Protein 6CD0 (pdb70)

B-factor: mean 33.57, std 11.11, range [17.82, 91.63]

InterPro domains:
  IPR001085 Serine hydroxymethyltransferase [MF_00051] (86-532)
  IPR001085 Serine hydroxymethyltransferase [PIRSF000412] (87-532)
  IPR001085 Serine hydroxymethyltransferase [cd00378] (89-483)
  IPR015421 Pyridoxal phosphate-dependent transferase, major domain [G3DSA:3.40.640.10] (116-381)
  IPR015422 Pyridoxal phosphate-dependent transferase, small domain [G3DSA:3.90.1150.10] (91-531)
  IPR015424 Pyridoxal phosphate-dependent transferase [SSF53383] (87-532)
  IPR019798 Serine hydroxymethyltransferase, pyridoxal phosphate binding site [PS00096] (310-326)
  IPR039429 Serine hydroxymethyltransferase-like domain [PF00464] (87-477)
  IPR049943 Serine hydroxymethyltransferase-like [PTHR11680] (85-532)

Secondary structure (DSSP, 8-state):
-----HHHH-HHHHHHHHHHHHHHHHSEE--TT-----HHHHHHHTSGGGG----EETTEESSS--HHHHHHHHHHHHHHHHHTT--TTTEEEE---SSHHHHHHHHHHHH--TT-EEE-B-GGGT--GGG--B-SS-B-SHHHHHSEE--B-EETTTTEE-HHHHHHHHHHH--SEEEE--SS--S---HHHHHHHHHHHT-EEEEE-TTTHHHHHTTSS--GGGT-SEEEEE-------S-EEEEEESS-BTTB-HHHHHHHIIIIII--S--HHHHHHHHHHHHHTTSHHHHHHHHHHHHHHHHHHHHHHHTTPEEGGGS-SSSEEEEE-GGGT--HHHHHHHHHHTTEE-EEE--TT-S-SSS--EEEEE-HHHHHTT--HHHHHHHHHHHHHHHHHHHHHHHH----SHHHHHHHHHSTT-TTHHHHHHHHHHHHHHHTTS-----/-----HHHH-HHHHHHHHHHHHHHHHSEE--TT-----HHHHHHHTSGGGG----EETTEESSS--HHHHHHHHHHHHHHHHHTT--TTTEEEE---SSHHHHHHHHHHHH--TT-EEEEE-GGGT--GGG--B-SS-B-SHHHHHSEEEEE-EETTTTEE-HHHHHHHHHHH--SEEEE--SS--S---HHHHHHHHHHHT-EEEEE-TTTHHHHHTTSS--GGGT-SEEEEE-------S-EEEEEESS-BTTB-HHHHHHHIIIIII--S--HHHHHHHHHHHHHTTSHHHHHHHHHHHHHHHHHHHHHHHTT-EEGGGS-SSSEEEEE-GGGT--HHHHHHHHHHTTEE-EEE--TT-S-TTS--EEEEE-HHHHHTT--HHHHHHHHHHHHHHHHHHHHHHHH-S--SHHHHHHHHHSTT-TTHHHHHHHHHHHHHHHTTS-----/-----HHHH-HHHHHHHHHHHHHHHHSEE--TT-----HHHHHHHTSGGGG----EETTEESSS--HHHHHHHHHHHHHHHHHTT--TTTEEEE---SSHHHHHHHHHHHH--TT-EEEEE-GGGT--GGG--B-SS-B-SHHHHHSEEEEE-EETTTTEE-HHHHHHHHHHH--SEEEE--SS--S---HHHHHHHHHHHT-EEEEE-TTTHHHHHTTSS--GGGT-SEEEEESSSSS---S-EEEEEESS-BTTB-HHHHHHHIIIIII--S--HHHHHHHHHHHHHTTSHHHHHHHHHHHHHHHHHHHHHHHTT-EEGGGS-SSSEEEEE-GGGT--HHHHHHHHHHTTEE-EEE--TT-S-TTS--EEEEE-HHHHHHT--HHHHHHHHHHHHHHHHHHHHHHHH-S-SSHHHHHHHHHSTT-TTHHHHHHHHHHHHHHHTTS-----/-----HHHH-HHHHHHHHHHHHHHHHSEE--TT-----HHHHHHHTSGGGG--S--TT-TTTTT-PPPP-HHHHHHHHHHHHHTT--TTTEEEE---SSHHHHHHHHHHHH--TT-EEEEE-GGGT--GGG--B-SS-B-SHHHHHSEEEEE-EETTTTEE-HHHHHHHHHHH--SEEEE--SS--S---HHHHHHHHHHHT-EEEEE-TTTHHHHHTTSS--GGGT-SEEEEE-------S-EEEEEESS-BTTB-HHHHHHHIIIIII--S--HHHHHHHHHHHHHHTSHHHHHHHHHHHHHHHHHHHHHHHTT-EEGGGS-SSSEEEEE-GGGT--HHHHHHHHHHTTEE-EEE--TT-S-TTS--EEEEE-HHHHHHT--HHHHHHHHHHHHHHHHHHHHHHHHSSSS-HHHHHHHHHSTT-TTHHHHHHHHHHHHHHHTTS-----

Structure (mmCIF, N/CA/C/O backbone):
data_6CD0
#
_entry.id   6CD0
#
_cell.length_a   151.657
_cell.length_b   201.563
_cell.length_c   64.782
_cell.angle_alpha   90.00
_cell.angle_beta   90.00
_cell.angle_gamma   90.00
#
_symmetry.space_group_name_H-M   'P 21 21 2'
#
loop_
_entity.id
_entity.type
_entity.pdbx_description
1 polymer 'Serine hydroxymethyltransferase'
2 polymer 'Serine hydroxymethyltransferase'
3 non-polymer 'ACETATE ION'
4 non-polymer 'FORMIC ACID'
5 water water
#
loop_
_atom_site.group_PDB
_atom_site.id
_atom_site.type_symbol
_atom_site.label_atom_id
_atom_site.label_alt_id
_atom_site.label_comp_id
_atom_site.label_asym_id
_atom_site.label_entity_id
_atom_site.label_seq_id
_atom_site.pdbx_PDB_ins_code
_atom_site.Cartn_x
_atom_site.Cartn_y
_atom_site.Cartn_z
_atom_site.occupancy
_atom_site.B_iso_or_equiv
_atom_site.auth_seq_id
_atom_site.auth_comp_id
_atom_site.auth_asym_id
_atom_site.auth_atom_id
_atom_site.pdbx_PDB_model_num
ATOM 1 N N . PHE A 1 4 ? 18.803 76.784 28.381 1.00 61.43 82 PHE A N 1
ATOM 2 C CA . PHE A 1 4 ? 19.731 75.978 27.515 1.00 60.62 82 PHE A CA 1
ATOM 3 C C . PHE A 1 4 ? 21.167 76.488 27.652 1.00 57.40 82 PHE A C 1
ATOM 4 O O . PHE A 1 4 ? 21.405 77.691 27.530 1.00 59.81 82 PHE A O 1
ATOM 12 N N . LEU A 1 5 ? 22.113 75.574 27.882 1.00 54.18 83 LEU A N 1
ATOM 13 C CA . LEU A 1 5 ? 23.516 75.931 28.123 1.00 49.38 83 LEU A CA 1
ATOM 14 C C . LEU A 1 5 ? 24.404 75.090 27.208 1.00 47.18 83 LEU A C 1
ATOM 15 O O . LEU A 1 5 ? 24.343 73.854 27.250 1.00 49.51 83 LEU A O 1
ATOM 20 N N . ASP A 1 6 ? 25.196 75.756 26.362 1.00 41.69 84 ASP A N 1
ATOM 21 C CA . ASP A 1 6 ? 26.148 75.072 25.490 1.00 38.11 84 ASP A CA 1
ATOM 22 C C . ASP A 1 6 ? 27.453 75.873 25.478 1.00 36.81 84 ASP A C 1
ATOM 23 O O . ASP A 1 6 ? 27.901 76.393 24.445 1.00 37.98 84 ASP A O 1
ATOM 28 N N . TYR A 1 7 ? 28.056 75.936 26.664 1.00 34.15 85 TYR A N 1
ATOM 29 C CA . TYR A 1 7 ? 29.383 76.512 26.859 1.00 31.98 85 TYR A CA 1
ATOM 30 C C . TYR A 1 7 ? 30.471 75.861 26.025 1.00 30.08 85 TYR A C 1
ATOM 31 O O . TYR A 1 7 ? 30.400 74.661 25.683 1.00 29.27 85 TYR A O 1
ATOM 40 N N . GLY A 1 8 ? 31.489 76.632 25.685 1.00 27.26 86 GLY A N 1
ATOM 41 C CA . GLY A 1 8 ? 32.656 76.051 25.042 1.00 26.31 86 GLY A CA 1
ATOM 42 C C . GLY A 1 8 ? 33.519 75.312 26.057 1.00 25.22 86 GLY A C 1
ATOM 43 O O . GLY A 1 8 ? 33.243 75.324 27.269 1.00 25.25 86 GLY A O 1
ATOM 44 N N . LEU A 1 9 ? 34.546 74.653 25.555 1.00 24.19 87 LEU A N 1
ATOM 45 C CA . LEU A 1 9 ? 35.435 73.851 26.401 1.00 24.06 87 LEU A CA 1
ATOM 46 C C . LEU A 1 9 ? 36.087 74.655 27.523 1.00 24.18 87 LEU A C 1
ATOM 47 O O . LEU A 1 9 ? 36.090 74.205 28.659 1.00 24.24 87 LEU A O 1
ATOM 52 N N . SER A 1 10 ? 36.610 75.856 27.233 1.00 24.01 88 SER A N 1
ATOM 53 C CA . SER A 1 10 ? 37.284 76.653 28.280 1.00 24.42 88 SER A CA 1
ATOM 54 C C . SER A 1 10 ? 36.315 76.980 29.428 1.00 24.92 88 SER A C 1
ATOM 55 O O . SER A 1 10 ? 36.705 77.040 30.588 1.00 25.63 88 SER A O 1
ATOM 58 N N . GLU A 1 11 ? 35.053 77.194 29.092 1.00 25.41 89 GLU A N 1
ATOM 59 C CA . GLU A 1 11 ? 34.002 77.484 30.053 1.00 26.55 89 GLU A CA 1
ATOM 60 C C . GLU A 1 11 ? 33.465 76.272 30.797 1.00 26.45 89 GLU A C 1
ATOM 61 O O . GLU A 1 11 ? 33.179 76.349 31.977 1.00 27.20 89 GLU A O 1
ATOM 67 N N . ALA A 1 12 ? 33.277 75.176 30.064 1.00 26.22 90 ALA A N 1
ATOM 68 C CA . ALA A 1 12 ? 32.643 73.960 30.573 1.00 26.42 90 ALA A CA 1
ATOM 69 C C . ALA A 1 12 ? 33.578 73.099 31.437 1.00 26.47 90 ALA A C 1
ATOM 70 O O . ALA A 1 12 ? 33.139 72.536 32.446 1.00 27.26 90 ALA A O 1
ATOM 72 N N . ASP A 1 13 ? 34.837 73.001 31.028 1.00 25.34 91 ASP A N 1
ATOM 73 C CA . ASP A 1 13 ? 35.788 72.049 31.613 1.00 25.16 91 ASP A CA 1
ATOM 74 C C . ASP A 1 13 ? 37.195 72.636 31.585 1.00 24.66 91 ASP A C 1
ATOM 75 O O . ASP A 1 13 ? 38.018 72.273 30.748 1.00 23.58 91 ASP A O 1
ATOM 80 N N . PRO A 1 14 ? 37.486 73.551 32.523 1.00 25.40 92 PRO A N 1
ATOM 81 C CA . PRO A 1 14 ? 38.836 74.121 32.569 1.00 25.69 92 PRO A CA 1
ATOM 82 C C . PRO A 1 14 ? 39.964 73.109 32.714 1.00 25.64 92 PRO A C 1
ATOM 83 O O . PRO A 1 14 ? 41.025 73.324 32.162 1.00 24.86 92 PRO A O 1
ATOM 87 N N . ASP A 1 15 ? 39.739 72.004 33.432 1.00 26.32 93 ASP A N 1
ATOM 88 C CA . ASP A 1 15 ? 40.803 71.000 33.564 1.00 26.58 93 ASP A CA 1
ATOM 89 C C . ASP A 1 15 ? 41.167 70.350 32.229 1.00 24.99 93 ASP A C 1
ATOM 90 O O . ASP A 1 15 ? 42.336 70.286 31.871 1.00 24.70 93 ASP A O 1
ATOM 95 N N . VAL A 1 16 ? 40.172 69.899 31.472 1.00 24.08 94 VAL A N 1
ATOM 96 C CA . VAL A 1 16 ? 40.436 69.307 30.161 1.00 23.09 94 VAL A CA 1
ATOM 97 C C . VAL A 1 16 ? 40.977 70.342 29.192 1.00 22.66 94 VAL A C 1
ATOM 98 O O . VAL A 1 16 ? 41.909 70.060 28.461 1.00 21.77 94 VAL A O 1
ATOM 102 N N . HIS A 1 17 ? 40.397 71.548 29.194 1.00 22.69 95 HIS A N 1
ATOM 103 C CA . HIS A 1 17 ? 40.918 72.644 28.358 1.00 22.69 95 HIS A CA 1
ATOM 104 C C . HIS A 1 17 ? 42.401 72.915 28.616 1.00 22.33 95 HIS A C 1
ATOM 105 O O . HIS A 1 17 ? 43.188 73.074 27.692 1.00 21.59 95 HIS A O 1
ATOM 112 N N . ALA A 1 18 ? 42.788 72.938 29.882 1.00 22.88 96 ALA A N 1
ATOM 113 C CA . ALA A 1 18 ? 44.199 73.211 30.240 1.00 23.07 96 ALA A CA 1
ATOM 114 C C . ALA A 1 18 ? 45.104 72.074 29.772 1.00 22.94 96 ALA A C 1
ATOM 115 O O . ALA A 1 18 ? 46.189 72.315 29.267 1.00 22.84 96 ALA A O 1
ATOM 117 N N . ILE A 1 19 ? 44.636 70.824 29.919 1.00 23.02 97 ILE A N 1
ATOM 118 C CA . ILE A 1 19 ? 45.398 69.658 29.442 1.00 23.14 97 ILE A CA 1
ATOM 119 C C . ILE A 1 19 ? 45.622 69.732 27.943 1.00 22.64 97 ILE A C 1
ATOM 120 O O . ILE A 1 19 ? 46.745 69.522 27.462 1.00 22.38 97 ILE A O 1
ATOM 125 N N . ILE A 1 20 ? 44.570 70.040 27.194 1.00 22.76 98 ILE A N 1
ATOM 126 C CA . ILE A 1 20 ? 44.711 70.162 25.749 1.00 22.85 98 ILE A CA 1
ATOM 127 C C . ILE A 1 20 ? 45.679 71.277 25.374 1.00 23.33 98 ILE A C 1
ATOM 128 O O . ILE A 1 20 ? 46.531 71.078 24.515 1.00 22.96 98 ILE A O 1
ATOM 133 N N . ASN A 1 21 ? 45.567 72.435 26.033 1.00 24.25 99 ASN A N 1
ATOM 134 C CA . ASN A 1 21 ? 46.553 73.522 25.816 1.00 25.51 99 ASN A CA 1
ATOM 135 C C . ASN A 1 21 ? 47.988 73.082 26.111 1.00 24.66 99 ASN A C 1
ATOM 136 O O . ASN A 1 21 ? 48.915 73.384 25.366 1.00 24.24 99 ASN A O 1
ATOM 141 N N . LYS A 1 22 ? 48.191 72.375 27.217 1.00 24.68 100 LYS A N 1
ATOM 142 C CA . LYS A 1 22 ? 49.530 71.856 27.531 1.00 25.01 100 LYS A CA 1
ATOM 143 C C . LYS A 1 22 ? 50.048 70.880 26.459 1.00 24.46 100 LYS A C 1
ATOM 144 O O . LYS A 1 22 ? 51.219 70.939 26.045 1.00 24.12 100 LYS A O 1
ATOM 150 N N . GLU A 1 23 ? 49.161 70.015 25.980 1.00 23.58 101 GLU A N 1
ATOM 151 C CA . GLU A 1 23 ? 49.537 69.052 24.955 1.00 23.78 101 GLU A CA 1
ATOM 152 C C . GLU A 1 23 ? 49.832 69.732 23.614 1.00 23.44 101 GLU A C 1
ATOM 153 O O . GLU A 1 23 ? 50.817 69.405 22.961 1.00 23.20 101 GLU A O 1
ATOM 159 N N . LYS A 1 24 ? 49.007 70.694 23.223 1.00 23.87 102 LYS A N 1
ATOM 160 C CA . LYS A 1 24 ? 49.292 71.514 22.018 1.00 24.64 102 LYS A CA 1
ATOM 161 C C . LYS A 1 24 ? 50.666 72.155 22.089 1.00 24.41 102 LYS A C 1
ATOM 162 O O . LYS A 1 24 ? 51.431 72.130 21.139 1.00 24.13 102 LYS A O 1
ATOM 168 N N . ASP A 1 25 ? 50.979 72.719 23.246 1.00 24.51 103 ASP A N 1
ATOM 169 C CA . ASP A 1 25 ? 52.254 73.407 23.452 1.00 25.06 103 ASP A CA 1
ATOM 170 C C . ASP A 1 25 ? 53.450 72.463 23.545 1.00 24.85 103 ASP A C 1
ATOM 171 O O . ASP A 1 25 ? 54.533 72.784 23.057 1.00 24.58 103 ASP A O 1
ATOM 176 N N . ARG A 1 26 ? 53.254 71.290 24.161 1.00 24.87 104 ARG A N 1
ATOM 177 C CA . ARG A 1 26 ? 54.283 70.238 24.178 1.00 24.98 104 ARG A CA 1
ATOM 178 C C . ARG A 1 26 ? 54.618 69.828 22.744 1.00 24.66 104 ARG A C 1
ATOM 179 O O . ARG A 1 26 ? 55.793 69.740 22.357 1.00 24.97 104 ARG A O 1
ATOM 187 N N . GLN A 1 27 ? 53.582 69.589 21.947 1.00 23.82 105 GLN A N 1
ATOM 188 C CA . GLN A 1 27 ? 53.786 69.250 20.529 1.00 23.76 105 GLN A CA 1
ATOM 189 C C . GLN A 1 27 ? 54.564 70.334 19.806 1.00 24.14 105 GLN A C 1
ATOM 190 O O . GLN A 1 27 ? 55.453 70.053 19.024 1.00 24.41 105 GLN A O 1
ATOM 196 N N . PHE A 1 28 ? 54.203 71.585 20.077 1.00 24.26 106 PHE A N 1
ATOM 197 C CA . PHE A 1 28 ? 54.875 72.733 19.472 1.00 24.94 106 PHE A CA 1
ATOM 198 C C . PHE A 1 28 ? 56.377 72.829 19.818 1.00 26.30 106 PHE A C 1
ATOM 199 O O . PHE A 1 28 ? 57.207 73.040 18.929 1.00 25.96 106 PHE A O 1
ATOM 207 N N . ARG A 1 29 ? 56.725 72.657 21.087 1.00 27.37 107 ARG A N 1
ATOM 208 C CA . ARG A 1 29 ? 58.128 72.828 21.481 1.00 29.38 107 ARG A CA 1
ATOM 209 C C . ARG A 1 29 ? 59.000 71.580 21.437 1.00 29.52 107 ARG A C 1
ATOM 210 O O . ARG A 1 29 ? 60.193 71.664 21.684 1.00 30.70 107 ARG A O 1
ATOM 218 N N . SER A 1 30 ? 58.441 70.441 21.033 1.00 28.74 108 SER A N 1
ATOM 219 C CA . SER A 1 30 ? 59.199 69.200 20.953 1.00 29.09 108 SER A CA 1
ATOM 220 C C . SER A 1 30 ? 59.642 68.850 19.527 1.00 28.77 108 SER A C 1
ATOM 221 O O . SER A 1 30 ? 59.069 69.319 18.560 1.00 28.38 108 SER A O 1
ATOM 224 N N . LEU A 1 31 ? 60.671 68.018 19.417 1.00 29.17 109 LEU A N 1
ATOM 225 C CA . LEU A 1 31 ? 61.003 67.360 18.150 1.00 29.61 109 LEU A CA 1
ATOM 226 C C . LEU A 1 31 ? 60.268 66.025 18.179 1.00 29.65 109 LEU A C 1
ATOM 227 O O . LEU A 1 31 ? 60.688 65.106 18.861 1.00 29.60 109 LEU A O 1
ATOM 232 N N . GLU A 1 32 ? 59.144 65.964 17.476 1.00 29.32 110 GLU A N 1
ATOM 233 C CA . GLU A 1 32 ? 58.336 64.755 17.367 1.00 30.12 110 GLU A CA 1
ATOM 234 C C . GLU A 1 32 ? 58.880 63.885 16.247 1.00 29.25 110 GLU A C 1
ATOM 235 O O . GLU A 1 32 ? 58.692 64.186 15.069 1.00 28.84 110 GLU A O 1
ATOM 241 N N . LEU A 1 33 ? 59.581 62.823 16.634 1.00 28.45 111 LEU A N 1
ATOM 242 C CA . LEU A 1 33 ? 60.245 61.933 15.691 1.00 28.34 111 LEU A CA 1
ATOM 243 C C . LEU A 1 33 ? 59.641 60.510 15.721 1.00 27.66 111 LEU A C 1
ATOM 244 O O . LEU A 1 33 ? 60.203 59.599 15.147 1.00 27.43 111 LEU A O 1
ATOM 249 N N . ILE A 1 34 ? 58.496 60.349 16.370 1.00 26.92 112 ILE A N 1
ATOM 250 C CA . ILE A 1 34 ? 57.762 59.063 16.341 1.00 27.15 112 ILE A CA 1
ATOM 251 C C . ILE A 1 34 ? 57.258 58.865 14.919 1.00 27.28 112 ILE A C 1
ATOM 252 O O . ILE A 1 34 ? 56.492 59.683 14.404 1.00 26.69 112 ILE A O 1
ATOM 257 N N . ALA A 1 35 ? 57.699 57.766 14.298 1.00 28.09 113 ALA A N 1
ATOM 258 C CA . ALA A 1 35 ? 57.485 57.547 12.873 1.00 28.50 113 ALA A CA 1
ATOM 259 C C . ALA A 1 35 ? 56.012 57.352 12.507 1.00 28.15 113 ALA A C 1
ATOM 260 O O . ALA A 1 35 ? 55.637 57.542 11.365 1.00 29.33 113 ALA A O 1
ATOM 262 N N . SER A 1 36 ? 55.189 56.987 13.472 1.00 28.24 114 SER A N 1
ATOM 263 C CA . SER A 1 36 ? 53.757 56.824 13.263 1.00 28.47 114 SER A CA 1
ATOM 264 C C . SER A 1 36 ? 52.950 58.078 13.602 1.00 28.32 114 SER A C 1
ATOM 265 O O . SER A 1 36 ? 51.710 58.018 13.607 1.00 28.50 114 SER A O 1
ATOM 268 N N . GLU A 1 37 ? 53.639 59.176 13.932 1.00 27.47 115 GLU A N 1
ATOM 269 C CA . GLU A 1 37 ? 52.969 60.417 14.332 1.00 27.37 115 GLU A CA 1
ATOM 270 C C . GLU A 1 37 ? 53.071 61.438 13.227 1.00 26.65 115 GLU A C 1
ATOM 271 O O . GLU A 1 37 ? 54.003 61.429 12.432 1.00 26.77 115 GLU A O 1
ATOM 277 N N . ASN A 1 38 ? 52.053 62.281 13.143 1.00 25.61 116 ASN A N 1
ATOM 278 C CA . ASN A 1 38 ? 52.068 63.429 12.253 1.00 25.63 116 ASN A CA 1
ATOM 279 C C . ASN A 1 38 ? 51.215 64.511 12.894 1.00 25.02 116 ASN A C 1
ATOM 280 O O . ASN A 1 38 ? 50.685 64.320 14.002 1.00 23.92 116 ASN A O 1
ATOM 285 N N . PHE A 1 39 ? 51.113 65.652 12.222 1.00 25.05 117 PHE A N 1
ATOM 286 C CA . PHE A 1 39 ? 50.288 66.768 12.674 1.00 25.08 117 PHE A CA 1
ATOM 287 C C . PHE A 1 39 ? 49.221 66.957 11.615 1.00 25.00 117 PHE A C 1
ATOM 288 O O . PHE A 1 39 ? 49.535 67.368 10.484 1.00 25.74 117 PHE A O 1
ATOM 296 N N . THR A 1 40 ? 47.970 66.648 11.956 1.00 24.17 118 THR A N 1
ATOM 297 C CA . THR A 1 40 ? 46.889 66.785 11.004 1.00 24.27 118 THR A CA 1
ATOM 298 C C . THR A 1 40 ? 46.465 68.256 10.868 1.00 24.02 118 THR A C 1
ATOM 299 O O . THR A 1 40 ? 46.800 69.125 11.687 1.00 23.34 118 THR A O 1
ATOM 303 N N . SER A 1 41 ? 45.763 68.515 9.781 1.00 23.87 119 SER A N 1
ATOM 304 C CA . SER A 1 41 ? 45.443 69.877 9.403 1.00 23.74 119 SER A CA 1
ATOM 305 C C . SER A 1 41 ? 44.287 70.454 10.185 1.00 23.27 119 SER A C 1
ATOM 306 O O . SER A 1 41 ? 43.456 69.738 10.758 1.00 22.22 119 SER A O 1
ATOM 309 N N . LYS A 1 42 ? 44.213 71.787 10.171 1.00 22.74 120 LYS A N 1
ATOM 310 C CA . LYS A 1 42 ? 43.083 72.502 10.712 1.00 23.00 120 LYS A CA 1
ATOM 311 C C . LYS A 1 42 ? 41.774 72.030 10.086 1.00 22.05 120 LYS A C 1
ATOM 312 O O . LYS A 1 42 ? 40.778 71.905 10.760 1.00 21.60 120 LYS A O 1
ATOM 318 N N . ALA A 1 43 ? 41.780 71.831 8.778 1.00 21.81 121 ALA A N 1
ATOM 319 C CA . ALA A 1 43 ? 40.564 71.470 8.056 1.00 21.58 121 ALA A CA 1
ATOM 320 C C . ALA A 1 43 ? 40.069 70.087 8.472 1.00 21.03 121 ALA A C 1
ATOM 321 O O . ALA A 1 43 ? 38.864 69.868 8.645 1.00 21.24 121 ALA A O 1
ATOM 323 N N . VAL A 1 44 ? 40.991 69.160 8.621 1.00 20.73 122 VAL A N 1
ATOM 324 C CA . VAL A 1 44 ? 40.638 67.801 9.104 1.00 20.58 122 VAL A CA 1
ATOM 325 C C . VAL A 1 44 ? 40.037 67.903 10.486 1.00 20.18 122 VAL A C 1
ATOM 326 O O . VAL A 1 44 ? 38.973 67.337 10.738 1.00 20.16 122 VAL A O 1
ATOM 330 N N . MET A 1 45 ? 40.694 68.637 11.392 1.00 20.23 123 MET A N 1
ATOM 331 C CA . MET A 1 45 ? 40.168 68.822 12.761 1.00 20.70 123 MET A CA 1
ATOM 332 C C . MET A 1 45 ? 38.791 69.454 12.787 1.00 20.86 123 MET A C 1
ATOM 333 O O . MET A 1 45 ? 37.943 69.065 13.585 1.00 20.66 123 MET A O 1
ATOM 338 N N . GLU A 1 46 ? 38.557 70.432 11.903 1.00 21.57 124 GLU A N 1
ATOM 339 C CA . GLU A 1 46 ? 37.231 71.043 11.803 1.00 22.18 124 GLU A CA 1
ATOM 340 C C . GLU A 1 46 ? 36.121 70.053 11.424 1.00 21.51 124 GLU A C 1
ATOM 341 O O . GLU A 1 46 ? 35.033 70.100 12.020 1.00 21.61 124 GLU A O 1
ATOM 347 N N . ALA A 1 47 ? 36.408 69.159 10.472 1.00 20.96 125 ALA A N 1
ATOM 348 C CA . ALA A 1 47 ? 35.472 68.112 10.078 1.00 21.01 125 ALA A CA 1
ATOM 349 C C . ALA A 1 47 ? 35.271 67.119 11.227 1.00 20.69 125 ALA A C 1
ATOM 350 O O . ALA A 1 47 ? 34.147 66.750 11.550 1.00 20.56 125 ALA A O 1
ATOM 352 N N . VAL A 1 48 ? 36.370 66.715 11.860 1.00 20.31 126 VAL A N 1
ATOM 353 C CA . VAL A 1 48 ? 36.273 65.707 12.942 1.00 20.37 126 VAL A CA 1
ATOM 354 C C . VAL A 1 48 ? 35.508 66.276 14.163 1.00 20.13 126 VAL A C 1
ATOM 355 O O . VAL A 1 48 ? 34.721 65.573 14.811 1.00 20.41 126 VAL A O 1
ATOM 359 N N . GLY A 1 49 ? 35.689 67.557 14.450 1.00 19.76 127 GLY A N 1
ATOM 360 C CA . GLY A 1 49 ? 34.998 68.231 15.526 1.00 19.99 127 GLY A CA 1
ATOM 361 C C . GLY A 1 49 ? 33.683 68.891 15.147 1.00 20.82 127 GLY A C 1
ATOM 362 O O . GLY A 1 49 ? 33.386 69.977 15.648 1.00 21.54 127 GLY A O 1
ATOM 363 N N . SER A 1 50 ? 32.886 68.232 14.312 1.00 20.93 128 SER A N 1
ATOM 364 C CA . SER A 1 50 ? 31.632 68.779 13.788 1.00 21.58 128 SER A CA 1
ATOM 365 C C . SER A 1 50 ? 30.428 67.942 14.189 1.00 22.15 128 SER A C 1
ATOM 366 O O . SER A 1 50 ? 30.559 66.851 14.757 1.00 22.09 128 SER A O 1
ATOM 369 N N . CYS A 1 51 ? 29.246 68.427 13.796 1.00 22.78 129 CYS A N 1
ATOM 370 C CA . CYS A 1 51 ? 27.980 67.748 14.039 1.00 23.51 129 CYS A CA 1
ATOM 371 C C . CYS A 1 51 ? 27.825 66.404 13.335 1.00 22.86 129 CYS A C 1
ATOM 372 O O . CYS A 1 51 ? 26.856 65.693 13.590 1.00 22.87 129 CYS A O 1
ATOM 375 N N . LEU A 1 52 ? 28.757 66.045 12.456 1.00 22.21 130 LEU A N 1
ATOM 376 C CA . LEU A 1 52 ? 28.761 64.737 11.821 1.00 22.23 130 LEU A CA 1
ATOM 377 C C . LEU A 1 52 ? 28.765 63.611 12.853 1.00 21.76 130 LEU A C 1
ATOM 378 O O . LEU A 1 52 ? 28.224 62.544 12.590 1.00 21.58 130 LEU A O 1
ATOM 383 N N . THR A 1 53 ? 29.355 63.864 14.017 1.00 21.71 131 THR A N 1
ATOM 384 C CA . THR A 1 53 ? 29.400 62.879 15.127 1.00 21.75 131 THR A CA 1
ATOM 385 C C . THR A 1 53 ? 27.991 62.464 15.606 1.00 22.85 131 THR A C 1
ATOM 386 O O . THR A 1 53 ? 27.801 61.361 16.121 1.00 22.81 131 THR A O 1
ATOM 390 N N . ASN A 1 54 ? 26.983 63.305 15.408 1.00 23.92 132 ASN A N 1
ATOM 391 C CA . ASN A 1 54 ? 25.639 62.981 15.913 1.00 25.03 132 ASN A CA 1
ATOM 392 C C . ASN A 1 54 ? 24.835 61.921 15.152 1.00 26.42 132 ASN A C 1
ATOM 393 O O . ASN A 1 54 ? 23.831 61.429 15.671 1.00 27.77 132 ASN A O 1
ATOM 398 N N . LYS A 1 55 ? 25.240 61.551 13.946 1.00 27.48 133 LYS A N 1
ATOM 399 C CA . LYS A 1 55 ? 24.387 60.700 13.085 1.00 28.65 133 LYS A CA 1
ATOM 400 C C . LYS A 1 55 ? 24.655 59.188 13.163 1.00 29.70 133 LYS A C 1
ATOM 401 O O . LYS A 1 55 ? 25.804 58.777 13.015 1.00 29.32 133 LYS A O 1
ATOM 407 N N . TYR A 1 56 ? 23.599 58.376 13.393 1.00 31.26 134 TYR A N 1
ATOM 408 C CA . TYR A 1 56 ? 23.652 56.896 13.199 1.00 32.17 134 TYR A CA 1
ATOM 409 C C . TYR A 1 56 ? 23.353 56.553 11.761 1.00 32.41 134 TYR A C 1
ATOM 410 O O . TYR A 1 56 ? 22.314 56.975 11.239 1.00 33.55 134 TYR A O 1
ATOM 419 N N . SER A 1 57 ? 24.237 55.775 11.129 1.00 32.46 135 SER A N 1
ATOM 420 C CA . SER A 1 57 ? 24.128 55.431 9.703 1.00 32.27 135 SER A CA 1
ATOM 421 C C . SER A 1 57 ? 24.616 54.009 9.390 1.00 32.65 135 SER A C 1
ATOM 422 O O . SER A 1 57 ? 25.372 53.786 8.427 1.00 31.55 135 SER A O 1
ATOM 425 N N . GLU A 1 58 ? 24.159 53.031 10.168 1.00 32.68 136 GLU A N 1
ATOM 426 C CA . GLU A 1 58 ? 24.571 51.646 9.899 1.00 32.26 136 GLU A CA 1
ATOM 427 C C . GLU A 1 58 ? 24.236 51.267 8.460 1.00 31.57 136 GLU A C 1
ATOM 428 O O . GLU A 1 58 ? 23.165 51.591 7.958 1.00 30.95 136 GLU A O 1
ATOM 434 N N . GLY A 1 59 ? 25.175 50.594 7.808 1.00 31.22 137 GLY A N 1
ATOM 435 C CA . GLY A 1 59 ? 25.003 50.094 6.447 1.00 32.20 137 GLY A CA 1
ATOM 436 C C . GLY A 1 59 ? 25.943 50.806 5.502 1.00 32.98 137 GLY A C 1
ATOM 437 O O . GLY A 1 59 ? 26.991 51.305 5.925 1.00 33.67 137 GLY A O 1
ATOM 438 N N . LEU A 1 60 ? 25.555 50.883 4.230 1.00 34.03 138 LEU A N 1
ATOM 439 C CA . LEU A 1 60 ? 26.365 51.505 3.191 1.00 35.05 138 LEU A CA 1
ATOM 440 C C . LEU A 1 60 ? 25.515 52.552 2.490 1.00 36.42 138 LEU A C 1
ATOM 441 O O . LEU A 1 60 ? 24.286 52.515 2.619 1.00 35.60 138 LEU A O 1
ATOM 446 N N . PRO A 1 61 ? 26.156 53.494 1.765 1.00 37.90 139 PRO A N 1
ATOM 447 C CA . PRO A 1 61 ? 25.408 54.549 1.053 1.00 39.81 139 PRO A CA 1
ATOM 448 C C . PRO A 1 61 ? 24.285 54.016 0.171 1.00 41.97 139 PRO A C 1
ATOM 449 O O . PRO A 1 61 ? 24.487 53.054 -0.568 1.00 42.16 139 PRO A O 1
ATOM 453 N N . GLY A 1 62 ? 23.099 54.605 0.303 1.00 44.25 140 GLY A N 1
ATOM 454 C CA . GLY A 1 62 ? 21.910 54.150 -0.412 1.00 46.64 140 GLY A CA 1
ATOM 455 C C . GLY A 1 62 ? 21.235 52.918 0.184 1.00 48.42 140 GLY A C 1
ATOM 456 O O . GLY A 1 62 ? 20.123 52.579 -0.240 1.00 51.28 140 GLY A O 1
ATOM 457 N N . LYS A 1 63 ? 21.887 52.253 1.154 1.00 47.74 141 LYS A N 1
ATOM 458 C CA . LYS A 1 63 ? 21.384 51.018 1.797 1.00 47.30 141 LYS A CA 1
ATOM 459 C C . LYS A 1 63 ? 21.572 51.076 3.323 1.00 44.28 141 LYS A C 1
ATOM 460 O O . LYS A 1 63 ? 22.281 50.253 3.895 1.00 42.13 141 LYS A O 1
ATOM 466 N N . ARG A 1 64 ? 20.918 52.041 3.972 1.00 43.05 142 ARG A N 1
ATOM 467 C CA . ARG A 1 64 ? 21.057 52.269 5.420 1.00 41.70 142 ARG A CA 1
ATOM 468 C C . ARG A 1 64 ? 19.924 51.699 6.259 1.00 43.20 142 ARG A C 1
ATOM 469 O O . ARG A 1 64 ? 18.832 51.461 5.748 1.00 45.32 142 ARG A O 1
ATOM 477 N N . TYR A 1 65 ? 20.173 51.562 7.558 1.00 42.67 143 TYR A N 1
ATOM 478 C CA . TYR A 1 65 ? 19.196 51.036 8.528 1.00 44.43 143 TYR A CA 1
ATOM 479 C C . TYR A 1 65 ? 18.520 52.095 9.428 1.00 45.04 143 TYR A C 1
ATOM 480 O O . TYR A 1 65 ? 17.944 51.759 10.485 1.00 46.87 143 TYR A O 1
ATOM 489 N N . TYR A 1 66 ? 18.583 53.356 8.996 1.00 42.18 144 TYR A N 1
ATOM 490 C CA . TYR A 1 66 ? 18.012 54.496 9.716 1.00 42.12 144 TYR A CA 1
ATOM 491 C C . TYR A 1 66 ? 17.628 55.538 8.678 1.00 40.37 144 TYR A C 1
ATOM 492 O O . TYR A 1 66 ? 18.169 55.542 7.575 1.00 39.89 144 TYR A O 1
ATOM 501 N N . GLY A 1 67 ? 16.703 56.423 9.016 1.00 39.03 145 GLY A N 1
ATOM 502 C CA . GLY A 1 67 ? 16.435 57.573 8.149 1.00 38.09 145 GLY A CA 1
ATOM 503 C C . GLY A 1 67 ? 17.458 58.688 8.333 1.00 36.20 145 GLY A C 1
ATOM 504 O O . GLY A 1 67 ? 18.356 58.584 9.170 1.00 34.38 145 GLY A O 1
ATOM 505 N N . GLY A 1 68 ? 17.304 59.750 7.540 1.00 35.51 146 GLY A N 1
ATOM 506 C CA . GLY A 1 68 ? 18.018 61.011 7.728 1.00 34.60 146 GLY A CA 1
ATOM 507 C C . GLY A 1 68 ? 19.440 61.021 7.193 1.00 33.46 146 GLY A C 1
ATOM 508 O O . GLY A 1 68 ? 20.226 61.898 7.547 1.00 32.58 146 GLY A O 1
ATOM 509 N N . ASN A 1 69 ? 19.759 60.078 6.312 1.00 33.12 147 ASN A N 1
ATOM 510 C CA . ASN A 1 69 ? 21.135 59.866 5.850 1.00 32.66 147 ASN A CA 1
ATOM 511 C C . ASN A 1 69 ? 21.484 60.447 4.472 1.00 32.48 147 ASN A C 1
ATOM 512 O O . ASN A 1 69 ? 22.540 60.142 3.939 1.00 31.20 147 ASN A O 1
ATOM 517 N N . GLU A 1 70 ? 20.660 61.350 3.920 1.00 33.63 148 GLU A N 1
ATOM 518 C CA . GLU A 1 70 ? 20.971 61.965 2.611 1.00 34.53 148 GLU A CA 1
ATOM 519 C C . GLU A 1 70 ? 22.402 62.547 2.542 1.00 32.44 148 GLU A C 1
ATOM 520 O O . GLU A 1 70 ? 23.157 62.275 1.604 1.00 31.74 148 GLU A O 1
ATOM 526 N N . HIS A 1 71 ? 22.790 63.307 3.554 1.00 30.74 149 HIS A N 1
ATOM 527 C CA . HIS A 1 71 ? 24.054 64.045 3.488 1.00 29.73 149 HIS A CA 1
ATOM 528 C C . HIS A 1 71 ? 25.233 63.170 3.905 1.00 28.52 149 HIS A C 1
ATOM 529 O O . HIS A 1 71 ? 26.297 63.267 3.322 1.00 27.75 149 HIS A O 1
ATOM 536 N N . ILE A 1 72 ? 25.027 62.327 4.911 1.00 28.27 150 ILE A N 1
ATOM 537 C CA . ILE A 1 72 ? 26.014 61.271 5.276 1.00 28.10 150 ILE A CA 1
ATOM 538 C C . ILE A 1 72 ? 26.346 60.382 4.085 1.00 28.28 150 ILE A C 1
ATOM 539 O O . ILE A 1 72 ? 27.506 60.061 3.849 1.00 27.79 150 ILE A O 1
ATOM 544 N N . ASP A 1 73 ? 25.334 60.000 3.315 1.00 29.16 151 ASP A N 1
ATOM 545 C CA . ASP A 1 73 ? 25.579 59.223 2.098 1.00 29.94 151 ASP A CA 1
ATOM 546 C C . ASP A 1 73 ? 26.408 59.991 1.067 1.00 29.77 151 ASP A C 1
ATOM 547 O O . ASP A 1 73 ? 27.342 59.433 0.470 1.00 29.18 151 ASP A O 1
ATOM 552 N N . GLU A 1 74 ? 26.093 61.269 0.858 1.00 30.06 152 GLU A N 1
ATOM 553 C CA . GLU A 1 74 ? 26.914 62.085 -0.036 1.00 30.55 152 GLU A CA 1
ATOM 554 C C . GLU A 1 74 ? 28.395 62.105 0.396 1.00 28.59 152 GLU A C 1
ATOM 555 O O . GLU A 1 74 ? 29.311 61.958 -0.420 1.00 27.51 152 GLU A O 1
ATOM 561 N N . LEU A 1 75 ? 28.603 62.254 1.697 1.00 27.13 153 LEU A N 1
ATOM 562 C CA . LEU A 1 75 ? 29.940 62.353 2.254 1.00 26.38 153 LEU A CA 1
ATOM 563 C C . LEU A 1 75 ? 30.701 61.041 2.105 1.00 26.31 153 LEU A C 1
ATOM 564 O O . LEU A 1 75 ? 31.862 61.038 1.740 1.00 25.71 153 LEU A O 1
ATOM 569 N N . GLU A 1 76 ? 30.044 59.926 2.404 1.00 26.61 154 GLU A N 1
ATOM 570 C CA . GLU A 1 76 ? 30.738 58.634 2.341 1.00 27.38 154 GLU A CA 1
ATOM 571 C C . GLU A 1 76 ? 31.083 58.256 0.902 1.00 28.03 154 GLU A C 1
ATOM 572 O O . GLU A 1 76 ? 32.174 57.786 0.646 1.00 27.86 154 GLU A O 1
ATOM 578 N N . ILE A 1 77 ? 30.174 58.513 -0.036 1.00 28.92 155 ILE A N 1
ATOM 579 C CA . ILE A 1 77 ? 30.458 58.313 -1.460 1.00 29.88 155 ILE A CA 1
ATOM 580 C C . ILE A 1 77 ? 31.639 59.178 -1.922 1.00 29.73 155 ILE A C 1
ATOM 581 O O . ILE A 1 77 ? 32.542 58.689 -2.589 1.00 29.68 155 ILE A O 1
ATOM 586 N N . LEU A 1 78 ? 31.621 60.454 -1.559 1.00 29.18 156 LEU A N 1
ATOM 587 C CA . LEU A 1 78 ? 32.722 61.367 -1.873 1.00 29.33 156 LEU A CA 1
ATOM 588 C C . LEU A 1 78 ? 34.044 60.828 -1.326 1.00 28.48 156 LEU A C 1
ATOM 589 O O . LEU A 1 78 ? 35.064 60.786 -2.022 1.00 28.03 156 LEU A O 1
ATOM 594 N N . CYS A 1 79 ? 34.010 60.412 -0.061 1.00 27.73 157 CYS A N 1
ATOM 595 C CA . CYS A 1 79 ? 35.191 59.855 0.586 1.00 27.18 157 CYS A CA 1
ATOM 596 C C . CYS A 1 79 ? 35.733 58.617 -0.159 1.00 27.25 157 CYS A C 1
ATOM 597 O O . CYS A 1 79 ? 36.924 58.510 -0.401 1.00 26.87 157 CYS A O 1
ATOM 600 N N . GLN A 1 80 ? 34.855 57.699 -0.526 1.00 27.83 158 GLN A N 1
ATOM 601 C CA . GLN A 1 80 ? 35.251 56.506 -1.285 1.00 28.93 158 GLN A CA 1
ATOM 602 C C . GLN A 1 80 ? 35.862 56.874 -2.632 1.00 29.88 158 GLN A C 1
ATOM 603 O O . GLN A 1 80 ? 36.872 56.299 -3.026 1.00 29.90 158 GLN A O 1
ATOM 609 N N A GLN A 1 81 ? 35.267 57.829 -3.340 0.50 30.54 159 GLN A N 1
ATOM 610 N N B GLN A 1 81 ? 35.237 57.824 -3.329 0.50 30.44 159 GLN A N 1
ATOM 611 C CA A GLN A 1 81 ? 35.797 58.223 -4.648 0.50 31.65 159 GLN A CA 1
ATOM 612 C CA B GLN A 1 81 ? 35.743 58.306 -4.617 0.50 31.46 159 GLN A CA 1
ATOM 613 C C A GLN A 1 81 ? 37.142 58.941 -4.522 0.50 31.27 159 GLN A C 1
ATOM 614 C C B GLN A 1 81 ? 37.142 58.870 -4.464 0.50 31.15 159 GLN A C 1
ATOM 615 O O A GLN A 1 81 ? 38.017 58.758 -5.356 0.50 32.04 159 GLN A O 1
ATOM 616 O O B GLN A 1 81 ? 38.045 58.489 -5.198 0.50 31.81 159 GLN A O 1
ATOM 627 N N . ARG A 1 82 ? 37.326 59.725 -3.465 1.00 30.33 160 ARG A N 1
ATOM 628 C CA . ARG A 1 82 ? 38.626 60.337 -3.192 1.00 30.07 160 ARG A CA 1
ATOM 629 C C . ARG A 1 82 ? 39.727 59.351 -2.786 1.00 30.13 160 ARG A C 1
ATOM 630 O O . ARG A 1 82 ? 40.896 59.551 -3.136 1.00 30.24 160 ARG A O 1
ATOM 638 N N . ALA A 1 83 ? 39.357 58.328 -2.022 1.00 29.65 161 ALA A N 1
ATOM 639 C CA . ALA A 1 83 ? 40.278 57.261 -1.635 1.00 29.63 161 ALA A CA 1
ATOM 640 C C . ALA A 1 83 ? 40.838 56.565 -2.890 1.00 30.73 161 ALA A C 1
ATOM 641 O O . ALA A 1 83 ? 42.051 56.401 -3.045 1.00 31.05 161 ALA A O 1
ATOM 643 N N . LEU A 1 84 ? 39.937 56.210 -3.796 1.00 31.58 162 LEU A N 1
ATOM 644 C CA . LEU A 1 84 ? 40.304 55.541 -5.048 1.00 33.14 162 LEU A CA 1
ATOM 645 C C . LEU A 1 84 ? 41.203 56.424 -5.909 1.00 33.62 162 LEU A C 1
ATOM 646 O O . LEU A 1 84 ? 42.207 55.955 -6.432 1.00 34.46 162 LEU A O 1
ATOM 651 N N . ALA A 1 85 ? 40.851 57.704 -6.016 1.00 33.46 163 ALA A N 1
ATOM 652 C CA . ALA A 1 85 ? 41.636 58.683 -6.777 1.00 34.16 163 ALA A CA 1
ATOM 653 C C . ALA A 1 85 ? 43.024 58.923 -6.183 1.00 34.35 163 ALA A C 1
ATOM 654 O O . ALA A 1 85 ? 44.009 59.025 -6.917 1.00 34.85 163 ALA A O 1
ATOM 656 N N . ALA A 1 86 ? 43.112 59.003 -4.852 1.00 33.01 164 ALA A N 1
ATOM 657 C CA . ALA A 1 86 ? 44.398 59.214 -4.190 1.00 32.43 164 ALA A CA 1
ATOM 658 C C . ALA A 1 86 ? 45.406 58.092 -4.494 1.00 32.90 164 ALA A C 1
ATOM 659 O O . ALA A 1 86 ? 46.614 58.349 -4.536 1.00 33.28 164 ALA A O 1
ATOM 661 N N . PHE A 1 87 ? 44.912 56.865 -4.701 1.00 32.56 165 PHE A N 1
ATOM 662 C CA . PHE A 1 87 ? 45.768 55.712 -5.005 1.00 33.50 165 PHE A CA 1
ATOM 663 C C . PHE A 1 87 ? 45.742 55.282 -6.477 1.00 35.24 165 PHE A C 1
ATOM 664 O O . PHE A 1 87 ? 46.324 54.255 -6.834 1.00 36.06 165 PHE A O 1
ATOM 672 N N . HIS A 1 88 ? 45.082 56.099 -7.304 1.00 36.66 166 HIS A N 1
ATOM 673 C CA . HIS A 1 88 ? 45.079 56.002 -8.769 1.00 38.65 166 HIS A CA 1
ATOM 674 C C . HIS A 1 88 ? 44.439 54.716 -9.251 1.00 39.10 166 HIS A C 1
ATOM 675 O O . HIS A 1 88 ? 44.947 54.039 -10.138 1.00 40.11 166 HIS A O 1
ATOM 682 N N . LEU A 1 89 ? 43.285 54.421 -8.670 1.00 38.47 167 LEU A N 1
ATOM 683 C CA . LEU A 1 89 ? 42.594 53.176 -8.860 1.00 39.23 167 LEU A CA 1
ATOM 684 C C . LEU A 1 89 ? 41.340 53.384 -9.679 1.00 40.70 167 LEU A C 1
ATOM 685 O O . LEU A 1 89 ? 40.603 54.334 -9.448 1.00 39.99 167 LEU A O 1
ATOM 690 N N . ASP A 1 90 ? 41.104 52.464 -10.611 1.00 43.43 168 ASP A N 1
ATOM 691 C CA . ASP A 1 90 ? 39.870 52.413 -11.393 1.00 45.87 168 ASP A CA 1
ATOM 692 C C . ASP A 1 90 ? 38.795 51.784 -10.520 1.00 44.36 168 ASP A C 1
ATOM 693 O O . ASP A 1 90 ? 38.968 50.671 -10.034 1.00 43.49 168 ASP A O 1
ATOM 698 N N . GLY A 1 91 ? 37.684 52.498 -10.356 1.00 44.55 169 GLY A N 1
ATOM 699 C CA . GLY A 1 91 ? 36.553 52.061 -9.543 1.00 45.06 169 GLY A CA 1
ATOM 700 C C . GLY A 1 91 ? 35.863 50.781 -9.997 1.00 45.93 169 GLY A C 1
ATOM 701 O O . GLY A 1 91 ? 35.208 50.115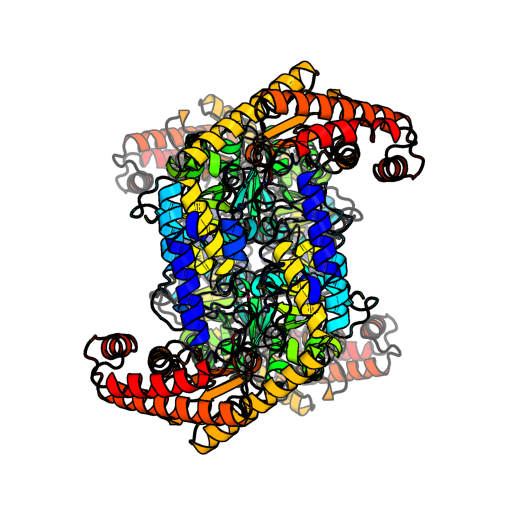 -9.192 1.00 46.58 169 GLY A O 1
ATOM 702 N N . ASP A 1 92 ? 35.973 50.430 -11.273 1.00 47.51 170 ASP A N 1
ATOM 703 C CA . ASP A 1 92 ? 35.466 49.121 -11.739 1.00 48.82 170 ASP A CA 1
ATOM 704 C C . ASP A 1 92 ? 36.318 47.939 -11.267 1.00 46.66 170 ASP A C 1
ATOM 705 O O . ASP A 1 92 ? 35.805 46.815 -11.167 1.00 46.22 170 ASP A O 1
ATOM 710 N N . LYS A 1 93 ? 37.605 48.176 -11.005 1.00 44.41 171 LYS A N 1
ATOM 711 C CA . LYS A 1 93 ? 38.502 47.114 -10.540 1.00 43.40 171 LYS A CA 1
ATOM 712 C C . LYS A 1 93 ? 38.773 47.106 -9.023 1.00 40.07 171 LYS A C 1
ATOM 713 O O . LYS A 1 93 ? 39.094 46.054 -8.485 1.00 37.96 171 LYS A O 1
ATOM 719 N N . TRP A 1 94 ? 38.646 48.265 -8.374 1.00 37.54 172 TRP A N 1
ATOM 720 C CA . TRP A 1 94 ? 38.909 48.433 -6.939 1.00 35.72 172 TRP A CA 1
ATOM 721 C C . TRP A 1 94 ? 37.727 49.072 -6.245 1.00 34.37 172 TRP A C 1
ATOM 722 O O . TRP A 1 94 ? 37.129 50.021 -6.755 1.00 35.59 172 TRP A O 1
ATOM 733 N N . GLY A 1 95 ? 37.416 48.546 -5.066 1.00 32.97 173 GLY A N 1
ATOM 734 C CA . GLY A 1 95 ? 36.467 49.157 -4.159 1.00 31.57 173 GLY A CA 1
ATOM 735 C C . GLY A 1 95 ? 37.173 49.487 -2.854 1.00 29.93 173 GLY A C 1
ATOM 736 O O . GLY A 1 95 ? 38.316 49.068 -2.625 1.00 28.45 173 GLY A O 1
ATOM 737 N N . VAL A 1 96 ? 36.459 50.226 -2.007 1.00 28.66 174 VAL A N 1
ATOM 738 C CA . VAL A 1 96 ? 36.982 50.713 -0.744 1.00 27.85 174 VAL A CA 1
ATOM 739 C C . VAL A 1 96 ? 35.879 50.862 0.318 1.00 26.93 174 VAL A C 1
ATOM 740 O O . VAL A 1 96 ? 34.752 51.306 0.027 1.00 27.50 174 VAL A O 1
ATOM 744 N N . ASN A 1 97 ? 36.208 50.416 1.532 1.00 25.36 175 ASN A N 1
ATOM 745 C CA . ASN A 1 97 ? 35.392 50.665 2.707 1.00 24.28 175 ASN A CA 1
ATOM 746 C C . ASN A 1 97 ? 36.159 51.640 3.606 1.00 23.48 175 ASN A C 1
ATOM 747 O O . ASN A 1 97 ? 37.282 51.365 4.019 1.00 22.81 175 ASN A O 1
ATOM 752 N N . VAL A 1 98 ? 35.520 52.782 3.889 1.00 23.19 176 VAL A N 1
ATOM 753 C CA . VAL A 1 98 ? 36.094 53.883 4.675 1.00 22.73 176 VAL A CA 1
ATOM 754 C C . VAL A 1 98 ? 35.546 53.924 6.104 1.00 22.09 176 VAL A C 1
ATOM 755 O O . VAL A 1 98 ? 35.786 54.902 6.839 1.00 21.52 176 VAL A O 1
ATOM 759 N N . GLN A 1 99 ? 34.804 52.881 6.496 1.00 22.10 177 GLN A N 1
ATOM 760 C CA . GLN A 1 99 ? 34.276 52.790 7.843 1.00 22.04 177 GLN A CA 1
ATOM 761 C C . GLN A 1 99 ? 35.156 52.217 8.947 1.00 21.58 177 GLN A C 1
ATOM 762 O O . GLN A 1 99 ? 34.800 52.407 10.109 1.00 21.28 177 GLN A O 1
ATOM 768 N N . PRO A 1 100 ? 36.262 51.487 8.628 1.00 21.56 178 PRO A N 1
ATOM 769 C CA . PRO A 1 100 ? 36.995 50.880 9.769 1.00 21.38 178 PRO A CA 1
ATOM 770 C C . PRO A 1 100 ? 37.442 51.907 10.785 1.00 21.39 178 PRO A C 1
ATOM 771 O O . PRO A 1 100 ? 37.953 52.983 10.413 1.00 21.17 178 PRO A O 1
ATOM 775 N N . LEU A 1 101 ? 37.285 51.576 12.060 1.00 21.42 179 LEU A N 1
ATOM 776 C CA . LEU A 1 101 ? 37.556 52.554 13.131 1.00 22.14 179 LEU A CA 1
ATOM 777 C C . LEU A 1 101 ? 39.041 52.892 13.324 1.00 22.32 179 LEU A C 1
ATOM 778 O O . LEU A 1 101 ? 39.374 53.935 13.881 1.00 22.09 179 LEU A O 1
ATOM 783 N N . SER A 1 102 ? 39.923 51.999 12.895 1.00 22.12 180 SER A N 1
ATOM 784 C CA . SER A 1 102 ? 41.360 52.206 13.008 1.00 22.38 180 SER A CA 1
ATOM 785 C C . SER A 1 102 ? 42.054 51.138 12.176 1.00 22.07 180 SER A C 1
ATOM 786 O O . SER A 1 102 ? 41.388 50.350 11.500 1.00 21.96 180 SER A O 1
ATOM 789 N N . GLY A 1 103 ? 43.382 51.100 12.217 1.00 22.10 181 GLY A N 1
ATOM 790 C CA . GLY A 1 103 ? 44.156 50.128 11.430 1.00 22.57 181 GLY A CA 1
ATOM 791 C C . GLY A 1 103 ? 43.917 48.692 11.891 1.00 22.34 181 GLY A C 1
ATOM 792 O O . GLY A 1 103 ? 43.776 47.791 11.074 1.00 22.02 181 GLY A O 1
ATOM 793 N N . SER A 1 104 ? 43.881 48.480 13.202 1.00 22.22 182 SER A N 1
ATOM 794 C CA . SER A 1 104 ? 43.717 47.127 13.767 1.00 22.33 182 SER A CA 1
ATOM 795 C C . SER A 1 104 ? 42.339 46.540 13.399 1.00 22.24 182 SER A C 1
ATOM 796 O O . SER A 1 104 ? 42.287 45.433 12.872 1.00 21.92 182 SER A O 1
ATOM 799 N N . PRO A 1 105 ? 41.240 47.308 13.573 1.00 22.17 183 PRO A N 1
ATOM 800 C CA . PRO A 1 105 ? 39.933 46.814 13.113 1.00 22.14 183 PRO A CA 1
ATOM 801 C C . PRO A 1 105 ? 39.823 46.601 11.604 1.00 21.83 183 PRO A C 1
ATOM 802 O O . PRO A 1 105 ? 39.074 45.697 11.172 1.00 21.74 183 PRO A O 1
ATOM 806 N N . ALA A 1 106 ? 40.530 47.413 10.824 1.00 21.41 184 ALA A N 1
ATOM 807 C CA . ALA A 1 106 ? 40.584 47.248 9.377 1.00 21.61 184 ALA A CA 1
ATOM 808 C C . ALA A 1 106 ? 41.119 45.857 9.029 1.00 21.77 184 ALA A C 1
ATOM 809 O O . ALA A 1 106 ? 40.538 45.126 8.196 1.00 21.85 184 ALA A O 1
ATOM 811 N N . ASN A 1 107 ? 42.228 45.513 9.667 1.00 21.30 185 ASN A N 1
ATOM 812 C CA . ASN A 1 107 ? 42.866 44.218 9.447 1.00 21.77 185 ASN A CA 1
ATOM 813 C C . ASN A 1 107 ? 41.991 43.085 9.923 1.00 21.39 185 ASN A C 1
ATOM 814 O O . ASN A 1 107 ? 41.831 42.092 9.217 1.00 22.13 185 ASN A O 1
ATOM 819 N N . PHE A 1 108 ? 41.388 43.230 11.090 1.00 21.04 186 PHE A N 1
ATOM 820 C CA . PHE A 1 108 ? 40.571 42.137 11.616 1.00 21.07 186 PHE A CA 1
ATOM 821 C C . PHE A 1 108 ? 39.331 41.921 10.754 1.00 21.12 186 PHE A C 1
ATOM 822 O O . PHE A 1 108 ? 38.870 40.766 10.585 1.00 20.89 186 PHE A O 1
ATOM 830 N N . ALA A 1 109 ? 38.786 43.000 10.200 1.00 21.17 187 ALA A N 1
ATOM 831 C CA . ALA A 1 109 ? 37.683 42.868 9.250 1.00 21.74 187 ALA A CA 1
ATOM 832 C C . ALA A 1 109 ? 38.078 42.079 7.995 1.00 21.99 187 ALA A C 1
ATOM 833 O O . ALA A 1 109 ? 37.306 41.266 7.512 1.00 22.14 187 ALA A O 1
ATOM 835 N N . VAL A 1 110 ? 39.279 42.299 7.492 1.00 22.12 188 VAL A N 1
ATOM 836 C CA . VAL A 1 110 ? 39.755 41.555 6.329 1.00 22.58 188 VAL A CA 1
ATOM 837 C C . VAL A 1 110 ? 39.822 40.065 6.670 1.00 22.31 188 VAL A C 1
ATOM 838 O O . VAL A 1 110 ? 39.336 39.219 5.904 1.00 22.52 188 VAL A O 1
ATOM 842 N N . TYR A 1 111 ? 40.401 39.742 7.822 1.00 21.86 189 TYR A N 1
ATOM 843 C CA . TYR A 1 111 ? 40.557 38.323 8.202 1.00 21.79 189 TYR A CA 1
ATOM 844 C C . TYR A 1 111 ? 39.179 37.698 8.363 1.00 21.89 189 TYR A C 1
ATOM 845 O O . TYR A 1 111 ? 38.936 36.582 7.913 1.00 22.55 189 TYR A O 1
ATOM 854 N N . THR A 1 112 ? 38.265 38.429 8.991 1.00 21.25 190 THR A N 1
ATOM 855 C CA . THR A 1 112 ? 36.891 37.955 9.146 1.00 21.57 190 THR A CA 1
ATOM 856 C C . THR A 1 112 ? 36.163 37.749 7.807 1.00 22.49 190 THR A C 1
ATOM 857 O O . THR A 1 112 ? 35.370 36.792 7.642 1.00 22.67 190 THR A O 1
ATOM 861 N N . ALA A 1 113 ? 36.439 38.618 6.860 1.00 22.79 191 ALA A N 1
ATOM 862 C CA . ALA A 1 113 ? 35.842 38.533 5.527 1.00 23.75 191 ALA A CA 1
ATOM 863 C C . ALA A 1 113 ? 36.263 37.287 4.725 1.00 24.89 191 ALA A C 1
ATOM 864 O O . ALA A 1 113 ? 35.417 36.635 4.112 1.00 25.56 191 ALA A O 1
ATOM 866 N N . ILE A 1 114 ? 37.567 37.010 4.692 1.00 25.11 192 ILE A N 1
ATOM 867 C CA . ILE A 1 114 ? 38.135 36.015 3.773 1.00 25.80 192 ILE A CA 1
ATOM 868 C C . ILE A 1 114 ? 38.604 34.716 4.415 1.00 25.83 192 ILE A C 1
ATOM 869 O O . ILE A 1 114 ? 38.832 33.733 3.698 1.00 26.16 192 ILE A O 1
ATOM 874 N N . LEU A 1 115 ? 38.762 34.696 5.733 1.00 25.46 193 LEU A N 1
ATOM 875 C CA . LEU A 1 115 ? 39.198 33.510 6.445 1.00 25.88 193 LEU A CA 1
ATOM 876 C C . LEU A 1 115 ? 38.132 32.997 7.382 1.00 25.82 193 LEU A C 1
ATOM 877 O O . LEU A 1 115 ? 37.279 33.742 7.839 1.00 25.70 193 LEU A O 1
ATOM 882 N N . LYS A 1 116 ? 38.222 31.709 7.699 1.00 25.67 194 LYS A N 1
ATOM 883 C CA . LYS A 1 116 ? 37.449 31.126 8.775 1.00 25.98 194 LYS A CA 1
ATOM 884 C C . LYS A 1 116 ? 38.298 31.102 10.025 1.00 24.04 194 LYS A C 1
ATOM 885 O O . LYS A 1 116 ? 39.523 31.134 9.929 1.00 23.25 194 LYS A O 1
ATOM 891 N N . PRO A 1 117 ? 37.669 31.037 11.199 1.00 23.24 195 PRO A N 1
ATOM 892 C CA . PRO A 1 117 ? 38.443 30.905 12.426 1.00 22.77 195 PRO A CA 1
ATOM 893 C C . PRO A 1 117 ? 39.482 29.759 12.328 1.00 23.37 195 PRO A C 1
ATOM 894 O O . PRO A 1 117 ? 39.197 28.688 11.741 1.00 22.30 195 PRO A O 1
ATOM 898 N N . HIS A 1 118 ? 40.680 30.056 12.816 1.00 23.09 196 HIS A N 1
ATOM 899 C CA . HIS A 1 118 ? 41.850 29.166 12.785 1.00 23.46 196 HIS A CA 1
ATOM 900 C C . HIS A 1 118 ? 42.501 28.954 11.450 1.00 23.58 196 HIS A C 1
ATOM 901 O O . HIS A 1 118 ? 43.456 28.162 11.379 1.00 23.84 196 HIS A O 1
ATOM 908 N N . ASP A 1 119 ? 42.057 29.653 10.404 1.00 23.53 197 ASP A N 1
ATOM 909 C CA . ASP A 1 119 ? 42.792 29.692 9.157 1.00 23.97 197 ASP A CA 1
ATOM 910 C C . ASP A 1 119 ? 44.167 30.335 9.348 1.00 23.66 197 ASP A C 1
ATOM 911 O O . ASP A 1 119 ? 44.404 31.094 10.316 1.00 23.17 197 ASP A O 1
ATOM 916 N N . ARG A 1 120 ? 45.059 29.982 8.432 1.00 23.57 198 ARG A N 1
ATOM 917 C CA . ARG A 1 120 ? 46.489 30.307 8.532 1.00 23.98 198 ARG A CA 1
ATOM 918 C C . ARG A 1 120 ? 46.885 31.619 7.906 1.00 24.11 198 ARG A C 1
ATOM 919 O O . ARG A 1 120 ? 46.512 31.930 6.762 1.00 24.25 198 ARG A O 1
ATOM 927 N N . ILE A 1 121 ? 47.662 32.388 8.680 1.00 24.14 199 ILE A N 1
ATOM 928 C CA . ILE A 1 121 ? 48.177 33.705 8.282 1.00 24.42 199 ILE A CA 1
ATOM 929 C C . ILE A 1 121 ? 49.696 33.763 8.491 1.00 25.13 199 ILE A C 1
ATOM 930 O O . ILE A 1 121 ? 50.202 33.210 9.460 1.00 25.43 199 ILE A O 1
ATOM 935 N N . MET A 1 122 ? 50.407 34.395 7.563 1.00 25.67 200 MET A N 1
ATOM 936 C CA . MET A 1 122 ? 51.815 34.779 7.775 1.00 26.49 200 MET A CA 1
ATOM 937 C C . MET A 1 122 ? 51.976 36.301 7.637 1.00 26.38 200 MET A C 1
ATOM 938 O O . MET A 1 122 ? 51.487 36.907 6.683 1.00 25.90 200 MET A O 1
ATOM 943 N N . GLY A 1 123 ? 52.655 36.884 8.621 1.00 26.64 201 GLY A N 1
ATOM 944 C CA . GLY A 1 123 ? 53.042 38.296 8.628 1.00 26.77 201 GLY A CA 1
ATOM 945 C C . GLY A 1 123 ? 54.473 38.423 9.118 1.00 27.34 201 GLY A C 1
ATOM 946 O O . GLY A 1 123 ? 55.036 37.474 9.646 1.00 27.92 201 GLY A O 1
ATOM 947 N N . LEU A 1 124 ? 55.045 39.603 8.971 1.00 27.54 202 LEU A N 1
ATOM 948 C CA . LEU A 1 124 ? 56.394 39.871 9.448 1.00 28.43 202 LEU A CA 1
ATOM 949 C C . LEU A 1 124 ? 56.413 39.782 10.971 1.00 28.79 202 LEU A C 1
ATOM 950 O O . LEU A 1 124 ? 55.488 40.278 11.635 1.00 27.92 202 LEU A O 1
ATOM 955 N N . ASP A 1 125 ? 57.434 39.126 11.522 1.00 29.84 203 ASP A N 1
ATOM 956 C CA . ASP A 1 125 ? 57.525 38.865 12.968 1.00 30.84 203 ASP A CA 1
ATOM 957 C C . ASP A 1 125 ? 57.568 40.208 13.718 1.00 30.86 203 ASP A C 1
ATOM 958 O O . ASP A 1 125 ? 58.217 41.167 13.254 1.00 30.42 203 ASP A O 1
ATOM 963 N N . LEU A 1 126 ? 56.895 40.261 14.865 1.00 31.44 204 LEU A N 1
ATOM 964 C CA . LEU A 1 126 ? 56.843 41.494 15.679 1.00 32.50 204 LEU A CA 1
ATOM 965 C C . LEU A 1 126 ? 58.240 42.017 16.073 1.00 33.89 204 LEU A C 1
ATOM 966 O O . LEU A 1 126 ? 58.530 43.213 15.849 1.00 33.99 204 LEU A O 1
ATOM 971 N N . PRO A 1 127 ? 59.123 41.139 16.613 1.00 35.08 205 PRO A N 1
ATOM 972 C CA . PRO A 1 127 ? 60.479 41.622 16.892 1.00 36.25 205 PRO A CA 1
ATOM 973 C C . PRO A 1 127 ? 61.302 42.049 15.670 1.00 36.55 205 PRO A C 1
ATOM 974 O O . PRO A 1 127 ? 62.388 42.600 15.855 1.00 38.96 205 PRO A O 1
ATOM 978 N N . HIS A 1 128 ? 60.809 41.804 14.455 1.00 35.87 206 HIS A N 1
ATOM 979 C CA . HIS A 1 128 ? 61.489 42.185 13.215 1.00 36.45 206 HIS A CA 1
ATOM 980 C C . HIS A 1 128 ? 60.757 43.283 12.426 1.00 35.91 206 HIS A C 1
ATOM 981 O O . HIS A 1 128 ? 60.967 43.452 11.223 1.00 36.89 206 HIS A O 1
ATOM 988 N N . GLY A 1 129 ? 59.933 44.060 13.114 1.00 34.91 207 GLY A N 1
ATOM 989 C CA . GLY A 1 129 ? 59.337 45.258 12.515 1.00 33.82 207 GLY A CA 1
ATOM 990 C C . GLY A 1 129 ? 57.880 45.083 12.145 1.00 32.36 207 GLY A C 1
ATOM 991 O O . GLY A 1 129 ? 57.280 45.989 11.552 1.00 31.62 207 GLY A O 1
ATOM 992 N N . GLY A 1 130 ? 57.301 43.933 12.484 1.00 31.54 208 GLY A N 1
ATOM 993 C CA . GLY A 1 130 ? 55.909 43.653 12.161 1.00 30.75 208 GLY A CA 1
ATOM 994 C C . GLY A 1 130 ? 54.960 44.394 13.088 1.00 30.49 208 GLY A C 1
ATOM 995 O O . GLY A 1 130 ? 55.392 45.099 13.996 1.00 31.61 208 GLY A O 1
ATOM 996 N N . HIS A 1 131 ? 53.661 44.256 12.835 1.00 29.45 209 HIS A N 1
ATOM 997 C CA . HIS A 1 131 ? 52.644 44.819 13.707 1.00 28.73 209 HIS A CA 1
ATOM 998 C C . HIS A 1 131 ? 51.918 43.711 14.430 1.00 28.27 209 HIS A C 1
ATOM 999 O O . HIS A 1 131 ? 51.702 42.636 13.866 1.00 27.65 209 HIS A O 1
ATOM 1006 N N . LEU A 1 132 ? 51.551 43.974 15.687 1.00 27.90 210 LEU A N 1
ATOM 1007 C CA . LEU A 1 132 ? 50.817 43.016 16.512 1.00 27.91 210 LEU A CA 1
ATOM 1008 C C . LEU A 1 132 ? 49.586 42.472 15.795 1.00 27.19 210 LEU A C 1
ATOM 1009 O O . LEU A 1 132 ? 49.269 41.308 15.933 1.00 27.57 210 LEU A O 1
ATOM 1014 N N . SER A 1 133 ? 48.871 43.311 15.054 1.00 25.99 211 SER A N 1
ATOM 1015 C CA . SER A 1 133 ? 47.669 42.846 14.336 1.00 25.80 211 SER A CA 1
ATOM 1016 C C . SER A 1 133 ? 47.912 41.826 13.205 1.00 26.15 211 SER A C 1
ATOM 1017 O O . SER A 1 133 ? 46.958 41.281 12.681 1.00 25.68 211 SER A O 1
ATOM 1020 N N . HIS A 1 134 ? 49.163 41.601 12.805 1.00 26.63 212 HIS A N 1
ATOM 1021 C CA . HIS A 1 134 ? 49.462 40.526 11.854 1.00 27.86 212 HIS A CA 1
ATOM 1022 C C . HIS A 1 134 ? 49.704 39.196 12.553 1.00 28.78 212 HIS A C 1
ATOM 1023 O O . HIS A 1 134 ? 49.942 38.205 11.871 1.00 30.66 212 HIS A O 1
ATOM 1030 N N . GLY A 1 135 ? 49.636 39.181 13.880 1.00 28.91 213 GLY A N 1
ATOM 1031 C CA . GLY A 1 135 ? 49.861 37.984 14.690 1.00 29.96 213 GLY A CA 1
ATOM 1032 C C . GLY A 1 135 ? 51.085 38.127 15.585 1.00 30.86 213 GLY A C 1
ATOM 1033 O O . GLY A 1 135 ? 52.130 38.664 15.181 1.00 30.96 213 GLY A O 1
ATOM 1034 N N . PHE A 1 136 ? 50.944 37.663 16.815 1.00 31.96 214 PHE A N 1
ATOM 1035 C CA . PHE A 1 136 ? 52.059 37.571 17.739 1.00 33.27 214 PHE A CA 1
ATOM 1036 C C . PHE A 1 136 ? 51.701 36.609 18.859 1.00 34.69 214 PHE A C 1
ATOM 1037 O O . PHE A 1 136 ? 50.647 36.740 19.484 1.00 33.35 214 PHE A O 1
ATOM 1045 N N . MET A 1 137 ? 52.570 35.618 19.065 1.00 37.50 215 MET A N 1
ATOM 1046 C CA . MET A 1 137 ? 52.478 34.672 20.181 1.00 39.93 215 MET A CA 1
ATOM 1047 C C . MET A 1 137 ? 53.845 34.588 20.849 1.00 42.23 215 MET A C 1
ATOM 1048 O O . MET A 1 137 ? 54.865 34.576 20.162 1.00 43.79 215 MET A O 1
ATOM 1053 N N . THR A 1 138 ? 53.855 34.540 22.176 1.00 44.80 216 THR A N 1
ATOM 1054 C CA . THR A 1 138 ? 55.059 34.199 22.927 1.00 46.45 216 THR A CA 1
ATOM 1055 C C . THR A 1 138 ? 55.031 32.711 23.197 1.00 48.37 216 THR A C 1
ATOM 1056 O O . THR A 1 138 ? 54.048 32.027 22.892 1.00 47.55 216 THR A O 1
ATOM 1060 N N . ALA A 1 139 ? 56.109 32.212 23.793 1.00 50.77 217 ALA A N 1
ATOM 1061 C CA . ALA A 1 139 ? 56.107 30.870 24.358 1.00 52.48 217 ALA A CA 1
ATOM 1062 C C . ALA A 1 139 ? 54.943 30.654 25.334 1.00 52.97 217 ALA A C 1
ATOM 1063 O O . ALA A 1 139 ? 54.414 29.554 25.412 1.00 54.41 217 ALA A O 1
ATOM 1065 N N . LYS A 1 140 ? 54.548 31.706 26.056 1.00 53.37 218 LYS A N 1
ATOM 1066 C CA . LYS A 1 140 ? 53.496 31.620 27.076 1.00 53.67 218 LYS A CA 1
ATOM 1067 C C . LYS A 1 140 ? 52.068 31.814 26.557 1.00 50.15 218 LYS A C 1
ATOM 1068 O O . LYS A 1 140 ? 51.162 31.155 27.053 1.00 49.63 218 LYS A O 1
ATOM 1074 N N . ARG A 1 141 ? 51.845 32.712 25.594 1.00 47.36 219 ARG A N 1
ATOM 1075 C CA . ARG A 1 141 ? 50.464 33.001 25.172 1.00 45.19 219 ARG A CA 1
ATOM 1076 C C . ARG A 1 141 ? 50.287 33.619 23.792 1.00 39.82 219 ARG A C 1
ATOM 1077 O O . ARG A 1 141 ? 51.242 34.063 23.146 1.00 39.68 219 ARG A O 1
ATOM 1085 N N . ARG A 1 142 ? 49.027 33.626 23.370 1.00 34.99 220 ARG A N 1
ATOM 1086 C CA . ARG A 1 142 ? 48.574 34.303 22.157 1.00 32.58 220 ARG A CA 1
ATOM 1087 C C . ARG A 1 142 ? 48.272 35.748 22.558 1.00 31.20 220 ARG A C 1
ATOM 1088 O O . ARG A 1 142 ? 47.297 36.012 23.232 1.00 30.76 220 ARG A O 1
ATOM 1096 N N . VAL A 1 143 ? 49.134 36.659 22.150 1.00 30.67 221 VAL A N 1
ATOM 1097 C CA . VAL A 1 143 ? 49.059 38.066 22.604 1.00 30.01 221 VAL A CA 1
ATOM 1098 C C . VAL A 1 143 ? 48.055 38.864 21.758 1.00 28.54 221 VAL A C 1
ATOM 1099 O O . VAL A 1 143 ? 47.140 39.516 22.279 1.00 28.09 221 VAL A O 1
ATOM 1103 N N . SER A 1 144 ? 48.232 38.780 20.451 1.00 27.45 222 SER A N 1
ATOM 1104 C CA . SER A 1 144 ? 47.356 39.424 19.492 1.00 26.53 222 SER A CA 1
ATOM 1105 C C . SER A 1 144 ? 46.057 38.650 19.355 1.00 25.62 222 SER A C 1
ATOM 1106 O O . SER A 1 144 ? 46.082 37.417 19.277 1.00 24.89 222 SER A O 1
ATOM 1109 N N . GLY A 1 145 ? 44.944 39.373 19.230 1.00 24.15 223 GLY A N 1
ATOM 1110 C CA . GLY A 1 145 ? 43.661 38.805 18.810 1.00 23.83 223 GLY A CA 1
ATOM 1111 C C . GLY A 1 145 ? 43.759 37.969 17.545 1.00 23.41 223 GLY A C 1
ATOM 1112 O O . GLY A 1 145 ? 43.130 36.914 17.444 1.00 23.22 223 GLY A O 1
ATOM 1113 N N . THR A 1 146 ? 44.594 38.414 16.622 1.00 23.28 224 THR A N 1
ATOM 1114 C CA . THR A 1 146 ? 44.844 37.722 15.378 1.00 23.77 224 THR A CA 1
ATOM 1115 C C . THR A 1 146 ? 45.354 36.292 15.613 1.00 23.76 224 THR A C 1
ATOM 1116 O O . THR A 1 146 ? 44.932 35.374 14.918 1.00 24.42 224 THR A O 1
ATOM 1120 N N . SER A 1 147 ? 46.238 36.133 16.591 1.00 23.45 225 SER A N 1
ATOM 1121 C CA . SER A 1 147 ? 46.789 34.816 16.956 1.00 23.55 225 SER A CA 1
ATOM 1122 C C . SER A 1 147 ? 45.873 33.971 17.835 1.00 23.03 225 SER A C 1
ATOM 1123 O O . SER A 1 147 ? 46.118 32.776 18.013 1.00 23.48 225 SER A O 1
ATOM 1126 N N . ILE A 1 148 ? 44.846 34.586 18.420 1.00 22.38 226 ILE A N 1
ATOM 1127 C CA . ILE A 1 148 ? 43.789 33.869 19.139 1.00 22.18 226 ILE A CA 1
ATOM 1128 C C . ILE A 1 148 ? 42.823 33.253 18.147 1.00 21.87 226 ILE A C 1
ATOM 1129 O O . ILE A 1 148 ? 42.550 32.052 18.212 1.00 21.88 226 ILE A O 1
ATOM 1134 N N . TYR A 1 149 ? 42.310 34.061 17.217 1.00 21.34 227 TYR A N 1
ATOM 1135 C CA . TYR A 1 149 ? 41.204 33.617 16.336 1.00 20.80 227 TYR A CA 1
ATOM 1136 C C . TYR A 1 149 ? 41.683 32.978 15.034 1.00 21.04 227 TYR A C 1
ATOM 1137 O O . TYR A 1 149 ? 40.898 32.318 14.357 1.00 21.24 227 TYR A O 1
ATOM 1146 N N . PHE A 1 150 ? 42.940 33.202 14.686 1.00 21.18 228 PHE A N 1
ATOM 1147 C CA . PHE A 1 150 ? 43.572 32.639 13.485 1.00 21.84 228 PHE A CA 1
ATOM 1148 C C . PHE A 1 150 ? 44.880 32.001 13.873 1.00 22.47 228 PHE A C 1
ATOM 1149 O O . PHE A 1 150 ? 45.328 32.126 15.024 1.00 22.93 228 PHE A O 1
ATOM 1157 N N . GLU A 1 151 ? 45.455 31.264 12.931 1.00 23.07 229 GLU A N 1
ATOM 1158 C CA . GLU A 1 151 ? 46.724 30.575 13.148 1.00 23.57 229 GLU A CA 1
ATOM 1159 C C . GLU A 1 151 ? 47.824 31.273 12.415 1.00 23.71 229 GLU A C 1
ATOM 1160 O O . GLU A 1 151 ? 47.958 31.115 11.212 1.00 23.81 229 GLU A O 1
ATOM 1166 N N . SER A 1 152 ? 48.616 32.071 13.147 1.00 23.90 230 SER A N 1
ATOM 1167 C CA . SER A 1 152 ? 49.644 32.918 12.545 1.00 24.86 230 SER A CA 1
ATOM 1168 C C . SER A 1 152 ? 50.993 32.265 12.725 1.00 25.45 230 SER A C 1
ATOM 1169 O O . SER A 1 152 ? 51.261 31.618 13.735 1.00 25.65 230 SER A O 1
ATOM 1172 N N . MET A 1 153 ? 51.821 32.387 11.718 1.00 26.08 231 MET A N 1
ATOM 1173 C CA . MET A 1 153 ? 53.211 32.032 11.831 1.00 27.45 231 MET A CA 1
ATOM 1174 C C . MET A 1 153 ? 53.981 33.129 11.152 1.00 27.94 231 MET A C 1
ATOM 1175 O O . MET A 1 153 ? 53.704 33.445 9.992 1.00 28.20 231 MET A O 1
ATOM 1180 N N . PRO A 1 154 ? 54.992 33.676 11.837 1.00 28.55 232 PRO A N 1
ATOM 1181 C CA . PRO A 1 154 ? 55.755 34.764 11.236 1.00 28.92 232 PRO A CA 1
ATOM 1182 C C . PRO A 1 154 ? 56.690 34.371 10.090 1.00 29.98 232 PRO A C 1
ATOM 1183 O O . PRO A 1 154 ? 57.083 33.211 9.947 1.00 30.46 232 PRO A O 1
ATOM 1187 N N . TYR A 1 155 ? 57.024 35.359 9.286 1.00 30.24 233 TYR A N 1
ATOM 1188 C CA . TYR A 1 155 ? 58.221 35.308 8.468 1.00 31.45 233 TYR A CA 1
ATOM 1189 C C . TYR A 1 155 ? 59.180 36.367 8.992 1.00 32.71 233 TYR A C 1
ATOM 1190 O O . TYR A 1 155 ? 58.766 37.336 9.608 1.00 32.53 233 TYR A O 1
ATOM 1199 N N . ARG A 1 156 ? 60.470 36.124 8.779 1.00 34.77 234 ARG A N 1
ATOM 1200 C CA . ARG A 1 156 ? 61.510 36.880 9.453 1.00 35.97 234 ARG A CA 1
ATOM 1201 C C . ARG A 1 156 ? 62.427 37.556 8.449 1.00 37.11 234 ARG A C 1
ATOM 1202 O O . ARG A 1 156 ? 62.466 37.229 7.276 1.00 36.06 234 ARG A O 1
ATOM 1210 N N . LEU A 1 157 ? 63.086 38.592 8.937 1.00 38.20 235 LEU A N 1
ATOM 1211 C CA . LEU A 1 157 ? 64.262 39.134 8.315 1.00 40.49 235 LEU A CA 1
ATOM 1212 C C . LEU A 1 157 ? 65.415 38.166 8.382 1.00 43.11 235 LEU A C 1
ATOM 1213 O O . LEU A 1 157 ? 65.502 37.317 9.275 1.00 43.39 235 LEU A O 1
ATOM 1218 N N . ASP A 1 158 ? 66.306 38.319 7.418 1.00 46.59 236 ASP A N 1
ATOM 1219 C CA . ASP A 1 158 ? 67.641 37.781 7.519 1.00 50.50 236 ASP A CA 1
ATOM 1220 C C . ASP A 1 158 ? 68.296 38.633 8.607 1.00 50.42 236 ASP A C 1
ATOM 1221 O O . ASP A 1 158 ? 68.434 39.846 8.444 1.00 50.55 236 ASP A O 1
ATOM 1226 N N . GLU A 1 159 ? 68.671 38.006 9.722 1.00 50.42 237 GLU A N 1
ATOM 1227 C CA . GLU A 1 159 ? 69.143 38.744 10.897 1.00 51.42 237 GLU A CA 1
ATOM 1228 C C . GLU A 1 159 ? 70.468 39.464 10.664 1.00 52.30 237 GLU A C 1
ATOM 1229 O O . GLU A 1 159 ? 70.752 40.447 11.336 1.00 53.10 237 GLU A O 1
ATOM 1235 N N . SER A 1 160 ? 71.258 38.973 9.709 1.00 53.37 238 SER A N 1
ATOM 1236 C CA . SER A 1 160 ? 72.546 39.571 9.365 1.00 54.66 238 SER A CA 1
ATOM 1237 C C . SER A 1 160 ? 72.421 40.752 8.395 1.00 54.15 238 SER A C 1
ATOM 1238 O O . SER A 1 160 ? 73.349 41.561 8.306 1.00 56.55 238 SER A O 1
ATOM 1241 N N . THR A 1 161 ? 71.292 40.864 7.683 1.00 52.20 239 THR A N 1
ATOM 1242 C CA . THR A 1 161 ? 71.053 41.963 6.731 1.00 51.16 239 THR A CA 1
ATOM 1243 C C . THR A 1 161 ? 69.937 42.938 7.118 1.00 48.92 239 THR A C 1
ATOM 1244 O O . THR A 1 161 ? 69.923 44.073 6.620 1.00 49.79 239 THR A O 1
ATOM 1248 N N . GLY A 1 162 ? 69.008 42.517 7.977 1.00 46.73 240 GLY A N 1
ATOM 1249 C CA . GLY A 1 162 ? 67.846 43.357 8.328 1.00 44.64 240 GLY A CA 1
ATOM 1250 C C . GLY A 1 162 ? 66.796 43.504 7.226 1.00 43.16 240 GLY A C 1
ATOM 1251 O O . GLY A 1 162 ? 65.905 44.348 7.337 1.00 42.16 240 GLY A O 1
ATOM 1252 N N . VAL A 1 163 ? 66.873 42.656 6.188 1.00 42.78 241 VAL A N 1
ATOM 1253 C CA . VAL A 1 163 ? 65.945 42.648 5.045 1.00 41.36 241 VAL A CA 1
ATOM 1254 C C . VAL A 1 163 ? 65.113 41.352 5.104 1.00 40.27 241 VAL A C 1
ATOM 1255 O O . VAL A 1 163 ? 65.606 40.326 5.596 1.00 40.84 241 VAL A O 1
ATOM 1259 N N . ILE A 1 164 ? 63.859 41.406 4.629 1.00 38.60 242 ILE A N 1
ATOM 1260 C CA . ILE A 1 164 ? 62.952 40.234 4.608 1.00 37.70 242 ILE A CA 1
ATOM 1261 C C . ILE A 1 164 ? 63.658 39.072 3.917 1.00 38.76 242 ILE A C 1
ATOM 1262 O O . ILE A 1 164 ? 64.214 39.246 2.822 1.00 40.24 242 ILE A O 1
ATOM 1267 N N . ASP A 1 165 ? 63.678 37.922 4.574 1.00 38.94 243 ASP A N 1
ATOM 1268 C CA . ASP A 1 165 ? 64.283 36.732 4.006 1.00 39.74 243 ASP A CA 1
ATOM 1269 C C . ASP A 1 165 ? 63.262 36.068 3.094 1.00 39.40 243 ASP A C 1
ATOM 1270 O O . ASP A 1 165 ? 62.561 35.117 3.485 1.00 38.47 243 ASP A O 1
ATOM 1275 N N . TYR A 1 166 ? 63.234 36.548 1.854 1.00 39.68 244 TYR A N 1
ATOM 1276 C CA . TYR A 1 166 ? 62.273 36.090 0.861 1.00 39.98 244 TYR A CA 1
ATOM 1277 C C . TYR A 1 166 ? 62.417 34.599 0.547 1.00 40.57 244 TYR A C 1
ATOM 1278 O O . TYR A 1 166 ? 61.418 33.901 0.401 1.00 39.19 244 TYR A O 1
ATOM 1287 N N . ASP A 1 167 ? 63.664 34.123 0.438 1.00 42.69 245 ASP A N 1
ATOM 1288 C CA . ASP A 1 167 ? 63.917 32.700 0.186 1.00 43.98 245 ASP A CA 1
ATOM 1289 C C . ASP A 1 167 ? 63.342 31.806 1.285 1.00 42.15 245 ASP A C 1
ATOM 1290 O O . ASP A 1 167 ? 62.744 30.747 1.018 1.00 41.10 245 ASP A O 1
ATOM 1295 N N . MET A 1 168 ? 63.485 32.237 2.535 1.00 41.21 246 MET A N 1
ATOM 1296 C CA . MET A 1 168 ? 62.936 31.456 3.643 1.00 40.28 246 MET A CA 1
ATOM 1297 C C . MET A 1 168 ? 61.406 31.522 3.722 1.00 39.15 246 MET A C 1
ATOM 1298 O O . MET A 1 168 ? 60.772 30.538 4.082 1.00 37.87 246 MET A O 1
ATOM 1303 N N . LEU A 1 169 ? 60.817 32.672 3.383 1.00 38.42 247 LEU A N 1
ATOM 1304 C CA . LEU A 1 169 ? 59.349 32.793 3.273 1.00 37.46 247 LEU A CA 1
ATOM 1305 C C . LEU A 1 169 ? 58.791 31.838 2.205 1.00 37.52 247 LEU A C 1
ATOM 1306 O O . LEU A 1 169 ? 57.790 31.168 2.422 1.00 35.85 247 LEU A O 1
ATOM 1311 N N . GLU A 1 170 ? 59.467 31.777 1.063 1.00 39.16 248 GLU A N 1
ATOM 1312 C CA . GLU A 1 170 ? 59.102 30.855 -0.024 1.00 40.60 248 GLU A CA 1
ATOM 1313 C C . GLU A 1 170 ? 59.021 29.419 0.487 1.00 39.52 248 GLU A C 1
ATOM 1314 O O . GLU A 1 170 ? 58.040 28.716 0.223 1.00 38.82 248 GLU A O 1
ATOM 1320 N N . LYS A 1 171 ? 60.040 29.003 1.234 1.00 39.29 249 LYS A N 1
ATOM 1321 C CA . LYS A 1 171 ? 60.127 27.638 1.744 1.00 39.31 249 LYS A CA 1
ATOM 1322 C C . LYS A 1 171 ? 59.071 27.372 2.816 1.00 36.70 249 LYS A C 1
ATOM 1323 O O . LYS A 1 171 ? 58.420 26.321 2.814 1.00 35.18 249 LYS A O 1
ATOM 1329 N N . THR A 1 172 ? 58.916 28.310 3.759 1.00 34.41 250 THR A N 1
ATOM 1330 C CA . THR A 1 172 ? 58.010 28.096 4.880 1.00 32.74 250 THR A CA 1
ATOM 1331 C C . THR A 1 172 ? 56.554 28.244 4.440 1.00 31.57 250 THR A C 1
ATOM 1332 O O . THR A 1 172 ? 55.696 27.573 4.985 1.00 30.82 250 THR A O 1
ATOM 1336 N N . ALA A 1 173 ? 56.263 29.101 3.454 1.00 31.36 251 ALA A N 1
ATOM 1337 C CA . ALA A 1 173 ? 54.893 29.179 2.921 1.00 31.02 251 ALA A CA 1
ATOM 1338 C C . ALA A 1 173 ? 54.456 27.858 2.261 1.00 31.41 251 ALA A C 1
ATOM 1339 O O . ALA A 1 173 ? 53.329 27.434 2.420 1.00 30.55 251 ALA A O 1
ATOM 1341 N N . ALA A 1 174 ? 55.361 27.235 1.513 1.00 32.76 252 ALA A N 1
ATOM 1342 C CA . ALA A 1 174 ? 55.100 25.921 0.904 1.00 33.43 252 ALA A CA 1
ATOM 1343 C C . ALA A 1 174 ? 54.766 24.843 1.947 1.00 32.86 252 ALA A C 1
ATOM 1344 O O . ALA A 1 174 ? 53.957 23.950 1.700 1.00 33.44 252 ALA A O 1
ATOM 1346 N N . LEU A 1 175 ? 55.341 24.941 3.144 1.00 32.45 253 LEU A N 1
ATOM 1347 C CA . LEU A 1 175 ? 55.065 23.997 4.228 1.00 31.67 253 LEU A CA 1
ATOM 1348 C C . LEU A 1 175 ? 53.825 24.332 5.046 1.00 30.06 253 LEU A C 1
ATOM 1349 O O . LEU A 1 175 ? 53.014 23.478 5.330 1.00 29.37 253 LEU A O 1
ATOM 1354 N N . PHE A 1 176 ? 53.704 25.592 5.437 1.00 29.42 254 PHE A N 1
ATOM 1355 C CA . PHE A 1 176 ? 52.607 26.064 6.304 1.00 28.11 254 PHE A CA 1
ATOM 1356 C C . PHE A 1 176 ? 51.286 26.259 5.553 1.00 28.26 254 PHE A C 1
ATOM 1357 O O . PHE A 1 176 ? 50.247 26.172 6.152 1.00 27.29 254 PHE A O 1
ATOM 1365 N N . ARG A 1 177 ? 51.340 26.542 4.252 1.00 30.36 255 ARG A N 1
ATOM 1366 C CA . ARG A 1 177 ? 50.148 26.706 3.420 1.00 31.58 255 ARG A CA 1
ATOM 1367 C C . ARG A 1 177 ? 49.216 27.799 3.971 1.00 29.74 255 ARG A C 1
ATOM 1368 O O . ARG A 1 177 ? 48.055 27.541 4.253 1.00 29.36 255 ARG A O 1
ATOM 1376 N N . PRO A 1 178 ? 49.740 29.017 4.146 1.00 28.78 256 PRO A N 1
ATOM 1377 C CA . PRO A 1 178 ? 48.877 30.109 4.650 1.00 28.10 256 PRO A CA 1
ATOM 1378 C C . PRO A 1 178 ? 47.715 30.382 3.692 1.00 28.22 256 PRO A C 1
ATOM 1379 O O . PRO A 1 178 ? 47.897 30.254 2.474 1.00 28.88 256 PRO A O 1
ATOM 1383 N N . LYS A 1 179 ? 46.530 30.659 4.234 1.00 27.63 257 LYS A N 1
ATOM 1384 C CA . LYS A 1 179 ? 45.416 31.166 3.427 1.00 28.47 257 LYS A CA 1
ATOM 1385 C C . LYS A 1 179 ? 45.579 32.656 3.064 1.00 27.45 257 LYS A C 1
ATOM 1386 O O . LYS A 1 179 ? 45.040 33.112 2.054 1.00 26.95 257 LYS A O 1
ATOM 1392 N N . LEU A 1 180 ? 46.337 33.389 3.887 1.00 26.31 258 LEU A N 1
ATOM 1393 C CA . LEU A 1 180 ? 46.569 34.816 3.708 1.00 26.08 258 LEU A CA 1
ATOM 1394 C C . LEU A 1 180 ? 48.022 35.085 4.043 1.00 26.06 258 LEU A C 1
ATOM 1395 O O . LEU A 1 180 ? 48.493 34.659 5.110 1.00 26.21 258 LEU A O 1
ATOM 1400 N N . ILE A 1 181 ? 48.717 35.738 3.130 1.00 26.38 259 ILE A N 1
ATOM 1401 C CA . ILE A 1 181 ? 50.019 36.331 3.406 1.00 26.68 259 ILE A CA 1
ATOM 1402 C C . ILE A 1 181 ? 49.876 37.864 3.481 1.00 26.37 259 ILE A C 1
ATOM 1403 O O . ILE A 1 181 ? 49.286 38.483 2.595 1.00 26.50 259 ILE A O 1
ATOM 1408 N N . ILE A 1 182 ? 50.475 38.444 4.524 1.00 25.96 260 ILE A N 1
ATOM 1409 C CA . ILE A 1 182 ? 50.456 39.890 4.774 1.00 25.75 260 ILE A CA 1
ATOM 1410 C C . ILE A 1 182 ? 51.849 40.446 4.558 1.00 26.48 260 ILE A C 1
ATOM 1411 O O . ILE A 1 182 ? 52.819 40.003 5.185 1.00 26.80 260 ILE A O 1
ATOM 1416 N N . ALA A 1 183 ? 51.927 41.394 3.640 1.00 27.10 261 ALA A N 1
ATOM 1417 C CA . ALA A 1 183 ? 53.062 42.307 3.527 1.00 27.73 261 ALA A CA 1
ATOM 1418 C C . ALA A 1 183 ? 52.756 43.617 4.263 1.00 27.89 261 ALA A C 1
ATOM 1419 O O . ALA A 1 183 ? 51.604 44.000 4.447 1.00 26.56 261 ALA A O 1
ATOM 1421 N N . GLY A 1 184 ? 53.810 44.299 4.682 1.00 28.97 262 GLY A N 1
ATOM 1422 C CA . GLY A 1 184 ? 53.687 45.587 5.349 1.00 29.09 262 GLY A CA 1
ATOM 1423 C C . GLY A 1 184 ? 54.169 45.488 6.769 1.00 29.55 262 GLY A C 1
ATOM 1424 O O . GLY A 1 184 ? 54.216 44.401 7.344 1.00 30.08 262 GLY A O 1
ATOM 1425 N N . ALA A 1 185 ? 54.535 46.636 7.342 1.00 30.16 263 ALA A N 1
ATOM 1426 C CA . ALA A 1 185 ? 55.263 46.633 8.601 1.00 30.70 263 ALA A CA 1
ATOM 1427 C C . ALA A 1 185 ? 55.144 47.942 9.333 1.00 31.13 263 ALA A C 1
ATOM 1428 O O . ALA A 1 185 ? 54.811 48.964 8.741 1.00 30.64 263 ALA A O 1
ATOM 1430 N N . SER A 1 186 ? 55.427 47.886 10.630 1.00 31.96 264 SER A N 1
ATOM 1431 C CA . SER A 1 186 ? 55.464 49.076 11.479 1.00 32.03 264 SER A CA 1
ATOM 1432 C C . SER A 1 186 ? 56.841 49.712 11.524 1.00 32.46 264 SER A C 1
ATOM 1433 O O . SER A 1 186 ? 56.949 50.935 11.655 1.00 31.66 264 SER A O 1
ATOM 1436 N N . ALA A 1 187 ? 57.887 48.893 11.418 1.00 32.46 265 ALA A N 1
ATOM 1437 C CA . ALA A 1 187 ? 59.254 49.381 11.500 1.00 33.26 265 ALA A CA 1
ATOM 1438 C C . ALA A 1 187 ? 60.164 48.667 10.496 1.00 34.48 265 ALA A C 1
ATOM 1439 O O . ALA A 1 187 ? 61.129 48.001 10.886 1.00 36.30 265 ALA A O 1
ATOM 1441 N N . TYR A 1 188 ? 59.846 48.804 9.208 1.00 34.33 266 TYR A N 1
ATOM 1442 C CA . TYR A 1 188 ? 60.659 48.232 8.128 1.00 34.75 266 TYR A CA 1
ATOM 1443 C C . TYR A 1 188 ? 61.157 49.376 7.279 1.00 35.27 266 TYR A C 1
ATOM 1444 O O . TYR A 1 188 ? 60.340 50.106 6.702 1.00 34.86 266 TYR A O 1
ATOM 1453 N N . PRO A 1 189 ? 62.495 49.556 7.203 1.00 36.31 267 PRO A N 1
ATOM 1454 C CA . PRO A 1 189 ? 63.045 50.736 6.521 1.00 37.12 267 PRO A CA 1
ATOM 1455 C C . PRO A 1 189 ? 63.227 50.615 5.001 1.00 37.97 267 PRO A C 1
ATOM 1456 O O . PRO A 1 189 ? 63.703 51.547 4.387 1.00 38.67 267 PRO A O 1
ATOM 1460 N N . ARG A 1 190 ? 62.845 49.493 4.390 1.00 38.30 268 ARG A N 1
ATOM 1461 C CA . ARG A 1 190 ? 63.068 49.315 2.958 1.00 39.39 268 ARG A CA 1
ATOM 1462 C C . ARG A 1 190 ? 61.779 49.094 2.204 1.00 39.22 268 ARG A C 1
ATOM 1463 O O . ARG A 1 190 ? 60.763 48.726 2.801 1.00 37.09 268 ARG A O 1
ATOM 1471 N N . ASP A 1 191 ? 61.826 49.294 0.886 1.00 39.89 269 ASP A N 1
ATOM 1472 C CA . ASP A 1 191 ? 60.672 48.989 0.053 1.00 41.00 269 ASP A CA 1
ATOM 1473 C C . ASP A 1 191 ? 60.497 47.456 -0.036 1.00 40.79 269 ASP A C 1
ATOM 1474 O O . ASP A 1 191 ? 61.444 46.702 0.141 1.00 42.19 269 ASP A O 1
ATOM 1479 N N . ILE A 1 192 ? 59.275 47.021 -0.301 1.00 39.67 270 ILE A N 1
ATOM 1480 C CA . ILE A 1 192 ? 58.909 45.599 -0.256 1.00 39.41 270 ILE A CA 1
ATOM 1481 C C . ILE A 1 192 ? 58.813 45.062 -1.675 1.00 39.52 270 ILE A C 1
ATOM 1482 O O . ILE A 1 192 ? 58.280 45.728 -2.552 1.00 39.21 270 ILE A O 1
ATOM 1487 N N . ASP A 1 193 ? 59.329 43.852 -1.886 1.00 39.73 271 ASP A N 1
ATOM 1488 C CA . ASP A 1 193 ? 59.285 43.216 -3.191 1.00 40.73 271 ASP A CA 1
ATOM 1489 C C . ASP A 1 193 ? 57.902 42.595 -3.395 1.00 39.37 271 ASP A C 1
ATOM 1490 O O . ASP A 1 193 ? 57.694 41.410 -3.140 1.00 37.86 271 ASP A O 1
ATOM 1495 N N . TYR A 1 194 ? 56.966 43.404 -3.882 1.00 38.66 272 TYR A N 1
ATOM 1496 C CA . TYR A 1 194 ? 55.576 42.948 -4.034 1.00 38.34 272 TYR A CA 1
ATOM 1497 C C . TYR A 1 194 ? 55.420 41.828 -5.060 1.00 38.67 272 TYR A C 1
ATOM 1498 O O . TYR A 1 194 ? 54.561 40.957 -4.906 1.00 37.82 272 TYR A O 1
ATOM 1507 N N . ALA A 1 195 ? 56.233 41.863 -6.109 1.00 39.90 273 ALA A N 1
ATOM 1508 C CA . ALA A 1 195 ? 56.201 40.830 -7.146 1.00 40.80 273 ALA A CA 1
ATOM 1509 C C . ALA A 1 195 ? 56.573 39.466 -6.563 1.00 40.91 273 ALA A C 1
ATOM 1510 O O . ALA A 1 195 ? 55.930 38.453 -6.855 1.00 41.03 273 ALA A O 1
ATOM 1512 N N . ARG A 1 196 ? 57.601 39.452 -5.715 1.00 40.93 274 ARG A N 1
ATOM 1513 C CA . ARG A 1 196 ? 58.019 38.232 -5.023 1.00 40.70 274 ARG A CA 1
ATOM 1514 C C . ARG A 1 196 ? 56.931 37.731 -4.073 1.00 38.88 274 ARG A C 1
ATOM 1515 O O . ARG A 1 196 ? 56.675 36.537 -4.015 1.00 38.11 274 ARG A O 1
ATOM 1523 N N . PHE A 1 197 ? 56.285 38.642 -3.333 1.00 37.51 275 PHE A N 1
ATOM 1524 C CA . PHE A 1 197 ? 55.124 38.254 -2.525 1.00 36.13 275 PHE A CA 1
ATOM 1525 C C . PHE A 1 197 ? 54.015 37.598 -3.363 1.00 36.17 275 PHE A C 1
ATOM 1526 O O . PHE A 1 197 ? 53.448 36.588 -2.943 1.00 35.51 275 PHE A O 1
ATOM 1534 N N . ARG A 1 198 ? 53.738 38.137 -4.550 1.00 36.99 276 ARG A N 1
ATOM 1535 C CA . ARG A 1 198 ? 52.711 37.562 -5.452 1.00 37.93 276 ARG A CA 1
ATOM 1536 C C . ARG A 1 198 ? 53.113 36.156 -5.932 1.00 38.78 276 ARG A C 1
ATOM 1537 O O . ARG A 1 198 ? 52.282 35.245 -5.980 1.00 37.60 276 ARG A O 1
ATOM 1545 N N . LYS A 1 199 ? 54.380 35.993 -6.291 1.00 40.25 277 LYS A N 1
ATOM 1546 C CA . LYS A 1 199 ? 54.914 34.664 -6.635 1.00 41.38 277 LYS A CA 1
ATOM 1547 C C . LYS A 1 199 ? 54.717 33.683 -5.482 1.00 39.88 277 LYS A C 1
ATOM 1548 O O . LYS A 1 199 ? 54.235 32.550 -5.680 1.00 39.23 277 LYS A O 1
ATOM 1554 N N . ILE A 1 200 ? 55.052 34.112 -4.266 1.00 38.21 278 ILE A N 1
ATOM 1555 C CA . ILE A 1 200 ? 54.969 33.216 -3.118 1.00 37.24 278 ILE A CA 1
ATOM 1556 C C . ILE A 1 200 ? 53.508 32.888 -2.769 1.00 36.17 278 ILE A C 1
ATOM 1557 O O . ILE A 1 200 ? 53.174 31.737 -2.509 1.00 35.33 278 ILE A O 1
ATOM 1562 N N . ALA A 1 201 ? 52.642 33.902 -2.786 1.00 35.99 279 ALA A N 1
ATOM 1563 C CA . ALA A 1 201 ? 51.215 33.683 -2.537 1.00 35.85 279 ALA A CA 1
ATOM 1564 C C . ALA A 1 201 ? 50.611 32.679 -3.534 1.00 36.51 279 ALA A C 1
ATOM 1565 O O . ALA A 1 201 ? 49.907 31.758 -3.137 1.00 36.46 279 ALA A O 1
ATOM 1567 N N . ASP A 1 202 ? 50.888 32.893 -4.820 1.00 38.25 280 ASP A N 1
ATOM 1568 C CA . ASP A 1 202 ? 50.360 32.026 -5.878 1.00 39.41 280 ASP A CA 1
ATOM 1569 C C . ASP A 1 202 ? 50.850 30.596 -5.759 1.00 39.88 280 ASP A C 1
ATOM 1570 O O . ASP A 1 202 ? 50.103 29.671 -6.082 1.00 40.18 280 ASP A O 1
ATOM 1575 N N . SER A 1 203 ? 52.081 30.419 -5.274 1.00 40.32 281 SER A N 1
ATOM 1576 C CA . SER A 1 203 ? 52.674 29.079 -5.077 1.00 41.02 281 SER A CA 1
ATOM 1577 C C . SER A 1 203 ? 51.815 28.190 -4.149 1.00 39.52 281 SER A C 1
ATOM 1578 O O . SER A 1 203 ? 51.802 26.959 -4.294 1.00 39.36 281 SER A O 1
ATOM 1581 N N . VAL A 1 204 ? 51.088 28.806 -3.201 1.00 37.48 282 VAL A N 1
ATOM 1582 C CA . VAL A 1 204 ? 50.197 28.099 -2.290 1.00 36.07 282 VAL A CA 1
ATOM 1583 C C . VAL A 1 204 ? 48.702 28.475 -2.386 1.00 34.87 282 VAL A C 1
ATOM 1584 O O . VAL A 1 204 ? 47.896 27.983 -1.595 1.00 34.10 282 VAL A O 1
ATOM 1588 N N . GLY A 1 205 ? 48.341 29.315 -3.355 1.00 34.95 283 GLY A N 1
ATOM 1589 C CA . GLY A 1 205 ? 46.961 29.751 -3.530 1.00 34.54 283 GLY A CA 1
ATOM 1590 C C . GLY A 1 205 ? 46.467 30.665 -2.415 1.00 33.20 283 GLY A C 1
ATOM 1591 O O . GLY A 1 205 ? 45.289 30.644 -2.081 1.00 33.19 283 GLY A O 1
ATOM 1592 N N . ALA A 1 206 ? 47.363 31.462 -1.847 1.00 32.63 284 ALA A N 1
ATOM 1593 C CA . ALA A 1 206 ? 47.010 32.342 -0.727 1.00 31.68 284 ALA A CA 1
ATOM 1594 C C . ALA A 1 206 ? 46.482 33.659 -1.263 1.00 31.58 284 ALA A C 1
ATOM 1595 O O . ALA A 1 206 ? 46.910 34.134 -2.350 1.00 32.12 284 ALA A O 1
ATOM 1597 N N . PHE A 1 207 ? 45.568 34.255 -0.499 1.00 30.77 285 PHE A N 1
ATOM 1598 C CA . PHE A 1 207 ? 45.259 35.679 -0.651 1.00 30.96 285 PHE A CA 1
ATOM 1599 C C . PHE A 1 207 ? 46.493 36.492 -0.263 1.00 30.30 285 PHE A C 1
ATOM 1600 O O . PHE A 1 207 ? 47.300 36.059 0.571 1.00 29.95 285 PHE A O 1
ATOM 1608 N N . LEU A 1 208 ? 46.617 37.672 -0.852 1.00 30.31 286 LEU A N 1
ATOM 1609 C CA . LEU A 1 208 ? 47.747 38.550 -0.600 1.00 30.04 286 LEU A CA 1
ATOM 1610 C C . LEU A 1 208 ? 47.269 39.956 -0.254 1.00 30.05 286 LEU A C 1
ATOM 1611 O O . LEU A 1 208 ? 46.568 40.584 -1.033 1.00 30.60 286 LEU A O 1
ATOM 1616 N N . MET A 1 209 ? 47.692 40.422 0.913 1.00 29.66 287 MET A N 1
ATOM 1617 C CA . MET A 1 209 ? 47.309 41.716 1.448 1.00 29.73 287 MET A CA 1
ATOM 1618 C C . MET A 1 209 ? 48.556 42.560 1.711 1.00 29.06 287 MET A C 1
ATOM 1619 O O . MET A 1 209 ? 49.596 42.030 2.088 1.00 29.40 287 MET A O 1
ATOM 1624 N N . MET A 1 210 ? 48.451 43.863 1.474 1.00 28.47 288 MET A N 1
ATOM 1625 C CA . MET A 1 210 ? 49.444 44.833 1.939 1.00 28.31 288 MET A CA 1
ATOM 1626 C C . MET A 1 210 ? 48.816 45.710 3.028 1.00 27.04 288 MET A C 1
ATOM 1627 O O . MET A 1 210 ? 47.715 46.242 2.848 1.00 26.71 288 MET A O 1
ATOM 1632 N N . ASP A 1 211 ? 49.516 45.862 4.145 1.00 26.36 289 ASP A N 1
ATOM 1633 C CA . ASP A 1 211 ? 49.141 46.816 5.170 1.00 25.69 289 ASP A CA 1
ATOM 1634 C C . ASP A 1 211 ? 50.081 48.006 5.024 1.00 26.25 289 ASP A C 1
ATOM 1635 O O . ASP A 1 211 ? 51.239 47.951 5.451 1.00 26.72 289 ASP A O 1
ATOM 1640 N N . MET A 1 212 ? 49.562 49.069 4.417 1.00 26.00 290 MET A N 1
ATOM 1641 C CA . MET A 1 212 ? 50.361 50.228 4.074 1.00 26.56 290 MET A CA 1
ATOM 1642 C C . MET A 1 212 ? 50.268 51.367 5.094 1.00 26.00 290 MET A C 1
ATOM 1643 O O . MET A 1 212 ? 50.641 52.510 4.771 1.00 25.73 290 MET A O 1
ATOM 1648 N N . ALA A 1 213 ? 49.799 51.075 6.312 1.00 25.86 291 ALA A N 1
ATOM 1649 C CA . ALA A 1 213 ? 49.704 52.089 7.376 1.00 26.09 291 ALA A CA 1
ATOM 1650 C C . ALA A 1 213 ? 50.885 53.072 7.443 1.00 26.98 291 ALA A C 1
ATOM 1651 O O . ALA A 1 213 ? 50.662 54.281 7.491 1.00 27.44 291 ALA A O 1
ATOM 1653 N N . HIS A 1 214 ? 52.122 52.573 7.442 1.00 28.28 292 HIS A N 1
ATOM 1654 C CA . HIS A 1 214 ? 53.291 53.463 7.582 1.00 29.70 292 HIS A CA 1
ATOM 1655 C C . HIS A 1 214 ? 53.737 54.143 6.304 1.00 30.94 292 HIS A C 1
ATOM 1656 O O . HIS A 1 214 ? 54.497 55.114 6.366 1.00 33.02 292 HIS A O 1
ATOM 1663 N N . VAL A 1 215 ? 53.284 53.662 5.156 1.00 30.47 293 VAL A N 1
ATOM 1664 C CA . VAL A 1 215 ? 53.803 54.148 3.873 1.00 30.87 293 VAL A CA 1
ATOM 1665 C C . VAL A 1 215 ? 52.753 54.651 2.895 1.00 30.44 293 VAL A C 1
ATOM 1666 O O . VAL A 1 215 ? 53.089 54.951 1.747 1.00 31.19 293 VAL A O 1
ATOM 1670 N N . SER A 1 216 ? 51.502 54.757 3.333 1.00 29.00 294 SER A N 1
ATOM 1671 C CA . SER A 1 216 ? 50.408 55.059 2.415 1.00 29.29 294 SER A CA 1
ATOM 1672 C C . SER A 1 216 ? 50.605 56.359 1.627 1.00 29.77 294 SER A C 1
ATOM 1673 O O . SER A 1 216 ? 50.300 56.428 0.442 1.00 30.39 294 SER A O 1
ATOM 1676 N N . GLY A 1 217 ? 51.079 57.396 2.307 1.00 29.83 295 GLY A N 1
ATOM 1677 C CA . GLY A 1 217 ? 51.316 58.681 1.661 1.00 30.96 295 GLY A CA 1
ATOM 1678 C C . GLY A 1 217 ? 52.414 58.616 0.625 1.00 32.55 295 GLY A C 1
ATOM 1679 O O . GLY A 1 217 ? 52.312 59.238 -0.427 1.00 34.61 295 GLY A O 1
ATOM 1680 N N . LEU A 1 218 ? 53.467 57.873 0.927 1.00 33.92 296 LEU A N 1
ATOM 1681 C CA . LEU A 1 218 ? 54.568 57.652 -0.003 1.00 35.49 296 LEU A CA 1
ATOM 1682 C C . LEU A 1 218 ? 54.154 56.883 -1.259 1.00 36.68 296 LEU A C 1
ATOM 1683 O O . LEU A 1 218 ? 54.691 57.123 -2.353 1.00 38.11 296 LEU A O 1
ATOM 1688 N N . ILE A 1 219 ? 53.232 55.940 -1.089 1.00 35.44 297 ILE A N 1
ATOM 1689 C CA . ILE A 1 219 ? 52.590 55.244 -2.195 1.00 35.99 297 ILE A CA 1
ATOM 1690 C C . ILE A 1 219 ? 51.692 56.193 -2.994 1.00 37.15 297 ILE A C 1
ATOM 1691 O O . ILE A 1 219 ? 51.740 56.176 -4.224 1.00 38.82 297 ILE A O 1
ATOM 1696 N N . ALA A 1 220 ? 50.884 57.002 -2.311 1.00 37.49 298 ALA A N 1
ATOM 1697 C CA . ALA A 1 220 ? 49.955 57.916 -2.995 1.00 38.47 298 ALA A CA 1
ATOM 1698 C C . ALA A 1 220 ? 50.728 58.927 -3.841 1.00 40.29 298 ALA A C 1
ATOM 1699 O O . ALA A 1 220 ? 50.294 59.275 -4.933 1.00 41.06 298 ALA A O 1
ATOM 1701 N N . ALA A 1 221 ? 51.902 59.319 -3.344 1.00 40.99 299 ALA A N 1
ATOM 1702 C CA . ALA A 1 221 ? 52.782 60.273 -4.031 1.00 42.43 299 ALA A CA 1
ATOM 1703 C C . ALA A 1 221 ? 53.726 59.636 -5.059 1.00 44.23 299 ALA A C 1
ATOM 1704 O O . ALA A 1 221 ? 54.530 60.345 -5.667 1.00 44.04 299 ALA A O 1
ATOM 1706 N N . SER A 1 222 ? 53.628 58.318 -5.256 1.00 45.58 300 SER A N 1
ATOM 1707 C CA . SER A 1 222 ? 54.509 57.532 -6.128 1.00 47.85 300 SER A CA 1
ATOM 1708 C C . SER A 1 222 ? 55.985 57.642 -5.777 1.00 48.01 300 SER A C 1
ATOM 1709 O O . SER A 1 222 ? 56.831 57.617 -6.670 1.00 48.28 300 SER A O 1
ATOM 1712 N N . VAL A 1 223 ? 56.295 57.779 -4.492 1.00 46.57 301 VAL A N 1
ATOM 1713 C CA . VAL A 1 223 ? 57.689 57.782 -4.037 1.00 47.34 301 VAL A CA 1
ATOM 1714 C C . VAL A 1 223 ? 58.156 56.347 -3.844 1.00 47.56 301 VAL A C 1
ATOM 1715 O O . VAL A 1 223 ? 59.288 55.988 -4.211 1.00 49.23 301 VAL A O 1
ATOM 1719 N N . LEU A 1 224 ? 57.277 55.515 -3.288 1.00 45.54 302 LEU A N 1
ATOM 1720 C CA . LEU A 1 224 ? 57.496 54.080 -3.229 1.00 45.55 302 LEU A CA 1
ATOM 1721 C C . LEU A 1 224 ? 56.662 53.345 -4.273 1.00 44.83 302 LEU A C 1
ATOM 1722 O O . LEU A 1 224 ? 55.734 53.907 -4.868 1.00 45.16 302 LEU A O 1
ATOM 1727 N N . ALA A 1 225 ? 57.012 52.080 -4.470 1.00 45.43 303 ALA A N 1
ATOM 1728 C CA . ALA A 1 225 ? 56.333 51.195 -5.423 1.00 44.73 303 ALA A CA 1
ATOM 1729 C C . ALA A 1 225 ? 54.872 51.003 -5.033 1.00 42.91 303 ALA A C 1
ATOM 1730 O O . ALA A 1 225 ? 54.504 51.104 -3.860 1.00 41.69 303 ALA A O 1
ATOM 1732 N N . ASP A 1 226 ? 54.047 50.751 -6.034 1.00 41.64 304 ASP A N 1
ATOM 1733 C CA . ASP A 1 226 ? 52.610 50.633 -5.857 1.00 40.20 304 ASP A CA 1
ATOM 1734 C C . ASP A 1 226 ? 52.236 49.179 -5.496 1.00 38.34 304 ASP A C 1
ATOM 1735 O O . ASP A 1 226 ? 52.318 48.304 -6.347 1.00 38.07 304 ASP A O 1
ATOM 1740 N N . PRO A 1 227 ? 51.793 48.907 -4.234 1.00 35.72 305 PRO A N 1
ATOM 1741 C CA . PRO A 1 227 ? 51.354 47.540 -3.918 1.00 34.75 305 PRO A CA 1
ATOM 1742 C C . PRO A 1 227 ? 50.110 47.104 -4.700 1.00 34.82 305 PRO A C 1
ATOM 1743 O O . PRO A 1 227 ? 49.920 45.895 -4.921 1.00 34.47 305 PRO A O 1
ATOM 1747 N N . PHE A 1 228 ? 49.301 48.069 -5.148 1.00 34.60 306 PHE A N 1
ATOM 1748 C CA . PHE A 1 228 ? 48.063 47.758 -5.862 1.00 35.63 306 PHE A CA 1
ATOM 1749 C C . PHE A 1 228 ? 48.302 47.061 -7.216 1.00 37.57 306 PHE A C 1
ATOM 1750 O O . PHE A 1 228 ? 47.398 46.423 -7.745 1.00 37.85 306 PHE A O 1
ATOM 1758 N N . GLU A 1 229 ? 49.512 47.166 -7.760 1.00 39.38 307 GLU A N 1
ATOM 1759 C CA . GLU A 1 229 ? 49.881 46.389 -8.950 1.00 42.08 307 GLU A CA 1
ATOM 1760 C C . GLU A 1 229 ? 49.899 44.873 -8.689 1.00 41.55 307 GLU A C 1
ATOM 1761 O O . GLU A 1 229 ? 49.707 44.090 -9.634 1.00 42.79 307 GLU A O 1
ATOM 1767 N N . PHE A 1 230 ? 50.098 44.452 -7.429 1.00 39.39 308 PHE A N 1
ATOM 1768 C CA . PHE A 1 230 ? 50.295 43.025 -7.103 1.00 39.26 308 PHE A CA 1
ATOM 1769 C C . PHE A 1 230 ? 49.363 42.359 -6.087 1.00 36.88 308 PHE A C 1
ATOM 1770 O O . PHE A 1 230 ? 49.159 41.146 -6.162 1.00 37.14 308 PHE A O 1
ATOM 1778 N N . VAL A 1 231 ? 48.827 43.103 -5.123 1.00 34.85 309 VAL A N 1
ATOM 1779 C CA . VAL A 1 231 ? 48.033 42.487 -4.040 1.00 33.17 309 VAL A CA 1
ATOM 1780 C C . VAL A 1 231 ? 46.523 42.460 -4.321 1.00 32.86 309 VAL A C 1
ATOM 1781 O O . VAL A 1 231 ? 46.043 43.111 -5.253 1.00 33.90 309 VAL A O 1
ATOM 1785 N N . ASP A 1 232 ? 45.797 41.683 -3.512 1.00 31.75 310 ASP A N 1
ATOM 1786 C CA . ASP A 1 232 ? 44.341 41.557 -3.616 1.00 31.54 310 ASP A CA 1
ATOM 1787 C C . ASP A 1 232 ? 43.620 42.633 -2.770 1.00 30.71 310 ASP A C 1
ATOM 1788 O O . ASP A 1 232 ? 42.514 43.061 -3.103 1.00 30.79 310 ASP A O 1
ATOM 1793 N N . ILE A 1 233 ? 44.237 42.993 -1.645 1.00 29.55 311 ILE A N 1
ATOM 1794 C CA . ILE A 1 233 ? 43.598 43.775 -0.580 1.00 28.42 311 ILE A CA 1
ATOM 1795 C C . ILE A 1 233 ? 44.681 44.670 0.011 1.00 27.79 311 ILE A C 1
ATOM 1796 O O . ILE A 1 233 ? 45.809 44.250 0.200 1.00 27.78 311 ILE A O 1
ATOM 1801 N N . VAL A 1 234 ? 44.330 45.910 0.297 1.00 27.05 312 VAL A N 1
ATOM 1802 C CA . VAL A 1 234 ? 45.229 46.847 0.968 1.00 26.68 312 VAL A CA 1
ATOM 1803 C C . VAL A 1 234 ? 44.490 47.456 2.148 1.00 25.34 312 VAL A C 1
ATOM 1804 O O . VAL A 1 234 ? 43.375 47.944 1.995 1.00 25.35 312 VAL A O 1
ATOM 1808 N N . THR A 1 235 ? 45.089 47.389 3.326 1.00 24.34 313 THR A N 1
ATOM 1809 C CA . THR A 1 235 ? 44.556 48.073 4.494 1.00 23.59 313 THR A CA 1
ATOM 1810 C C . THR A 1 235 ? 45.485 49.209 4.869 1.00 23.46 313 THR A C 1
ATOM 1811 O O . THR A 1 235 ? 46.678 49.214 4.503 1.00 23.47 313 THR A O 1
ATOM 1815 N N . THR A 1 236 ? 44.932 50.168 5.605 1.00 22.97 314 THR A N 1
ATOM 1816 C CA . THR A 1 236 ? 45.732 51.297 6.084 1.00 23.31 314 THR A CA 1
ATOM 1817 C C . THR A 1 236 ? 45.055 52.012 7.246 1.00 22.47 314 THR A C 1
ATOM 1818 O O . THR A 1 236 ? 43.855 51.980 7.390 1.00 21.96 314 THR A O 1
ATOM 1822 N N . THR A 1 237 ? 45.862 52.637 8.075 1.00 22.58 315 THR A N 1
ATOM 1823 C CA . THR A 1 237 ? 45.415 53.686 8.959 1.00 22.59 315 THR A CA 1
ATOM 1824 C C . THR A 1 237 ? 45.248 54.938 8.083 1.00 23.02 315 THR A C 1
ATOM 1825 O O . THR A 1 237 ? 45.866 55.058 7.027 1.00 23.54 315 THR A O 1
ATOM 1829 N N . THR A 1 238 ? 44.400 55.845 8.519 1.00 23.66 316 THR A N 1
ATOM 1830 C CA . THR A 1 238 ? 44.226 57.156 7.847 1.00 24.32 316 THR A CA 1
ATOM 1831 C C . THR A 1 238 ? 45.090 58.256 8.462 1.00 25.22 316 THR A C 1
ATOM 1832 O O . THR A 1 238 ? 45.277 59.326 7.906 1.00 25.13 316 THR A O 1
ATOM 1836 N N . HIS A 1 239 ? 45.576 57.974 9.660 1.00 25.78 317 HIS A N 1
ATOM 1837 C CA . HIS A 1 239 ? 46.544 58.762 10.356 1.00 26.40 317 HIS A CA 1
ATOM 1838 C C . HIS A 1 239 ? 47.855 58.069 9.972 1.00 28.48 317 HIS A C 1
ATOM 1839 O O . HIS A 1 239 ? 47.855 57.101 9.159 1.00 31.02 317 HIS A O 1
ATOM 1870 N N . SER A 1 241 ? 51.119 58.129 7.865 1.00 32.63 319 SER A N 1
ATOM 1871 C CA . SER A 1 241 ? 51.670 58.644 6.643 1.00 33.80 319 SER A CA 1
ATOM 1872 C C . SER A 1 241 ? 50.672 59.500 5.832 1.00 33.54 319 SER A C 1
ATOM 1873 O O . SER A 1 241 ? 51.038 60.507 5.239 1.00 34.60 319 SER A O 1
ATOM 1876 N N . LEU A 1 242 ? 49.400 59.124 5.859 1.00 33.32 320 LEU A N 1
ATOM 1877 C CA . LEU A 1 242 ? 48.380 59.856 5.095 1.00 32.39 320 LEU A CA 1
ATOM 1878 C C . LEU A 1 242 ? 48.007 61.207 5.704 1.00 31.00 320 LEU A C 1
ATOM 1879 O O . LEU A 1 242 ? 47.345 62.020 5.057 1.00 30.41 320 LEU A O 1
ATOM 1884 N N . ARG A 1 243 ? 48.405 61.430 6.957 1.00 29.45 321 ARG A N 1
ATOM 1885 C CA . ARG A 1 243 ? 48.205 62.688 7.655 1.00 28.76 321 ARG A CA 1
ATOM 1886 C C . ARG A 1 243 ? 46.713 63.086 7.839 1.00 27.14 321 ARG A C 1
ATOM 1887 O O . ARG A 1 243 ? 46.352 64.273 7.843 1.00 27.77 321 ARG A O 1
ATOM 1895 N N . GLY A 1 244 ? 45.847 62.090 7.998 1.00 25.24 322 GLY A N 1
ATOM 1896 C CA . GLY A 1 244 ? 44.422 62.304 8.212 1.00 23.94 322 GLY A CA 1
ATOM 1897 C C . GLY A 1 244 ? 43.982 62.066 9.641 1.00 22.72 322 GLY A C 1
ATOM 1898 O O . GLY A 1 244 ? 44.823 62.042 10.561 1.00 22.35 322 GLY A O 1
ATOM 1899 N N . PRO A 1 245 ? 42.656 61.899 9.861 1.00 21.76 323 PRO A N 1
ATOM 1900 C CA . PRO A 1 245 ? 42.153 61.656 11.172 1.00 21.35 323 PRO A CA 1
ATOM 1901 C C . PRO A 1 245 ? 42.508 60.211 11.584 1.00 21.05 323 PRO A C 1
ATOM 1902 O O . PRO A 1 245 ? 43.032 59.466 10.769 1.00 21.77 323 PRO A O 1
ATOM 1906 N N . ARG A 1 246 ? 42.247 59.857 12.829 1.00 20.96 324 ARG A N 1
ATOM 1907 C CA . ARG A 1 246 ? 42.471 58.485 13.294 1.00 21.55 324 ARG A CA 1
ATOM 1908 C C . ARG A 1 246 ? 41.306 57.623 12.792 1.00 21.08 324 ARG A C 1
ATOM 1909 O O . ARG A 1 246 ? 40.171 57.850 13.138 1.00 20.50 324 ARG A O 1
ATOM 1917 N N . GLY A 1 247 ? 41.625 56.659 11.940 1.00 21.42 325 GLY A N 1
ATOM 1918 C CA . GLY A 1 247 ? 40.647 55.793 11.295 1.00 21.48 325 GLY A CA 1
ATOM 1919 C C . GLY A 1 247 ? 41.392 54.769 10.475 1.00 21.70 325 GLY A C 1
ATOM 1920 O O . GLY A 1 247 ? 42.623 54.640 10.582 1.00 21.64 325 GLY A O 1
ATOM 1921 N N . GLY A 1 248 ? 40.649 54.089 9.613 1.00 22.04 326 GLY A N 1
ATOM 1922 C CA . GLY A 1 248 ? 41.179 53.040 8.776 1.00 22.31 326 GLY A CA 1
ATOM 1923 C C . GLY A 1 248 ? 40.437 52.940 7.459 1.00 22.56 326 GLY A C 1
ATOM 1924 O O . GLY A 1 248 ? 39.344 53.479 7.295 1.00 22.43 326 GLY A O 1
ATOM 1925 N N . MET A 1 249 ? 41.054 52.265 6.504 1.00 23.11 327 MET A N 1
ATOM 1926 C CA . MET A 1 249 ? 40.410 51.964 5.227 1.00 23.68 327 MET A CA 1
ATOM 1927 C C . MET A 1 249 ? 40.821 50.581 4.785 1.00 23.58 327 MET A C 1
ATOM 1928 O O . MET A 1 249 ? 41.911 50.125 5.115 1.00 23.52 327 MET A O 1
ATOM 1933 N N . ILE A 1 250 ? 39.942 49.941 4.015 1.00 23.29 328 ILE A N 1
ATOM 1934 C CA . ILE A 1 250 ? 40.245 48.684 3.354 1.00 23.17 328 ILE A CA 1
ATOM 1935 C C . ILE A 1 250 ? 39.912 48.829 1.858 1.00 24.12 328 ILE A C 1
ATOM 1936 O O . ILE A 1 250 ? 38.781 49.197 1.526 1.00 24.26 328 ILE A O 1
ATOM 1941 N N . PHE A 1 251 ? 40.896 48.568 1.002 1.00 24.72 329 PHE A N 1
ATOM 1942 C CA . PHE A 1 251 ? 40.714 48.504 -0.446 1.00 25.93 329 PHE A CA 1
ATOM 1943 C C . PHE A 1 251 ? 40.718 47.047 -0.899 1.00 27.00 329 PHE A C 1
ATOM 1944 O O . PHE A 1 251 ? 41.435 46.219 -0.323 1.00 26.42 329 PHE A O 1
ATOM 1952 N N . PHE A 1 252 ? 39.952 46.732 -1.945 1.00 28.24 330 PHE A N 1
ATOM 1953 C CA . PHE A 1 252 ? 39.829 45.350 -2.424 1.00 29.18 330 PHE A CA 1
ATOM 1954 C C . PHE A 1 252 ? 39.546 45.304 -3.937 1.00 30.45 330 PHE A C 1
ATOM 1955 O O . PHE A 1 252 ? 38.888 46.197 -4.475 1.00 30.26 330 PHE A O 1
ATOM 1963 N N . LYS A 1 253 ? 40.092 44.285 -4.594 1.00 31.79 331 LYS A N 1
ATOM 1964 C CA . LYS A 1 253 ? 39.727 43.928 -5.954 1.00 33.98 331 LYS A CA 1
ATOM 1965 C C . LYS A 1 253 ? 38.245 43.590 -6.041 1.00 34.66 331 LYS A C 1
ATOM 1966 O O . LYS A 1 253 ? 37.683 42.964 -5.143 1.00 33.44 331 LYS A O 1
ATOM 1972 N N . LYS A 1 254 ? 37.622 44.026 -7.132 1.00 36.82 332 LYS A N 1
ATOM 1973 C CA . LYS A 1 254 ? 36.209 43.743 -7.382 1.00 38.66 332 LYS A CA 1
ATOM 1974 C C . LYS A 1 254 ? 36.006 42.514 -8.289 1.00 40.08 332 LYS A C 1
ATOM 1975 O O . LYS A 1 254 ? 34.948 41.885 -8.226 1.00 39.86 332 LYS A O 1
ATOM 1981 N N . ASP A 1 255 ? 37.016 42.152 -9.082 1.00 41.52 333 ASP A N 1
ATOM 1982 C CA . ASP A 1 255 ? 37.047 40.816 -9.705 1.00 43.48 333 ASP A CA 1
ATOM 1983 C C . ASP A 1 255 ? 37.230 39.734 -8.629 1.00 42.68 333 ASP A C 1
ATOM 1984 O O . ASP A 1 255 ? 37.977 39.925 -7.663 1.00 41.20 333 ASP A O 1
ATOM 1989 N N . ALA A 1 256 ? 36.555 38.598 -8.813 1.00 42.65 334 ALA A N 1
ATOM 1990 C CA . ALA A 1 256 ? 36.614 37.510 -7.865 1.00 42.04 334 ALA A CA 1
ATOM 1991 C C . ALA A 1 256 ? 38.054 37.023 -7.716 1.00 41.29 334 ALA A C 1
ATOM 1992 O O . ALA A 1 256 ? 38.788 36.947 -8.696 1.00 41.67 334 ALA A O 1
ATOM 1994 N N . VAL A 1 257 ? 38.457 36.777 -6.475 1.00 39.83 335 VAL A N 1
ATOM 1995 C CA . VAL A 1 257 ? 39.795 36.287 -6.148 1.00 39.86 335 VAL A CA 1
ATOM 1996 C C . VAL A 1 257 ? 39.617 34.958 -5.445 1.00 39.82 335 VAL A C 1
ATOM 1997 O O . VAL A 1 257 ? 38.954 34.881 -4.402 1.00 37.74 335 VAL A O 1
ATOM 2001 N N . HIS A 1 258 ? 40.198 33.909 -6.020 1.00 41.53 336 HIS A N 1
ATOM 2002 C CA . HIS A 1 258 ? 40.020 32.551 -5.516 1.00 42.34 336 HIS A CA 1
ATOM 2003 C C . HIS A 1 258 ? 38.541 32.219 -5.276 1.00 41.97 336 HIS A C 1
ATOM 2004 O O . HIS A 1 258 ? 38.183 31.607 -4.280 1.00 41.08 336 HIS A O 1
ATOM 2011 N N . GLY A 1 259 ? 37.704 32.653 -6.222 1.00 43.42 337 GLY A N 1
ATOM 2012 C CA . GLY A 1 259 ? 36.273 32.397 -6.193 1.00 43.50 337 GLY A CA 1
ATOM 2013 C C . GLY A 1 259 ? 35.444 33.296 -5.295 1.00 43.01 337 GLY A C 1
ATOM 2014 O O . GLY A 1 259 ? 34.232 33.094 -5.197 1.00 43.88 337 GLY A O 1
ATOM 2015 N N . VAL A 1 260 ? 36.066 34.289 -4.651 1.00 41.27 338 VAL A N 1
ATOM 2016 C CA . VAL A 1 260 ? 35.415 35.033 -3.566 1.00 39.45 338 VAL A CA 1
ATOM 2017 C C . VAL A 1 260 ? 35.147 36.469 -4.029 1.00 38.41 338 VAL A C 1
ATOM 2018 O O . VAL A 1 260 ? 36.016 37.121 -4.616 1.00 37.83 338 VAL A O 1
ATOM 2022 N N . ASP A 1 261 ? 33.930 36.929 -3.744 1.00 37.47 339 ASP A N 1
ATOM 2023 C CA . ASP A 1 261 ? 33.475 38.300 -4.000 1.00 37.07 339 ASP A CA 1
ATOM 2024 C C . ASP A 1 261 ? 33.976 39.113 -2.800 1.00 34.85 339 ASP A C 1
ATOM 2025 O O . ASP A 1 261 ? 33.348 39.105 -1.739 1.00 33.35 339 ASP A O 1
ATOM 2030 N N . LEU A 1 262 ? 35.130 39.750 -2.965 1.00 33.70 340 LEU A N 1
ATOM 2031 C CA . LEU A 1 262 ? 35.780 40.450 -1.844 1.00 32.71 340 LEU A CA 1
ATOM 2032 C C . LEU A 1 262 ? 34.975 41.646 -1.351 1.00 32.26 340 LEU A C 1
ATOM 2033 O O . LEU A 1 262 ? 34.973 41.917 -0.141 1.00 31.79 340 LEU A O 1
ATOM 2038 N N . GLU A 1 263 ? 34.325 42.357 -2.270 1.00 32.98 341 GLU A N 1
ATOM 2039 C CA . GLU A 1 263 ? 33.500 43.521 -1.928 1.00 33.09 341 GLU A CA 1
ATOM 2040 C C . GLU A 1 263 ? 32.436 43.141 -0.918 1.00 32.33 341 GLU A C 1
ATOM 2041 O O . GLU A 1 263 ? 32.311 43.736 0.151 1.00 31.24 341 GLU A O 1
ATOM 2047 N N . SER A 1 264 ? 31.666 42.124 -1.275 1.00 32.37 342 SER A N 1
ATOM 2048 C CA . SER A 1 264 ? 30.590 41.664 -0.435 1.00 31.83 342 SER A CA 1
ATOM 2049 C C . SER A 1 264 ? 31.156 41.159 0.900 1.00 29.81 342 SER A C 1
ATOM 2050 O O . SER A 1 264 ? 30.649 41.483 1.984 1.00 28.98 342 SER A O 1
ATOM 2053 N N . ALA A 1 265 ? 32.234 40.392 0.824 1.00 28.77 343 ALA A N 1
ATOM 2054 C CA . ALA A 1 265 ? 32.806 39.782 2.020 1.00 27.65 343 ALA A CA 1
ATOM 2055 C C . ALA A 1 265 ? 33.330 40.827 2.988 1.00 26.42 343 ALA A C 1
ATOM 2056 O O . ALA A 1 265 ? 33.060 40.780 4.190 1.00 25.73 343 ALA A O 1
ATOM 2058 N N . ILE A 1 266 ? 34.090 41.767 2.459 1.00 26.33 344 ILE A N 1
ATOM 2059 C CA . ILE A 1 266 ? 34.704 42.808 3.291 1.00 25.55 344 ILE A CA 1
ATOM 2060 C C . ILE A 1 266 ? 33.661 43.765 3.858 1.00 25.15 344 ILE A C 1
ATOM 2061 O O . ILE A 1 266 ? 33.696 44.086 5.050 1.00 23.65 344 ILE A O 1
ATOM 2066 N N . ASN A 1 267 ? 32.728 44.201 3.019 1.00 25.77 345 ASN A N 1
ATOM 2067 C CA . ASN A 1 267 ? 31.662 45.096 3.496 1.00 26.08 345 ASN A CA 1
ATOM 2068 C C . ASN A 1 267 ? 30.844 44.449 4.613 1.00 25.91 345 ASN A C 1
ATOM 2069 O O . ASN A 1 267 ? 30.570 45.098 5.617 1.00 25.91 345 ASN A O 1
ATOM 2074 N N . ASN A 1 268 ? 30.484 43.169 4.455 1.00 26.15 346 ASN A N 1
ATOM 2075 C CA . ASN A 1 268 ? 29.728 42.445 5.465 1.00 26.78 346 ASN A CA 1
ATOM 2076 C C . ASN A 1 268 ? 30.492 42.222 6.749 1.00 25.03 346 ASN A C 1
ATOM 2077 O O . ASN A 1 268 ? 29.891 42.206 7.817 1.00 24.75 346 ASN A O 1
ATOM 2082 N N . ALA A 1 269 ? 31.806 42.044 6.638 1.00 24.23 347 ALA A N 1
ATOM 2083 C CA . ALA A 1 269 ? 32.669 41.872 7.812 1.00 23.76 347 ALA A CA 1
ATOM 2084 C C . ALA A 1 269 ? 32.714 43.143 8.640 1.00 23.28 347 ALA A C 1
ATOM 2085 O O . ALA A 1 269 ? 32.680 43.107 9.860 1.00 23.19 347 ALA A O 1
ATOM 2087 N N . VAL A 1 270 ? 32.816 44.273 7.962 1.00 23.71 348 VAL A N 1
ATOM 2088 C CA . VAL A 1 270 ? 32.842 45.577 8.654 1.00 23.57 348 VAL A CA 1
ATOM 2089 C C . VAL A 1 270 ? 31.500 45.810 9.341 1.00 24.15 348 VAL A C 1
ATOM 2090 O O . VAL A 1 270 ? 31.437 46.067 10.547 1.00 23.91 348 VAL A O 1
ATOM 2094 N N . PHE A 1 271 ? 30.432 45.691 8.574 1.00 25.20 349 PHE A N 1
ATOM 2095 C CA . PHE A 1 271 ? 29.061 45.775 9.098 1.00 26.40 349 PHE A CA 1
ATOM 2096 C C . PHE A 1 271 ? 28.154 44.821 8.304 1.00 26.89 349 PHE A C 1
ATOM 2097 O O . PHE A 1 271 ? 28.090 44.943 7.080 1.00 27.57 349 PHE A O 1
ATOM 2105 N N . PRO A 1 272 ? 27.421 43.906 8.947 1.00 28.58 350 PRO A N 1
ATOM 2106 C CA . PRO A 1 272 ? 27.165 43.857 10.389 1.00 28.55 350 PRO A CA 1
ATOM 2107 C C . PRO A 1 272 ? 28.179 43.082 11.228 1.00 28.06 350 PRO A C 1
ATOM 2108 O O . PRO A 1 272 ? 27.982 42.937 12.438 1.00 27.83 350 PRO A O 1
ATOM 2112 N N . GLY A 1 273 ? 29.271 42.623 10.630 1.00 27.08 351 GLY A N 1
ATOM 2113 C CA . GLY A 1 273 ? 30.119 41.659 11.307 1.00 26.34 351 GLY A CA 1
ATOM 2114 C C . GLY A 1 273 ? 30.720 42.177 12.585 1.00 25.94 351 GLY A C 1
ATOM 2115 O O . GLY A 1 273 ? 30.490 41.603 13.660 1.00 26.13 351 GLY A O 1
ATOM 2116 N N . LEU A 1 274 ? 31.490 43.254 12.475 1.00 24.99 352 LEU A N 1
ATOM 2117 C CA . LEU A 1 274 ? 32.362 43.683 13.553 1.00 25.09 352 LEU A CA 1
ATOM 2118 C C . LEU A 1 274 ? 32.050 45.047 14.151 1.00 24.68 352 LEU A C 1
ATOM 2119 O O . LEU A 1 274 ? 32.352 45.275 15.326 1.00 24.95 352 LEU A O 1
ATOM 2124 N N . GLN A 1 275 ? 31.496 45.953 13.353 1.00 23.75 353 GLN A N 1
ATOM 2125 C CA . GLN A 1 275 ? 31.268 47.324 13.799 1.00 22.87 353 GLN A CA 1
ATOM 2126 C C . GLN A 1 275 ? 29.795 47.611 13.757 1.00 23.11 353 GLN A C 1
ATOM 2127 O O . GLN A 1 275 ? 29.022 46.843 13.187 1.00 23.24 353 GLN A O 1
ATOM 2133 N N . GLY A 1 276 ? 29.415 48.725 14.362 1.00 22.87 354 GLY A N 1
ATOM 2134 C CA . GLY A 1 276 ? 28.067 49.245 14.255 1.00 23.34 354 GLY A CA 1
ATOM 2135 C C . GLY A 1 276 ? 28.055 50.476 13.386 1.00 23.34 354 GLY A C 1
ATOM 2136 O O . GLY A 1 276 ? 28.451 50.430 12.214 1.00 23.65 354 GLY A O 1
ATOM 2137 N N . GLY A 1 277 ? 27.619 51.585 13.974 1.00 23.37 355 GLY A N 1
ATOM 2138 C CA . GLY A 1 277 ? 27.464 52.815 13.233 1.00 23.34 355 GLY A CA 1
ATOM 2139 C C . GLY A 1 277 ? 28.837 53.346 12.852 1.00 22.62 355 GLY A C 1
ATOM 2140 O O . GLY A 1 277 ? 29.726 53.392 13.704 1.00 22.18 355 GLY A O 1
ATOM 2141 N N . PRO A 1 278 ? 29.018 53.751 11.591 1.00 22.66 356 PRO A N 1
ATOM 2142 C CA . PRO A 1 278 ? 30.240 54.469 11.161 1.00 22.42 356 PRO A CA 1
ATOM 2143 C C . PRO A 1 278 ? 30.425 55.785 11.913 1.00 21.76 356 PRO A C 1
ATOM 2144 O O . PRO A 1 278 ? 29.435 56.385 12.324 1.00 22.44 356 PRO A O 1
ATOM 2148 N N . HIS A 1 279 ? 31.676 56.205 12.083 1.00 20.81 357 HIS A N 1
ATOM 2149 C CA . HIS A 1 279 ? 31.997 57.492 12.675 1.00 20.24 357 HIS A CA 1
ATOM 2150 C C . HIS A 1 279 ? 32.107 58.535 11.568 1.00 20.27 357 HIS A C 1
ATOM 2151 O O . HIS A 1 279 ? 33.162 58.733 10.979 1.00 19.77 357 HIS A O 1
ATOM 2158 N N . ASN A 1 280 ? 30.984 59.188 11.278 1.00 20.56 358 ASN A N 1
ATOM 2159 C CA . ASN A 1 280 ? 30.909 60.098 10.130 1.00 21.04 358 ASN A CA 1
ATOM 2160 C C . ASN A 1 280 ? 31.753 61.335 10.262 1.00 20.41 358 ASN A C 1
ATOM 2161 O O . ASN A 1 280 ? 32.184 61.868 9.266 1.00 20.65 358 ASN A O 1
ATOM 2166 N N . HIS A 1 281 ? 31.994 61.779 11.483 1.00 19.94 359 HIS A N 1
ATOM 2167 C CA . HIS A 1 281 ? 32.974 62.846 11.730 1.00 19.68 359 HIS A CA 1
ATOM 2168 C C . HIS A 1 281 ? 34.384 62.469 11.274 1.00 19.37 359 HIS A C 1
ATOM 2169 O O . HIS A 1 281 ? 35.056 63.224 10.600 1.00 18.69 359 HIS A O 1
ATOM 2176 N N . THR A 1 282 ? 34.823 61.267 11.599 1.00 19.09 360 THR A N 1
ATOM 2177 C CA . THR A 1 282 ? 36.076 60.753 11.080 1.00 19.03 360 THR A CA 1
ATOM 2178 C C . THR A 1 282 ? 36.084 60.600 9.544 1.00 19.38 360 THR A C 1
ATOM 2179 O O . THR A 1 282 ? 37.060 60.958 8.874 1.00 19.29 360 THR A O 1
ATOM 2183 N N . ILE A 1 283 ? 34.993 60.079 8.990 1.00 19.72 361 ILE A N 1
ATOM 2184 C CA . ILE A 1 283 ? 34.859 59.935 7.547 1.00 20.28 361 ILE A CA 1
ATOM 2185 C C . ILE A 1 283 ? 34.976 61.339 6.892 1.00 20.53 361 ILE A C 1
ATOM 2186 O O . ILE A 1 283 ? 35.639 61.476 5.875 1.00 20.63 361 ILE A O 1
ATOM 2191 N N . GLY A 1 284 ? 34.379 62.364 7.495 1.00 20.63 362 GLY A N 1
ATOM 2192 C CA . GLY A 1 284 ? 34.527 63.748 6.987 1.00 20.97 362 GLY A CA 1
ATOM 2193 C C . GLY A 1 284 ? 35.971 64.209 6.923 1.00 21.01 362 GLY A C 1
ATOM 2194 O O . GLY A 1 284 ? 36.455 64.690 5.885 1.00 21.59 362 GLY A O 1
ATOM 2195 N N . GLY A 1 285 ? 36.685 64.020 8.037 1.00 20.75 363 GLY A N 1
ATOM 2196 C CA . GLY A 1 285 ? 38.109 64.305 8.077 1.00 20.59 363 GLY A CA 1
ATOM 2197 C C . GLY A 1 285 ? 38.920 63.531 7.081 1.00 20.88 363 GLY A C 1
ATOM 2198 O O . GLY A 1 285 ? 39.881 64.051 6.501 1.00 20.85 363 GLY A O 1
ATOM 2199 N N . LEU A 1 286 ? 38.540 62.273 6.869 1.00 21.23 364 LEU A N 1
ATOM 2200 C CA . LEU A 1 286 ? 39.205 61.429 5.918 1.00 21.93 364 LEU A CA 1
ATOM 2201 C C . LEU A 1 286 ? 39.037 61.977 4.507 1.00 22.70 364 LEU A C 1
ATOM 2202 O O . LEU A 1 286 ? 40.001 62.018 3.727 1.00 22.82 364 LEU A O 1
ATOM 2207 N N . ALA A 1 287 ? 37.828 62.427 4.184 1.00 22.98 365 ALA A N 1
ATOM 2208 C CA . ALA A 1 287 ? 37.584 62.979 2.838 1.00 23.95 365 ALA A CA 1
ATOM 2209 C C . ALA A 1 287 ? 38.471 64.199 2.582 1.00 24.00 365 ALA A C 1
ATOM 2210 O O . ALA A 1 287 ? 39.070 64.305 1.518 1.00 24.70 365 ALA A O 1
ATOM 2212 N N . VAL A 1 288 ? 38.602 65.052 3.589 1.00 24.17 366 VAL A N 1
ATOM 2213 C CA . VAL A 1 288 ? 39.472 66.246 3.557 1.00 24.76 366 VAL A CA 1
ATOM 2214 C C . VAL A 1 288 ? 40.925 65.855 3.278 1.00 25.79 366 VAL A C 1
ATOM 2215 O O . VAL A 1 288 ? 41.568 66.373 2.358 1.00 26.15 366 VAL A O 1
ATOM 2219 N N . CYS A 1 289 ? 41.439 64.905 4.050 1.00 26.11 367 CYS A N 1
ATOM 2220 C CA . CYS A 1 289 ? 42.830 64.479 3.845 1.00 27.05 367 CYS A CA 1
ATOM 2221 C C . CYS A 1 289 ? 43.072 63.806 2.496 1.00 26.92 367 CYS A C 1
ATOM 2222 O O . CYS A 1 289 ? 44.151 64.016 1.892 1.00 27.51 367 CYS A O 1
ATOM 2225 N N . LEU A 1 290 ? 42.087 63.055 1.995 1.00 26.78 368 LEU A N 1
ATOM 2226 C CA . LEU A 1 290 ? 42.203 62.393 0.703 1.00 27.57 368 LEU A CA 1
ATOM 2227 C C . LEU A 1 290 ? 42.187 63.346 -0.503 1.00 28.53 368 LEU A C 1
ATOM 2228 O O . LEU A 1 290 ? 42.807 63.037 -1.521 1.00 28.98 368 LEU A O 1
ATOM 2233 N N . LYS A 1 291 ? 41.478 64.455 -0.385 1.00 28.61 369 LYS A N 1
ATOM 2234 C CA . LYS A 1 291 ? 41.606 65.579 -1.326 1.00 29.99 369 LYS A CA 1
ATOM 2235 C C . LYS A 1 291 ? 43.040 66.108 -1.330 1.00 30.33 369 LYS A C 1
ATOM 2236 O O . LYS A 1 291 ? 43.657 66.176 -2.389 1.00 30.92 369 LYS A O 1
ATOM 2242 N N . TYR A 1 292 ? 43.582 66.437 -0.166 1.00 30.45 370 TYR A N 1
ATOM 2243 C CA . TYR A 1 292 ? 44.958 66.946 -0.071 1.00 31.62 370 TYR A CA 1
ATOM 2244 C C . TYR A 1 292 ? 45.995 65.982 -0.607 1.00 31.76 370 TYR A C 1
ATOM 2245 O O . TYR A 1 292 ? 46.981 66.406 -1.232 1.00 31.18 370 TYR A O 1
ATOM 2254 N N . ALA A 1 293 ? 45.778 64.690 -0.345 1.00 31.08 371 ALA A N 1
ATOM 2255 C CA . ALA A 1 293 ? 46.674 63.629 -0.747 1.00 32.39 371 ALA A CA 1
ATOM 2256 C C . ALA A 1 293 ? 46.902 63.567 -2.267 1.00 34.41 371 ALA A C 1
ATOM 2257 O O . ALA A 1 293 ? 47.867 62.960 -2.722 1.00 34.15 371 ALA A O 1
ATOM 2259 N N . GLN A 1 294 ? 45.972 64.141 -3.028 1.00 36.09 372 GLN A N 1
ATOM 2260 C CA . GLN A 1 294 ? 46.057 64.185 -4.490 1.00 37.95 372 GLN A CA 1
ATOM 2261 C C . GLN A 1 294 ? 46.780 65.418 -5.025 1.00 38.88 372 GLN A C 1
ATOM 2262 O O . GLN A 1 294 ? 46.976 65.524 -6.228 1.00 39.76 372 GLN A O 1
ATOM 2268 N N . SER A 1 295 ? 47.190 66.329 -4.152 1.00 38.52 373 SER A N 1
ATOM 2269 C CA . SER A 1 295 ? 47.682 67.640 -4.583 1.00 39.15 373 SER A CA 1
ATOM 2270 C C . SER A 1 295 ? 49.181 67.590 -4.897 1.00 40.13 373 SER A C 1
ATOM 2271 O O . SER A 1 295 ? 49.899 66.757 -4.360 1.00 38.67 373 SER A O 1
ATOM 2274 N N . PRO A 1 296 ? 49.666 68.504 -5.767 1.00 41.25 374 PRO A N 1
ATOM 2275 C CA . PRO A 1 296 ? 51.124 68.596 -5.965 1.00 41.50 374 PRO A CA 1
ATOM 2276 C C . PRO A 1 296 ? 51.913 68.865 -4.662 1.00 39.65 374 PRO A C 1
ATOM 2277 O O . PRO A 1 296 ? 52.994 68.319 -4.502 1.00 39.24 374 PRO A O 1
ATOM 2281 N N . ASP A 1 297 ? 51.376 69.668 -3.747 1.00 39.17 375 ASP A N 1
ATOM 2282 C CA . ASP A 1 297 ? 52.085 69.950 -2.480 1.00 39.28 375 ASP A CA 1
ATOM 2283 C C . ASP A 1 297 ? 52.310 68.690 -1.624 1.00 37.49 375 ASP A C 1
ATOM 2284 O O . ASP A 1 297 ? 53.348 68.545 -0.985 1.00 36.76 375 ASP A O 1
ATOM 2289 N N . PHE A 1 298 ? 51.333 67.793 -1.614 1.00 35.96 376 PHE A N 1
ATOM 2290 C CA . PHE A 1 298 ? 51.468 66.532 -0.870 1.00 34.69 376 PHE A CA 1
ATOM 2291 C C . PHE A 1 298 ? 52.580 65.665 -1.461 1.00 35.30 376 PHE A C 1
ATOM 2292 O O . PHE A 1 298 ? 53.385 65.089 -0.739 1.00 34.43 376 PHE A O 1
ATOM 2300 N N . LYS A 1 299 ? 52.645 65.623 -2.793 1.00 36.71 377 LYS A N 1
ATOM 2301 C CA . LYS A 1 299 ? 53.716 64.949 -3.494 1.00 38.38 377 LYS A CA 1
ATOM 2302 C C . LYS A 1 299 ? 55.084 65.531 -3.131 1.00 38.04 377 LYS A C 1
ATOM 2303 O O . LYS A 1 299 ? 56.019 64.779 -2.844 1.00 37.73 377 LYS A O 1
ATOM 2309 N N . ASN A 1 300 ? 55.199 66.858 -3.161 1.00 38.17 378 ASN A N 1
ATOM 2310 C CA . ASN A 1 300 ? 56.426 67.550 -2.707 1.00 38.31 378 ASN A CA 1
ATOM 2311 C C . ASN A 1 300 ? 56.781 67.212 -1.263 1.00 36.17 378 ASN A C 1
ATOM 2312 O O . ASN A 1 300 ? 57.924 66.872 -0.951 1.00 35.75 378 ASN A O 1
ATOM 2317 N N . TYR A 1 301 ? 55.776 67.269 -0.395 1.00 33.47 379 TYR A N 1
ATOM 2318 C CA . TYR A 1 301 ? 55.931 66.850 0.999 1.00 32.15 379 TYR A CA 1
ATOM 2319 C C . TYR A 1 301 ? 56.516 65.445 1.150 1.00 31.56 379 TYR A C 1
ATOM 2320 O O . TYR A 1 301 ? 57.466 65.243 1.894 1.00 30.68 379 TYR A O 1
ATOM 2329 N N . GLN A 1 302 ? 55.949 64.476 0.438 1.00 32.01 380 GLN A N 1
ATOM 2330 C CA . GLN A 1 302 ? 56.377 63.084 0.596 1.00 32.58 380 GLN A CA 1
ATOM 2331 C C . GLN A 1 302 ? 57.805 62.880 0.090 1.00 34.04 380 GLN A C 1
ATOM 2332 O O . GLN A 1 302 ? 58.565 62.115 0.676 1.00 34.33 380 GLN A O 1
ATOM 2338 N N . ASN A 1 303 ? 58.181 63.596 -0.969 1.00 35.95 381 ASN A N 1
ATOM 2339 C CA . ASN A 1 303 ? 59.585 63.590 -1.412 1.00 37.67 381 ASN A CA 1
ATOM 2340 C C . ASN A 1 303 ? 60.539 64.196 -0.373 1.00 36.82 381 ASN A C 1
ATOM 2341 O O . ASN A 1 303 ? 61.617 63.631 -0.113 1.00 36.74 381 ASN A O 1
ATOM 2346 N N . GLN A 1 304 ? 60.114 65.286 0.255 1.00 35.95 382 GLN A N 1
ATOM 2347 C CA . GLN A 1 304 ? 60.870 65.890 1.356 1.00 35.62 382 GLN A CA 1
ATOM 2348 C C . GLN A 1 304 ? 60.998 64.971 2.590 1.00 34.57 382 GLN A C 1
ATOM 2349 O O . GLN A 1 304 ? 62.052 64.915 3.211 1.00 34.23 382 GLN A O 1
ATOM 2355 N N . VAL A 1 305 ? 59.935 64.235 2.933 1.00 33.17 383 VAL A N 1
ATOM 2356 C CA . VAL A 1 305 ? 60.005 63.213 3.996 1.00 32.70 383 VAL A CA 1
ATOM 2357 C C . VAL A 1 305 ? 61.168 62.222 3.799 1.00 33.93 383 VAL A C 1
ATOM 2358 O O . VAL A 1 305 ? 61.931 61.928 4.731 1.00 34.10 383 VAL A O 1
ATOM 2362 N N . VAL A 1 306 ? 61.276 61.688 2.586 1.00 34.72 384 VAL A N 1
ATOM 2363 C CA . VAL A 1 306 ? 62.342 60.751 2.243 1.00 36.32 384 VAL A CA 1
ATOM 2364 C C . VAL A 1 306 ? 63.711 61.456 2.284 1.00 36.87 384 VAL A C 1
ATOM 2365 O O . VAL A 1 306 ? 64.666 60.923 2.841 1.00 37.43 384 VAL A O 1
ATOM 2369 N N . ALA A 1 307 ? 63.783 62.661 1.739 1.00 37.07 385 ALA A N 1
ATOM 2370 C CA . ALA A 1 307 ? 65.061 63.427 1.714 1.00 38.31 385 ALA A CA 1
ATOM 2371 C C . ALA A 1 307 ? 65.532 63.778 3.126 1.00 37.81 385 ALA A C 1
ATOM 2372 O O . ALA A 1 307 ? 66.725 63.659 3.451 1.00 38.53 385 ALA A O 1
ATOM 2374 N N . ASN A 1 308 ? 64.579 64.166 3.972 1.00 36.33 386 ASN A N 1
ATOM 2375 C CA . ASN A 1 308 ? 64.866 64.434 5.381 1.00 36.00 386 ASN A CA 1
ATOM 2376 C C . ASN A 1 308 ? 65.323 63.219 6.184 1.00 36.33 386 ASN A C 1
ATOM 2377 O O . ASN A 1 308 ? 66.224 63.321 7.023 1.00 36.36 386 ASN A O 1
ATOM 2382 N N . CYS A 1 309 ? 64.672 62.077 5.967 1.00 36.64 387 CYS A N 1
ATOM 2383 C CA . CYS A 1 309 ? 65.091 60.853 6.619 1.00 37.64 387 CYS A CA 1
ATOM 2384 C C . CYS A 1 309 ? 66.521 60.483 6.209 1.00 39.35 387 CYS A C 1
ATOM 2385 O O . CYS A 1 309 ? 67.332 60.129 7.054 1.00 39.21 387 CYS A O 1
ATOM 2388 N N . ARG A 1 310 ? 66.792 60.574 4.912 1.00 41.22 388 ARG A N 1
ATOM 2389 C CA . ARG A 1 310 ? 68.142 60.349 4.342 1.00 43.85 388 ARG A CA 1
ATOM 2390 C C . ARG A 1 310 ? 69.206 61.308 4.933 1.00 43.67 388 ARG A C 1
ATOM 2391 O O . ARG A 1 310 ? 70.325 60.874 5.246 1.00 45.37 388 ARG A O 1
ATOM 2399 N N . ALA A 1 311 ? 68.858 62.585 5.101 1.00 43.11 389 ALA A N 1
ATOM 2400 C CA . ALA A 1 311 ? 69.777 63.583 5.707 1.00 42.94 389 ALA A CA 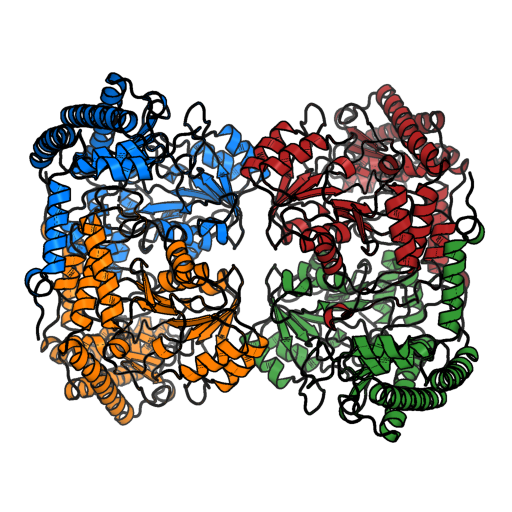1
ATOM 2401 C C . ALA A 1 311 ? 70.087 63.273 7.177 1.00 42.76 389 ALA A C 1
ATOM 2402 O O . ALA A 1 311 ? 71.248 63.360 7.627 1.00 42.56 389 ALA A O 1
ATOM 2404 N N . LEU A 1 312 ? 69.039 62.892 7.922 1.00 41.20 390 LEU A N 1
ATOM 2405 C CA . LEU A 1 312 ? 69.195 62.414 9.299 1.00 41.22 390 LEU A CA 1
ATOM 2406 C C . LEU A 1 312 ? 70.042 61.134 9.392 1.00 41.88 390 LEU A C 1
ATOM 2407 O O . LEU A 1 312 ? 70.936 61.026 10.252 1.00 41.91 390 LEU A O 1
ATOM 2412 N N . ALA A 1 313 ? 69.731 60.162 8.530 1.00 41.67 391 ALA A N 1
ATOM 2413 C CA . ALA A 1 313 ? 70.403 58.864 8.539 1.00 42.56 391 ALA A CA 1
ATOM 2414 C C . ALA A 1 313 ? 71.888 59.055 8.311 1.00 44.51 391 ALA A C 1
ATOM 2415 O O . ALA A 1 313 ? 72.697 58.591 9.111 1.00 44.91 391 ALA A O 1
ATOM 2417 N N . ASN A 1 314 ? 72.217 59.792 7.251 1.00 45.49 392 ASN A N 1
ATOM 2418 C CA . ASN A 1 314 ? 73.622 60.041 6.873 1.00 47.56 392 ASN A CA 1
ATOM 2419 C C . ASN A 1 314 ? 74.378 60.756 7.979 1.00 48.17 392 ASN A C 1
ATOM 2420 O O . ASN A 1 314 ? 75.496 60.376 8.286 1.00 49.50 392 ASN A O 1
ATOM 2425 N N . ARG A 1 315 ? 73.751 61.730 8.627 1.00 47.70 393 ARG A N 1
ATOM 2426 C CA . ARG A 1 315 ? 74.408 62.425 9.734 1.00 49.00 393 ARG A CA 1
ATOM 2427 C C . ARG A 1 315 ? 74.621 61.517 10.953 1.00 48.93 393 ARG A C 1
ATOM 2428 O O . ARG A 1 315 ? 75.677 61.580 11.602 1.00 49.51 393 ARG A O 1
ATOM 2436 N N . LEU A 1 316 ? 73.646 60.658 11.254 1.00 47.29 394 LEU A N 1
ATOM 2437 C CA . LEU A 1 316 ? 73.812 59.662 12.312 1.00 47.94 394 LEU A CA 1
ATOM 2438 C C . LEU A 1 316 ? 74.962 58.700 11.993 1.00 50.10 394 LEU A C 1
ATOM 2439 O O . LEU A 1 316 ? 75.702 58.323 12.888 1.00 50.83 394 LEU A O 1
ATOM 2444 N N . VAL A 1 317 ? 75.094 58.320 10.721 1.00 52.34 395 VAL A N 1
ATOM 2445 C CA . VAL A 1 317 ? 76.195 57.462 10.253 1.00 55.13 395 VAL A CA 1
ATOM 2446 C C . VAL A 1 317 ? 77.554 58.166 10.409 1.00 58.26 395 VAL A C 1
ATOM 2447 O O . VAL A 1 317 ? 78.560 57.507 10.742 1.00 59.15 395 VAL A O 1
ATOM 2451 N N . GLU A 1 318 ? 77.586 59.476 10.182 1.00 59.05 396 GLU A N 1
ATOM 2452 C CA . GLU A 1 318 ? 78.776 60.286 10.474 1.00 62.13 396 GLU A CA 1
ATOM 2453 C C . GLU A 1 318 ? 79.157 60.278 11.961 1.00 61.99 396 GLU A C 1
ATOM 2454 O O . GLU A 1 318 ? 80.341 60.344 12.295 1.00 63.52 396 GLU A O 1
ATOM 2460 N N . HIS A 1 319 ? 78.163 60.163 12.843 1.00 59.54 397 HIS A N 1
ATOM 2461 C CA . HIS A 1 319 ? 78.412 59.984 14.276 1.00 58.93 397 HIS A CA 1
ATOM 2462 C C . HIS A 1 319 ? 78.683 58.523 14.657 1.00 58.25 397 HIS A C 1
ATOM 2463 O O . HIS A 1 319 ? 78.804 58.198 15.874 1.00 58.36 397 HIS A O 1
ATOM 2470 N N . GLU A 1 320 ? 78.775 57.667 13.617 1.00 58.10 398 GLU A N 1
ATOM 2471 C CA . GLU A 1 320 ? 79.139 56.261 13.721 1.00 59.70 398 GLU A CA 1
ATOM 2472 C C . GLU A 1 320 ? 78.086 55.364 14.348 1.00 57.36 398 GLU A C 1
ATOM 2473 O O . GLU A 1 320 ? 78.414 54.357 14.999 1.00 57.46 398 GLU A O 1
ATOM 2479 N N . TYR A 1 321 ? 76.824 55.700 14.097 1.00 54.21 399 TYR A N 1
ATOM 2480 C CA . TYR A 1 321 ? 75.719 54.806 14.395 1.00 52.22 399 TYR A CA 1
ATOM 2481 C C . TYR A 1 321 ? 75.552 53.820 13.259 1.00 52.53 399 TYR A C 1
ATOM 2482 O O . TYR A 1 321 ? 75.801 54.162 12.063 1.00 53.55 399 TYR A O 1
ATOM 2491 N N . LYS A 1 322 ? 75.156 52.597 13.652 1.00 52.77 400 LYS A N 1
ATOM 2492 C CA . LYS A 1 322 ? 74.777 51.558 12.705 1.00 53.45 400 LYS A CA 1
ATOM 2493 C C . LYS A 1 322 ? 73.271 51.595 12.498 1.00 50.78 400 LYS A C 1
ATOM 2494 O O . LYS A 1 322 ? 72.505 51.624 13.463 1.00 49.46 400 LYS A O 1
ATOM 2500 N N . LEU A 1 323 ? 72.879 51.570 11.226 1.00 49.95 401 LEU A N 1
ATOM 2501 C CA . LEU A 1 323 ? 71.488 51.507 10.808 1.00 48.52 401 LEU A CA 1
ATOM 2502 C C . LEU A 1 323 ? 71.134 50.087 10.407 1.00 48.19 401 LEU A C 1
ATOM 2503 O O . LEU A 1 323 ? 71.910 49.411 9.732 1.00 48.13 401 LEU A O 1
ATOM 2508 N N . VAL A 1 324 ? 69.957 49.640 10.823 1.00 46.87 402 VAL A N 1
ATOM 2509 C CA . VAL A 1 324 ? 69.463 48.321 10.471 1.00 46.71 402 VAL A CA 1
ATOM 2510 C C . VAL A 1 324 ? 69.108 48.344 8.980 1.00 46.68 402 VAL A C 1
ATOM 2511 O O . VAL A 1 324 ? 68.429 49.253 8.512 1.00 45.00 402 VAL A O 1
ATOM 2515 N N . SER A 1 325 ? 69.600 47.343 8.244 1.00 45.97 403 SER A N 1
ATOM 2516 C CA . SER A 1 325 ? 69.522 47.284 6.772 1.00 46.52 403 SER A CA 1
ATOM 2517 C C . SER A 1 325 ? 70.475 48.225 6.047 1.00 48.21 403 SER A C 1
ATOM 2518 O O . SER A 1 325 ? 70.472 48.264 4.808 1.00 50.57 403 SER A O 1
ATOM 2521 N N . GLY A 1 326 ? 71.308 48.957 6.798 1.00 48.49 404 GLY A N 1
ATOM 2522 C CA . GLY A 1 326 ? 72.262 49.920 6.233 1.00 48.79 404 GLY A CA 1
ATOM 2523 C C . GLY A 1 326 ? 71.736 51.304 5.869 1.00 47.54 404 GLY A C 1
ATOM 2524 O O . GLY A 1 326 ? 72.484 52.120 5.348 1.00 47.77 404 GLY A O 1
ATOM 2525 N N . GLY A 1 327 ? 70.464 51.578 6.160 1.00 45.10 405 GLY A N 1
ATOM 2526 C CA . GLY A 1 327 ? 69.797 52.791 5.714 1.00 43.71 405 GLY A CA 1
ATOM 2527 C C . GLY A 1 327 ? 68.289 52.610 5.581 1.00 41.91 405 GLY A C 1
ATOM 2528 O O . GLY A 1 327 ? 67.717 51.719 6.199 1.00 42.22 405 GLY A O 1
ATOM 2529 N N . SER A 1 328 ? 67.678 53.431 4.733 1.00 41.55 406 SER A N 1
ATOM 2530 C CA . SER A 1 328 ? 66.234 53.440 4.514 1.00 40.33 406 SER A CA 1
ATOM 2531 C C . SER A 1 328 ? 65.900 53.908 3.108 1.00 39.98 406 SER A C 1
ATOM 2532 O O . SER A 1 328 ? 66.650 54.674 2.515 1.00 40.78 406 SER A O 1
ATOM 2535 N N . ASP A 1 329 ? 64.787 53.405 2.587 1.00 38.95 407 ASP A N 1
ATOM 2536 C CA . ASP A 1 329 ? 64.171 53.846 1.343 1.00 39.33 407 ASP A CA 1
ATOM 2537 C C . ASP A 1 329 ? 62.958 54.748 1.656 1.00 37.93 407 ASP A C 1
ATOM 2538 O O . ASP A 1 329 ? 62.267 55.223 0.751 1.00 38.63 407 ASP A O 1
ATOM 2543 N N . ASN A 1 330 ? 62.687 55.010 2.923 1.00 36.75 408 ASN A N 1
ATOM 2544 C CA . ASN A 1 330 ? 61.395 55.608 3.259 1.00 35.12 408 ASN A CA 1
ATOM 2545 C C . ASN A 1 330 ? 61.514 56.733 4.307 1.00 34.45 408 ASN A C 1
ATOM 2546 O O . ASN A 1 330 ? 62.487 57.496 4.299 1.00 34.80 408 ASN A O 1
ATOM 2551 N N . HIS A 1 331 ? 60.562 56.777 5.217 1.00 32.80 409 HIS A N 1
ATOM 2552 C CA . HIS A 1 331 ? 60.317 57.878 6.126 1.00 32.43 409 HIS A CA 1
ATOM 2553 C C . HIS A 1 331 ? 60.917 57.582 7.486 1.00 32.32 409 HIS A C 1
ATOM 2554 O O . HIS A 1 331 ? 60.883 58.442 8.362 1.00 31.50 409 HIS A O 1
ATOM 2561 N N . LEU A 1 332 ? 61.432 56.365 7.695 1.00 33.54 410 LEU A N 1
ATOM 2562 C CA . LEU A 1 332 ? 61.953 55.990 8.998 1.00 34.21 410 LEU A CA 1
ATOM 2563 C C . LEU A 1 332 ? 63.351 55.399 8.891 1.00 36.14 410 LEU A C 1
ATOM 2564 O O . LEU A 1 332 ? 63.773 54.973 7.834 1.00 36.89 410 LEU A O 1
ATOM 2569 N N . VAL A 1 333 ? 64.077 55.439 9.999 1.00 38.13 411 VAL A N 1
ATOM 2570 C CA . VAL A 1 333 ? 65.324 54.703 10.143 1.00 40.61 411 VAL A CA 1
ATOM 2571 C C . VAL A 1 333 ? 65.305 54.000 11.475 1.00 41.19 411 VAL A C 1
ATOM 2572 O O . VAL A 1 333 ? 64.685 54.465 12.436 1.00 40.46 411 VAL A O 1
ATOM 2576 N N . LEU A 1 334 ? 66.002 52.874 11.508 1.00 42.28 412 LEU A N 1
ATOM 2577 C CA . LEU A 1 334 ? 66.165 52.060 12.686 1.00 43.00 412 LEU A CA 1
ATOM 2578 C C . LEU A 1 334 ? 67.610 52.112 13.064 1.00 44.77 412 LEU A C 1
ATOM 2579 O O . LEU A 1 334 ? 68.457 51.658 12.282 1.00 45.73 412 LEU A O 1
ATOM 2584 N N . VAL A 1 335 ? 67.903 52.659 14.240 1.00 44.88 413 VAL A N 1
ATOM 2585 C CA . VAL A 1 335 ? 69.274 52.741 14.716 1.00 46.35 413 VAL A CA 1
ATOM 2586 C C . VAL A 1 335 ? 69.520 51.509 15.574 1.00 47.12 413 VAL A C 1
ATOM 2587 O O . VAL A 1 335 ? 68.835 51.307 16.556 1.00 45.06 413 VAL A O 1
ATOM 2591 N N . ASP A 1 336 ? 70.497 50.699 15.181 1.00 48.92 414 ASP A N 1
ATOM 2592 C CA . ASP A 1 336 ? 71.003 49.611 16.013 1.00 50.45 414 ASP A CA 1
ATOM 2593 C C . ASP A 1 336 ? 71.964 50.227 17.027 1.00 51.21 414 ASP A C 1
ATOM 2594 O O . ASP A 1 336 ? 73.099 50.563 16.677 1.00 52.42 414 ASP A O 1
ATOM 2599 N N . LEU A 1 337 ? 71.520 50.374 18.274 1.00 50.15 415 LEU A N 1
ATOM 2600 C CA . LEU A 1 337 ? 72.350 51.002 19.297 1.00 51.54 415 LEU A CA 1
ATOM 2601 C C . LEU A 1 337 ? 73.394 50.075 19.944 1.00 53.55 415 LEU A C 1
ATOM 2602 O O . LEU A 1 337 ? 74.282 50.559 20.646 1.00 53.70 415 LEU A O 1
ATOM 2607 N N . ARG A 1 338 ? 73.284 48.767 19.732 1.00 54.95 416 ARG A N 1
ATOM 2608 C CA . ARG A 1 338 ? 74.125 47.809 20.461 1.00 57.92 416 ARG A CA 1
ATOM 2609 C C . ARG A 1 338 ? 75.620 48.094 20.290 1.00 59.43 416 ARG A C 1
ATOM 2610 O O . ARG A 1 338 ? 76.319 48.191 21.297 1.00 59.70 416 ARG A O 1
ATOM 2618 N N . PRO A 1 339 ? 76.098 48.308 19.036 1.00 60.26 417 PRO A N 1
ATOM 2619 C CA . PRO A 1 339 ? 77.507 48.681 18.845 1.00 61.61 417 PRO A CA 1
ATOM 2620 C C . PRO A 1 339 ? 77.935 49.982 19.522 1.00 61.26 417 PRO A C 1
ATOM 2621 O O . PRO A 1 339 ? 79.104 50.131 19.848 1.00 62.43 417 PRO A O 1
ATOM 2625 N N . SER A 1 340 ? 77.003 50.919 19.710 1.00 59.15 418 SER A N 1
ATOM 2626 C CA . SER A 1 340 ? 77.253 52.109 20.523 1.00 58.75 418 SER A CA 1
ATOM 2627 C C . SER A 1 340 ? 77.271 51.823 22.036 1.00 57.35 418 SER A C 1
ATOM 2628 O O . SER A 1 340 ? 77.621 52.697 22.822 1.00 57.27 418 SER A O 1
ATOM 2631 N N . GLY A 1 341 ? 76.869 50.626 22.440 1.00 56.05 419 GLY A N 1
ATOM 2632 C CA . GLY A 1 341 ? 76.984 50.177 23.822 1.00 56.13 419 GLY A CA 1
ATOM 2633 C C . GLY A 1 341 ? 75.775 50.505 24.672 1.00 53.59 419 GLY A C 1
ATOM 2634 O O . GLY A 1 341 ? 75.885 50.644 25.893 1.00 53.50 419 GLY A O 1
ATOM 2635 N N . ILE A 1 342 ? 74.613 50.604 24.031 1.00 51.97 420 ILE A N 1
ATOM 2636 C CA . ILE A 1 342 ? 73.381 50.953 24.737 1.00 50.94 420 ILE A CA 1
ATOM 2637 C C . ILE A 1 342 ? 72.172 50.406 23.979 1.00 49.61 420 ILE A C 1
ATOM 2638 O O . ILE A 1 342 ? 72.301 49.924 22.858 1.00 51.55 420 ILE A O 1
ATOM 2643 N N . ASP A 1 343 ? 71.027 50.416 24.641 1.00 47.44 421 ASP A N 1
ATOM 2644 C CA . ASP A 1 343 ? 69.754 49.936 24.096 1.00 45.47 421 ASP A CA 1
ATOM 2645 C C . ASP A 1 343 ? 68.797 51.115 23.867 1.00 43.79 421 ASP A C 1
ATOM 2646 O O . ASP A 1 343 ? 69.048 52.234 24.330 1.00 44.01 421 ASP A O 1
ATOM 2651 N N . GLY A 1 344 ? 67.677 50.840 23.208 1.00 41.72 422 GLY A N 1
ATOM 2652 C CA . GLY A 1 344 ? 66.646 51.855 22.951 1.00 40.63 422 GLY A CA 1
ATOM 2653 C C . GLY A 1 344 ? 65.774 52.308 24.109 1.00 39.47 422 GLY A C 1
ATOM 2654 O O . GLY A 1 344 ? 65.266 53.437 24.094 1.00 39.32 422 GLY A O 1
ATOM 2655 N N . ALA A 1 345 ? 65.550 51.440 25.091 1.00 39.57 423 ALA A N 1
ATOM 2656 C CA . ALA A 1 345 ? 64.725 51.803 26.243 1.00 39.48 423 ALA A CA 1
ATOM 2657 C C . ALA A 1 345 ? 65.358 52.955 27.024 1.00 40.36 423 ALA A C 1
ATOM 2658 O O . ALA A 1 345 ? 64.675 53.919 27.400 1.00 40.39 423 ALA A O 1
ATOM 2660 N N . ARG A 1 346 ? 66.671 52.853 27.240 1.00 40.78 424 ARG A N 1
ATOM 2661 C CA . ARG A 1 346 ? 67.411 53.879 27.966 1.00 41.14 424 ARG A CA 1
ATOM 2662 C C . ARG A 1 346 ? 67.465 55.179 27.178 1.00 39.89 424 ARG A C 1
ATOM 2663 O O . ARG A 1 346 ? 67.163 56.230 27.720 1.00 39.67 424 ARG A O 1
ATOM 2671 N N . VAL A 1 347 ? 67.824 55.091 25.899 1.00 39.33 425 VAL A N 1
ATOM 2672 C CA . VAL A 1 347 ? 67.954 56.272 25.024 1.00 39.07 425 VAL A CA 1
ATOM 2673 C C . VAL A 1 347 ? 66.612 57.008 24.863 1.00 38.15 425 VAL A C 1
ATOM 2674 O O . VAL A 1 347 ? 66.541 58.242 24.987 1.00 37.70 425 VAL A O 1
ATOM 2678 N N . GLU A 1 348 ? 65.547 56.242 24.625 1.00 37.56 426 GLU A N 1
ATOM 2679 C CA . GLU A 1 348 ? 64.189 56.806 24.513 1.00 37.74 426 GLU A CA 1
ATOM 2680 C C . GLU A 1 348 ? 63.825 57.729 25.679 1.00 36.74 426 GLU A C 1
ATOM 2681 O O . GLU A 1 348 ? 63.273 58.810 25.476 1.00 36.02 426 GLU A O 1
ATOM 2687 N N . LYS A 1 349 ? 64.125 57.293 26.897 1.00 36.83 427 LYS A N 1
ATOM 2688 C CA . LYS A 1 349 ? 63.754 58.045 28.089 1.00 36.86 427 LYS A CA 1
ATOM 2689 C C . LYS A 1 349 ? 64.532 59.381 28.211 1.00 36.96 427 LYS A C 1
ATOM 2690 O O . LYS A 1 349 ? 63.948 60.427 28.507 1.00 35.27 427 LYS A O 1
ATOM 2696 N N . ILE A 1 350 ? 65.846 59.329 28.009 1.00 37.66 428 ILE A N 1
ATOM 2697 C CA . ILE A 1 350 ? 66.652 60.562 28.056 1.00 38.53 428 ILE A CA 1
ATOM 2698 C C . ILE A 1 350 ? 66.227 61.551 26.978 1.00 37.74 428 ILE A C 1
ATOM 2699 O O . ILE A 1 350 ? 66.076 62.750 27.255 1.00 36.57 428 ILE A O 1
ATOM 2704 N N . LEU A 1 351 ? 66.053 61.054 25.752 1.00 37.24 429 LEU A N 1
ATOM 2705 C CA . LEU A 1 351 ? 65.628 61.901 24.649 1.00 36.65 429 LEU A CA 1
ATOM 2706 C C . LEU A 1 351 ? 64.281 62.562 24.951 1.00 35.31 429 LEU A C 1
ATOM 2707 O O . LEU A 1 351 ? 64.150 63.765 24.766 1.00 33.54 429 LEU A O 1
ATOM 2712 N N . ASP A 1 352 ? 63.328 61.798 25.481 1.00 35.23 430 ASP A N 1
ATOM 2713 C CA . ASP A 1 352 ? 62.030 62.333 25.906 1.00 35.07 430 ASP A CA 1
ATOM 2714 C C . ASP A 1 352 ? 62.170 63.447 26.952 1.00 35.57 430 ASP A C 1
ATOM 2715 O O . ASP A 1 352 ? 61.492 64.484 26.873 1.00 34.18 430 ASP A O 1
ATOM 2720 N N . MET A 1 353 ? 63.071 63.263 27.915 1.00 35.90 431 MET A N 1
ATOM 2721 C CA . MET A 1 353 ? 63.338 64.305 28.913 1.00 36.44 431 MET A CA 1
ATOM 2722 C C . MET A 1 353 ? 63.910 65.582 28.292 1.00 35.67 431 MET A C 1
ATOM 2723 O O . MET A 1 353 ? 63.712 66.651 28.827 1.00 35.83 431 MET A O 1
ATOM 2728 N N . ALA A 1 354 ? 64.613 65.449 27.170 1.00 35.15 432 ALA A N 1
ATOM 2729 C CA . ALA A 1 354 ? 65.104 66.583 26.405 1.00 35.27 432 ALA A CA 1
ATOM 2730 C C . ALA A 1 354 ? 64.158 67.064 25.306 1.00 33.70 432 ALA A C 1
ATOM 2731 O O . ALA A 1 354 ? 64.591 67.853 24.467 1.00 33.91 432 ALA A O 1
ATOM 2733 N N . SER A 1 355 ? 62.888 66.621 25.328 1.00 32.46 433 SER A N 1
ATOM 2734 C CA . SER A 1 355 ? 61.857 67.024 24.347 1.00 31.17 433 SER A CA 1
ATOM 2735 C C . SER A 1 355 ? 62.099 66.477 22.929 1.00 31.17 433 SER A C 1
ATOM 2736 O O . SER A 1 355 ? 61.580 67.039 21.967 1.00 29.84 433 SER A O 1
ATOM 2739 N N . ILE A 1 356 ? 62.864 65.375 22.809 1.00 32.09 434 ILE A N 1
ATOM 2740 C CA . ILE A 1 356 ? 62.985 64.622 21.565 1.00 32.60 434 ILE A CA 1
ATOM 2741 C C . ILE A 1 356 ? 62.174 63.337 21.763 1.00 32.95 434 ILE A C 1
ATOM 2742 O O . ILE A 1 356 ? 62.531 62.497 22.591 1.00 32.69 434 ILE A O 1
ATOM 2747 N N . THR A 1 357 ? 61.100 63.180 21.005 1.00 32.78 435 THR A N 1
ATOM 2748 C CA . THR A 1 357 ? 60.223 62.016 21.168 1.00 33.51 435 THR A CA 1
ATOM 2749 C C . THR A 1 357 ? 60.435 61.043 20.012 1.00 33.82 435 THR A C 1
ATOM 2750 O O . THR A 1 357 ? 60.284 61.385 18.854 1.00 32.87 435 THR A O 1
ATOM 2754 N N . LEU A 1 358 ? 60.842 59.827 20.353 1.00 34.21 436 LEU A N 1
ATOM 2755 C CA . LEU A 1 358 ? 60.916 58.729 19.395 1.00 34.69 436 LEU A CA 1
ATOM 2756 C C . LEU A 1 358 ? 60.506 57.476 20.165 1.00 34.74 436 LEU A C 1
ATOM 2757 O O . LEU A 1 358 ? 59.831 57.591 21.204 1.00 34.66 436 LEU A O 1
ATOM 2762 N N . ASN A 1 359 ? 60.837 56.287 19.665 1.00 35.86 437 ASN A N 1
ATOM 2763 C CA . ASN A 1 359 ? 60.568 55.097 20.452 1.00 35.88 437 ASN A CA 1
ATOM 2764 C C . ASN A 1 359 ? 61.634 54.023 20.295 1.00 36.49 437 ASN A C 1
ATOM 2765 O O . ASN A 1 359 ? 62.274 53.897 19.254 1.00 36.04 437 ASN A O 1
ATOM 2770 N N . LYS A 1 360 ? 61.843 53.302 21.388 1.00 37.30 438 LYS A N 1
ATOM 2771 C CA . LYS A 1 360 ? 62.637 52.073 21.395 1.00 38.46 438 LYS A CA 1
ATOM 2772 C C . LYS A 1 360 ? 62.039 51.080 20.413 1.00 39.06 438 LYS A C 1
ATOM 2773 O O . LYS A 1 360 ? 60.854 51.132 20.116 1.00 37.48 438 LYS A O 1
ATOM 2779 N N . ASN A 1 361 ? 62.882 50.184 19.922 1.00 41.91 439 ASN A N 1
ATOM 2780 C CA . ASN A 1 361 ? 62.535 49.295 18.835 1.00 43.48 439 ASN A CA 1
ATOM 2781 C C . ASN A 1 361 ? 63.489 48.099 18.815 1.00 43.78 439 ASN A C 1
ATOM 2782 O O . ASN A 1 361 ? 64.703 48.268 18.951 1.00 43.74 439 ASN A O 1
ATOM 2787 N N . SER A 1 362 ? 62.941 46.898 18.650 1.00 44.73 440 SER A N 1
ATOM 2788 C CA . SER A 1 362 ? 63.768 45.694 18.602 1.00 46.06 440 SER A CA 1
ATOM 2789 C C . SER A 1 362 ? 64.593 45.649 17.325 1.00 47.46 440 SER A C 1
ATOM 2790 O O . SER A 1 362 ? 64.119 46.031 16.257 1.00 48.11 440 SER A O 1
ATOM 2793 N N . VAL A 1 363 ? 65.811 45.146 17.459 1.00 49.07 441 VAL A N 1
ATOM 2794 C CA . VAL A 1 363 ? 66.773 45.006 16.382 1.00 51.10 441 VAL A CA 1
ATOM 2795 C C . VAL A 1 363 ? 66.901 43.499 16.094 1.00 53.07 441 VAL A C 1
ATOM 2796 O O . VAL A 1 363 ? 66.871 42.714 17.036 1.00 51.63 441 VAL A O 1
ATOM 2800 N N . PRO A 1 364 ? 67.051 43.092 14.810 1.00 55.12 442 PRO A N 1
ATOM 2801 C CA . PRO A 1 364 ? 67.267 41.656 14.566 1.00 56.63 442 PRO A CA 1
ATOM 2802 C C . PRO A 1 364 ? 68.524 41.146 15.276 1.00 58.20 442 PRO A C 1
ATOM 2803 O O . PRO A 1 364 ? 69.584 41.742 15.136 1.00 58.34 442 PRO A O 1
ATOM 2807 N N . GLY A 1 365 ? 68.387 40.067 16.045 1.00 59.68 443 GLY A N 1
ATOM 2808 C CA . GLY A 1 365 ? 69.479 39.547 16.869 1.00 61.63 443 GLY A CA 1
ATOM 2809 C C . GLY A 1 365 ? 69.410 39.899 18.352 1.00 63.10 443 GLY A C 1
ATOM 2810 O O . GLY A 1 365 ? 70.216 39.389 19.126 1.00 64.41 443 GLY A O 1
ATOM 2811 N N . ASP A 1 366 ? 68.483 40.775 18.760 1.00 63.90 444 ASP A N 1
ATOM 2812 C CA . ASP A 1 366 ? 68.247 41.051 20.194 1.00 65.46 444 ASP A CA 1
ATOM 2813 C C . ASP A 1 366 ? 67.934 39.772 20.968 1.00 69.59 444 ASP A C 1
ATOM 2814 O O . ASP A 1 366 ? 66.989 39.062 20.624 1.00 69.26 444 ASP A O 1
ATOM 2819 N N . LYS A 1 367 ? 68.695 39.521 22.033 1.00 76.11 445 LYS A N 1
ATOM 2820 C CA . LYS A 1 367 ? 68.493 38.338 22.884 1.00 81.30 445 LYS A CA 1
ATOM 2821 C C . LYS A 1 367 ? 67.309 38.541 23.824 1.00 82.01 445 LYS A C 1
ATOM 2822 O O . LYS A 1 367 ? 66.431 37.679 23.912 1.00 81.42 445 LYS A O 1
ATOM 2828 N N . SER A 1 368 ? 67.297 39.679 24.518 1.00 83.06 446 SER A N 1
ATOM 2829 C CA . SER A 1 368 ? 66.197 40.044 25.414 1.00 83.07 446 SER A CA 1
ATOM 2830 C C . SER A 1 368 ? 65.086 40.742 24.628 1.00 81.84 446 SER A C 1
ATOM 2831 O O . SER A 1 368 ? 65.292 41.833 24.087 1.00 82.98 446 SER A O 1
ATOM 2834 N N . ALA A 1 369 ? 63.916 40.110 24.561 1.00 80.90 447 ALA A N 1
ATOM 2835 C CA . ALA A 1 369 ? 62.709 40.755 24.025 1.00 79.43 447 ALA A CA 1
ATOM 2836 C C . ALA A 1 369 ? 62.316 41.983 24.859 1.00 79.16 447 ALA A C 1
ATOM 2837 O O . ALA A 1 369 ? 61.829 42.981 24.320 1.00 79.02 447 ALA A O 1
ATOM 2839 N N . LEU A 1 370 ? 62.544 41.895 26.170 1.00 78.33 448 LEU A N 1
ATOM 2840 C CA . LEU A 1 370 ? 62.230 42.976 27.109 1.00 76.21 448 LEU A CA 1
ATOM 2841 C C . LEU A 1 370 ? 63.087 44.233 26.911 1.00 72.28 448 LEU A C 1
ATOM 2842 O O . LEU A 1 370 ? 62.606 45.333 27.172 1.00 73.52 448 LEU A O 1
ATOM 2847 N N . VAL A 1 371 ? 64.335 44.069 26.456 1.00 67.57 449 VAL A N 1
ATOM 2848 C CA . VAL A 1 371 ? 65.306 45.175 26.344 1.00 63.74 449 VAL A CA 1
ATOM 2849 C C . VAL A 1 371 ? 65.705 45.435 24.871 1.00 59.06 449 VAL A C 1
ATOM 2850 O O . VAL A 1 371 ? 66.708 44.887 24.391 1.00 58.26 449 VAL A O 1
ATOM 2854 N N . PRO A 1 372 ? 64.925 46.276 24.145 1.00 53.17 450 PRO A N 1
ATOM 2855 C CA . PRO A 1 372 ? 65.172 46.495 22.706 1.00 50.68 450 PRO A CA 1
ATOM 2856 C C . PRO A 1 372 ? 66.467 47.218 22.389 1.00 49.55 450 PRO A C 1
ATOM 2857 O O . PRO A 1 372 ? 66.780 48.222 23.019 1.00 49.47 450 PRO A O 1
ATOM 2861 N N . GLY A 1 373 ? 67.172 46.745 21.365 1.00 47.65 451 GLY A N 1
ATOM 2862 C CA . GLY A 1 373 ? 68.515 47.210 21.064 1.00 47.98 451 GLY A CA 1
ATOM 2863 C C . GLY A 1 373 ? 68.604 48.436 20.169 1.00 46.48 451 GLY A C 1
ATOM 2864 O O . GLY A 1 373 ? 69.706 48.860 19.817 1.00 47.75 451 GLY A O 1
ATOM 2865 N N . GLY A 1 374 ? 67.460 49.012 19.797 1.00 44.25 452 GLY A N 1
ATOM 2866 C CA . GLY A 1 374 ? 67.436 50.092 18.821 1.00 42.49 452 GLY A CA 1
ATOM 2867 C C . GLY A 1 374 ? 66.408 51.163 19.072 1.00 39.90 452 GLY A C 1
ATOM 2868 O O . GLY A 1 374 ? 65.643 51.101 20.035 1.00 38.81 452 GLY A O 1
ATOM 2869 N N . ILE A 1 375 ? 66.411 52.167 18.197 1.00 38.65 453 ILE A N 1
ATOM 2870 C CA . ILE A 1 375 ? 65.386 53.215 18.222 1.00 37.01 453 ILE A CA 1
ATOM 2871 C C . ILE A 1 375 ? 64.873 53.423 16.811 1.00 36.09 453 ILE A C 1
ATOM 2872 O O . ILE A 1 375 ? 65.611 53.283 15.836 1.00 36.79 453 ILE A O 1
ATOM 2877 N N . ARG A 1 376 ? 63.594 53.739 16.713 1.00 34.55 454 ARG A N 1
ATOM 2878 C CA . ARG A 1 376 ? 62.995 54.060 15.443 1.00 33.98 454 ARG A CA 1
ATOM 2879 C C . ARG A 1 376 ? 62.797 55.576 15.395 1.00 33.10 454 ARG A C 1
ATOM 2880 O O . ARG A 1 376 ? 62.293 56.171 16.355 1.00 32.19 454 ARG A O 1
ATOM 2888 N N . ILE A 1 377 ? 63.175 56.167 14.270 1.00 33.19 455 ILE A N 1
ATOM 2889 C CA . ILE A 1 377 ? 63.113 57.620 14.079 1.00 33.02 455 ILE A CA 1
ATOM 2890 C C . ILE A 1 377 ? 62.412 57.850 12.763 1.00 32.59 455 ILE A C 1
ATOM 2891 O O . ILE A 1 377 ? 62.794 57.276 11.753 1.00 33.00 455 ILE A O 1
ATOM 2896 N N . GLY A 1 378 ? 61.409 58.721 12.765 1.00 31.72 456 GLY A N 1
ATOM 2897 C CA . GLY A 1 378 ? 60.717 59.084 11.540 1.00 31.44 456 GLY A CA 1
ATOM 2898 C C . GLY A 1 378 ? 60.692 60.576 11.268 1.00 31.06 456 GLY A C 1
ATOM 2899 O O . GLY A 1 378 ? 60.577 61.394 12.189 1.00 31.35 456 GLY A O 1
ATOM 2900 N N . SER A 1 379 ? 60.746 60.916 9.985 1.00 30.75 457 SER A N 1
ATOM 2901 C CA . SER A 1 379 ? 60.674 62.303 9.521 1.00 30.40 457 SER A CA 1
ATOM 2902 C C . SER A 1 379 ? 59.301 62.948 9.232 1.00 29.07 457 SER A C 1
ATOM 2903 O O . SER A 1 379 ? 59.264 64.165 9.053 1.00 28.72 457 SER A O 1
ATOM 2906 N N . PRO A 1 380 ? 58.190 62.170 9.175 1.00 28.00 458 PRO A N 1
ATOM 2907 C CA . PRO A 1 380 ? 56.958 62.823 8.701 1.00 27.40 458 PRO A CA 1
ATOM 2908 C C . PRO A 1 380 ? 56.471 64.061 9.464 1.00 26.43 458 PRO A C 1
ATOM 2909 O O . PRO A 1 380 ? 56.118 65.076 8.835 1.00 26.75 458 PRO A O 1
ATOM 2913 N N . ALA A 1 381 ? 56.440 63.981 10.793 1.00 25.77 459 ALA A N 1
ATOM 2914 C CA . ALA A 1 381 ? 55.863 65.023 11.630 1.00 25.03 459 ALA A CA 1
ATOM 2915 C C . ALA A 1 381 ? 56.637 66.338 11.549 1.00 25.46 459 ALA A C 1
ATOM 2916 O O . ALA A 1 381 ? 56.043 67.379 11.305 1.00 24.40 459 ALA A O 1
ATOM 2918 N N . MET A 1 382 ? 57.954 66.288 11.714 1.00 26.37 460 MET A N 1
ATOM 2919 C CA . MET A 1 382 ? 58.735 67.547 11.600 1.00 27.32 460 MET A CA 1
ATOM 2920 C C . MET A 1 382 ? 58.866 68.058 10.159 1.00 27.43 460 MET A C 1
ATOM 2921 O O . MET A 1 382 ? 59.011 69.261 9.938 1.00 27.48 460 MET A O 1
ATOM 2926 N N . THR A 1 383 ? 58.793 67.165 9.178 1.00 27.41 461 THR A N 1
ATOM 2927 C CA . THR A 1 383 ? 58.706 67.588 7.784 1.00 27.48 461 THR A CA 1
ATOM 2928 C C . THR A 1 383 ? 57.428 68.386 7.545 1.00 26.73 461 THR A C 1
ATOM 2929 O O . THR A 1 383 ? 57.451 69.393 6.846 1.00 26.48 461 THR A O 1
ATOM 2933 N N . THR A 1 384 ? 56.317 67.973 8.163 1.00 26.12 462 THR A N 1
ATOM 2934 C CA . THR A 1 384 ? 55.051 68.685 8.038 1.00 25.83 462 THR A CA 1
ATOM 2935 C C . THR A 1 384 ? 55.174 70.125 8.538 1.00 26.13 462 THR A C 1
ATOM 2936 O O . THR A 1 384 ? 54.560 71.044 7.987 1.00 26.22 462 THR A O 1
ATOM 2940 N N . ARG A 1 385 ? 55.979 70.313 9.579 1.00 26.98 463 ARG A N 1
ATOM 2941 C CA . ARG A 1 385 ? 56.227 71.661 10.137 1.00 27.43 463 ARG A CA 1
ATOM 2942 C C . ARG A 1 385 ? 57.178 72.530 9.315 1.00 28.09 463 ARG A C 1
ATOM 2943 O O . ARG A 1 385 ? 57.331 73.713 9.603 1.00 28.25 463 ARG A O 1
ATOM 2951 N N . GLY A 1 386 ? 57.810 71.951 8.305 1.00 28.62 464 GLY A N 1
ATOM 2952 C CA . GLY A 1 386 ? 58.583 72.703 7.337 1.00 29.52 464 GLY A CA 1
ATOM 2953 C C . GLY A 1 386 ? 60.082 72.560 7.478 1.00 30.35 464 GLY A C 1
ATOM 2954 O O . GLY A 1 386 ? 60.810 73.270 6.790 1.00 30.87 464 GLY A O 1
ATOM 2955 N N . LEU A 1 387 ? 60.554 71.674 8.356 1.00 30.64 465 LEU A N 1
ATOM 2956 C CA . LEU A 1 387 ? 61.985 71.401 8.488 1.00 32.08 465 LEU A CA 1
ATOM 2957 C C . LEU A 1 387 ? 62.527 70.739 7.221 1.00 33.35 465 LEU A C 1
ATOM 2958 O O . LEU A 1 387 ? 61.834 69.947 6.576 1.00 32.91 465 LEU A O 1
ATOM 2963 N N . GLY A 1 388 ? 63.766 71.094 6.882 1.00 34.87 466 GLY A N 1
ATOM 2964 C CA . GLY A 1 388 ? 64.477 70.559 5.726 1.00 36.17 466 GLY A CA 1
ATOM 2965 C C . GLY A 1 388 ? 65.699 69.754 6.128 1.00 37.79 466 GLY A C 1
ATOM 2966 O O . GLY A 1 388 ? 65.900 69.427 7.297 1.00 37.29 466 GLY A O 1
ATOM 2967 N N . GLU A 1 389 ? 66.532 69.441 5.144 1.00 40.19 467 GLU A N 1
ATOM 2968 C CA . GLU A 1 389 ? 67.661 68.536 5.354 1.00 42.19 467 GLU A CA 1
ATOM 2969 C C . GLU A 1 389 ? 68.681 69.066 6.364 1.00 42.97 467 GLU A C 1
ATOM 2970 O O . GLU A 1 389 ? 69.129 68.307 7.221 1.00 42.18 467 GLU A O 1
ATOM 2976 N N . LYS A 1 390 ? 68.990 70.368 6.307 1.00 43.19 468 LYS A N 1
ATOM 2977 C CA . LYS A 1 390 ? 69.908 70.992 7.279 1.00 44.66 468 LYS A CA 1
ATOM 2978 C C . LYS A 1 390 ? 69.392 70.813 8.710 1.00 42.26 468 LYS A C 1
ATOM 2979 O O . LYS A 1 390 ? 70.158 70.541 9.633 1.00 42.49 468 LYS A O 1
ATOM 2985 N N . GLU A 1 391 ? 68.083 70.981 8.882 1.00 40.00 469 GLU A N 1
ATOM 2986 C CA . GLU A 1 391 ? 67.471 70.892 10.208 1.00 38.69 469 GLU A CA 1
ATOM 2987 C C . GLU A 1 391 ? 67.468 69.445 10.718 1.00 37.50 469 GLU A C 1
ATOM 2988 O O . GLU A 1 391 ? 67.641 69.207 11.911 1.00 36.79 469 GLU A O 1
ATOM 2994 N N . PHE A 1 392 ? 67.283 68.491 9.811 1.00 36.45 470 PHE A N 1
ATOM 2995 C CA . PHE A 1 392 ? 67.313 67.072 10.185 1.00 36.45 470 PHE A CA 1
ATOM 2996 C C . PHE A 1 392 ? 68.736 66.619 10.522 1.00 37.52 470 PHE A C 1
ATOM 2997 O O . PHE A 1 392 ? 68.935 65.778 11.389 1.00 37.38 470 PHE A O 1
ATOM 3005 N N . GLU A 1 393 ? 69.722 67.226 9.860 1.00 38.99 471 GLU A N 1
ATOM 3006 C CA . GLU A 1 393 ? 71.112 67.052 10.244 1.00 40.70 471 GLU A CA 1
ATOM 3007 C C . GLU A 1 393 ? 71.336 67.571 11.677 1.00 40.12 471 GLU A C 1
ATOM 3008 O O . GLU A 1 393 ? 72.000 66.914 12.457 1.00 41.31 471 GLU A O 1
ATOM 3014 N N . LEU A 1 394 ? 70.778 68.727 12.029 1.00 39.52 472 LEU A N 1
ATOM 3015 C CA . LEU A 1 394 ? 70.853 69.214 13.419 1.00 39.32 472 LEU A CA 1
ATOM 3016 C C . LEU A 1 394 ? 70.134 68.269 14.397 1.00 38.76 472 LEU A C 1
ATOM 3017 O O . LEU A 1 394 ? 70.620 68.021 15.517 1.00 38.38 472 LEU A O 1
ATOM 3022 N N . ILE A 1 395 ? 68.975 67.744 13.982 1.00 37.21 473 ILE A N 1
ATOM 3023 C CA . ILE A 1 395 ? 68.276 66.732 14.783 1.00 36.71 473 ILE A CA 1
ATOM 3024 C C . ILE A 1 395 ? 69.174 65.543 15.093 1.00 37.44 473 ILE A C 1
ATOM 3025 O O . ILE A 1 395 ? 69.243 65.124 16.242 1.00 37.40 473 ILE A O 1
ATOM 3030 N N . ALA A 1 396 ? 69.877 65.025 14.084 1.00 38.71 474 ALA A N 1
ATOM 3031 C CA . ALA A 1 396 ? 70.820 63.936 14.304 1.00 40.15 474 ALA A CA 1
ATOM 3032 C C . ALA A 1 396 ? 71.885 64.284 15.339 1.00 41.52 474 ALA A C 1
ATOM 3033 O O . ALA A 1 396 ? 72.204 63.446 16.197 1.00 41.77 474 ALA A O 1
ATOM 3035 N N . ASP A 1 397 ? 72.422 65.514 15.272 1.00 42.41 475 ASP A N 1
ATOM 3036 C CA . ASP A 1 397 ? 73.429 65.981 16.253 1.00 43.54 475 ASP A CA 1
ATOM 3037 C C . ASP A 1 397 ? 72.834 65.989 17.653 1.00 42.01 475 ASP A C 1
ATOM 3038 O O . ASP A 1 397 ? 73.487 65.604 18.627 1.00 42.18 475 ASP A O 1
ATOM 3043 N N . LEU A 1 398 ? 71.595 66.461 17.753 1.00 40.29 476 LEU A N 1
ATOM 3044 C CA . LEU A 1 398 ? 70.933 66.540 19.048 1.00 39.61 476 LEU A CA 1
ATOM 3045 C C . LEU A 1 398 ? 70.629 65.148 19.609 1.00 39.48 476 LEU A C 1
ATOM 3046 O O . LEU A 1 398 ? 70.708 64.944 20.823 1.00 39.63 476 LEU A O 1
ATOM 3051 N N . ILE A 1 399 ? 70.259 64.219 18.723 1.00 39.09 477 ILE A N 1
ATOM 3052 C CA . ILE A 1 399 ? 70.056 62.819 19.087 1.00 39.40 477 ILE A CA 1
ATOM 3053 C C . ILE A 1 399 ? 71.372 62.246 19.600 1.00 41.37 477 ILE A C 1
ATOM 3054 O O . ILE A 1 399 ? 71.400 61.661 20.681 1.00 41.59 477 ILE A O 1
ATOM 3059 N N . HIS A 1 400 ? 72.437 62.437 18.814 1.00 43.14 478 HIS A N 1
ATOM 3060 C CA . HIS A 1 400 ? 73.799 62.033 19.184 1.00 45.12 478 HIS A CA 1
ATOM 3061 C C . HIS A 1 400 ? 74.187 62.582 20.553 1.00 45.75 478 HIS A C 1
ATOM 3062 O O . HIS A 1 400 ? 74.666 61.833 21.402 1.00 46.57 478 HIS A O 1
ATOM 3069 N N . GLU A 1 401 ? 73.935 63.872 20.779 1.00 45.72 479 GLU A N 1
ATOM 3070 C CA . GLU A 1 401 ? 74.126 64.462 22.106 1.00 46.11 479 GLU A CA 1
ATOM 3071 C C . GLU A 1 401 ? 73.319 63.733 23.193 1.00 44.99 479 GLU A C 1
ATOM 3072 O O . GLU A 1 401 ? 73.837 63.459 24.265 1.00 46.19 479 GLU A O 1
ATOM 3078 N N . GLY A 1 402 ? 72.067 63.400 22.908 1.00 42.84 480 GLY A N 1
ATOM 3079 C CA . GLY A 1 402 ? 71.223 62.654 23.850 1.00 41.89 480 GLY A CA 1
ATOM 3080 C C . GLY A 1 402 ? 71.676 61.214 24.132 1.00 41.79 480 GLY A C 1
ATOM 3081 O O . GLY A 1 402 ? 71.523 60.709 25.268 1.00 40.92 480 GLY A O 1
ATOM 3082 N N . VAL A 1 403 ? 72.188 60.552 23.088 1.00 42.63 481 VAL A N 1
ATOM 3083 C CA . VAL A 1 403 ? 72.708 59.184 23.209 1.00 44.05 481 VAL A CA 1
ATOM 3084 C C . VAL A 1 403 ? 73.987 59.202 24.038 1.00 45.99 481 VAL A C 1
ATOM 3085 O O . VAL A 1 403 ? 74.181 58.330 24.865 1.00 46.33 481 VAL A O 1
ATOM 3089 N N . ARG A 1 404 ? 74.843 60.205 23.823 1.00 47.96 482 ARG A N 1
ATOM 3090 C CA . ARG A 1 404 ? 76.037 60.371 24.664 1.00 50.30 482 ARG A CA 1
ATOM 3091 C C . ARG A 1 404 ? 75.634 60.581 26.130 1.00 49.16 482 ARG A C 1
ATOM 3092 O O . ARG A 1 404 ? 76.200 59.951 27.015 1.00 49.60 482 ARG A O 1
ATOM 3100 N N . ILE A 1 405 ? 74.594 61.380 26.375 1.00 46.90 483 ILE A N 1
ATOM 3101 C CA . ILE A 1 405 ? 74.095 61.587 27.739 1.00 46.03 483 ILE A CA 1
ATOM 3102 C C . ILE A 1 405 ? 73.568 60.257 28.266 1.00 46.17 483 ILE A C 1
ATOM 3103 O O . ILE A 1 405 ? 73.840 59.904 29.416 1.00 47.41 483 ILE A O 1
ATOM 3108 N N . SER A 1 406 ? 72.850 59.517 27.417 1.00 44.97 484 SER A N 1
ATOM 3109 C CA . SER A 1 406 ? 72.291 58.212 27.794 1.00 44.63 484 SER A CA 1
ATOM 3110 C C . SER A 1 406 ? 73.381 57.206 28.133 1.00 46.03 484 SER A C 1
ATOM 3111 O O . SER A 1 406 ? 73.240 56.460 29.086 1.00 45.96 484 SER A O 1
ATOM 3114 N N . LEU A 1 407 ? 74.441 57.177 27.330 1.00 47.50 485 LEU A N 1
ATOM 3115 C CA . LEU A 1 407 ? 75.602 56.314 27.604 1.00 48.89 485 LEU A CA 1
ATOM 3116 C C . LEU A 1 407 ? 76.255 56.679 28.924 1.00 50.08 485 LEU A C 1
ATOM 3117 O O . LEU A 1 407 ? 76.636 55.802 29.708 1.00 51.12 485 LEU A O 1
ATOM 3122 N N . GLU A 1 408 ? 76.412 57.976 29.153 1.00 50.72 486 GLU A N 1
ATOM 3123 C CA . GLU A 1 408 ? 76.962 58.485 30.398 1.00 52.20 486 GLU A CA 1
ATOM 3124 C C . GLU A 1 408 ? 76.056 58.096 31.568 1.00 51.32 486 GLU A C 1
ATOM 3125 O O . GLU A 1 408 ? 76.525 57.566 32.564 1.00 52.59 486 GLU A O 1
ATOM 3131 N N . ALA A 1 409 ? 74.761 58.301 31.407 1.00 49.26 487 ALA A N 1
ATOM 3132 C CA . ALA A 1 409 ? 73.764 57.850 32.382 1.00 48.97 487 ALA A CA 1
ATOM 3133 C C . ALA A 1 409 ? 73.795 56.331 32.631 1.00 49.07 487 ALA A C 1
ATOM 3134 O O . ALA A 1 409 ? 73.633 55.900 33.768 1.00 49.68 487 ALA A O 1
ATOM 3136 N N . LYS A 1 410 ? 73.960 55.533 31.573 1.00 48.85 488 LYS A N 1
ATOM 3137 C CA . LYS A 1 410 ? 74.008 54.057 31.701 1.00 49.45 488 LYS A CA 1
ATOM 3138 C C . LYS A 1 410 ? 75.245 53.608 32.492 1.00 50.77 488 LYS A C 1
ATOM 3139 O O . LYS A 1 410 ? 75.172 52.687 33.298 1.00 50.49 488 LYS A O 1
ATOM 3145 N N . SER A 1 411 ? 76.373 54.241 32.212 1.00 51.39 489 SER A N 1
ATOM 3146 C CA . SER A 1 411 ? 77.595 54.008 32.973 1.00 53.79 489 SER A CA 1
ATOM 3147 C C . SER A 1 411 ? 77.432 54.338 34.466 1.00 54.08 489 SER A C 1
ATOM 3148 O O . SER A 1 411 ? 77.783 53.533 35.324 1.00 55.19 489 SER A O 1
ATOM 3151 N N . LEU A 1 412 ? 76.858 55.495 34.767 1.00 54.26 490 LEU A N 1
ATOM 3152 C CA . LEU A 1 412 ? 76.784 55.998 36.140 1.00 55.07 490 LEU A CA 1
ATOM 3153 C C . LEU A 1 412 ? 75.743 55.311 37.039 1.00 54.46 490 LEU A C 1
ATOM 3154 O O . LEU A 1 412 ? 75.941 55.268 38.254 1.00 54.15 490 LEU A O 1
ATOM 3159 N N . VAL A 1 413 ? 74.671 54.752 36.466 1.00 54.02 491 VAL A N 1
ATOM 3160 C CA . VAL A 1 413 ? 73.669 54.016 37.273 1.00 54.59 491 VAL A CA 1
ATOM 3161 C C . VAL A 1 413 ? 74.280 52.695 37.740 1.00 56.63 491 VAL A C 1
ATOM 3162 O O . VAL A 1 413 ? 74.882 51.988 36.947 1.00 58.00 491 VAL A O 1
ATOM 3166 N N . SER A 1 414 ? 74.080 52.360 39.009 1.00 57.88 492 SER A N 1
ATOM 3167 C CA . SER A 1 414 ? 74.596 51.113 39.570 1.00 58.95 492 SER A CA 1
ATOM 3168 C C . SER A 1 414 ? 73.682 49.978 39.158 1.00 58.91 492 SER A C 1
ATOM 3169 O O . SER A 1 414 ? 74.132 48.983 38.603 1.00 58.86 492 SER A O 1
ATOM 3172 N N . GLY A 1 415 ? 72.388 50.157 39.418 1.00 58.51 493 GLY A N 1
ATOM 3173 C CA . GLY A 1 415 ? 71.350 49.279 38.926 1.00 58.49 493 GLY A CA 1
ATOM 3174 C C . GLY A 1 415 ? 71.483 48.887 37.458 1.00 58.30 493 GLY A C 1
ATOM 3175 O O . GLY A 1 415 ? 71.860 49.699 36.606 1.00 57.36 493 GLY A O 1
ATOM 3176 N N . THR A 1 416 ? 71.145 47.630 37.198 1.00 58.61 494 THR A N 1
ATOM 3177 C CA . THR A 1 416 ? 71.397 46.930 35.927 1.00 59.01 494 THR A CA 1
ATOM 3178 C C . THR A 1 416 ? 70.147 46.831 35.012 1.00 57.07 494 THR A C 1
ATOM 3179 O O . THR A 1 416 ? 70.278 46.638 33.795 1.00 55.71 494 THR A O 1
ATOM 3183 N N . LYS A 1 417 ? 68.956 46.948 35.600 1.00 55.48 495 LYS A N 1
ATOM 3184 C CA . LYS A 1 417 ? 67.704 46.852 34.858 1.00 53.71 495 LYS A CA 1
ATOM 3185 C C . LYS A 1 417 ? 67.264 48.198 34.268 1.00 51.55 495 LYS A C 1
ATOM 3186 O O . LYS A 1 417 ? 67.757 49.262 34.661 1.00 49.70 495 LYS A O 1
ATOM 3192 N N . VAL A 1 418 ? 66.329 48.150 33.322 1.00 49.49 496 VAL A N 1
ATOM 3193 C CA . VAL A 1 418 ? 65.757 49.390 32.763 1.00 48.65 496 VAL A CA 1
ATOM 3194 C C . VAL A 1 418 ? 65.125 50.241 33.869 1.00 48.32 496 VAL A C 1
ATOM 3195 O O . VAL A 1 418 ? 65.379 51.447 33.929 1.00 47.98 496 VAL A O 1
ATOM 3199 N N . GLN A 1 419 ? 64.328 49.624 34.744 1.00 48.07 497 GLN A N 1
ATOM 3200 C CA . GLN A 1 419 ? 63.636 50.370 35.804 1.00 48.86 497 GLN A CA 1
ATOM 3201 C C . GLN A 1 419 ? 64.610 51.072 36.749 1.00 50.31 497 GLN A C 1
ATOM 3202 O O . GLN A 1 419 ? 64.304 52.155 37.257 1.00 50.36 497 GLN A O 1
ATOM 3208 N N . ASP A 1 420 ? 65.771 50.455 36.984 1.00 50.13 498 ASP A N 1
ATOM 3209 C CA . ASP A 1 420 ? 66.870 51.138 37.696 1.00 51.49 498 ASP A CA 1
ATOM 3210 C C . ASP A 1 420 ? 67.313 52.416 36.983 1.00 50.36 498 ASP A C 1
ATOM 3211 O O . ASP A 1 420 ? 67.467 53.474 37.614 1.00 51.28 498 ASP A O 1
ATOM 3216 N N . PHE A 1 421 ? 67.535 52.306 35.672 1.00 48.73 499 PHE A N 1
ATOM 3217 C CA . PHE A 1 421 ? 67.923 53.452 34.837 1.00 48.66 499 PHE A CA 1
ATOM 3218 C C . PHE A 1 421 ? 66.870 54.564 34.914 1.00 48.36 499 PHE A C 1
ATOM 3219 O O . PHE A 1 421 ? 67.226 55.739 35.010 1.00 48.38 499 PHE A O 1
ATOM 3227 N N . LEU A 1 422 ? 65.591 54.190 34.908 1.00 48.53 500 LEU A N 1
ATOM 3228 C CA . LEU A 1 422 ? 64.475 55.175 34.954 1.00 48.99 500 LEU A CA 1
ATOM 3229 C C . LEU A 1 422 ? 64.426 55.940 36.277 1.00 50.21 500 LEU A C 1
ATOM 3230 O O . LEU A 1 422 ? 64.305 57.177 36.297 1.00 50.67 500 LEU A O 1
ATOM 3235 N N . ASN A 1 423 ? 64.530 55.206 37.379 1.00 51.36 501 ASN A N 1
ATOM 3236 C CA . ASN A 1 423 ? 64.532 55.811 38.720 1.00 53.19 501 ASN A CA 1
ATOM 3237 C C . ASN A 1 423 ? 65.683 56.814 38.892 1.00 53.65 501 ASN A C 1
ATOM 3238 O O . ASN A 1 423 ? 65.502 57.918 39.428 1.00 54.80 501 ASN A O 1
ATOM 3243 N N . PHE A 1 424 ? 66.860 56.412 38.412 1.00 53.11 502 PHE A N 1
ATOM 3244 C CA . PHE A 1 424 ? 68.070 57.221 38.460 1.00 53.19 502 PHE A CA 1
ATOM 3245 C C . PHE A 1 424 ? 67.940 58.517 37.639 1.00 52.21 502 PHE A C 1
ATOM 3246 O O . PHE A 1 424 ? 68.285 59.591 38.138 1.00 51.60 502 PHE A O 1
ATOM 3254 N N . VAL A 1 425 ? 67.465 58.416 36.392 1.00 50.45 503 VAL A N 1
ATOM 3255 C CA . VAL A 1 425 ? 67.325 59.620 35.539 1.00 50.31 503 VAL A CA 1
ATOM 3256 C C . VAL A 1 425 ? 66.231 60.584 36.017 1.00 50.85 503 VAL A C 1
ATOM 3257 O O . VAL A 1 425 ? 66.324 61.790 35.775 1.00 50.90 503 VAL A O 1
ATOM 3261 N N . LEU A 1 426 ? 65.215 60.055 36.698 1.00 52.47 504 LEU A N 1
ATOM 3262 C CA . LEU A 1 426 ? 64.100 60.862 37.224 1.00 53.76 504 LEU A CA 1
ATOM 3263 C C . LEU A 1 426 ? 64.298 61.353 38.662 1.00 55.84 504 LEU A C 1
ATOM 3264 O O . LEU A 1 426 ? 63.449 62.069 39.186 1.00 55.49 504 LEU A O 1
ATOM 3269 N N . ALA A 1 427 ? 65.402 60.974 39.308 1.00 58.60 505 ALA A N 1
ATOM 3270 C CA . ALA A 1 427 ? 65.666 61.434 40.663 1.00 60.92 505 ALA A CA 1
ATOM 3271 C C . ALA A 1 427 ? 66.018 62.930 40.607 1.00 62.29 505 ALA A C 1
ATOM 3272 O O . ALA A 1 427 ? 66.745 63.347 39.703 1.00 62.08 505 ALA A O 1
ATOM 3274 N N . PRO A 1 428 ? 65.502 63.748 41.553 1.00 64.03 506 PRO A N 1
ATOM 3275 C CA . PRO A 1 428 ? 65.832 65.192 41.532 1.00 64.90 506 PRO A CA 1
ATOM 3276 C C . PRO A 1 428 ? 67.340 65.521 41.643 1.00 66.22 506 PRO A C 1
ATOM 3277 O O . PRO A 1 428 ? 67.774 66.573 41.169 1.00 66.84 506 PRO A O 1
ATOM 3281 N N . GLU A 1 429 ? 68.110 64.615 42.248 1.00 66.33 507 GLU A N 1
ATOM 3282 C CA . GLU A 1 429 ? 69.579 64.686 42.305 1.00 66.86 507 GLU A CA 1
ATOM 3283 C C . GLU A 1 429 ? 70.307 64.057 41.095 1.00 64.58 507 GLU A C 1
ATOM 3284 O O . GLU A 1 429 ? 71.525 63.878 41.141 1.00 64.58 507 GLU A O 1
ATOM 3290 N N . PHE A 1 430 ? 69.571 63.710 40.035 1.00 60.85 508 PHE A N 1
ATOM 3291 C CA . PHE A 1 430 ? 70.149 63.145 38.800 1.00 58.21 508 PHE A CA 1
ATOM 3292 C C . PHE A 1 430 ? 71.353 63.993 38.326 1.00 58.07 508 PHE A C 1
ATOM 3293 O O . PHE A 1 430 ? 71.187 65.152 37.953 1.00 57.13 508 PHE A O 1
ATOM 3301 N N . PRO A 1 431 ? 72.576 63.422 38.370 1.00 58.54 509 PRO A N 1
ATOM 3302 C CA . PRO A 1 431 ? 73.774 64.251 38.120 1.00 58.77 509 PRO A CA 1
ATOM 3303 C C . PRO A 1 431 ? 73.941 64.810 36.700 1.00 57.27 509 PRO A C 1
ATOM 3304 O O . PRO A 1 431 ? 74.762 65.714 36.518 1.00 56.85 509 PRO A O 1
ATOM 3308 N N . LEU A 1 432 ? 73.183 64.303 35.717 1.00 54.64 510 LEU A N 1
ATOM 3309 C CA . LEU A 1 432 ? 73.270 64.823 34.345 1.00 53.35 510 LEU A CA 1
ATOM 3310 C C . LEU A 1 432 ? 72.092 65.741 33.956 1.00 52.00 510 LEU A C 1
ATOM 3311 O O . LEU A 1 432 ? 71.932 66.057 32.780 1.00 50.12 510 LEU A O 1
ATOM 3316 N N . GLY A 1 433 ? 71.311 66.191 34.945 1.00 51.62 511 GLY A N 1
ATOM 3317 C CA . GLY A 1 433 ? 70.142 67.025 34.716 1.00 50.90 511 GLY A CA 1
ATOM 3318 C C . GLY A 1 433 ? 70.452 68.297 33.951 1.00 51.56 511 GLY A C 1
ATOM 3319 O O . GLY A 1 433 ? 69.689 68.693 33.065 1.00 50.43 511 GLY A O 1
ATOM 3320 N N . ASP A 1 434 ? 71.581 68.932 34.277 1.00 52.15 512 ASP A N 1
ATOM 3321 C CA . ASP A 1 434 ? 72.000 70.129 33.570 1.00 52.77 512 ASP A CA 1
ATOM 3322 C C . ASP A 1 434 ? 72.341 69.849 32.112 1.00 51.30 512 ASP A C 1
ATOM 3323 O O . ASP A 1 434 ? 72.040 70.672 31.248 1.00 50.72 512 ASP A O 1
ATOM 3328 N N . LYS A 1 435 ? 72.946 68.702 31.834 1.00 50.92 513 LYS A N 1
ATOM 3329 C CA . LYS A 1 435 ? 73.192 68.285 30.451 1.00 50.77 513 LYS A CA 1
ATOM 3330 C C . LYS A 1 435 ? 71.877 68.043 29.703 1.00 48.69 513 LYS A C 1
ATOM 3331 O O . LYS A 1 435 ? 71.766 68.395 28.531 1.00 47.74 513 LYS A O 1
ATOM 3337 N N . VAL A 1 436 ? 70.900 67.435 30.377 1.00 48.22 514 VAL A N 1
ATOM 3338 C CA . VAL A 1 436 ? 69.579 67.208 29.768 1.00 46.44 514 VAL A CA 1
ATOM 3339 C C . VAL A 1 436 ? 68.889 68.550 29.495 1.00 46.31 514 VAL A C 1
ATOM 3340 O O . VAL A 1 436 ? 68.377 68.742 28.398 1.00 45.25 514 VAL A O 1
ATOM 3344 N N . SER A 1 437 ? 68.888 69.464 30.472 1.00 47.37 515 SER A N 1
ATOM 3345 C CA . SER A 1 437 ? 68.278 70.810 30.310 1.00 47.33 515 SER A CA 1
ATOM 3346 C C . SER A 1 437 ? 68.912 71.623 29.188 1.00 46.79 515 SER A C 1
ATOM 3347 O O . SER A 1 437 ? 68.215 72.292 28.428 1.00 45.41 515 SER A O 1
ATOM 3350 N N . ASN A 1 438 ? 70.237 71.575 29.113 1.00 47.51 516 ASN A N 1
ATOM 3351 C CA . ASN A 1 438 ? 70.983 72.244 28.050 1.00 47.64 516 ASN A CA 1
ATOM 3352 C C . ASN A 1 438 ? 70.599 71.707 26.689 1.00 45.86 516 ASN A C 1
ATOM 3353 O O . ASN A 1 438 ? 70.383 72.483 25.747 1.00 45.59 516 ASN A O 1
ATOM 3358 N N . LEU A 1 439 ? 70.499 70.385 26.595 1.00 43.79 517 LEU A N 1
ATOM 3359 C CA . LEU A 1 439 ? 70.049 69.743 25.366 1.00 42.09 517 LEU A CA 1
ATOM 3360 C C . LEU A 1 439 ? 68.617 70.161 25.046 1.00 40.15 517 LEU A C 1
ATOM 3361 O O . LEU A 1 439 ? 68.325 70.470 23.901 1.00 38.83 517 LEU A O 1
ATOM 3366 N N . ARG A 1 440 ? 67.754 70.167 26.063 1.00 40.16 518 ARG A N 1
ATOM 3367 C CA . ARG A 1 440 ? 66.346 70.564 25.899 1.00 39.72 518 ARG A CA 1
ATOM 3368 C C . ARG A 1 440 ? 66.218 71.980 25.356 1.00 39.21 518 ARG A C 1
ATOM 3369 O O . ARG A 1 440 ? 65.394 72.233 24.481 1.00 36.73 518 ARG A O 1
ATOM 3377 N N . ARG A 1 441 ? 67.031 72.901 25.872 1.00 40.38 519 ARG A N 1
ATOM 3378 C CA . ARG A 1 441 ? 67.017 74.272 25.350 1.00 41.17 519 ARG A CA 1
ATOM 3379 C C . ARG A 1 441 ? 67.313 74.353 23.841 1.00 39.69 519 ARG A C 1
ATOM 3380 O O . ARG A 1 441 ? 66.616 75.067 23.114 1.00 38.45 519 ARG A O 1
ATOM 3388 N N . LYS A 1 442 ? 68.266 73.565 23.373 1.00 39.42 520 LYS A N 1
ATOM 3389 C CA . LYS A 1 442 ? 68.625 73.531 21.964 1.00 39.66 520 LYS A CA 1
ATOM 3390 C C . LYS A 1 442 ? 67.528 72.903 21.110 1.00 38.18 520 LYS A C 1
ATOM 3391 O O . LYS A 1 442 ? 67.163 73.417 20.058 1.00 37.63 520 LYS A O 1
ATOM 3397 N N . VAL A 1 443 ? 66.989 71.801 21.600 1.00 36.83 521 VAL A N 1
ATOM 3398 C CA . VAL A 1 443 ? 65.857 71.131 20.961 1.00 35.91 521 VAL A CA 1
ATOM 3399 C C . VAL A 1 443 ? 64.667 72.063 20.803 1.00 34.67 521 VAL A C 1
ATOM 3400 O O . VAL A 1 443 ? 64.146 72.203 19.708 1.00 34.39 521 VAL A O 1
ATOM 3404 N N . GLU A 1 444 ? 64.262 72.704 21.894 1.00 35.08 522 GLU A N 1
ATOM 3405 C CA . GLU A 1 444 ? 63.111 73.601 21.890 1.00 34.81 522 GLU A CA 1
ATOM 3406 C C . GLU A 1 444 ? 63.384 74.869 21.064 1.00 34.62 522 GLU A C 1
ATOM 3407 O O . GLU A 1 444 ? 62.485 75.344 20.354 1.00 33.84 522 GLU A O 1
ATOM 3413 N N . ALA A 1 445 ? 64.621 75.371 21.098 1.00 35.06 523 ALA A N 1
ATOM 3414 C CA . ALA A 1 445 ? 65.022 76.502 20.252 1.00 35.28 523 ALA A CA 1
ATOM 3415 C C . ALA A 1 445 ? 64.919 76.197 18.757 1.00 34.89 523 ALA A C 1
ATOM 3416 O O . ALA A 1 445 ? 64.621 77.088 17.971 1.00 35.31 523 ALA A O 1
ATOM 3418 N N . LEU A 1 446 ? 65.125 74.943 18.374 1.00 34.34 524 LEU A N 1
ATOM 3419 C CA . LEU A 1 446 ? 64.904 74.504 16.996 1.00 33.81 524 LEU A CA 1
ATOM 3420 C C . LEU A 1 446 ? 63.410 74.344 16.696 1.00 32.34 524 LEU A C 1
ATOM 3421 O O . LEU A 1 446 ? 62.905 74.983 15.785 1.00 32.22 524 LEU A O 1
ATOM 3426 N N . ALA A 1 447 ? 62.706 73.502 17.465 1.00 31.47 525 ALA A N 1
ATOM 3427 C CA . ALA A 1 447 ? 61.290 73.213 17.220 1.00 30.29 525 ALA A CA 1
ATOM 3428 C C . ALA A 1 447 ? 60.404 74.470 17.135 1.00 29.88 525 ALA A C 1
ATOM 3429 O O . ALA A 1 447 ? 59.566 74.575 16.237 1.00 29.35 525 ALA A O 1
ATOM 3431 N N . THR A 1 448 ? 60.600 75.416 18.053 1.00 29.79 526 THR A N 1
ATOM 3432 C CA . THR A 1 448 ? 59.715 76.579 18.142 1.00 29.75 526 THR A CA 1
ATOM 3433 C C . THR A 1 448 ? 59.909 77.619 17.021 1.00 30.56 526 THR A C 1
ATOM 3434 O O . THR A 1 448 ? 59.163 78.580 16.970 1.00 30.09 526 THR A O 1
ATOM 3438 N N . GLN A 1 449 ? 60.870 77.414 16.118 1.00 32.18 527 GLN A N 1
ATOM 3439 C CA . GLN A 1 449 ? 61.011 78.258 14.915 1.00 33.53 527 GLN A CA 1
ATOM 3440 C C . GLN A 1 449 ? 60.009 77.942 13.811 1.00 32.88 527 GLN A C 1
ATOM 3441 O O . GLN A 1 449 ? 59.893 78.696 12.852 1.00 32.41 527 GLN A O 1
ATOM 3447 N N . TYR A 1 450 ? 59.306 76.815 13.934 1.00 31.98 528 TYR A N 1
ATOM 3448 C CA . TYR A 1 450 ? 58.441 76.307 12.893 1.00 31.15 528 TYR A CA 1
ATOM 3449 C C . TYR A 1 450 ? 57.003 76.322 13.388 1.00 30.76 528 TYR A C 1
ATOM 3450 O O . TYR A 1 450 ? 56.737 75.919 14.520 1.00 31.87 528 TYR A O 1
ATOM 3459 N N . PRO A 1 451 ? 56.060 76.746 12.534 1.00 30.06 529 PRO A N 1
ATOM 3460 C CA . PRO A 1 451 ? 54.669 76.661 12.929 1.00 29.45 529 PRO A CA 1
ATOM 3461 C C . PRO A 1 451 ? 54.184 75.210 13.010 1.00 28.66 529 PRO A C 1
ATOM 3462 O O . PRO A 1 451 ? 54.894 74.287 12.611 1.00 27.83 529 PRO A O 1
ATOM 3466 N N . ILE A 1 452 ? 52.994 75.036 13.565 1.00 27.97 530 ILE A N 1
ATOM 3467 C CA . ILE A 1 452 ? 52.389 73.705 13.709 1.00 27.59 530 ILE A CA 1
ATOM 3468 C C . ILE A 1 452 ? 50.957 73.803 13.203 1.00 27.17 530 ILE A C 1
ATOM 3469 O O . ILE A 1 452 ? 50.303 74.793 13.475 1.00 26.71 530 ILE A O 1
ATOM 3474 N N . PRO A 1 453 ? 50.496 72.826 12.396 1.00 27.75 531 PRO A N 1
ATOM 3475 C CA . PRO A 1 453 ? 49.104 72.915 11.916 1.00 27.86 531 PRO A CA 1
ATOM 3476 C C . PRO A 1 453 ? 48.107 72.557 12.989 1.00 27.65 531 PRO A C 1
ATOM 3477 O O . PRO A 1 453 ? 48.474 72.090 14.067 1.00 27.13 531 PRO A O 1
ATOM 3481 N N . GLY A 1 454 ? 46.842 72.767 12.681 1.00 28.49 532 GLY A N 1
ATOM 3482 C CA . GLY A 1 454 ? 45.759 72.436 13.585 1.00 28.84 532 GLY A CA 1
ATOM 3483 C C . GLY A 1 454 ? 44.929 73.655 13.913 1.00 29.86 532 GLY A C 1
ATOM 3484 O O . GLY A 1 454 ? 45.285 74.795 13.576 1.00 29.81 532 GLY A O 1
ATOM 3485 N N . VAL A 1 455 ? 43.804 73.410 14.566 1.00 30.62 533 VAL A N 1
ATOM 3486 C CA . VAL A 1 455 ? 42.934 74.487 15.014 1.00 32.04 533 VAL A CA 1
ATOM 3487 C C . VAL A 1 455 ? 43.616 75.349 16.086 1.00 33.82 533 VAL A C 1
ATOM 3488 O O . VAL A 1 455 ? 43.244 76.514 16.277 1.00 34.53 533 VAL A O 1
ATOM 3493 N N . PHE B 1 4 ? 54.068 77.250 4.134 1.00 68.95 82 PHE B N 1
ATOM 3494 C CA . PHE B 1 4 ? 53.115 76.590 5.088 1.00 68.03 82 PHE B CA 1
ATOM 3495 C C . PHE B 1 4 ? 51.676 77.083 4.864 1.00 63.73 82 PHE B C 1
ATOM 3496 O O . PHE B 1 4 ? 51.403 78.284 5.003 1.00 63.73 82 PHE B O 1
ATOM 3504 N N . LEU B 1 5 ? 50.776 76.153 4.525 1.00 57.68 83 LEU B N 1
ATOM 3505 C CA . LEU B 1 5 ? 49.362 76.462 4.279 1.00 51.89 83 LEU B CA 1
ATOM 3506 C C . LEU B 1 5 ? 48.498 75.578 5.174 1.00 47.97 83 LEU B C 1
ATOM 3507 O O . LEU B 1 5 ? 48.642 74.344 5.152 1.00 48.27 83 LEU B O 1
ATOM 3512 N N . ASP B 1 6 ? 47.615 76.204 5.956 1.00 41.99 84 ASP B N 1
ATOM 3513 C CA . ASP B 1 6 ? 46.736 75.462 6.867 1.00 38.06 84 ASP B CA 1
ATOM 3514 C C . ASP B 1 6 ? 45.371 76.130 6.878 1.00 36.38 84 ASP B C 1
ATOM 3515 O O . ASP B 1 6 ? 44.897 76.630 7.892 1.00 36.07 84 ASP B O 1
ATOM 3520 N N . TYR B 1 7 ? 44.740 76.116 5.713 1.00 35.26 85 TYR B N 1
ATOM 3521 C CA . TYR B 1 7 ? 43.417 76.720 5.537 1.00 33.58 85 TYR B CA 1
ATOM 3522 C C . TYR B 1 7 ? 42.323 76.086 6.392 1.00 32.09 85 TYR B C 1
ATOM 3523 O O . TYR B 1 7 ? 42.399 74.908 6.778 1.00 32.40 85 TYR B O 1
ATOM 3532 N N . GLY B 1 8 ? 41.289 76.862 6.681 1.00 29.99 86 GLY B N 1
ATOM 3533 C CA . GLY B 1 8 ? 40.064 76.323 7.224 1.00 29.06 86 GLY B CA 1
ATOM 3534 C C . GLY B 1 8 ? 39.297 75.512 6.193 1.00 28.05 86 GLY B C 1
ATOM 3535 O O . GLY B 1 8 ? 39.583 75.567 5.006 1.00 27.87 86 GLY B O 1
ATOM 3536 N N . LEU B 1 9 ? 38.310 74.768 6.668 1.00 27.70 87 LEU B N 1
ATOM 3537 C CA . LEU B 1 9 ? 37.538 73.865 5.825 1.00 27.50 87 LEU B CA 1
ATOM 3538 C C . LEU B 1 9 ? 36.876 74.555 4.612 1.00 28.40 87 LEU B C 1
ATOM 3539 O O . LEU B 1 9 ? 36.974 74.048 3.493 1.00 28.77 87 LEU B O 1
ATOM 3544 N N . SER B 1 10 ? 36.260 75.735 4.803 1.00 28.76 88 SER B N 1
ATOM 3545 C CA . SER B 1 10 ? 35.624 76.462 3.673 1.00 29.35 88 SER B CA 1
ATOM 3546 C C . SER B 1 10 ? 36.611 76.805 2.557 1.00 29.94 88 SER B C 1
ATOM 3547 O O . SER B 1 10 ? 36.237 76.879 1.392 1.00 30.96 88 SER B O 1
ATOM 3550 N N . GLU B 1 11 ? 37.872 77.012 2.913 1.00 29.92 89 GLU B N 1
ATOM 3551 C CA . GLU B 1 11 ? 38.917 77.326 1.950 1.00 30.69 89 GLU B CA 1
ATOM 3552 C C . GLU B 1 11 ? 39.558 76.070 1.347 1.00 30.68 89 GLU B C 1
ATOM 3553 O O . GLU B 1 11 ? 39.824 76.027 0.150 1.00 31.04 89 GLU B O 1
ATOM 3559 N N . ALA B 1 12 ? 39.816 75.079 2.203 1.00 29.57 90 ALA B N 1
ATOM 3560 C CA . ALA B 1 12 ? 40.527 73.836 1.829 1.00 29.67 90 ALA B CA 1
ATOM 3561 C C . ALA B 1 12 ? 39.654 72.852 1.050 1.00 29.37 90 ALA B C 1
ATOM 3562 O O . ALA B 1 12 ? 40.132 72.189 0.137 1.00 30.62 90 ALA B O 1
ATOM 3564 N N . ASP B 1 13 ? 38.396 72.762 1.423 1.00 28.48 91 ASP B N 1
ATOM 3565 C CA . ASP B 1 13 ? 37.508 71.725 0.912 1.00 28.10 91 ASP B CA 1
ATOM 3566 C C . ASP B 1 13 ? 36.049 72.197 0.895 1.00 27.75 91 ASP B C 1
ATOM 3567 O O . ASP B 1 13 ? 35.225 71.823 1.736 1.00 26.81 91 ASP B O 1
ATOM 3572 N N . PRO B 1 14 ? 35.715 73.045 -0.087 1.00 28.51 92 PRO B N 1
ATOM 3573 C CA . PRO B 1 14 ? 34.347 73.527 -0.210 1.00 28.69 92 PRO B CA 1
ATOM 3574 C C . PRO B 1 14 ? 33.263 72.433 -0.216 1.00 28.38 92 PRO B C 1
ATOM 3575 O O . PRO B 1 14 ? 32.218 72.638 0.380 1.00 27.45 92 PRO B O 1
ATOM 3579 N N . ASP B 1 15 ? 33.516 71.301 -0.877 1.00 29.00 93 ASP B N 1
ATOM 3580 C CA . ASP B 1 15 ? 32.515 70.229 -0.954 1.00 29.77 93 ASP B CA 1
ATOM 3581 C C . ASP B 1 15 ? 32.215 69.631 0.412 1.00 27.97 93 ASP B C 1
ATOM 3582 O O . ASP B 1 15 ? 31.052 69.489 0.759 1.00 27.60 93 ASP B O 1
ATOM 3587 N N . VAL B 1 16 ? 33.250 69.320 1.202 1.00 26.36 94 VAL B N 1
ATOM 3588 C CA . VAL B 1 16 ? 33.023 68.802 2.562 1.00 25.30 94 VAL B CA 1
ATOM 3589 C C . VAL B 1 16 ? 32.388 69.844 3.487 1.00 24.75 94 VAL B C 1
ATOM 3590 O O . VAL B 1 16 ? 31.440 69.571 4.204 1.00 24.07 94 VAL B O 1
ATOM 3594 N N . HIS B 1 17 ? 32.895 71.061 3.411 1.00 25.17 95 HIS B N 1
ATOM 3595 C CA . HIS B 1 17 ? 32.288 72.193 4.098 1.00 25.70 95 HIS B CA 1
ATOM 3596 C C . HIS B 1 17 ? 30.805 72.305 3.812 1.00 25.20 95 HIS B C 1
ATOM 3597 O O . HIS B 1 17 ? 29.999 72.455 4.736 1.00 24.30 95 HIS B O 1
ATOM 3604 N N . ALA B 1 18 ? 30.442 72.251 2.525 1.00 25.79 96 ALA B N 1
ATOM 3605 C CA . ALA B 1 18 ? 29.038 72.330 2.130 1.00 25.88 96 ALA B CA 1
ATOM 3606 C C . ALA B 1 18 ? 28.211 71.161 2.666 1.00 25.55 96 ALA B C 1
ATOM 3607 O O . ALA B 1 18 ? 27.058 71.332 3.111 1.00 25.40 96 ALA B O 1
ATOM 3609 N N . ILE B 1 19 ? 28.792 69.961 2.650 1.00 25.30 97 ILE B N 1
ATOM 3610 C CA . ILE B 1 19 ? 28.054 68.793 3.116 1.00 25.36 97 ILE B CA 1
ATOM 3611 C C . ILE B 1 19 ? 27.799 68.889 4.599 1.00 24.70 97 ILE B C 1
ATOM 3612 O O . ILE B 1 19 ? 26.692 68.643 5.043 1.00 24.75 97 ILE B O 1
ATOM 3617 N N . ILE B 1 20 ? 28.816 69.272 5.365 1.00 24.67 98 ILE B N 1
ATOM 3618 C CA . ILE B 1 20 ? 28.637 69.454 6.818 1.00 24.47 98 ILE B CA 1
ATOM 3619 C C . ILE B 1 20 ? 27.541 70.469 7.125 1.00 24.73 98 ILE B C 1
ATOM 3620 O O . ILE B 1 20 ? 26.706 70.248 8.000 1.00 24.36 98 ILE B O 1
ATOM 3625 N N . ASN B 1 21 ? 27.550 71.574 6.385 1.00 25.68 99 ASN B N 1
ATOM 3626 C CA . ASN B 1 21 ? 26.523 72.609 6.547 1.00 26.65 99 ASN B CA 1
ATOM 3627 C C . ASN B 1 21 ? 25.121 72.087 6.256 1.00 26.67 99 ASN B C 1
ATOM 3628 O O . ASN B 1 21 ? 24.193 72.377 7.012 1.00 27.07 99 ASN B O 1
ATOM 3633 N N . LYS B 1 22 ? 24.975 71.261 5.220 1.00 27.02 100 LYS B N 1
ATOM 3634 C CA . LYS B 1 22 ? 23.683 70.605 4.928 1.00 27.55 100 LYS B CA 1
ATOM 3635 C C . LYS B 1 22 ? 23.202 69.691 6.046 1.00 26.82 100 LYS B C 1
ATOM 3636 O O . LYS B 1 22 ? 22.051 69.721 6.429 1.00 26.58 100 LYS B O 1
ATOM 3642 N N . GLU B 1 23 ? 24.111 68.905 6.599 1.00 26.35 101 GLU B N 1
ATOM 3643 C CA . GLU B 1 23 ? 23.778 68.053 7.711 1.00 26.07 101 GLU B CA 1
ATOM 3644 C C . GLU B 1 23 ? 23.408 68.862 8.956 1.00 26.06 101 GLU B C 1
ATOM 3645 O O . GLU B 1 23 ? 22.482 68.520 9.661 1.00 25.10 101 GLU B O 1
ATOM 3651 N N . LYS B 1 24 ? 24.129 69.951 9.199 1.00 26.63 102 LYS B N 1
ATOM 3652 C CA . LYS B 1 24 ? 23.809 70.830 10.317 1.00 27.61 102 LYS B CA 1
ATOM 3653 C C . LYS B 1 24 ? 22.425 71.433 10.135 1.00 27.76 102 LYS B C 1
ATOM 3654 O O . LYS B 1 24 ? 21.630 71.462 11.062 1.00 27.05 102 LYS B O 1
ATOM 3660 N N . ASP B 1 25 ? 22.155 71.906 8.921 1.00 28.28 103 ASP B N 1
ATOM 3661 C CA . ASP B 1 25 ? 20.826 72.414 8.540 1.00 29.34 103 ASP B CA 1
ATOM 3662 C C . ASP B 1 25 ? 19.759 71.332 8.797 1.00 28.20 103 ASP B C 1
ATOM 3663 O O . ASP B 1 25 ? 18.728 71.603 9.408 1.00 28.29 103 ASP B O 1
ATOM 3668 N N . ARG B 1 26 ? 20.020 70.110 8.337 1.00 27.11 104 ARG B N 1
ATOM 3669 C CA . ARG B 1 26 ? 19.063 69.012 8.518 1.00 26.94 104 ARG B CA 1
ATOM 3670 C C . ARG B 1 26 ? 18.797 68.702 10.014 1.00 26.51 104 ARG B C 1
ATOM 3671 O O . ARG B 1 26 ? 17.637 68.550 10.434 1.00 26.02 104 ARG B O 1
ATOM 3679 N N . GLN B 1 27 ? 19.863 68.625 10.818 1.00 25.58 105 GLN B N 1
ATOM 3680 C CA . GLN B 1 27 ? 19.697 68.384 12.259 1.00 25.78 105 GLN B CA 1
ATOM 3681 C C . GLN B 1 27 ? 18.847 69.459 12.943 1.00 26.62 105 GLN B C 1
ATOM 3682 O O . GLN B 1 27 ? 18.032 69.150 13.815 1.00 27.37 105 GLN B O 1
ATOM 3688 N N . PHE B 1 28 ? 19.065 70.709 12.568 1.00 26.86 106 PHE B N 1
ATOM 3689 C CA . PHE B 1 28 ? 18.339 71.822 13.192 1.00 27.87 106 PHE B CA 1
ATOM 3690 C C . PHE B 1 28 ? 16.819 71.777 12.920 1.00 28.43 106 PHE B C 1
ATOM 3691 O O . PHE B 1 28 ? 16.009 72.012 13.820 1.00 28.19 106 PHE B O 1
ATOM 3699 N N . ARG B 1 29 ? 16.441 71.417 11.704 1.00 29.02 107 ARG B N 1
ATOM 3700 C CA . ARG B 1 29 ? 15.019 71.481 11.302 1.00 30.82 107 ARG B CA 1
ATOM 3701 C C . ARG B 1 29 ? 14.258 70.155 11.376 1.00 31.08 107 ARG B C 1
ATOM 3702 O O . ARG B 1 29 ? 13.091 70.114 11.058 1.00 32.32 107 ARG B O 1
ATOM 3710 N N . SER B 1 30 ? 14.906 69.060 11.767 1.00 30.29 108 SER B N 1
ATOM 3711 C CA . SER B 1 30 ? 14.238 67.760 11.793 1.00 30.54 108 SER B CA 1
ATOM 3712 C C . SER B 1 30 ? 13.835 67.365 13.214 1.00 30.69 108 SER B C 1
ATOM 3713 O O . SER B 1 30 ? 14.381 67.872 14.182 1.00 30.79 108 SER B O 1
ATOM 3716 N N . LEU B 1 31 ? 12.858 66.471 13.331 1.00 31.24 109 LEU B N 1
ATOM 3717 C CA . LEU B 1 31 ? 12.556 65.829 14.600 1.00 31.40 109 LEU B CA 1
ATOM 3718 C C . LEU B 1 31 ? 13.388 64.565 14.573 1.00 31.05 109 LEU B C 1
ATOM 3719 O O . LEU B 1 31 ? 13.091 63.616 13.843 1.00 30.78 109 LEU B O 1
ATOM 3724 N N . GLU B 1 32 ? 14.480 64.598 15.323 1.00 30.58 110 GLU B N 1
ATOM 3725 C CA . GLU B 1 32 ? 15.405 63.491 15.370 1.00 30.15 110 GLU B CA 1
ATOM 3726 C C . GLU B 1 32 ? 14.980 62.543 16.473 1.00 30.05 110 GLU B C 1
ATOM 3727 O O . GLU B 1 32 ? 15.207 62.800 17.638 1.00 29.31 110 GLU B O 1
ATOM 3733 N N . LEU B 1 33 ? 14.348 61.432 16.077 1.00 30.15 111 LEU B N 1
ATOM 3734 C CA . LEU B 1 33 ? 13.718 60.512 17.009 1.00 30.64 111 LEU B CA 1
ATOM 3735 C C . LEU B 1 33 ? 14.390 59.138 17.018 1.00 30.20 111 LEU B C 1
ATOM 3736 O O . LEU B 1 33 ? 13.835 58.187 17.551 1.00 30.34 111 LEU B O 1
ATOM 3741 N N . ILE B 1 34 ? 15.581 59.041 16.435 1.00 29.30 112 ILE B N 1
ATOM 3742 C CA . ILE B 1 34 ? 16.355 57.805 16.501 1.00 29.28 112 ILE B CA 1
ATOM 3743 C C . ILE B 1 34 ? 16.816 57.639 17.945 1.00 29.17 112 ILE B C 1
ATOM 3744 O O . ILE B 1 34 ? 17.515 58.493 18.469 1.00 28.56 112 ILE B O 1
ATOM 3749 N N . ALA B 1 35 ? 16.442 56.525 18.569 1.00 29.95 113 ALA B N 1
ATOM 3750 C CA . ALA B 1 35 ? 16.686 56.311 19.999 1.00 30.36 113 ALA B CA 1
ATOM 3751 C C . ALA B 1 35 ? 18.164 56.207 20.367 1.00 29.91 113 ALA B C 1
ATOM 3752 O O . ALA B 1 35 ? 18.514 56.431 21.510 1.00 31.71 113 ALA B O 1
ATOM 3754 N N . SER B 1 36 ? 19.014 55.903 19.403 1.00 29.01 114 SER B N 1
ATOM 3755 C CA . SER B 1 36 ? 20.455 55.801 19.615 1.00 29.39 114 SER B CA 1
ATOM 3756 C C . SER B 1 36 ? 21.184 57.085 19.251 1.00 28.37 114 SER B C 1
ATOM 3757 O O . SER B 1 36 ? 22.408 57.105 19.262 1.00 29.01 114 SER B O 1
ATOM 3760 N N . GLU B 1 37 ? 20.454 58.136 18.907 1.00 27.94 115 GLU B N 1
ATOM 3761 C CA . GLU B 1 37 ? 21.092 59.415 18.580 1.00 27.94 115 GLU B CA 1
ATOM 3762 C C . GLU B 1 37 ? 20.925 60.428 19.690 1.00 26.85 115 GLU B C 1
ATOM 3763 O O . GLU B 1 37 ? 19.957 60.387 20.468 1.00 26.84 115 GLU B O 1
ATOM 3769 N N . ASN B 1 38 ? 21.895 61.335 19.758 1.00 25.81 116 ASN B N 1
ATOM 3770 C CA . ASN B 1 38 ? 21.795 62.505 20.614 1.00 25.75 116 ASN B CA 1
ATOM 3771 C C . ASN B 1 38 ? 22.548 63.649 19.949 1.00 25.05 116 ASN B C 1
ATOM 3772 O O . ASN B 1 38 ? 23.085 63.503 18.834 1.00 24.36 116 ASN B O 1
ATOM 3777 N N . PHE B 1 39 ? 22.521 64.804 20.595 1.00 25.17 117 PHE B N 1
ATOM 3778 C CA . PHE B 1 39 ? 23.266 65.971 20.163 1.00 25.20 117 PHE B CA 1
ATOM 3779 C C . PHE B 1 39 ? 24.298 66.272 21.234 1.00 25.27 117 PHE B C 1
ATOM 3780 O O . PHE B 1 39 ? 23.934 66.678 22.358 1.00 25.66 117 PHE B O 1
ATOM 3788 N N . THR B 1 40 ? 25.569 66.037 20.897 1.00 24.16 118 THR B N 1
ATOM 3789 C CA . THR B 1 40 ? 26.650 66.243 21.852 1.00 24.10 118 THR B CA 1
ATOM 3790 C C . THR B 1 40 ? 27.033 67.712 21.919 1.00 23.58 118 THR B C 1
ATOM 3791 O O . THR B 1 40 ? 26.638 68.507 21.074 1.00 23.84 118 THR B O 1
ATOM 3795 N N . SER B 1 41 ? 27.761 68.073 22.961 1.00 23.51 119 SER B N 1
ATOM 3796 C CA . SER B 1 41 ? 28.000 69.489 23.265 1.00 23.66 119 SER B CA 1
ATOM 3797 C C . SER B 1 41 ? 29.101 70.119 22.446 1.00 23.12 119 SER B C 1
ATOM 3798 O O . SER B 1 41 ? 29.980 69.439 21.902 1.00 21.99 119 SER B O 1
ATOM 3801 N N . LYS B 1 42 ? 29.075 71.451 22.378 1.00 22.60 120 LYS B N 1
ATOM 3802 C CA . LYS B 1 42 ? 30.171 72.190 21.813 1.00 22.80 120 LYS B CA 1
ATOM 3803 C C . LYS B 1 42 ? 31.494 71.833 22.496 1.00 21.69 120 LYS B C 1
ATOM 3804 O O . LYS B 1 42 ? 32.519 71.755 21.835 1.00 21.27 120 LYS B O 1
ATOM 3810 N N . ALA B 1 43 ? 31.474 71.662 23.813 1.00 21.32 121 ALA B N 1
ATOM 3811 C CA . ALA B 1 43 ? 32.706 71.344 24.557 1.00 21.14 121 ALA B CA 1
ATOM 3812 C C . ALA B 1 43 ? 33.272 69.986 24.148 1.00 20.47 121 ALA B C 1
ATOM 3813 O O . ALA B 1 43 ? 34.471 69.842 23.940 1.00 20.65 121 ALA B O 1
ATOM 3815 N N . VAL B 1 44 ? 32.397 69.022 23.965 1.00 20.29 122 VAL B N 1
ATOM 3816 C CA . VAL B 1 44 ? 32.833 67.682 23.547 1.00 20.15 122 VAL B CA 1
ATOM 3817 C C . VAL B 1 44 ? 33.437 67.790 22.159 1.00 20.15 122 VAL B C 1
ATOM 3818 O O . VAL B 1 44 ? 34.539 67.324 21.931 1.00 19.75 122 VAL B O 1
ATOM 3822 N N . MET B 1 45 ? 32.724 68.430 21.232 1.00 20.52 123 MET B N 1
ATOM 3823 C CA . MET B 1 45 ? 33.247 68.626 19.872 1.00 20.94 123 MET B CA 1
ATOM 3824 C C . MET B 1 45 ? 34.587 69.340 19.800 1.00 21.01 123 MET B C 1
ATOM 3825 O O . MET B 1 45 ? 35.426 68.991 18.971 1.00 20.22 123 MET B O 1
ATOM 3830 N N . GLU B 1 46 ? 34.784 70.354 20.649 1.00 21.12 124 GLU B N 1
ATOM 3831 C CA . GLU B 1 46 ? 36.066 71.036 20.697 1.00 21.62 124 GLU B CA 1
ATOM 3832 C C . GLU B 1 46 ? 37.205 70.138 21.159 1.00 20.80 124 GLU B C 1
ATOM 3833 O O . GLU B 1 46 ? 38.325 70.244 20.633 1.00 21.34 124 GLU B O 1
ATOM 3839 N N . ALA B 1 47 ? 36.944 69.244 22.102 1.00 20.28 125 ALA B N 1
ATOM 3840 C CA . ALA B 1 47 ? 37.988 68.307 22.552 1.00 20.11 125 ALA B CA 1
ATOM 3841 C C . ALA B 1 47 ? 38.306 67.262 21.457 1.00 20.07 125 ALA B C 1
ATOM 3842 O O . ALA B 1 47 ? 39.471 66.915 21.190 1.00 20.21 125 ALA B O 1
ATOM 3844 N N . VAL B 1 48 ? 37.257 66.795 20.788 1.00 19.79 126 VAL B N 1
ATOM 3845 C CA . VAL B 1 48 ? 37.405 65.769 19.747 1.00 19.84 126 VAL B CA 1
ATOM 3846 C C . VAL B 1 48 ? 38.109 66.342 18.505 1.00 19.89 126 VAL B C 1
ATOM 3847 O O . VAL B 1 48 ? 38.949 65.651 17.873 1.00 20.10 126 VAL B O 1
ATOM 3851 N N . GLY B 1 49 ? 37.832 67.607 18.163 1.00 19.87 127 GLY B N 1
ATOM 3852 C CA . GLY B 1 49 ? 38.472 68.275 17.034 1.00 20.32 127 GLY B CA 1
ATOM 3853 C C . GLY B 1 49 ? 39.732 69.041 17.408 1.00 20.68 127 GLY B C 1
ATOM 3854 O O . GLY B 1 49 ? 39.956 70.147 16.902 1.00 21.55 127 GLY B O 1
ATOM 3855 N N . SER B 1 50 ? 40.558 68.438 18.265 1.00 20.56 128 SER B N 1
ATOM 3856 C CA . SER B 1 50 ? 41.759 69.057 18.814 1.00 20.77 128 SER B CA 1
ATOM 3857 C C . SER B 1 50 ? 43.022 68.298 18.407 1.00 21.36 128 SER B C 1
ATOM 3858 O O . SER B 1 50 ? 42.972 67.184 17.850 1.00 21.71 128 SER B O 1
ATOM 3861 N N . CYS B 1 51 ? 44.158 68.849 18.825 1.00 21.79 129 CYS B N 1
ATOM 3862 C CA . CYS B 1 51 ? 45.480 68.248 18.634 1.00 22.17 129 CYS B CA 1
ATOM 3863 C C . CYS B 1 51 ? 45.715 66.905 19.363 1.00 21.43 129 CYS B C 1
ATOM 3864 O O . CYS B 1 51 ? 46.709 66.258 19.119 1.00 21.23 129 CYS B O 1
ATOM 3867 N N . LEU B 1 52 ? 44.788 66.479 20.226 1.00 21.12 130 LEU B N 1
ATOM 3868 C CA . LEU B 1 52 ? 44.876 65.187 20.915 1.00 20.93 130 LEU B CA 1
ATOM 3869 C C . LEU B 1 52 ? 44.935 64.032 19.915 1.00 20.73 130 LEU B C 1
ATOM 3870 O O . LEU B 1 52 ? 45.497 62.981 20.206 1.00 20.94 130 LEU B O 1
ATOM 3875 N N . THR B 1 53 ? 44.374 64.251 18.725 1.00 20.64 131 THR B N 1
ATOM 3876 C CA . THR B 1 53 ? 44.415 63.270 17.640 1.00 20.70 131 THR B CA 1
ATOM 3877 C C . THR B 1 53 ? 45.835 62.921 17.180 1.00 21.34 131 THR B C 1
ATOM 3878 O O . THR B 1 53 ? 46.057 61.830 16.681 1.00 21.16 131 THR B O 1
ATOM 3882 N N . ASN B 1 54 ? 46.805 63.812 17.383 1.00 22.10 132 ASN B N 1
ATOM 3883 C CA . ASN B 1 54 ? 48.137 63.584 16.868 1.00 22.99 132 ASN B CA 1
ATOM 3884 C C . ASN B 1 54 ? 48.999 62.592 17.652 1.00 24.46 132 ASN B C 1
ATOM 3885 O O . ASN B 1 54 ? 50.035 62.144 17.124 1.00 25.21 132 ASN B O 1
ATOM 3890 N N . LYS B 1 55 ? 48.620 62.254 18.880 1.00 24.95 133 LYS B N 1
ATOM 3891 C CA . LYS B 1 55 ? 49.493 61.446 19.757 1.00 26.05 133 LYS B CA 1
ATOM 3892 C C . LYS B 1 55 ? 49.261 59.927 19.721 1.00 26.88 133 LYS B C 1
ATOM 3893 O O . LYS B 1 55 ? 48.129 59.482 19.888 1.00 27.83 133 LYS B O 1
ATOM 3899 N N . TYR B 1 56 ? 50.345 59.149 19.559 1.00 27.22 134 TYR B N 1
ATOM 3900 C CA . TYR B 1 56 ? 50.366 57.679 19.847 1.00 28.11 134 TYR B CA 1
ATOM 3901 C C . TYR B 1 56 ? 50.627 57.366 21.321 1.00 28.48 134 TYR B C 1
ATOM 3902 O O . TYR B 1 56 ? 51.642 57.802 21.882 1.00 30.30 134 TYR B O 1
ATOM 3911 N N . SER B 1 57 ? 49.744 56.592 21.946 1.00 28.49 135 SER B N 1
ATOM 3912 C CA . SER B 1 57 ? 49.858 56.279 23.376 1.00 28.44 135 SER B CA 1
ATOM 3913 C C . SER B 1 57 ? 49.434 54.850 23.719 1.00 28.33 135 SER B C 1
ATOM 3914 O O . SER B 1 57 ? 48.719 54.607 24.713 1.00 27.80 135 SER B O 1
ATOM 3917 N N . GLU B 1 58 ? 49.895 53.895 22.918 1.00 28.19 136 GLU B N 1
ATOM 3918 C CA . GLU B 1 58 ? 49.631 52.484 23.226 1.00 27.95 136 GLU B CA 1
ATOM 3919 C C . GLU B 1 58 ? 50.028 52.152 24.670 1.00 27.51 136 GLU B C 1
ATOM 3920 O O . GLU B 1 58 ? 51.064 52.606 25.162 1.00 27.23 136 GLU B O 1
ATOM 3926 N N . GLY B 1 59 ? 49.195 51.364 25.338 1.00 27.32 137 GLY B N 1
ATOM 3927 C CA . GLY B 1 59 ? 49.416 50.950 26.718 1.00 28.46 137 GLY B CA 1
ATOM 3928 C C . GLY B 1 59 ? 48.432 51.653 27.632 1.00 28.74 137 GLY B C 1
ATOM 3929 O O . GLY B 1 59 ? 47.342 52.022 27.200 1.00 29.50 137 GLY B O 1
ATOM 3930 N N . LEU B 1 60 ? 48.822 51.856 28.885 1.00 29.71 138 LEU B N 1
ATOM 3931 C CA . LEU B 1 60 ? 47.966 52.477 29.901 1.00 31.47 138 LEU B CA 1
ATOM 3932 C C . LEU B 1 60 ? 48.735 53.639 30.546 1.00 32.03 138 LEU B C 1
ATOM 3933 O O . LEU B 1 60 ? 49.956 53.706 30.392 1.00 32.26 138 LEU B O 1
ATOM 3938 N N . PRO B 1 61 ? 48.039 54.546 31.265 1.00 32.80 139 PRO B N 1
ATOM 3939 C CA . PRO B 1 61 ? 48.760 55.660 31.910 1.00 33.79 139 PRO B CA 1
ATOM 3940 C C . PRO B 1 61 ? 49.896 55.192 32.827 1.00 36.00 139 PRO B C 1
ATOM 3941 O O . PRO B 1 61 ? 49.724 54.227 33.593 1.00 35.66 139 PRO B O 1
ATOM 3945 N N . GLY B 1 62 ? 51.056 55.845 32.698 1.00 37.83 140 GLY B N 1
ATOM 3946 C CA . GLY B 1 62 ? 52.268 55.463 33.437 1.00 40.32 140 GLY B CA 1
ATOM 3947 C C . GLY B 1 62 ? 52.883 54.143 32.994 1.00 41.13 140 GLY B C 1
ATOM 3948 O O . GLY B 1 62 ? 53.810 53.652 33.632 1.00 42.76 140 GLY B O 1
ATOM 3949 N N . LYS B 1 63 ? 52.359 53.573 31.904 1.00 40.93 141 LYS B N 1
ATOM 3950 C CA . LYS B 1 63 ? 52.711 52.247 31.412 1.00 41.61 141 LYS B CA 1
ATOM 3951 C C . LYS B 1 63 ? 52.626 52.233 29.872 1.00 39.05 141 LYS B C 1
ATOM 3952 O O . LYS B 1 63 ? 52.012 51.345 29.283 1.00 38.39 141 LYS B O 1
ATOM 3958 N N . ARG B 1 64 ? 53.234 53.231 29.238 1.00 38.63 142 ARG B N 1
ATOM 3959 C CA . ARG B 1 64 ? 53.124 53.479 27.790 1.00 37.65 142 ARG B CA 1
ATOM 3960 C C . ARG B 1 64 ? 54.297 52.944 27.009 1.00 39.91 142 ARG B C 1
ATOM 3961 O O . ARG B 1 64 ? 55.421 52.879 27.522 1.00 41.69 142 ARG B O 1
ATOM 3969 N N . TYR B 1 65 ? 54.052 52.618 25.749 1.00 40.15 143 TYR B N 1
ATOM 3970 C CA . TYR B 1 65 ? 55.115 52.190 24.844 1.00 43.01 143 TYR B CA 1
ATOM 3971 C C . TYR B 1 65 ? 56.044 53.334 24.441 1.00 44.29 143 TYR B C 1
ATOM 3972 O O . TYR B 1 65 ? 57.271 53.128 24.341 1.00 46.83 143 TYR B O 1
ATOM 3981 N N . TYR B 1 66 ? 55.464 54.521 24.194 1.00 41.23 144 TYR B N 1
ATOM 3982 C CA . TYR B 1 66 ? 56.205 55.661 23.648 1.00 41.56 144 TYR B CA 1
ATOM 3983 C C . TYR B 1 66 ? 56.349 56.789 24.658 1.00 39.77 144 TYR B C 1
ATOM 3984 O O . TYR B 1 66 ? 55.607 56.862 25.648 1.00 40.27 144 TYR B O 1
ATOM 3993 N N . GLY B 1 67 ? 57.289 57.685 24.378 1.00 38.54 145 GLY B N 1
ATOM 3994 C CA . GLY B 1 67 ? 57.440 58.922 25.150 1.00 37.10 145 GLY B CA 1
ATOM 3995 C C . GLY B 1 67 ? 56.481 60.047 24.777 1.00 35.04 145 GLY B C 1
ATOM 3996 O O . GLY B 1 67 ? 55.653 59.924 23.862 1.00 34.30 145 GLY B O 1
ATOM 3997 N N . GLY B 1 68 ? 56.581 61.140 25.533 1.00 33.74 146 GLY B N 1
ATOM 3998 C CA . GLY B 1 68 ? 55.805 62.346 25.296 1.00 32.66 146 GLY B CA 1
ATOM 3999 C C . GLY B 1 68 ? 54.365 62.265 25.784 1.00 31.20 146 GLY B C 1
ATOM 4000 O O . GLY B 1 68 ? 53.554 63.065 25.367 1.00 30.19 146 GLY B O 1
ATOM 4001 N N . ASN B 1 69 ? 54.050 61.303 26.655 1.00 30.67 147 ASN B N 1
ATOM 4002 C CA . ASN B 1 69 ? 52.656 61.069 27.083 1.00 30.13 147 ASN B CA 1
ATOM 4003 C C . ASN B 1 69 ? 52.237 61.645 28.451 1.00 29.77 147 ASN B C 1
ATOM 4004 O O . ASN B 1 69 ? 51.215 61.266 28.986 1.00 27.90 147 ASN B O 1
ATOM 4009 N N . GLU B 1 70 ? 53.007 62.585 28.994 1.00 30.33 148 GLU B N 1
ATOM 4010 C CA . GLU B 1 70 ? 52.660 63.218 30.279 1.00 31.03 148 GLU B CA 1
ATOM 4011 C C . GLU B 1 70 ? 51.226 63.798 30.345 1.00 29.10 148 GLU B C 1
ATOM 4012 O O . GLU B 1 70 ? 50.496 63.554 31.316 1.00 29.13 148 GLU B O 1
ATOM 4018 N N . HIS B 1 71 ? 50.796 64.495 29.300 1.00 27.25 149 HIS B N 1
ATOM 4019 C CA . HIS B 1 71 ? 49.475 65.159 29.304 1.00 26.33 149 HIS B CA 1
ATOM 4020 C C . HIS B 1 71 ? 48.362 64.192 28.907 1.00 25.51 149 HIS B C 1
ATOM 4021 O O . HIS B 1 71 ? 47.287 64.208 29.480 1.00 24.59 149 HIS B O 1
ATOM 4028 N N . ILE B 1 72 ? 48.647 63.331 27.934 1.00 25.71 150 ILE B N 1
ATOM 4029 C CA . ILE B 1 72 ? 47.742 62.212 27.609 1.00 25.64 150 ILE B CA 1
ATOM 4030 C C . ILE B 1 72 ? 47.465 61.327 28.835 1.00 25.72 150 ILE B C 1
ATOM 4031 O O . ILE B 1 72 ? 46.340 60.894 29.030 1.00 24.74 150 ILE B O 1
ATOM 4036 N N . ASP B 1 73 ? 48.490 61.032 29.642 1.00 26.77 151 ASP B N 1
ATOM 4037 C CA . ASP B 1 73 ? 48.290 60.253 30.853 1.00 27.55 151 ASP B CA 1
ATOM 4038 C C . ASP B 1 73 ? 47.418 60.975 31.854 1.00 27.74 151 ASP B C 1
ATOM 4039 O O . ASP B 1 73 ? 46.537 60.335 32.436 1.00 27.01 151 ASP B O 1
ATOM 4044 N N . GLU B 1 74 ? 47.632 62.283 32.039 1.00 28.06 152 GLU B N 1
ATOM 4045 C CA . GLU B 1 74 ? 46.770 63.058 32.937 1.00 29.33 152 GLU B CA 1
ATOM 4046 C C . GLU B 1 74 ? 45.314 62.985 32.476 1.00 27.84 152 GLU B C 1
ATOM 4047 O O . GLU B 1 74 ? 44.401 62.789 33.275 1.00 27.71 152 GLU B O 1
ATOM 4053 N N . LEU B 1 75 ? 45.112 63.096 31.173 1.00 26.42 153 LEU B N 1
ATOM 4054 C CA . LEU B 1 75 ? 43.776 63.061 30.597 1.00 25.40 153 LEU B CA 1
ATOM 4055 C C . LEU B 1 75 ? 43.093 61.701 30.757 1.00 25.28 153 LEU B C 1
ATOM 4056 O O . LEU B 1 75 ? 41.916 61.627 31.107 1.00 25.12 153 LEU B O 1
ATOM 4061 N N . GLU B 1 76 ? 43.808 60.623 30.473 1.00 25.17 154 GLU B N 1
ATOM 4062 C CA . GLU B 1 76 ? 43.199 59.303 30.561 1.00 25.31 154 GLU B CA 1
ATOM 4063 C C . GLU B 1 76 ? 42.858 58.950 32.012 1.00 25.84 154 GLU B C 1
ATOM 4064 O O . GLU B 1 76 ? 41.788 58.386 32.272 1.00 25.00 154 GLU B O 1
ATOM 4070 N N . ILE B 1 77 ? 43.745 59.311 32.947 1.00 26.58 155 ILE B N 1
ATOM 4071 C CA . ILE B 1 77 ? 43.491 59.098 34.373 1.00 27.75 155 ILE B CA 1
ATOM 4072 C C . ILE B 1 77 ? 42.259 59.896 34.809 1.00 27.67 155 ILE B C 1
ATOM 4073 O O . ILE B 1 77 ? 41.417 59.379 35.541 1.00 27.50 155 ILE B O 1
ATOM 4078 N N . LEU B 1 78 ? 42.174 61.150 34.368 1.00 27.58 156 LEU B N 1
ATOM 4079 C CA . LEU B 1 78 ? 41.023 62.007 34.666 1.00 28.03 156 LEU B CA 1
ATOM 4080 C C . LEU B 1 78 ? 39.728 61.401 34.126 1.00 27.45 156 LEU B C 1
ATOM 4081 O O . LEU B 1 78 ? 38.703 61.346 34.824 1.00 27.52 156 LEU B O 1
ATOM 4086 N N . CYS B 1 79 ? 39.790 60.942 32.878 1.00 26.54 157 CYS B N 1
ATOM 4087 C CA . CYS B 1 79 ? 38.648 60.314 32.234 1.00 25.92 157 CYS B CA 1
ATOM 4088 C C . CYS B 1 79 ? 38.150 59.069 32.988 1.00 26.10 157 CYS B C 1
ATOM 4089 O O . CYS B 1 79 ? 36.933 58.898 33.176 1.00 25.50 157 CYS B O 1
ATOM 4092 N N . GLN B 1 80 ? 39.091 58.231 33.444 1.00 26.50 158 GLN B N 1
ATOM 4093 C CA . GLN B 1 80 ? 38.790 57.027 34.211 1.00 27.25 158 GLN B CA 1
ATOM 4094 C C . GLN B 1 80 ? 38.117 57.378 35.535 1.00 28.04 158 GLN B C 1
ATOM 4095 O O . GLN B 1 80 ? 37.126 56.749 35.922 1.00 27.58 158 GLN B O 1
ATOM 4101 N N . GLN B 1 81 ? 38.671 58.376 36.217 1.00 28.66 159 GLN B N 1
ATOM 4102 C CA . GLN B 1 81 ? 38.126 58.824 37.510 1.00 30.28 159 GLN B CA 1
ATOM 4103 C C . GLN B 1 81 ? 36.723 59.351 37.338 1.00 29.10 159 GLN B C 1
ATOM 4104 O O . GLN B 1 81 ? 35.843 59.046 38.142 1.00 29.20 159 GLN B O 1
ATOM 4110 N N . ARG B 1 82 ? 36.489 60.092 36.261 1.00 27.83 160 ARG B N 1
ATOM 4111 C CA . ARG B 1 82 ? 35.166 60.656 36.012 1.00 27.73 160 ARG B CA 1
ATOM 4112 C C . ARG B 1 82 ? 34.150 59.582 35.609 1.00 27.48 160 ARG B C 1
ATOM 4113 O O . ARG B 1 82 ? 32.963 59.735 35.906 1.00 28.28 160 ARG B O 1
ATOM 4121 N N . ALA B 1 83 ? 34.594 58.541 34.914 1.00 27.45 161 ALA B N 1
ATOM 4122 C CA . ALA B 1 83 ? 33.727 57.403 34.558 1.00 27.47 161 ALA B CA 1
ATOM 4123 C C . ALA B 1 83 ? 33.206 56.685 35.806 1.00 28.55 161 ALA B C 1
ATOM 4124 O O . ALA B 1 83 ? 32.000 56.412 35.953 1.00 29.08 161 ALA B O 1
ATOM 4126 N N . LEU B 1 84 ? 34.117 56.395 36.722 1.00 29.40 162 LEU B N 1
ATOM 4127 C CA . LEU B 1 84 ? 33.756 55.760 37.988 1.00 30.80 162 LEU B CA 1
ATOM 4128 C C . LEU B 1 84 ? 32.826 56.645 38.820 1.00 31.24 162 LEU B C 1
ATOM 4129 O O . LEU B 1 84 ? 31.792 56.180 39.325 1.00 32.18 162 LEU B O 1
ATOM 4134 N N . ALA B 1 85 ? 33.179 57.920 38.952 1.00 31.33 163 ALA B N 1
ATOM 4135 C CA . ALA B 1 85 ? 32.322 58.889 39.655 1.00 32.01 163 ALA B CA 1
ATOM 4136 C C . ALA B 1 85 ? 30.924 59.029 39.034 1.00 31.97 163 ALA B C 1
ATOM 4137 O O . ALA B 1 85 ? 29.942 59.073 39.762 1.00 32.12 163 ALA B O 1
ATOM 4139 N N . ALA B 1 86 ? 30.818 59.049 37.701 1.00 30.64 164 ALA B N 1
ATOM 4140 C CA . ALA B 1 86 ? 29.511 59.225 37.057 1.00 30.63 164 ALA B CA 1
ATOM 4141 C C . ALA B 1 86 ? 28.538 58.078 37.330 1.00 30.76 164 ALA B C 1
ATOM 4142 O O . ALA B 1 86 ? 27.322 58.274 37.305 1.00 30.88 164 ALA B O 1
ATOM 4144 N N . PHE B 1 87 ? 29.086 56.887 37.542 1.00 31.02 165 PHE B N 1
ATOM 4145 C CA . PHE B 1 87 ? 28.296 55.686 37.859 1.00 31.84 165 PHE B CA 1
ATOM 4146 C C . PHE B 1 87 ? 28.365 55.278 39.331 1.00 34.00 165 PHE B C 1
ATOM 4147 O O . PHE B 1 87 ? 27.936 54.181 39.698 1.00 34.31 165 PHE B O 1
ATOM 4155 N N . HIS B 1 88 ? 28.846 56.207 40.162 1.00 35.91 166 HIS B N 1
ATOM 4156 C CA . HIS B 1 88 ? 28.869 56.065 41.619 1.00 38.47 166 HIS B CA 1
ATOM 4157 C C . HIS B 1 88 ? 29.590 54.820 42.092 1.00 38.98 166 HIS B C 1
ATOM 4158 O O . HIS B 1 88 ? 29.115 54.098 42.977 1.00 39.81 166 HIS B O 1
ATOM 4165 N N . LEU B 1 89 ? 30.765 54.596 41.506 1.00 37.40 167 LEU B N 1
ATOM 4166 C CA . LEU B 1 89 ? 31.567 53.424 41.771 1.00 37.40 167 LEU B CA 1
ATOM 4167 C C . LEU B 1 89 ? 32.795 53.705 42.636 1.00 39.22 167 LEU B C 1
ATOM 4168 O O . LEU B 1 89 ? 33.501 54.681 42.422 1.00 38.80 167 LEU B O 1
ATOM 4173 N N . ASP B 1 90 ? 33.048 52.821 43.600 1.00 41.12 168 ASP B N 1
ATOM 4174 C CA . ASP B 1 90 ? 34.287 52.831 44.375 1.00 43.18 168 ASP B CA 1
ATOM 4175 C C . ASP B 1 90 ? 35.410 52.251 43.520 1.00 42.00 168 ASP B C 1
ATOM 4176 O O . ASP B 1 90 ? 35.298 51.131 43.036 1.00 39.86 168 ASP B O 1
ATOM 4181 N N . GLY B 1 91 ? 36.490 53.018 43.371 1.00 42.09 169 GLY B N 1
ATOM 4182 C CA . GLY B 1 91 ? 37.641 52.641 42.554 1.00 42.40 169 GLY B CA 1
ATOM 4183 C C . GLY B 1 91 ? 38.458 51.450 43.026 1.00 43.70 169 GLY B C 1
ATOM 4184 O O . GLY B 1 91 ? 39.266 50.913 42.269 1.00 44.03 169 GLY B O 1
ATOM 4185 N N . ASP B 1 92 ? 38.282 51.038 44.275 1.00 45.08 170 ASP B N 1
ATOM 4186 C CA . ASP B 1 92 ? 38.853 49.768 44.744 1.00 46.54 170 ASP B CA 1
ATOM 4187 C C . ASP B 1 92 ? 37.994 48.550 44.388 1.00 44.47 170 ASP B C 1
ATOM 4188 O O . ASP B 1 92 ? 38.536 47.464 44.279 1.00 44.91 170 ASP B O 1
ATOM 4193 N N . LYS B 1 93 ? 36.684 48.730 44.189 1.00 42.79 171 LYS B N 1
ATOM 4194 C CA . LYS B 1 93 ? 35.803 47.646 43.719 1.00 42.05 171 LYS B CA 1
ATOM 4195 C C . LYS B 1 93 ? 35.680 47.553 42.191 1.00 38.30 171 LYS B C 1
ATOM 4196 O O . LYS B 1 93 ? 35.443 46.463 41.674 1.00 36.89 171 LYS B O 1
ATOM 4202 N N . TRP B 1 94 ? 35.780 48.694 41.503 1.00 35.72 172 TRP B N 1
ATOM 4203 C CA . TRP B 1 94 ? 35.538 48.782 40.059 1.00 33.37 172 TRP B CA 1
ATOM 4204 C C . TRP B 1 94 ? 36.689 49.458 39.351 1.00 32.11 172 TRP B C 1
ATOM 4205 O O . TRP B 1 94 ? 37.212 50.474 39.832 1.00 32.29 172 TRP B O 1
ATOM 4216 N N . GLY B 1 95 ? 37.080 48.885 38.212 1.00 30.54 173 GLY B N 1
ATOM 4217 C CA . GLY B 1 95 ? 37.971 49.533 37.259 1.00 29.78 173 GLY B CA 1
ATOM 4218 C C . GLY B 1 95 ? 37.247 49.849 35.952 1.00 28.45 173 GLY B C 1
ATOM 4219 O O . GLY B 1 95 ? 36.112 49.401 35.721 1.00 28.16 173 GLY B O 1
ATOM 4220 N N . VAL B 1 96 ? 37.898 50.640 35.115 1.00 27.37 174 VAL B N 1
ATOM 4221 C CA . VAL B 1 96 ? 37.326 51.057 33.818 1.00 26.01 174 VAL B CA 1
ATOM 4222 C C . VAL B 1 96 ? 38.423 51.193 32.765 1.00 25.11 174 VAL B C 1
ATOM 4223 O O . VAL B 1 96 ? 39.553 51.605 33.072 1.00 25.38 174 VAL B O 1
ATOM 4227 N N . ASN B 1 97 ? 38.108 50.777 31.534 1.00 23.79 175 ASN B N 1
ATOM 4228 C CA . ASN B 1 97 ? 38.965 51.004 30.398 1.00 22.89 175 ASN B CA 1
ATOM 4229 C C . ASN B 1 97 ? 38.191 51.931 29.457 1.00 22.05 175 ASN B C 1
ATOM 4230 O O . ASN B 1 97 ? 37.094 51.605 29.023 1.00 21.47 175 ASN B O 1
ATOM 4235 N N . VAL B 1 98 ? 38.783 53.082 29.181 1.00 21.58 176 VAL B N 1
ATOM 4236 C CA . VAL B 1 98 ? 38.138 54.133 28.382 1.00 21.34 176 VAL B CA 1
ATOM 4237 C C . VAL B 1 98 ? 38.644 54.175 26.940 1.00 20.79 176 VAL B C 1
ATOM 4238 O O . VAL B 1 98 ? 38.300 55.100 26.211 1.00 20.15 176 VAL B O 1
ATOM 4242 N N . GLN B 1 99 ? 39.459 53.190 26.532 1.00 20.67 177 GLN B N 1
ATOM 4243 C CA . GLN B 1 99 ? 40.004 53.142 25.176 1.00 20.83 177 GLN B CA 1
ATOM 4244 C C . GLN B 1 99 ? 39.160 52.470 24.067 1.00 20.74 177 GLN B C 1
ATOM 4245 O O . GLN B 1 99 ? 39.486 52.653 22.892 1.00 20.24 177 GLN B O 1
ATOM 4251 N N . PRO B 1 100 ? 38.105 51.678 24.409 1.00 20.92 178 PRO B N 1
ATOM 4252 C CA . PRO B 1 100 ? 37.409 51.023 23.282 1.00 20.98 178 PRO B CA 1
ATOM 4253 C C . PRO B 1 100 ? 36.848 51.977 22.245 1.00 20.86 178 PRO B C 1
ATOM 4254 O O . PRO B 1 100 ? 36.308 53.029 22.579 1.00 20.55 178 PRO B O 1
ATOM 4258 N N . LEU B 1 101 ? 37.016 51.611 20.983 1.00 21.53 179 LEU B N 1
ATOM 4259 C CA . LEU B 1 101 ? 36.736 52.535 19.892 1.00 22.20 179 LEU B CA 1
ATOM 4260 C C . LEU B 1 101 ? 35.248 52.778 19.691 1.00 22.49 179 LEU B C 1
ATOM 4261 O O . LEU B 1 101 ? 34.869 53.801 19.105 1.00 22.19 179 LEU B O 1
ATOM 4266 N N . SER B 1 102 ? 34.411 51.846 20.153 1.00 22.82 180 SER B N 1
ATOM 4267 C CA . SER B 1 102 ? 32.967 51.961 20.018 1.00 23.46 180 SER B CA 1
ATOM 4268 C C . SER B 1 102 ? 32.330 50.861 20.885 1.00 23.12 180 SER B C 1
ATOM 4269 O O . SER B 1 102 ? 33.039 50.139 21.569 1.00 23.09 180 SER B O 1
ATOM 4272 N N . GLY B 1 103 ? 31.003 50.757 20.870 1.00 23.01 181 GLY B N 1
ATOM 4273 C CA . GLY B 1 103 ? 30.276 49.762 21.662 1.00 23.46 181 GLY B CA 1
ATOM 4274 C C . GLY B 1 103 ? 30.604 48.339 21.239 1.00 23.72 181 GLY B C 1
ATOM 4275 O O . GLY B 1 103 ? 30.832 47.455 22.087 1.00 23.35 181 GLY B O 1
ATOM 4276 N N . SER B 1 104 ? 30.621 48.105 19.926 1.00 24.07 182 SER B N 1
ATOM 4277 C CA . SER B 1 104 ? 30.899 46.753 19.408 1.00 24.34 182 SER B CA 1
ATOM 4278 C C . SER B 1 104 ? 32.313 46.263 19.768 1.00 23.94 182 SER B C 1
ATOM 4279 O O . SER B 1 104 ? 32.448 45.146 20.292 1.00 23.88 182 SER B O 1
ATOM 4282 N N . PRO B 1 105 ? 33.352 47.094 19.547 1.00 23.32 183 PRO B N 1
ATOM 4283 C CA . PRO B 1 105 ? 34.694 46.694 19.994 1.00 23.44 183 PRO B CA 1
ATOM 4284 C C . PRO B 1 105 ? 34.833 46.505 21.516 1.00 23.05 183 PRO B C 1
ATOM 4285 O O . PRO B 1 105 ? 35.591 45.613 21.959 1.00 22.50 183 PRO B O 1
ATOM 4289 N N . ALA B 1 106 ? 34.103 47.300 22.300 1.00 22.35 184 ALA B N 1
ATOM 4290 C CA . ALA B 1 106 ? 34.091 47.128 23.738 1.00 22.29 184 ALA B CA 1
ATOM 4291 C C . ALA B 1 106 ? 33.553 45.737 24.087 1.00 22.32 184 ALA B C 1
ATOM 4292 O O . ALA B 1 106 ? 34.146 45.030 24.881 1.00 22.30 184 ALA B O 1
ATOM 4294 N N . ASN B 1 107 ? 32.437 45.352 23.485 1.00 22.16 185 ASN B N 1
ATOM 4295 C CA . ASN B 1 107 ? 31.900 44.000 23.727 1.00 22.25 185 ASN B CA 1
ATOM 4296 C C . ASN B 1 107 ? 32.869 42.894 23.308 1.00 22.02 185 ASN B C 1
ATOM 4297 O O . ASN B 1 107 ? 33.085 41.911 24.052 1.00 22.28 185 ASN B O 1
ATOM 4302 N N . PHE B 1 108 ? 33.415 43.019 22.107 1.00 21.48 186 PHE B N 1
ATOM 4303 C CA . PHE B 1 108 ? 34.325 42.005 21.589 1.00 21.75 186 PHE B CA 1
ATOM 4304 C C . PHE B 1 108 ? 35.564 41.893 22.454 1.00 21.44 186 PHE B C 1
ATOM 4305 O O . PHE B 1 108 ? 36.068 40.782 22.649 1.00 20.85 186 PHE B O 1
ATOM 4313 N N . ALA B 1 109 ? 36.038 43.006 23.013 1.00 21.09 187 ALA B N 1
ATOM 4314 C CA . ALA B 1 109 ? 37.183 42.946 23.937 1.00 21.33 187 ALA B CA 1
ATOM 4315 C C . ALA B 1 109 ? 36.833 42.165 25.223 1.00 21.60 187 ALA B C 1
ATOM 4316 O O . ALA B 1 109 ? 37.626 41.350 25.683 1.00 22.06 187 ALA B O 1
ATOM 4318 N N . VAL B 1 110 ? 35.636 42.366 25.747 1.00 21.74 188 VAL B N 1
ATOM 4319 C CA . VAL B 1 110 ? 35.177 41.591 26.899 1.00 22.53 188 VAL B CA 1
ATOM 4320 C C . VAL B 1 110 ? 35.178 40.114 26.546 1.00 22.39 188 VAL B C 1
ATOM 4321 O O . VAL B 1 110 ? 35.675 39.286 27.340 1.00 22.95 188 VAL B O 1
ATOM 4325 N N . TYR B 1 111 ? 34.652 39.752 25.370 1.00 22.04 189 TYR B N 1
ATOM 4326 C CA . TYR B 1 111 ? 34.561 38.309 25.039 1.00 22.15 189 TYR B CA 1
ATOM 4327 C C . TYR B 1 111 ? 35.954 37.709 24.955 1.00 22.00 189 TYR B C 1
ATOM 4328 O O . TYR B 1 111 ? 36.210 36.581 25.445 1.00 22.37 189 TYR B O 1
ATOM 4337 N N . THR B 1 112 ? 36.851 38.465 24.338 1.00 21.48 190 THR B N 1
ATOM 4338 C CA . THR B 1 112 ? 38.230 38.075 24.173 1.00 21.38 190 THR B CA 1
ATOM 4339 C C . THR B 1 112 ? 38.925 37.940 25.527 1.00 21.79 190 THR B C 1
ATOM 4340 O O . THR B 1 112 ? 39.723 37.002 25.722 1.00 21.39 190 THR B O 1
ATOM 4344 N N . ALA B 1 113 ? 38.610 38.828 26.464 1.00 22.09 191 ALA B N 1
ATOM 4345 C CA . ALA B 1 113 ? 39.197 38.820 27.799 1.00 22.89 191 ALA B CA 1
ATOM 4346 C C . ALA B 1 113 ? 38.854 37.559 28.601 1.00 23.82 191 ALA B C 1
ATOM 4347 O O . ALA B 1 113 ? 39.748 36.932 29.175 1.00 24.26 191 ALA B O 1
ATOM 4349 N N . ILE B 1 114 ? 37.579 37.168 28.603 1.00 24.06 192 ILE B N 1
ATOM 4350 C CA . ILE B 1 114 ? 37.080 36.160 29.547 1.00 25.12 192 ILE B CA 1
ATOM 4351 C C . ILE B 1 114 ? 36.700 34.807 28.915 1.00 24.99 192 ILE B C 1
ATOM 4352 O O . ILE B 1 114 ? 36.506 33.846 29.653 1.00 26.15 192 ILE B O 1
ATOM 4357 N N . LEU B 1 115 ? 36.569 34.739 27.586 1.00 24.46 193 LEU B N 1
ATOM 4358 C CA . LEU B 1 115 ? 36.169 33.532 26.877 1.00 24.95 193 LEU B CA 1
ATOM 4359 C C . LEU B 1 115 ? 37.268 33.063 25.961 1.00 24.80 193 LEU B C 1
ATOM 4360 O O . LEU B 1 115 ? 38.112 33.849 25.553 1.00 24.82 193 LEU B O 1
ATOM 4365 N N . LYS B 1 116 ? 37.233 31.780 25.624 1.00 25.09 194 LYS B N 1
ATOM 4366 C CA . LYS B 1 116 ? 38.043 31.198 24.571 1.00 25.12 194 LYS B CA 1
ATOM 4367 C C . LYS B 1 116 ? 37.200 31.102 23.316 1.00 23.59 194 LYS B C 1
ATOM 4368 O O . LYS B 1 116 ? 35.962 31.114 23.410 1.00 23.07 194 LYS B O 1
ATOM 4374 N N . PRO B 1 117 ? 37.844 31.000 22.151 1.00 22.08 195 PRO B N 1
ATOM 4375 C CA . PRO B 1 117 ? 37.060 30.858 20.946 1.00 21.79 195 PRO B CA 1
ATOM 4376 C C . PRO B 1 117 ? 36.078 29.699 21.060 1.00 22.19 195 PRO B C 1
ATOM 4377 O O . PRO B 1 117 ? 36.412 28.657 21.651 1.00 21.70 195 PRO B O 1
ATOM 4381 N N . HIS B 1 118 ? 34.876 29.927 20.560 1.00 21.94 196 HIS B N 1
ATOM 4382 C CA . HIS B 1 118 ? 33.783 28.938 20.598 1.00 22.53 196 HIS B CA 1
ATOM 4383 C C . HIS B 1 118 ? 33.167 28.719 21.958 1.00 22.47 196 HIS B C 1
ATOM 4384 O O . HIS B 1 118 ? 32.304 27.869 22.063 1.00 22.77 196 HIS B O 1
ATOM 4391 N N . ASP B 1 119 ? 33.545 29.479 22.987 1.00 22.28 197 ASP B N 1
ATOM 4392 C CA . ASP B 1 119 ? 32.824 29.450 24.257 1.00 22.96 197 ASP B CA 1
ATOM 4393 C C . ASP B 1 119 ? 31.420 29.999 24.085 1.00 23.01 197 ASP B C 1
ATOM 4394 O O . ASP B 1 119 ? 31.146 30.784 23.169 1.00 22.58 197 ASP B O 1
ATOM 4399 N N . ARG B 1 120 ? 30.541 29.578 24.990 1.00 23.09 198 ARG B N 1
ATOM 4400 C CA . ARG B 1 120 ? 29.111 29.865 24.877 1.00 23.26 198 ARG B CA 1
ATOM 4401 C C . ARG B 1 120 ? 28.648 31.166 25.487 1.00 23.68 198 ARG B C 1
ATOM 4402 O O . ARG B 1 120 ? 29.001 31.516 26.627 1.00 23.91 198 ARG B O 1
ATOM 4410 N N . ILE B 1 121 ? 27.807 31.876 24.724 1.00 23.68 199 ILE B N 1
ATOM 4411 C CA . ILE B 1 121 ? 27.254 33.169 25.098 1.00 24.33 199 ILE B CA 1
ATOM 4412 C C . ILE B 1 121 ? 25.754 33.142 24.894 1.00 24.82 199 ILE B C 1
ATOM 4413 O O . ILE B 1 121 ? 25.293 32.588 23.892 1.00 25.26 199 ILE B O 1
ATOM 4418 N N . MET B 1 122 ? 25.006 33.721 25.823 1.00 25.45 200 MET B N 1
ATOM 4419 C CA . MET B 1 122 ? 23.590 34.031 25.592 1.00 25.93 200 MET B CA 1
ATOM 4420 C C . MET B 1 122 ? 23.295 35.528 25.693 1.00 26.10 200 MET B C 1
ATOM 4421 O O . MET B 1 122 ? 23.693 36.198 26.661 1.00 26.12 200 MET B O 1
ATOM 4426 N N . GLY B 1 123 ? 22.551 36.032 24.704 1.00 26.15 201 GLY B N 1
ATOM 4427 C CA . GLY B 1 123 ? 22.091 37.409 24.691 1.00 26.39 201 GLY B CA 1
ATOM 4428 C C . GLY B 1 123 ? 20.653 37.506 24.191 1.00 27.38 201 GLY B C 1
ATOM 4429 O O . GLY B 1 123 ? 20.111 36.543 23.660 1.00 27.72 201 GLY B O 1
ATOM 4430 N N . LEU B 1 124 ? 20.046 38.674 24.344 1.00 28.39 202 LEU B N 1
ATOM 4431 C CA . LEU B 1 124 ? 18.681 38.884 23.850 1.00 29.57 202 LEU B CA 1
ATOM 4432 C C . LEU B 1 124 ? 18.649 38.775 22.323 1.00 29.88 202 LEU B C 1
ATOM 4433 O O . LEU B 1 124 ? 19.506 39.331 21.621 1.00 28.90 202 LEU B O 1
ATOM 4438 N N . ASP B 1 125 ? 17.665 38.043 21.818 1.00 31.95 203 ASP B N 1
ATOM 4439 C CA . ASP B 1 125 ? 17.538 37.731 20.384 1.00 34.00 203 ASP B CA 1
ATOM 4440 C C . ASP B 1 125 ? 17.351 39.061 19.630 1.00 35.28 203 ASP B C 1
ATOM 4441 O O . ASP B 1 125 ? 16.599 39.933 20.094 1.00 34.89 203 ASP B O 1
ATOM 4446 N N . LEU B 1 126 ? 18.032 39.187 18.495 1.00 36.93 204 LEU B N 1
ATOM 4447 C CA . LEU B 1 126 ? 18.007 40.416 17.679 1.00 38.66 204 LEU B CA 1
ATOM 4448 C C . LEU B 1 126 ? 16.584 40.885 17.344 1.00 40.67 204 LEU B C 1
ATOM 4449 O O . LEU B 1 126 ? 16.253 42.035 17.629 1.00 40.55 204 LEU B O 1
ATOM 4454 N N . PRO B 1 127 ? 15.708 39.982 16.820 1.00 42.27 205 PRO B N 1
ATOM 4455 C CA . PRO B 1 127 ? 14.326 40.403 16.548 1.00 42.86 205 PRO B CA 1
ATOM 4456 C C . PRO B 1 127 ? 13.474 40.712 17.774 1.00 42.86 205 PRO B C 1
ATOM 4457 O O . PRO B 1 127 ? 12.338 41.147 17.617 1.00 44.65 205 PRO B O 1
ATOM 4461 N N . HIS B 1 128 ? 13.991 40.461 18.977 1.00 41.88 206 HIS B N 1
ATOM 4462 C CA . HIS B 1 128 ? 13.284 40.750 20.222 1.00 42.07 206 HIS B CA 1
ATOM 4463 C C . HIS B 1 128 ? 13.891 41.937 20.997 1.00 40.77 206 HIS B C 1
ATOM 4464 O O . HIS B 1 128 ? 13.576 42.150 22.165 1.00 40.68 206 HIS B O 1
ATOM 4471 N N . GLY B 1 129 ? 14.727 42.723 20.325 1.00 39.63 207 GLY B N 1
ATOM 4472 C CA . GLY B 1 129 ? 15.296 43.958 20.892 1.00 38.65 207 GLY B CA 1
ATOM 4473 C C . GLY B 1 129 ? 16.790 43.886 21.184 1.00 37.24 207 GLY B C 1
ATOM 4474 O O . GLY B 1 129 ? 17.344 44.821 21.758 1.00 35.37 207 GLY B O 1
ATOM 4475 N N . GLY B 1 130 ? 17.429 42.777 20.800 1.00 36.50 208 GLY B N 1
ATOM 4476 C CA . GLY B 1 130 ? 18.846 42.569 21.055 1.00 36.17 208 GLY B CA 1
ATOM 4477 C C . GLY B 1 130 ? 19.747 43.340 20.115 1.00 35.63 208 GLY B C 1
ATOM 4478 O O . GLY B 1 130 ? 19.285 43.993 19.176 1.00 37.52 208 GLY B O 1
ATOM 4479 N N . HIS B 1 131 ? 21.040 43.308 20.393 1.00 34.44 209 HIS B N 1
ATOM 4480 C CA . HIS B 1 131 ? 22.022 43.942 19.522 1.00 33.68 209 HIS B CA 1
ATOM 4481 C C . HIS B 1 131 ? 22.835 42.859 18.813 1.00 33.60 209 HIS B C 1
ATOM 4482 O O . HIS B 1 131 ? 23.139 41.811 19.430 1.00 31.73 209 HIS B O 1
ATOM 4489 N N . LEU B 1 132 ? 23.178 43.108 17.536 1.00 33.58 210 LEU B N 1
ATOM 4490 C CA . LEU B 1 132 ? 24.005 42.186 16.723 1.00 33.81 210 LEU B CA 1
ATOM 4491 C C . LEU B 1 132 ? 25.244 41.703 17.447 1.00 32.64 210 LEU B C 1
ATOM 4492 O O . LEU B 1 132 ? 25.602 40.538 17.340 1.00 31.85 210 LEU B O 1
ATOM 4497 N N . SER B 1 133 ? 25.952 42.605 18.127 1.00 30.99 211 SER B N 1
ATOM 4498 C CA . SER B 1 133 ? 27.180 42.205 18.860 1.00 30.04 211 SER B CA 1
ATOM 4499 C C . SER B 1 133 ? 26.991 41.221 20.044 1.00 29.65 211 SER B C 1
ATOM 4500 O O . SER B 1 133 ? 27.985 40.741 20.579 1.00 29.06 211 SER B O 1
ATOM 4503 N N . HIS B 1 134 ? 25.760 40.974 20.479 1.00 30.08 212 HIS B N 1
ATOM 4504 C CA . HIS B 1 134 ? 25.500 39.914 21.471 1.00 30.95 212 HIS B CA 1
ATOM 4505 C C . HIS B 1 134 ? 25.328 38.551 20.801 1.00 31.54 212 HIS B C 1
ATOM 4506 O O . HIS B 1 134 ? 25.167 37.558 21.508 1.00 31.80 212 HIS B O 1
ATOM 4513 N N . GLY B 1 135 ? 25.356 38.510 19.467 1.00 31.44 213 GLY B N 1
ATOM 4514 C CA . GLY B 1 135 ? 25.228 37.262 18.714 1.00 32.70 213 GLY B CA 1
ATOM 4515 C C . GLY B 1 135 ? 24.059 37.340 17.770 1.00 33.30 213 GLY B C 1
ATOM 4516 O O . GLY B 1 135 ? 22.971 37.812 18.146 1.00 33.70 213 GLY B O 1
ATOM 4517 N N . PHE B 1 136 ? 24.276 36.890 16.540 1.00 34.32 214 PHE B N 1
ATOM 4518 C CA . PHE B 1 136 ? 23.181 36.737 15.589 1.00 36.25 214 PHE B CA 1
ATOM 4519 C C . PHE B 1 136 ? 23.556 35.791 14.467 1.00 37.33 214 PHE B C 1
ATOM 4520 O O . PHE B 1 136 ? 24.559 35.986 13.777 1.00 35.56 214 PHE B O 1
ATOM 4528 N N . MET B 1 137 ? 22.727 34.763 14.307 1.00 40.93 215 MET B N 1
ATOM 4529 C CA . MET B 1 137 ? 22.856 33.781 13.248 1.00 43.78 215 MET B CA 1
ATOM 4530 C C . MET B 1 137 ? 21.495 33.617 12.588 1.00 47.25 215 MET B C 1
ATOM 4531 O O . MET B 1 137 ? 20.468 33.601 13.274 1.00 47.54 215 MET B O 1
ATOM 4536 N N . THR B 1 138 ? 21.498 33.533 11.260 1.00 50.11 216 THR B N 1
ATOM 4537 C CA . THR B 1 138 ? 20.296 33.232 10.490 1.00 51.53 216 THR B CA 1
ATOM 4538 C C . THR B 1 138 ? 20.336 31.748 1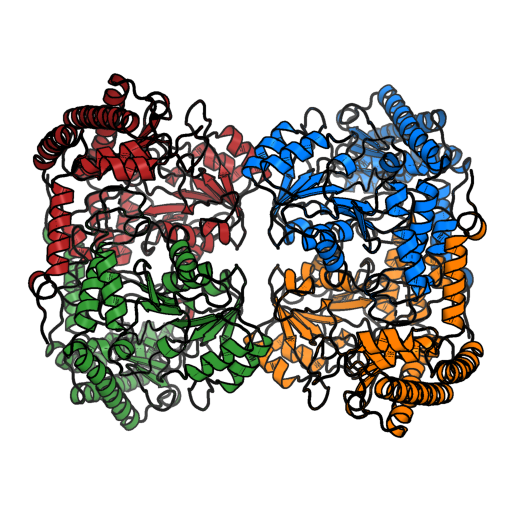0.191 1.00 53.57 216 THR B C 1
ATOM 4539 O O . THR B 1 138 ? 21.308 31.050 10.538 1.00 51.19 216 THR B O 1
ATOM 4543 N N . ALA B 1 139 ? 19.290 31.273 9.518 1.00 55.91 217 ALA B N 1
ATOM 4544 C CA . ALA B 1 139 ? 19.262 29.907 9.025 1.00 57.69 217 ALA B CA 1
ATOM 4545 C C . ALA B 1 139 ? 20.466 29.571 8.135 1.00 58.94 217 ALA B C 1
ATOM 4546 O O . ALA B 1 139 ? 20.947 28.444 8.182 1.00 60.54 217 ALA B O 1
ATOM 4548 N N . LYS B 1 140 ? 20.979 30.543 7.369 1.00 59.64 218 LYS B N 1
ATOM 4549 C CA . LYS B 1 140 ? 22.067 30.279 6.416 1.00 60.29 218 LYS B CA 1
ATOM 4550 C C . LYS B 1 140 ? 23.457 30.879 6.721 1.00 56.30 218 LYS B C 1
ATOM 4551 O O . LYS B 1 140 ? 24.427 30.466 6.087 1.00 55.85 218 LYS B O 1
ATOM 4557 N N . ARG B 1 141 ? 23.581 31.828 7.654 1.00 52.15 219 ARG B N 1
ATOM 4558 C CA . ARG B 1 141 ? 24.926 32.329 8.021 1.00 48.83 219 ARG B CA 1
ATOM 4559 C C . ARG B 1 141 ? 25.092 32.888 9.439 1.00 43.51 219 ARG B C 1
ATOM 4560 O O . ARG B 1 141 ? 24.123 33.239 10.109 1.00 42.22 219 ARG B O 1
ATOM 4568 N N . ARG B 1 142 ? 26.352 32.923 9.881 1.00 38.85 220 ARG B N 1
ATOM 4569 C CA . ARG B 1 142 ? 26.741 33.617 11.102 1.00 36.24 220 ARG B CA 1
ATOM 4570 C C . ARG B 1 142 ? 26.983 35.081 10.725 1.00 34.51 220 ARG B C 1
ATOM 4571 O O . ARG B 1 142 ? 27.937 35.404 10.028 1.00 34.61 220 ARG B O 1
ATOM 4579 N N . VAL B 1 143 ? 26.116 35.943 11.203 1.00 34.16 221 VAL B N 1
ATOM 4580 C CA . VAL B 1 143 ? 26.072 37.335 10.753 1.00 32.50 221 VAL B CA 1
ATOM 4581 C C . VAL B 1 143 ? 26.998 38.195 11.614 1.00 31.29 221 VAL B C 1
ATOM 4582 O O . VAL B 1 143 ? 27.849 38.913 11.094 1.00 30.50 221 VAL B O 1
ATOM 4586 N N . SER B 1 144 ? 26.816 38.126 12.930 1.00 29.99 222 SER B N 1
ATOM 4587 C CA . SER B 1 144 ? 27.686 38.832 13.876 1.00 29.20 222 SER B CA 1
ATOM 4588 C C . SER B 1 144 ? 29.048 38.139 14.005 1.00 28.15 222 SER B C 1
ATOM 4589 O O . SER B 1 144 ? 29.115 36.912 14.069 1.00 27.57 222 SER B O 1
ATOM 4592 N N . GLY B 1 145 ? 30.118 38.918 14.114 1.00 26.71 223 GLY B N 1
ATOM 4593 C CA . GLY B 1 145 ? 31.413 38.391 14.507 1.00 26.71 223 GLY B CA 1
ATOM 4594 C C . GLY B 1 145 ? 31.376 37.607 15.818 1.00 26.12 223 GLY B C 1
ATOM 4595 O O . GLY B 1 145 ? 32.091 36.615 15.964 1.00 26.72 223 GLY B O 1
ATOM 4596 N N . THR B 1 146 ? 30.509 38.016 16.730 1.00 26.02 224 THR B N 1
ATOM 4597 C CA . THR B 1 146 ? 30.261 37.319 17.992 1.00 26.13 224 THR B CA 1
ATOM 4598 C C . THR B 1 146 ? 29.842 35.864 17.749 1.00 26.28 224 THR B C 1
ATOM 4599 O O . THR B 1 146 ? 30.367 34.968 18.391 1.00 26.61 224 THR B O 1
ATOM 4603 N N . SER B 1 147 ? 28.963 35.649 16.779 1.00 25.46 225 SER B N 1
ATOM 4604 C CA . SER B 1 147 ? 28.509 34.303 16.422 1.00 25.30 225 SER B CA 1
ATOM 4605 C C . SER B 1 147 ? 29.473 33.520 15.545 1.00 24.81 225 SER B C 1
ATOM 4606 O O . SER B 1 147 ? 29.305 32.310 15.401 1.00 24.97 225 SER B O 1
ATOM 4609 N N . ILE B 1 148 ? 30.464 34.189 14.944 1.00 23.71 226 ILE B N 1
ATOM 4610 C CA . ILE B 1 148 ? 31.543 33.538 14.243 1.00 23.76 226 ILE B CA 1
ATOM 4611 C C . ILE B 1 148 ? 32.561 32.996 15.233 1.00 22.48 226 ILE B C 1
ATOM 4612 O O . ILE B 1 148 ? 32.893 31.819 15.186 1.00 22.54 226 ILE B O 1
ATOM 4617 N N . TYR B 1 149 ? 33.043 33.837 16.142 1.00 21.10 227 TYR B N 1
ATOM 4618 C CA . TYR B 1 149 ? 34.156 33.454 17.026 1.00 20.71 227 TYR B CA 1
ATOM 4619 C C . TYR B 1 149 ? 33.731 32.783 18.325 1.00 20.48 227 TYR B C 1
ATOM 4620 O O . TYR B 1 149 ? 34.564 32.179 18.976 1.00 20.07 227 TYR B O 1
ATOM 4629 N N . PHE B 1 150 ? 32.450 32.884 18.659 1.00 20.81 228 PHE B N 1
ATOM 4630 C CA . PHE B 1 150 ? 31.859 32.287 19.855 1.00 21.48 228 PHE B CA 1
ATOM 4631 C C . PHE B 1 150 ? 30.560 31.594 19.462 1.00 22.31 228 PHE B C 1
ATOM 4632 O O . PHE B 1 150 ? 30.107 31.693 18.321 1.00 22.82 228 PHE B O 1
ATOM 4640 N N . GLU B 1 151 ? 30.017 30.845 20.399 1.00 23.01 229 GLU B N 1
ATOM 4641 C CA . GLU B 1 151 ? 28.802 30.069 20.184 1.00 23.82 229 GLU B CA 1
ATOM 4642 C C . GLU B 1 151 ? 27.684 30.721 20.947 1.00 24.19 229 GLU B C 1
ATOM 4643 O O . GLU B 1 151 ? 27.578 30.599 22.175 1.00 24.31 229 GLU B O 1
ATOM 4649 N N . SER B 1 152 ? 26.871 31.500 20.223 1.00 24.41 230 SER B N 1
ATOM 4650 C CA . SER B 1 152 ? 25.812 32.287 20.817 1.00 25.31 230 SER B CA 1
ATOM 4651 C C . SER B 1 152 ? 24.489 31.543 20.658 1.00 26.04 230 SER B C 1
ATOM 4652 O O . SER B 1 152 ? 24.276 30.847 19.653 1.00 26.57 230 SER B O 1
ATOM 4655 N N . MET B 1 153 ? 23.677 31.607 21.690 1.00 26.82 231 MET B N 1
ATOM 4656 C CA . MET B 1 153 ? 22.293 31.161 21.629 1.00 28.13 231 MET B CA 1
ATOM 4657 C C . MET B 1 153 ? 21.422 32.221 22.279 1.00 28.67 231 MET B C 1
ATOM 4658 O O . MET B 1 153 ? 21.700 32.653 23.394 1.00 29.00 231 MET B O 1
ATOM 4663 N N . PRO B 1 154 ? 20.337 32.646 21.595 1.00 29.20 232 PRO B N 1
ATOM 4664 C CA . PRO B 1 154 ? 19.540 33.734 22.122 1.00 29.63 232 PRO B CA 1
ATOM 4665 C C . PRO B 1 154 ? 18.596 33.330 23.254 1.00 30.42 232 PRO B C 1
ATOM 4666 O O . PRO B 1 154 ? 18.245 32.132 23.415 1.00 30.41 232 PRO B O 1
ATOM 4670 N N . TYR B 1 155 ? 18.201 34.310 24.040 1.00 30.42 233 TYR B N 1
ATOM 4671 C CA . TYR B 1 155 ? 17.015 34.165 24.837 1.00 31.63 233 TYR B CA 1
ATOM 4672 C C . TYR B 1 155 ? 16.002 35.143 24.261 1.00 33.68 233 TYR B C 1
ATOM 4673 O O . TYR B 1 155 ? 16.361 36.081 23.559 1.00 32.17 233 TYR B O 1
ATOM 4682 N N . ARG B 1 156 ? 14.731 34.878 24.530 1.00 36.60 234 ARG B N 1
ATOM 4683 C CA . ARG B 1 156 ? 13.636 35.547 23.845 1.00 39.58 234 ARG B CA 1
ATOM 4684 C C . ARG B 1 156 ? 12.645 36.127 24.829 1.00 41.17 234 ARG B C 1
ATOM 4685 O O . ARG B 1 156 ? 12.549 35.718 25.980 1.00 41.34 234 ARG B O 1
ATOM 4693 N N . LEU B 1 157 ? 12.013 37.203 24.396 1.00 43.96 235 LEU B N 1
ATOM 4694 C CA . LEU B 1 157 ? 10.769 37.672 24.960 1.00 46.62 235 LEU B CA 1
ATOM 4695 C C . LEU B 1 157 ? 9.703 36.610 24.800 1.00 49.48 235 LEU B C 1
ATOM 4696 O O . LEU B 1 157 ? 9.704 35.833 23.833 1.00 51.38 235 LEU B O 1
ATOM 4701 N N . ASP B 1 158 ? 8.797 36.573 25.758 1.00 52.80 236 ASP B N 1
ATOM 4702 C CA . ASP B 1 158 ? 7.495 35.968 25.525 1.00 56.45 236 ASP B CA 1
ATOM 4703 C C . ASP B 1 158 ? 6.782 36.814 24.445 1.00 57.85 236 ASP B C 1
ATOM 4704 O O . ASP B 1 158 ? 6.343 37.937 24.731 1.00 56.47 236 ASP B O 1
ATOM 4709 N N . GLU B 1 159 ? 6.677 36.277 23.218 1.00 59.98 237 GLU B N 1
ATOM 4710 C CA . GLU B 1 159 ? 6.144 37.039 22.064 1.00 62.64 237 GLU B CA 1
ATOM 4711 C C . GLU B 1 159 ? 4.721 37.584 22.289 1.00 63.97 237 GLU B C 1
ATOM 4712 O O . GLU B 1 159 ? 4.368 38.631 21.739 1.00 65.11 237 GLU B O 1
ATOM 4718 N N . SER B 1 160 ? 3.924 36.872 23.092 1.00 63.62 238 SER B N 1
ATOM 4719 C CA . SER B 1 160 ? 2.591 37.330 23.476 1.00 64.48 238 SER B CA 1
ATOM 4720 C C . SER B 1 160 ? 2.603 38.533 24.437 1.00 63.30 238 SER B C 1
ATOM 4721 O O . SER B 1 160 ? 1.587 39.236 24.523 1.00 65.11 238 SER B O 1
ATOM 4724 N N . THR B 1 161 ? 3.712 38.760 25.160 1.00 59.52 239 THR B N 1
ATOM 4725 C CA . THR B 1 161 ? 3.835 39.897 26.111 1.00 58.50 239 THR B CA 1
ATOM 4726 C C . THR B 1 161 ? 4.835 40.979 25.696 1.00 56.70 239 THR B C 1
ATOM 4727 O O . THR B 1 161 ? 4.571 42.164 25.898 1.00 56.98 239 THR B O 1
ATOM 4731 N N . GLY B 1 162 ? 5.970 40.586 25.129 1.00 54.91 240 GLY B N 1
ATOM 4732 C CA . GLY B 1 162 ? 7.061 41.534 24.851 1.00 53.72 240 GLY B CA 1
ATOM 4733 C C . GLY B 1 162 ? 7.958 41.860 26.047 1.00 52.41 240 GLY B C 1
ATOM 4734 O O . GLY B 1 162 ? 8.662 42.872 26.015 1.00 53.25 240 GLY B O 1
ATOM 4735 N N . VAL B 1 163 ? 7.948 41.003 27.082 1.00 50.43 241 VAL B N 1
ATOM 4736 C CA . VAL B 1 163 ? 8.882 41.070 28.227 1.00 47.37 241 VAL B CA 1
ATOM 4737 C C . VAL B 1 163 ? 9.778 39.799 28.241 1.00 44.82 241 VAL B C 1
ATOM 4738 O O . VAL B 1 163 ? 9.325 38.725 27.832 1.00 44.85 241 VAL B O 1
ATOM 4742 N N . ILE B 1 164 ? 11.029 39.941 28.706 1.00 41.95 242 ILE B N 1
ATOM 4743 C CA . ILE B 1 164 ? 12.026 38.826 28.717 1.00 40.33 242 ILE B CA 1
ATOM 4744 C C . ILE B 1 164 ? 11.438 37.615 29.446 1.00 40.60 242 ILE B C 1
ATOM 4745 O O . ILE B 1 164 ? 10.902 37.749 30.556 1.00 41.07 242 ILE B O 1
ATOM 4750 N N . ASP B 1 165 ? 11.516 36.455 28.808 1.00 40.93 243 ASP B N 1
ATOM 4751 C CA . ASP B 1 165 ? 11.016 35.223 29.397 1.00 41.20 243 ASP B CA 1
ATOM 4752 C C . ASP B 1 165 ? 12.096 34.649 30.309 1.00 40.69 243 ASP B C 1
ATOM 4753 O O . ASP B 1 165 ? 12.845 33.749 29.926 1.00 40.50 243 ASP B O 1
ATOM 4758 N N . TYR B 1 166 ? 12.142 35.166 31.530 1.00 40.61 244 TYR B N 1
ATOM 4759 C CA . TYR B 1 166 ? 13.140 34.761 32.524 1.00 40.69 244 TYR B CA 1
ATOM 4760 C C . TYR B 1 166 ? 13.061 33.287 32.900 1.00 41.19 244 TYR B C 1
ATOM 4761 O O . TYR B 1 166 ? 14.090 32.630 33.093 1.00 39.78 244 TYR B O 1
ATOM 4770 N N . ASP B 1 167 ? 11.838 32.764 33.007 1.00 42.75 245 ASP B N 1
ATOM 4771 C CA . ASP B 1 167 ? 11.649 31.343 33.256 1.00 43.70 245 ASP B CA 1
ATOM 4772 C C . ASP B 1 167 ? 12.241 30.470 32.159 1.00 42.37 245 ASP B C 1
ATOM 4773 O O . ASP B 1 167 ? 12.851 29.438 32.458 1.00 42.48 245 ASP B O 1
ATOM 4778 N N . MET B 1 168 ? 12.066 30.856 30.898 1.00 41.06 246 MET B N 1
ATOM 4779 C CA . MET B 1 168 ? 12.628 30.073 29.799 1.00 40.71 246 MET B CA 1
ATOM 4780 C C . MET B 1 168 ? 14.160 30.229 29.707 1.00 39.19 246 MET B C 1
ATOM 4781 O O . MET B 1 168 ? 14.853 29.264 29.423 1.00 39.20 246 MET B O 1
ATOM 4786 N N . LEU B 1 169 ? 14.673 31.437 29.951 1.00 38.05 247 LEU B N 1
ATOM 4787 C CA . LEU B 1 169 ? 16.137 31.659 30.064 1.00 36.91 247 LEU B CA 1
ATOM 4788 C C . LEU B 1 169 ? 16.763 30.753 31.134 1.00 37.09 247 LEU B C 1
ATOM 4789 O O . LEU B 1 169 ? 17.791 30.125 30.887 1.00 35.70 247 LEU B O 1
ATOM 4794 N N . GLU B 1 170 ? 16.135 30.700 32.306 1.00 38.71 248 GLU B N 1
ATOM 4795 C CA . GLU B 1 170 ? 16.525 29.796 33.407 1.00 39.94 248 GLU B CA 1
ATOM 4796 C C . GLU B 1 170 ? 16.655 28.354 32.914 1.00 39.13 248 GLU B C 1
ATOM 4797 O O . GLU B 1 170 ? 17.674 27.710 33.167 1.00 38.04 248 GLU B O 1
ATOM 4803 N N . LYS B 1 171 ? 15.658 27.872 32.172 1.00 38.85 249 LYS B N 1
ATOM 4804 C CA . LYS B 1 171 ? 15.667 26.497 31.660 1.00 38.76 249 LYS B CA 1
ATOM 4805 C C . LYS B 1 171 ? 16.711 26.277 30.562 1.00 36.32 249 LYS B C 1
ATOM 4806 O O . LYS B 1 171 ? 17.412 25.277 30.570 1.00 34.79 249 LYS B O 1
ATOM 4812 N N . THR B 1 172 ? 16.819 27.223 29.622 1.00 34.41 250 THR B N 1
ATOM 4813 C CA . THR B 1 172 ? 17.730 27.036 28.501 1.00 32.81 250 THR B CA 1
ATOM 4814 C C . THR B 1 172 ? 19.179 27.264 28.905 1.00 31.71 250 THR B C 1
ATOM 4815 O O . THR B 1 172 ? 20.070 26.616 28.336 1.00 30.62 250 THR B O 1
ATOM 4819 N N . ALA B 1 173 ? 19.410 28.137 29.890 1.00 31.03 251 ALA B N 1
ATOM 4820 C CA . ALA B 1 173 ? 20.758 28.333 30.427 1.00 30.59 251 ALA B CA 1
ATOM 4821 C C . ALA B 1 173 ? 21.279 27.062 31.073 1.00 30.80 251 ALA B C 1
ATOM 4822 O O . ALA B 1 173 ? 22.429 26.687 30.886 1.00 30.25 251 ALA B O 1
ATOM 4824 N N . ALA B 1 174 ? 20.413 26.391 31.823 1.00 31.57 252 ALA B N 1
ATOM 4825 C CA . ALA B 1 174 ? 20.771 25.106 32.445 1.00 32.09 252 ALA B CA 1
ATOM 4826 C C . ALA B 1 174 ? 21.161 24.030 31.446 1.00 31.43 252 ALA B C 1
ATOM 4827 O O . ALA B 1 174 ? 22.033 23.203 31.742 1.00 31.60 252 ALA B O 1
ATOM 4829 N N . LEU B 1 175 ? 20.560 24.053 30.248 1.00 30.90 253 LEU B N 1
ATOM 4830 C CA . LEU B 1 175 ? 20.873 23.093 29.185 1.00 30.37 253 LEU B CA 1
ATOM 4831 C C . LEU B 1 175 ? 22.082 23.483 28.370 1.00 29.10 253 LEU B C 1
ATOM 4832 O O . LEU B 1 175 ? 22.941 22.653 28.093 1.00 28.42 253 LEU B O 1
ATOM 4837 N N . PHE B 1 176 ? 22.129 24.756 27.974 1.00 28.33 254 PHE B N 1
ATOM 4838 C CA . PHE B 1 176 ? 23.177 25.253 27.071 1.00 27.56 254 PHE B CA 1
ATOM 4839 C C . PHE B 1 176 ? 24.491 25.568 27.813 1.00 27.38 254 PHE B C 1
ATOM 4840 O O . PHE B 1 176 ? 25.561 25.504 27.233 1.00 27.17 254 PHE B O 1
ATOM 4848 N N . ARG B 1 177 ? 24.384 25.954 29.076 1.00 28.68 255 ARG B N 1
ATOM 4849 C CA . ARG B 1 177 ? 25.527 26.214 29.952 1.00 29.46 255 ARG B CA 1
ATOM 4850 C C . ARG B 1 177 ? 26.451 27.295 29.397 1.00 27.93 255 ARG B C 1
ATOM 4851 O O . ARG B 1 177 ? 27.627 27.076 29.155 1.00 26.90 255 ARG B O 1
ATOM 4859 N N . PRO B 1 178 ? 25.895 28.484 29.205 1.00 27.60 256 PRO B N 1
ATOM 4860 C CA . PRO B 1 178 ? 26.759 29.557 28.739 1.00 26.91 256 PRO B CA 1
ATOM 4861 C C . PRO B 1 178 ? 27.856 29.913 29.740 1.00 26.97 256 PRO B C 1
ATOM 4862 O O . PRO B 1 178 ? 27.643 29.821 30.953 1.00 27.04 256 PRO B O 1
ATOM 4866 N N . LYS B 1 179 ? 29.019 30.293 29.207 1.00 26.65 257 LYS B N 1
ATOM 4867 C CA . LYS B 1 179 ? 30.088 30.918 29.985 1.00 27.25 257 LYS B CA 1
ATOM 4868 C C . LYS B 1 179 ? 29.813 32.378 30.327 1.00 26.70 257 LYS B C 1
ATOM 4869 O O . LYS B 1 179 ? 30.339 32.897 31.326 1.00 26.60 257 LYS B O 1
ATOM 4875 N N . LEU B 1 180 ? 29.021 33.044 29.476 1.00 25.56 258 LEU B N 1
ATOM 4876 C CA . LEU B 1 180 ? 28.692 34.442 29.610 1.00 25.27 258 LEU B CA 1
ATOM 4877 C C . LEU B 1 180 ? 27.232 34.652 29.263 1.00 25.33 258 LEU B C 1
ATOM 4878 O O . LEU B 1 180 ? 26.789 34.204 28.205 1.00 25.13 258 LEU B O 1
ATOM 4883 N N . ILE B 1 181 ? 26.511 35.318 30.152 1.00 25.62 259 ILE B N 1
ATOM 4884 C CA . ILE B 1 181 ? 25.152 35.811 29.874 1.00 26.14 259 ILE B CA 1
ATOM 4885 C C . ILE B 1 181 ? 25.225 37.335 29.779 1.00 25.70 259 ILE B C 1
ATOM 4886 O O . ILE B 1 181 ? 25.746 37.993 30.667 1.00 25.01 259 ILE B O 1
ATOM 4891 N N . ILE B 1 182 ? 24.669 37.864 28.693 1.00 25.69 260 ILE B N 1
ATOM 4892 C CA . ILE B 1 182 ? 24.588 39.288 28.428 1.00 25.47 260 ILE B CA 1
ATOM 4893 C C . ILE B 1 182 ? 23.169 39.792 28.656 1.00 26.43 260 ILE B C 1
ATOM 4894 O O . ILE B 1 182 ? 22.216 39.255 28.106 1.00 27.47 260 ILE B O 1
ATOM 4899 N N . ALA B 1 183 ? 23.045 40.782 29.522 1.00 26.97 261 ALA B N 1
ATOM 4900 C CA . ALA B 1 183 ? 21.829 41.578 29.666 1.00 27.94 261 ALA B CA 1
ATOM 4901 C C . ALA B 1 183 ? 22.045 42.877 28.906 1.00 28.12 261 ALA B C 1
ATOM 4902 O O . ALA B 1 183 ? 23.173 43.302 28.696 1.00 27.27 261 ALA B O 1
ATOM 4904 N N . GLY B 1 184 ? 20.954 43.513 28.501 1.00 29.33 262 GLY B N 1
ATOM 4905 C CA . GLY B 1 184 ? 21.027 44.810 27.848 1.00 29.98 262 GLY B CA 1
ATOM 4906 C C . GLY B 1 184 ? 20.580 44.649 26.423 1.00 31.01 262 GLY B C 1
ATOM 4907 O O . GLY B 1 184 ? 20.540 43.545 25.906 1.00 30.68 262 GLY B O 1
ATOM 4908 N N . ALA B 1 185 ? 20.176 45.762 25.802 1.00 31.31 263 ALA B N 1
ATOM 4909 C CA . ALA B 1 185 ? 19.455 45.682 24.544 1.00 32.59 263 ALA B CA 1
ATOM 4910 C C . ALA B 1 185 ? 19.453 47.001 23.769 1.00 33.24 263 ALA B C 1
ATOM 4911 O O . ALA B 1 185 ? 19.731 48.054 24.312 1.00 33.22 263 ALA B O 1
ATOM 4913 N N . SER B 1 186 ? 19.127 46.888 22.490 1.00 34.40 264 SER B N 1
ATOM 4914 C CA . SER B 1 186 ? 19.012 48.028 21.588 1.00 34.84 264 SER B CA 1
ATOM 4915 C C . SER B 1 186 ? 17.590 48.558 21.518 1.00 35.12 264 SER B C 1
ATOM 4916 O O . SER B 1 186 ? 17.399 49.724 21.251 1.00 35.12 264 SER B O 1
ATOM 4919 N N . ALA B 1 187 ? 16.603 47.690 21.688 1.00 35.24 265 ALA B N 1
ATOM 4920 C CA . ALA B 1 187 ? 15.192 48.114 21.563 1.00 36.00 265 ALA B CA 1
ATOM 4921 C C . ALA B 1 187 ? 14.327 47.418 22.576 1.00 37.08 265 ALA B C 1
ATOM 4922 O O . ALA B 1 187 ? 13.304 46.816 22.222 1.00 38.95 265 ALA B O 1
ATOM 4924 N N . TYR B 1 188 ? 14.730 47.485 23.842 1.00 36.62 266 TYR B N 1
ATOM 4925 C CA . TYR B 1 188 ? 13.941 46.876 24.904 1.00 36.48 266 TYR B CA 1
ATOM 4926 C C . TYR B 1 188 ? 13.389 47.986 25.743 1.00 37.29 266 TYR B C 1
ATOM 4927 O O . TYR B 1 188 ? 14.154 48.714 26.380 1.00 36.35 266 TYR B O 1
ATOM 4936 N N . PRO B 1 189 ? 12.036 48.151 25.736 1.00 38.57 267 PRO B N 1
ATOM 4937 C CA . PRO B 1 189 ? 11.451 49.298 26.398 1.00 39.05 267 PRO B CA 1
ATOM 4938 C C . PRO B 1 189 ? 11.261 49.189 27.914 1.00 39.95 267 PRO B C 1
ATOM 4939 O O . PRO B 1 189 ? 10.799 50.131 28.508 1.00 39.55 267 PRO B O 1
ATOM 4943 N N . ARG B 1 190 ? 11.609 48.069 28.547 1.00 40.68 268 ARG B N 1
ATOM 4944 C CA . ARG B 1 190 ? 11.379 47.930 29.988 1.00 41.80 268 ARG B CA 1
ATOM 4945 C C . ARG B 1 190 ? 12.688 47.827 30.724 1.00 41.67 268 ARG B C 1
ATOM 4946 O O . ARG B 1 190 ? 13.720 47.541 30.118 1.00 40.50 268 ARG B O 1
ATOM 4954 N N . ASP B 1 191 ? 12.652 48.054 32.034 1.00 42.65 269 ASP B N 1
ATOM 4955 C CA . ASP B 1 191 ? 13.839 47.837 32.868 1.00 43.46 269 ASP B CA 1
ATOM 4956 C C . ASP B 1 191 ? 14.083 46.312 33.041 1.00 43.09 269 ASP B C 1
ATOM 4957 O O . ASP B 1 191 ? 13.172 45.487 32.896 1.00 43.33 269 ASP B O 1
ATOM 4962 N N . ILE B 1 192 ? 15.325 45.964 33.332 1.00 41.73 270 ILE B N 1
ATOM 4963 C CA . ILE B 1 192 ? 15.796 44.570 33.319 1.00 41.42 270 ILE B CA 1
ATOM 4964 C C . ILE B 1 192 ? 15.864 44.063 34.751 1.00 41.41 270 ILE B C 1
ATOM 4965 O O . ILE B 1 192 ? 16.330 44.779 35.635 1.00 40.20 270 ILE B O 1
ATOM 4970 N N . ASP B 1 193 ? 15.399 42.824 34.978 1.00 41.37 271 ASP B N 1
ATOM 4971 C CA . ASP B 1 193 ? 15.460 42.231 36.313 1.00 42.00 271 ASP B CA 1
ATOM 4972 C C . ASP B 1 193 ? 16.882 41.716 36.552 1.00 40.42 271 ASP B C 1
ATOM 4973 O O . ASP B 1 193 ? 17.183 40.552 36.289 1.00 39.55 271 ASP B O 1
ATOM 4978 N N . TYR B 1 194 ? 17.749 42.593 37.056 1.00 39.76 272 TYR B N 1
ATOM 4979 C CA . TYR B 1 194 ? 19.166 42.251 37.205 1.00 39.29 272 TYR B CA 1
ATOM 4980 C C . TYR B 1 194 ? 19.383 41.164 38.269 1.00 39.64 272 TYR B C 1
ATOM 4981 O O . TYR B 1 194 ? 20.277 40.331 38.121 1.00 38.67 272 TYR B O 1
ATOM 4990 N N . ALA B 1 195 ? 18.594 41.190 39.348 1.00 40.39 273 ALA B N 1
ATOM 4991 C CA . ALA B 1 195 ? 18.680 40.120 40.370 1.00 41.05 273 ALA B CA 1
ATOM 4992 C C . ALA B 1 195 ? 18.404 38.739 39.772 1.00 40.65 273 ALA B C 1
ATOM 4993 O O . ALA B 1 195 ? 19.136 37.760 40.030 1.00 40.67 273 ALA B O 1
ATOM 4995 N N . ARG B 1 196 ? 17.393 38.652 38.914 1.00 40.30 274 ARG B N 1
ATOM 4996 C CA . ARG B 1 196 ? 17.068 37.384 38.270 1.00 39.93 274 ARG B CA 1
ATOM 4997 C C . ARG B 1 196 ? 18.178 36.935 37.306 1.00 37.76 274 ARG B C 1
ATOM 4998 O O . ARG B 1 196 ? 18.487 35.740 37.221 1.00 37.48 274 ARG B O 1
ATOM 5006 N N . PHE B 1 197 ? 18.805 37.887 36.604 1.00 35.83 275 PHE B N 1
ATOM 5007 C CA . PHE B 1 197 ? 19.951 37.549 35.742 1.00 34.38 275 PHE B CA 1
ATOM 5008 C C . PHE B 1 197 ? 21.101 36.965 36.559 1.00 34.37 275 PHE B C 1
ATOM 5009 O O . PHE B 1 197 ? 21.754 35.993 36.127 1.00 33.94 275 PHE B O 1
ATOM 5017 N N . ARG B 1 198 ? 21.347 37.560 37.729 1.00 34.82 276 ARG B N 1
ATOM 5018 C CA . ARG B 1 198 ? 22.385 37.057 38.626 1.00 35.32 276 ARG B CA 1
ATOM 5019 C C . ARG B 1 198 ? 22.068 35.625 39.105 1.00 36.28 276 ARG B C 1
ATOM 5020 O O . ARG B 1 198 ? 22.935 34.755 39.080 1.00 35.25 276 ARG B O 1
ATOM 5028 N N . LYS B 1 199 ? 20.828 35.387 39.522 1.00 38.24 277 LYS B N 1
ATOM 5029 C CA . LYS B 1 199 ? 20.411 34.042 39.954 1.00 39.65 277 LYS B CA 1
ATOM 5030 C C . LYS B 1 199 ? 20.661 33.021 38.844 1.00 37.89 277 LYS B C 1
ATOM 5031 O O . LYS B 1 199 ? 21.202 31.920 39.094 1.00 37.23 277 LYS B O 1
ATOM 5037 N N . ILE B 1 200 ? 20.320 33.398 37.606 1.00 36.17 278 ILE B N 1
ATOM 5038 C CA . ILE B 1 200 ? 20.458 32.490 36.464 1.00 34.88 278 ILE B CA 1
ATOM 5039 C C . ILE B 1 200 ? 21.936 32.276 36.133 1.00 33.67 278 ILE B C 1
ATOM 5040 O O . ILE B 1 200 ? 22.356 31.136 35.928 1.00 33.27 278 ILE B O 1
ATOM 5045 N N . ALA B 1 201 ? 22.728 33.354 36.102 1.00 33.36 279 ALA B N 1
ATOM 5046 C CA . ALA B 1 201 ? 24.168 33.199 35.859 1.00 32.60 279 ALA B CA 1
ATOM 5047 C C . ALA B 1 201 ? 24.828 32.264 36.897 1.00 33.19 279 ALA B C 1
ATOM 5048 O O . ALA B 1 201 ? 25.614 31.399 36.536 1.00 32.75 279 ALA B O 1
ATOM 5050 N N . ASP B 1 202 ? 24.504 32.465 38.175 1.00 34.82 280 ASP B N 1
ATOM 5051 C CA . ASP B 1 202 ? 25.068 31.637 39.256 1.00 36.38 280 ASP B CA 1
ATOM 5052 C C . ASP B 1 202 ? 24.655 30.170 39.165 1.00 36.67 280 ASP B C 1
ATOM 5053 O O . ASP B 1 202 ? 25.467 29.267 39.453 1.00 36.37 280 ASP B O 1
ATOM 5058 N N . SER B 1 203 ? 23.420 29.931 38.725 1.00 36.81 281 SER B N 1
ATOM 5059 C CA . SER B 1 203 ? 22.935 28.563 38.458 1.00 37.31 281 SER B CA 1
ATOM 5060 C C . SER B 1 203 ? 23.876 27.734 37.543 1.00 35.88 281 SER B C 1
ATOM 5061 O O . SER B 1 203 ? 23.964 26.507 37.671 1.00 35.69 281 SER B O 1
ATOM 5064 N N . VAL B 1 204 ? 24.589 28.395 36.621 1.00 34.16 282 VAL B N 1
ATOM 5065 C CA . VAL B 1 204 ? 25.516 27.702 35.735 1.00 33.48 282 VAL B CA 1
ATOM 5066 C C . VAL B 1 204 ? 26.976 28.181 35.791 1.00 32.63 282 VAL B C 1
ATOM 5067 O O . VAL B 1 204 ? 27.783 27.746 34.970 1.00 32.33 282 VAL B O 1
ATOM 5071 N N . GLY B 1 205 ? 27.318 29.019 36.763 1.00 32.73 283 GLY B N 1
ATOM 5072 C CA . GLY B 1 205 ? 28.674 29.521 36.910 1.00 32.07 283 GLY B CA 1
ATOM 5073 C C . GLY B 1 205 ? 29.084 30.476 35.786 1.00 30.79 283 GLY B C 1
ATOM 5074 O O . GLY B 1 205 ? 30.267 30.572 35.454 1.00 29.96 283 GLY B O 1
ATOM 5075 N N . ALA B 1 206 ? 28.111 31.178 35.202 1.00 30.13 284 ALA B N 1
ATOM 5076 C CA . ALA B 1 206 ? 28.406 32.070 34.077 1.00 29.57 284 ALA B CA 1
ATOM 5077 C C . ALA B 1 206 ? 28.856 33.424 34.592 1.00 29.34 284 ALA B C 1
ATOM 5078 O O . ALA B 1 206 ? 28.447 33.876 35.680 1.00 30.21 284 ALA B O 1
ATOM 5080 N N . PHE B 1 207 ? 29.723 34.065 33.808 1.00 28.67 285 PHE B N 1
ATOM 5081 C CA . PHE B 1 207 ? 29.958 35.497 33.930 1.00 28.61 285 PHE B CA 1
ATOM 5082 C C . PHE B 1 207 ? 28.670 36.222 33.554 1.00 28.58 285 PHE B C 1
ATOM 5083 O O . PHE B 1 207 ? 27.895 35.734 32.739 1.00 28.46 285 PHE B O 1
ATOM 5091 N N . LEU B 1 208 ? 28.452 37.380 34.149 1.00 28.92 286 LEU B N 1
ATOM 5092 C CA . LEU B 1 208 ? 27.274 38.199 33.845 1.00 29.11 286 LEU B CA 1
ATOM 5093 C C . LEU B 1 208 ? 27.716 39.596 33.469 1.00 28.80 286 LEU B C 1
ATOM 5094 O O . LEU B 1 208 ? 28.404 40.258 34.233 1.00 28.90 286 LEU B O 1
ATOM 5099 N N . MET B 1 209 ? 27.277 40.045 32.298 1.00 28.59 287 MET B N 1
ATOM 5100 C CA . MET B 1 209 ? 27.593 41.366 31.787 1.00 28.52 287 MET B CA 1
ATOM 5101 C C . MET B 1 209 ? 26.306 42.126 31.481 1.00 28.21 287 MET B C 1
ATOM 5102 O O . MET B 1 209 ? 25.323 41.535 31.057 1.00 28.07 287 MET B O 1
ATOM 5107 N N . MET B 1 210 ? 26.350 43.440 31.685 1.00 27.37 288 MET B N 1
ATOM 5108 C CA . MET B 1 210 ? 25.311 44.375 31.191 1.00 27.68 288 MET B CA 1
ATOM 5109 C C . MET B 1 210 ? 25.906 45.260 30.105 1.00 26.56 288 MET B C 1
ATOM 5110 O O . MET B 1 210 ? 26.944 45.877 30.327 1.00 25.99 288 MET B O 1
ATOM 5115 N N . ASP B 1 211 ? 25.251 45.296 28.942 1.00 26.31 289 ASP B N 1
ATOM 5116 C CA . ASP B 1 211 ? 25.540 46.263 27.877 1.00 25.69 289 ASP B CA 1
ATOM 5117 C C . ASP B 1 211 ? 24.543 47.393 28.040 1.00 26.27 289 ASP B C 1
ATOM 5118 O O . ASP B 1 211 ? 23.361 47.267 27.655 1.00 26.93 289 ASP B O 1
ATOM 5123 N N . MET B 1 212 ? 24.995 48.485 28.657 1.00 26.11 290 MET B N 1
ATOM 5124 C CA . MET B 1 212 ? 24.125 49.608 28.968 1.00 26.51 290 MET B CA 1
ATOM 5125 C C . MET B 1 212 ? 24.154 50.741 27.919 1.00 26.40 290 MET B C 1
ATOM 5126 O O . MET B 1 212 ? 23.734 51.859 28.217 1.00 26.41 290 MET B O 1
ATOM 5131 N N . ALA B 1 213 ? 24.601 50.443 26.693 1.00 26.23 291 ALA B N 1
ATOM 5132 C CA . ALA B 1 213 ? 24.678 51.459 25.634 1.00 26.69 291 ALA B CA 1
ATOM 5133 C C . ALA B 1 213 ? 23.459 52.382 25.567 1.00 27.69 291 ALA B C 1
ATOM 5134 O O . ALA B 1 213 ? 23.587 53.600 25.537 1.00 27.92 291 ALA B O 1
ATOM 5136 N N . HIS B 1 214 ? 22.275 51.791 25.521 1.00 29.35 292 HIS B N 1
ATOM 5137 C CA . HIS B 1 214 ? 21.051 52.585 25.351 1.00 30.83 292 HIS B CA 1
ATOM 5138 C C . HIS B 1 214 ? 20.570 53.289 26.613 1.00 31.39 292 HIS B C 1
ATOM 5139 O O . HIS B 1 214 ? 19.801 54.252 26.519 1.00 33.16 292 HIS B O 1
ATOM 5146 N N . VAL B 1 215 ? 21.014 52.852 27.790 1.00 31.15 293 VAL B N 1
ATOM 5147 C CA . VAL B 1 215 ? 20.459 53.366 29.035 1.00 31.22 293 VAL B CA 1
ATOM 5148 C C . VAL B 1 215 ? 21.463 53.947 30.027 1.00 30.94 293 VAL B C 1
ATOM 5149 O O . VAL B 1 215 ? 21.089 54.240 31.166 1.00 32.04 293 VAL B O 1
ATOM 5153 N N . SER B 1 216 ? 22.705 54.146 29.597 1.00 29.96 294 SER B N 1
ATOM 5154 C CA . SER B 1 216 ? 23.809 54.510 30.501 1.00 30.34 294 SER B CA 1
ATOM 5155 C C . SER B 1 216 ? 23.538 55.806 31.285 1.00 30.96 294 SER B C 1
ATOM 5156 O O . SER B 1 216 ? 23.798 55.900 32.471 1.00 31.79 294 SER B O 1
ATOM 5159 N N . GLY B 1 217 ? 22.987 56.799 30.620 1.00 31.27 295 GLY B N 1
ATOM 5160 C CA . GLY B 1 217 ? 22.727 58.081 31.269 1.00 32.04 295 GLY B CA 1
ATOM 5161 C C . GLY B 1 217 ? 21.596 57.997 32.262 1.00 33.24 295 GLY B C 1
ATOM 5162 O O . GLY B 1 217 ? 21.631 58.651 33.319 1.00 34.23 295 GLY B O 1
ATOM 5163 N N . LEU B 1 218 ? 20.590 57.175 31.952 1.00 34.23 296 LEU B N 1
ATOM 5164 C CA . LEU B 1 218 ? 19.496 56.912 32.871 1.00 34.91 296 LEU B CA 1
ATOM 5165 C C . LEU B 1 218 ? 19.969 56.190 34.127 1.00 35.90 296 LEU B C 1
ATOM 5166 O O . LEU B 1 218 ? 19.431 56.403 35.216 1.00 36.99 296 LEU B O 1
ATOM 5171 N N . ILE B 1 219 ? 20.936 55.284 33.962 1.00 34.89 297 ILE B N 1
ATOM 5172 C CA . ILE B 1 219 ? 21.590 54.624 35.087 1.00 35.27 297 ILE B CA 1
ATOM 5173 C C . ILE B 1 219 ? 22.431 55.609 35.914 1.00 35.85 297 ILE B C 1
ATOM 5174 O O . ILE B 1 219 ? 22.321 55.622 37.159 1.00 37.32 297 ILE B O 1
ATOM 5179 N N . ALA B 1 220 ? 23.252 56.404 35.230 1.00 36.22 298 ALA B N 1
ATOM 5180 C CA . ALA B 1 220 ? 24.074 57.456 35.865 1.00 36.97 298 ALA B CA 1
ATOM 5181 C C . ALA B 1 220 ? 23.218 58.411 36.704 1.00 39.17 298 ALA B C 1
ATOM 5182 O O . ALA B 1 220 ? 23.578 58.767 37.829 1.00 40.41 298 ALA B O 1
ATOM 5184 N N . ALA B 1 221 ? 22.061 58.781 36.168 1.00 40.02 299 ALA B N 1
ATOM 5185 C CA . ALA B 1 221 ? 21.117 59.684 36.873 1.00 41.13 299 ALA B CA 1
ATOM 5186 C C . ALA B 1 221 ? 20.185 58.982 37.877 1.00 42.75 299 ALA B C 1
ATOM 5187 O O . ALA B 1 221 ? 19.268 59.606 38.404 1.00 42.77 299 ALA B O 1
ATOM 5189 N N . SER B 1 222 ? 20.411 57.688 38.131 1.00 43.41 300 SER B N 1
ATOM 5190 C CA . SER B 1 222 ? 19.563 56.834 38.973 1.00 45.21 300 SER B CA 1
ATOM 5191 C C . SER B 1 222 ? 18.078 56.836 38.607 1.00 45.16 300 SER B C 1
ATOM 5192 O O . SER B 1 222 ? 17.230 56.658 39.475 1.00 45.31 300 SER B O 1
ATOM 5195 N N . VAL B 1 223 ? 17.771 57.046 37.327 1.00 43.74 301 VAL B N 1
ATOM 5196 C CA . VAL B 1 223 ? 16.399 56.962 36.842 1.00 44.28 301 VAL B CA 1
ATOM 5197 C C . VAL B 1 223 ? 15.966 55.502 36.701 1.00 44.85 301 VAL B C 1
ATOM 5198 O O . VAL B 1 223 ? 14.832 55.156 37.044 1.00 45.87 301 VAL B O 1
ATOM 5202 N N . LEU B 1 224 ? 16.870 54.650 36.208 1.00 43.37 302 LEU B N 1
ATOM 5203 C CA . LEU B 1 224 ? 16.646 53.206 36.111 1.00 43.96 302 LEU B CA 1
ATOM 5204 C C . LEU B 1 224 ? 17.506 52.505 37.156 1.00 43.42 302 LEU B C 1
ATOM 5205 O O . LEU B 1 224 ? 18.412 53.122 37.738 1.00 43.94 302 LEU B O 1
ATOM 5210 N N . ALA B 1 225 ? 17.231 51.215 37.364 1.00 43.03 303 ALA B N 1
ATOM 5211 C CA . ALA B 1 225 ? 17.967 50.405 38.325 1.00 42.55 303 ALA B CA 1
ATOM 5212 C C . ALA B 1 225 ? 19.434 50.289 37.917 1.00 40.92 303 ALA B C 1
ATOM 5213 O O . ALA B 1 225 ? 19.783 50.396 36.730 1.00 40.16 303 ALA B O 1
ATOM 5215 N N . ASP B 1 226 ? 20.277 50.067 38.919 1.00 40.08 304 ASP B N 1
ATOM 5216 C CA . ASP B 1 226 ? 21.727 50.065 38.759 1.00 38.52 304 ASP B CA 1
ATOM 5217 C C . ASP B 1 226 ? 22.230 48.642 38.491 1.00 37.05 304 ASP B C 1
ATOM 5218 O O . ASP B 1 226 ? 22.223 47.803 39.389 1.00 37.10 304 ASP B O 1
ATOM 5223 N N . PRO B 1 227 ? 22.693 48.355 37.262 1.00 35.08 305 PRO B N 1
ATOM 5224 C CA . PRO B 1 227 ? 23.229 47.008 36.994 1.00 34.05 305 PRO B CA 1
ATOM 5225 C C . PRO B 1 227 ? 24.505 46.686 37.769 1.00 33.21 305 PRO B C 1
ATOM 5226 O O . PRO B 1 227 ? 24.812 45.510 37.979 1.00 32.68 305 PRO B O 1
ATOM 5230 N N . PHE B 1 228 ? 25.227 47.711 38.207 1.00 32.81 306 PHE B N 1
ATOM 5231 C CA . PHE B 1 228 ? 26.482 47.530 38.942 1.00 33.44 306 PHE B CA 1
ATOM 5232 C C . PHE B 1 228 ? 26.290 46.856 40.306 1.00 35.27 306 PHE B C 1
ATOM 5233 O O . PHE B 1 228 ? 27.243 46.341 40.864 1.00 35.76 306 PHE B O 1
ATOM 5241 N N . GLU B 1 229 ? 25.061 46.864 40.821 1.00 37.20 307 GLU B N 1
ATOM 5242 C CA . GLU B 1 229 ? 24.700 46.094 42.009 1.00 38.99 307 GLU B CA 1
ATOM 5243 C C . GLU B 1 229 ? 24.811 44.584 41.812 1.00 38.49 307 GLU B C 1
ATOM 5244 O O . GLU B 1 229 ? 24.994 43.869 42.796 1.00 38.85 307 GLU B O 1
ATOM 5250 N N . PHE B 1 230 ? 24.651 44.103 40.575 1.00 37.05 308 PHE B N 1
ATOM 5251 C CA . PHE B 1 230 ? 24.537 42.670 40.287 1.00 37.34 308 PHE B CA 1
ATOM 5252 C C . PHE B 1 230 ? 25.553 42.046 39.308 1.00 35.40 308 PHE B C 1
ATOM 5253 O O . PHE B 1 230 ? 25.902 40.891 39.473 1.00 34.76 308 PHE B O 1
ATOM 5261 N N . VAL B 1 231 ? 26.020 42.792 38.306 1.00 33.46 309 VAL B N 1
ATOM 5262 C CA . VAL B 1 231 ? 26.839 42.214 37.237 1.00 32.09 309 VAL B CA 1
ATOM 5263 C C . VAL B 1 231 ? 28.341 42.299 37.505 1.00 31.64 309 VAL B C 1
ATOM 5264 O O . VAL B 1 231 ? 28.786 43.013 38.399 1.00 32.46 309 VAL B O 1
ATOM 5268 N N . ASP B 1 232 ? 29.101 41.566 36.702 1.00 30.64 310 ASP B N 1
ATOM 5269 C CA . ASP B 1 232 ? 30.560 41.520 36.795 1.00 30.20 310 ASP B CA 1
ATOM 5270 C C . ASP B 1 232 ? 31.218 42.594 35.955 1.00 28.98 310 ASP B C 1
ATOM 5271 O O . ASP B 1 232 ? 32.262 43.129 36.327 1.00 28.91 310 ASP B O 1
ATOM 5276 N N . ILE B 1 233 ? 30.632 42.823 34.781 1.00 27.76 311 ILE B N 1
ATOM 5277 C CA . ILE B 1 233 ? 31.211 43.658 33.719 1.00 26.47 311 ILE B CA 1
ATOM 5278 C C . ILE B 1 233 ? 30.086 44.485 33.132 1.00 26.05 311 ILE B C 1
ATOM 5279 O O . ILE B 1 233 ? 28.979 43.979 32.959 1.00 25.95 311 ILE B O 1
ATOM 5284 N N . VAL B 1 234 ? 30.378 45.744 32.808 1.00 25.66 312 VAL B N 1
ATOM 5285 C CA . VAL B 1 234 ? 29.434 46.618 32.121 1.00 25.43 312 VAL B CA 1
ATOM 5286 C C . VAL B 1 234 ? 30.111 47.261 30.930 1.00 24.62 312 VAL B C 1
ATOM 5287 O O . VAL B 1 234 ? 31.201 47.836 31.064 1.00 24.35 312 VAL B O 1
ATOM 5291 N N . THR B 1 235 ? 29.473 47.168 29.763 1.00 24.10 313 THR B N 1
ATOM 5292 C CA . THR B 1 235 ? 29.958 47.865 28.593 1.00 23.57 313 THR B CA 1
ATOM 5293 C C . THR B 1 235 ? 28.975 48.953 28.197 1.00 23.43 313 THR B C 1
ATOM 5294 O O . THR B 1 235 ? 27.775 48.913 28.532 1.00 23.38 313 THR B O 1
ATOM 5298 N N . THR B 1 236 ? 29.487 49.913 27.443 1.00 23.12 314 THR B N 1
ATOM 5299 C CA . THR B 1 236 ? 28.627 50.970 26.951 1.00 23.33 314 THR B CA 1
ATOM 5300 C C . THR B 1 236 ? 29.287 51.670 25.783 1.00 22.99 314 THR B C 1
ATOM 5301 O O . THR B 1 236 ? 30.521 51.665 25.642 1.00 21.96 314 THR B O 1
ATOM 5305 N N . THR B 1 237 ? 28.435 52.261 24.948 1.00 23.35 315 THR B N 1
ATOM 5306 C CA . THR B 1 237 ? 28.825 53.321 24.056 1.00 23.22 315 THR B CA 1
ATOM 5307 C C . THR B 1 237 ? 28.889 54.621 24.871 1.00 23.64 315 THR B C 1
ATOM 5308 O O . THR B 1 237 ? 28.357 54.742 25.987 1.00 23.19 315 THR B O 1
ATOM 5312 N N . THR B 1 238 ? 29.568 55.601 24.317 1.00 24.19 316 THR B N 1
ATOM 5313 C CA . THR B 1 238 ? 29.651 56.912 24.959 1.00 25.12 316 THR B CA 1
ATOM 5314 C C . THR B 1 238 ? 28.779 57.971 24.279 1.00 26.44 316 THR B C 1
ATOM 5315 O O . THR B 1 238 ? 28.606 59.061 24.818 1.00 26.52 316 THR B O 1
ATOM 5319 N N A HIS B 1 239 ? 28.388 57.692 23.040 0.50 26.91 317 HIS B N 1
ATOM 5320 N N B HIS B 1 239 ? 28.086 57.627 23.182 0.50 27.23 317 HIS B N 1
ATOM 5321 C CA A HIS B 1 239 ? 27.347 58.435 22.382 0.50 27.90 317 HIS B CA 1
ATOM 5322 C CA B HIS B 1 239 ? 27.348 58.625 22.363 0.50 28.28 317 HIS B CA 1
ATOM 5323 C C A HIS B 1 239 ? 26.042 57.901 22.992 0.50 29.41 317 HIS B C 1
ATOM 5324 C C B HIS B 1 239 ? 25.809 58.809 22.576 0.50 29.51 317 HIS B C 1
ATOM 5325 O O A HIS B 1 239 ? 26.060 57.413 24.108 0.50 30.92 317 HIS B O 1
ATOM 5326 O O B HIS B 1 239 ? 25.393 59.919 22.838 0.50 31.01 317 HIS B O 1
ATOM 5363 N N . SER B 1 241 ? 22.701 57.666 25.077 1.00 32.30 319 SER B N 1
ATOM 5364 C CA . SER B 1 241 ? 22.257 58.127 26.384 1.00 32.94 319 SER B CA 1
ATOM 5365 C C . SER B 1 241 ? 23.233 59.066 27.134 1.00 31.78 319 SER B C 1
ATOM 5366 O O . SER B 1 241 ? 22.832 60.041 27.725 1.00 31.31 319 SER B O 1
ATOM 5369 N N . LEU B 1 242 ? 24.515 58.731 27.110 1.00 31.62 320 LEU B N 1
ATOM 5370 C CA . LEU B 1 242 ? 25.551 59.508 27.804 1.00 31.26 320 LEU B CA 1
ATOM 5371 C C . LEU B 1 242 ? 25.863 60.844 27.134 1.00 29.48 320 LEU B C 1
ATOM 5372 O O . LEU B 1 242 ? 26.458 61.737 27.745 1.00 28.90 320 LEU B O 1
ATOM 5377 N N . ARG B 1 243 ? 25.459 60.990 25.879 1.00 28.29 321 ARG B N 1
ATOM 5378 C CA . ARG B 1 243 ? 25.541 62.255 25.165 1.00 27.72 321 ARG B CA 1
ATOM 5379 C C . ARG B 1 243 ? 26.983 62.732 24.968 1.00 26.22 321 ARG B C 1
ATOM 5380 O O . ARG B 1 243 ? 27.255 63.925 24.871 1.00 25.60 321 ARG B O 1
ATOM 5388 N N . GLY B 1 244 ? 27.891 61.770 24.802 1.00 24.66 322 GLY B N 1
ATOM 5389 C CA . GLY B 1 244 ? 29.298 62.042 24.605 1.00 23.33 322 GLY B CA 1
ATOM 5390 C C . GLY B 1 244 ? 29.756 61.846 23.170 1.00 22.45 322 GLY B C 1
ATOM 5391 O O . GLY B 1 244 ? 28.936 61.789 22.252 1.00 22.74 322 GLY B O 1
ATOM 5392 N N . PRO B 1 245 ? 31.076 61.730 22.963 1.00 21.40 323 PRO B N 1
ATOM 5393 C CA . PRO B 1 245 ? 31.633 61.421 21.643 1.00 20.99 323 PRO B CA 1
ATOM 5394 C C . PRO B 1 245 ? 31.381 59.968 21.243 1.00 21.09 323 PRO B C 1
ATOM 5395 O O . PRO B 1 245 ? 30.918 59.188 22.051 1.00 21.44 323 PRO B O 1
ATOM 5399 N N . ARG B 1 246 ? 31.690 59.618 19.998 1.00 21.52 324 ARG B N 1
ATOM 5400 C CA . ARG B 1 246 ? 31.554 58.214 19.551 1.00 22.40 324 ARG B CA 1
ATOM 5401 C C . ARG B 1 246 ? 32.737 57.437 20.091 1.00 21.61 324 ARG B C 1
ATOM 5402 O O . ARG B 1 246 ? 33.876 57.681 19.704 1.00 21.17 324 ARG B O 1
ATOM 5410 N N . GLY B 1 247 ? 32.449 56.531 21.013 1.00 21.38 325 GLY B N 1
ATOM 5411 C CA . GLY B 1 247 ? 33.473 55.730 21.684 1.00 21.30 325 GLY B CA 1
ATOM 5412 C C . GLY B 1 247 ? 32.809 54.667 22.536 1.00 21.40 325 GLY B C 1
ATOM 5413 O O . GLY B 1 247 ? 31.620 54.390 22.385 1.00 21.19 325 GLY B O 1
ATOM 5414 N N . GLY B 1 248 ? 33.585 54.076 23.430 1.00 21.69 326 GLY B N 1
ATOM 5415 C CA . GLY B 1 248 ? 33.114 52.983 24.262 1.00 22.12 326 GLY B CA 1
ATOM 5416 C C . GLY B 1 248 ? 33.898 52.919 25.557 1.00 22.49 326 GLY B C 1
ATOM 5417 O O . GLY B 1 248 ? 34.966 53.493 25.671 1.00 22.56 326 GLY B O 1
ATOM 5418 N N . MET B 1 249 ? 33.335 52.224 26.531 1.00 22.69 327 MET B N 1
ATOM 5419 C CA . MET B 1 249 ? 33.993 51.968 27.805 1.00 23.24 327 MET B CA 1
ATOM 5420 C C . MET B 1 249 ? 33.624 50.583 28.285 1.00 23.02 327 MET B C 1
ATOM 5421 O O . MET B 1 249 ? 32.532 50.075 27.976 1.00 22.90 327 MET B O 1
ATOM 5426 N N . ILE B 1 250 ? 34.518 50.004 29.091 1.00 23.09 328 ILE B N 1
ATOM 5427 C CA . ILE B 1 250 ? 34.265 48.731 29.766 1.00 22.88 328 ILE B CA 1
ATOM 5428 C C . ILE B 1 250 ? 34.548 48.919 31.259 1.00 23.47 328 ILE B C 1
ATOM 5429 O O . ILE B 1 250 ? 35.636 49.362 31.630 1.00 23.38 328 ILE B O 1
ATOM 5434 N N . PHE B 1 251 ? 33.569 48.597 32.087 1.00 24.15 329 PHE B N 1
ATOM 5435 C CA . PHE B 1 251 ? 33.722 48.608 33.540 1.00 25.19 329 PHE B CA 1
ATOM 5436 C C . PHE B 1 251 ? 33.794 47.167 34.001 1.00 25.75 329 PHE B C 1
ATOM 5437 O O . PHE B 1 251 ? 33.152 46.270 33.402 1.00 25.59 329 PHE B O 1
ATOM 5445 N N . PHE B 1 252 ? 34.563 46.925 35.061 1.00 26.68 330 PHE B N 1
ATOM 5446 C CA . PHE B 1 252 ? 34.787 45.557 35.565 1.00 27.66 330 PHE B CA 1
ATOM 5447 C C . PHE B 1 252 ? 35.070 45.558 37.060 1.00 29.13 330 PHE B C 1
ATOM 5448 O O . PHE B 1 252 ? 35.668 46.504 37.597 1.00 28.73 330 PHE B O 1
ATOM 5456 N N . LYS B 1 253 ? 34.614 44.495 37.715 1.00 30.65 331 LYS B N 1
ATOM 5457 C CA . LYS B 1 253 ? 34.971 44.222 39.100 1.00 33.13 331 LYS B CA 1
ATOM 5458 C C . LYS B 1 253 ? 36.471 43.985 39.201 1.00 33.66 331 LYS B C 1
ATOM 5459 O O . LYS B 1 253 ? 37.071 43.344 38.340 1.00 33.15 331 LYS B O 1
ATOM 5465 N N . LYS B 1 254 ? 37.071 44.519 40.255 1.00 35.29 332 LYS B N 1
ATOM 5466 C CA . LYS B 1 254 ? 38.488 44.294 40.536 1.00 36.51 332 LYS B CA 1
ATOM 5467 C C . LYS B 1 254 ? 38.760 43.073 41.423 1.00 38.29 332 LYS B C 1
ATOM 5468 O O . LYS B 1 254 ? 39.863 42.539 41.384 1.00 37.81 332 LYS B O 1
ATOM 5474 N N . ASP B 1 255 ? 37.764 42.647 42.198 1.00 40.08 333 ASP B N 1
ATOM 5475 C CA . ASP B 1 255 ? 37.807 41.349 42.892 1.00 42.05 333 ASP B CA 1
ATOM 5476 C C . ASP B 1 255 ? 37.707 40.215 41.872 1.00 40.62 333 ASP B C 1
ATOM 5477 O O . ASP B 1 255 ? 36.940 40.317 40.913 1.00 39.51 333 ASP B O 1
ATOM 5482 N N . ALA B 1 256 ? 38.458 39.132 42.086 1.00 39.99 334 ALA B N 1
ATOM 5483 C CA . ALA B 1 256 ? 38.448 38.001 41.174 1.00 39.21 334 ALA B CA 1
ATOM 5484 C C . ALA B 1 256 ? 37.021 37.471 40.991 1.00 38.87 334 ALA B C 1
ATOM 5485 O O . ALA B 1 256 ? 36.237 37.423 41.939 1.00 39.60 334 ALA B O 1
ATOM 5487 N N . VAL B 1 257 ? 36.678 37.126 39.760 1.00 37.48 335 VAL B N 1
ATOM 5488 C CA . VAL B 1 257 ? 35.367 36.587 39.437 1.00 37.76 335 VAL B CA 1
ATOM 5489 C C . VAL B 1 257 ? 35.612 35.238 38.800 1.00 37.54 335 VAL B C 1
ATOM 5490 O O . VAL B 1 257 ? 36.293 35.147 37.785 1.00 35.79 335 VAL B O 1
ATOM 5494 N N . HIS B 1 258 ? 35.090 34.179 39.411 1.00 39.30 336 HIS B N 1
ATOM 5495 C CA . HIS B 1 258 ? 35.354 32.824 38.928 1.00 39.72 336 HIS B CA 1
ATOM 5496 C C . HIS B 1 258 ? 36.855 32.588 38.725 1.00 39.12 336 HIS B C 1
ATOM 5497 O O . HIS B 1 258 ? 37.288 32.014 37.732 1.00 38.36 336 HIS B O 1
ATOM 5504 N N . GLY B 1 259 ? 37.639 33.086 39.680 1.00 40.15 337 GLY B N 1
ATOM 5505 C CA . GLY B 1 259 ? 39.090 32.949 39.653 1.00 40.19 337 GLY B CA 1
ATOM 5506 C C . GLY B 1 259 ? 39.828 33.758 38.603 1.00 38.95 337 GLY B C 1
ATOM 5507 O O . GLY B 1 259 ? 40.994 33.466 38.327 1.00 39.58 337 GLY B O 1
ATOM 5508 N N . VAL B 1 260 ? 39.169 34.759 38.014 1.00 37.25 338 VAL B N 1
ATOM 5509 C CA . VAL B 1 260 ? 39.759 35.561 36.941 1.00 35.96 338 VAL B CA 1
ATOM 5510 C C . VAL B 1 260 ? 39.930 37.007 37.417 1.00 35.49 338 VAL B C 1
ATOM 5511 O O . VAL B 1 260 ? 39.020 37.610 37.997 1.00 35.07 338 VAL B O 1
ATOM 5515 N N . ASP B 1 261 ? 41.121 37.533 37.150 1.00 34.94 339 ASP B N 1
ATOM 5516 C CA . ASP B 1 261 ? 41.479 38.929 37.358 1.00 34.86 339 ASP B CA 1
ATOM 5517 C C . ASP B 1 261 ? 40.947 39.667 36.134 1.00 32.70 339 ASP B C 1
ATOM 5518 O O . ASP B 1 261 ? 41.603 39.689 35.106 1.00 31.20 339 ASP B O 1
ATOM 5523 N N . LEU B 1 262 ? 39.750 40.238 36.251 1.00 31.92 340 LEU B N 1
ATOM 5524 C CA . LEU B 1 262 ? 39.093 40.885 35.105 1.00 30.57 340 LEU B CA 1
ATOM 5525 C C . LEU B 1 262 ? 39.832 42.125 34.632 1.00 30.27 340 LEU B C 1
ATOM 5526 O O . LEU B 1 262 ? 39.840 42.397 33.429 1.00 29.67 340 LEU B O 1
ATOM 5531 N N . GLU B 1 263 ? 40.450 42.860 35.553 1.00 30.72 341 GLU B N 1
ATOM 5532 C CA . GLU B 1 263 ? 41.203 44.056 35.181 1.00 31.22 341 GLU B CA 1
ATOM 5533 C C . GLU B 1 263 ? 42.298 43.709 34.192 1.00 30.38 341 GLU B C 1
ATOM 5534 O O . GLU B 1 263 ? 42.380 44.278 33.115 1.00 29.67 341 GLU B O 1
ATOM 5540 N N . SER B 1 264 ? 43.136 42.762 34.580 1.00 30.50 342 SER B N 1
ATOM 5541 C CA . SER B 1 264 ? 44.235 42.342 33.747 1.00 30.45 342 SER B CA 1
ATOM 5542 C C . SER B 1 264 ? 43.741 41.746 32.409 1.00 28.22 342 SER B C 1
ATOM 5543 O O . SER B 1 264 ? 44.271 42.071 31.333 1.00 27.29 342 SER B O 1
ATOM 5546 N N . ALA B 1 265 ? 42.691 40.927 32.461 1.00 27.33 343 ALA B N 1
ATOM 5547 C CA . ALA B 1 265 ? 42.185 40.257 31.238 1.00 26.10 343 ALA B CA 1
ATOM 5548 C C . ALA B 1 265 ? 41.605 41.263 30.245 1.00 24.95 343 ALA B C 1
ATOM 5549 O O . ALA B 1 265 ? 41.915 41.217 29.055 1.00 23.43 343 ALA B O 1
ATOM 5551 N N . ILE B 1 266 ? 40.769 42.163 30.751 1.00 24.77 344 ILE B N 1
ATOM 5552 C CA . ILE B 1 266 ? 40.086 43.159 29.896 1.00 24.49 344 ILE B CA 1
ATOM 5553 C C . ILE B 1 266 ? 41.073 44.177 29.343 1.00 24.33 344 ILE B C 1
ATOM 5554 O O . ILE B 1 266 ? 41.076 44.451 28.147 1.00 24.02 344 ILE B O 1
ATOM 5559 N N . ASN B 1 267 ? 41.939 44.717 30.189 1.00 24.81 345 ASN B N 1
ATOM 5560 C CA . ASN B 1 267 ? 42.942 45.657 29.707 1.00 24.71 345 ASN B CA 1
ATOM 5561 C C . ASN B 1 267 ? 43.829 45.028 28.617 1.00 24.85 345 ASN B C 1
ATOM 5562 O O . ASN B 1 267 ? 44.066 45.645 27.590 1.00 24.25 345 ASN B O 1
ATOM 5567 N N . ASN B 1 268 ? 44.299 43.801 28.835 1.00 25.42 346 ASN B N 1
ATOM 5568 C CA . ASN B 1 268 ? 45.137 43.100 27.841 1.00 26.17 346 ASN B CA 1
ATOM 5569 C C . ASN B 1 268 ? 44.400 42.791 26.543 1.00 24.75 346 ASN B C 1
ATOM 5570 O O . ASN B 1 268 ? 45.005 42.775 25.468 1.00 24.50 346 ASN B O 1
ATOM 5575 N N . ALA B 1 269 ? 43.100 42.528 26.648 1.00 23.67 347 ALA B N 1
ATOM 5576 C CA . ALA B 1 269 ? 42.279 42.259 25.467 1.00 22.70 347 ALA B CA 1
ATOM 5577 C C . ALA B 1 269 ? 42.157 43.533 24.598 1.00 22.04 347 ALA B C 1
ATOM 5578 O O . ALA B 1 269 ? 42.235 43.472 23.364 1.00 21.73 347 ALA B O 1
ATOM 5580 N N . VAL B 1 270 ? 41.984 44.675 25.240 1.00 21.71 348 VAL B N 1
ATOM 5581 C CA . VAL B 1 270 ? 41.866 45.960 24.520 1.00 21.80 348 VAL B CA 1
ATOM 5582 C C . VAL B 1 270 ? 43.181 46.275 23.837 1.00 22.13 348 VAL B C 1
ATOM 5583 O O . VAL B 1 270 ? 43.223 46.502 22.620 1.00 22.40 348 VAL B O 1
ATOM 5587 N N . PHE B 1 271 ? 44.256 46.241 24.618 1.00 23.08 349 PHE B N 1
ATOM 5588 C CA . PHE B 1 271 ? 45.617 46.389 24.113 1.00 23.83 349 PHE B CA 1
ATOM 5589 C C . PHE B 1 271 ? 46.584 45.524 24.951 1.00 24.22 349 PHE B C 1
ATOM 5590 O O . PHE B 1 271 ? 46.612 45.652 26.165 1.00 24.12 349 PHE B O 1
ATOM 5598 N N . PRO B 1 272 ? 47.388 44.646 24.351 1.00 25.78 350 PRO B N 1
ATOM 5599 C CA . PRO B 1 272 ? 47.648 44.553 22.915 1.00 25.87 350 PRO B CA 1
ATOM 5600 C C . PRO B 1 272 ? 46.724 43.679 22.088 1.00 25.79 350 PRO B C 1
ATOM 5601 O O . PRO B 1 272 ? 46.978 43.513 20.886 1.00 26.04 350 PRO B O 1
ATOM 5605 N N . GLY B 1 273 ? 45.659 43.141 22.689 1.00 25.21 351 GLY B N 1
ATOM 5606 C CA . GLY B 1 273 ? 44.823 42.159 22.024 1.00 24.33 351 GLY B CA 1
ATOM 5607 C C . GLY B 1 273 ? 44.183 42.609 20.733 1.00 23.88 351 GLY B C 1
ATOM 5608 O O . GLY B 1 273 ? 44.455 42.036 19.655 1.00 24.08 351 GLY B O 1
ATOM 5609 N N . LEU B 1 274 ? 43.333 43.626 20.814 1.00 23.02 352 LEU B N 1
ATOM 5610 C CA . LEU B 1 274 ? 42.498 43.995 19.683 1.00 22.76 352 LEU B CA 1
ATOM 5611 C C . LEU B 1 274 ? 42.725 45.351 19.049 1.00 22.60 352 LEU B C 1
ATOM 5612 O O . LEU B 1 274 ? 42.443 45.515 17.873 1.00 22.29 352 LEU B O 1
ATOM 5617 N N . GLN B 1 275 ? 43.190 46.328 19.830 1.00 22.14 353 GLN B N 1
ATOM 5618 C CA . GLN B 1 275 ? 43.367 47.689 19.331 1.00 21.78 353 GLN B CA 1
ATOM 5619 C C . GLN B 1 275 ? 44.825 48.065 19.392 1.00 22.12 353 GLN B C 1
ATOM 5620 O O . GLN B 1 275 ? 45.631 47.378 20.041 1.00 21.71 353 GLN B O 1
ATOM 5626 N N . GLY B 1 276 ? 45.148 49.159 18.708 1.00 22.16 354 GLY B N 1
ATOM 5627 C CA . GLY B 1 276 ? 46.439 49.779 18.821 1.00 22.65 354 GLY B CA 1
ATOM 5628 C C . GLY B 1 276 ? 46.345 51.040 19.647 1.00 22.76 354 GLY B C 1
ATOM 5629 O O . GLY B 1 276 ? 45.964 51.005 20.829 1.00 23.33 354 GLY B O 1
ATOM 5630 N N . GLY B 1 277 ? 46.730 52.150 19.043 1.00 22.77 355 GLY B N 1
ATOM 5631 C CA . GLY B 1 277 ? 46.822 53.424 19.765 1.00 22.69 355 GLY B CA 1
ATOM 5632 C C . GLY B 1 277 ? 45.431 53.931 20.153 1.00 21.92 355 GLY B C 1
ATOM 5633 O O . GLY B 1 277 ? 44.504 53.894 19.349 1.00 22.49 355 GLY B O 1
ATOM 5634 N N . PRO B 1 278 ? 45.260 54.362 21.395 1.00 21.50 356 PRO B N 1
ATOM 5635 C CA . PRO B 1 278 ? 43.987 54.985 21.801 1.00 20.97 356 PRO B CA 1
ATOM 5636 C C . PRO B 1 278 ? 43.695 56.250 21.008 1.00 20.31 356 PRO B C 1
ATOM 5637 O O . PRO B 1 278 ? 44.626 56.907 20.559 1.00 20.38 356 PRO B O 1
ATOM 5641 N N . HIS B 1 279 ? 42.421 56.559 20.830 1.00 19.41 357 HIS B N 1
ATOM 5642 C CA . HIS B 1 279 ? 42.018 57.794 20.203 1.00 19.43 357 HIS B CA 1
ATOM 5643 C C . HIS B 1 279 ? 41.862 58.836 21.287 1.00 19.15 357 HIS B C 1
ATOM 5644 O O . HIS B 1 279 ? 40.802 59.022 21.865 1.00 18.94 357 HIS B O 1
ATOM 5651 N N . ASN B 1 280 ? 42.953 59.532 21.558 1.00 19.62 358 ASN B N 1
ATOM 5652 C CA . ASN B 1 280 ? 42.964 60.498 22.669 1.00 20.13 358 ASN B CA 1
ATOM 5653 C C . ASN B 1 280 ? 42.039 61.676 22.520 1.00 19.83 358 ASN B C 1
ATOM 5654 O O . ASN B 1 280 ? 41.578 62.217 23.512 1.00 20.27 358 ASN B O 1
ATOM 5659 N N . HIS B 1 281 ? 41.803 62.111 21.293 1.00 19.45 359 HIS B N 1
ATOM 5660 C CA . HIS B 1 281 ? 40.774 63.137 21.026 1.00 19.44 359 HIS B CA 1
ATOM 5661 C C . HIS B 1 281 ? 39.391 62.709 21.511 1.00 19.05 359 HIS B C 1
ATOM 5662 O O . HIS B 1 281 ? 38.683 63.457 22.202 1.00 18.78 359 HIS B O 1
ATOM 5669 N N . THR B 1 282 ? 39.046 61.448 21.255 1.00 18.87 360 THR B N 1
ATOM 5670 C CA . THR B 1 282 ? 37.797 60.891 21.773 1.00 18.94 360 THR B CA 1
ATOM 5671 C C . THR B 1 282 ? 37.793 60.770 23.283 1.00 18.99 360 THR B C 1
ATOM 5672 O O . THR B 1 282 ? 36.789 61.093 23.912 1.00 19.16 360 THR B O 1
ATOM 5676 N N . ILE B 1 283 ? 38.904 60.320 23.863 1.00 19.17 361 ILE B N 1
ATOM 5677 C CA . ILE B 1 283 ? 39.054 60.225 25.323 1.00 20.00 361 ILE B CA 1
ATOM 5678 C C . ILE B 1 283 ? 38.861 61.606 25.989 1.00 20.20 361 ILE B C 1
ATOM 5679 O O . ILE B 1 283 ? 38.219 61.696 27.055 1.00 20.78 361 ILE B O 1
ATOM 5684 N N . GLY B 1 284 ? 39.401 62.653 25.358 1.00 20.04 362 GLY B N 1
ATOM 5685 C CA . GLY B 1 284 ? 39.165 64.058 25.751 1.00 20.42 362 GLY B CA 1
ATOM 5686 C C . GLY B 1 284 ? 37.690 64.434 25.819 1.00 20.32 362 GLY B C 1
ATOM 5687 O O . GLY B 1 284 ? 37.188 64.940 26.838 1.00 20.35 362 GLY B O 1
ATOM 5688 N N . GLY B 1 285 ? 36.985 64.148 24.722 1.00 20.01 363 GLY B N 1
ATOM 5689 C CA . GLY B 1 285 ? 35.545 64.387 24.629 1.00 19.81 363 GLY B CA 1
ATOM 5690 C C . GLY B 1 285 ? 34.792 63.603 25.670 1.00 20.30 363 GLY B C 1
ATOM 5691 O O . GLY B 1 285 ? 33.816 64.086 26.235 1.00 20.26 363 GLY B O 1
ATOM 5692 N N . LEU B 1 286 ? 35.227 62.374 25.916 1.00 20.37 364 LEU B N 1
ATOM 5693 C CA . LEU B 1 286 ? 34.587 61.522 26.891 1.00 21.21 364 LEU B CA 1
ATOM 5694 C C . LEU B 1 286 ? 34.742 62.091 28.302 1.00 21.53 364 LEU B C 1
ATOM 5695 O O . LEU B 1 286 ? 33.787 62.118 29.058 1.00 21.37 364 LEU B O 1
ATOM 5700 N N . ALA B 1 287 ? 35.933 62.573 28.629 1.00 21.68 365 ALA B N 1
ATOM 5701 C CA . ALA B 1 287 ? 36.153 63.165 29.940 1.00 22.50 365 ALA B CA 1
ATOM 5702 C C . ALA B 1 287 ? 35.196 64.359 30.152 1.00 22.72 365 ALA B C 1
ATOM 5703 O O . ALA B 1 287 ? 34.610 64.490 31.212 1.00 23.33 365 ALA B O 1
ATOM 5705 N N . VAL B 1 288 ? 35.016 65.177 29.123 1.00 22.58 366 VAL B N 1
ATOM 5706 C CA . VAL B 1 288 ? 34.115 66.320 29.151 1.00 23.30 366 VAL B CA 1
ATOM 5707 C C . VAL B 1 288 ? 32.697 65.868 29.451 1.00 24.56 366 VAL B C 1
ATOM 5708 O O . VAL B 1 288 ? 32.038 66.393 30.371 1.00 25.48 366 VAL B O 1
ATOM 5712 N N . CYS B 1 289 ? 32.231 64.902 28.680 1.00 24.61 367 CYS B N 1
ATOM 5713 C CA . CYS B 1 289 ? 30.878 64.392 28.849 1.00 26.38 367 CYS B CA 1
ATOM 5714 C C . CYS B 1 289 ? 30.651 63.718 30.208 1.00 25.95 367 CYS B C 1
ATOM 5715 O O . CYS B 1 289 ? 29.565 63.873 30.788 1.00 26.80 367 CYS B O 1
ATOM 5718 N N . LEU B 1 290 ? 31.674 63.062 30.751 1.00 25.23 368 LEU B N 1
ATOM 5719 C CA . LEU B 1 290 ? 31.570 62.419 32.070 1.00 26.16 368 LEU B CA 1
ATOM 5720 C C . LEU B 1 290 ? 31.517 63.416 33.254 1.00 27.09 368 LEU B C 1
ATOM 5721 O O . LEU B 1 290 ? 30.901 63.112 34.290 1.00 28.15 368 LEU B O 1
ATOM 5726 N N . LYS B 1 291 ? 32.164 64.568 33.104 1.00 27.65 369 LYS B N 1
ATOM 5727 C CA . LYS B 1 291 ? 32.027 65.664 34.063 1.00 28.90 369 LYS B CA 1
ATOM 5728 C C . LYS B 1 291 ? 30.571 66.116 34.061 1.00 29.40 369 LYS B C 1
ATOM 5729 O O . LYS B 1 291 ? 29.957 66.241 35.129 1.00 29.34 369 LYS B O 1
ATOM 5735 N N . TYR B 1 292 ? 30.024 66.349 32.865 1.00 28.98 370 TYR B N 1
ATOM 5736 C CA . TYR B 1 292 ? 28.640 66.807 32.749 1.00 30.36 370 TYR B CA 1
ATOM 5737 C C . TYR B 1 292 ? 27.653 65.787 33.315 1.00 29.90 370 TYR B C 1
ATOM 5738 O O . TYR B 1 292 ? 26.671 66.176 33.986 1.00 29.57 370 TYR B O 1
ATOM 5747 N N . ALA B 1 293 ? 27.961 64.506 33.123 1.00 29.62 371 ALA B N 1
ATOM 5748 C CA . ALA B 1 293 ? 27.127 63.416 33.620 1.00 31.01 371 ALA B CA 1
ATOM 5749 C C . ALA B 1 293 ? 26.878 63.438 35.124 1.00 32.83 371 ALA B C 1
ATOM 5750 O O . ALA B 1 293 ? 25.908 62.829 35.573 1.00 33.94 371 ALA B O 1
ATOM 5752 N N . GLN B 1 294 ? 27.756 64.094 35.876 1.00 33.97 372 GLN B N 1
ATOM 5753 C CA . GLN B 1 294 ? 27.649 64.195 37.336 1.00 36.33 372 GLN B CA 1
ATOM 5754 C C . GLN B 1 294 ? 26.798 65.369 37.816 1.00 36.78 372 GLN B C 1
ATOM 5755 O O . GLN B 1 294 ? 26.522 65.473 39.018 1.00 38.40 372 GLN B O 1
ATOM 5761 N N . SER B 1 295 ? 26.366 66.231 36.898 1.00 35.27 373 SER B N 1
ATOM 5762 C CA . SER B 1 295 ? 25.741 67.505 37.245 1.00 35.43 373 SER B CA 1
ATOM 5763 C C . SER B 1 295 ? 24.249 67.331 37.513 1.00 35.44 373 SER B C 1
ATOM 5764 O O . SER B 1 295 ? 23.634 66.404 36.999 1.00 33.86 373 SER B O 1
ATOM 5767 N N . PRO B 1 296 ? 23.660 68.230 38.325 1.00 36.40 374 PRO B N 1
ATOM 5768 C CA . PRO B 1 296 ? 22.203 68.183 38.549 1.00 36.82 374 PRO B CA 1
ATOM 5769 C C . PRO B 1 296 ? 21.381 68.361 37.269 1.00 36.13 374 PRO B C 1
ATOM 5770 O O . PRO B 1 296 ? 20.333 67.721 37.137 1.00 36.23 374 PRO B O 1
ATOM 5774 N N . ASP B 1 297 ? 21.879 69.178 36.337 1.00 35.30 375 ASP B N 1
ATOM 5775 C CA . ASP B 1 297 ? 21.217 69.418 35.037 1.00 35.77 375 ASP B CA 1
ATOM 5776 C C . ASP B 1 297 ? 21.102 68.135 34.205 1.00 33.82 375 ASP B C 1
ATOM 5777 O O . ASP B 1 297 ? 20.069 67.891 33.587 1.00 32.96 375 ASP B O 1
ATOM 5782 N N . PHE B 1 298 ? 22.153 67.315 34.223 1.00 32.23 376 PHE B N 1
ATOM 5783 C CA . PHE B 1 298 ? 22.115 66.008 33.585 1.00 31.63 376 PHE B CA 1
ATOM 5784 C C . PHE B 1 298 ? 21.069 65.090 34.231 1.00 32.32 376 PHE B C 1
ATOM 5785 O O . PHE B 1 298 ? 20.327 64.416 33.530 1.00 31.27 376 PHE B O 1
ATOM 5793 N N . LYS B 1 299 ? 20.997 65.093 35.564 1.00 33.98 377 LYS B N 1
ATOM 5794 C CA . LYS B 1 299 ? 19.968 64.326 36.271 1.00 36.40 377 LYS B CA 1
ATOM 5795 C C . LYS B 1 299 ? 18.554 64.802 35.884 1.00 36.45 377 LYS B C 1
ATOM 5796 O O . LYS B 1 299 ? 17.688 63.987 35.595 1.00 35.60 377 LYS B O 1
ATOM 5802 N N . ASN B 1 300 ? 18.336 66.113 35.851 1.00 36.88 378 ASN B N 1
ATOM 5803 C CA . ASN B 1 300 ? 17.052 66.667 35.378 1.00 37.38 378 ASN B CA 1
ATOM 5804 C C . ASN B 1 300 ? 16.735 66.287 33.942 1.00 35.97 378 ASN B C 1
ATOM 5805 O O . ASN B 1 300 ? 15.611 65.878 33.633 1.00 36.44 378 ASN B O 1
ATOM 5810 N N . TYR B 1 301 ? 17.738 66.402 33.076 1.00 34.22 379 TYR B N 1
ATOM 5811 C CA . TYR B 1 301 ? 17.629 65.962 31.685 1.00 32.59 379 TYR B CA 1
ATOM 5812 C C . TYR B 1 301 ? 17.143 64.508 31.552 1.00 32.71 379 TYR B C 1
ATOM 5813 O O . TYR B 1 301 ? 16.192 64.233 30.814 1.00 32.63 379 TYR B O 1
ATOM 5822 N N . GLN B 1 302 ? 17.762 63.587 32.278 1.00 32.94 380 GLN B N 1
ATOM 5823 C CA . GLN B 1 302 ? 17.400 62.164 32.172 1.00 33.42 380 GLN B CA 1
ATOM 5824 C C . GLN B 1 302 ? 15.989 61.872 32.694 1.00 34.40 380 GLN B C 1
ATOM 5825 O O . GLN B 1 302 ? 15.272 61.033 32.143 1.00 34.14 380 GLN B O 1
ATOM 5831 N N . ASN B 1 303 ? 15.573 62.566 33.751 1.00 35.68 381 ASN B N 1
ATOM 5832 C CA . ASN B 1 303 ? 14.177 62.460 34.187 1.00 37.47 381 ASN B CA 1
ATOM 5833 C C . ASN B 1 303 ? 13.221 62.991 33.126 1.00 37.50 381 ASN B C 1
ATOM 5834 O O . ASN B 1 303 ? 12.187 62.373 32.864 1.00 38.58 381 ASN B O 1
ATOM 5839 N N . GLN B 1 304 ? 13.591 64.085 32.471 1.00 36.97 382 GLN B N 1
ATOM 5840 C CA . GLN B 1 304 ? 12.788 64.641 31.375 1.00 37.08 382 GLN B CA 1
ATOM 5841 C C . GLN B 1 304 ? 12.717 63.689 30.178 1.00 35.81 382 GLN B C 1
ATOM 5842 O O . GLN B 1 304 ? 11.679 63.595 29.535 1.00 35.73 382 GLN B O 1
ATOM 5848 N N . VAL B 1 305 ? 13.817 62.982 29.890 1.00 34.39 383 VAL B N 1
ATOM 5849 C CA . VAL B 1 305 ? 13.842 61.966 28.836 1.00 33.89 383 VAL B CA 1
ATOM 5850 C C . VAL B 1 305 ? 12.722 60.937 29.020 1.00 34.70 383 VAL B C 1
ATOM 5851 O O . VAL B 1 305 ? 11.976 60.644 28.077 1.00 34.44 383 VAL B O 1
ATOM 5855 N N . VAL B 1 306 ? 12.620 60.405 30.236 1.00 35.54 384 VAL B N 1
ATOM 5856 C CA . VAL B 1 306 ? 11.637 59.392 30.542 1.00 37.20 384 VAL B CA 1
ATOM 5857 C C . VAL B 1 306 ? 10.231 60.017 30.554 1.00 38.11 384 VAL B C 1
ATOM 5858 O O . VAL B 1 306 ? 9.299 59.400 30.057 1.00 39.54 384 VAL B O 1
ATOM 5862 N N . ALA B 1 307 ? 10.078 61.225 31.090 1.00 38.83 385 ALA B N 1
ATOM 5863 C CA . ALA B 1 307 ? 8.760 61.895 31.073 1.00 39.58 385 ALA B CA 1
ATOM 5864 C C . ALA B 1 307 ? 8.299 62.194 29.640 1.00 39.10 385 ALA B C 1
ATOM 5865 O O . ALA B 1 307 ? 7.123 62.012 29.319 1.00 40.16 385 ALA B O 1
ATOM 5867 N N . ASN B 1 308 ? 9.229 62.563 28.764 1.00 37.01 386 ASN B N 1
ATOM 5868 C CA . ASN B 1 308 ? 8.881 62.845 27.377 1.00 36.52 386 ASN B CA 1
ATOM 5869 C C . ASN B 1 308 ? 8.509 61.601 26.592 1.00 36.64 386 ASN B C 1
ATOM 5870 O O . ASN B 1 308 ? 7.567 61.622 25.795 1.00 36.48 386 ASN B O 1
ATOM 5875 N N . CYS B 1 309 ? 9.248 60.516 26.798 1.00 36.82 387 CYS B N 1
ATOM 5876 C CA . CYS B 1 309 ? 8.897 59.243 26.167 1.00 37.86 387 CYS B CA 1
ATOM 5877 C C . CYS B 1 309 ? 7.490 58.776 26.611 1.00 39.96 387 CYS B C 1
ATOM 5878 O O . CYS B 1 309 ? 6.704 58.296 25.793 1.00 39.39 387 CYS B O 1
ATOM 5881 N N . ARG B 1 310 ? 7.195 58.955 27.897 1.00 42.18 388 ARG B N 1
ATOM 5882 C CA . ARG B 1 310 ? 5.870 58.632 28.474 1.00 45.66 388 ARG B CA 1
ATOM 5883 C C . ARG B 1 310 ? 4.737 59.455 27.826 1.00 45.41 388 ARG B C 1
ATOM 5884 O O . ARG B 1 310 ? 3.707 58.887 27.437 1.00 45.92 388 ARG B O 1
ATOM 5892 N N . ALA B 1 311 ? 4.947 60.761 27.689 1.00 44.79 389 ALA B N 1
ATOM 5893 C CA . ALA B 1 311 ? 3.990 61.679 27.036 1.00 45.09 389 ALA B CA 1
ATOM 5894 C C . ALA B 1 311 ? 3.713 61.258 25.595 1.00 45.13 389 ALA B C 1
ATOM 5895 O O . ALA B 1 311 ? 2.547 61.193 25.161 1.00 45.49 389 ALA B O 1
ATOM 5897 N N . LEU B 1 312 ? 4.783 60.942 24.869 1.00 42.72 390 LEU B N 1
ATOM 5898 C CA . LEU B 1 312 ? 4.684 60.477 23.483 1.00 43.10 390 LEU B CA 1
ATOM 5899 C C . LEU B 1 312 ? 3.948 59.132 23.367 1.00 43.52 390 LEU B C 1
ATOM 5900 O O . LEU B 1 312 ? 3.110 58.951 22.474 1.00 44.36 390 LEU B O 1
ATOM 5905 N N . ALA B 1 313 ? 4.273 58.204 24.264 1.00 42.46 391 ALA B N 1
ATOM 5906 C CA . ALA B 1 313 ? 3.707 56.869 24.243 1.00 43.56 391 ALA B CA 1
ATOM 5907 C C . ALA B 1 313 ? 2.198 56.986 24.466 1.00 45.73 391 ALA B C 1
ATOM 5908 O O . ALA B 1 313 ? 1.405 56.410 23.716 1.00 46.33 391 ALA B O 1
ATOM 5910 N N . ASN B 1 314 ? 1.825 57.772 25.477 1.00 46.62 392 ASN B N 1
ATOM 5911 C CA . ASN B 1 314 ? 0.411 57.940 25.844 1.00 48.45 392 ASN B CA 1
ATOM 5912 C C . ASN B 1 314 ? -0.431 58.489 24.704 1.00 49.23 392 ASN B C 1
ATOM 5913 O O . ASN B 1 314 ? -1.526 57.993 24.448 1.00 50.64 392 ASN B O 1
ATOM 5918 N N . ARG B 1 315 ? 0.110 59.465 23.995 1.00 48.35 393 ARG B N 1
ATOM 5919 C CA . ARG B 1 315 ? -0.568 60.057 22.857 1.00 49.54 393 ARG B CA 1
ATOM 5920 C C . ARG B 1 315 ? -0.665 59.096 21.652 1.00 48.67 393 ARG B C 1
ATOM 5921 O O . ARG B 1 315 ? -1.701 59.049 20.978 1.00 48.47 393 ARG B O 1
ATOM 5929 N N . LEU B 1 316 ? 0.387 58.314 21.387 1.00 47.18 394 LEU B N 1
ATOM 5930 C CA . LEU B 1 316 ? 0.309 57.295 20.330 1.00 47.23 394 LEU B CA 1
ATOM 5931 C C . LEU B 1 316 ? -0.815 56.293 20.586 1.00 49.59 394 LEU B C 1
ATOM 5932 O O . LEU B 1 316 ? -1.593 55.990 19.683 1.00 50.07 394 LEU B O 1
ATOM 5937 N N . VAL B 1 317 ? -0.859 55.782 21.817 1.00 51.28 395 VAL B N 1
ATOM 5938 C CA . VAL B 1 317 ? -1.922 54.893 22.314 1.00 54.32 395 VAL B CA 1
ATOM 5939 C C . VAL B 1 317 ? -3.322 55.492 22.164 1.00 56.31 395 VAL B C 1
ATOM 5940 O O . VAL B 1 317 ? -4.276 54.769 21.821 1.00 56.19 395 VAL B O 1
ATOM 5944 N N . GLU B 1 318 ? -3.444 56.794 22.427 1.00 57.25 396 GLU B N 1
ATOM 5945 C CA . GLU B 1 318 ? -4.681 57.535 22.176 1.00 59.72 396 GLU B CA 1
ATOM 5946 C C . GLU B 1 318 ? -5.058 57.566 20.690 1.00 59.19 396 GLU B C 1
ATOM 5947 O O . GLU B 1 318 ? -6.249 57.530 20.360 1.00 59.58 396 GLU B O 1
ATOM 5953 N N . HIS B 1 319 ? -4.051 57.596 19.808 1.00 55.84 397 HIS B N 1
ATOM 5954 C CA . HIS B 1 319 ? -4.276 57.399 18.367 1.00 55.20 397 HIS B CA 1
ATOM 5955 C C . HIS B 1 319 ? -4.495 55.917 17.977 1.00 55.09 397 HIS B C 1
ATOM 5956 O O . HIS B 1 319 ? -4.667 55.606 16.778 1.00 55.60 397 HIS B O 1
ATOM 5963 N N . GLU B 1 320 ? -4.477 55.035 18.992 1.00 55.38 398 GLU B N 1
ATOM 5964 C CA . GLU B 1 320 ? -4.795 53.593 18.896 1.00 56.75 398 GLU B CA 1
ATOM 5965 C C . GLU B 1 320 ? -3.677 52.716 18.350 1.00 54.28 398 GLU B C 1
ATOM 5966 O O . GLU B 1 320 ? -3.935 51.607 17.883 1.00 53.40 398 GLU B O 1
ATOM 5972 N N . TYR B 1 321 ? -2.434 53.202 18.436 1.00 51.68 399 TYR B N 1
ATOM 5973 C CA . TYR B 1 321 ? -1.270 52.373 18.150 1.00 49.96 399 TYR B CA 1
ATOM 5974 C C . TYR B 1 321 ? -1.042 51.379 19.289 1.00 50.03 399 TYR B C 1
ATOM 5975 O O . TYR B 1 321 ? -1.326 51.689 20.496 1.00 51.19 399 TYR B O 1
ATOM 5984 N N . LYS B 1 322 ? -0.538 50.182 18.894 1.00 49.81 400 LYS B N 1
ATOM 5985 C CA . LYS B 1 322 ? -0.055 49.186 19.863 1.00 49.94 400 LYS B CA 1
ATOM 5986 C C . LYS B 1 322 ? 1.437 49.384 20.067 1.00 47.60 400 LYS B C 1
ATOM 5987 O O . LYS B 1 322 ? 2.175 49.568 19.097 1.00 47.06 400 LYS B O 1
ATOM 5993 N N . LEU B 1 323 ? 1.860 49.325 21.330 1.00 46.67 401 LEU B N 1
ATOM 5994 C CA . LEU B 1 323 ? 3.249 49.425 21.727 1.00 45.10 401 LEU B CA 1
ATOM 5995 C C . LEU B 1 323 ? 3.726 48.061 22.144 1.00 44.95 401 LEU B C 1
ATOM 5996 O O . LEU B 1 323 ? 2.987 47.317 22.798 1.00 45.28 401 LEU B O 1
ATOM 6001 N N . VAL B 1 324 ? 4.957 47.722 21.770 1.00 43.73 402 VAL B N 1
ATOM 6002 C CA . VAL B 1 324 ? 5.530 46.446 22.178 1.00 43.61 402 VAL B CA 1
ATOM 6003 C C . VAL B 1 324 ? 5.723 46.498 23.693 1.00 43.30 402 VAL B C 1
ATOM 6004 O O . VAL B 1 324 ? 6.175 47.496 24.232 1.00 41.40 402 VAL B O 1
ATOM 6008 N N . SER B 1 325 ? 5.307 45.434 24.374 1.00 43.56 403 SER B N 1
ATOM 6009 C CA . SER B 1 325 ? 5.281 45.389 25.851 1.00 44.23 403 SER B CA 1
ATOM 6010 C C . SER B 1 325 ? 4.247 46.269 26.502 1.00 45.37 403 SER B C 1
ATOM 6011 O O . SER B 1 325 ? 4.171 46.281 27.737 1.00 46.96 403 SER B O 1
ATOM 6014 N N . GLY B 1 326 ? 3.484 47.033 25.711 1.00 45.78 404 GLY B N 1
ATOM 6015 C CA . GLY B 1 326 ? 2.396 47.865 26.219 1.00 46.07 404 GLY B CA 1
ATOM 6016 C C . GLY B 1 326 ? 2.798 49.231 26.743 1.00 45.65 404 GLY B C 1
ATOM 6017 O O . GLY B 1 326 ? 2.017 49.891 27.390 1.00 45.71 404 GLY B O 1
ATOM 6018 N N . GLY B 1 327 ? 4.003 49.690 26.419 1.00 44.03 405 GLY B N 1
ATOM 6019 C CA . GLY B 1 327 ? 4.539 50.887 27.032 1.00 43.62 405 GLY B CA 1
ATOM 6020 C C . GLY B 1 327 ? 6.052 50.867 27.125 1.00 42.68 405 GLY B C 1
ATOM 6021 O O . GLY B 1 327 ? 6.720 50.108 26.417 1.00 41.83 405 GLY B O 1
ATOM 6022 N N . SER B 1 328 ? 6.578 51.691 28.023 1.00 42.77 406 SER B N 1
ATOM 6023 C CA . SER B 1 328 ? 8.014 51.792 28.217 1.00 42.30 406 SER B CA 1
ATOM 6024 C C . SER B 1 328 ? 8.321 52.314 29.608 1.00 42.04 406 SER B C 1
ATOM 6025 O O . SER B 1 328 ? 7.531 53.058 30.159 1.00 42.28 406 SER B O 1
ATOM 6028 N N . ASP B 1 329 ? 9.463 51.907 30.161 1.00 41.62 407 ASP B N 1
ATOM 6029 C CA . ASP B 1 329 ? 10.015 52.452 31.419 1.00 41.99 407 ASP B CA 1
ATOM 6030 C C . ASP B 1 329 ? 11.223 53.356 31.131 1.00 40.04 407 ASP B C 1
ATOM 6031 O O . ASP B 1 329 ? 11.848 53.909 32.058 1.00 39.55 407 ASP B O 1
ATOM 6036 N N . ASN B 1 330 ? 11.575 53.524 29.857 1.00 38.28 408 ASN B N 1
ATOM 6037 C CA . ASN B 1 330 ? 12.798 54.225 29.543 1.00 36.58 408 ASN B CA 1
ATOM 6038 C C . ASN B 1 330 ? 12.619 55.333 28.486 1.00 36.21 408 ASN B C 1
ATOM 6039 O O . ASN B 1 330 ? 11.562 55.989 28.391 1.00 36.91 408 ASN B O 1
ATOM 6044 N N . HIS B 1 331 ? 13.707 55.625 27.809 1.00 34.92 409 HIS B N 1
ATOM 6045 C CA . HIS B 1 331 ? 13.786 56.597 26.734 1.00 34.29 409 HIS B CA 1
ATOM 6046 C C . HIS B 1 331 ? 13.182 56.217 25.379 1.00 34.10 409 HIS B C 1
ATOM 6047 O O . HIS B 1 331 ? 13.138 57.071 24.481 1.00 33.48 409 HIS B O 1
ATOM 6054 N N . LEU B 1 332 ? 12.778 54.962 25.180 1.00 34.17 410 LEU B N 1
ATOM 6055 C CA . LEU B 1 332 ? 12.291 54.523 23.871 1.00 34.65 410 LEU B CA 1
ATOM 6056 C C . LEU B 1 332 ? 10.938 53.806 23.945 1.00 36.23 410 LEU B C 1
ATOM 6057 O O . LEU B 1 332 ? 10.570 53.260 24.988 1.00 36.52 410 LEU B O 1
ATOM 6062 N N . VAL B 1 333 ? 10.221 53.824 22.822 1.00 37.20 411 VAL B N 1
ATOM 6063 C CA . VAL B 1 333 ? 9.027 53.002 22.611 1.00 39.38 411 VAL B CA 1
ATOM 6064 C C . VAL B 1 333 ? 9.123 52.293 21.268 1.00 39.97 411 VAL B C 1
ATOM 6065 O O . VAL B 1 333 ? 9.738 52.805 20.333 1.00 39.13 411 VAL B O 1
ATOM 6069 N N . LEU B 1 334 ? 8.523 51.105 21.191 1.00 41.33 412 LEU B N 1
ATOM 6070 C CA . LEU B 1 334 ? 8.443 50.332 19.945 1.00 42.39 412 LEU B CA 1
ATOM 6071 C C . LEU B 1 334 ? 7.002 50.227 19.573 1.00 43.31 412 LEU B C 1
ATOM 6072 O O . LEU B 1 334 ? 6.230 49.637 20.320 1.00 44.52 412 LEU B O 1
ATOM 6077 N N . VAL B 1 335 ? 6.643 50.769 18.421 1.00 43.34 413 VAL B N 1
ATOM 6078 C CA . VAL B 1 335 ? 5.279 50.732 17.960 1.00 44.40 413 VAL B CA 1
ATOM 6079 C C . VAL B 1 335 ? 5.145 49.512 17.080 1.00 45.10 413 VAL B C 1
ATOM 6080 O O . VAL B 1 335 ? 5.881 49.362 16.119 1.00 43.17 413 VAL B O 1
ATOM 6084 N N . ASP B 1 336 ? 4.209 48.642 17.443 1.00 47.02 414 ASP B N 1
ATOM 6085 C CA . ASP B 1 336 ? 3.831 47.493 16.629 1.00 48.04 414 ASP B CA 1
ATOM 6086 C C . ASP B 1 336 ? 2.805 48.018 15.637 1.00 48.58 414 ASP B C 1
ATOM 6087 O O . ASP B 1 336 ? 1.655 48.271 16.010 1.00 50.56 414 ASP B O 1
ATOM 6092 N N . LEU B 1 337 ? 3.223 48.208 14.385 1.00 47.90 415 LEU B N 1
ATOM 6093 C CA . LEU B 1 337 ? 2.345 48.789 13.352 1.00 48.74 415 LEU B CA 1
ATOM 6094 C C . LEU B 1 337 ? 1.414 47.785 12.664 1.00 50.87 415 LEU B C 1
ATOM 6095 O O . LEU B 1 337 ? 0.548 48.196 11.886 1.00 51.35 415 LEU B O 1
ATOM 6100 N N . ARG B 1 338 ? 1.588 46.496 12.936 1.00 52.74 416 ARG B N 1
ATOM 6101 C CA . ARG B 1 338 ? 0.810 45.464 12.243 1.00 55.84 416 ARG B CA 1
ATOM 6102 C C . ARG B 1 338 ? -0.682 45.645 12.460 1.00 57.34 416 ARG B C 1
ATOM 6103 O O . ARG B 1 338 ? -1.414 45.720 11.476 1.00 59.36 416 ARG B O 1
ATOM 6111 N N . PRO B 1 339 ? -1.143 45.788 13.727 1.00 58.65 417 PRO B N 1
ATOM 6112 C CA . PRO B 1 339 ? -2.568 46.108 13.927 1.00 59.69 417 PRO B CA 1
ATOM 6113 C C . PRO B 1 339 ? -3.070 47.348 13.186 1.00 59.35 417 PRO B C 1
ATOM 6114 O O . PRO B 1 339 ? -4.235 47.426 12.889 1.00 59.21 417 PRO B O 1
ATOM 6118 N N . SER B 1 340 ? -2.196 48.314 12.913 1.00 58.53 418 SER B N 1
ATOM 6119 C CA . SER B 1 340 ? -2.560 49.499 12.121 1.00 58.48 418 SER B CA 1
ATOM 6120 C C . SER B 1 340 ? -2.576 49.242 10.609 1.00 57.84 418 SER B C 1
ATOM 6121 O O . SER B 1 340 ? -3.008 50.103 9.857 1.00 59.37 418 SER B O 1
ATOM 6124 N N . GLY B 1 341 ? -2.079 48.091 10.168 1.00 56.73 419 GLY B N 1
ATOM 6125 C CA . GLY B 1 341 ? -2.164 47.677 8.766 1.00 56.77 419 GLY B CA 1
ATOM 6126 C C . GLY B 1 341 ? -1.006 48.120 7.895 1.00 54.48 419 GLY B C 1
ATOM 6127 O O . GLY B 1 341 ? -1.166 48.316 6.695 1.00 54.96 419 GLY B O 1
ATOM 6128 N N . ILE B 1 342 ? 0.167 48.267 8.495 1.00 53.18 420 ILE B N 1
ATOM 6129 C CA . ILE B 1 342 ? 1.370 48.680 7.768 1.00 51.30 420 ILE B CA 1
ATOM 6130 C C . ILE B 1 342 ? 2.609 48.261 8.554 1.00 49.81 420 ILE B C 1
ATOM 6131 O O . ILE B 1 342 ? 2.522 47.889 9.717 1.00 50.95 420 ILE B O 1
ATOM 6136 N N . ASP B 1 343 ? 3.749 48.286 7.885 1.00 47.55 421 ASP B N 1
ATOM 6137 C CA . ASP B 1 343 ? 5.030 47.910 8.455 1.00 46.10 421 ASP B CA 1
ATOM 6138 C C . ASP B 1 343 ? 5.918 49.138 8.678 1.00 44.05 421 ASP B C 1
ATOM 6139 O O . ASP B 1 343 ? 5.627 50.244 8.196 1.00 43.10 421 ASP B O 1
ATOM 6144 N N . GLY B 1 344 ? 7.031 48.904 9.363 1.00 42.55 422 GLY B N 1
ATOM 6145 C CA . GLY B 1 344 ? 7.995 49.951 9.664 1.00 41.06 422 GLY B CA 1
ATOM 6146 C C . GLY B 1 344 ? 8.856 50.443 8.518 1.00 40.27 422 GLY B C 1
ATOM 6147 O O . GLY B 1 344 ? 9.321 51.572 8.561 1.00 39.65 422 GLY B O 1
ATOM 6148 N N . ALA B 1 345 ? 9.131 49.603 7.524 1.00 40.21 423 ALA B N 1
ATOM 6149 C CA . ALA B 1 345 ? 9.941 50.035 6.382 1.00 39.85 423 ALA B CA 1
ATOM 6150 C C . ALA B 1 345 ? 9.231 51.130 5.598 1.00 40.44 423 ALA B C 1
ATOM 6151 O O . ALA B 1 345 ? 9.836 52.145 5.252 1.00 39.67 423 ALA B O 1
ATOM 6153 N N . ARG B 1 346 ? 7.946 50.906 5.322 1.00 41.46 424 ARG B N 1
ATOM 6154 C CA . ARG B 1 346 ? 7.133 51.887 4.619 1.00 42.21 424 ARG B CA 1
ATOM 6155 C C . ARG B 1 346 ? 7.014 53.191 5.432 1.00 40.88 424 ARG B C 1
ATOM 6156 O O . ARG B 1 346 ? 7.271 54.283 4.909 1.00 40.45 424 ARG B O 1
ATOM 6164 N N . VAL B 1 347 ? 6.662 53.061 6.709 1.00 40.06 425 VAL B N 1
ATOM 6165 C CA . VAL B 1 347 ? 6.441 54.217 7.591 1.00 39.67 425 VAL B CA 1
ATOM 6166 C C . VAL B 1 347 ? 7.741 55.012 7.788 1.00 38.50 425 VAL B C 1
ATOM 6167 O O . VAL B 1 347 ? 7.717 56.241 7.784 1.00 37.68 425 VAL B O 1
ATOM 6171 N N . GLU B 1 348 ? 8.865 54.315 7.975 1.00 37.26 426 GLU B N 1
ATOM 6172 C CA . GLU B 1 348 ? 10.167 55.008 8.133 1.00 37.12 426 GLU B CA 1
ATOM 6173 C C . GLU B 1 348 ? 10.457 55.959 6.970 1.00 36.51 426 GLU B C 1
ATOM 6174 O O . GLU B 1 348 ? 10.944 57.062 7.187 1.00 35.82 426 GLU B O 1
ATOM 6180 N N . LYS B 1 349 ? 10.182 55.525 5.740 1.00 36.85 427 LYS B N 1
ATOM 6181 C CA . LYS B 1 349 ? 10.552 56.312 4.558 1.00 37.40 427 LYS B CA 1
ATOM 6182 C C . LYS B 1 349 ? 9.707 57.573 4.442 1.00 37.26 427 LYS B C 1
ATOM 6183 O O . LYS B 1 349 ? 10.237 58.667 4.212 1.00 36.20 427 LYS B O 1
ATOM 6189 N N . ILE B 1 350 ? 8.392 57.423 4.590 1.00 37.68 428 ILE B N 1
ATOM 6190 C CA . ILE B 1 350 ? 7.480 58.585 4.542 1.00 38.33 428 ILE B CA 1
ATOM 6191 C C . ILE B 1 350 ? 7.795 59.605 5.633 1.00 37.85 428 ILE B C 1
ATOM 6192 O O . ILE B 1 350 ? 7.878 60.806 5.367 1.00 37.41 428 ILE B O 1
ATOM 6197 N N . LEU B 1 351 ? 7.964 59.126 6.861 1.00 37.88 429 LEU B N 1
ATOM 6198 C CA . LEU B 1 351 ? 8.323 59.992 7.985 1.00 37.60 429 LEU B CA 1
ATOM 6199 C C . LEU B 1 351 ? 9.629 60.755 7.744 1.00 36.90 429 LEU B C 1
ATOM 6200 O O . LEU B 1 351 ? 9.701 61.949 8.030 1.00 35.53 429 LEU B O 1
ATOM 6205 N N . ASP B 1 352 ? 10.635 60.062 7.217 1.00 36.82 430 ASP B N 1
ATOM 6206 C CA . ASP B 1 352 ? 11.914 60.688 6.850 1.00 37.02 430 ASP B CA 1
ATOM 6207 C C . ASP B 1 352 ? 11.728 61.790 5.796 1.00 37.06 430 ASP B C 1
ATOM 6208 O O . ASP B 1 352 ? 12.309 62.886 5.894 1.00 35.48 430 ASP B O 1
ATOM 6213 N N . MET B 1 353 ? 10.874 61.522 4.808 1.00 37.59 431 MET B N 1
ATOM 6214 C CA . MET B 1 353 ? 10.567 62.531 3.790 1.00 38.04 431 MET B CA 1
ATOM 6215 C C . MET B 1 353 ? 9.940 63.795 4.391 1.00 37.42 431 MET B C 1
ATOM 6216 O O . MET B 1 353 ? 10.095 64.878 3.830 1.00 37.00 431 MET B O 1
ATOM 6221 N N . ALA B 1 354 ? 9.251 63.648 5.529 1.00 37.20 432 ALA B N 1
ATOM 6222 C CA . ALA B 1 354 ? 8.700 64.766 6.305 1.00 37.17 432 ALA B CA 1
ATOM 6223 C C . ALA B 1 354 ? 9.585 65.259 7.467 1.00 36.39 432 ALA B C 1
ATOM 6224 O O . ALA B 1 354 ? 9.085 65.936 8.374 1.00 36.36 432 ALA B O 1
ATOM 6226 N N . SER B 1 355 ? 10.873 64.915 7.447 1.00 36.10 433 SER B N 1
ATOM 6227 C CA . SER B 1 355 ? 11.849 65.371 8.466 1.00 35.22 433 SER B CA 1
ATOM 6228 C C . SER B 1 355 ? 11.613 64.801 9.883 1.00 34.74 433 SER B C 1
ATOM 6229 O O . SER B 1 355 ? 12.034 65.392 10.885 1.00 34.16 433 SER B O 1
ATOM 6232 N N . ILE B 1 356 ? 10.965 63.642 9.946 1.00 35.12 434 ILE B N 1
ATOM 6233 C CA . ILE B 1 356 ? 10.780 62.885 11.184 1.00 34.95 434 ILE B CA 1
ATOM 6234 C C . ILE B 1 356 ? 11.655 61.650 11.024 1.00 34.39 434 ILE B C 1
ATOM 6235 O O . ILE B 1 356 ? 11.358 60.756 10.234 1.00 35.01 434 ILE B O 1
ATOM 6240 N N . THR B 1 357 ? 12.751 61.616 11.776 1.00 33.57 435 THR B N 1
ATOM 6241 C CA . THR B 1 357 ? 13.795 60.622 11.587 1.00 32.99 435 THR B CA 1
ATOM 6242 C C . THR B 1 357 ? 13.722 59.623 12.722 1.00 32.55 435 THR B C 1
ATOM 6243 O O . THR B 1 357 ? 13.770 59.974 13.878 1.00 32.08 435 THR B O 1
ATOM 6247 N N . LEU B 1 358 ? 13.535 58.366 12.368 1.00 33.18 436 LEU B N 1
ATOM 6248 C CA . LEU B 1 358 ? 13.499 57.263 13.337 1.00 33.10 436 LEU B CA 1
ATOM 6249 C C . LEU B 1 358 ? 13.926 56.026 12.545 1.00 33.99 436 LEU B C 1
ATOM 6250 O O . LEU B 1 358 ? 14.513 56.174 11.462 1.00 34.50 436 LEU B O 1
ATOM 6255 N N . ASN B 1 359 ? 13.704 54.829 13.075 1.00 34.74 437 ASN B N 1
ATOM 6256 C CA . ASN B 1 359 ? 14.000 53.625 12.317 1.00 35.61 437 ASN B CA 1
ATOM 6257 C C . ASN B 1 359 ? 12.956 52.545 12.465 1.00 36.24 437 ASN B C 1
ATOM 6258 O O . ASN B 1 359 ? 12.298 52.428 13.498 1.00 35.67 437 ASN B O 1
ATOM 6263 N N . LYS B 1 360 ? 12.804 51.775 11.393 1.00 37.42 438 LYS B N 1
ATOM 6264 C CA . LYS B 1 360 ? 12.048 50.535 11.421 1.00 39.68 438 LYS B CA 1
ATOM 6265 C C . LYS B 1 360 ? 12.760 49.590 12.384 1.00 39.61 438 LYS B C 1
ATOM 6266 O O . LYS B 1 360 ? 13.973 49.689 12.594 1.00 38.15 438 LYS B O 1
ATOM 6272 N N . ASN B 1 361 ? 11.987 48.713 12.991 1.00 41.32 439 ASN B N 1
ATOM 6273 C CA . ASN B 1 361 ? 12.487 47.805 14.004 1.00 42.15 439 ASN B CA 1
ATOM 6274 C C . ASN B 1 361 ? 11.615 46.580 13.935 1.00 42.52 439 ASN B C 1
ATOM 6275 O O . ASN B 1 361 ? 10.407 46.709 13.760 1.00 42.05 439 ASN B O 1
ATOM 6280 N N . SER B 1 362 ? 12.220 45.396 14.043 1.00 43.07 440 SER B N 1
ATOM 6281 C CA . SER B 1 362 ? 11.446 44.165 14.119 1.00 44.48 440 SER B CA 1
ATOM 6282 C C . SER B 1 362 ? 10.638 44.137 15.400 1.00 45.52 440 SER B C 1
ATOM 6283 O O . SER B 1 362 ? 11.034 44.708 16.406 1.00 44.71 440 SER B O 1
ATOM 6286 N N . VAL B 1 363 ? 9.533 43.410 15.338 1.00 47.13 441 VAL B N 1
ATOM 6287 C CA . VAL B 1 363 ? 8.562 43.287 16.404 1.00 49.75 441 VAL B CA 1
ATOM 6288 C C . VAL B 1 363 ? 8.388 41.781 16.685 1.00 51.05 441 VAL B C 1
ATOM 6289 O O . VAL B 1 363 ? 8.438 40.994 15.749 1.00 51.12 441 VAL B O 1
ATOM 6293 N N . PRO B 1 364 ? 8.167 41.390 17.961 1.00 53.17 442 PRO B N 1
ATOM 6294 C CA . PRO B 1 364 ? 7.860 39.979 18.284 1.00 54.79 442 PRO B CA 1
ATOM 6295 C C . PRO B 1 364 ? 6.649 39.413 17.518 1.00 56.97 442 PRO B C 1
ATOM 6296 O O . PRO B 1 364 ? 5.560 39.987 17.558 1.00 57.52 442 PRO B O 1
ATOM 6300 N N . GLY B 1 365 ? 6.858 38.296 16.821 1.00 59.20 443 GLY B N 1
ATOM 6301 C CA . GLY B 1 365 ? 5.826 37.690 15.974 1.00 62.18 443 GLY B CA 1
ATOM 6302 C C . GLY B 1 365 ? 5.991 37.921 14.474 1.00 64.27 443 GLY B C 1
ATOM 6303 O O . GLY B 1 365 ? 5.387 37.197 13.687 1.00 65.88 443 GLY B O 1
ATOM 6304 N N . ASP B 1 366 ? 6.783 38.923 14.070 1.00 64.09 444 ASP B N 1
ATOM 6305 C CA . ASP B 1 366 ? 7.083 39.176 12.644 1.00 65.22 444 ASP B CA 1
ATOM 6306 C C . ASP B 1 366 ? 7.413 37.903 11.856 1.00 68.33 444 ASP B C 1
ATOM 6307 O O . ASP B 1 366 ? 8.347 37.185 12.207 1.00 68.28 444 ASP B O 1
ATOM 6312 N N . LYS B 1 367 ? 6.654 37.659 10.786 1.00 74.57 445 LYS B N 1
ATOM 6313 C CA . LYS B 1 367 ? 6.854 36.504 9.886 1.00 78.27 445 LYS B CA 1
ATOM 6314 C C . LYS B 1 367 ? 8.164 36.627 9.116 1.00 78.36 445 LYS B C 1
ATOM 6315 O O . LYS B 1 367 ? 8.910 35.652 8.981 1.00 75.98 445 LYS B O 1
ATOM 6321 N N . SER B 1 368 ? 8.420 37.843 8.629 1.00 79.10 446 SER B N 1
ATOM 6322 C CA . SER B 1 368 ? 9.511 38.157 7.718 1.00 79.65 446 SER B CA 1
ATOM 6323 C C . SER B 1 368 ? 10.509 39.114 8.378 1.00 79.06 446 SER B C 1
ATOM 6324 O O . SER B 1 368 ? 10.133 40.214 8.792 1.00 78.78 446 SER B O 1
ATOM 6327 N N . ALA B 1 369 ? 11.773 38.698 8.470 1.00 78.90 447 ALA B N 1
ATOM 6328 C CA . ALA B 1 369 ? 12.870 39.598 8.876 1.00 79.61 447 ALA B CA 1
ATOM 6329 C C . ALA B 1 369 ? 13.090 40.735 7.856 1.00 80.53 447 ALA B C 1
ATOM 6330 O O . ALA B 1 369 ? 13.487 41.848 8.222 1.00 80.73 447 ALA B O 1
ATOM 6332 N N . LEU B 1 370 ? 12.814 40.446 6.583 1.00 80.38 448 LEU B N 1
ATOM 6333 C CA . LEU B 1 370 ? 12.896 41.438 5.499 1.00 79.08 448 LEU B CA 1
ATOM 6334 C C . LEU B 1 370 ? 11.750 42.478 5.474 1.00 74.68 448 LEU B C 1
ATOM 6335 O O . LEU B 1 370 ? 11.814 43.426 4.685 1.00 74.66 448 LEU B O 1
ATOM 6340 N N . VAL B 1 371 ? 10.708 42.297 6.296 1.00 70.21 449 VAL B N 1
ATOM 6341 C CA . VAL B 1 371 ? 9.659 43.319 6.491 1.00 66.93 449 VAL B CA 1
ATOM 6342 C C . VAL B 1 371 ? 9.462 43.597 7.998 1.00 62.51 449 VAL B C 1
ATOM 6343 O O . VAL B 1 371 ? 8.700 42.895 8.664 1.00 63.55 449 VAL B O 1
ATOM 6347 N N . PRO B 1 372 ? 10.173 44.610 8.548 1.00 56.94 450 PRO B N 1
ATOM 6348 C CA . PRO B 1 372 ? 10.042 44.963 9.969 1.00 53.49 450 PRO B CA 1
ATOM 6349 C C . PRO B 1 372 ? 8.643 45.458 10.328 1.00 50.80 450 PRO B C 1
ATOM 6350 O O . PRO B 1 372 ? 8.095 46.314 9.635 1.00 50.81 450 PRO B O 1
ATOM 6354 N N . GLY B 1 373 ? 8.077 44.917 11.403 1.00 47.61 451 GLY B N 1
ATOM 6355 C CA . GLY B 1 373 ? 6.691 45.179 11.759 1.00 46.40 451 GLY B CA 1
ATOM 6356 C C . GLY B 1 373 ? 6.452 46.478 12.522 1.00 44.97 451 GLY B C 1
ATOM 6357 O O . GLY B 1 373 ? 5.304 46.910 12.669 1.00 45.08 451 GLY B O 1
ATOM 6358 N N . GLY B 1 374 ? 7.525 47.088 13.019 1.00 41.86 452 GLY B N 1
ATOM 6359 C CA . GLY B 1 374 ? 7.389 48.241 13.898 1.00 41.09 452 GLY B CA 1
ATOM 6360 C C . GLY B 1 374 ? 8.329 49.376 13.595 1.00 38.60 452 GLY B C 1
ATOM 6361 O O . GLY B 1 374 ? 9.086 49.340 12.624 1.00 37.63 452 GLY B O 1
ATOM 6362 N N . ILE B 1 375 ? 8.243 50.397 14.438 1.00 37.91 453 ILE B N 1
ATOM 6363 C CA . ILE B 1 375 ? 9.191 51.515 14.444 1.00 36.70 453 ILE B CA 1
ATOM 6364 C C . ILE B 1 375 ? 9.657 51.761 15.879 1.00 35.61 453 ILE B C 1
ATOM 6365 O O . ILE B 1 375 ? 8.889 51.598 16.826 1.00 35.37 453 ILE B O 1
ATOM 6370 N N . ARG B 1 376 ? 10.920 52.166 16.022 1.00 34.02 454 ARG B N 1
ATOM 6371 C CA . ARG B 1 376 ? 11.479 52.511 17.316 1.00 33.21 454 ARG B CA 1
ATOM 6372 C C . ARG B 1 376 ? 11.563 54.031 17.394 1.00 32.44 454 ARG B C 1
ATOM 6373 O O . ARG B 1 376 ? 12.053 54.676 16.454 1.00 31.98 454 ARG B O 1
ATOM 6381 N N . ILE B 1 377 ? 11.119 54.593 18.516 1.00 32.71 455 ILE B N 1
ATOM 6382 C CA . ILE B 1 377 ? 11.118 56.051 18.722 1.00 32.67 455 ILE B CA 1
ATOM 6383 C C . ILE B 1 377 ? 11.808 56.344 20.048 1.00 32.34 455 ILE B C 1
ATOM 6384 O O . ILE B 1 377 ? 11.517 55.695 21.048 1.00 32.92 455 ILE B O 1
ATOM 6389 N N . GLY B 1 378 ? 12.742 57.292 20.053 1.00 31.40 456 GLY B N 1
ATOM 6390 C CA . GLY B 1 378 ? 13.391 57.735 21.292 1.00 31.14 456 GLY B CA 1
ATOM 6391 C C . GLY B 1 378 ? 13.310 59.233 21.537 1.00 31.00 456 GLY B C 1
ATOM 6392 O O . GLY B 1 378 ? 13.344 60.030 20.588 1.00 31.30 456 GLY B O 1
ATOM 6393 N N . SER B 1 379 ? 13.246 59.605 22.817 1.00 30.61 457 SER B N 1
ATOM 6394 C CA . SER B 1 379 ? 13.235 60.987 23.267 1.00 30.24 457 SER B CA 1
ATOM 6395 C C . SER B 1 379 ? 14.575 61.699 23.552 1.00 29.11 457 SER B C 1
ATOM 6396 O O . SER B 1 379 ? 14.569 62.924 23.628 1.00 29.08 457 SER B O 1
ATOM 6399 N N . PRO B 1 380 ? 15.721 60.982 23.680 1.00 27.89 458 PRO B N 1
ATOM 6400 C CA . PRO B 1 380 ? 16.915 61.740 24.118 1.00 27.22 458 PRO B CA 1
ATOM 6401 C C . PRO B 1 380 ? 17.324 62.974 23.305 1.00 26.68 458 PRO B C 1
ATOM 6402 O O . PRO B 1 380 ? 17.659 63.998 23.897 1.00 27.04 458 PRO B O 1
ATOM 6406 N N . ALA B 1 381 ? 17.314 62.880 21.976 1.00 26.35 459 ALA B N 1
ATOM 6407 C CA . ALA B 1 381 ? 17.860 63.932 21.141 1.00 26.14 459 ALA B CA 1
ATOM 6408 C C . ALA B 1 381 ? 17.017 65.197 21.213 1.00 26.61 459 ALA B C 1
ATOM 6409 O O . ALA B 1 381 ? 17.555 66.275 21.416 1.00 25.65 459 ALA B O 1
ATOM 6411 N N . MET B 1 382 ? 15.694 65.073 21.103 1.00 27.18 460 MET B N 1
ATOM 6412 C CA . MET B 1 382 ? 14.869 66.277 21.173 1.00 27.94 460 MET B CA 1
ATOM 6413 C C . MET B 1 382 ? 14.708 66.791 22.599 1.00 28.30 460 MET B C 1
ATOM 6414 O O . MET B 1 382 ? 14.459 67.983 22.786 1.00 28.69 460 MET B O 1
ATOM 6419 N N . THR B 1 383 ? 14.875 65.921 23.593 1.00 28.28 461 THR B N 1
ATOM 6420 C CA . THR B 1 383 ? 14.896 66.361 24.986 1.00 28.91 461 THR B CA 1
ATOM 6421 C C . THR B 1 383 ? 16.117 67.249 25.238 1.00 28.29 461 THR B C 1
ATOM 6422 O O . THR B 1 383 ? 16.025 68.262 25.944 1.00 28.41 461 THR B O 1
ATOM 6426 N N . THR B 1 384 ? 17.256 66.898 24.635 1.00 27.83 462 THR B N 1
ATOM 6427 C CA . THR B 1 384 ? 18.464 67.718 24.702 1.00 27.65 462 THR B CA 1
ATOM 6428 C C . THR B 1 384 ? 18.217 69.120 24.176 1.00 27.86 462 THR B C 1
ATOM 6429 O O . THR B 1 384 ? 18.734 70.090 24.712 1.00 28.07 462 THR B O 1
ATOM 6433 N N . ARG B 1 385 ? 17.393 69.219 23.144 1.00 28.59 463 ARG B N 1
ATOM 6434 C CA . ARG B 1 385 ? 17.041 70.529 22.576 1.00 29.26 463 ARG B CA 1
ATOM 6435 C C . ARG B 1 385 ? 16.054 71.368 23.408 1.00 30.33 463 ARG B C 1
ATOM 6436 O O . ARG B 1 385 ? 15.831 72.527 23.100 1.00 31.33 463 ARG B O 1
ATOM 6444 N N . GLY B 1 386 ? 15.471 70.775 24.448 1.00 31.77 464 GLY B N 1
ATOM 6445 C CA . GLY B 1 386 ? 14.606 71.469 25.391 1.00 32.63 464 GLY B CA 1
ATOM 6446 C C . GLY B 1 386 ? 13.131 71.219 25.184 1.00 33.48 464 GLY B C 1
ATOM 6447 O O . GLY B 1 386 ? 12.317 71.891 25.806 1.00 33.89 464 GLY B O 1
ATOM 6448 N N . LEU B 1 387 ? 12.757 70.262 24.336 1.00 33.44 465 LEU B N 1
ATOM 6449 C CA . LEU B 1 387 ? 11.332 69.888 24.226 1.00 34.54 465 LEU B CA 1
ATOM 6450 C C . LEU B 1 387 ? 10.825 69.215 25.506 1.00 35.86 465 LEU B C 1
ATOM 6451 O O . LEU B 1 387 ? 11.546 68.449 26.148 1.00 35.40 465 LEU B O 1
ATOM 6456 N N . GLY B 1 388 ? 9.581 69.531 25.873 1.00 37.58 466 GLY B N 1
ATOM 6457 C CA . GLY B 1 388 ? 8.934 68.961 27.037 1.00 38.88 466 GLY B CA 1
ATOM 6458 C C . GLY B 1 388 ? 7.779 68.063 26.657 1.00 40.46 466 GLY B C 1
ATOM 6459 O O . GLY B 1 388 ? 7.623 67.681 25.502 1.00 40.47 466 GLY B O 1
ATOM 6460 N N . GLU B 1 389 ? 6.967 67.722 27.645 1.00 42.36 467 GLU B N 1
ATOM 6461 C CA . GLU B 1 389 ? 5.887 66.747 27.447 1.00 44.29 467 GLU B CA 1
ATOM 6462 C C . GLU B 1 389 ? 4.848 67.184 26.393 1.00 45.17 467 GLU B C 1
ATOM 6463 O O . GLU B 1 389 ? 4.441 66.381 25.559 1.00 45.21 467 GLU B O 1
ATOM 6469 N N . LYS B 1 390 ? 4.445 68.454 26.413 1.00 45.60 468 LYS B N 1
ATOM 6470 C CA . LYS B 1 390 ? 3.492 68.979 25.417 1.00 46.46 468 LYS B CA 1
ATOM 6471 C C . LYS B 1 390 ? 3.991 68.864 23.982 1.00 44.25 468 LYS B C 1
ATOM 6472 O O . LYS B 1 390 ? 3.240 68.502 23.073 1.00 43.82 468 LYS B O 1
ATOM 6478 N N . GLU B 1 391 ? 5.280 69.110 23.784 1.00 41.78 469 GLU B N 1
ATOM 6479 C CA . GLU B 1 391 ? 5.849 69.071 22.447 1.00 40.15 469 GLU B CA 1
ATOM 6480 C C . GLU B 1 391 ? 5.965 67.612 21.972 1.00 38.99 469 GLU B C 1
ATOM 6481 O O . GLU B 1 391 ? 5.828 67.343 20.783 1.00 38.20 469 GLU B O 1
ATOM 6487 N N . PHE B 1 392 ? 6.193 66.688 22.905 1.00 38.24 470 PHE B N 1
ATOM 6488 C CA . PHE B 1 392 ? 6.255 65.260 22.566 1.00 38.08 470 PHE B CA 1
ATOM 6489 C C . PHE B 1 392 ? 4.881 64.675 22.269 1.00 39.39 470 PHE B C 1
ATOM 6490 O O . PHE B 1 392 ? 4.777 63.698 21.546 1.00 39.35 470 PHE B O 1
ATOM 6498 N N . GLU B 1 393 ? 3.819 65.286 22.812 1.00 40.93 471 GLU B N 1
ATOM 6499 C CA . GLU B 1 393 ? 2.478 64.935 22.400 1.00 42.18 471 GLU B CA 1
ATOM 6500 C C . GLU B 1 393 ? 2.222 65.405 20.971 1.00 42.05 471 GLU B C 1
ATOM 6501 O O . GLU B 1 393 ? 1.617 64.690 20.181 1.00 42.23 471 GLU B O 1
ATOM 6507 N N . LEU B 1 394 ? 2.704 66.591 20.638 1.00 42.18 472 LEU B N 1
ATOM 6508 C CA . LEU B 1 394 ? 2.637 67.093 19.263 1.00 42.42 472 LEU B CA 1
ATOM 6509 C C . LEU B 1 394 ? 3.441 66.185 18.332 1.00 41.07 472 LEU B C 1
ATOM 6510 O O . LEU B 1 394 ? 2.976 65.851 17.254 1.00 41.34 472 LEU B O 1
ATOM 6515 N N . ILE B 1 395 ? 4.631 65.762 18.756 1.00 39.74 473 ILE B N 1
ATOM 6516 C CA . ILE B 1 395 ? 5.416 64.801 17.972 1.00 38.36 473 ILE B CA 1
ATOM 6517 C C . ILE B 1 395 ? 4.576 63.551 17.643 1.00 38.86 473 ILE B C 1
ATOM 6518 O O . ILE B 1 395 ? 4.536 63.120 16.490 1.00 39.13 473 ILE B O 1
ATOM 6523 N N . ALA B 1 396 ? 3.922 62.988 18.654 1.00 38.69 474 ALA B N 1
ATOM 6524 C CA . ALA B 1 396 ? 3.004 61.861 18.466 1.00 39.95 474 ALA B CA 1
ATOM 6525 C C . ALA B 1 396 ? 1.945 62.116 17.397 1.00 40.81 474 ALA B C 1
ATOM 6526 O O . ALA B 1 396 ? 1.693 61.248 16.556 1.00 40.75 474 ALA B O 1
ATOM 6528 N N . ASP B 1 397 ? 1.325 63.301 17.423 1.00 41.73 475 ASP B N 1
ATOM 6529 C CA . ASP B 1 397 ? 0.300 63.658 16.431 1.00 42.88 475 ASP B CA 1
ATOM 6530 C C . ASP B 1 397 ? 0.909 63.736 15.027 1.00 41.70 475 ASP B C 1
ATOM 6531 O O . ASP B 1 397 ? 0.306 63.289 14.028 1.00 42.51 475 ASP B O 1
ATOM 6536 N N . LEU B 1 398 ? 2.133 64.288 14.956 1.00 40.10 476 LEU B N 1
ATOM 6537 C CA . LEU B 1 398 ? 2.820 64.412 13.668 1.00 39.58 476 LEU B CA 1
ATOM 6538 C C . LEU B 1 398 ? 3.214 63.039 13.100 1.00 39.10 476 LEU B C 1
ATOM 6539 O O . LEU B 1 398 ? 3.142 62.813 11.882 1.00 39.16 476 LEU B O 1
ATOM 6544 N N . ILE B 1 399 ? 3.656 62.149 13.981 1.00 38.32 477 ILE B N 1
ATOM 6545 C CA . ILE B 1 399 ? 3.918 60.751 13.609 1.00 38.30 477 ILE B CA 1
ATOM 6546 C C . ILE B 1 399 ? 2.626 60.115 13.090 1.00 39.83 477 ILE B C 1
ATOM 6547 O O . ILE B 1 399 ? 2.634 59.501 12.024 1.00 39.79 477 ILE B O 1
ATOM 6552 N N . HIS B 1 400 ? 1.530 60.305 13.830 1.00 41.32 478 HIS B N 1
ATOM 6553 C CA . HIS B 1 400 ? 0.219 59.731 13.462 1.00 43.27 478 HIS B CA 1
ATOM 6554 C C . HIS B 1 400 ? -0.194 60.205 12.064 1.00 44.05 478 HIS B C 1
ATOM 6555 O O . HIS B 1 400 ? -0.592 59.405 11.227 1.00 44.41 478 HIS B O 1
ATOM 6562 N N . GLU B 1 401 ? -0.077 61.511 11.828 1.00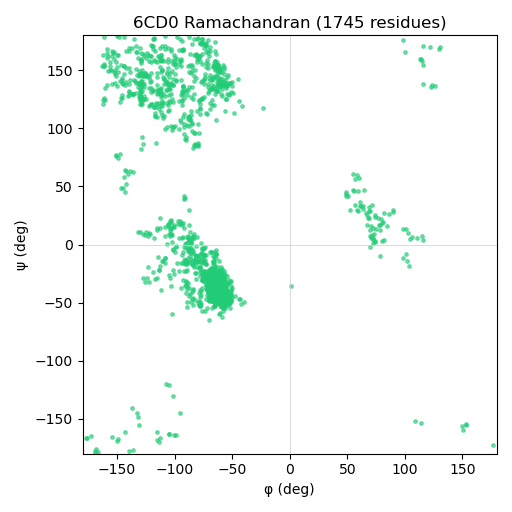 44.44 479 GLU B N 1
ATOM 6563 C CA . GLU B 1 401 ? -0.278 62.084 10.498 1.00 45.63 479 GLU B CA 1
ATOM 6564 C C . GLU B 1 401 ? 0.599 61.428 9.419 1.00 44.59 479 GLU B C 1
ATOM 6565 O O . GLU B 1 401 ? 0.112 61.120 8.322 1.00 44.99 479 GLU B O 1
ATOM 6571 N N . GLY B 1 402 ? 1.880 61.211 9.737 1.00 42.54 480 GLY B N 1
ATOM 6572 C CA . GLY B 1 402 ? 2.806 60.502 8.855 1.00 41.72 480 GLY B CA 1
ATOM 6573 C C . GLY B 1 402 ? 2.404 59.069 8.524 1.00 42.10 480 GLY B C 1
ATOM 6574 O O . GLY B 1 402 ? 2.468 58.655 7.355 1.00 41.76 480 GLY B O 1
ATOM 6575 N N . VAL B 1 403 ? 1.973 58.333 9.551 1.00 42.49 481 VAL B N 1
ATOM 6576 C CA . VAL B 1 403 ? 1.504 56.946 9.394 1.00 44.08 481 VAL B CA 1
ATOM 6577 C C . VAL B 1 403 ? 0.236 56.894 8.539 1.00 45.90 481 VAL B C 1
ATOM 6578 O O . VAL B 1 403 ? 0.121 56.028 7.669 1.00 46.17 481 VAL B O 1
ATOM 6582 N N . ARG B 1 404 ? -0.698 57.822 8.781 1.00 47.93 482 ARG B N 1
ATOM 6583 C CA . ARG B 1 404 ? -1.870 57.996 7.914 1.00 50.32 482 ARG B CA 1
ATOM 6584 C C . ARG B 1 404 ? -1.458 58.207 6.449 1.00 48.87 482 ARG B C 1
ATOM 6585 O O . ARG B 1 404 ? -1.997 57.560 5.556 1.00 48.88 482 ARG B O 1
ATOM 6593 N N . ILE B 1 405 ? -0.463 59.058 6.208 1.00 46.30 483 ILE B N 1
ATOM 6594 C CA . ILE B 1 405 ? 0.024 59.282 4.847 1.00 45.74 483 ILE B CA 1
ATOM 6595 C C . ILE B 1 405 ? 0.645 57.999 4.283 1.00 45.19 483 ILE B C 1
ATOM 6596 O O . ILE B 1 405 ? 0.472 57.690 3.100 1.00 45.26 483 ILE B O 1
ATOM 6601 N N . SER B 1 406 ? 1.391 57.278 5.126 1.00 44.13 484 SER B N 1
ATOM 6602 C CA . SER B 1 406 ? 2.022 56.029 4.737 1.00 43.82 484 SER B CA 1
ATOM 6603 C C . SER B 1 406 ? 0.986 54.988 4.365 1.00 45.08 484 SER B C 1
ATOM 6604 O O . SER B 1 406 ? 1.175 54.269 3.390 1.00 45.33 484 SER B O 1
ATOM 6607 N N . LEU B 1 407 ? -0.081 54.907 5.165 1.00 45.71 485 LEU B N 1
ATOM 6608 C CA . LEU B 1 407 ? -1.187 53.963 4.916 1.00 47.16 485 LEU B CA 1
ATOM 6609 C C . LEU B 1 407 ? -1.868 54.279 3.604 1.00 48.37 485 LEU B C 1
ATOM 6610 O O . LEU B 1 407 ? -2.179 53.385 2.823 1.00 49.05 485 LEU B O 1
ATOM 6615 N N . GLU B 1 408 ? -2.077 55.565 3.366 1.00 48.76 486 GLU B N 1
ATOM 6616 C CA . GLU B 1 408 ? -2.652 56.033 2.124 1.00 50.18 486 GLU B CA 1
ATOM 6617 C C . GLU B 1 408 ? -1.734 55.721 0.941 1.00 49.41 486 GLU B C 1
ATOM 6618 O O . GLU B 1 408 ? -2.193 55.210 -0.077 1.00 49.88 486 GLU B O 1
ATOM 6624 N N . ALA B 1 409 ? -0.442 55.987 1.086 1.00 47.76 487 ALA B N 1
ATOM 6625 C CA . ALA B 1 409 ? 0.531 55.626 0.054 1.00 47.67 487 ALA B CA 1
ATOM 6626 C C . ALA B 1 409 ? 0.560 54.120 -0.222 1.00 48.09 487 ALA B C 1
ATOM 6627 O O . ALA B 1 409 ? 0.675 53.702 -1.365 1.00 48.24 487 ALA B O 1
ATOM 6629 N N . LYS B 1 410 ? 0.462 53.312 0.826 1.00 48.49 488 LYS B N 1
ATOM 6630 C CA . LYS B 1 410 ? 0.492 51.860 0.676 1.00 49.42 488 LYS B CA 1
ATOM 6631 C C . LYS B 1 410 ? -0.683 51.375 -0.177 1.00 51.48 488 LYS B C 1
ATOM 6632 O O . LYS B 1 410 ? -0.494 50.559 -1.085 1.00 51.54 488 LYS B O 1
ATOM 6638 N N . SER B 1 411 ? -1.879 51.865 0.123 1.00 53.19 489 SER B N 1
ATOM 6639 C CA . SER B 1 411 ? -3.069 51.493 -0.652 1.00 55.73 489 SER B CA 1
ATOM 6640 C C . SER B 1 411 ? -2.935 51.914 -2.116 1.00 55.78 489 SER B C 1
ATOM 6641 O O . SER B 1 411 ? -3.330 51.164 -3.003 1.00 55.96 489 SER B O 1
ATOM 6644 N N . LEU B 1 412 ? -2.343 53.089 -2.361 1.00 54.79 490 LEU B N 1
ATOM 6645 C CA . LEU B 1 412 ? -2.200 53.630 -3.723 1.00 55.52 490 LEU B CA 1
ATOM 6646 C C . LEU B 1 412 ? -1.138 52.946 -4.587 1.00 54.65 490 LEU B C 1
ATOM 6647 O O . LEU B 1 412 ? -1.260 52.966 -5.813 1.00 55.14 490 LEU B O 1
ATOM 6652 N N . VAL B 1 413 ? -0.119 52.346 -3.971 1.00 53.64 491 VAL B N 1
ATOM 6653 C CA . VAL B 1 413 ? 0.926 51.626 -4.723 1.00 53.76 491 VAL B CA 1
ATOM 6654 C C . VAL B 1 413 ? 0.368 50.275 -5.189 1.00 54.95 491 VAL B C 1
ATOM 6655 O O . VAL B 1 413 ? -0.066 49.488 -4.360 1.00 55.08 491 VAL B O 1
ATOM 6659 N N . SER B 1 414 ? 0.453 49.991 -6.486 1.00 56.47 492 SER B N 1
ATOM 6660 C CA . SER B 1 414 ? -0.065 48.723 -7.045 1.00 58.36 492 SER B CA 1
ATOM 6661 C C . SER B 1 414 ? 0.787 47.542 -6.614 1.00 59.63 492 SER B C 1
ATOM 6662 O O . SER B 1 414 ? 0.257 46.535 -6.146 1.00 60.31 492 SER B O 1
ATOM 6665 N N . GLY B 1 415 ? 2.109 47.683 -6.756 1.00 60.58 493 GLY B N 1
ATOM 6666 C CA . GLY B 1 415 ? 3.066 46.696 -6.280 1.00 61.15 493 GLY B CA 1
ATOM 6667 C C . GLY B 1 415 ? 2.891 46.369 -4.804 1.00 62.29 493 GLY B C 1
ATOM 6668 O O . GLY B 1 415 ? 2.567 47.243 -3.991 1.00 62.54 493 GLY B O 1
ATOM 6669 N N . THR B 1 416 ? 3.119 45.104 -4.473 1.00 63.71 494 THR B N 1
ATOM 6670 C CA . THR B 1 416 ? 2.923 44.570 -3.124 1.00 64.85 494 THR B CA 1
ATOM 6671 C C . THR B 1 416 ? 4.218 44.607 -2.284 1.00 63.13 494 THR B C 1
ATOM 6672 O O . THR B 1 416 ? 4.185 44.381 -1.074 1.00 62.39 494 THR B O 1
ATOM 6676 N N . LYS B 1 417 ? 5.335 44.924 -2.936 1.00 62.67 495 LYS B N 1
ATOM 6677 C CA . LYS B 1 417 ? 6.678 44.775 -2.388 1.00 62.58 495 LYS B CA 1
ATOM 6678 C C . LYS B 1 417 ? 7.152 46.084 -1.750 1.00 60.60 495 LYS B C 1
ATOM 6679 O O . LYS B 1 417 ? 6.719 47.160 -2.161 1.00 59.98 495 LYS B O 1
ATOM 6685 N N . VAL B 1 418 ? 8.062 45.999 -0.775 1.00 57.93 496 VAL B N 1
ATOM 6686 C CA . VAL B 1 418 ? 8.629 47.205 -0.158 1.00 56.02 496 VAL B CA 1
ATOM 6687 C C . VAL B 1 418 ? 9.328 48.077 -1.205 1.00 55.06 496 VAL B C 1
ATOM 6688 O O . VAL B 1 418 ? 9.182 49.303 -1.187 1.00 53.28 496 VAL B O 1
ATOM 6692 N N . GLN B 1 419 ? 10.072 47.455 -2.115 1.00 53.84 497 GLN B N 1
ATOM 6693 C CA . GLN B 1 419 ? 10.774 48.201 -3.158 1.00 54.10 497 GLN B CA 1
ATOM 6694 C C . GLN B 1 419 ? 9.816 48.957 -4.082 1.00 54.12 497 GLN B C 1
ATOM 6695 O O . GLN B 1 419 ? 10.155 50.036 -4.549 1.00 54.17 497 GLN B O 1
ATOM 6701 N N . ASP B 1 420 ? 8.640 48.382 -4.345 1.00 53.93 498 ASP B N 1
ATOM 6702 C CA . ASP B 1 420 ? 7.597 49.066 -5.136 1.00 54.42 498 ASP B CA 1
ATOM 6703 C C . ASP B 1 420 ? 7.056 50.303 -4.412 1.00 53.18 498 ASP B C 1
ATOM 6704 O O . ASP B 1 420 ? 6.776 51.338 -5.040 1.00 52.60 498 ASP B O 1
ATOM 6709 N N . PHE B 1 421 ? 6.908 50.192 -3.093 1.00 51.19 499 PHE B N 1
ATOM 6710 C CA . PHE B 1 421 ? 6.558 51.341 -2.265 1.00 50.37 499 PHE B CA 1
ATOM 6711 C C . PHE B 1 421 ? 7.613 52.432 -2.369 1.00 49.86 499 PHE B C 1
ATOM 6712 O O . PHE B 1 421 ? 7.273 53.595 -2.520 1.00 49.78 499 PHE B O 1
ATOM 6720 N N . LEU B 1 422 ? 8.891 52.052 -2.302 1.00 50.38 500 LEU B N 1
ATOM 6721 C CA . LEU B 1 422 ? 9.992 53.029 -2.344 1.00 50.57 500 LEU B CA 1
ATOM 6722 C C . LEU B 1 422 ? 10.080 53.770 -3.676 1.00 52.04 500 LEU B C 1
ATOM 6723 O O . LEU B 1 422 ? 10.233 54.989 -3.694 1.00 52.59 500 LEU B O 1
ATOM 6728 N N . ASN B 1 423 ? 9.947 53.038 -4.780 1.00 54.32 501 ASN B N 1
ATOM 6729 C CA . ASN B 1 423 ? 9.965 53.647 -6.121 1.00 55.99 501 ASN B CA 1
ATOM 6730 C C . ASN B 1 423 ? 8.808 54.634 -6.316 1.00 56.82 501 ASN B C 1
ATOM 6731 O O . ASN B 1 423 ? 8.962 55.683 -6.946 1.00 57.12 501 ASN B O 1
ATOM 6736 N N . PHE B 1 424 ? 7.653 54.284 -5.754 1.00 57.20 502 PHE B N 1
ATOM 6737 C CA . PHE B 1 424 ? 6.439 55.094 -5.846 1.00 57.13 502 PHE B CA 1
ATOM 6738 C C . PHE B 1 424 ? 6.562 56.400 -5.059 1.00 56.76 502 PHE B C 1
ATOM 6739 O O . PHE B 1 424 ? 6.248 57.472 -5.586 1.00 56.26 502 PHE B O 1
ATOM 6747 N N . VAL B 1 425 ? 7.012 56.315 -3.808 1.00 55.59 503 VAL B N 1
ATOM 6748 C CA . VAL B 1 425 ? 7.149 57.523 -2.975 1.00 55.90 503 VAL B CA 1
ATOM 6749 C C . VAL B 1 425 ? 8.286 58.463 -3.420 1.00 56.47 503 VAL B C 1
ATOM 6750 O O . VAL B 1 425 ? 8.219 59.664 -3.177 1.00 55.01 503 VAL B O 1
ATOM 6754 N N . LEU B 1 426 ? 9.304 57.912 -4.075 1.00 59.18 504 LEU B N 1
ATOM 6755 C CA . LEU B 1 426 ? 10.479 58.676 -4.518 1.00 61.35 504 LEU B CA 1
ATOM 6756 C C . LEU B 1 426 ? 10.347 59.218 -5.934 1.00 64.07 504 LEU B C 1
ATOM 6757 O O . LEU B 1 426 ? 11.156 60.053 -6.343 1.00 64.58 504 LEU B O 1
ATOM 6762 N N . ALA B 1 427 ? 9.354 58.737 -6.683 1.00 66.64 505 ALA B N 1
ATOM 6763 C CA . ALA B 1 427 ? 9.108 59.229 -8.036 1.00 69.41 505 ALA B CA 1
ATOM 6764 C C . ALA B 1 427 ? 8.668 60.698 -7.996 1.00 71.25 505 ALA B C 1
ATOM 6765 O O . ALA B 1 427 ? 7.939 61.098 -7.082 1.00 70.39 505 ALA B O 1
ATOM 6767 N N . PRO B 1 428 ? 9.109 61.508 -8.982 1.00 73.77 506 PRO B N 1
ATOM 6768 C CA . PRO B 1 428 ? 8.721 62.928 -9.007 1.00 74.48 506 PRO B CA 1
ATOM 6769 C C . PRO B 1 428 ? 7.213 63.166 -9.221 1.00 75.33 506 PRO B C 1
ATOM 6770 O O . PRO B 1 428 ? 6.712 64.230 -8.860 1.00 76.86 506 PRO B O 1
ATOM 6774 N N . GLU B 1 429 ? 6.509 62.181 -9.788 1.00 75.02 507 GLU B N 1
ATOM 6775 C CA . GLU B 1 429 ? 5.042 62.199 -9.871 1.00 74.54 507 GLU B CA 1
ATOM 6776 C C . GLU B 1 429 ? 4.331 61.600 -8.634 1.00 70.74 507 GLU B C 1
ATOM 6777 O O . GLU B 1 429 ? 3.144 61.283 -8.714 1.00 72.33 507 GLU B O 1
ATOM 6783 N N . PHE B 1 430 ? 5.036 61.448 -7.505 1.00 64.93 508 PHE B N 1
ATOM 6784 C CA . PHE B 1 430 ? 4.433 60.933 -6.261 1.00 60.63 508 PHE B CA 1
ATOM 6785 C C . PHE B 1 430 ? 3.220 61.807 -5.859 1.00 59.19 508 PHE B C 1
ATOM 6786 O O . PHE B 1 430 ? 3.377 62.997 -5.565 1.00 57.47 508 PHE B O 1
ATOM 6794 N N . PRO B 1 431 ? 2.001 61.220 -5.880 1.00 57.69 509 PRO B N 1
ATOM 6795 C CA . PRO B 1 431 ? 0.785 62.033 -5.729 1.00 57.56 509 PRO B CA 1
ATOM 6796 C C . PRO B 1 431 ? 0.489 62.564 -4.322 1.00 55.68 509 PRO B C 1
ATOM 6797 O O . PRO B 1 431 ? -0.348 63.430 -4.201 1.00 55.47 509 PRO B O 1
ATOM 6801 N N . LEU B 1 432 ? 1.159 62.074 -3.274 1.00 53.11 510 LEU B N 1
ATOM 6802 C CA . LEU B 1 432 ? 0.934 62.614 -1.924 1.00 51.87 510 LEU B CA 1
ATOM 6803 C C . LEU B 1 432 ? 2.051 63.559 -1.469 1.00 50.68 510 LEU B C 1
ATOM 6804 O O . LEU B 1 432 ? 2.183 63.809 -0.272 1.00 49.17 510 LEU B O 1
ATOM 6809 N N . GLY B 1 433 ? 2.829 64.080 -2.425 1.00 50.61 511 GLY B N 1
ATOM 6810 C CA . GLY B 1 433 ? 3.913 65.031 -2.152 1.00 49.70 511 GLY B CA 1
ATOM 6811 C C . GLY B 1 433 ? 3.478 66.213 -1.307 1.00 49.63 511 GLY B C 1
ATOM 6812 O O . GLY B 1 433 ? 4.191 66.596 -0.383 1.00 48.58 511 GLY B O 1
ATOM 6813 N N . ASP B 1 434 ? 2.305 66.778 -1.616 1.00 50.53 512 ASP B N 1
ATOM 6814 C CA . ASP B 1 434 ? 1.768 67.933 -0.883 1.00 50.88 512 ASP B CA 1
ATOM 6815 C C . ASP B 1 434 ? 1.339 67.630 0.558 1.00 49.69 512 ASP B C 1
ATOM 6816 O O . ASP B 1 434 ? 1.463 68.491 1.425 1.00 49.20 512 ASP B O 1
ATOM 6821 N N . LYS B 1 435 ? 0.837 66.429 0.820 1.00 48.93 513 LYS B N 1
ATOM 6822 C CA . LYS B 1 435 ? 0.560 66.000 2.199 1.00 48.40 513 LYS B CA 1
ATOM 6823 C C . LYS B 1 435 ? 1.860 65.859 2.994 1.00 47.02 513 LYS B C 1
ATOM 6824 O O . LYS B 1 435 ? 1.920 66.196 4.179 1.00 46.48 513 LYS B O 1
ATOM 6830 N N . VAL B 1 436 ? 2.889 65.351 2.330 1.00 46.14 514 VAL B N 1
ATOM 6831 C CA . VAL B 1 436 ? 4.214 65.199 2.946 1.00 44.89 514 VAL B CA 1
ATOM 6832 C C . VAL B 1 436 ? 4.803 66.603 3.219 1.00 44.25 514 VAL B C 1
ATOM 6833 O O . VAL B 1 436 ? 5.360 66.832 4.290 1.00 43.46 514 VAL B O 1
ATOM 6837 N N . SER B 1 437 ? 4.669 67.526 2.267 1.00 45.15 515 SER B N 1
ATOM 6838 C CA . SER B 1 437 ? 5.159 68.900 2.462 1.00 45.05 515 SER B CA 1
ATOM 6839 C C . SER B 1 437 ? 4.437 69.622 3.584 1.00 45.10 515 SER B C 1
ATOM 6840 O O . SER B 1 437 ? 5.063 70.319 4.379 1.00 43.89 515 SER B O 1
ATOM 6843 N N . ASN B 1 438 ? 3.122 69.469 3.642 1.00 46.40 516 ASN B N 1
ATOM 6844 C CA . ASN B 1 438 ? 2.333 70.053 4.731 1.00 46.93 516 ASN B CA 1
ATOM 6845 C C . ASN B 1 438 ? 2.768 69.539 6.093 1.00 45.35 516 ASN B C 1
ATOM 6846 O O . ASN B 1 438 ? 2.877 70.316 7.051 1.00 44.65 516 ASN B O 1
ATOM 6851 N N . LEU B 1 439 ? 3.048 68.236 6.168 1.00 43.74 517 LEU B N 1
ATOM 6852 C CA . LEU B 1 439 ? 3.517 67.627 7.412 1.00 42.52 517 LEU B CA 1
ATOM 6853 C C . LEU B 1 439 ? 4.899 68.149 7.755 1.00 40.90 517 LEU B C 1
ATOM 6854 O O . LEU B 1 439 ? 5.146 68.512 8.898 1.00 40.18 517 LEU B O 1
ATOM 6859 N N . ARG B 1 440 ? 5.778 68.170 6.756 1.00 40.79 518 ARG B N 1
ATOM 6860 C CA . ARG B 1 440 ? 7.157 68.654 6.920 1.00 41.07 518 ARG B CA 1
ATOM 6861 C C . ARG B 1 440 ? 7.184 70.095 7.428 1.00 40.84 518 ARG B C 1
ATOM 6862 O O . ARG B 1 440 ? 7.996 70.436 8.281 1.00 39.12 518 ARG B O 1
ATOM 6870 N N . ARG B 1 441 ? 6.274 70.925 6.912 1.00 42.14 519 ARG B N 1
ATOM 6871 C CA . ARG B 1 441 ? 6.151 72.320 7.351 1.00 43.20 519 ARG B CA 1
ATOM 6872 C C . ARG B 1 441 ? 5.916 72.382 8.862 1.00 41.62 519 ARG B C 1
ATOM 6873 O O . ARG B 1 441 ? 6.577 73.136 9.548 1.00 40.28 519 ARG B O 1
ATOM 6881 N N . LYS B 1 442 ? 5.003 71.561 9.365 1.00 41.51 520 LYS B N 1
ATOM 6882 C CA . LYS B 1 442 ? 4.663 71.523 10.801 1.00 41.51 520 LYS B CA 1
ATOM 6883 C C . LYS B 1 442 ? 5.787 70.947 11.675 1.00 39.72 520 LYS B C 1
ATOM 6884 O O . LYS B 1 442 ? 6.064 71.430 12.779 1.00 38.86 520 LYS B O 1
ATOM 6890 N N . VAL B 1 443 ? 6.397 69.884 11.174 1.00 38.59 521 VAL B N 1
ATOM 6891 C CA . VAL B 1 443 ? 7.547 69.265 11.814 1.00 37.15 521 VAL B CA 1
ATOM 6892 C C . VAL B 1 443 ? 8.675 70.293 11.993 1.00 35.86 521 VAL B C 1
ATOM 6893 O O . VAL B 1 443 ? 9.143 70.509 13.103 1.00 35.51 521 VAL B O 1
ATOM 6897 N N . GLU B 1 444 ? 9.064 70.936 10.901 1.00 35.38 522 GLU B N 1
ATOM 6898 C CA . GLU B 1 444 ? 10.144 71.939 10.926 1.00 35.31 522 GLU B CA 1
ATOM 6899 C C . GLU B 1 444 ? 9.758 73.181 11.743 1.00 35.29 522 GLU B C 1
ATOM 6900 O O . GLU B 1 444 ? 10.605 73.755 12.451 1.00 34.57 522 GLU B O 1
ATOM 6906 N N . ALA B 1 445 ? 8.483 73.564 11.694 1.00 36.23 523 ALA B N 1
ATOM 6907 C CA . ALA B 1 445 ? 7.984 74.667 12.522 1.00 36.96 523 ALA B CA 1
ATOM 6908 C C . ALA B 1 445 ? 8.131 74.383 14.012 1.00 36.75 523 ALA B C 1
ATOM 6909 O O . ALA B 1 445 ? 8.401 75.297 14.764 1.00 37.09 523 ALA B O 1
ATOM 6911 N N . LEU B 1 446 ? 8.000 73.123 14.426 1.00 36.41 524 LEU B N 1
ATOM 6912 C CA . LEU B 1 446 ? 8.271 72.722 15.814 1.00 35.91 524 LEU B CA 1
ATOM 6913 C C . LEU B 1 446 ? 9.783 72.699 16.106 1.00 34.72 524 LEU B C 1
ATOM 6914 O O . LEU B 1 446 ? 10.258 73.373 17.031 1.00 33.79 524 LEU B O 1
ATOM 6919 N N . ALA B 1 447 ? 10.524 71.916 15.317 1.00 33.78 525 ALA B N 1
ATOM 6920 C CA . ALA B 1 447 ? 11.962 71.706 15.549 1.00 32.92 525 ALA B CA 1
ATOM 6921 C C . ALA B 1 447 ? 12.734 73.023 15.622 1.00 32.59 525 ALA B C 1
ATOM 6922 O O . ALA B 1 447 ? 13.564 73.208 16.520 1.00 32.50 525 ALA B O 1
ATOM 6924 N N . THR B 1 448 ? 12.438 73.943 14.705 1.00 32.70 526 THR B N 1
ATOM 6925 C CA . THR B 1 448 ? 13.218 75.179 14.588 1.00 32.32 526 THR B CA 1
ATOM 6926 C C . THR B 1 448 ? 12.927 76.225 15.668 1.00 33.37 526 THR B C 1
ATOM 6927 O O . THR B 1 448 ? 13.597 77.263 15.699 1.00 32.15 526 THR B O 1
ATOM 6931 N N . GLN B 1 449 ? 11.982 75.954 16.561 1.00 34.90 527 GLN B N 1
ATOM 6932 C CA . GLN B 1 449 ? 11.791 76.788 17.750 1.00 36.92 527 GLN B CA 1
ATOM 6933 C C . GLN B 1 449 ? 12.830 76.562 18.845 1.00 36.30 527 GLN B C 1
ATOM 6934 O O . GLN B 1 449 ? 12.821 77.296 19.832 1.00 36.52 527 GLN B O 1
ATOM 6940 N N . TYR B 1 450 ? 13.696 75.551 18.689 1.00 35.03 528 TYR B N 1
ATOM 6941 C CA . TYR B 1 450 ? 14.576 75.104 19.761 1.00 34.27 528 TYR B CA 1
ATOM 6942 C C . TYR B 1 450 ? 16.041 75.206 19.395 1.00 33.43 528 TYR B C 1
ATOM 6943 O O . TYR B 1 450 ? 16.427 75.073 18.212 1.00 32.61 528 TYR B O 1
ATOM 6952 N N . PRO B 1 451 ? 16.880 75.486 20.411 1.00 33.21 529 PRO B N 1
ATOM 6953 C CA . PRO B 1 451 ? 18.313 75.548 20.168 1.00 31.76 529 PRO B CA 1
ATOM 6954 C C . PRO B 1 451 ? 18.854 74.143 19.952 1.00 30.70 529 PRO B C 1
ATOM 6955 O O . PRO B 1 451 ? 18.119 73.141 20.125 1.00 30.74 529 PRO B O 1
ATOM 6959 N N . ILE B 1 452 ? 20.109 74.076 19.537 1.00 29.43 530 ILE B N 1
ATOM 6960 C CA . ILE B 1 452 ? 20.762 72.786 19.359 1.00 28.72 530 ILE B CA 1
ATOM 6961 C C . ILE B 1 452 ? 22.215 72.951 19.789 1.00 28.61 530 ILE B C 1
ATOM 6962 O O . ILE B 1 452 ? 22.806 73.985 19.505 1.00 27.99 530 ILE B O 1
ATOM 6967 N N . PRO B 1 453 ? 22.778 71.961 20.535 1.00 28.78 531 PRO B N 1
ATOM 6968 C CA . PRO B 1 453 ? 24.178 72.141 20.941 1.00 28.74 531 PRO B CA 1
ATOM 6969 C C . PRO B 1 453 ? 25.132 71.875 19.805 1.00 29.05 531 PRO B C 1
ATOM 6970 O O . PRO B 1 453 ? 24.751 71.258 18.806 1.00 29.05 531 PRO B O 1
ATOM 6974 N N . GLY B 1 454 ? 26.367 72.320 19.984 1.00 29.43 532 GLY B N 1
ATOM 6975 C CA . GLY B 1 454 ? 27.453 72.022 19.070 1.00 30.02 532 GLY B CA 1
ATOM 6976 C C . GLY B 1 454 ? 28.202 73.261 18.683 1.00 31.07 532 GLY B C 1
ATOM 6977 O O . GLY B 1 454 ? 27.766 74.383 18.960 1.00 31.36 532 GLY B O 1
ATOM 6978 N N . VAL B 1 455 ? 29.338 73.060 18.024 1.00 31.96 533 VAL B N 1
ATOM 6979 C CA . VAL B 1 455 ? 30.172 74.173 17.563 1.00 33.35 533 VAL B CA 1
ATOM 6980 C C . VAL B 1 455 ? 29.481 74.964 16.463 1.00 34.61 533 VAL B C 1
ATOM 6981 O O . VAL B 1 455 ? 29.834 76.124 16.190 1.00 35.05 533 VAL B O 1
ATOM 6986 N N . PHE C 2 4 ? 60.706 -23.759 12.463 1.00 68.46 82 PHE C N 1
ATOM 6987 C CA . PHE C 2 4 ? 59.298 -23.231 12.522 1.00 67.94 82 PHE C CA 1
ATOM 6988 C C . PHE C 2 4 ? 58.480 -23.936 13.611 1.00 65.42 82 PHE C C 1
ATOM 6989 O O . PHE C 2 4 ? 58.316 -25.158 13.561 1.00 68.02 82 PHE C O 1
ATOM 6997 N N . LEU C 2 5 ? 57.972 -23.172 14.582 1.00 61.50 83 LEU C N 1
ATOM 6998 C CA . LEU C 2 5 ? 57.067 -23.709 15.612 1.00 57.24 83 LEU C CA 1
ATOM 6999 C C . LEU C 2 5 ? 55.805 -22.834 15.707 1.00 51.38 83 LEU C C 1
ATOM 7000 O O . LEU C 2 5 ? 55.900 -21.610 15.709 1.00 52.15 83 LEU C O 1
ATOM 7005 N N . ASP C 2 6 ? 54.634 -23.467 15.776 1.00 44.59 84 ASP C N 1
ATOM 7006 C CA . ASP C 2 6 ? 53.351 -22.732 15.788 1.00 40.41 84 ASP C CA 1
ATOM 7007 C C . ASP C 2 6 ? 52.402 -23.470 16.731 1.00 38.31 84 ASP C C 1
ATOM 7008 O O . ASP C 2 6 ? 51.387 -24.005 16.316 1.00 37.33 84 ASP C O 1
ATOM 7013 N N . TYR C 2 7 ? 52.784 -23.489 18.014 1.00 36.16 85 TYR C N 1
ATOM 7014 C CA . TYR C 2 7 ? 52.048 -24.202 19.067 1.00 35.04 85 TYR C CA 1
ATOM 7015 C C . TYR C 2 7 ? 50.649 -23.665 19.269 1.00 32.58 85 TYR C C 1
ATOM 7016 O O . TYR C 2 7 ? 50.407 -22.475 19.083 1.00 31.04 85 TYR C O 1
ATOM 7025 N N . GLY C 2 8 ? 49.737 -24.524 19.706 1.00 29.69 86 GLY C N 1
ATOM 7026 C CA . GLY C 2 8 ? 48.447 -24.039 20.182 1.00 28.25 86 GLY C CA 1
ATOM 7027 C C . GLY C 2 8 ? 48.596 -23.176 21.440 1.00 27.05 86 GLY C C 1
ATOM 7028 O O . GLY C 2 8 ? 49.650 -23.160 22.100 1.00 26.86 86 GLY C O 1
ATOM 7029 N N . LEU C 2 9 ? 47.531 -22.476 21.776 1.00 25.90 87 LEU C N 1
ATOM 7030 C CA . LEU C 2 9 ? 47.530 -21.546 22.912 1.00 25.43 87 LEU C CA 1
ATOM 7031 C C . LEU C 2 9 ? 47.885 -22.222 24.231 1.00 25.60 87 LEU C C 1
ATOM 7032 O O . LEU C 2 9 ? 48.648 -21.686 25.003 1.00 25.27 87 LEU C O 1
ATOM 7037 N N . SER C 2 10 ? 47.363 -23.422 24.488 1.00 25.99 88 SER C N 1
ATOM 7038 C CA . SER C 2 10 ? 47.682 -24.123 25.737 1.00 26.78 88 SER C CA 1
ATOM 7039 C C . SER C 2 10 ? 49.182 -24.375 25.909 1.00 27.12 88 SER C C 1
ATOM 7040 O O . SER C 2 10 ? 49.659 -24.386 27.034 1.00 27.62 88 SER C O 1
ATOM 7043 N N . GLU C 2 11 ? 49.932 -24.553 24.817 1.00 27.87 89 GLU C N 1
ATOM 7044 C CA . GLU C 2 11 ? 51.389 -24.730 24.922 1.00 29.66 89 GLU C CA 1
ATOM 7045 C C . GLU C 2 11 ? 52.144 -23.405 24.858 1.00 28.28 89 GLU C C 1
ATOM 7046 O O . GLU C 2 11 ? 53.100 -23.194 25.605 1.00 28.08 89 GLU C O 1
ATOM 7052 N N . ALA C 2 12 ? 51.707 -22.525 23.963 1.00 26.59 90 ALA C N 1
ATOM 7053 C CA . ALA C 2 12 ? 52.351 -21.231 23.741 1.00 26.20 90 ALA C CA 1
ATOM 7054 C C . ALA C 2 12 ? 52.242 -20.301 24.938 1.00 25.68 90 ALA C C 1
ATOM 7055 O O . ALA C 2 12 ? 53.203 -19.619 25.313 1.00 26.10 90 ALA C O 1
ATOM 7057 N N . ASP C 2 13 ? 51.069 -20.288 25.562 1.00 24.92 91 ASP C N 1
ATOM 7058 C CA . ASP C 2 13 ? 50.802 -19.313 26.621 1.00 24.60 91 ASP C CA 1
ATOM 7059 C C . ASP C 2 13 ? 49.817 -19.896 27.616 1.00 24.20 91 ASP C C 1
ATOM 7060 O O . ASP C 2 13 ? 48.627 -19.556 27.585 1.00 23.40 91 ASP C O 1
ATOM 7065 N N . PRO C 2 14 ? 50.318 -20.792 28.490 1.00 24.79 92 PRO C N 1
ATOM 7066 C CA . PRO C 2 14 ? 49.500 -21.422 29.503 1.00 25.35 92 PRO C CA 1
ATOM 7067 C C . PRO C 2 14 ? 48.722 -20.429 30.368 1.00 25.46 92 PRO C C 1
ATOM 7068 O O . PRO C 2 14 ? 47.569 -20.688 30.679 1.00 25.33 92 PRO C O 1
ATOM 7072 N N . ASP C 2 15 ? 49.340 -19.316 30.761 1.00 26.33 93 ASP C N 1
ATOM 7073 C CA . ASP C 2 15 ? 48.631 -18.315 31.577 1.00 27.01 93 ASP C CA 1
ATOM 7074 C C . ASP C 2 15 ? 47.413 -17.682 30.901 1.00 25.40 93 ASP C C 1
ATOM 7075 O O . ASP C 2 15 ? 46.368 -17.527 31.534 1.00 24.76 93 ASP C O 1
ATOM 7080 N N . VAL C 2 16 ? 47.522 -17.337 29.611 1.00 24.00 94 VAL C N 1
ATOM 7081 C CA . VAL C 2 16 ? 46.395 -16.783 28.876 1.00 22.90 94 VAL C CA 1
ATOM 7082 C C . VAL C 2 16 ? 45.341 -17.871 28.645 1.00 22.58 94 VAL C C 1
ATOM 7083 O O . VAL C 2 16 ? 44.144 -17.610 28.774 1.00 22.05 94 VAL C O 1
ATOM 7087 N N . HIS C 2 17 ? 45.787 -19.084 28.357 1.00 22.73 95 HIS C N 1
ATOM 7088 C CA . HIS C 2 17 ? 44.870 -20.203 28.194 1.00 23.31 95 HIS C CA 1
ATOM 7089 C C . HIS C 2 17 ? 44.044 -20.407 29.487 1.00 22.85 95 HIS C C 1
ATOM 7090 O O . HIS C 2 17 ? 42.835 -20.540 29.440 1.00 22.59 95 HIS C O 1
ATOM 7097 N N . ALA C 2 18 ? 44.717 -20.363 30.632 1.00 22.84 96 ALA C N 1
ATOM 7098 C CA . ALA C 2 18 ? 44.059 -20.480 31.947 1.00 22.88 96 ALA C CA 1
ATOM 7099 C C . ALA C 2 18 ? 43.032 -19.373 32.172 1.00 22.60 96 ALA C C 1
ATOM 7100 O O . ALA C 2 18 ? 41.920 -19.629 32.643 1.00 21.91 96 ALA C O 1
ATOM 7102 N N . ILE C 2 19 ? 43.392 -18.132 31.815 1.00 22.32 97 ILE C N 1
ATOM 7103 C CA . ILE C 2 19 ? 42.484 -17.009 31.937 1.00 22.66 97 ILE C CA 1
ATOM 7104 C C . ILE C 2 19 ? 41.229 -17.213 31.103 1.00 21.93 97 ILE C C 1
ATOM 7105 O O . ILE C 2 19 ? 40.114 -16.969 31.566 1.00 21.66 97 ILE C O 1
ATOM 7110 N N . ILE C 2 20 ? 41.393 -17.655 29.866 1.00 21.98 98 ILE C N 1
ATOM 7111 C CA . ILE C 2 20 ? 40.233 -17.889 29.032 1.00 21.75 98 ILE C CA 1
ATOM 7112 C C . ILE C 2 20 ? 39.351 -18.997 29.642 1.00 22.04 98 ILE C C 1
ATOM 7113 O O . ILE C 2 20 ? 38.116 -18.878 29.625 1.00 21.50 98 ILE C O 1
ATOM 7118 N N . ASN C 2 21 ? 39.971 -20.049 30.177 1.00 22.52 99 ASN C N 1
ATOM 7119 C CA . ASN C 2 21 ? 39.190 -21.134 30.839 1.00 23.23 99 ASN C CA 1
ATOM 7120 C C . ASN C 2 21 ? 38.398 -20.617 32.020 1.00 23.46 99 ASN C C 1
ATOM 7121 O O . ASN C 2 21 ? 37.209 -20.963 32.182 1.00 23.47 99 ASN C O 1
ATOM 7126 N N . LYS C 2 22 ? 39.012 -19.742 32.810 1.00 23.84 100 LYS C N 1
ATOM 7127 C CA . LYS C 2 22 ? 38.287 -19.096 33.907 1.00 25.21 100 LYS C CA 1
ATOM 7128 C C . LYS C 2 22 ? 37.103 -18.279 33.429 1.00 24.83 100 LYS C C 1
ATOM 7129 O O . LYS C 2 22 ? 36.019 -18.292 34.042 1.00 24.36 100 LYS C O 1
ATOM 7135 N N . GLU C 2 23 ? 37.299 -17.561 32.323 1.00 25.05 101 GLU C N 1
ATOM 7136 C CA . GLU C 2 23 ? 36.222 -16.785 31.726 1.00 25.83 101 GLU C CA 1
ATOM 7137 C C . GLU C 2 23 ? 35.109 -17.693 31.216 1.00 25.18 101 GLU C C 1
ATOM 7138 O O . GLU C 2 23 ? 33.959 -17.343 31.408 1.00 24.93 101 GLU C O 1
ATOM 7144 N N . LYS C 2 24 ? 35.437 -18.843 30.627 1.00 25.53 102 LYS C N 1
ATOM 7145 C CA . LYS C 2 24 ? 34.390 -19.830 30.250 1.00 26.17 102 LYS C CA 1
ATOM 7146 C C . LYS C 2 24 ? 33.541 -20.226 31.465 1.00 25.36 102 LYS C C 1
ATOM 7147 O O . LYS C 2 24 ? 32.308 -20.260 31.400 1.00 25.00 102 LYS C O 1
ATOM 7153 N N . ASP C 2 25 ? 34.220 -20.514 32.563 1.00 24.55 103 ASP C N 1
ATOM 7154 C CA . ASP C 2 25 ? 33.568 -20.823 33.842 1.00 24.88 103 ASP C CA 1
ATOM 7155 C C . ASP C 2 25 ? 32.638 -19.691 34.290 1.00 24.55 103 ASP C C 1
ATOM 7156 O O . ASP C 2 25 ? 31.485 -19.922 34.585 1.00 24.15 103 ASP C O 1
ATOM 7161 N N . ARG C 2 26 ? 33.150 -18.459 34.327 1.00 24.41 104 ARG C N 1
ATOM 7162 C CA . ARG C 2 26 ? 32.383 -17.314 34.778 1.00 25.17 104 ARG C CA 1
ATOM 7163 C C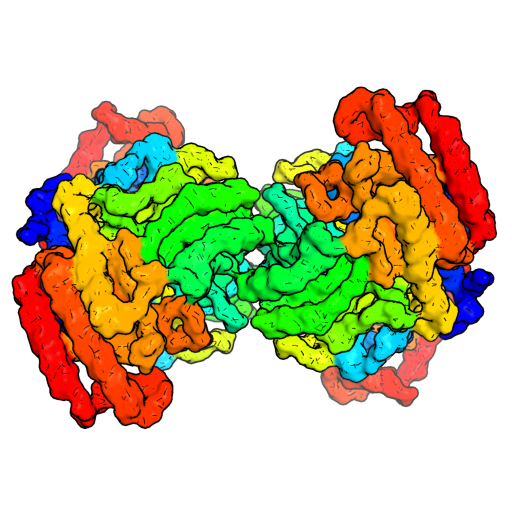 . ARG C 2 26 ? 31.132 -17.096 33.944 1.00 24.01 104 ARG C C 1
ATOM 7164 O O . ARG C 2 26 ? 30.057 -16.861 34.485 1.00 23.83 104 ARG C O 1
ATOM 7172 N N . GLN C 2 27 ? 31.275 -17.188 32.621 1.00 23.12 105 GLN C N 1
ATOM 7173 C CA . GLN C 2 27 ? 30.163 -17.023 31.696 1.00 22.88 105 GLN C CA 1
ATOM 7174 C C . GLN C 2 27 ? 29.111 -18.113 31.920 1.00 22.54 105 GLN C C 1
ATOM 7175 O O . GLN C 2 27 ? 27.925 -17.816 31.990 1.00 22.62 105 GLN C O 1
ATOM 7181 N N . PHE C 2 28 ? 29.564 -19.342 32.092 1.00 22.14 106 PHE C N 1
ATOM 7182 C CA . PHE C 2 28 ? 28.662 -20.465 32.322 1.00 22.54 106 PHE C CA 1
ATOM 7183 C C . PHE C 2 28 ? 27.844 -20.321 33.622 1.00 22.92 106 PHE C C 1
ATOM 7184 O O . PHE C 2 28 ? 26.640 -20.557 33.636 1.00 22.52 106 PHE C O 1
ATOM 7192 N N . ARG C 2 29 ? 28.507 -19.938 34.700 1.00 23.78 107 ARG C N 1
ATOM 7193 C CA . ARG C 2 29 ? 27.889 -19.846 36.033 1.00 25.62 107 ARG C CA 1
ATOM 7194 C C . ARG C 2 29 ? 27.027 -18.621 36.306 1.00 25.76 107 ARG C C 1
ATOM 7195 O O . ARG C 2 29 ? 26.202 -18.638 37.227 1.00 27.34 107 ARG C O 1
ATOM 7203 N N . SER C 2 30 ? 27.190 -17.556 35.537 1.00 24.98 108 SER C N 1
ATOM 7204 C CA . SER C 2 30 ? 26.616 -16.266 35.918 1.00 25.03 108 SER C CA 1
ATOM 7205 C C . SER C 2 30 ? 25.330 -15.970 35.198 1.00 24.39 108 SER C C 1
ATOM 7206 O O . SER C 2 30 ? 25.114 -16.464 34.094 1.00 23.67 108 SER C O 1
ATOM 7209 N N . LEU C 2 31 ? 24.502 -15.124 35.807 1.00 23.45 109 LEU C N 1
ATOM 7210 C CA . LEU C 2 31 ? 23.359 -14.561 35.105 1.00 23.49 109 LEU C CA 1
ATOM 7211 C C . LEU C 2 31 ? 23.814 -13.214 34.578 1.00 23.31 109 LEU C C 1
ATOM 7212 O O . LEU C 2 31 ? 24.006 -12.283 35.368 1.00 23.13 109 LEU C O 1
ATOM 7217 N N . GLU C 2 32 ? 24.018 -13.155 33.260 1.00 23.07 110 GLU C N 1
ATOM 7218 C CA . GLU C 2 32 ? 24.479 -11.959 32.552 1.00 23.98 110 GLU C CA 1
ATOM 7219 C C . GLU C 2 32 ? 23.260 -11.140 32.197 1.00 22.79 110 GLU C C 1
ATOM 7220 O O . GLU C 2 32 ? 22.552 -11.451 31.229 1.00 21.79 110 GLU C O 1
ATOM 7226 N N . LEU C 2 33 ? 23.026 -10.095 32.977 1.00 22.08 111 LEU C N 1
ATOM 7227 C CA . LEU C 2 33 ? 21.908 -9.190 32.755 1.00 22.25 111 LEU C CA 1
ATOM 7228 C C . LEU C 2 33 ? 22.360 -7.780 32.336 1.00 22.11 111 LEU C C 1
ATOM 7229 O O . LEU C 2 33 ? 21.561 -6.845 32.357 1.00 22.05 111 LEU C O 1
ATOM 7234 N N . ILE C 2 34 ? 23.626 -7.637 31.949 1.00 22.18 112 ILE C N 1
ATOM 7235 C CA . ILE C 2 34 ? 24.101 -6.376 31.370 1.00 22.28 112 ILE C CA 1
ATOM 7236 C C . ILE C 2 34 ? 23.367 -6.203 30.045 1.00 22.22 112 ILE C C 1
ATOM 7237 O O . ILE C 2 34 ? 23.447 -7.064 29.169 1.00 22.00 112 ILE C O 1
ATOM 7242 N N . ALA C 2 35 ? 22.607 -5.120 29.923 1.00 22.23 113 ALA C N 1
ATOM 7243 C CA . ALA C 2 35 ? 21.690 -4.969 28.781 1.00 22.83 113 ALA C CA 1
ATOM 7244 C C . ALA C 2 35 ? 22.392 -4.853 27.411 1.00 23.80 113 ALA C C 1
ATOM 7245 O O . ALA C 2 35 ? 21.787 -5.176 26.368 1.00 24.38 113 ALA C O 1
ATOM 7247 N N . SER C 2 36 ? 23.660 -4.414 27.421 1.00 24.16 114 SER C N 1
ATOM 7248 C CA . SER C 2 36 ? 24.479 -4.330 26.220 1.00 25.14 114 SER C CA 1
ATOM 7249 C C . SER C 2 36 ? 25.273 -5.599 25.922 1.00 26.06 114 SER C C 1
ATOM 7250 O O . SER C 2 36 ? 25.999 -5.635 24.938 1.00 28.13 114 SER C O 1
ATOM 7253 N N . GLU C 2 37 ? 25.143 -6.650 26.723 1.00 25.47 115 GLU C N 1
ATOM 7254 C CA . GLU C 2 37 ? 25.930 -7.837 26.477 1.00 25.61 115 GLU C CA 1
ATOM 7255 C C . GLU C 2 37 ? 25.124 -8.908 25.751 1.00 24.12 115 GLU C C 1
ATOM 7256 O O . GLU C 2 37 ? 23.884 -8.908 25.735 1.00 23.96 115 GLU C O 1
ATOM 7262 N N . ASN C 2 38 ? 25.854 -9.830 25.157 1.00 23.10 116 ASN C N 1
ATOM 7263 C CA . ASN C 2 38 ? 25.243 -10.980 24.491 1.00 22.50 116 ASN C CA 1
ATOM 7264 C C . ASN C 2 38 ? 26.288 -12.061 24.310 1.00 22.95 116 ASN C C 1
ATOM 7265 O O . ASN C 2 38 ? 27.460 -11.884 24.745 1.00 23.12 116 ASN C O 1
ATOM 7270 N N . PHE C 2 39 ? 25.874 -13.191 23.748 1.00 22.27 117 PHE C N 1
ATOM 7271 C CA . PHE C 2 39 ? 26.779 -14.284 23.475 1.00 22.97 117 PHE C CA 1
ATOM 7272 C C . PHE C 2 39 ? 26.808 -14.519 21.968 1.00 23.49 117 PHE C C 1
ATOM 7273 O O . PHE C 2 39 ? 25.769 -14.814 21.374 1.00 23.79 117 PHE C O 1
ATOM 7281 N N . THR C 2 40 ? 27.979 -14.350 21.355 1.00 23.40 118 THR C N 1
ATOM 7282 C CA . THR C 2 40 ? 28.114 -14.627 19.936 1.00 23.94 118 THR C CA 1
ATOM 7283 C C . THR C 2 40 ? 28.314 -16.117 19.689 1.00 23.54 118 THR C C 1
ATOM 7284 O O . THR C 2 40 ? 28.682 -16.892 20.588 1.00 23.63 118 THR C O 1
ATOM 7288 N N . SER C 2 41 ? 28.101 -16.505 18.439 1.00 23.61 119 SER C N 1
ATOM 7289 C CA . SER C 2 41 ? 28.127 -17.896 18.059 1.00 23.85 119 SER C CA 1
ATOM 7290 C C . SER C 2 41 ? 29.532 -18.425 17.804 1.00 23.54 119 SER C C 1
ATOM 7291 O O . SER C 2 41 ? 30.475 -17.687 17.572 1.00 21.92 119 SER C O 1
ATOM 7294 N N . LYS C 2 42 ? 29.628 -19.753 17.810 1.00 23.90 120 LYS C N 1
ATOM 7295 C CA . LYS C 2 42 ? 30.827 -20.452 17.419 1.00 24.82 120 LYS C CA 1
ATOM 7296 C C . LYS C 2 42 ? 31.274 -20.039 16.020 1.00 23.64 120 LYS C C 1
ATOM 7297 O O . LYS C 2 42 ? 32.459 -19.859 15.777 1.00 23.70 120 LYS C O 1
ATOM 7303 N N . ALA C 2 43 ? 30.329 -19.901 15.104 1.00 22.76 121 ALA C N 1
ATOM 7304 C CA . ALA C 2 43 ? 30.629 -19.570 13.717 1.00 22.63 121 ALA C CA 1
ATOM 7305 C C . ALA C 2 43 ? 31.266 -18.179 13.596 1.00 22.09 121 ALA C C 1
ATOM 7306 O O . ALA C 2 43 ? 32.248 -17.984 12.882 1.00 21.36 121 ALA C O 1
ATOM 7308 N N . VAL C 2 44 ? 30.709 -17.214 14.324 1.00 21.65 122 VAL C N 1
ATOM 7309 C CA . VAL C 2 44 ? 31.306 -15.869 14.365 1.00 21.54 122 VAL C CA 1
ATOM 7310 C C . VAL C 2 44 ? 32.740 -15.959 14.885 1.00 21.72 122 VAL C C 1
ATOM 7311 O O . VAL C 2 44 ? 33.669 -15.413 14.270 1.00 21.44 122 VAL C O 1
ATOM 7315 N N . MET C 2 45 ? 32.921 -16.651 15.996 1.00 22.14 123 MET C N 1
ATOM 7316 C CA . MET C 2 45 ? 34.232 -16.742 16.620 1.00 22.84 123 MET C CA 1
ATOM 7317 C C . MET C 2 45 ? 35.267 -17.380 15.704 1.00 22.51 123 MET C C 1
ATOM 7318 O O . MET C 2 45 ? 36.405 -16.963 15.683 1.00 21.49 123 MET C O 1
ATOM 7323 N N A GLU C 2 46 ? 34.857 -18.390 14.943 0.50 22.26 124 GLU C N 1
ATOM 7324 N N B GLU C 2 46 ? 34.858 -18.405 14.956 0.50 22.84 124 GLU C N 1
ATOM 7325 C CA A GLU C 2 46 ? 35.766 -19.038 14.003 0.50 22.48 124 GLU C CA 1
ATOM 7326 C CA B GLU C 2 46 ? 35.738 -19.009 13.955 0.50 23.43 124 GLU C CA 1
ATOM 7327 C C A GLU C 2 46 ? 36.165 -18.125 12.831 0.50 22.39 124 GLU C C 1
ATOM 7328 C C B GLU C 2 46 ? 36.214 -18.017 12.933 0.50 22.89 124 GLU C C 1
ATOM 7329 O O A GLU C 2 46 ? 37.270 -18.256 12.304 0.50 22.52 124 GLU C O 1
ATOM 7330 O O B GLU C 2 46 ? 37.399 -17.989 12.612 0.50 22.88 124 GLU C O 1
ATOM 7341 N N . ALA C 2 47 ? 35.300 -17.189 12.426 1.00 22.35 125 ALA C N 1
ATOM 7342 C CA . ALA C 2 47 ? 35.679 -16.204 11.393 1.00 22.01 125 ALA C CA 1
ATOM 7343 C C . ALA C 2 47 ? 36.612 -15.146 12.002 1.00 21.69 125 ALA C C 1
ATOM 7344 O O . ALA C 2 47 ? 37.594 -14.759 11.385 1.00 21.72 125 ALA C O 1
ATOM 7346 N N . VAL C 2 48 ? 36.303 -14.709 13.229 1.00 21.22 126 VAL C N 1
ATOM 7347 C CA . VAL C 2 48 ? 37.101 -13.694 13.898 1.00 21.03 126 VAL C CA 1
ATOM 7348 C C . VAL C 2 48 ? 38.513 -14.234 14.204 1.00 21.19 126 VAL C C 1
ATOM 7349 O O . VAL C 2 48 ? 39.484 -13.510 14.074 1.00 21.13 126 VAL C O 1
ATOM 7353 N N . GLY C 2 49 ? 38.612 -15.511 14.552 1.00 21.44 127 GLY C N 1
ATOM 7354 C CA . GLY C 2 49 ? 39.877 -16.156 14.856 1.00 22.04 127 GLY C CA 1
ATOM 7355 C C . GLY C 2 49 ? 40.544 -16.825 13.678 1.00 22.96 127 GLY C C 1
ATOM 7356 O O . GLY C 2 49 ? 41.146 -17.883 13.845 1.00 23.30 127 GLY C O 1
ATOM 7357 N N . SER C 2 50 ? 40.484 -16.194 12.500 1.00 23.54 128 SER C N 1
ATOM 7358 C CA . SER C 2 50 ? 41.015 -16.769 11.258 1.00 23.92 128 SER C CA 1
ATOM 7359 C C . SER C 2 50 ? 42.136 -15.928 10.672 1.00 24.48 128 SER C C 1
ATOM 7360 O O . SER C 2 50 ? 42.438 -14.820 11.147 1.00 24.48 128 SER C O 1
ATOM 7363 N N . CYS C 2 51 ? 42.700 -16.423 9.560 1.00 25.11 129 CYS C N 1
ATOM 7364 C CA . CYS C 2 51 ? 43.728 -15.710 8.804 1.00 25.49 129 CYS C CA 1
ATOM 7365 C C . CYS C 2 51 ? 43.277 -14.394 8.174 1.00 24.12 129 CYS C C 1
ATOM 7366 O O . CYS C 2 51 ? 44.079 -13.686 7.593 1.00 23.70 129 CYS C O 1
ATOM 7369 N N . LEU C 2 52 ? 41.991 -14.060 8.271 1.00 23.40 130 LEU C N 1
ATOM 7370 C CA . LEU C 2 52 ? 41.515 -12.784 7.790 1.00 23.42 130 LEU C CA 1
ATOM 7371 C C . LEU C 2 52 ? 42.217 -11.615 8.498 1.00 22.94 130 LEU C C 1
ATOM 7372 O O . LEU C 2 52 ? 42.345 -10.553 7.938 1.00 23.13 130 LEU C O 1
ATOM 7377 N N . THR C 2 53 ? 42.674 -11.843 9.724 1.00 23.34 131 THR C N 1
ATOM 7378 C CA . THR C 2 53 ? 43.446 -10.825 10.445 1.00 23.37 131 THR C CA 1
ATOM 7379 C C . THR C 2 53 ? 44.778 -10.409 9.771 1.00 23.65 131 THR C C 1
ATOM 7380 O O . THR C 2 53 ? 45.265 -9.328 10.040 1.00 23.52 131 THR C O 1
ATOM 7384 N N A ASN C 2 54 ? 45.321 -11.156 8.821 0.50 22.74 132 ASN C N 1
ATOM 7385 N N B ASN C 2 54 ? 45.358 -11.363 9.022 0.50 25.45 132 ASN C N 1
ATOM 7386 C CA A ASN C 2 54 ? 46.630 -10.788 8.255 0.50 22.22 132 ASN C CA 1
ATOM 7387 C CA B ASN C 2 54 ? 46.487 -11.130 8.124 0.50 26.80 132 ASN C CA 1
ATOM 7388 C C A ASN C 2 54 ? 46.689 -9.673 7.172 0.50 21.68 132 ASN C C 1
ATOM 7389 C C B ASN C 2 54 ? 46.019 -10.827 6.716 0.50 28.36 132 ASN C C 1
ATOM 7390 O O A ASN C 2 54 ? 47.772 -9.178 6.843 0.50 21.78 132 ASN C O 1
ATOM 7391 O O B ASN C 2 54 ? 46.845 -10.598 5.843 0.50 29.15 132 ASN C O 1
ATOM 7400 N N A LYS C 2 55 ? 45.554 -9.290 6.611 0.50 21.38 133 LYS C N 1
ATOM 7401 N N B LYS C 2 55 ? 44.720 -10.912 6.456 0.50 29.21 133 LYS C N 1
ATOM 7402 C CA A LYS C 2 55 ? 45.538 -8.506 5.369 0.50 21.50 133 LYS C CA 1
ATOM 7403 C CA B LYS C 2 55 ? 44.225 -10.505 5.151 0.50 30.31 133 LYS C CA 1
ATOM 7404 C C A LYS C 2 55 ? 45.347 -7.000 5.590 0.50 21.43 133 LYS C C 1
ATOM 7405 C C B LYS C 2 55 ? 44.335 -8.999 5.025 0.50 30.97 133 LYS C C 1
ATOM 7406 O O A LYS C 2 55 ? 44.416 -6.591 6.268 0.50 21.04 133 LYS C O 1
ATOM 7407 O O B LYS C 2 55 ? 43.754 -8.252 5.803 0.50 30.65 133 LYS C O 1
ATOM 7418 N N A TYR C 2 56 ? 46.230 -6.186 5.011 0.50 21.89 134 TYR C N 1
ATOM 7419 N N B TYR C 2 56 ? 45.107 -8.561 4.045 0.50 32.60 134 TYR C N 1
ATOM 7420 C CA A TYR C 2 56 ? 46.013 -4.737 4.922 0.50 22.06 134 TYR C CA 1
ATOM 7421 C CA B TYR C 2 56 ? 45.235 -7.153 3.736 0.50 33.78 134 TYR C CA 1
ATOM 7422 C C A TYR C 2 56 ? 45.166 -4.394 3.704 0.50 22.39 134 TYR C C 1
ATOM 7423 C C B TYR C 2 56 ? 44.310 -6.855 2.566 0.50 34.60 134 TYR C C 1
ATOM 7424 O O A TYR C 2 56 ? 45.498 -4.780 2.573 0.50 22.31 134 TYR C O 1
ATOM 7425 O O B TYR C 2 56 ? 44.464 -7.433 1.491 0.50 34.47 134 TYR C O 1
ATOM 7442 N N A SER C 2 57 ? 44.083 -3.663 3.925 0.50 22.39 135 SER C N 1
ATOM 7443 N N B SER C 2 57 ? 43.340 -5.972 2.766 0.50 35.32 135 SER C N 1
ATOM 7444 C CA A SER C 2 57 ? 43.139 -3.378 2.843 0.50 22.97 135 SER C CA 1
ATOM 7445 C CA B SER C 2 57 ? 42.433 -5.626 1.676 0.50 36.85 135 SER C CA 1
ATOM 7446 C C A SER C 2 57 ? 42.558 -1.964 2.894 0.50 23.18 135 SER C C 1
ATOM 7447 C C B SER C 2 57 ? 42.773 -4.235 1.169 0.50 37.90 135 SER C C 1
ATOM 7448 O O A SER C 2 57 ? 41.363 -1.766 2.655 0.50 23.38 135 SER C O 1
ATOM 7449 O O B SER C 2 57 ? 43.114 -4.043 -0.000 0.50 37.80 135 SER C O 1
ATOM 7454 N N A GLU C 2 58 ? 43.401 -0.979 3.162 0.50 23.35 136 GLU C N 1
ATOM 7455 N N B GLU C 2 58 ? 42.681 -3.278 2.083 0.50 39.22 136 GLU C N 1
ATOM 7456 C CA A GLU C 2 58 ? 42.949 0.394 3.178 0.50 23.66 136 GLU C CA 1
ATOM 7457 C CA B GLU C 2 58 ? 42.973 -1.884 1.807 0.50 41.24 136 GLU C CA 1
ATOM 7458 C C A GLU C 2 58 ? 42.227 0.732 1.873 0.50 23.97 136 GLU C C 1
ATOM 7459 C C B GLU C 2 58 ? 43.991 -1.388 2.827 0.50 41.05 136 GLU C C 1
ATOM 7460 O O A GLU C 2 58 ? 42.643 0.310 0.785 0.50 24.02 136 GLU C O 1
ATOM 7461 O O B GLU C 2 58 ? 43.888 -1.670 4.023 0.50 40.26 136 GLU C O 1
ATOM 7472 N N A GLY C 2 59 ? 41.146 1.487 1.993 0.50 24.06 137 GLY C N 1
ATOM 7473 N N B GLY C 2 59 ? 44.918 -0.536 2.410 0.50 41.58 137 GLY C N 1
ATOM 7474 C CA A GLY C 2 59 ? 40.338 1.827 0.848 0.50 24.62 137 GLY C CA 1
ATOM 7475 C CA B GLY C 2 59 ? 45.904 0.029 3.316 0.50 41.90 137 GLY C CA 1
ATOM 7476 C C A GLY C 2 59 ? 38.987 1.131 0.881 0.50 25.04 137 GLY C C 1
ATOM 7477 C C B GLY C 2 59 ? 46.069 1.542 3.215 0.50 42.84 137 GLY C C 1
ATOM 7478 O O A GLY C 2 59 ? 38.474 0.764 1.925 0.50 24.80 137 GLY C O 1
ATOM 7479 O O B GLY C 2 59 ? 45.830 2.113 2.171 0.50 43.08 137 GLY C O 1
ATOM 7480 N N A LEU C 2 60 ? 38.389 1.015 -0.290 0.50 25.77 138 LEU C N 1
ATOM 7481 N N B LEU C 2 60 ? 46.486 2.192 4.290 0.50 43.96 138 LEU C N 1
ATOM 7482 C CA A LEU C 2 60 ? 37.102 0.360 -0.464 0.50 26.16 138 LEU C CA 1
ATOM 7483 C CA B LEU C 2 60 ? 46.843 3.596 4.216 0.50 44.27 138 LEU C CA 1
ATOM 7484 C C A LEU C 2 60 ? 37.272 -0.747 -1.503 0.50 26.75 138 LEU C C 1
ATOM 7485 C C B LEU C 2 60 ? 48.078 3.811 3.330 0.50 45.70 138 LEU C C 1
ATOM 7486 O O A LEU C 2 60 ? 38.259 -0.754 -2.233 0.50 26.91 138 LEU C O 1
ATOM 7487 O O B LEU C 2 60 ? 48.960 2.956 3.279 0.50 47.53 138 LEU C O 1
ATOM 7496 N N A PRO C 2 61 ? 36.317 -1.690 -1.553 0.50 27.05 139 PRO C N 1
ATOM 7497 N N B PRO C 2 61 ? 48.177 4.972 2.661 0.50 45.74 139 PRO C N 1
ATOM 7498 C CA A PRO C 2 61 ? 36.470 -2.799 -2.491 0.50 27.81 139 PRO C CA 1
ATOM 7499 C CA B PRO C 2 61 ? 47.309 6.147 2.591 0.50 45.60 139 PRO C CA 1
ATOM 7500 C C A PRO C 2 61 ? 36.612 -2.315 -3.911 0.50 28.68 139 PRO C C 1
ATOM 7501 C C B PRO C 2 61 ? 45.961 5.985 1.896 0.50 45.40 139 PRO C C 1
ATOM 7502 O O A PRO C 2 61 ? 35.885 -1.449 -4.348 0.50 28.78 139 PRO C O 1
ATOM 7503 O O B PRO C 2 61 ? 45.005 6.594 2.338 0.50 45.29 139 PRO C O 1
ATOM 7510 N N A GLY C 2 62 ? 37.589 -2.874 -4.599 0.50 29.30 140 GLY C N 1
ATOM 7511 N N B GLY C 2 62 ? 45.878 5.243 0.801 0.50 45.04 140 GLY C N 1
ATOM 7512 C CA A GLY C 2 62 ? 37.870 -2.521 -5.976 0.50 30.22 140 GLY C CA 1
ATOM 7513 C CA B GLY C 2 62 ? 44.569 5.098 0.173 0.50 44.89 140 GLY C CA 1
ATOM 7514 C C A GLY C 2 62 ? 38.625 -1.203 -6.095 0.50 30.60 140 GLY C C 1
ATOM 7515 C C B GLY C 2 62 ? 44.612 5.254 -1.326 0.50 45.20 140 GLY C C 1
ATOM 7516 O O A GLY C 2 62 ? 38.987 -0.770 -7.182 0.50 30.77 140 GLY C O 1
ATOM 7517 O O B GLY C 2 62 ? 45.451 5.988 -1.843 0.50 46.05 140 GLY C O 1
ATOM 7518 N N A LYS C 2 63 ? 38.913 -0.602 -4.950 0.50 30.56 141 LYS C N 1
ATOM 7519 N N B LYS C 2 63 ? 43.708 4.563 -2.026 0.50 45.50 141 LYS C N 1
ATOM 7520 C CA A LYS C 2 63 ? 39.615 0.678 -4.896 0.50 30.92 141 LYS C CA 1
ATOM 7521 C CA B LYS C 2 63 ? 43.622 4.653 -3.492 0.50 45.86 141 LYS C CA 1
ATOM 7522 C C A LYS C 2 63 ? 40.490 0.741 -3.649 0.50 30.20 141 LYS C C 1
ATOM 7523 C C B LYS C 2 63 ? 43.170 6.041 -3.940 0.50 45.55 141 LYS C C 1
ATOM 7524 O O A LYS C 2 63 ? 40.263 1.581 -2.772 0.50 29.31 141 LYS C O 1
ATOM 7525 O O B LYS C 2 63 ? 43.640 6.568 -4.952 0.50 46.09 141 LYS C O 1
ATOM 7536 N N A ARG C 2 64 ? 41.489 -0.147 -3.596 0.50 29.76 142 ARG C N 1
ATOM 7537 N N B ARG C 2 64 ? 42.243 6.618 -3.182 0.50 45.39 142 ARG C N 1
ATOM 7538 C CA A ARG C 2 64 ? 42.377 -0.306 -2.437 0.50 29.39 142 ARG C CA 1
ATOM 7539 C CA B ARG C 2 64 ? 41.829 8.010 -3.356 0.50 44.91 142 ARG C CA 1
ATOM 7540 C C A ARG C 2 64 ? 43.769 0.272 -2.670 0.50 30.24 142 ARG C C 1
ATOM 7541 C C B ARG C 2 64 ? 43.019 8.964 -3.300 0.50 43.95 142 ARG C C 1
ATOM 7542 O O A ARG C 2 64 ? 44.193 0.431 -3.808 0.50 30.47 142 ARG C O 1
ATOM 7543 O O B ARG C 2 64 ? 43.088 9.933 -4.061 0.50 43.42 142 ARG C O 1
ATOM 7558 N N A TYR C 2 65 ? 44.499 0.548 -1.591 0.50 31.16 143 TYR C N 1
ATOM 7559 N N B TYR C 2 65 ? 43.946 8.698 -2.383 0.50 42.50 143 TYR C N 1
ATOM 7560 C CA A TYR C 2 65 ? 45.881 1.052 -1.710 0.50 32.49 143 TYR C CA 1
ATOM 7561 C CA B TYR C 2 65 ? 45.150 9.506 -2.269 0.50 41.69 143 TYR C CA 1
ATOM 7562 C C A TYR C 2 65 ? 46.881 -0.032 -1.368 0.50 32.58 143 TYR C C 1
ATOM 7563 C C B TYR C 2 65 ? 45.967 9.381 -3.551 0.50 41.43 143 TYR C C 1
ATOM 7564 O O A TYR C 2 65 ? 48.014 0.247 -0.955 0.50 33.52 143 TYR C O 1
ATOM 7565 O O B TYR C 2 65 ? 46.725 10.286 -3.906 0.50 41.04 143 TYR C O 1
ATOM 7582 N N A TYR C 2 66 ? 46.450 -1.273 -1.528 0.50 31.48 144 TYR C N 1
ATOM 7583 N N B TYR C 2 66 ? 45.779 8.268 -4.256 0.50 40.89 144 TYR C N 1
ATOM 7584 C CA A TYR C 2 66 ? 47.318 -2.425 -1.320 0.50 31.26 144 TYR C CA 1
ATOM 7585 C CA B TYR C 2 66 ? 46.431 8.054 -5.549 0.50 41.22 144 TYR C CA 1
ATOM 7586 C C A TYR C 2 66 ? 46.904 -3.501 -2.324 0.50 30.33 144 TYR C C 1
ATOM 7587 C C B TYR C 2 66 ? 45.490 8.329 -6.724 0.50 42.07 144 TYR C C 1
ATOM 7588 O O A TYR C 2 66 ? 45.716 -3.649 -2.632 0.50 30.06 144 TYR C O 1
ATOM 7589 O O B TYR C 2 66 ? 45.892 8.230 -7.882 0.50 42.43 144 TYR C O 1
ATOM 7606 N N A GLY C 2 67 ? 47.870 -4.258 -2.833 0.50 28.95 145 GLY C N 1
ATOM 7607 N N B GLY C 2 67 ? 44.241 8.672 -6.425 0.50 42.87 145 GLY C N 1
ATOM 7608 C CA A GLY C 2 67 ? 47.539 -5.359 -3.734 0.50 28.04 145 GLY C CA 1
ATOM 7609 C CA B GLY C 2 67 ? 43.243 8.921 -7.463 0.50 44.04 145 GLY C CA 1
ATOM 7610 C C A GLY C 2 67 ? 47.063 -6.556 -2.933 0.50 26.75 145 GLY C C 1
ATOM 7611 C C B GLY C 2 67 ? 42.721 7.618 -8.040 0.50 45.15 145 GLY C C 1
ATOM 7612 O O A GLY C 2 67 ? 47.046 -6.510 -1.713 0.50 25.54 145 GLY C O 1
ATOM 7613 O O B GLY C 2 67 ? 42.199 7.577 -9.158 0.50 45.05 145 GLY C O 1
ATOM 7614 N N A GLY C 2 68 ? 46.629 -7.601 -3.632 0.50 25.99 146 GLY C N 1
ATOM 7615 N N B GLY C 2 68 ? 42.871 6.544 -7.273 0.50 45.70 146 GLY C N 1
ATOM 7616 C CA A GLY C 2 68 ? 46.341 -8.876 -3.013 0.50 25.62 146 GLY C CA 1
ATOM 7617 C CA B GLY C 2 68 ? 42.509 5.216 -7.745 0.50 46.23 146 GLY C CA 1
ATOM 7618 C C A GLY C 2 68 ? 44.974 -8.947 -2.363 0.50 24.84 146 GLY C C 1
ATOM 7619 C C B GLY C 2 68 ? 41.023 4.931 -7.654 0.50 46.90 146 GLY C C 1
ATOM 7620 O O A GLY C 2 68 ? 44.721 -9.842 -1.588 0.50 24.52 146 GLY C O 1
ATOM 7621 O O B GLY C 2 68 ? 40.265 5.657 -7.003 0.50 46.05 146 GLY C O 1
ATOM 7622 N N A ASN C 2 69 ? 44.081 -8.021 -2.698 0.50 24.41 147 ASN C N 1
ATOM 7623 N N B ASN C 2 69 ? 40.613 3.856 -8.315 0.50 48.01 147 ASN C N 1
ATOM 7624 C CA A ASN C 2 69 ? 42.836 -7.890 -1.944 0.50 24.04 147 ASN C CA 1
ATOM 7625 C CA B ASN C 2 69 ? 39.231 3.404 -8.285 0.50 48.84 147 ASN C CA 1
ATOM 7626 C C A ASN C 2 69 ? 41.581 -8.476 -2.607 0.50 24.06 147 ASN C C 1
ATOM 7627 C C B ASN C 2 69 ? 38.879 2.817 -6.931 0.50 48.55 147 ASN C C 1
ATOM 7628 O O A ASN C 2 69 ? 40.471 -8.136 -2.210 0.50 23.56 147 ASN C O 1
ATOM 7629 O O B ASN C 2 69 ? 39.764 2.457 -6.148 0.50 49.34 147 ASN C O 1
ATOM 7638 N N A GLU C 2 70 ? 41.752 -9.380 -3.578 0.50 24.32 148 GLU C N 1
ATOM 7639 N N B GLU C 2 70 ? 37.582 2.721 -6.657 0.50 48.66 148 GLU C N 1
ATOM 7640 C CA A GLU C 2 70 ? 40.601 -9.962 -4.285 0.50 24.92 148 GLU C CA 1
ATOM 7641 C CA B GLU C 2 70 ? 37.109 2.171 -5.392 0.50 47.71 148 GLU C CA 1
ATOM 7642 C C A GLU C 2 70 ? 39.555 -10.562 -3.328 0.50 23.93 148 GLU C C 1
ATOM 7643 C C B GLU C 2 70 ? 37.535 0.721 -5.264 0.50 46.62 148 GLU C C 1
ATOM 7644 O O A GLU C 2 70 ? 38.359 -10.315 -3.482 0.50 23.58 148 GLU C O 1
ATOM 7645 O O B GLU C 2 70 ? 37.719 0.029 -6.269 0.50 46.77 148 GLU C O 1
ATOM 7656 N N A HIS C 2 71 ? 40.005 -11.336 -2.338 0.50 23.14 149 HIS C N 1
ATOM 7657 N N B HIS C 2 71 ? 37.687 0.269 -4.023 0.50 45.17 149 HIS C N 1
ATOM 7658 C CA A HIS C 2 71 ? 39.079 -12.075 -1.466 0.50 22.64 149 HIS C CA 1
ATOM 7659 C CA B HIS C 2 71 ? 38.186 -1.073 -3.748 0.50 44.28 149 HIS C CA 1
ATOM 7660 C C A HIS C 2 71 ? 38.536 -11.194 -0.338 0.50 22.14 149 HIS C C 1
ATOM 7661 C C B HIS C 2 71 ? 37.086 -2.142 -3.780 0.50 43.23 149 HIS C C 1
ATOM 7662 O O A HIS C 2 71 ? 37.364 -11.258 0.027 0.50 21.46 149 HIS C O 1
ATOM 7663 O O B HIS C 2 71 ? 35.990 -1.952 -3.236 0.50 43.26 149 HIS C O 1
ATOM 7676 N N A ILE C 2 72 ? 39.392 -10.332 0.197 0.50 22.04 150 ILE C N 1
ATOM 7677 N N B ILE C 2 72 ? 37.400 -3.262 -4.428 0.50 41.56 150 ILE C N 1
ATOM 7678 C CA A ILE C 2 72 ? 38.933 -9.322 1.133 0.50 22.04 150 ILE C CA 1
ATOM 7679 C CA B ILE C 2 72 ? 36.488 -4.397 -4.548 0.50 40.35 150 ILE C CA 1
ATOM 7680 C C A ILE C 2 72 ? 37.854 -8.419 0.497 0.50 22.42 150 ILE C C 1
ATOM 7681 C C B ILE C 2 72 ? 36.965 -5.552 -3.673 0.50 38.55 150 ILE C C 1
ATOM 7682 O O A ILE C 2 72 ? 36.903 -8.013 1.167 0.50 22.23 150 ILE C O 1
ATOM 7683 O O B ILE C 2 72 ? 38.040 -6.113 -3.901 0.50 39.48 150 ILE C O 1
ATOM 7692 N N A ASP C 2 73 ? 37.993 -8.122 -0.798 0.50 23.13 151 ASP C N 1
ATOM 7693 N N B ASP C 2 73 ? 36.173 -5.918 -2.672 0.50 35.80 151 ASP C N 1
ATOM 7694 C CA A ASP C 2 73 ? 36.979 -7.362 -1.526 0.50 23.73 151 ASP C CA 1
ATOM 7695 C CA B ASP C 2 73 ? 36.495 -7.087 -1.864 0.50 33.46 151 ASP C CA 1
ATOM 7696 C C A ASP C 2 73 ? 35.644 -8.128 -1.576 0.50 24.25 151 ASP C C 1
ATOM 7697 C C B ASP C 2 73 ? 35.274 -7.985 -1.696 0.50 31.59 151 ASP C C 1
ATOM 7698 O O A ASP C 2 73 ? 34.578 -7.561 -1.325 0.50 23.89 151 ASP C O 1
ATOM 7699 O O B ASP C 2 73 ? 34.220 -7.504 -1.285 0.50 30.82 151 ASP C O 1
ATOM 7708 N N A GLU C 2 74 ? 35.734 -9.412 -1.926 0.50 25.22 152 GLU C N 1
ATOM 7709 N N B GLU C 2 74 ? 35.420 -9.279 -2.002 0.50 30.14 152 GLU C N 1
ATOM 7710 C CA A GLU C 2 74 ? 34.606 -10.339 -1.914 0.50 26.14 152 GLU C CA 1
ATOM 7711 C CA B GLU C 2 74 ? 34.286 -10.200 -1.917 0.50 29.12 152 GLU C CA 1
ATOM 7712 C C A GLU C 2 74 ? 33.787 -10.252 -0.609 0.50 25.97 152 GLU C C 1
ATOM 7713 C C B GLU C 2 74 ? 33.672 -10.200 -0.533 0.50 27.61 152 GLU C C 1
ATOM 7714 O O A GLU C 2 74 ? 32.561 -10.116 -0.608 0.50 25.75 152 GLU C O 1
ATOM 7715 O O B GLU C 2 74 ? 32.447 -10.117 -0.397 0.50 27.02 152 GLU C O 1
ATOM 7726 N N . LEU C 2 75 ? 34.503 -10.327 0.503 1.00 25.92 153 LEU C N 1
ATOM 7727 C CA . LEU C 2 75 ? 33.945 -10.394 1.828 1.00 25.27 153 LEU C CA 1
ATOM 7728 C C . LEU C 2 75 ? 33.236 -9.101 2.258 1.00 24.35 153 LEU C C 1
ATOM 7729 O O . LEU C 2 75 ? 32.155 -9.142 2.813 1.00 23.35 153 LEU C O 1
ATOM 7734 N N . GLU C 2 76 ? 33.866 -7.956 2.010 1.00 24.47 154 GLU C N 1
ATOM 7735 C CA . GLU C 2 76 ? 33.271 -6.683 2.355 1.00 24.59 154 GLU C CA 1
ATOM 7736 C C . GLU C 2 76 ? 31.977 -6.425 1.585 1.00 24.52 154 GLU C C 1
ATOM 7737 O O . GLU C 2 76 ? 30.984 -5.968 2.146 1.00 23.89 154 GLU C O 1
ATOM 7743 N N . ILE C 2 77 ? 31.969 -6.760 0.302 1.00 24.79 155 ILE C N 1
ATOM 7744 C CA . ILE C 2 77 ? 30.746 -6.614 -0.505 1.00 25.27 155 ILE C CA 1
ATOM 7745 C C . ILE C 2 77 ? 29.633 -7.511 0.035 1.00 24.75 155 ILE C C 1
ATOM 7746 O O . ILE C 2 77 ? 28.487 -7.096 0.153 1.00 24.28 155 ILE C O 1
ATOM 7751 N N . LEU C 2 78 ? 29.979 -8.740 0.393 1.00 24.75 156 LEU C N 1
ATOM 7752 C CA . LEU C 2 78 ? 28.999 -9.673 0.923 1.00 24.68 156 LEU C CA 1
ATOM 7753 C C . LEU C 2 78 ? 28.437 -9.153 2.241 1.00 24.21 156 LEU C C 1
ATOM 7754 O O . LEU C 2 78 ? 27.235 -9.162 2.474 1.00 23.30 156 LEU C O 1
ATOM 7759 N N . CYS C 2 79 ? 29.328 -8.671 3.091 1.00 23.81 157 CYS C N 1
ATOM 7760 C CA . CYS C 2 79 ? 28.931 -8.075 4.340 1.00 24.14 157 CYS C CA 1
ATOM 7761 C C . CYS C 2 79 ? 27.981 -6.882 4.134 1.00 24.63 157 CYS C C 1
ATOM 7762 O O . CYS C 2 79 ? 26.964 -6.759 4.812 1.00 24.54 157 CYS C O 1
ATOM 7765 N N . GLN C 2 80 ? 28.283 -6.028 3.159 1.00 25.47 158 GLN C N 1
ATOM 7766 C CA . GLN C 2 80 ? 27.419 -4.886 2.877 1.00 26.31 158 GLN C CA 1
ATOM 7767 C C . GLN C 2 80 ? 26.049 -5.336 2.398 1.00 26.74 158 GLN C C 1
ATOM 7768 O O . GLN C 2 80 ? 25.030 -4.830 2.892 1.00 25.98 158 GLN C O 1
ATOM 7774 N N . GLN C 2 81 ? 26.030 -6.279 1.447 1.00 27.82 159 GLN C N 1
ATOM 7775 C CA . GLN C 2 81 ? 24.770 -6.869 0.947 1.00 28.91 159 GLN C CA 1
ATOM 7776 C C . GLN C 2 81 ? 23.909 -7.423 2.091 1.00 27.62 159 GLN C C 1
ATOM 7777 O O . GLN C 2 81 ? 22.696 -7.201 2.134 1.00 27.73 159 GLN C O 1
ATOM 7783 N N . ARG C 2 82 ? 24.526 -8.183 2.983 1.00 25.90 160 ARG C N 1
ATOM 7784 C CA . ARG C 2 82 ? 23.793 -8.786 4.099 1.00 25.27 160 ARG C CA 1
ATOM 7785 C C . ARG C 2 82 ? 23.273 -7.759 5.127 1.00 24.96 160 ARG C C 1
ATOM 7786 O O . ARG C 2 82 ? 22.227 -7.976 5.719 1.00 25.07 160 ARG C O 1
ATOM 7794 N N . ALA C 2 83 ? 24.030 -6.692 5.360 1.00 25.19 161 ALA C N 1
ATOM 7795 C CA . ALA C 2 83 ? 23.616 -5.618 6.281 1.00 25.03 161 ALA C CA 1
ATOM 7796 C C . ALA C 2 83 ? 22.382 -4.936 5.741 1.00 25.83 161 ALA C C 1
ATOM 7797 O O . ALA C 2 83 ? 21.404 -4.729 6.468 1.00 26.12 161 ALA C O 1
ATOM 7799 N N . LEU C 2 84 ? 22.392 -4.634 4.444 1.00 26.16 162 LEU C N 1
ATOM 7800 C CA . LEU C 2 84 ? 21.221 -4.064 3.813 1.00 26.80 162 LEU C CA 1
ATOM 7801 C C . LEU C 2 84 ? 20.016 -4.990 3.861 1.00 27.04 162 LEU C C 1
ATOM 7802 O O . LEU C 2 84 ? 18.926 -4.547 4.195 1.00 27.06 162 LEU C O 1
ATOM 7807 N N . ALA C 2 85 ? 20.203 -6.267 3.531 1.00 26.85 163 ALA C N 1
ATOM 7808 C CA . ALA C 2 85 ? 19.101 -7.231 3.574 1.00 27.01 163 ALA C CA 1
ATOM 7809 C C . ALA C 2 85 ? 18.564 -7.445 4.998 1.00 26.57 163 ALA C C 1
ATOM 7810 O O . ALA C 2 85 ? 17.363 -7.566 5.182 1.00 26.88 163 ALA C O 1
ATOM 7812 N N . ALA C 2 86 ? 19.441 -7.468 5.999 1.00 26.00 164 ALA C N 1
ATOM 7813 C CA . ALA C 2 86 ? 19.012 -7.660 7.396 1.00 25.65 164 ALA C CA 1
ATOM 7814 C C . ALA C 2 86 ? 18.068 -6.560 7.899 1.00 25.64 164 ALA C C 1
ATOM 7815 O O . ALA C 2 86 ? 17.205 -6.810 8.736 1.00 25.96 164 ALA C O 1
ATOM 7817 N N . PHE C 2 87 ? 18.253 -5.343 7.393 1.00 25.68 165 PHE C N 1
ATOM 7818 C CA . PHE C 2 87 ? 17.396 -4.205 7.737 1.00 25.79 165 PHE C CA 1
ATOM 7819 C C . PHE C 2 87 ? 16.396 -3.849 6.648 1.00 27.38 165 PHE C C 1
ATOM 7820 O O . PHE C 2 87 ? 15.753 -2.794 6.704 1.00 27.41 165 PHE C O 1
ATOM 7828 N N . HIS C 2 88 ? 16.239 -4.756 5.681 1.00 28.50 166 HIS C N 1
ATOM 7829 C CA . HIS C 2 88 ? 15.200 -4.662 4.661 1.00 30.41 166 HIS C CA 1
ATOM 7830 C C . HIS C 2 88 ? 15.295 -3.382 3.840 1.00 30.34 166 HIS C C 1
ATOM 7831 O O . HIS C 2 88 ? 14.284 -2.720 3.578 1.00 31.02 166 HIS C O 1
ATOM 7838 N N . LEU C 2 89 ? 16.515 -3.067 3.412 1.00 29.23 167 LEU C N 1
ATOM 7839 C CA . LEU C 2 89 ? 16.805 -1.804 2.748 1.00 29.40 167 LEU C CA 1
ATOM 7840 C C . LEU C 2 89 ? 17.064 -1.969 1.265 1.00 29.96 167 LEU C C 1
ATOM 7841 O O . LEU C 2 89 ? 17.735 -2.911 0.823 1.00 30.10 167 LEU C O 1
ATOM 7846 N N . ASP C 2 90 ? 16.543 -1.014 0.510 1.00 30.82 168 ASP C N 1
ATOM 7847 C CA . ASP C 2 90 ? 16.771 -0.910 -0.911 1.00 31.84 168 ASP C CA 1
ATOM 7848 C C . ASP C 2 90 ? 18.153 -0.320 -1.125 1.00 31.07 168 ASP C C 1
ATOM 7849 O O . ASP C 2 90 ? 18.407 0.831 -0.762 1.00 30.59 168 ASP C O 1
ATOM 7854 N N . GLY C 2 91 ? 19.031 -1.090 -1.762 1.00 31.03 169 GLY C N 1
ATOM 7855 C CA . GLY C 2 91 ? 20.374 -0.636 -2.086 1.00 30.83 169 GLY C CA 1
ATOM 7856 C C . GLY C 2 91 ? 20.479 0.552 -3.035 1.00 31.19 169 GLY C C 1
ATOM 7857 O O . GLY C 2 91 ? 21.510 1.178 -3.104 1.00 30.36 169 GLY C O 1
ATOM 7858 N N . ASP C 2 92 ? 19.427 0.853 -3.795 1.00 32.42 170 ASP C N 1
ATOM 7859 C CA . ASP C 2 92 ? 19.385 2.103 -4.560 1.00 34.18 170 ASP C CA 1
ATOM 7860 C C . ASP C 2 92 ? 19.226 3.320 -3.648 1.00 33.16 170 ASP C C 1
ATOM 7861 O O . ASP C 2 92 ? 19.631 4.419 -4.029 1.00 33.14 170 ASP C O 1
ATOM 7866 N N . LYS C 2 93 ? 18.646 3.115 -2.461 1.00 32.50 171 LYS C N 1
ATOM 7867 C CA . LYS C 2 93 ? 18.316 4.188 -1.512 1.00 31.99 171 LYS C CA 1
ATOM 7868 C C . LYS C 2 93 ? 19.280 4.293 -0.303 1.00 29.83 171 LYS C C 1
ATOM 7869 O O . LYS C 2 93 ? 19.455 5.388 0.228 1.00 29.03 171 LYS C O 1
ATOM 7875 N N . TRP C 2 94 ? 19.885 3.171 0.104 1.00 28.09 172 TRP C N 1
ATOM 7876 C CA . TRP C 2 94 ? 20.740 3.087 1.289 1.00 27.15 172 TRP C CA 1
ATOM 7877 C C . TRP C 2 94 ? 22.058 2.428 0.954 1.00 26.32 172 TRP C C 1
ATOM 7878 O O . TRP C 2 94 ? 22.079 1.445 0.197 1.00 26.69 172 TRP C O 1
ATOM 7889 N N . GLY C 2 95 ? 23.132 2.963 1.531 1.00 24.98 173 GLY C N 1
ATOM 7890 C CA . GLY C 2 95 ? 24.453 2.325 1.528 1.00 24.56 173 GLY C CA 1
ATOM 7891 C C . GLY C 2 95 ? 24.869 2.042 2.953 1.00 23.82 173 GLY C C 1
ATOM 7892 O O . GLY C 2 95 ? 24.211 2.480 3.911 1.00 23.25 173 GLY C O 1
ATOM 7893 N N . VAL C 2 96 ? 25.957 1.296 3.096 1.00 23.50 174 VAL C N 1
ATOM 7894 C CA . VAL C 2 96 ? 26.479 0.963 4.420 1.00 23.13 174 VAL C CA 1
ATOM 7895 C C . VAL C 2 96 ? 27.988 0.886 4.392 1.00 23.03 174 VAL C C 1
ATOM 7896 O O . VAL C 2 96 ? 28.588 0.467 3.387 1.00 23.59 174 VAL C O 1
ATOM 7900 N N . ASN C 2 97 ? 28.612 1.340 5.474 1.00 22.19 175 ASN C N 1
ATOM 7901 C CA . ASN C 2 97 ? 30.032 1.175 5.649 1.00 21.78 175 ASN C CA 1
ATOM 7902 C C . ASN C 2 97 ? 30.192 0.244 6.828 1.00 21.40 175 ASN C C 1
ATOM 7903 O O . ASN C 2 97 ? 29.692 0.538 7.905 1.00 21.29 175 ASN C O 1
ATOM 7908 N N . VAL C 2 98 ? 30.870 -0.886 6.600 1.00 21.55 176 VAL C N 1
ATOM 7909 C CA . VAL C 2 98 ? 31.023 -1.937 7.611 1.00 21.45 176 VAL C CA 1
ATOM 7910 C C . VAL C 2 98 ? 32.423 -1.936 8.256 1.00 21.46 176 VAL C C 1
ATOM 7911 O O . VAL C 2 98 ? 32.746 -2.877 9.007 1.00 21.03 176 VAL C O 1
ATOM 7915 N N . GLN C 2 99 ? 33.236 -0.906 7.974 1.00 21.39 177 GLN C N 1
ATOM 7916 C CA . GLN C 2 99 ? 34.584 -0.814 8.531 1.00 21.50 177 GLN C CA 1
ATOM 7917 C C . GLN C 2 99 ? 34.740 -0.208 9.946 1.00 21.24 177 GLN C C 1
ATOM 7918 O O . GLN C 2 99 ? 35.815 -0.376 10.525 1.00 20.60 177 GLN C O 1
ATOM 7924 N N . PRO C 2 100 ? 33.735 0.535 10.482 1.00 21.16 178 PRO C N 1
ATOM 7925 C CA . PRO C 2 100 ? 34.005 1.129 11.827 1.00 21.23 178 PRO C CA 1
ATOM 7926 C C . PRO C 2 100 ? 34.389 0.122 12.892 1.00 21.31 178 PRO C C 1
ATOM 7927 O O . PRO C 2 100 ? 33.839 -0.955 12.949 1.00 20.87 178 PRO C O 1
ATOM 7931 N N . LEU C 2 101 ? 35.332 0.492 13.762 1.00 21.56 179 LEU C N 1
ATOM 7932 C CA . LEU C 2 101 ? 35.885 -0.475 14.707 1.00 22.03 179 LEU C CA 1
ATOM 7933 C C . LEU C 2 101 ? 35.017 -0.716 15.930 1.00 22.00 179 LEU C C 1
ATOM 7934 O O . LEU C 2 101 ? 35.170 -1.726 16.613 1.00 22.22 179 LEU C O 1
ATOM 7939 N N . SER C 2 102 ? 34.114 0.218 16.199 1.00 22.08 180 SER C N 1
ATOM 7940 C CA . SER C 2 102 ? 33.208 0.151 17.327 1.00 22.84 180 SER C CA 1
ATOM 7941 C C . SER C 2 102 ? 32.145 1.245 17.184 1.00 22.30 180 SER C C 1
ATOM 7942 O O . SER C 2 102 ? 32.162 2.011 16.203 1.00 21.69 180 SER C O 1
ATOM 7945 N N . GLY C 2 103 ? 31.227 1.335 18.144 1.00 22.17 181 GLY C N 1
ATOM 7946 C CA . GLY C 2 103 ? 30.116 2.298 18.021 1.00 22.17 181 GLY C CA 1
ATOM 7947 C C . GLY C 2 103 ? 30.559 3.752 18.166 1.00 22.25 181 GLY C C 1
ATOM 7948 O O . GLY C 2 103 ? 30.111 4.619 17.408 1.00 22.22 181 GLY C O 1
ATOM 7949 N N . SER C 2 104 ? 31.396 4.048 19.155 1.00 22.31 182 SER C N 1
ATOM 7950 C CA . SER C 2 104 ? 31.863 5.428 19.331 1.00 22.88 182 SER C CA 1
ATOM 7951 C C . SER C 2 104 ? 32.626 5.954 18.109 1.00 22.22 182 SER C C 1
ATOM 7952 O O . SER C 2 104 ? 32.336 7.063 17.651 1.00 22.37 182 SER C O 1
ATOM 7955 N N . PRO C 2 105 ? 33.583 5.177 17.558 1.00 21.81 183 PRO C N 1
ATOM 7956 C CA . PRO C 2 105 ? 34.227 5.657 16.310 1.00 21.66 183 PRO C CA 1
ATOM 7957 C C . PRO C 2 105 ? 33.320 5.738 15.108 1.00 21.07 183 PRO C C 1
ATOM 7958 O O . PRO C 2 105 ? 33.562 6.572 14.235 1.00 20.33 183 PRO C O 1
ATOM 7962 N N . ALA C 2 106 ? 32.281 4.894 15.053 1.00 20.44 184 ALA C N 1
ATOM 7963 C CA . ALA C 2 106 ? 31.276 4.979 13.992 1.00 20.40 184 ALA C CA 1
ATOM 7964 C C . ALA C 2 106 ? 30.564 6.326 14.084 1.00 20.02 184 ALA C C 1
ATOM 7965 O O . ALA C 2 106 ? 30.442 7.051 13.112 1.00 19.79 184 ALA C O 1
ATOM 7967 N N . ASN C 2 107 ? 30.135 6.674 15.289 1.00 19.95 185 ASN C N 1
ATOM 7968 C CA . ASN C 2 107 ? 29.486 7.965 15.509 1.00 20.03 185 ASN C CA 1
ATOM 7969 C C . ASN C 2 107 ? 30.406 9.131 15.193 1.00 20.05 185 ASN C C 1
ATOM 7970 O O . ASN C 2 107 ? 30.000 10.078 14.510 1.00 20.13 185 ASN C O 1
ATOM 7975 N N . PHE C 2 108 ? 31.664 9.025 15.611 1.00 19.81 186 PHE C N 1
ATOM 7976 C CA . PHE C 2 108 ? 32.612 10.126 15.374 1.00 19.92 186 PHE C CA 1
ATOM 7977 C C . PHE C 2 108 ? 32.917 10.305 13.877 1.00 19.69 186 PHE C C 1
ATOM 7978 O O . PHE C 2 108 ? 33.132 11.430 13.392 1.00 19.80 186 PHE C O 1
ATOM 7986 N N . ALA C 2 109 ? 32.902 9.202 13.130 1.00 19.32 187 ALA C N 1
ATOM 7987 C CA . ALA C 2 109 ? 33.066 9.261 11.680 1.00 19.43 187 ALA C CA 1
ATOM 7988 C C . ALA C 2 109 ? 31.905 9.978 11.008 1.00 19.40 187 ALA C C 1
ATOM 7989 O O . ALA C 2 109 ? 32.119 10.768 10.074 1.00 19.55 187 ALA C O 1
ATOM 7991 N N . VAL C 2 110 ? 30.693 9.731 11.481 1.00 19.30 188 VAL C N 1
ATOM 7992 C CA . VAL C 2 110 ? 29.509 10.441 10.970 1.00 19.61 188 VAL C CA 1
ATOM 7993 C C . VAL C 2 110 ? 29.657 11.948 11.224 1.00 19.57 188 VAL C C 1
ATOM 7994 O O . VAL C 2 110 ? 29.465 12.759 10.317 1.00 19.37 188 VAL C O 1
ATOM 7998 N N . TYR C 2 111 ? 30.028 12.312 12.443 1.00 19.72 189 TYR C N 1
ATOM 7999 C CA . TYR C 2 111 ? 30.185 13.739 12.785 1.00 20.26 189 TYR C CA 1
ATOM 8000 C C . TYR C 2 111 ? 31.250 14.387 11.891 1.00 20.51 189 TYR C C 1
ATOM 8001 O O . TYR C 2 111 ? 31.050 15.490 11.361 1.00 20.73 189 TYR C O 1
ATOM 8010 N N . THR C 2 112 ? 32.361 13.691 11.705 1.00 20.73 190 THR C N 1
ATOM 8011 C CA . THR C 2 112 ? 33.449 14.155 10.852 1.00 21.27 190 THR C CA 1
ATOM 8012 C C . THR C 2 112 ? 33.000 14.301 9.380 1.00 21.93 190 THR C C 1
ATOM 8013 O O . THR C 2 112 ? 33.417 15.214 8.669 1.00 22.41 190 THR C O 1
ATOM 8017 N N . ALA C 2 113 ? 32.151 13.406 8.926 1.00 21.99 191 ALA C N 1
ATOM 8018 C CA . ALA C 2 113 ? 31.664 13.445 7.554 1.00 22.45 191 ALA C CA 1
ATOM 8019 C C . ALA C 2 113 ? 30.753 14.634 7.286 1.00 23.13 191 ALA C C 1
ATOM 8020 O O . ALA C 2 113 ? 30.876 15.255 6.237 1.00 23.51 191 ALA C O 1
ATOM 8022 N N . ILE C 2 114 ? 29.801 14.897 8.181 1.00 22.81 192 ILE C N 1
ATOM 8023 C CA . ILE C 2 114 ? 28.744 15.859 7.870 1.00 23.65 192 ILE C CA 1
ATOM 8024 C C . ILE C 2 114 ? 28.837 17.193 8.616 1.00 23.61 192 ILE C C 1
ATOM 8025 O O . ILE C 2 114 ? 28.090 18.122 8.283 1.00 23.87 192 ILE C O 1
ATOM 8030 N N . LEU C 2 115 ? 29.702 17.277 9.629 1.00 23.02 193 LEU C N 1
ATOM 8031 C CA . LEU C 2 115 ? 29.851 18.504 10.403 1.00 23.41 193 LEU C CA 1
ATOM 8032 C C . LEU C 2 115 ? 31.240 19.051 10.283 1.00 23.85 193 LEU C C 1
ATOM 8033 O O . LEU C 2 115 ? 32.194 18.322 9.998 1.00 24.18 193 LEU C O 1
ATOM 8038 N N . LYS C 2 116 ? 31.367 20.333 10.567 1.00 24.39 194 LYS C N 1
ATOM 8039 C CA . LYS C 2 116 ? 32.665 20.961 10.803 1.00 24.92 194 LYS C CA 1
ATOM 8040 C C . LYS C 2 116 ? 32.972 20.992 12.286 1.00 22.99 194 LYS C C 1
ATOM 8041 O O . LYS C 2 116 ? 32.058 20.938 13.102 1.00 22.27 194 LYS C O 1
ATOM 8047 N N . PRO C 2 117 ? 34.265 21.100 12.657 1.00 21.98 195 PRO C N 1
ATOM 8048 C CA . PRO C 2 117 ? 34.550 21.251 14.085 1.00 21.74 195 PRO C CA 1
ATOM 8049 C C . PRO C 2 117 ? 33.685 22.378 14.733 1.00 21.62 195 PRO C C 1
ATOM 8050 O O . PRO C 2 117 ? 33.458 23.424 14.097 1.00 21.47 195 PRO C O 1
ATOM 8054 N N . HIS C 2 118 ? 33.208 22.126 15.956 1.00 21.48 196 HIS C N 1
ATOM 8055 C CA . HIS C 2 118 ? 32.354 23.020 16.743 1.00 22.04 196 HIS C CA 1
ATOM 8056 C C . HIS C 2 118 ? 30.928 23.194 16.266 1.00 21.99 196 HIS C C 1
ATOM 8057 O O . HIS C 2 118 ? 30.196 24.011 16.841 1.00 22.03 196 HIS C O 1
ATOM 8064 N N . ASP C 2 119 ? 30.519 22.453 15.245 1.00 21.72 197 ASP C N 1
ATOM 8065 C CA . ASP C 2 119 ? 29.112 22.409 14.867 1.00 21.85 197 ASP C CA 1
ATOM 8066 C C . ASP C 2 119 ? 28.294 21.770 15.993 1.00 21.33 197 ASP C C 1
ATOM 8067 O O . ASP C 2 119 ? 28.800 20.991 16.852 1.00 20.55 197 ASP C O 1
ATOM 8072 N N . ARG C 2 120 ? 27.004 22.088 15.960 1.00 21.09 198 ARG C N 1
ATOM 8073 C CA . ARG C 2 120 ? 26.098 21.783 17.026 1.00 21.00 198 ARG C CA 1
ATOM 8074 C C . ARG C 2 120 ? 25.362 20.454 16.861 1.00 20.95 198 ARG C C 1
ATOM 8075 O O . ARG C 2 120 ? 24.822 20.124 15.790 1.00 20.90 198 ARG C O 1
ATOM 8083 N N . ILE C 2 121 ? 25.290 19.733 17.975 1.00 20.97 199 ILE C N 1
ATOM 8084 C CA . ILE C 2 121 ? 24.700 18.404 18.031 1.00 20.87 199 ILE C CA 1
ATOM 8085 C C . ILE C 2 121 ? 23.773 18.331 19.232 1.00 21.19 199 ILE C C 1
ATOM 8086 O O . ILE C 2 121 ? 24.145 18.771 20.293 1.00 21.33 199 ILE C O 1
ATOM 8091 N N . MET C 2 122 ? 22.612 17.696 19.077 1.00 21.55 200 MET C N 1
ATOM 8092 C CA . MET C 2 122 ? 21.762 17.336 20.212 1.00 21.89 200 MET C CA 1
ATOM 8093 C C . MET C 2 122 ? 21.566 15.827 20.302 1.00 21.82 200 MET C C 1
ATOM 8094 O O . MET C 2 122 ? 21.235 15.183 19.316 1.00 22.56 200 MET C O 1
ATOM 8099 N N . GLY C 2 123 ? 21.743 15.302 21.501 1.00 21.94 201 GLY C N 1
ATOM 8100 C CA . GLY C 2 123 ? 21.471 13.901 21.814 1.00 21.80 201 GLY C CA 1
ATOM 8101 C C . GLY C 2 123 ? 20.862 13.768 23.199 1.00 22.02 201 GLY C C 1
ATOM 8102 O O . GLY C 2 123 ? 20.845 14.720 23.961 1.00 21.87 201 GLY C O 1
ATOM 8103 N N . LEU C 2 124 ? 20.312 12.589 23.506 1.00 22.49 202 LEU C N 1
ATOM 8104 C CA . LEU C 2 124 ? 19.678 12.377 24.809 1.00 23.06 202 LEU C CA 1
ATOM 8105 C C . LEU C 2 124 ? 20.736 12.511 25.904 1.00 23.62 202 LEU C C 1
ATOM 8106 O O . LEU C 2 124 ? 21.828 11.981 25.750 1.00 23.23 202 LEU C O 1
ATOM 8111 N N . ASP C 2 125 ? 20.406 13.216 26.988 1.00 24.42 203 ASP C N 1
ATOM 8112 C CA . ASP C 2 125 ? 21.345 13.486 28.093 1.00 25.62 203 ASP C CA 1
ATOM 8113 C C . ASP C 2 125 ? 21.820 12.158 28.700 1.00 25.77 203 ASP C C 1
ATOM 8114 O O . ASP C 2 125 ? 20.997 11.258 28.935 1.00 24.43 203 ASP C O 1
ATOM 8119 N N . LEU C 2 126 ? 23.120 12.058 28.963 1.00 26.24 204 LEU C N 1
ATOM 8120 C CA . LEU C 2 126 ? 23.703 10.831 29.528 1.00 27.23 204 LEU C CA 1
ATOM 8121 C C . LEU C 2 126 ? 23.029 10.417 30.847 1.00 27.49 204 LEU C C 1
ATOM 8122 O O . LEU C 2 126 ? 22.631 9.252 30.987 1.00 27.39 204 LEU C O 1
ATOM 8127 N N . PRO C 2 127 ? 22.823 11.367 31.793 1.00 28.45 205 PRO C N 1
ATOM 8128 C CA . PRO C 2 127 ? 22.135 10.954 33.010 1.00 28.90 205 PRO C CA 1
ATOM 8129 C C . PRO C 2 127 ? 20.663 10.585 32.827 1.00 28.73 205 PRO C C 1
ATOM 8130 O O . PRO C 2 127 ? 20.050 10.141 33.786 1.00 29.45 205 PRO C O 1
ATOM 8134 N N . HIS C 2 128 ? 20.103 10.791 31.629 1.00 28.00 206 HIS C N 1
ATOM 8135 C CA . HIS C 2 128 ? 18.749 10.335 31.283 1.00 28.43 206 HIS C CA 1
ATOM 8136 C C . HIS C 2 128 ? 18.755 9.109 30.338 1.00 28.13 206 HIS C C 1
ATOM 8137 O O . HIS C 2 128 ? 17.733 8.780 29.731 1.00 28.62 206 HIS C O 1
ATOM 8144 N N . GLY C 2 129 ? 19.907 8.440 30.254 1.00 27.30 207 GLY C N 1
ATOM 8145 C CA . GLY C 2 129 ? 20.044 7.174 29.550 1.00 27.05 207 GLY C CA 1
ATOM 8146 C C . GLY C 2 129 ? 20.605 7.304 28.158 1.00 26.56 207 GLY C C 1
ATOM 8147 O O . GLY C 2 129 ? 20.524 6.356 27.384 1.00 26.57 207 GLY C O 1
ATOM 8148 N N . GLY C 2 130 ? 21.159 8.473 27.837 1.00 25.79 208 GLY C N 1
ATOM 8149 C CA . GLY C 2 130 ? 21.796 8.688 26.575 1.00 25.90 208 GLY C CA 1
ATOM 8150 C C . GLY C 2 130 ? 23.127 7.940 26.446 1.00 26.35 208 GLY C C 1
ATOM 8151 O O . GLY C 2 130 ? 23.585 7.284 27.395 1.00 25.87 208 GLY C O 1
ATOM 8152 N N . HIS C 2 131 ? 23.711 8.039 25.251 1.00 26.74 209 HIS C N 1
ATOM 8153 C CA . HIS C 2 131 ? 25.046 7.495 24.944 1.00 27.40 209 HIS C CA 1
ATOM 8154 C C . HIS C 2 131 ? 26.076 8.605 25.174 1.00 26.40 209 HIS C C 1
ATOM 8155 O O . HIS C 2 131 ? 25.923 9.734 24.676 1.00 25.53 209 HIS C O 1
ATOM 8162 N N . LEU C 2 132 ? 27.150 8.286 25.878 1.00 25.44 210 LEU C N 1
ATOM 8163 C CA . LEU C 2 132 ? 28.222 9.254 26.088 1.00 25.07 210 LEU C CA 1
ATOM 8164 C C . LEU C 2 132 ? 28.763 9.818 24.774 1.00 23.91 210 LEU C C 1
ATOM 8165 O O . LEU C 2 132 ? 29.053 11.013 24.690 1.00 23.61 210 LEU C O 1
ATOM 8170 N N . SER C 2 133 ? 28.864 8.995 23.726 1.00 22.96 211 SER C N 1
ATOM 8171 C CA . SER C 2 133 ? 29.373 9.487 22.442 1.00 22.88 211 SER C CA 1
ATOM 8172 C C . SER C 2 133 ? 28.461 10.473 21.695 1.00 22.78 211 SER C C 1
ATOM 8173 O O . SER C 2 133 ? 28.859 10.987 20.640 1.00 23.11 211 SER C O 1
ATOM 8176 N N . HIS C 2 134 ? 27.245 10.699 22.190 1.00 23.10 212 HIS C N 1
ATOM 8177 C CA . HIS C 2 134 ? 26.374 11.740 21.624 1.00 23.74 212 HIS C CA 1
ATOM 8178 C C . HIS C 2 134 ? 26.683 13.125 22.207 1.00 24.45 212 HIS C C 1
ATOM 8179 O O . HIS C 2 134 ? 26.091 14.135 21.748 1.00 24.33 212 HIS C O 1
ATOM 8186 N N . GLY C 2 135 ? 27.580 13.159 23.200 1.00 24.35 213 GLY C N 1
ATOM 8187 C CA . GLY C 2 135 ? 28.009 14.384 23.854 1.00 25.23 213 GLY C CA 1
ATOM 8188 C C . GLY C 2 135 ? 27.814 14.227 25.345 1.00 25.90 213 GLY C C 1
ATOM 8189 O O . GLY C 2 135 ? 26.770 13.716 25.809 1.00 27.42 213 GLY C O 1
ATOM 8190 N N . PHE C 2 136 ? 28.807 14.662 26.100 1.00 26.64 214 PHE C N 1
ATOM 8191 C CA . PHE C 2 136 ? 28.706 14.717 27.541 1.00 27.53 214 PHE C CA 1
ATOM 8192 C C . PHE C 2 136 ? 29.774 15.639 28.103 1.00 28.85 214 PHE C C 1
ATOM 8193 O O . PHE C 2 136 ? 30.994 15.432 27.874 1.00 28.03 214 PHE C O 1
ATOM 8201 N N . MET C 2 137 ? 29.308 16.665 28.812 1.00 30.55 215 MET C N 1
ATOM 8202 C CA . MET C 2 137 ? 30.165 17.589 29.549 1.00 33.25 215 MET C CA 1
ATOM 8203 C C . MET C 2 137 ? 29.703 17.682 30.990 1.00 35.01 215 MET C C 1
ATOM 8204 O O . MET C 2 137 ? 28.500 17.726 31.241 1.00 35.10 215 MET C O 1
ATOM 8209 N N . THR C 2 138 ? 30.651 17.689 31.928 1.00 37.02 216 THR C N 1
ATOM 8210 C CA . THR C 2 138 ? 30.346 17.973 33.329 1.00 39.07 216 THR C CA 1
ATOM 8211 C C . THR C 2 138 ? 30.417 19.482 33.546 1.00 41.41 216 THR C C 1
ATOM 8212 O O . THR C 2 138 ? 30.767 20.250 32.635 1.00 40.77 216 THR C O 1
ATOM 8216 N N . ALA C 2 139 ? 30.127 19.897 34.776 1.00 43.38 217 ALA C N 1
ATOM 8217 C CA . ALA C 2 139 ? 30.262 21.286 35.154 1.00 45.46 217 ALA C CA 1
ATOM 8218 C C . ALA C 2 139 ? 31.649 21.842 34.837 1.00 46.72 217 ALA C C 1
ATOM 8219 O O . ALA C 2 139 ? 31.748 23.021 34.547 1.00 48.61 217 ALA C O 1
ATOM 8221 N N . LYS C 2 140 ? 32.713 21.024 34.863 1.00 47.74 218 LYS C N 1
ATOM 8222 C CA . LYS C 2 140 ? 34.045 21.549 34.505 1.00 48.99 218 LYS C CA 1
ATOM 8223 C C . LYS C 2 140 ? 34.919 20.772 33.507 1.00 45.81 218 LYS C C 1
ATOM 8224 O O . LYS C 2 140 ? 36.091 21.129 33.322 1.00 43.18 218 LYS C O 1
ATOM 8230 N N . ARG C 2 141 ? 34.383 19.760 32.821 1.00 41.49 219 ARG C N 1
ATOM 8231 C CA . ARG C 2 141 ? 35.144 19.199 31.693 1.00 40.40 219 ARG C CA 1
ATOM 8232 C C . ARG C 2 141 ? 34.298 18.622 30.584 1.00 36.37 219 ARG C C 1
ATOM 8233 O O . ARG C 2 141 ? 33.164 18.175 30.798 1.00 34.47 219 ARG C O 1
ATOM 8241 N N . ARG C 2 142 ? 34.880 18.655 29.389 1.00 32.82 220 ARG C N 1
ATOM 8242 C CA . ARG C 2 142 ? 34.301 18.013 28.221 1.00 31.05 220 ARG C CA 1
ATOM 8243 C C . ARG C 2 142 ? 34.821 16.571 28.265 1.00 30.31 220 ARG C C 1
ATOM 8244 O O . ARG C 2 142 ? 35.994 16.307 28.038 1.00 29.86 220 ARG C O 1
ATOM 8252 N N . VAL C 2 143 ? 33.942 15.641 28.557 1.00 29.35 221 VAL C N 1
ATOM 8253 C CA . VAL C 2 143 ? 34.361 14.252 28.838 1.00 28.37 221 VAL C CA 1
ATOM 8254 C C . VAL C 2 143 ? 34.408 13.423 27.552 1.00 27.42 221 VAL C C 1
ATOM 8255 O O . VAL C 2 143 ? 35.398 12.715 27.250 1.00 27.04 221 VAL C O 1
ATOM 8259 N N . SER C 2 144 ? 33.327 13.503 26.800 1.00 25.57 222 SER C N 1
ATOM 8260 C CA . SER C 2 144 ? 33.249 12.836 25.521 1.00 24.76 222 SER C CA 1
ATOM 8261 C C . SER C 2 144 ? 34.098 13.613 24.530 1.00 24.11 222 SER C C 1
ATOM 8262 O O . SER C 2 144 ? 34.050 14.841 24.529 1.00 23.32 222 SER C O 1
ATOM 8265 N N . GLY C 2 145 ? 34.851 12.897 23.690 1.00 23.52 223 GLY C N 1
ATOM 8266 C CA . GLY C 2 145 ? 35.485 13.485 22.501 1.00 23.01 223 GLY C CA 1
ATOM 8267 C C . GLY C 2 145 ? 34.500 14.267 21.639 1.00 22.59 223 GLY C C 1
ATOM 8268 O O . GLY C 2 145 ? 34.834 15.318 21.050 1.00 22.45 223 GLY C O 1
ATOM 8269 N N . THR C 2 146 ? 33.272 13.777 21.571 1.00 22.04 224 THR C N 1
ATOM 8270 C CA . THR C 2 146 ? 32.197 14.476 20.850 1.00 22.02 224 THR C CA 1
ATOM 8271 C C . THR C 2 146 ? 32.031 15.903 21.359 1.00 22.13 224 THR C C 1
ATOM 8272 O O . THR C 2 146 ? 31.878 16.814 20.558 1.00 22.40 224 THR C O 1
ATOM 8276 N N . SER C 2 147 ? 32.077 16.089 22.676 1.00 21.74 225 SER C N 1
ATOM 8277 C CA . SER C 2 147 ? 31.916 17.429 23.266 1.00 21.93 225 SER C CA 1
ATOM 8278 C C . SER C 2 147 ? 33.162 18.292 23.209 1.00 21.59 225 SER C C 1
ATOM 8279 O O . SER C 2 147 ? 33.091 19.518 23.435 1.00 21.99 225 SER C O 1
ATOM 8282 N N . ILE C 2 148 ? 34.311 17.669 22.941 1.00 21.04 226 ILE C N 1
ATOM 8283 C CA . ILE C 2 148 ? 35.539 18.405 22.722 1.00 21.00 226 ILE C CA 1
ATOM 8284 C C . ILE C 2 148 ? 35.528 19.009 21.335 1.00 20.65 226 ILE C C 1
ATOM 8285 O O . ILE C 2 148 ? 35.768 20.222 21.190 1.00 21.31 226 ILE C O 1
ATOM 8290 N N . TYR C 2 149 ? 35.244 18.189 20.327 1.00 19.87 227 TYR C N 1
ATOM 8291 C CA . TYR C 2 149 ? 35.369 18.598 18.928 1.00 19.69 227 TYR C CA 1
ATOM 8292 C C . TYR C 2 149 ? 34.130 19.229 18.325 1.00 19.79 227 TYR C C 1
ATOM 8293 O O . TYR C 2 149 ? 34.229 19.882 17.279 1.00 20.11 227 TYR C O 1
ATOM 8302 N N . PHE C 2 150 ? 32.994 19.031 18.985 1.00 19.72 228 PHE C N 1
ATOM 8303 C CA . PHE C 2 150 ? 31.701 19.569 18.570 1.00 19.87 228 PHE C CA 1
ATOM 8304 C C . PHE C 2 150 ? 31.021 20.189 19.770 1.00 20.36 228 PHE C C 1
ATOM 8305 O O . PHE C 2 150 ? 31.439 19.980 20.907 1.00 20.28 228 PHE C O 1
ATOM 8313 N N . GLU C 2 151 ? 29.987 20.977 19.490 1.00 20.68 229 GLU C N 1
ATOM 8314 C CA . GLU C 2 151 ? 29.215 21.658 20.518 1.00 21.42 229 GLU C CA 1
ATOM 8315 C C . GLU C 2 151 ? 27.926 20.926 20.771 1.00 21.35 229 GLU C C 1
ATOM 8316 O O . GLU C 2 151 ? 26.993 21.035 20.006 1.00 21.28 229 GLU C O 1
ATOM 8322 N N . SER C 2 152 ? 27.893 20.147 21.852 1.00 21.54 230 SER C N 1
ATOM 8323 C CA . SER C 2 152 ? 26.729 19.326 22.185 1.00 22.33 230 SER C CA 1
ATOM 8324 C C . SER C 2 152 ? 25.848 19.994 23.225 1.00 22.75 230 SER C C 1
ATOM 8325 O O . SER C 2 152 ? 26.338 20.666 24.136 1.00 23.10 230 SER C O 1
ATOM 8328 N N . MET C 2 153 ? 24.544 19.851 23.047 1.00 23.08 231 MET C N 1
ATOM 8329 C CA . MET C 2 153 ? 23.580 20.211 24.055 1.00 23.95 231 MET C CA 1
ATOM 8330 C C . MET C 2 153 ? 22.548 19.098 24.137 1.00 23.84 231 MET C C 1
ATOM 8331 O O . MET C 2 153 ? 22.023 18.683 23.117 1.00 24.07 231 MET C O 1
ATOM 8336 N N . PRO C 2 154 ? 22.263 18.604 25.349 1.00 24.12 232 PRO C N 1
ATOM 8337 C CA . PRO C 2 154 ? 21.350 17.488 25.470 1.00 24.22 232 PRO C CA 1
ATOM 8338 C C . PRO C 2 154 ? 19.882 17.872 25.374 1.00 24.69 232 PRO C C 1
ATOM 8339 O O . PRO C 2 154 ? 19.514 19.036 25.557 1.00 24.77 232 PRO C O 1
ATOM 8343 N N . TYR C 2 155 ? 19.062 16.873 25.079 1.00 24.45 233 TYR C N 1
ATOM 8344 C CA . TYR C 2 155 ? 17.655 16.940 25.386 1.00 25.21 233 TYR C CA 1
ATOM 8345 C C . TYR C 2 155 ? 17.362 15.926 26.483 1.00 25.89 233 TYR C C 1
ATOM 8346 O O . TYR C 2 155 ? 18.140 15.009 26.747 1.00 25.28 233 TYR C O 1
ATOM 8355 N N . ARG C 2 156 ? 16.210 16.099 27.121 1.00 27.31 234 ARG C N 1
ATOM 8356 C CA . ARG C 2 156 ? 15.928 15.390 28.348 1.00 28.52 234 ARG C CA 1
ATOM 8357 C C . ARG C 2 156 ? 14.568 14.686 28.313 1.00 28.93 234 ARG C C 1
ATOM 8358 O O . ARG C 2 156 ? 13.731 14.946 27.447 1.00 28.53 234 ARG C O 1
ATOM 8366 N N . LEU C 2 157 ? 14.425 13.708 29.190 1.00 29.30 235 LEU C N 1
ATOM 8367 C CA . LEU C 2 157 ? 13.125 13.119 29.530 1.00 31.27 235 LEU C CA 1
ATOM 8368 C C . LEU C 2 157 ? 12.263 14.084 30.339 1.00 32.95 235 LEU C C 1
ATOM 8369 O O . LEU C 2 157 ? 12.774 14.970 31.043 1.00 32.97 235 LEU C O 1
ATOM 8374 N N . ASP C 2 158 ? 10.951 13.911 30.201 1.00 34.78 236 ASP C N 1
ATOM 8375 C CA . ASP C 2 158 ? 9.994 14.433 31.164 1.00 36.91 236 ASP C CA 1
ATOM 8376 C C . ASP C 2 158 ? 10.130 13.543 32.401 1.00 37.72 236 ASP C C 1
ATOM 8377 O O . ASP C 2 158 ? 9.831 12.354 32.333 1.00 36.47 236 ASP C O 1
ATOM 8382 N N . GLU C 2 159 ? 10.615 14.105 33.510 1.00 39.27 237 GLU C N 1
ATOM 8383 C CA . GLU C 2 159 ? 10.875 13.310 34.722 1.00 41.65 237 GLU C CA 1
ATOM 8384 C C . GLU C 2 159 ? 9.613 12.696 35.315 1.00 41.57 237 GLU C C 1
ATOM 8385 O O . GLU C 2 159 ? 9.687 11.625 35.909 1.00 42.51 237 GLU C O 1
ATOM 8391 N N . SER C 2 160 ? 8.458 13.325 35.112 1.00 41.05 238 SER C N 1
ATOM 8392 C CA . SER C 2 160 ? 7.194 12.756 35.598 1.00 41.58 238 SER C CA 1
ATOM 8393 C C . SER C 2 160 ? 6.711 11.532 34.793 1.00 40.02 238 SER C C 1
ATOM 8394 O O . SER C 2 160 ? 5.965 10.719 35.328 1.00 40.69 238 SER C O 1
ATOM 8397 N N . THR C 2 161 ? 7.119 11.394 33.530 1.00 36.69 239 THR C N 1
ATOM 8398 C CA . THR C 2 161 ? 6.701 10.264 32.704 1.00 35.14 239 THR C CA 1
ATOM 8399 C C . THR C 2 161 ? 7.825 9.277 32.331 1.00 32.86 239 THR C C 1
ATOM 8400 O O . THR C 2 161 ? 7.526 8.184 31.906 1.00 31.70 239 THR C O 1
ATOM 8404 N N . GLY C 2 162 ? 9.088 9.695 32.438 1.00 31.81 240 GLY C N 1
ATOM 8405 C CA . GLY C 2 162 ? 10.225 8.923 31.932 1.00 31.66 240 GLY C CA 1
ATOM 8406 C C . GLY C 2 162 ? 10.307 8.780 30.416 1.00 30.95 240 GLY C C 1
ATOM 8407 O O . GLY C 2 162 ? 11.025 7.903 29.914 1.00 30.91 240 GLY C O 1
ATOM 8408 N N . VAL C 2 163 ? 9.582 9.621 29.680 1.00 30.14 241 VAL C N 1
ATOM 8409 C CA . VAL C 2 163 ? 9.569 9.590 28.212 1.00 29.85 241 VAL C CA 1
ATOM 8410 C C . VAL C 2 163 ? 10.280 10.853 27.741 1.00 29.07 241 VAL C C 1
ATOM 8411 O O . VAL C 2 163 ? 10.248 11.877 28.431 1.00 29.11 241 VAL C O 1
ATOM 8415 N N . ILE C 2 164 ? 10.919 10.776 26.566 1.00 28.43 242 ILE C N 1
ATOM 8416 C CA . ILE C 2 164 ? 11.571 11.931 25.955 1.00 28.06 242 ILE C CA 1
ATOM 8417 C C . ILE C 2 164 ? 10.596 13.117 25.956 1.00 28.79 242 ILE C C 1
ATOM 8418 O O . ILE C 2 164 ? 9.428 12.974 25.557 1.00 28.82 242 ILE C O 1
ATOM 8423 N N . ASP C 2 165 ? 11.058 14.273 26.428 1.00 28.80 243 ASP C N 1
ATOM 8424 C CA . ASP C 2 165 ? 10.208 15.482 26.427 1.00 29.37 243 ASP C CA 1
ATOM 8425 C C . ASP C 2 165 ? 10.287 16.108 25.044 1.00 28.99 243 ASP C C 1
ATOM 8426 O O . ASP C 2 165 ? 11.080 17.016 24.796 1.00 28.85 243 ASP C O 1
ATOM 8431 N N . TYR C 2 166 ? 9.456 15.612 24.137 1.00 29.18 244 TYR C N 1
ATOM 8432 C CA . TYR C 2 166 ? 9.491 16.045 22.733 1.00 29.45 244 TYR C CA 1
ATOM 8433 C C . TYR C 2 166 ? 9.121 17.516 22.572 1.00 30.50 244 TYR C C 1
ATOM 8434 O O . TYR C 2 166 ? 9.695 18.211 21.733 1.00 30.19 244 TYR C O 1
ATOM 8443 N N . ASP C 2 167 ? 8.154 17.975 23.371 1.00 31.92 245 ASP C N 1
ATOM 8444 C CA . ASP C 2 167 ? 7.755 19.386 23.370 1.00 33.31 245 ASP C CA 1
ATOM 8445 C C . ASP C 2 167 ? 8.927 20.316 23.711 1.00 33.14 245 ASP C C 1
ATOM 8446 O O . ASP C 2 167 ? 9.118 21.345 23.039 1.00 32.54 245 ASP C O 1
ATOM 8451 N N . MET C 2 168 ? 9.709 19.958 24.731 1.00 32.10 246 MET C N 1
ATOM 8452 C CA . MET C 2 168 ? 10.867 20.766 25.107 1.00 31.86 246 MET C CA 1
ATOM 8453 C C . MET C 2 168 ? 11.985 20.657 24.064 1.00 30.55 246 MET C C 1
ATOM 8454 O O . MET C 2 168 ? 12.664 21.652 23.782 1.00 30.72 246 MET C O 1
ATOM 8459 N N . LEU C 2 169 ? 12.188 19.468 23.500 1.00 29.11 247 LEU C N 1
ATOM 8460 C CA . LEU C 2 169 ? 13.139 19.309 22.392 1.00 28.47 247 LEU C CA 1
ATOM 8461 C C . LEU C 2 169 ? 12.795 20.207 21.191 1.00 28.85 247 LEU C C 1
ATOM 8462 O O . LEU C 2 169 ? 13.680 20.833 20.611 1.00 28.03 247 LEU C O 1
ATOM 8467 N N . GLU C 2 170 ? 11.508 20.264 20.842 1.00 29.82 248 GLU C N 1
ATOM 8468 C CA . GLU C 2 170 ? 11.022 21.143 19.770 1.00 31.11 248 GLU C CA 1
ATOM 8469 C C . GLU C 2 170 ? 11.445 22.603 20.026 1.00 30.97 248 GLU C C 1
ATOM 8470 O O . GLU C 2 170 ? 11.978 23.260 19.141 1.00 30.84 248 GLU C O 1
ATOM 8476 N N . LYS C 2 171 ? 11.252 23.071 21.252 1.00 31.01 249 LYS C N 1
ATOM 8477 C CA . LYS C 2 171 ? 11.611 24.447 21.625 1.00 31.40 249 LYS C CA 1
ATOM 8478 C C . LYS C 2 171 ? 13.122 24.711 21.677 1.00 29.84 249 LYS C C 1
ATOM 8479 O O . LYS C 2 171 ? 13.615 25.721 21.149 1.00 29.23 249 LYS C O 1
ATOM 8485 N N . THR C 2 172 ? 13.863 23.802 22.308 1.00 28.61 250 THR C N 1
ATOM 8486 C CA . THR C 2 172 ? 15.321 23.998 22.465 1.00 27.60 250 THR C CA 1
ATOM 8487 C C . THR C 2 172 ? 16.073 23.847 21.151 1.00 26.98 250 THR C C 1
ATOM 8488 O O . THR C 2 172 ? 17.022 24.583 20.911 1.00 26.67 250 THR C O 1
ATOM 8492 N N . ALA C 2 173 ? 15.625 22.940 20.281 1.00 26.77 251 ALA C N 1
ATOM 8493 C CA . ALA C 2 173 ? 16.179 22.830 18.927 1.00 26.50 251 ALA C CA 1
ATOM 8494 C C . ALA C 2 173 ? 16.023 24.128 18.141 1.00 26.71 251 ALA C C 1
ATOM 8495 O O . ALA C 2 173 ? 16.945 24.569 17.481 1.00 26.03 251 ALA C O 1
ATOM 8497 N N . ALA C 2 174 ? 14.831 24.723 18.203 1.00 27.45 252 ALA C N 1
ATOM 8498 C CA . ALA C 2 174 ? 14.585 26.010 17.555 1.00 28.15 252 ALA C CA 1
ATOM 8499 C C . ALA C 2 174 ? 15.565 27.106 18.034 1.00 27.87 252 ALA C C 1
ATOM 8500 O O . ALA C 2 174 ? 16.010 27.915 17.244 1.00 28.45 252 ALA C O 1
ATOM 8502 N N . LEU C 2 175 ? 15.926 27.094 19.318 1.00 27.69 253 LEU C N 1
ATOM 8503 C CA . LEU C 2 175 ? 16.880 28.070 19.880 1.00 27.52 253 LEU C CA 1
ATOM 8504 C C . LEU C 2 175 ? 18.346 27.743 19.573 1.00 26.85 253 LEU C C 1
ATOM 8505 O O . LEU C 2 175 ? 19.102 28.597 19.137 1.00 26.58 253 LEU C O 1
ATOM 8510 N N . PHE C 2 176 ? 18.727 26.493 19.810 1.00 25.94 254 PHE C N 1
ATOM 8511 C CA . PHE C 2 176 ? 20.120 26.026 19.653 1.00 25.29 254 PHE C CA 1
ATOM 8512 C C . PHE C 2 176 ? 20.531 25.808 18.210 1.00 25.41 254 PHE C C 1
ATOM 8513 O O . PHE C 2 176 ? 21.700 25.958 17.883 1.00 24.75 254 PHE C O 1
ATOM 8521 N N . ARG C 2 177 ? 19.589 25.436 17.347 1.00 26.37 255 ARG C N 1
ATOM 8522 C CA . ARG C 2 177 ? 19.858 25.262 15.919 1.00 27.23 255 ARG C CA 1
ATOM 8523 C C . ARG C 2 177 ? 20.943 24.188 15.671 1.00 25.82 255 ARG C C 1
ATOM 8524 O O . ARG C 2 177 ? 21.975 24.457 15.078 1.00 25.15 255 ARG C O 1
ATOM 8532 N N . PRO C 2 178 ? 20.703 22.973 16.157 1.00 24.61 256 PRO C N 1
ATOM 8533 C CA . PRO C 2 178 ? 21.672 21.902 15.904 1.00 24.12 256 PRO C CA 1
ATOM 8534 C C . PRO C 2 178 ? 21.830 21.647 14.404 1.00 24.14 256 PRO C C 1
ATOM 8535 O O . PRO C 2 178 ? 20.848 21.767 13.657 1.00 24.21 256 PRO C O 1
ATOM 8539 N N . LYS C 2 179 ? 23.045 21.335 13.972 1.00 23.86 257 LYS C N 1
ATOM 8540 C CA . LYS C 2 179 ? 23.274 20.808 12.622 1.00 24.50 257 LYS C CA 1
ATOM 8541 C C . LYS C 2 179 ? 22.915 19.316 12.526 1.00 23.46 257 LYS C C 1
ATOM 8542 O O . LYS C 2 179 ? 22.624 18.811 11.438 1.00 23.15 257 LYS C O 1
ATOM 8548 N N . LEU C 2 180 ? 22.952 18.641 13.676 1.00 22.66 258 LEU C N 1
ATOM 8549 C CA . LEU C 2 180 ? 22.628 17.213 13.790 1.00 22.10 258 LEU C CA 1
ATOM 8550 C C . LEU C 2 180 ? 21.829 16.939 15.044 1.00 22.11 258 LEU C C 1
ATOM 8551 O O . LEU C 2 180 ? 22.219 17.378 16.138 1.00 22.32 258 LEU C O 1
ATOM 8556 N N . ILE C 2 181 ? 20.739 16.180 14.901 1.00 21.86 259 ILE C N 1
ATOM 8557 C CA . ILE C 2 181 ? 19.994 15.667 16.026 1.00 21.67 259 ILE C CA 1
ATOM 8558 C C . ILE C 2 181 ? 20.125 14.141 16.014 1.00 21.34 259 ILE C C 1
ATOM 8559 O O . ILE C 2 181 ? 19.900 13.525 14.998 1.00 21.35 259 ILE C O 1
ATOM 8564 N N . ILE C 2 182 ? 20.419 13.582 17.170 1.00 21.11 260 ILE C N 1
ATOM 8565 C CA . ILE C 2 182 ? 20.646 12.135 17.343 1.00 20.98 260 ILE C CA 1
ATOM 8566 C C . ILE C 2 182 ? 19.554 11.569 18.197 1.00 21.35 260 ILE C C 1
ATOM 8567 O O . ILE C 2 182 ? 19.265 12.103 19.267 1.00 21.57 260 ILE C O 1
ATOM 8572 N N . ALA C 2 183 ? 18.962 10.487 17.717 1.00 21.54 261 ALA C N 1
ATOM 8573 C CA . ALA C 2 183 ? 18.079 9.658 18.486 1.00 21.95 261 ALA C CA 1
ATOM 8574 C C . ALA C 2 183 ? 18.810 8.366 18.840 1.00 22.20 261 ALA C C 1
ATOM 8575 O O . ALA C 2 183 ? 19.757 7.990 18.171 1.00 21.87 261 ALA C O 1
ATOM 8577 N N . GLY C 2 184 ? 18.335 7.680 19.867 1.00 22.73 262 GLY C N 1
ATOM 8578 C CA . GLY C 2 184 ? 18.958 6.439 20.308 1.00 23.29 262 GLY C CA 1
ATOM 8579 C C . GLY C 2 184 ? 19.515 6.621 21.695 1.00 23.96 262 GLY C C 1
ATOM 8580 O O . GLY C 2 184 ? 19.821 7.743 22.105 1.00 24.45 262 GLY C O 1
ATOM 8581 N N . ALA C 2 185 ? 19.632 5.518 22.427 1.00 23.74 263 ALA C N 1
ATOM 8582 C CA . ALA C 2 185 ? 19.962 5.589 23.844 1.00 24.48 263 ALA C CA 1
ATOM 8583 C C . ALA C 2 185 ? 20.579 4.292 24.342 1.00 24.46 263 ALA C C 1
ATOM 8584 O O . ALA C 2 185 ? 20.391 3.228 23.714 1.00 24.96 263 ALA C O 1
ATOM 8586 N N A SER C 2 186 ? 21.318 4.389 25.443 0.50 24.56 264 SER C N 1
ATOM 8587 N N B SER C 2 186 ? 21.312 4.375 25.450 0.50 24.16 264 SER C N 1
ATOM 8588 C CA A SER C 2 186 ? 21.871 3.221 26.147 0.50 24.57 264 SER C CA 1
ATOM 8589 C CA B SER C 2 186 ? 21.858 3.186 26.139 0.50 23.90 264 SER C CA 1
ATOM 8590 C C A SER C 2 186 ? 20.903 2.648 27.185 0.50 24.51 264 SER C C 1
ATOM 8591 C C B SER C 2 186 ? 20.957 2.666 27.259 0.50 24.10 264 SER C C 1
ATOM 8592 O O A SER C 2 186 ? 20.948 1.445 27.481 0.50 24.11 264 SER C O 1
ATOM 8593 O O B SER C 2 186 ? 21.121 1.523 27.714 0.50 23.77 264 SER C O 1
ATOM 8598 N N . ALA C 2 187 ? 20.019 3.487 27.724 1.00 24.33 265 ALA C N 1
ATOM 8599 C CA . ALA C 2 187 ? 19.163 3.088 28.825 1.00 24.77 265 ALA C CA 1
ATOM 8600 C C . ALA C 2 187 ? 17.797 3.739 28.771 1.00 25.90 265 ALA C C 1
ATOM 8601 O O . ALA C 2 187 ? 17.283 4.168 29.794 1.00 27.86 265 ALA C O 1
ATOM 8603 N N . TYR C 2 188 ? 17.189 3.713 27.594 1.00 25.59 266 TYR C N 1
ATOM 8604 C CA . TYR C 2 188 ? 15.844 4.215 27.383 1.00 26.17 266 TYR C CA 1
ATOM 8605 C C . TYR C 2 188 ? 14.908 3.047 27.101 1.00 26.12 266 TYR C C 1
ATOM 8606 O O . TYR C 2 188 ? 15.084 2.296 26.123 1.00 25.95 266 TYR C O 1
ATOM 8615 N N . PRO C 2 189 ? 13.894 2.870 27.961 1.00 27.08 267 PRO C N 1
ATOM 8616 C CA . PRO C 2 189 ? 13.088 1.655 27.854 1.00 27.41 267 PRO C CA 1
ATOM 8617 C C . PRO C 2 189 ? 11.934 1.713 26.845 1.00 28.31 267 PRO C C 1
ATOM 8618 O O . PRO C 2 189 ? 11.174 0.769 26.773 1.00 28.88 267 PRO C O 1
ATOM 8622 N N . ARG C 2 190 ? 11.814 2.775 26.054 1.00 28.34 268 ARG C N 1
ATOM 8623 C CA . ARG C 2 190 ? 10.683 2.910 25.139 1.00 28.79 268 ARG C CA 1
ATOM 8624 C C . ARG C 2 190 ? 11.170 3.080 23.743 1.00 28.90 268 ARG C C 1
ATOM 8625 O O . ARG C 2 190 ? 12.345 3.374 23.537 1.00 28.54 268 ARG C O 1
ATOM 8633 N N . ASP C 2 191 ? 10.266 2.869 22.791 1.00 29.70 269 ASP C N 1
ATOM 8634 C CA . ASP C 2 191 ? 10.542 3.117 21.383 1.00 30.42 269 ASP C CA 1
ATOM 8635 C C . ASP C 2 191 ? 10.574 4.637 21.166 1.00 30.80 269 ASP C C 1
ATOM 8636 O O . ASP C 2 191 ? 10.177 5.410 22.026 1.00 30.92 269 ASP C O 1
ATOM 8641 N N . ILE C 2 192 ? 11.094 5.050 20.026 1.00 30.85 270 ILE C N 1
ATOM 8642 C CA . ILE C 2 192 ? 11.316 6.459 19.738 1.00 31.38 270 ILE C CA 1
ATOM 8643 C C . ILE C 2 192 ? 10.287 6.916 18.714 1.00 31.37 270 ILE C C 1
ATOM 8644 O O . ILE C 2 192 ? 9.987 6.191 17.764 1.00 32.32 270 ILE C O 1
ATOM 8649 N N . ASP C 2 193 ? 9.756 8.113 18.915 1.00 31.28 271 ASP C N 1
ATOM 8650 C CA . ASP C 2 193 ? 8.841 8.736 17.950 1.00 31.09 271 ASP C CA 1
ATOM 8651 C C . ASP C 2 193 ? 9.645 9.349 16.801 1.00 30.16 271 ASP C C 1
ATOM 8652 O O . ASP C 2 193 ? 9.960 10.550 16.808 1.00 29.62 271 ASP C O 1
ATOM 8657 N N . TYR C 2 194 ? 9.965 8.522 15.807 1.00 29.64 272 TYR C N 1
ATOM 8658 C CA . TYR C 2 194 ? 10.820 8.965 14.684 1.00 29.47 272 TYR C CA 1
ATOM 8659 C C . TYR C 2 194 ? 10.180 10.060 13.842 1.00 29.28 272 TYR C C 1
ATOM 8660 O O . TYR C 2 194 ? 10.862 10.969 13.379 1.00 28.93 272 TYR C O 1
ATOM 8669 N N . ALA C 2 195 ? 8.865 9.968 13.635 1.00 29.70 273 ALA C N 1
ATOM 8670 C CA . ALA C 2 195 ? 8.148 11.016 12.907 1.00 30.13 273 ALA C CA 1
ATOM 8671 C C . ALA C 2 195 ? 8.332 12.385 13.572 1.00 29.95 273 ALA C C 1
ATOM 8672 O O . ALA C 2 195 ? 8.573 13.386 12.880 1.00 30.15 273 ALA C O 1
ATOM 8674 N N . ARG C 2 196 ? 8.253 12.424 14.907 1.00 29.65 274 ARG C N 1
ATOM 8675 C CA . ARG C 2 196 ? 8.431 13.674 15.660 1.00 29.36 274 ARG C CA 1
ATOM 8676 C C . ARG C 2 196 ? 9.871 14.188 15.584 1.00 28.52 274 ARG C C 1
ATOM 8677 O O . ARG C 2 196 ? 10.093 15.387 15.410 1.00 27.97 274 ARG C O 1
ATOM 8685 N N . PHE C 2 197 ? 10.844 13.280 15.671 1.00 27.49 275 PHE C N 1
ATOM 8686 C CA . PHE C 2 197 ? 12.255 13.662 15.460 1.00 26.84 275 PHE C CA 1
ATOM 8687 C C . PHE C 2 197 ? 12.468 14.266 14.063 1.00 26.81 275 PHE C C 1
ATOM 8688 O O . PHE C 2 197 ? 13.175 15.251 13.919 1.00 26.09 275 PHE C O 1
ATOM 8696 N N . ARG C 2 198 ? 11.815 13.698 13.044 1.00 27.36 276 ARG C N 1
ATOM 8697 C CA . ARG C 2 198 ? 11.898 14.221 11.684 1.00 27.85 276 ARG C CA 1
ATOM 8698 C C . ARG C 2 198 ? 11.307 15.632 11.601 1.00 28.90 276 ARG C C 1
ATOM 8699 O O . ARG C 2 198 ? 11.905 16.534 11.018 1.00 27.97 276 ARG C O 1
ATOM 8707 N N . LYS C 2 199 ? 10.152 15.809 12.222 1.00 30.04 277 LYS C N 1
ATOM 8708 C CA . LYS C 2 199 ? 9.489 17.115 12.260 1.00 31.75 277 LYS C CA 1
ATOM 8709 C C . LYS C 2 199 ? 10.410 18.166 12.867 1.00 30.98 277 LYS C C 1
ATOM 8710 O O . LYS C 2 199 ? 10.596 19.238 12.286 1.00 30.50 277 LYS C O 1
ATOM 8716 N N . ILE C 2 200 ? 11.005 17.828 14.017 1.00 30.29 278 ILE C N 1
ATOM 8717 C CA . ILE C 2 200 ? 11.897 18.737 14.762 1.00 29.39 278 ILE C CA 1
ATOM 8718 C C . ILE C 2 200 ? 13.171 19.008 13.951 1.00 28.84 278 ILE C C 1
ATOM 8719 O O . ILE C 2 200 ? 13.585 20.171 13.814 1.00 28.42 278 ILE C O 1
ATOM 8724 N N . ALA C 2 201 ? 13.786 17.955 13.403 1.00 28.28 279 ALA C N 1
ATOM 8725 C CA . ALA C 2 201 ? 14.971 18.124 12.555 1.00 28.08 279 ALA C CA 1
ATOM 8726 C C . ALA C 2 201 ? 14.695 19.062 11.368 1.00 28.53 279 ALA C C 1
ATOM 8727 O O . ALA C 2 201 ? 15.466 19.984 11.108 1.00 28.32 279 ALA C O 1
ATOM 8729 N N . ASP C 2 202 ? 13.589 18.814 10.667 1.00 29.16 280 ASP C N 1
ATOM 8730 C CA . ASP C 2 202 ? 13.193 19.654 9.533 1.00 30.53 280 ASP C CA 1
ATOM 8731 C C . ASP C 2 202 ? 12.954 21.130 9.941 1.00 30.42 280 ASP C C 1
ATOM 8732 O O . ASP C 2 202 ? 13.194 22.018 9.141 1.00 30.72 280 ASP C O 1
ATOM 8737 N N . SER C 2 203 ? 12.500 21.377 11.172 1.00 30.67 281 SER C N 1
ATOM 8738 C CA . SER C 2 203 ? 12.241 22.755 11.663 1.00 30.86 281 SER C CA 1
ATOM 8739 C C . SER C 2 203 ? 13.490 23.624 11.730 1.00 30.54 281 SER C C 1
ATOM 8740 O O . SER C 2 203 ? 13.374 24.844 11.713 1.00 30.41 281 SER C O 1
ATOM 8743 N N . VAL C 2 204 ? 14.672 23.014 11.839 1.00 29.46 282 VAL C N 1
ATOM 8744 C CA . VAL C 2 204 ? 15.936 23.750 11.865 1.00 28.82 282 VAL C CA 1
ATOM 8745 C C . VAL C 2 204 ? 16.905 23.353 10.750 1.00 28.17 282 VAL C C 1
ATOM 8746 O O . VAL C 2 204 ? 18.057 23.786 10.766 1.00 28.19 282 VAL C O 1
ATOM 8750 N N . GLY C 2 205 ? 16.441 22.546 9.788 1.00 27.45 283 GLY C N 1
ATOM 8751 C CA . GLY C 2 205 ? 17.288 22.010 8.717 1.00 27.02 283 GLY C CA 1
ATOM 8752 C C . GLY C 2 205 ? 18.407 21.085 9.191 1.00 26.36 283 GLY C C 1
ATOM 8753 O O . GLY C 2 205 ? 19.463 21.030 8.575 1.00 26.48 283 GLY C O 1
ATOM 8754 N N . ALA C 2 206 ? 18.193 20.369 10.281 1.00 25.80 284 ALA C N 1
ATOM 8755 C CA . ALA C 2 206 ? 19.223 19.469 10.806 1.00 25.23 284 ALA C CA 1
ATOM 8756 C C . ALA C 2 206 ? 19.245 18.120 10.092 1.00 24.90 284 ALA C C 1
ATOM 8757 O O . ALA C 2 206 ? 18.198 17.609 9.636 1.00 25.24 284 ALA C O 1
ATOM 8759 N N . PHE C 2 207 ? 20.428 17.532 10.046 1.00 24.32 285 PHE C N 1
ATOM 8760 C CA . PHE C 2 207 ? 20.555 16.102 9.769 1.00 24.34 285 PHE C CA 1
ATOM 8761 C C . PHE C 2 207 ? 19.942 15.349 10.951 1.00 23.83 285 PHE C C 1
ATOM 8762 O O . PHE C 2 207 ? 19.929 15.848 12.090 1.00 23.20 285 PHE C O 1
ATOM 8770 N N . LEU C 2 208 ? 19.450 14.140 10.680 1.00 23.77 286 LEU C N 1
ATOM 8771 C CA . LEU C 2 208 ? 18.807 13.316 11.696 1.00 23.53 286 LEU C CA 1
ATOM 8772 C C . LEU C 2 208 ? 19.429 11.939 11.649 1.00 23.53 286 LEU C C 1
ATOM 8773 O O . LEU C 2 208 ? 19.439 11.306 10.604 1.00 23.28 286 LEU C O 1
ATOM 8778 N N . MET C 2 209 ? 19.935 11.494 12.791 1.00 23.23 287 MET C N 1
ATOM 8779 C CA . MET C 2 209 ? 20.609 10.208 12.905 1.00 23.08 287 MET C CA 1
ATOM 8780 C C . MET C 2 209 ? 19.941 9.393 13.999 1.00 22.40 287 MET C C 1
ATOM 8781 O O . MET C 2 209 ? 19.496 9.934 15.005 1.00 21.68 287 MET C O 1
ATOM 8786 N N . MET C 2 210 ? 19.883 8.072 13.795 1.00 22.19 288 MET C N 1
ATOM 8787 C CA . MET C 2 210 ? 19.532 7.126 14.834 1.00 22.00 288 MET C CA 1
ATOM 8788 C C . MET C 2 210 ? 20.777 6.305 15.168 1.00 21.47 288 MET C C 1
ATOM 8789 O O . MET C 2 210 ? 21.405 5.776 14.257 1.00 21.35 288 MET C O 1
ATOM 8794 N N . ASP C 2 211 ? 21.125 6.219 16.456 1.00 20.96 289 ASP C N 1
ATOM 8795 C CA . ASP C 2 211 ? 22.147 5.286 16.924 1.00 20.75 289 ASP C CA 1
ATOM 8796 C C . ASP C 2 211 ? 21.361 4.109 17.497 1.00 20.94 289 ASP C C 1
ATOM 8797 O O . ASP C 2 211 ? 20.796 4.209 18.604 1.00 20.79 289 ASP C O 1
ATOM 8802 N N . MET C 2 212 ? 21.289 3.025 16.728 1.00 21.07 290 MET C N 1
ATOM 8803 C CA . MET C 2 212 ? 20.510 1.836 17.138 1.00 21.85 290 MET C CA 1
ATOM 8804 C C . MET C 2 212 ? 21.325 0.763 17.837 1.00 22.14 290 MET C C 1
ATOM 8805 O O . MET C 2 212 ? 20.866 -0.397 17.924 1.00 22.29 290 MET C O 1
ATOM 8810 N N . ALA C 2 213 ? 22.513 1.115 18.345 1.00 22.43 291 ALA C N 1
ATOM 8811 C CA . ALA C 2 213 ? 23.406 0.120 18.958 1.00 23.45 291 ALA C CA 1
ATOM 8812 C C . ALA C 2 213 ? 22.705 -0.890 19.887 1.00 24.79 291 ALA C C 1
ATOM 8813 O O . ALA C 2 213 ? 22.928 -2.105 19.793 1.00 25.49 291 ALA C O 1
ATOM 8815 N N . HIS C 2 214 ? 21.852 -0.391 20.763 1.00 26.14 292 HIS C N 1
ATOM 8816 C CA . HIS C 2 214 ? 21.206 -1.245 21.770 1.00 27.57 292 HIS C CA 1
ATOM 8817 C C . HIS C 2 214 ? 19.991 -2.015 21.308 1.00 26.42 292 HIS C C 1
ATOM 8818 O O . HIS C 2 214 ? 19.574 -2.932 21.996 1.00 26.40 292 HIS C O 1
ATOM 8825 N N . VAL C 2 215 ? 19.446 -1.646 20.158 1.00 25.10 293 VAL C N 1
ATOM 8826 C CA . VAL C 2 215 ? 18.173 -2.160 19.693 1.00 25.09 293 VAL C CA 1
ATOM 8827 C C . VAL C 2 215 ? 18.219 -2.668 18.256 1.00 24.56 293 VAL C C 1
ATOM 8828 O O . VAL C 2 215 ? 17.183 -2.961 17.689 1.00 25.19 293 VAL C O 1
ATOM 8832 N N . SER C 2 216 ? 19.407 -2.802 17.679 1.00 24.08 294 SER C N 1
ATOM 8833 C CA . SER C 2 216 ? 19.516 -3.110 16.242 1.00 24.24 294 SER C CA 1
ATOM 8834 C C . SER C 2 216 ? 18.782 -4.409 15.850 1.00 24.36 294 SER C C 1
ATOM 8835 O O . SER C 2 216 ? 18.067 -4.453 14.844 1.00 24.19 294 SER C O 1
ATOM 8838 N N . GLY C 2 217 ? 18.939 -5.449 16.663 1.00 24.48 295 GLY C N 1
ATOM 8839 C CA . GLY C 2 217 ? 18.277 -6.737 16.390 1.00 24.55 295 GLY C CA 1
ATOM 8840 C C . GLY C 2 217 ? 16.770 -6.663 16.475 1.00 25.25 295 GLY C C 1
ATOM 8841 O O . GLY C 2 217 ? 16.043 -7.296 15.679 1.00 25.81 295 GLY C O 1
ATOM 8842 N N . LEU C 2 218 ? 16.273 -5.879 17.428 1.00 25.37 296 LEU C N 1
ATOM 8843 C CA . LEU C 2 218 ? 14.826 -5.626 17.545 1.00 26.08 296 LEU C CA 1
ATOM 8844 C C . LEU C 2 218 ? 14.245 -4.900 16.331 1.00 26.59 296 LEU C C 1
ATOM 8845 O O . LEU C 2 218 ? 13.096 -5.166 15.927 1.00 26.48 296 LEU C O 1
ATOM 8850 N N . ILE C 2 219 ? 15.040 -3.990 15.757 1.00 26.25 297 ILE C N 1
ATOM 8851 C CA . ILE C 2 219 ? 14.699 -3.306 14.530 1.00 26.37 297 ILE C CA 1
ATOM 8852 C C . ILE C 2 219 ? 14.741 -4.245 13.334 1.00 27.02 297 ILE C C 1
ATOM 8853 O O . ILE C 2 219 ? 13.810 -4.261 12.531 1.00 28.33 297 ILE C O 1
ATOM 8858 N N . ALA C 2 220 ? 15.805 -5.017 13.218 1.00 27.01 298 ALA C N 1
ATOM 8859 C CA . ALA C 2 220 ? 15.949 -6.010 12.146 1.00 27.72 298 ALA C CA 1
ATOM 8860 C C . ALA C 2 220 ? 14.781 -7.012 12.141 1.00 28.73 298 ALA C C 1
ATOM 8861 O O . ALA C 2 220 ? 14.263 -7.384 11.079 1.00 29.08 298 ALA C O 1
ATOM 8863 N N . ALA C 2 221 ? 14.329 -7.387 13.334 1.00 28.88 299 ALA C N 1
ATOM 8864 C CA . ALA C 2 221 ? 13.244 -8.372 13.484 1.00 29.52 299 ALA C CA 1
ATOM 8865 C C . ALA C 2 221 ? 11.842 -7.761 13.455 1.00 30.46 299 ALA C C 1
ATOM 8866 O O . ALA C 2 221 ? 10.858 -8.472 13.679 1.00 29.86 299 ALA C O 1
ATOM 8868 N N . SER C 2 222 ? 11.756 -6.448 13.196 1.00 31.28 300 SER C N 1
ATOM 8869 C CA . SER C 2 222 ? 10.506 -5.683 13.184 1.00 32.48 300 SER C CA 1
ATOM 8870 C C . SER C 2 222 ? 9.735 -5.706 14.499 1.00 32.37 300 SER C C 1
ATOM 8871 O O . SER C 2 222 ? 8.516 -5.551 14.490 1.00 33.35 300 SER C O 1
ATOM 8874 N N . VAL C 2 223 ? 10.433 -5.859 15.622 1.00 31.50 301 VAL C N 1
ATOM 8875 C CA . VAL C 2 223 ? 9.802 -5.794 16.935 1.00 31.74 301 VAL C CA 1
ATOM 8876 C C . VAL C 2 223 ? 9.529 -4.332 17.319 1.00 32.39 301 VAL C C 1
ATOM 8877 O O . VAL C 2 223 ? 8.444 -3.997 17.821 1.00 33.65 301 VAL C O 1
ATOM 8881 N N . LEU C 2 224 ? 10.513 -3.477 17.064 1.00 31.05 302 LEU C N 1
ATOM 8882 C CA . LEU C 2 224 ? 10.406 -2.043 17.260 1.00 31.19 302 LEU C CA 1
ATOM 8883 C C . LEU C 2 224 ? 10.217 -1.349 15.917 1.00 30.95 302 LEU C C 1
ATOM 8884 O O . LEU C 2 224 ? 10.407 -1.958 14.863 1.00 31.48 302 LEU C O 1
ATOM 8889 N N . ALA C 2 225 ? 9.868 -0.068 15.972 1.00 30.02 303 ALA C N 1
ATOM 8890 C CA . ALA C 2 225 ? 9.690 0.736 14.788 1.00 29.78 303 ALA C CA 1
ATOM 8891 C C . ALA C 2 225 ? 10.982 0.874 13.986 1.00 28.93 303 ALA C C 1
ATOM 8892 O O . ALA C 2 225 ? 12.085 0.808 14.537 1.00 28.40 303 ALA C O 1
ATOM 8894 N N . ASP C 2 226 ? 10.815 1.090 12.686 1.00 28.53 304 ASP C N 1
ATOM 8895 C CA . ASP C 2 226 ? 11.917 1.192 11.751 1.00 28.07 304 ASP C CA 1
ATOM 8896 C C . ASP C 2 226 ? 12.452 2.642 11.623 1.00 27.19 304 ASP C C 1
ATOM 8897 O O . ASP C 2 226 ? 11.798 3.489 11.027 1.00 27.02 304 ASP C O 1
ATOM 8902 N N . PRO C 2 227 ? 13.673 2.913 12.138 1.00 25.97 305 PRO C N 1
ATOM 8903 C CA . PRO C 2 227 ? 14.216 4.270 11.993 1.00 25.84 305 PRO C CA 1
ATOM 8904 C C . PRO C 2 227 ? 14.489 4.652 10.553 1.00 25.80 305 PRO C C 1
ATOM 8905 O O . PRO C 2 227 ? 14.460 5.822 10.220 1.00 25.73 305 PRO C O 1
ATOM 8909 N N . PHE C 2 228 ? 14.753 3.654 9.707 1.00 26.08 306 PHE C N 1
ATOM 8910 C CA . PHE C 2 228 ? 15.096 3.909 8.311 1.00 26.33 306 PHE C CA 1
ATOM 8911 C C . PHE C 2 228 ? 13.943 4.511 7.518 1.00 27.62 306 PHE C C 1
ATOM 8912 O O . PHE C 2 228 ? 14.162 5.053 6.446 1.00 27.60 306 PHE C O 1
ATOM 8920 N N . GLU C 2 229 ? 12.728 4.458 8.057 1.00 28.77 307 GLU C N 1
ATOM 8921 C CA . GLU C 2 229 ? 11.627 5.197 7.467 1.00 30.53 307 GLU C CA 1
ATOM 8922 C C . GLU C 2 229 ? 11.783 6.739 7.571 1.00 30.09 307 GLU C C 1
ATOM 8923 O O . GLU C 2 229 ? 11.201 7.454 6.775 1.00 30.76 307 GLU C O 1
ATOM 8929 N N . PHE C 2 230 ? 12.534 7.241 8.546 1.00 29.06 308 PHE C N 1
ATOM 8930 C CA . PHE C 2 230 ? 12.574 8.688 8.841 1.00 28.49 308 PHE C CA 1
ATOM 8931 C C . PHE C 2 230 ? 13.923 9.363 8.903 1.00 27.21 308 PHE C C 1
ATOM 8932 O O . PHE C 2 230 ? 13.998 10.568 8.666 1.00 26.76 308 PHE C O 1
ATOM 8940 N N . VAL C 2 231 ? 14.978 8.631 9.278 1.00 25.85 309 VAL C N 1
ATOM 8941 C CA . VAL C 2 231 ? 16.275 9.246 9.514 1.00 24.96 309 VAL C CA 1
ATOM 8942 C C . VAL C 2 231 ? 17.167 9.229 8.268 1.00 24.76 309 VAL C C 1
ATOM 8943 O O . VAL C 2 231 ? 16.889 8.529 7.301 1.00 25.03 309 VAL C O 1
ATOM 8947 N N . ASP C 2 232 ? 18.251 9.999 8.333 1.00 24.26 310 ASP C N 1
ATOM 8948 C CA . ASP C 2 232 ? 19.227 10.129 7.245 1.00 24.15 310 ASP C CA 1
ATOM 8949 C C . ASP C 2 232 ? 20.336 9.097 7.349 1.00 23.23 310 ASP C C 1
ATOM 8950 O O . ASP C 2 232 ? 20.857 8.645 6.339 1.00 23.21 310 ASP C O 1
ATOM 8955 N N . ILE C 2 233 ? 20.710 8.776 8.582 1.00 22.69 311 ILE C N 1
ATOM 8956 C CA . ILE C 2 233 ? 21.938 8.054 8.907 1.00 22.08 311 ILE C CA 1
ATOM 8957 C C . ILE C 2 233 ? 21.577 7.169 10.102 1.00 21.67 311 ILE C C 1
ATOM 8958 O O . ILE C 2 233 ? 20.881 7.599 11.017 1.00 21.26 311 ILE C O 1
ATOM 8963 N N . VAL C 2 234 ? 22.042 5.932 10.086 1.00 21.19 312 VAL C N 1
ATOM 8964 C CA . VAL C 2 234 ? 21.859 5.024 11.218 1.00 21.06 312 VAL C CA 1
ATOM 8965 C C . VAL C 2 234 ? 23.226 4.423 11.551 1.00 20.61 312 VAL C C 1
ATOM 8966 O O . VAL C 2 234 ? 23.926 3.925 10.673 1.00 20.70 312 VAL C O 1
ATOM 8970 N N . THR C 2 235 ? 23.611 4.514 12.815 1.00 20.15 313 THR C N 1
ATOM 8971 C CA . THR C 2 235 ? 24.814 3.867 13.294 1.00 20.22 313 THR C CA 1
ATOM 8972 C C . THR C 2 235 ? 24.473 2.748 14.240 1.00 20.15 313 THR C C 1
ATOM 8973 O O . THR C 2 235 ? 23.385 2.681 14.814 1.00 19.83 313 THR C O 1
ATOM 8977 N N . THR C 2 236 ? 25.417 1.837 14.396 1.00 20.64 314 THR C N 1
ATOM 8978 C CA . THR C 2 236 ? 25.186 0.709 15.284 1.00 21.25 314 THR C CA 1
ATOM 8979 C C . THR C 2 236 ? 26.484 0.034 15.626 1.00 21.39 314 THR C C 1
ATOM 8980 O O . THR C 2 236 ? 27.469 0.105 14.861 1.00 21.16 314 THR C O 1
ATOM 8984 N N . THR C 2 237 ? 26.486 -0.612 16.783 1.00 21.70 315 THR C N 1
ATOM 8985 C CA . THR C 2 237 ? 27.503 -1.603 17.108 1.00 22.01 315 THR C CA 1
ATOM 8986 C C . THR C 2 237 ? 27.054 -2.929 16.517 1.00 22.80 315 THR C C 1
ATOM 8987 O O . THR C 2 237 ? 25.951 -3.052 16.007 1.00 23.59 315 THR C O 1
ATOM 8991 N N . THR C 2 238 ? 27.907 -3.931 16.577 1.00 23.40 316 THR C N 1
ATOM 8992 C CA . THR C 2 238 ? 27.583 -5.234 15.976 1.00 24.17 316 THR C CA 1
ATOM 8993 C C . THR C 2 238 ? 27.444 -6.375 16.996 1.00 25.50 316 THR C C 1
ATOM 8994 O O . THR C 2 238 ? 26.887 -7.420 16.680 1.00 25.46 316 THR C O 1
ATOM 8998 N N . HIS C 2 239 ? 27.838 -6.124 18.237 1.00 26.48 317 HIS C N 1
ATOM 8999 C CA . HIS C 2 239 ? 27.988 -7.149 19.260 1.00 28.46 317 HIS C CA 1
ATOM 9000 C C . HIS C 2 239 ? 26.736 -7.330 20.169 1.00 29.33 317 HIS C C 1
ATOM 9001 O O . HIS C 2 239 ? 26.349 -8.451 20.512 1.00 31.83 317 HIS C O 1
ATOM 9008 N N . LYS C 2 240 ? 26.072 -6.243 20.494 1.00 29.04 318 LYS C N 1
ATOM 9009 C CA . LYS C 2 240 ? 25.054 -6.244 21.535 1.00 29.73 318 LYS C CA 1
ATOM 9010 C C . LYS C 2 240 ? 23.784 -6.998 21.143 1.00 30.73 318 LYS C C 1
ATOM 9011 O O . LYS C 2 240 ? 23.410 -7.967 21.757 1.00 34.53 318 LYS C O 1
ATOM 9017 N N . SER C 2 241 ? 23.088 -6.495 20.160 1.00 30.67 319 SER C N 1
ATOM 9018 C CA . SER C 2 241 ? 21.745 -6.930 19.855 1.00 29.83 319 SER C CA 1
ATOM 9019 C C . SER C 2 241 ? 21.775 -7.861 18.629 1.00 28.71 319 SER C C 1
ATOM 9020 O O . SER C 2 241 ? 21.032 -8.864 18.566 1.00 28.21 319 SER C O 1
ATOM 9023 N N . LEU C 2 242 ? 22.671 -7.553 17.682 1.00 27.18 320 LEU C N 1
ATOM 9024 C CA . LEU C 2 242 ? 22.943 -8.400 16.526 1.00 26.88 320 LEU C CA 1
ATOM 9025 C C . LEU C 2 242 ? 23.727 -9.673 16.829 1.00 25.88 320 LEU C C 1
ATOM 9026 O O . LEU C 2 242 ? 23.749 -10.577 16.000 1.00 25.95 320 LEU C O 1
ATOM 9031 N N . ARG C 2 243 ? 24.385 -9.739 17.997 1.00 24.13 321 ARG C N 1
ATOM 9032 C CA . ARG C 2 243 ? 25.162 -10.912 18.417 1.00 23.60 321 ARG C CA 1
ATOM 9033 C C . ARG C 2 243 ? 26.297 -11.249 17.498 1.00 22.99 321 ARG C C 1
ATOM 9034 O O . ARG C 2 243 ? 26.632 -12.427 17.304 1.00 23.81 321 ARG C O 1
ATOM 9042 N N . GLY C 2 244 ? 26.919 -10.216 16.966 1.00 21.97 322 GLY C N 1
ATOM 9043 C CA . GLY C 2 244 ? 28.063 -10.362 16.127 1.00 21.65 322 GLY C CA 1
ATOM 9044 C C . GLY C 2 244 ? 29.356 -10.132 16.891 1.00 20.95 322 GLY C C 1
ATOM 9045 O O . GLY C 2 244 ? 29.389 -10.144 18.140 1.00 20.36 322 GLY C O 1
ATOM 9046 N N . PRO C 2 245 ? 30.446 -9.915 16.153 1.00 20.76 323 PRO C N 1
ATOM 9047 C CA . PRO C 2 245 ? 31.711 -9.605 16.763 1.00 20.92 323 PRO C CA 1
ATOM 9048 C C . PRO C 2 245 ? 31.672 -8.180 17.233 1.00 21.05 323 PRO C C 1
ATOM 9049 O O . PRO C 2 245 ? 30.729 -7.465 16.916 1.00 20.58 323 PRO C O 1
ATOM 9053 N N . ARG C 2 246 ? 32.694 -7.750 17.967 1.00 21.43 324 ARG C N 1
ATOM 9054 C CA A ARG C 2 246 ? 32.774 -6.353 18.415 0.50 21.92 324 ARG C CA 1
ATOM 9055 C CA B ARG C 2 246 ? 32.722 -6.357 18.407 0.50 21.39 324 ARG C CA 1
ATOM 9056 C C . ARG C 2 246 ? 33.148 -5.464 17.224 1.00 21.42 324 ARG C C 1
ATOM 9057 O O . ARG C 2 246 ? 34.205 -5.631 16.641 1.00 21.26 324 ARG C O 1
ATOM 9072 N N . GLY C 2 247 ? 32.286 -4.537 16.850 1.00 20.78 325 GLY C N 1
ATOM 9073 C CA . GLY C 2 247 ? 32.496 -3.716 15.656 1.00 20.60 325 GLY C CA 1
ATOM 9074 C C . GLY C 2 247 ? 31.401 -2.701 15.516 1.00 20.03 325 GLY C C 1
ATOM 9075 O O . GLY C 2 247 ? 30.631 -2.483 16.442 1.00 20.34 325 GLY C O 1
ATOM 9076 N N . GLY C 2 248 ? 31.315 -2.091 14.349 1.00 20.01 326 GLY C N 1
ATOM 9077 C CA . GLY C 2 248 ? 30.315 -1.045 14.086 1.00 19.76 326 GLY C CA 1
ATOM 9078 C C . GLY C 2 248 ? 29.962 -0.983 12.611 1.00 19.88 326 GLY C C 1
ATOM 9079 O O . GLY C 2 248 ? 30.673 -1.551 11.780 1.00 20.23 326 GLY C O 1
ATOM 9080 N N . MET C 2 249 ? 28.872 -0.290 12.287 1.00 19.70 327 MET C N 1
ATOM 9081 C CA . MET C 2 249 ? 28.453 -0.038 10.909 1.00 20.15 327 MET C CA 1
ATOM 9082 C C . MET C 2 249 ? 27.796 1.329 10.864 1.00 19.81 327 MET C C 1
ATOM 9083 O O . MET C 2 249 ? 27.234 1.770 11.864 1.00 19.36 327 MET C O 1
ATOM 9088 N N . ILE C 2 250 ? 27.829 1.948 9.690 1.00 19.97 328 ILE C N 1
ATOM 9089 C CA . ILE C 2 250 ? 27.109 3.196 9.432 1.00 20.41 328 ILE C CA 1
ATOM 9090 C C . ILE C 2 250 ? 26.284 3.027 8.168 1.00 20.93 328 ILE C C 1
ATOM 9091 O O . ILE C 2 250 ? 26.854 2.742 7.116 1.00 20.88 328 ILE C O 1
ATOM 9096 N N . PHE C 2 251 ? 24.967 3.196 8.278 1.00 21.10 329 PHE C N 1
ATOM 9097 C CA . PHE C 2 251 ? 24.070 3.209 7.109 1.00 22.05 329 PHE C CA 1
ATOM 9098 C C . PHE C 2 251 ? 23.749 4.658 6.734 1.00 22.33 329 PHE C C 1
ATOM 9099 O O . PHE C 2 251 ? 23.629 5.493 7.615 1.00 21.89 329 PHE C O 1
ATOM 9107 N N . PHE C 2 252 ? 23.561 4.940 5.448 1.00 23.00 330 PHE C N 1
ATOM 9108 C CA . PHE C 2 252 ? 23.306 6.318 4.984 1.00 24.07 330 PHE C CA 1
ATOM 9109 C C . PHE C 2 252 ? 22.429 6.321 3.744 1.00 25.42 330 PHE C C 1
ATOM 9110 O O . PHE C 2 252 ? 22.488 5.398 2.917 1.00 24.76 330 PHE C O 1
ATOM 9118 N N . LYS C 2 253 ? 21.614 7.369 3.611 1.00 26.53 331 LYS C N 1
ATOM 9119 C CA . LYS C 2 253 ? 20.905 7.598 2.365 1.00 27.79 331 LYS C CA 1
ATOM 9120 C C . LYS C 2 253 ? 21.887 7.850 1.227 1.00 28.38 331 LYS C C 1
ATOM 9121 O O . LYS C 2 253 ? 22.931 8.481 1.426 1.00 27.46 331 LYS C O 1
ATOM 9127 N N . LYS C 2 254 ? 21.539 7.368 0.036 1.00 29.75 332 LYS C N 1
ATOM 9128 C CA . LYS C 2 254 ? 22.334 7.592 -1.175 1.00 31.17 332 LYS C CA 1
ATOM 9129 C C . LYS C 2 254 ? 21.891 8.835 -1.968 1.00 32.84 332 LYS C C 1
ATOM 9130 O O . LYS C 2 254 ? 22.670 9.393 -2.728 1.00 33.58 332 LYS C O 1
ATOM 9136 N N . ASP C 2 255 ? 20.653 9.264 -1.778 1.00 34.70 333 ASP C N 1
ATOM 9137 C CA . ASP C 2 255 ? 20.193 10.550 -2.305 1.00 36.09 333 ASP C CA 1
ATOM 9138 C C . ASP C 2 255 ? 20.776 11.682 -1.474 1.00 35.03 333 ASP C C 1
ATOM 9139 O O . ASP C 2 255 ? 20.868 11.575 -0.258 1.00 33.49 333 ASP C O 1
ATOM 9144 N N . ALA C 2 256 ? 21.132 12.788 -2.130 1.00 34.69 334 ALA C N 1
ATOM 9145 C CA . ALA C 2 256 ? 21.704 13.937 -1.427 1.00 34.01 334 ALA C CA 1
ATOM 9146 C C . ALA C 2 256 ? 20.790 14.383 -0.279 1.00 33.32 334 ALA C C 1
ATOM 9147 O O . ALA C 2 256 ? 19.568 14.419 -0.431 1.00 33.33 334 ALA C O 1
ATOM 9149 N N . VAL C 2 257 ? 21.382 14.694 0.873 1.00 32.55 335 VAL C N 1
ATOM 9150 C CA . VAL C 2 257 ? 20.633 15.204 2.019 1.00 32.10 335 VAL C CA 1
ATOM 9151 C C . VAL C 2 257 ? 21.180 16.579 2.353 1.00 32.53 335 VAL C C 1
ATOM 9152 O O . VAL C 2 257 ? 22.360 16.719 2.603 1.00 31.16 335 VAL C O 1
ATOM 9156 N N . HIS C 2 258 ? 20.329 17.607 2.317 1.00 34.22 336 HIS C N 1
ATOM 9157 C CA . HIS C 2 258 ? 20.796 18.995 2.484 1.00 35.26 336 HIS C CA 1
ATOM 9158 C C . HIS C 2 258 ? 22.001 19.293 1.574 1.00 35.20 336 HIS C C 1
ATOM 9159 O O . HIS C 2 258 ? 22.995 19.866 2.006 1.00 34.63 336 HIS C O 1
ATOM 9166 N N . GLY C 2 259 ? 21.910 18.841 0.325 1.00 35.57 337 GLY C N 1
ATOM 9167 C CA . GLY C 2 259 ? 22.973 19.032 -0.662 1.00 35.74 337 GLY C CA 1
ATOM 9168 C C . GLY C 2 259 ? 24.257 18.219 -0.535 1.00 34.92 337 GLY C C 1
ATOM 9169 O O . GLY C 2 259 ? 25.208 18.470 -1.283 1.00 35.05 337 GLY C O 1
ATOM 9170 N N . VAL C 2 260 ? 24.280 17.228 0.363 1.00 34.01 338 VAL C N 1
ATOM 9171 C CA . VAL C 2 260 ? 25.494 16.490 0.728 1.00 33.12 338 VAL C CA 1
ATOM 9172 C C . VAL C 2 260 ? 25.399 15.037 0.266 1.00 32.23 338 VAL C C 1
ATOM 9173 O O . VAL C 2 260 ? 24.381 14.374 0.478 1.00 31.77 338 VAL C O 1
ATOM 9177 N N . ASP C 2 261 ? 26.477 14.566 -0.357 1.00 31.26 339 ASP C N 1
ATOM 9178 C CA . ASP C 2 261 ? 26.595 13.175 -0.795 1.00 31.41 339 ASP C CA 1
ATOM 9179 C C . ASP C 2 261 ? 27.098 12.421 0.433 1.00 29.24 339 ASP C C 1
ATOM 9180 O O . ASP C 2 261 ? 28.279 12.446 0.736 1.00 28.14 339 ASP C O 1
ATOM 9185 N N . LEU C 2 262 ? 26.182 11.797 1.165 1.00 28.02 340 LEU C N 1
ATOM 9186 C CA . LEU C 2 262 ? 26.540 11.129 2.431 1.00 27.40 340 LEU C CA 1
ATOM 9187 C C . LEU C 2 262 ? 27.461 9.937 2.230 1.00 27.13 340 LEU C C 1
ATOM 9188 O O . LEU C 2 262 ? 28.328 9.682 3.047 1.00 26.10 340 LEU C O 1
ATOM 9193 N N . GLU C 2 263 ? 27.277 9.218 1.129 1.00 27.78 341 GLU C N 1
ATOM 9194 C CA . GLU C 2 263 ? 28.111 8.061 0.821 1.00 28.54 341 GLU C CA 1
ATOM 9195 C C . GLU C 2 263 ? 29.583 8.443 0.741 1.00 28.08 341 GLU C C 1
ATOM 9196 O O . GLU C 2 263 ? 30.409 7.896 1.478 1.00 27.01 341 GLU C O 1
ATOM 9202 N N . SER C 2 264 ? 29.925 9.388 -0.131 1.00 28.67 342 SER C N 1
ATOM 9203 C CA . SER C 2 264 ? 31.329 9.807 -0.243 1.00 29.02 342 SER C CA 1
ATOM 9204 C C . SER C 2 264 ? 31.822 10.457 1.050 1.00 27.41 342 SER C C 1
ATOM 9205 O O . SER C 2 264 ? 32.953 10.206 1.469 1.00 26.26 342 SER C O 1
ATOM 9208 N N . ALA C 2 265 ? 30.987 11.289 1.679 1.00 26.58 343 ALA C N 1
ATOM 9209 C CA . ALA C 2 265 ? 31.404 11.969 2.915 1.00 25.67 343 ALA C CA 1
ATOM 9210 C C . ALA C 2 265 ? 31.725 10.971 4.040 1.00 25.01 343 ALA C C 1
ATOM 9211 O O . ALA C 2 265 ? 32.783 11.050 4.670 1.00 24.86 343 ALA C O 1
ATOM 9213 N N . ILE C 2 266 ? 30.810 10.031 4.274 1.00 24.35 344 ILE C N 1
ATOM 9214 C CA . ILE C 2 266 ? 30.986 9.013 5.311 1.00 23.95 344 ILE C CA 1
ATOM 9215 C C . ILE C 2 266 ? 32.149 8.097 5.005 1.00 23.72 344 ILE C C 1
ATOM 9216 O O . ILE C 2 266 ? 32.953 7.815 5.891 1.00 23.12 344 ILE C O 1
ATOM 9221 N N . ASN C 2 267 ? 32.226 7.598 3.772 1.00 24.22 345 ASN C N 1
ATOM 9222 C CA . ASN C 2 267 ? 33.310 6.667 3.417 1.00 24.73 345 ASN C CA 1
ATOM 9223 C C . ASN C 2 267 ? 34.677 7.330 3.602 1.00 25.11 345 ASN C C 1
ATOM 9224 O O . ASN C 2 267 ? 35.582 6.728 4.166 1.00 24.90 345 ASN C O 1
ATOM 9229 N N . ASN C 2 268 ? 34.819 8.569 3.136 1.00 25.77 346 ASN C N 1
ATOM 9230 C CA . ASN C 2 268 ? 36.074 9.319 3.305 1.00 26.40 346 ASN C CA 1
ATOM 9231 C C . ASN C 2 268 ? 36.428 9.631 4.759 1.00 25.42 346 ASN C C 1
ATOM 9232 O O . ASN C 2 268 ? 37.617 9.639 5.115 1.00 25.74 346 ASN C O 1
ATOM 9237 N N . ALA C 2 269 ? 35.428 9.868 5.603 1.00 24.11 347 ALA C N 1
ATOM 9238 C CA . ALA C 2 269 ? 35.680 10.083 7.026 1.00 23.44 347 ALA C CA 1
ATOM 9239 C C . ALA C 2 269 ? 36.198 8.817 7.698 1.00 23.36 347 ALA C C 1
ATOM 9240 O O . ALA C 2 269 ? 37.096 8.886 8.521 1.00 22.86 347 ALA C O 1
ATOM 9242 N N . VAL C 2 270 ? 35.632 7.659 7.348 1.00 23.34 348 VAL C N 1
ATOM 9243 C CA . VAL C 2 270 ? 36.095 6.398 7.923 1.00 23.93 348 VAL C CA 1
ATOM 9244 C C . VAL C 2 270 ? 37.537 6.134 7.479 1.00 25.25 348 VAL C C 1
ATOM 9245 O O . VAL C 2 270 ? 38.416 5.922 8.322 1.00 25.40 348 VAL C O 1
ATOM 9249 N N . PHE C 2 271 ? 37.770 6.194 6.170 1.00 27.00 349 PHE C N 1
ATOM 9250 C CA . PHE C 2 271 ? 39.105 6.062 5.588 1.00 29.34 349 PHE C CA 1
ATOM 9251 C C . PHE C 2 271 ? 39.201 6.946 4.353 1.00 30.43 349 PHE C C 1
ATOM 9252 O O . PHE C 2 271 ? 38.382 6.814 3.455 1.00 29.66 349 PHE C O 1
ATOM 9260 N N . PRO C 2 272 ? 40.216 7.807 4.231 1.00 31.50 350 PRO C N 1
ATOM 9261 C CA . PRO C 2 272 ? 41.401 7.882 5.090 1.00 32.00 350 PRO C CA 1
ATOM 9262 C C . PRO C 2 272 ? 41.269 8.771 6.339 1.00 31.13 350 PRO C C 1
ATOM 9263 O O . PRO C 2 272 ? 42.265 8.984 7.040 1.00 31.63 350 PRO C O 1
ATOM 9267 N N . GLY C 2 273 ? 40.074 9.273 6.634 1.00 29.08 351 GLY C N 1
ATOM 9268 C CA . GLY C 2 273 ? 39.930 10.286 7.674 1.00 27.18 351 GLY C CA 1
ATOM 9269 C C . GLY C 2 273 ? 40.382 9.823 9.039 1.00 26.47 351 GLY C C 1
ATOM 9270 O O . GLY C 2 273 ? 41.273 10.418 9.637 1.00 26.50 351 GLY C O 1
ATOM 9271 N N . LEU C 2 274 ? 39.775 8.762 9.547 1.00 25.20 352 LEU C N 1
ATOM 9272 C CA . LEU C 2 274 ? 39.943 8.410 10.951 1.00 24.88 352 LEU C CA 1
ATOM 9273 C C . LEU C 2 274 ? 40.563 7.078 11.237 1.00 24.44 352 LEU C C 1
ATOM 9274 O O . LEU C 2 274 ? 41.059 6.876 12.336 1.00 24.49 352 LEU C O 1
ATOM 9279 N N . GLN C 2 275 ? 40.476 6.143 10.290 1.00 24.11 353 GLN C N 1
ATOM 9280 C CA . GLN C 2 275 ? 40.963 4.785 10.502 1.00 23.88 353 GLN C CA 1
ATOM 9281 C C . GLN C 2 275 ? 41.958 4.436 9.438 1.00 23.54 353 GLN C C 1
ATOM 9282 O O . GLN C 2 275 ? 42.070 5.136 8.431 1.00 23.85 353 GLN C O 1
ATOM 9288 N N . GLY C 2 276 ? 42.696 3.365 9.682 1.00 23.16 354 GLY C N 1
ATOM 9289 C CA . GLY C 2 276 ? 43.555 2.808 8.691 1.00 23.62 354 GLY C CA 1
ATOM 9290 C C . GLY C 2 276 ? 42.920 1.584 8.063 1.00 23.84 354 GLY C C 1
ATOM 9291 O O . GLY C 2 276 ? 41.761 1.587 7.652 1.00 24.23 354 GLY C O 1
ATOM 9292 N N . GLY C 2 277 ? 43.698 0.521 8.020 1.00 23.91 355 GLY C N 1
ATOM 9293 C CA . GLY C 2 277 ? 43.273 -0.712 7.425 1.00 24.18 355 GLY C CA 1
ATOM 9294 C C . GLY C 2 277 ? 42.079 -1.332 8.140 1.00 23.69 355 GLY C C 1
ATOM 9295 O O . GLY C 2 277 ? 42.091 -1.422 9.344 1.00 23.93 355 GLY C O 1
ATOM 9296 N N . PRO C 2 278 ? 41.049 -1.746 7.402 1.00 24.08 356 PRO C N 1
ATOM 9297 C CA . PRO C 2 278 ? 39.902 -2.494 7.980 1.00 24.02 356 PRO C CA 1
ATOM 9298 C C . PRO C 2 278 ? 40.314 -3.800 8.649 1.00 23.50 356 PRO C C 1
ATOM 9299 O O . PRO C 2 278 ? 41.298 -4.435 8.236 1.00 23.87 356 PRO C O 1
ATOM 9303 N N . HIS C 2 279 ? 39.571 -4.175 9.682 1.00 22.49 357 HIS C N 1
ATOM 9304 C CA . HIS C 2 279 ? 39.787 -5.423 10.399 1.00 21.95 357 HIS C CA 1
ATOM 9305 C C . HIS C 2 279 ? 38.934 -6.509 9.737 1.00 22.05 357 HIS C C 1
ATOM 9306 O O . HIS C 2 279 ? 37.769 -6.690 10.061 1.00 21.39 357 HIS C O 1
ATOM 9313 N N . ASN C 2 280 ? 39.540 -7.217 8.793 1.00 22.34 358 ASN C N 1
ATOM 9314 C CA . ASN C 2 280 ? 38.771 -8.129 7.941 1.00 22.69 358 ASN C CA 1
ATOM 9315 C C . ASN C 2 280 ? 38.277 -9.374 8.667 1.00 21.97 358 ASN C C 1
ATOM 9316 O O . ASN C 2 280 ? 37.314 -9.985 8.247 1.00 21.66 358 ASN C O 1
ATOM 9321 N N . HIS C 2 281 ? 38.976 -9.778 9.732 1.00 21.09 359 HIS C N 1
ATOM 9322 C CA . HIS C 2 281 ? 38.485 -10.835 10.625 1.00 20.80 359 HIS C CA 1
ATOM 9323 C C . HIS C 2 281 ? 37.159 -10.464 11.310 1.00 20.37 359 HIS C C 1
ATOM 9324 O O . HIS C 2 281 ? 36.208 -11.265 11.348 1.00 20.40 359 HIS C O 1
ATOM 9331 N N . THR C 2 282 ? 37.080 -9.225 11.804 1.00 19.76 360 THR C N 1
ATOM 9332 C CA . THR C 2 282 ? 35.834 -8.687 12.329 1.00 19.61 360 THR C CA 1
ATOM 9333 C C . THR C 2 282 ? 34.742 -8.623 11.250 1.00 19.95 360 THR C C 1
ATOM 9334 O O . THR C 2 282 ? 33.624 -9.071 11.470 1.00 19.94 360 THR C O 1
ATOM 9338 N N . ILE C 2 283 ? 35.085 -8.116 10.075 1.00 19.90 361 ILE C N 1
ATOM 9339 C CA . ILE C 2 283 ? 34.119 -8.023 8.974 1.00 20.31 361 ILE C CA 1
ATOM 9340 C C . ILE C 2 283 ? 33.598 -9.421 8.598 1.00 19.95 361 ILE C C 1
ATOM 9341 O O . ILE C 2 283 ? 32.397 -9.605 8.310 1.00 20.10 361 ILE C O 1
ATOM 9346 N N . GLY C 2 284 ? 34.489 -10.412 8.599 1.00 19.63 362 GLY C N 1
ATOM 9347 C CA . GLY C 2 284 ? 34.074 -11.786 8.378 1.00 19.71 362 GLY C CA 1
ATOM 9348 C C . GLY C 2 284 ? 33.053 -12.283 9.380 1.00 19.61 362 GLY C C 1
ATOM 9349 O O . GLY C 2 284 ? 32.049 -12.894 9.011 1.00 19.85 362 GLY C O 1
ATOM 9350 N N . GLY C 2 285 ? 33.324 -12.041 10.659 1.00 19.23 363 GLY C N 1
ATOM 9351 C CA . GLY C 2 285 ? 32.398 -12.384 11.733 1.00 19.34 363 GLY C CA 1
ATOM 9352 C C . GLY C 2 285 ? 31.075 -11.652 11.601 1.00 19.49 363 GLY C C 1
ATOM 9353 O O . GLY C 2 285 ? 29.991 -12.224 11.847 1.00 19.39 363 GLY C O 1
ATOM 9354 N N . LEU C 2 286 ? 31.154 -10.376 11.231 1.00 19.65 364 LEU C N 1
ATOM 9355 C CA . LEU C 2 286 ? 29.952 -9.569 11.018 1.00 19.84 364 LEU C CA 1
ATOM 9356 C C . LEU C 2 286 ? 29.090 -10.159 9.900 1.00 20.02 364 LEU C C 1
ATOM 9357 O O . LEU C 2 286 ? 27.857 -10.300 10.044 1.00 19.83 364 LEU C O 1
ATOM 9362 N N . ALA C 2 287 ? 29.729 -10.540 8.789 1.00 20.39 365 ALA C N 1
ATOM 9363 C CA . ALA C 2 287 ? 29.009 -11.163 7.686 1.00 20.99 365 ALA C CA 1
ATOM 9364 C C . ALA C 2 287 ? 28.229 -12.407 8.158 1.00 21.15 365 ALA C C 1
ATOM 9365 O O . ALA C 2 287 ? 27.064 -12.594 7.807 1.00 21.65 365 ALA C O 1
ATOM 9367 N N . VAL C 2 288 ? 28.847 -13.206 9.014 1.00 20.96 366 VAL C N 1
ATOM 9368 C CA . VAL C 2 288 ? 28.227 -14.413 9.565 1.00 21.34 366 VAL C CA 1
ATOM 9369 C C . VAL C 2 288 ? 26.971 -14.024 10.367 1.00 21.68 366 VAL C C 1
ATOM 9370 O O . VAL C 2 288 ? 25.879 -14.592 10.177 1.00 21.76 366 VAL C O 1
ATOM 9374 N N . CYS C 2 289 ? 27.107 -13.037 11.241 1.00 21.91 367 CYS C N 1
ATOM 9375 C CA . CYS C 2 289 ? 25.961 -12.681 12.090 1.00 22.85 367 CYS C CA 1
ATOM 9376 C C . CYS C 2 289 ? 24.812 -12.036 11.285 1.00 22.71 367 CYS C C 1
ATOM 9377 O O . CYS C 2 289 ? 23.639 -12.245 11.600 1.00 23.26 367 CYS C O 1
ATOM 9380 N N . LEU C 2 290 ? 25.139 -11.354 10.205 1.00 22.38 368 LEU C N 1
ATOM 9381 C CA . LEU C 2 290 ? 24.127 -10.711 9.377 1.00 22.85 368 LEU C CA 1
ATOM 9382 C C . LEU C 2 290 ? 23.332 -11.736 8.540 1.00 23.73 368 LEU C C 1
ATOM 9383 O O . LEU C 2 290 ? 22.164 -11.476 8.221 1.00 24.00 368 LEU C O 1
ATOM 9388 N N . LYS C 2 291 ? 23.958 -12.853 8.171 1.00 24.06 369 LYS C N 1
ATOM 9389 C CA . LYS C 2 291 ? 23.229 -13.983 7.585 1.00 25.42 369 LYS C CA 1
ATOM 9390 C C . LYS C 2 291 ? 22.182 -14.473 8.564 1.00 25.83 369 LYS C C 1
ATOM 9391 O O . LYS C 2 291 ? 21.000 -14.571 8.217 1.00 26.45 369 LYS C O 1
ATOM 9397 N N . TYR C 2 292 ? 22.606 -14.767 9.780 1.00 25.77 370 TYR C N 1
ATOM 9398 C CA . TYR C 2 292 ? 21.689 -15.280 10.803 1.00 27.19 370 TYR C CA 1
ATOM 9399 C C . TYR C 2 292 ? 20.584 -14.284 11.133 1.00 26.42 370 TYR C C 1
ATOM 9400 O O . TYR C 2 292 ? 19.454 -14.684 11.398 1.00 26.13 370 TYR C O 1
ATOM 9409 N N . ALA C 2 293 ? 20.917 -12.992 11.095 1.00 25.79 371 ALA C N 1
ATOM 9410 C CA . ALA C 2 293 ? 19.970 -11.927 11.418 1.00 26.16 371 ALA C CA 1
ATOM 9411 C C . ALA C 2 293 ? 18.741 -11.925 10.492 1.00 27.63 371 ALA C C 1
ATOM 9412 O O . ALA C 2 293 ? 17.732 -11.333 10.821 1.00 28.02 371 ALA C O 1
ATOM 9414 N N . GLN C 2 294 ? 18.853 -12.563 9.331 1.00 28.79 372 GLN C N 1
ATOM 9415 C CA . GLN C 2 294 ? 17.744 -12.663 8.389 1.00 30.49 372 GLN C CA 1
ATOM 9416 C C . GLN C 2 294 ? 16.836 -13.850 8.609 1.00 31.29 372 GLN C C 1
ATOM 9417 O O . GLN C 2 294 ? 15.800 -13.948 7.939 1.00 32.48 372 GLN C O 1
ATOM 9423 N N . SER C 2 295 ? 17.187 -14.726 9.542 1.00 30.72 373 SER C N 1
ATOM 9424 C CA . SER C 2 295 ? 16.517 -16.007 9.696 1.00 31.04 373 SER C CA 1
ATOM 9425 C C . SER C 2 295 ? 15.273 -15.905 10.559 1.00 31.44 373 SER C C 1
ATOM 9426 O O . SER C 2 295 ? 15.179 -15.039 11.428 1.00 31.05 373 SER C O 1
ATOM 9429 N N . PRO C 2 296 ? 14.297 -16.805 10.332 1.00 32.16 374 PRO C N 1
ATOM 9430 C CA . PRO C 2 296 ? 13.140 -16.806 11.221 1.00 32.38 374 PRO C CA 1
ATOM 9431 C C . PRO C 2 296 ? 13.488 -17.056 12.706 1.00 31.46 374 PRO C C 1
ATOM 9432 O O . PRO C 2 296 ? 12.834 -16.495 13.581 1.00 31.04 374 PRO C O 1
ATOM 9436 N N . ASP C 2 297 ? 14.497 -17.874 12.989 1.00 31.47 375 ASP C N 1
ATOM 9437 C CA . ASP C 2 297 ? 14.920 -18.100 14.378 1.00 31.89 375 ASP C CA 1
ATOM 9438 C C . ASP C 2 297 ? 15.444 -16.841 15.061 1.00 29.75 375 ASP C C 1
ATOM 9439 O O . ASP C 2 297 ? 15.225 -16.666 16.250 1.00 29.11 375 ASP C O 1
ATOM 9444 N N . PHE C 2 298 ? 16.120 -15.972 14.314 1.00 28.25 376 PHE C N 1
ATOM 9445 C CA . PHE C 2 298 ? 16.528 -14.661 14.851 1.00 27.36 376 PHE C CA 1
ATOM 9446 C C . PHE C 2 298 ? 15.321 -13.802 15.212 1.00 27.48 376 PHE C C 1
ATOM 9447 O O . PHE C 2 298 ? 15.270 -13.199 16.286 1.00 26.44 376 PHE C O 1
ATOM 9455 N N . LYS C 2 299 ? 14.319 -13.800 14.341 1.00 28.49 377 LYS C N 1
ATOM 9456 C CA . LYS C 2 299 ? 13.080 -13.078 14.624 1.00 29.37 377 LYS C CA 1
ATOM 9457 C C . LYS C 2 299 ? 12.385 -13.619 15.889 1.00 28.61 377 LYS C C 1
ATOM 9458 O O . LYS C 2 299 ? 11.968 -12.842 16.746 1.00 27.27 377 LYS C O 1
ATOM 9464 N N . ASN C 2 300 ? 12.347 -14.943 16.033 1.00 28.49 378 ASN C N 1
ATOM 9465 C CA . ASN C 2 300 ? 11.744 -15.578 17.212 1.00 28.77 378 ASN C CA 1
ATOM 9466 C C . ASN C 2 300 ? 12.519 -15.212 18.478 1.00 26.80 378 ASN C C 1
ATOM 9467 O O . ASN C 2 300 ? 11.930 -14.888 19.494 1.00 26.35 378 ASN C O 1
ATOM 9472 N N . TYR C 2 301 ? 13.843 -15.221 18.382 1.00 25.43 379 TYR C N 1
ATOM 9473 C CA . TYR C 2 301 ? 14.722 -14.821 19.475 1.00 24.13 379 TYR C CA 1
ATOM 9474 C C . TYR C 2 301 ? 14.409 -13.380 19.929 1.00 23.98 379 TYR C C 1
ATOM 9475 O O . TYR C 2 301 ? 14.254 -13.119 21.114 1.00 23.63 379 TYR C O 1
ATOM 9484 N N . GLN C 2 302 ? 14.286 -12.452 18.991 1.00 24.25 380 GLN C N 1
ATOM 9485 C CA . GLN C 2 302 ? 14.062 -11.052 19.341 1.00 24.68 380 GLN C CA 1
ATOM 9486 C C . GLN C 2 302 ? 12.702 -10.819 19.986 1.00 25.25 380 GLN C C 1
ATOM 9487 O O . GLN C 2 302 ? 12.565 -9.964 20.881 1.00 25.46 380 GLN C O 1
ATOM 9493 N N . ASN C 2 303 ? 11.692 -11.551 19.537 1.00 26.05 381 ASN C N 1
ATOM 9494 C CA . ASN C 2 303 ? 10.403 -11.505 20.217 1.00 26.90 381 ASN C CA 1
ATOM 9495 C C . ASN C 2 303 ? 10.477 -12.095 21.635 1.00 26.50 381 ASN C C 1
ATOM 9496 O O . ASN C 2 303 ? 9.848 -11.558 22.544 1.00 26.51 381 ASN C O 1
ATOM 9501 N N . GLN C 2 304 ? 11.288 -13.134 21.833 1.00 25.98 382 GLN C N 1
ATOM 9502 C CA . GLN C 2 304 ? 11.503 -13.686 23.173 1.00 26.14 382 GLN C CA 1
ATOM 9503 C C . GLN C 2 304 ? 12.235 -12.713 24.089 1.00 24.94 382 GLN C C 1
ATOM 9504 O O . GLN C 2 304 ? 11.954 -12.638 25.290 1.00 24.32 382 GLN C O 1
ATOM 9510 N N . VAL C 2 305 ? 13.162 -11.952 23.522 1.00 24.38 383 VAL C N 1
ATOM 9511 C CA . VAL C 2 305 ? 13.876 -10.933 24.265 1.00 23.93 383 VAL C CA 1
ATOM 9512 C C . VAL C 2 305 ? 12.891 -9.964 24.960 1.00 24.25 383 VAL C C 1
ATOM 9513 O O . VAL C 2 305 ? 12.984 -9.712 26.170 1.00 23.96 383 VAL C O 1
ATOM 9517 N N . VAL C 2 306 ? 11.940 -9.447 24.190 1.00 25.14 384 VAL C N 1
ATOM 9518 C CA . VAL C 2 306 ? 10.951 -8.499 24.684 1.00 25.86 384 VAL C CA 1
ATOM 9519 C C . VAL C 2 306 ? 9.977 -9.165 25.676 1.00 26.15 384 VAL C C 1
ATOM 9520 O O . VAL C 2 306 ? 9.676 -8.594 26.736 1.00 26.29 384 VAL C O 1
ATOM 9524 N N . ALA C 2 307 ? 9.517 -10.371 25.342 1.00 26.11 385 ALA C N 1
ATOM 9525 C CA . ALA C 2 307 ? 8.647 -11.160 26.236 1.00 26.36 385 ALA C CA 1
ATOM 9526 C C . ALA C 2 307 ? 9.299 -11.426 27.592 1.00 25.83 385 ALA C C 1
ATOM 9527 O O . ALA C 2 307 ? 8.671 -11.281 28.638 1.00 25.87 385 ALA C O 1
ATOM 9529 N N . ASN C 2 308 ? 10.582 -11.761 27.554 1.00 25.13 386 ASN C N 1
ATOM 9530 C CA . ASN C 2 308 ? 11.359 -12.009 28.759 1.00 25.05 386 ASN C CA 1
ATOM 9531 C C . ASN C 2 308 ? 11.561 -10.775 29.607 1.00 24.92 386 ASN C C 1
ATOM 9532 O O . ASN C 2 308 ? 11.502 -10.847 30.831 1.00 24.71 386 ASN C O 1
ATOM 9537 N N . CYS C 2 309 ? 11.808 -9.650 28.943 1.00 25.04 387 CYS C N 1
ATOM 9538 C CA . CYS C 2 309 ? 11.947 -8.391 29.632 1.00 25.65 387 CYS C CA 1
ATOM 9539 C C . CYS C 2 309 ? 10.619 -8.014 30.278 1.00 26.70 387 CYS C C 1
ATOM 9540 O O . CYS C 2 309 ? 10.609 -7.556 31.412 1.00 26.55 387 CYS C O 1
ATOM 9543 N N . ARG C 2 310 ? 9.517 -8.224 29.553 1.00 28.25 388 ARG C N 1
ATOM 9544 C CA . ARG C 2 310 ? 8.156 -8.002 30.089 1.00 30.44 388 ARG C CA 1
ATOM 9545 C C . ARG C 2 310 ? 7.871 -8.866 31.330 1.00 29.35 388 ARG C C 1
ATOM 9546 O O . ARG C 2 310 ? 7.345 -8.366 32.325 1.00 29.75 388 ARG C O 1
ATOM 9554 N N . ALA C 2 311 ? 8.254 -10.138 31.286 1.00 28.76 389 ALA C N 1
ATOM 9555 C CA . ALA C 2 311 ? 8.086 -11.042 32.416 1.00 28.90 389 ALA C CA 1
ATOM 9556 C C . ALA C 2 311 ? 8.863 -10.583 33.648 1.00 28.72 389 ALA C C 1
ATOM 9557 O O . ALA C 2 311 ? 8.330 -10.569 34.747 1.00 28.76 389 ALA C O 1
ATOM 9559 N N . LEU C 2 312 ? 10.118 -10.212 33.444 1.00 28.10 390 LEU C N 1
ATOM 9560 C CA . LEU C 2 312 ? 10.963 -9.629 34.499 1.00 27.95 390 LEU C CA 1
ATOM 9561 C C . LEU C 2 312 ? 10.370 -8.337 35.058 1.00 27.85 390 LEU C C 1
ATOM 9562 O O . LEU C 2 312 ? 10.271 -8.165 36.278 1.00 27.47 390 LEU C O 1
ATOM 9567 N N . ALA C 2 313 ? 9.996 -7.432 34.156 1.00 27.79 391 ALA C N 1
ATOM 9568 C CA . ALA C 2 313 ? 9.416 -6.136 34.536 1.00 28.11 391 ALA C CA 1
ATOM 9569 C C . ALA C 2 313 ? 8.189 -6.328 35.420 1.00 29.43 391 ALA C C 1
ATOM 9570 O O . ALA C 2 313 ? 8.073 -5.691 36.458 1.00 29.45 391 ALA C O 1
ATOM 9572 N N . ASN C 2 314 ? 7.279 -7.203 34.998 1.00 30.47 392 ASN C N 1
ATOM 9573 C CA . ASN C 2 314 ? 6.028 -7.415 35.739 1.00 32.05 392 ASN C CA 1
ATOM 9574 C C . ASN C 2 314 ? 6.274 -7.983 37.135 1.00 32.20 392 ASN C C 1
ATOM 9575 O O . ASN C 2 314 ? 5.656 -7.543 38.089 1.00 32.95 392 ASN C O 1
ATOM 9580 N N . ARG C 2 315 ? 7.218 -8.908 37.264 1.00 31.75 393 ARG C N 1
ATOM 9581 C CA . ARG C 2 315 ? 7.534 -9.500 38.562 1.00 31.92 393 ARG C CA 1
ATOM 9582 C C . ARG C 2 315 ? 8.212 -8.512 39.507 1.00 31.75 393 ARG C C 1
ATOM 9583 O O . ARG C 2 315 ? 7.947 -8.522 40.715 1.00 31.78 393 ARG C O 1
ATOM 9591 N N . LEU C 2 316 ? 9.080 -7.652 38.961 1.00 30.84 394 LEU C N 1
ATOM 9592 C CA . LEU C 2 316 ? 9.687 -6.585 39.749 1.00 30.92 394 LEU C CA 1
ATOM 9593 C C . LEU C 2 316 ? 8.635 -5.623 40.283 1.00 32.01 394 LEU C C 1
ATOM 9594 O O . LEU C 2 316 ? 8.734 -5.192 41.429 1.00 31.94 394 LEU C O 1
ATOM 9599 N N . VAL C 2 317 ? 7.647 -5.290 39.457 1.00 32.97 395 VAL C N 1
ATOM 9600 C CA . VAL C 2 317 ? 6.526 -4.442 39.908 1.00 34.76 395 VAL C CA 1
ATOM 9601 C C . VAL C 2 317 ? 5.719 -5.143 41.022 1.00 36.23 395 VAL C C 1
ATOM 9602 O O . VAL C 2 317 ? 5.306 -4.489 41.980 1.00 36.95 395 VAL C O 1
ATOM 9606 N N . GLU C 2 318 ? 5.544 -6.460 40.929 1.00 37.34 396 GLU C N 1
ATOM 9607 C CA . GLU C 2 318 ? 4.918 -7.236 42.011 1.00 38.55 396 GLU C CA 1
ATOM 9608 C C . GLU C 2 318 ? 5.728 -7.171 43.315 1.00 38.15 396 GLU C C 1
ATOM 9609 O O . GLU C 2 318 ? 5.145 -7.138 44.388 1.00 38.22 396 GLU C O 1
ATOM 9615 N N . HIS C 2 319 ? 7.057 -7.101 43.211 1.00 36.82 397 HIS C N 1
ATOM 9616 C CA . HIS C 2 319 ? 7.941 -6.888 44.367 1.00 36.42 397 HIS C CA 1
ATOM 9617 C C . HIS C 2 319 ? 8.042 -5.420 44.805 1.00 36.83 397 HIS C C 1
ATOM 9618 O O . HIS C 2 319 ? 8.856 -5.097 45.677 1.00 36.21 397 HIS C O 1
ATOM 9625 N N . GLU C 2 320 ? 7.232 -4.553 44.191 1.00 37.80 398 GLU C N 1
ATOM 9626 C CA . GLU C 2 320 ? 7.066 -3.138 44.553 1.00 38.58 398 GLU C CA 1
ATOM 9627 C C . GLU C 2 320 ? 8.215 -2.222 44.104 1.00 36.84 398 GLU C C 1
ATOM 9628 O O . GLU C 2 320 ? 8.389 -1.136 44.667 1.00 36.46 398 GLU C O 1
ATOM 9634 N N . TYR C 2 321 ? 8.974 -2.633 43.076 1.00 34.45 399 TYR C N 1
ATOM 9635 C CA . TYR C 2 321 ? 9.973 -1.755 42.478 1.00 33.27 399 TYR C CA 1
ATOM 9636 C C . TYR C 2 321 ? 9.327 -0.800 41.497 1.00 33.27 399 TYR C C 1
ATOM 9637 O O . TYR C 2 321 ? 8.383 -1.162 40.802 1.00 33.35 399 TYR C O 1
ATOM 9646 N N . LYS C 2 322 ? 9.854 0.414 41.476 1.00 33.55 400 LYS C N 1
ATOM 9647 C CA . LYS C 2 322 ? 9.492 1.445 40.502 1.00 34.21 400 LYS C CA 1
ATOM 9648 C C . LYS C 2 322 ? 10.380 1.330 39.271 1.00 32.59 400 LYS C C 1
ATOM 9649 O O . LYS C 2 322 ? 11.615 1.266 39.386 1.00 32.80 400 LYS C O 1
ATOM 9655 N N . LEU C 2 323 ? 9.752 1.289 38.105 1.00 31.70 401 LEU C N 1
ATOM 9656 C CA . LEU C 2 323 ? 10.452 1.230 36.828 1.00 31.20 401 LEU C CA 1
ATOM 9657 C C . LEU C 2 323 ? 10.377 2.582 36.165 1.00 30.87 401 LEU C C 1
ATOM 9658 O O . LEU C 2 323 ? 9.294 3.183 36.110 1.00 31.53 401 LEU C O 1
ATOM 9663 N N . VAL C 2 324 ? 11.484 3.059 35.617 1.00 29.65 402 VAL C N 1
ATOM 9664 C CA . VAL C 2 324 ? 11.455 4.344 34.904 1.00 30.11 402 VAL C CA 1
ATOM 9665 C C . VAL C 2 324 ? 10.557 4.200 33.660 1.00 29.79 402 VAL C C 1
ATOM 9666 O O . VAL C 2 324 ? 10.687 3.264 32.903 1.00 29.30 402 VAL C O 1
ATOM 9670 N N . SER C 2 325 ? 9.623 5.133 33.504 1.00 30.68 403 SER C N 1
ATOM 9671 C CA . SER C 2 325 ? 8.588 5.092 32.470 1.00 31.30 403 SER C CA 1
ATOM 9672 C C . SER C 2 325 ? 7.471 4.063 32.722 1.00 32.17 403 SER C C 1
ATOM 9673 O O . SER C 2 325 ? 6.585 3.920 31.890 1.00 33.80 403 SER C O 1
ATOM 9676 N N . GLY C 2 326 ? 7.494 3.362 33.855 1.00 31.92 404 GLY C N 1
ATOM 9677 C CA . GLY C 2 326 ? 6.436 2.416 34.193 1.00 32.78 404 GLY C CA 1
ATOM 9678 C C . GLY C 2 326 ? 6.489 1.083 33.474 1.00 32.81 404 GLY C C 1
ATOM 9679 O O . GLY C 2 326 ? 5.503 0.367 33.487 1.00 33.75 404 GLY C O 1
ATOM 9680 N N . GLY C 2 327 ? 7.632 0.730 32.869 1.00 31.71 405 GLY C N 1
ATOM 9681 C CA . GLY C 2 327 ? 7.744 -0.497 32.069 1.00 30.93 405 GLY C CA 1
ATOM 9682 C C . GLY C 2 327 ? 8.760 -0.330 30.951 1.00 30.37 405 GLY C C 1
ATOM 9683 O O . GLY C 2 327 ? 9.648 0.524 31.023 1.00 30.27 405 GLY C O 1
ATOM 9684 N N . SER C 2 328 ? 8.601 -1.124 29.906 1.00 29.70 406 SER C N 1
ATOM 9685 C CA . SER C 2 328 ? 9.520 -1.113 28.783 1.00 28.88 406 SER C CA 1
ATOM 9686 C C . SER C 2 328 ? 8.864 -1.671 27.528 1.00 29.16 406 SER C C 1
ATOM 9687 O O . SER C 2 328 ? 7.990 -2.541 27.626 1.00 28.56 406 SER C O 1
ATOM 9690 N N . ASP C 2 329 ? 9.302 -1.168 26.371 1.00 28.64 407 ASP C N 1
ATOM 9691 C CA . ASP C 2 329 ? 8.910 -1.667 25.069 1.00 29.20 407 ASP C CA 1
ATOM 9692 C C . ASP C 2 329 ? 10.009 -2.564 24.484 1.00 27.83 407 ASP C C 1
ATOM 9693 O O . ASP C 2 329 ? 9.847 -3.091 23.400 1.00 27.62 407 ASP C O 1
ATOM 9698 N N . ASN C 2 330 ? 11.145 -2.705 25.164 1.00 26.54 408 ASN C N 1
ATOM 9699 C CA . ASN C 2 330 ? 12.311 -3.288 24.525 1.00 25.54 408 ASN C CA 1
ATOM 9700 C C . ASN C 2 330 ? 12.967 -4.386 25.393 1.00 24.91 408 ASN C C 1
ATOM 9701 O O . ASN C 2 330 ? 12.286 -5.146 26.089 1.00 25.27 408 ASN C O 1
ATOM 9706 N N . HIS C 2 331 ? 14.268 -4.505 25.256 1.00 24.22 409 HIS C N 1
ATOM 9707 C CA . HIS C 2 331 ? 15.114 -5.472 25.923 1.00 23.79 409 HIS C CA 1
ATOM 9708 C C . HIS C 2 331 ? 15.538 -5.141 27.357 1.00 23.77 409 HIS C C 1
ATOM 9709 O O . HIS C 2 331 ? 16.153 -6.004 28.021 1.00 23.29 409 HIS C O 1
ATOM 9716 N N . LEU C 2 332 ? 15.277 -3.919 27.832 1.00 23.89 410 LEU C N 1
ATOM 9717 C CA . LEU C 2 332 ? 15.764 -3.514 29.138 1.00 24.93 410 LEU C CA 1
ATOM 9718 C C . LEU C 2 332 ? 14.709 -2.917 30.052 1.00 25.23 410 LEU C C 1
ATOM 9719 O O . LEU C 2 332 ? 13.699 -2.379 29.593 1.00 25.54 410 LEU C O 1
ATOM 9724 N N . VAL C 2 333 ? 14.991 -2.963 31.347 1.00 25.86 411 VAL C N 1
ATOM 9725 C CA . VAL C 2 333 ? 14.267 -2.149 32.335 1.00 26.97 411 VAL C CA 1
ATOM 9726 C C . VAL C 2 333 ? 15.272 -1.293 33.076 1.00 27.19 411 VAL C C 1
ATOM 9727 O O . VAL C 2 333 ? 16.422 -1.696 33.283 1.00 26.49 411 VAL C O 1
ATOM 9731 N N . LEU C 2 334 ? 14.843 -0.085 33.423 1.00 27.90 412 LEU C N 1
ATOM 9732 C CA . LEU C 2 334 ? 15.580 0.779 34.296 1.00 28.67 412 LEU C CA 1
ATOM 9733 C C . LEU C 2 334 ? 14.791 0.885 35.611 1.00 29.14 412 LEU C C 1
ATOM 9734 O O . LEU C 2 334 ? 13.678 1.431 35.638 1.00 29.31 412 LEU C O 1
ATOM 9739 N N . VAL C 2 335 ? 15.346 0.321 36.685 1.00 29.30 413 VAL C N 1
ATOM 9740 C CA . VAL C 2 335 ? 14.683 0.285 38.000 1.00 29.91 413 VAL C CA 1
ATOM 9741 C C . VAL C 2 335 ? 15.138 1.482 38.820 1.00 30.72 413 VAL C C 1
ATOM 9742 O O . VAL C 2 335 ? 16.319 1.667 39.021 1.00 31.24 413 VAL C O 1
ATOM 9746 N N . ASP C 2 336 ? 14.192 2.283 39.294 1.00 31.97 414 ASP C N 1
ATOM 9747 C CA . ASP C 2 336 ? 14.480 3.396 40.211 1.00 32.47 414 ASP C CA 1
ATOM 9748 C C . ASP C 2 336 ? 14.469 2.809 41.617 1.00 31.95 414 ASP C C 1
ATOM 9749 O O . ASP C 2 336 ? 13.425 2.474 42.115 1.00 31.98 414 ASP C O 1
ATOM 9754 N N . LEU C 2 337 ? 15.634 2.686 42.241 1.00 31.86 415 LEU C N 1
ATOM 9755 C CA . LEU C 2 337 ? 15.745 2.089 43.571 1.00 32.31 415 LEU C CA 1
ATOM 9756 C C . LEU C 2 337 ? 15.550 3.096 44.714 1.00 33.88 415 LEU C C 1
ATOM 9757 O O . LEU C 2 337 ? 15.559 2.699 45.880 1.00 33.64 415 LEU C O 1
ATOM 9762 N N . ARG C 2 338 ? 15.385 4.379 44.385 1.00 35.20 416 ARG C N 1
ATOM 9763 C CA . ARG C 2 338 ? 15.260 5.426 45.407 1.00 36.89 416 ARG C CA 1
ATOM 9764 C C . ARG C 2 338 ? 14.139 5.141 46.407 1.00 37.72 416 ARG C C 1
ATOM 9765 O O . ARG C 2 338 ? 14.400 5.151 47.609 1.00 38.53 416 ARG C O 1
ATOM 9773 N N . PRO C 2 339 ? 12.924 4.792 45.935 1.00 38.30 417 PRO C N 1
ATOM 9774 C CA . PRO C 2 339 ? 11.859 4.446 46.892 1.00 39.31 417 PRO C CA 1
ATOM 9775 C C . PRO C 2 339 ? 12.157 3.240 47.798 1.00 39.70 417 PRO C C 1
ATOM 9776 O O . PRO C 2 339 ? 11.594 3.147 48.893 1.00 38.81 417 PRO C O 1
ATOM 9780 N N . SER C 2 340 ? 13.018 2.324 47.336 1.00 39.22 418 SER C N 1
ATOM 9781 C CA . SER C 2 340 ? 13.450 1.176 48.133 1.00 39.45 418 SER C CA 1
ATOM 9782 C C . SER C 2 340 ? 14.532 1.517 49.170 1.00 39.52 418 SER C C 1
ATOM 9783 O O . SER C 2 340 ? 14.889 0.668 49.992 1.00 40.57 418 SER C O 1
ATOM 9786 N N . GLY C 2 341 ? 15.075 2.728 49.112 1.00 39.02 419 GLY C N 1
ATOM 9787 C CA . GLY C 2 341 ? 16.011 3.222 50.132 1.00 38.70 419 GLY C CA 1
ATOM 9788 C C . GLY C 2 341 ? 17.469 2.867 49.915 1.00 36.87 419 GLY C C 1
ATOM 9789 O O . GLY C 2 341 ? 18.259 2.820 50.867 1.00 36.89 419 GLY C O 1
ATOM 9790 N N . ILE C 2 342 ? 17.847 2.645 48.660 1.00 35.21 420 ILE C N 1
ATOM 9791 C CA . ILE C 2 342 ? 19.230 2.314 48.336 1.00 33.98 420 ILE C CA 1
ATOM 9792 C C . ILE C 2 342 ? 19.540 2.691 46.886 1.00 33.10 420 ILE C C 1
ATOM 9793 O O . ILE C 2 342 ? 18.640 2.844 46.086 1.00 33.44 420 ILE C O 1
ATOM 9798 N N . ASP C 2 343 ? 20.818 2.884 46.604 1.00 32.79 421 ASP C N 1
ATOM 9799 C CA . ASP C 2 343 ? 21.332 3.274 45.290 1.00 32.15 421 ASP C CA 1
ATOM 9800 C C . ASP C 2 343 ? 21.801 2.047 44.502 1.00 30.95 421 ASP C C 1
ATOM 9801 O O . ASP C 2 343 ? 21.994 0.963 45.064 1.00 30.50 421 ASP C O 1
ATOM 9806 N N . GLY C 2 344 ? 22.030 2.263 43.213 1.00 29.82 422 GLY C N 1
ATOM 9807 C CA . GLY C 2 344 ? 22.474 1.234 42.304 1.00 29.10 422 GLY C CA 1
ATOM 9808 C C . GLY C 2 344 ? 23.890 0.752 42.490 1.00 28.74 422 GLY C C 1
ATOM 9809 O O . GLY C 2 344 ? 24.174 -0.380 42.157 1.00 27.60 422 GLY C O 1
ATOM 9810 N N . ALA C 2 345 ? 24.802 1.595 42.984 1.00 28.87 423 ALA C N 1
ATOM 9811 C CA . ALA C 2 345 ? 26.189 1.154 43.199 1.00 29.25 423 ALA C CA 1
ATOM 9812 C C . ALA C 2 345 ? 26.290 0.059 44.258 1.00 29.42 423 ALA C C 1
ATOM 9813 O O . ALA C 2 345 ? 27.003 -0.917 44.071 1.00 29.43 423 ALA C O 1
ATOM 9815 N N . ARG C 2 346 ? 25.582 0.227 45.371 1.00 29.67 424 ARG C N 1
ATOM 9816 C CA . ARG C 2 346 ? 25.610 -0.770 46.436 1.00 30.30 424 ARG C CA 1
ATOM 9817 C C . ARG C 2 346 ? 24.963 -2.071 45.935 1.00 29.13 424 ARG C C 1
ATOM 9818 O O . ARG C 2 346 ? 25.515 -3.164 46.132 1.00 28.88 424 ARG C O 1
ATOM 9826 N N . VAL C 2 347 ? 23.816 -1.938 45.269 1.00 28.50 425 VAL C N 1
ATOM 9827 C CA . VAL C 2 347 ? 23.064 -3.096 44.762 1.00 27.98 425 VAL C CA 1
ATOM 9828 C C . VAL C 2 347 ? 23.850 -3.817 43.667 1.00 27.57 425 VAL C C 1
ATOM 9829 O O . VAL C 2 347 ? 23.928 -5.042 43.674 1.00 26.91 425 VAL C O 1
ATOM 9833 N N . GLU C 2 348 ? 24.456 -3.064 42.744 1.00 27.52 426 GLU C N 1
ATOM 9834 C CA . GLU C 2 348 ? 25.286 -3.691 41.717 1.00 27.66 426 GLU C CA 1
ATOM 9835 C C . GLU C 2 348 ? 26.358 -4.610 42.328 1.00 26.99 426 GLU C C 1
ATOM 9836 O O . GLU C 2 348 ? 26.586 -5.720 41.854 1.00 25.87 426 GLU C O 1
ATOM 9842 N N . LYS C 2 349 ? 27.022 -4.133 43.372 1.00 26.98 427 LYS C N 1
ATOM 9843 C CA . LYS C 2 349 ? 28.119 -4.878 43.976 1.00 27.56 427 LYS C CA 1
ATOM 9844 C C . LYS C 2 349 ? 27.667 -6.174 44.638 1.00 26.16 427 LYS C C 1
ATOM 9845 O O . LYS C 2 349 ? 28.299 -7.260 44.477 1.00 25.61 427 LYS C O 1
ATOM 9851 N N . ILE C 2 350 ? 26.612 -6.068 45.436 1.00 25.66 428 ILE C N 1
ATOM 9852 C CA . ILE C 2 350 ? 26.064 -7.248 46.101 1.00 25.66 428 ILE C CA 1
ATOM 9853 C C . ILE C 2 350 ? 25.588 -8.273 45.060 1.00 24.82 428 ILE C C 1
ATOM 9854 O O . ILE C 2 350 ? 25.883 -9.457 45.192 1.00 24.52 428 ILE C O 1
ATOM 9859 N N . LEU C 2 351 ? 24.853 -7.817 44.050 1.00 24.60 429 LEU C N 1
ATOM 9860 C CA . LEU C 2 351 ? 24.414 -8.728 42.969 1.00 24.73 429 LEU C CA 1
ATOM 9861 C C . LEU C 2 351 ? 25.601 -9.382 42.229 1.00 24.61 429 LEU C C 1
ATOM 9862 O O . LEU C 2 351 ? 25.586 -10.572 41.956 1.00 23.71 429 LEU C O 1
ATOM 9867 N N . ASP C 2 352 ? 26.667 -8.620 42.019 1.00 25.33 430 ASP C N 1
ATOM 9868 C CA . ASP C 2 352 ? 27.866 -9.149 41.377 1.00 26.15 430 ASP C CA 1
ATOM 9869 C C . ASP C 2 352 ? 28.529 -10.272 42.205 1.00 25.68 430 ASP C C 1
ATOM 9870 O O . ASP C 2 352 ? 28.934 -11.325 41.676 1.00 23.91 430 ASP C O 1
ATOM 9875 N N . MET C 2 353 ? 28.612 -10.056 43.521 1.00 26.23 431 MET C N 1
ATOM 9876 C CA . MET C 2 353 ? 29.103 -11.089 44.436 1.00 27.16 431 MET C CA 1
ATOM 9877 C C . MET C 2 353 ? 28.263 -12.365 44.381 1.00 26.18 431 MET C C 1
ATOM 9878 O O . MET C 2 353 ? 28.776 -13.444 44.640 1.00 26.52 431 MET C O 1
ATOM 9883 N N . ALA C 2 354 ? 26.976 -12.232 44.051 1.00 25.19 432 ALA C N 1
ATOM 9884 C CA . ALA C 2 354 ? 26.071 -13.389 43.887 1.00 24.63 432 ALA C CA 1
ATOM 9885 C C . ALA C 2 354 ? 25.959 -13.919 42.425 1.00 24.48 432 ALA C C 1
ATOM 9886 O O . ALA C 2 354 ? 25.021 -14.675 42.107 1.00 24.28 432 ALA C O 1
ATOM 9888 N N . SER C 2 355 ? 26.907 -13.536 41.568 1.00 23.82 433 SER C N 1
ATOM 9889 C CA . SER C 2 355 ? 26.982 -13.970 40.160 1.00 23.37 433 SER C CA 1
ATOM 9890 C C . SER C 2 355 ? 25.830 -13.424 39.269 1.00 23.30 433 SER C C 1
ATOM 9891 O O . SER C 2 355 ? 25.587 -13.982 38.197 1.00 22.84 433 SER C O 1
ATOM 9894 N N . ILE C 2 356 ? 25.195 -12.320 39.670 1.00 23.44 434 ILE C N 1
ATOM 9895 C CA . ILE C 2 356 ? 24.284 -11.571 38.802 1.00 24.04 434 ILE C CA 1
ATOM 9896 C C . ILE C 2 356 ? 25.008 -10.320 38.349 1.00 24.26 434 ILE C C 1
ATOM 9897 O O . ILE C 2 356 ? 25.325 -9.459 39.181 1.00 24.43 434 ILE C O 1
ATOM 9902 N N . THR C 2 357 ? 25.264 -10.200 37.055 1.00 24.14 435 THR C N 1
ATOM 9903 C CA . THR C 2 357 ? 25.932 -9.009 36.517 1.00 24.53 435 THR C CA 1
ATOM 9904 C C . THR C 2 357 ? 24.906 -8.102 35.868 1.00 23.66 435 THR C C 1
ATOM 9905 O O . THR C 2 357 ? 24.115 -8.507 35.014 1.00 22.38 435 THR C O 1
ATOM 9909 N N . LEU C 2 358 ? 24.895 -6.851 36.315 1.00 23.63 436 LEU C N 1
ATOM 9910 C CA . LEU C 2 358 ? 24.101 -5.822 35.672 1.00 23.85 436 LEU C CA 1
ATOM 9911 C C . LEU C 2 358 ? 24.833 -4.483 35.892 1.00 24.32 436 LEU C C 1
ATOM 9912 O O . LEU C 2 358 ? 25.971 -4.498 36.336 1.00 23.95 436 LEU C O 1
ATOM 9917 N N . ASN C 2 359 ? 24.197 -3.362 35.584 1.00 24.92 437 ASN C N 1
ATOM 9918 C CA . ASN C 2 359 ? 24.813 -2.051 35.768 1.00 25.74 437 ASN C CA 1
ATOM 9919 C C . ASN C 2 359 ? 24.010 -1.158 36.655 1.00 25.88 437 ASN C C 1
ATOM 9920 O O . ASN C 2 359 ? 22.825 -1.010 36.439 1.00 25.51 437 ASN C O 1
ATOM 9925 N N . LYS C 2 360 ? 24.677 -0.489 37.599 1.00 27.00 438 LYS C N 1
ATOM 9926 C CA . LYS C 2 360 ? 24.139 0.742 38.165 1.00 28.37 438 LYS C CA 1
ATOM 9927 C C . LYS C 2 360 ? 23.912 1.725 37.015 1.00 28.47 438 LYS C C 1
ATOM 9928 O O . LYS C 2 360 ? 24.601 1.671 35.985 1.00 27.68 438 LYS C O 1
ATOM 9934 N N . ASN C 2 361 ? 22.957 2.625 37.196 1.00 29.06 439 ASN C N 1
ATOM 9935 C CA . ASN C 2 361 ? 22.581 3.556 36.136 1.00 30.06 439 ASN C CA 1
ATOM 9936 C C . ASN C 2 361 ? 21.873 4.761 36.764 1.00 30.27 439 ASN C C 1
ATOM 9937 O O . ASN C 2 361 ? 21.029 4.605 37.656 1.00 28.67 439 ASN C O 1
ATOM 9942 N N . SER C 2 362 ? 22.220 5.957 36.292 1.00 30.60 440 SER C N 1
ATOM 9943 C CA . SER C 2 362 ? 21.513 7.156 36.711 1.00 31.13 440 SER C CA 1
ATOM 9944 C C . SER C 2 362 ? 20.056 7.057 36.329 1.00 31.90 440 SER C C 1
ATOM 9945 O O . SER C 2 362 ? 19.698 6.442 35.320 1.00 31.54 440 SER C O 1
ATOM 9948 N N . VAL C 2 363 ? 19.237 7.731 37.121 1.00 32.47 441 VAL C N 1
ATOM 9949 C CA . VAL C 2 363 ? 17.806 7.762 36.993 1.00 33.63 441 VAL C CA 1
ATOM 9950 C C . VAL C 2 363 ? 17.360 9.247 36.973 1.00 34.37 441 VAL C C 1
ATOM 9951 O O . VAL C 2 363 ? 17.978 10.065 37.671 1.00 34.21 441 VAL C O 1
ATOM 9955 N N . PRO C 2 364 ? 16.306 9.600 36.190 1.00 34.59 442 PRO C N 1
ATOM 9956 C CA . PRO C 2 364 ? 15.868 11.015 36.160 1.00 35.65 442 PRO C CA 1
ATOM 9957 C C . PRO C 2 364 ? 15.454 11.503 37.538 1.00 37.16 442 PRO C C 1
ATOM 9958 O O . PRO C 2 364 ? 14.675 10.829 38.220 1.00 38.16 442 PRO C O 1
ATOM 9962 N N . GLY C 2 365 ? 15.996 12.643 37.963 1.00 37.96 443 GLY C N 1
ATOM 9963 C CA . GLY C 2 365 ? 15.769 13.132 39.317 1.00 39.49 443 GLY C CA 1
ATOM 9964 C C . GLY C 2 365 ? 16.915 12.902 40.288 1.00 40.73 443 GLY C C 1
ATOM 9965 O O . GLY C 2 365 ? 16.922 13.499 41.359 1.00 40.95 443 GLY C O 1
ATOM 9966 N N . ASP C 2 366 ? 17.887 12.051 39.939 1.00 39.78 444 ASP C N 1
ATOM 9967 C CA . ASP C 2 366 ? 19.101 11.927 40.755 1.00 40.37 444 ASP C CA 1
ATOM 9968 C C . ASP C 2 366 ? 19.794 13.286 40.923 1.00 42.25 444 ASP C C 1
ATOM 9969 O O . ASP C 2 366 ? 19.926 14.038 39.952 1.00 41.90 444 ASP C O 1
ATOM 9974 N N . LYS C 2 367 ? 20.289 13.553 42.128 1.00 44.81 445 LYS C N 1
ATOM 9975 C CA . LYS C 2 367 ? 21.058 14.776 42.406 1.00 47.57 445 LYS C CA 1
ATOM 9976 C C . LYS C 2 367 ? 22.457 14.737 41.773 1.00 47.64 445 LYS C C 1
ATOM 9977 O O . LYS C 2 367 ? 22.920 15.733 41.207 1.00 46.30 445 LYS C O 1
ATOM 9983 N N . SER C 2 368 ? 23.125 13.587 41.884 1.00 46.25 446 SER C N 1
ATOM 9984 C CA . SER C 2 368 ? 24.505 13.442 41.438 1.00 45.83 446 SER C CA 1
ATOM 9985 C C . SER C 2 368 ? 24.723 12.152 40.649 1.00 44.87 446 SER C C 1
ATOM 9986 O O . SER C 2 368 ? 24.183 11.095 41.010 1.00 42.43 446 SER C O 1
ATOM 9989 N N . ALA C 2 369 ? 25.551 12.249 39.606 1.00 43.55 447 ALA C N 1
ATOM 9990 C CA . ALA C 2 369 ? 26.080 11.076 38.904 1.00 43.30 447 ALA C CA 1
ATOM 9991 C C . ALA C 2 369 ? 26.928 10.175 39.822 1.00 43.59 447 ALA C C 1
ATOM 9992 O O . ALA C 2 369 ? 27.103 8.984 39.532 1.00 43.82 447 ALA C O 1
ATOM 9994 N N . LEU C 2 370 ? 27.444 10.736 40.920 1.00 43.23 448 LEU C N 1
ATOM 9995 C CA . LEU C 2 370 ? 28.244 9.975 41.886 1.00 43.84 448 LEU C CA 1
ATOM 9996 C C . LEU C 2 370 ? 27.427 8.952 42.672 1.00 42.11 448 LEU C C 1
ATOM 9997 O O . LEU C 2 370 ? 27.999 8.007 43.220 1.00 42.13 448 LEU C O 1
ATOM 10002 N N . VAL C 2 371 ? 26.108 9.149 42.741 1.00 39.66 449 VAL C N 1
ATOM 10003 C CA . VAL C 2 371 ? 25.212 8.228 43.450 1.00 39.12 449 VAL C CA 1
ATOM 10004 C C . VAL C 2 371 ? 24.073 7.876 42.497 1.00 36.65 449 VAL C C 1
ATOM 10005 O O . VAL C 2 371 ? 23.006 8.487 42.546 1.00 36.05 449 VAL C O 1
ATOM 10009 N N . PRO C 2 372 ? 24.307 6.908 41.592 1.00 34.77 450 PRO C N 1
ATOM 10010 C CA . PRO C 2 372 ? 23.236 6.533 40.670 1.00 33.33 450 PRO C CA 1
ATOM 10011 C C . PRO C 2 372 ? 22.097 5.873 41.397 1.00 31.94 450 PRO C C 1
ATOM 10012 O O . PRO C 2 372 ? 22.315 4.977 42.217 1.00 31.98 450 PRO C O 1
ATOM 10016 N N . GLY C 2 373 ? 20.885 6.291 41.074 1.00 30.89 451 GLY C N 1
ATOM 10017 C CA . GLY C 2 373 ? 19.703 5.876 41.811 1.00 30.99 451 GLY C CA 1
ATOM 10018 C C . GLY C 2 373 ? 19.110 4.560 41.337 1.00 29.99 451 GLY C C 1
ATOM 10019 O O . GLY C 2 373 ? 18.191 4.049 41.953 1.00 30.22 451 GLY C O 1
ATOM 10020 N N . GLY C 2 374 ? 19.624 4.021 40.236 1.00 28.97 452 GLY C N 1
ATOM 10021 C CA . GLY C 2 374 ? 18.985 2.865 39.610 1.00 27.99 452 GLY C CA 1
ATOM 10022 C C . GLY C 2 374 ? 19.904 1.754 39.168 1.00 26.77 452 GLY C C 1
ATOM 10023 O O . GLY C 2 374 ? 21.123 1.826 39.317 1.00 26.62 452 GLY C O 1
ATOM 10024 N N . ILE C 2 375 ? 19.275 0.704 38.660 1.00 26.13 453 ILE C N 1
ATOM 10025 C CA . ILE C 2 375 ? 19.969 -0.357 37.935 1.00 25.15 453 ILE C CA 1
ATOM 10026 C C . ILE C 2 375 ? 19.316 -0.604 36.569 1.00 24.53 453 ILE C C 1
ATOM 10027 O O . ILE C 2 375 ? 18.084 -0.552 36.420 1.00 24.83 453 ILE C O 1
ATOM 10032 N N . ARG C 2 376 ? 20.162 -0.932 35.597 1.00 23.99 454 ARG C N 1
ATOM 10033 C CA . ARG C 2 376 ? 19.726 -1.266 34.258 1.00 23.72 454 ARG C CA 1
ATOM 10034 C C . ARG C 2 376 ? 19.852 -2.778 34.122 1.00 23.35 454 ARG C C 1
ATOM 10035 O O . ARG C 2 376 ? 20.924 -3.330 34.389 1.00 23.08 454 ARG C O 1
ATOM 10043 N N . ILE C 2 377 ? 18.774 -3.425 33.671 1.00 23.37 455 ILE C N 1
ATOM 10044 C CA . ILE C 2 377 ? 18.693 -4.893 33.541 1.00 23.53 455 ILE C CA 1
ATOM 10045 C C . ILE C 2 377 ? 18.191 -5.220 32.128 1.00 23.46 455 ILE C C 1
ATOM 10046 O O . ILE C 2 377 ? 17.213 -4.632 31.658 1.00 23.96 455 ILE C O 1
ATOM 10051 N N . GLY C 2 378 ? 18.860 -6.145 31.455 1.00 22.77 456 GLY C N 1
ATOM 10052 C CA . GLY C 2 378 ? 18.508 -6.530 30.110 1.00 22.30 456 GLY C CA 1
ATOM 10053 C C . GLY C 2 378 ? 18.396 -8.028 29.942 1.00 22.24 456 GLY C C 1
ATOM 10054 O O . GLY C 2 378 ? 19.096 -8.793 30.611 1.00 22.12 456 GLY C O 1
ATOM 10055 N N . SER C 2 379 ? 17.476 -8.433 29.069 1.00 21.98 457 SER C N 1
ATOM 10056 C CA . SER C 2 379 ? 17.236 -9.824 28.726 1.00 21.97 457 SER C CA 1
ATOM 10057 C C . SER C 2 379 ? 18.004 -10.461 27.541 1.00 21.55 457 SER C C 1
ATOM 10058 O O . SER C 2 379 ? 17.949 -11.676 27.423 1.00 21.55 457 SER C O 1
ATOM 10061 N N . PRO C 2 380 ? 18.690 -9.683 26.654 1.00 21.10 458 PRO C N 1
ATOM 10062 C CA . PRO C 2 380 ? 19.242 -10.394 25.479 1.00 20.92 458 PRO C CA 1
ATOM 10063 C C . PRO C 2 380 ? 20.205 -11.571 25.747 1.00 20.41 458 PRO C C 1
ATOM 10064 O O . PRO C 2 380 ? 20.065 -12.625 25.138 1.00 20.47 458 PRO C O 1
ATOM 10068 N N . ALA C 2 381 ? 21.165 -11.408 26.652 1.00 19.85 459 ALA C N 1
ATOM 10069 C CA . ALA C 2 381 ? 22.190 -12.432 26.845 1.00 19.63 459 ALA C CA 1
ATOM 10070 C C . ALA C 2 381 ? 21.604 -13.767 27.346 1.00 19.79 459 ALA C C 1
ATOM 10071 O O . ALA C 2 381 ? 21.880 -14.834 26.779 1.00 19.40 459 ALA C O 1
ATOM 10073 N N . MET C 2 382 ? 20.793 -13.703 28.403 1.00 19.98 460 MET C N 1
ATOM 10074 C CA . MET C 2 382 ? 20.196 -14.913 28.950 1.00 20.42 460 MET C CA 1
ATOM 10075 C C . MET C 2 382 ? 19.097 -15.485 28.040 1.00 20.44 460 MET C C 1
ATOM 10076 O O . MET C 2 382 ? 18.887 -16.675 28.043 1.00 20.30 460 MET C O 1
ATOM 10081 N N . THR C 2 383 ? 18.456 -14.658 27.232 1.00 20.41 461 THR C N 1
ATOM 10082 C CA . THR C 2 383 ? 17.543 -15.177 26.202 1.00 21.07 461 THR C CA 1
ATOM 10083 C C . THR C 2 383 ? 18.286 -16.021 25.142 1.00 21.03 461 THR C C 1
ATOM 10084 O O . THR C 2 383 ? 17.809 -17.092 24.733 1.00 21.25 461 THR C O 1
ATOM 10088 N N . THR C 2 384 ? 19.463 -15.560 24.721 1.00 21.22 462 THR C N 1
ATOM 10089 C CA . THR C 2 384 ? 20.342 -16.339 23.837 1.00 21.67 462 THR C CA 1
ATOM 10090 C C . THR C 2 384 ? 20.661 -17.730 24.396 1.00 22.24 462 THR C C 1
ATOM 10091 O O . THR C 2 384 ? 20.701 -18.724 23.653 1.00 22.71 462 THR C O 1
ATOM 10095 N N . ARG C 2 385 ? 20.875 -17.820 25.708 1.00 22.78 463 ARG C N 1
ATOM 10096 C CA . ARG C 2 385 ? 21.164 -19.101 26.336 1.00 23.32 463 ARG C CA 1
ATOM 10097 C C . ARG C 2 385 ? 19.951 -20.008 26.438 1.00 23.82 463 ARG C C 1
ATOM 10098 O O . ARG C 2 385 ? 20.108 -21.198 26.680 1.00 24.80 463 ARG C O 1
ATOM 10106 N N . GLY C 2 386 ? 18.762 -19.448 26.270 1.00 23.91 464 GLY C N 1
ATOM 10107 C CA . GLY C 2 386 ? 17.536 -20.235 26.183 1.00 24.40 464 GLY C CA 1
ATOM 10108 C C . GLY C 2 386 ? 16.524 -20.017 27.287 1.00 24.52 464 GLY C C 1
ATOM 10109 O O . GLY C 2 386 ? 15.504 -20.702 27.290 1.00 24.51 464 GLY C O 1
ATOM 10110 N N . LEU C 2 387 ? 16.768 -19.071 28.212 1.00 24.33 465 LEU C N 1
ATOM 10111 C CA . LEU C 2 387 ? 15.810 -18.790 29.292 1.00 24.88 465 LEU C CA 1
ATOM 10112 C C . LEU C 2 387 ? 14.501 -18.230 28.721 1.00 25.68 465 LEU C C 1
ATOM 10113 O O . LEU C 2 387 ? 14.507 -17.518 27.721 1.00 25.59 465 LEU C O 1
ATOM 10118 N N . GLY C 2 388 ? 13.394 -18.595 29.358 1.00 26.72 466 GLY C N 1
ATOM 10119 C CA . GLY C 2 388 ? 12.072 -18.142 28.989 1.00 27.28 466 GLY C CA 1
ATOM 10120 C C . GLY C 2 388 ? 11.451 -17.260 30.035 1.00 28.04 466 GLY C C 1
ATOM 10121 O O . GLY C 2 388 ? 12.105 -16.799 30.970 1.00 27.37 466 GLY C O 1
ATOM 10122 N N . GLU C 2 389 ? 10.163 -16.979 29.851 1.00 29.40 467 GLU C N 1
ATOM 10123 C CA . GLU C 2 389 ? 9.435 -16.045 30.725 1.00 30.66 467 GLU C CA 1
ATOM 10124 C C . GLU C 2 389 ? 9.408 -16.450 32.197 1.00 30.01 467 GLU C C 1
ATOM 10125 O O . GLU C 2 389 ? 9.611 -15.607 33.055 1.00 29.00 467 GLU C O 1
ATOM 10131 N N . LYS C 2 390 ? 9.198 -17.738 32.483 1.00 30.07 468 LYS C N 1
ATOM 10132 C CA . LYS C 2 390 ? 9.209 -18.220 33.874 1.00 30.69 468 LYS C CA 1
ATOM 10133 C C . LYS C 2 390 ? 10.577 -18.074 34.542 1.00 29.13 468 LYS C C 1
ATOM 10134 O O . LYS C 2 390 ? 10.668 -17.730 35.727 1.00 29.12 468 LYS C O 1
ATOM 10140 N N . GLU C 2 391 ? 11.635 -18.274 33.767 1.00 27.85 469 GLU C N 1
ATOM 10141 C CA . GLU C 2 391 ? 12.980 -18.115 34.284 1.00 27.51 469 GLU C CA 1
ATOM 10142 C C . GLU C 2 391 ? 13.293 -16.637 34.524 1.00 26.73 469 GLU C C 1
ATOM 10143 O O . GLU C 2 391 ? 13.998 -16.313 35.466 1.00 26.31 469 GLU C O 1
ATOM 10149 N N . PHE C 2 392 ? 12.753 -15.740 33.696 1.00 26.23 470 PHE C N 1
ATOM 10150 C CA . PHE C 2 392 ? 12.935 -14.310 33.968 1.00 25.93 470 PHE C CA 1
ATOM 10151 C C . PHE C 2 392 ? 12.169 -13.823 35.199 1.00 26.35 470 PHE C C 1
ATOM 10152 O O . PHE C 2 392 ? 12.615 -12.902 35.868 1.00 25.47 470 PHE C O 1
ATOM 10160 N N . GLU C 2 393 ? 11.043 -14.465 35.526 1.00 26.95 471 GLU C N 1
ATOM 10161 C CA . GLU C 2 393 ? 10.346 -14.155 36.780 1.00 27.65 471 GLU C CA 1
ATOM 10162 C C . GLU C 2 393 ? 11.195 -14.600 37.966 1.00 27.45 471 GLU C C 1
ATOM 10163 O O . GLU C 2 393 ? 11.291 -13.882 38.968 1.00 27.67 471 GLU C O 1
ATOM 10169 N N . LEU C 2 394 ? 11.828 -15.771 37.838 1.00 27.41 472 LEU C N 1
ATOM 10170 C CA . LEU C 2 394 ? 12.760 -16.237 38.840 1.00 27.53 472 LEU C CA 1
ATOM 10171 C C . LEU C 2 394 ? 13.935 -15.263 38.986 1.00 26.29 472 LEU C C 1
ATOM 10172 O O . LEU C 2 394 ? 14.327 -14.942 40.102 1.00 26.00 472 LEU C O 1
ATOM 10177 N N . ILE C 2 395 ? 14.468 -14.769 37.878 1.00 24.97 473 ILE C N 1
ATOM 10178 C CA . ILE C 2 395 ? 15.511 -13.721 37.944 1.00 24.55 473 ILE C CA 1
ATOM 10179 C C . ILE C 2 395 ? 15.062 -12.483 38.740 1.00 24.81 473 ILE C C 1
ATOM 10180 O O . ILE C 2 395 ? 15.825 -11.967 39.543 1.00 24.89 473 ILE C O 1
ATOM 10185 N N . ALA C 2 396 ? 13.838 -12.008 38.533 1.00 25.02 474 ALA C N 1
ATOM 10186 C CA . ALA C 2 396 ? 13.318 -10.880 39.294 1.00 25.36 474 ALA C CA 1
ATOM 10187 C C . ALA C 2 396 ? 13.314 -11.163 40.804 1.00 25.81 474 ALA C C 1
ATOM 10188 O O . ALA C 2 396 ? 13.695 -10.307 41.600 1.00 25.44 474 ALA C O 1
ATOM 10190 N N . ASP C 2 397 ? 12.915 -12.388 41.172 1.00 26.36 475 ASP C N 1
ATOM 10191 C CA . ASP C 2 397 ? 12.925 -12.839 42.557 1.00 27.05 475 ASP C CA 1
ATOM 10192 C C . ASP C 2 397 ? 14.320 -12.830 43.153 1.00 26.44 475 ASP C C 1
ATOM 10193 O O . ASP C 2 397 ? 14.501 -12.443 44.307 1.00 26.55 475 ASP C O 1
ATOM 10198 N N . LEU C 2 398 ? 15.291 -13.254 42.351 1.00 25.82 476 LEU C N 1
ATOM 10199 C CA . LEU C 2 398 ? 16.695 -13.298 42.760 1.00 25.73 476 LEU C CA 1
ATOM 10200 C C . LEU C 2 398 ? 17.251 -11.884 42.933 1.00 25.55 476 LEU C C 1
ATOM 10201 O O . LEU C 2 398 ? 17.963 -11.603 43.906 1.00 25.20 476 LEU C O 1
ATOM 10206 N N . ILE C 2 399 ? 16.899 -10.992 42.012 1.00 25.09 477 ILE C N 1
ATOM 10207 C CA . ILE C 2 399 ? 17.296 -9.585 42.135 1.00 25.47 477 ILE C CA 1
ATOM 10208 C C . ILE C 2 399 ? 16.724 -8.993 43.425 1.00 26.10 477 ILE C C 1
ATOM 10209 O O . ILE C 2 399 ? 17.428 -8.325 44.170 1.00 26.45 477 ILE C O 1
ATOM 10214 N N . HIS C 2 400 ? 15.458 -9.269 43.692 1.00 27.19 478 HIS C N 1
ATOM 10215 C CA . HIS C 2 400 ? 14.800 -8.798 44.911 1.00 28.21 478 HIS C CA 1
ATOM 10216 C C . HIS C 2 400 ? 15.506 -9.288 46.178 1.00 28.35 478 HIS C C 1
ATOM 10217 O O . HIS C 2 400 ? 15.733 -8.507 47.090 1.00 28.53 478 HIS C O 1
ATOM 10224 N N . GLU C 2 401 ? 15.907 -10.560 46.202 1.00 28.28 479 GLU C N 1
ATOM 10225 C CA . GLU C 2 401 ? 16.678 -11.118 47.317 1.00 29.19 479 GLU C CA 1
ATOM 10226 C C . GLU C 2 401 ? 17.998 -10.353 47.501 1.00 28.05 479 GLU C C 1
ATOM 10227 O O . GLU C 2 401 ? 18.379 -10.000 48.620 1.00 27.82 479 GLU C O 1
ATOM 10233 N N . GLY C 2 402 ? 18.661 -10.081 46.384 1.00 26.98 480 GLY C N 1
ATOM 10234 C CA . GLY C 2 402 ? 19.892 -9.321 46.371 1.00 26.54 480 GLY C CA 1
ATOM 10235 C C . GLY C 2 402 ? 19.726 -7.894 46.853 1.00 26.44 480 GLY C C 1
ATOM 10236 O O . GLY C 2 402 ? 20.581 -7.402 47.580 1.00 26.44 480 GLY C O 1
ATOM 10237 N N . VAL C 2 403 ? 18.627 -7.241 46.490 1.00 26.42 481 VAL C N 1
ATOM 10238 C CA . VAL C 2 403 ? 18.362 -5.884 46.991 1.00 27.68 481 VAL C CA 1
ATOM 10239 C C . VAL C 2 403 ? 18.161 -5.927 48.516 1.00 28.62 481 VAL C C 1
ATOM 10240 O O . VAL C 2 403 ? 18.697 -5.087 49.227 1.00 28.64 481 VAL C O 1
ATOM 10244 N N . ARG C 2 404 ? 17.425 -6.920 49.011 1.00 29.76 482 ARG C N 1
ATOM 10245 C CA . ARG C 2 404 ? 17.207 -7.053 50.462 1.00 31.29 482 ARG C CA 1
ATOM 10246 C C . ARG C 2 404 ? 18.529 -7.245 51.233 1.00 30.80 482 ARG C C 1
ATOM 10247 O O . ARG C 2 404 ? 18.748 -6.623 52.282 1.00 30.67 482 ARG C O 1
ATOM 10255 N N . ILE C 2 405 ? 19.435 -8.056 50.687 1.00 29.62 483 ILE C N 1
ATOM 10256 C CA . ILE C 2 405 ? 20.762 -8.232 51.294 1.00 29.36 483 ILE C CA 1
ATOM 10257 C C . ILE C 2 405 ? 21.543 -6.910 51.298 1.00 29.52 483 ILE C C 1
ATOM 10258 O O . ILE C 2 405 ? 22.207 -6.584 52.288 1.00 30.04 483 ILE C O 1
ATOM 10263 N N . SER C 2 406 ? 21.458 -6.159 50.202 1.00 28.91 484 SER C N 1
ATOM 10264 C CA . SER C 2 406 ? 22.144 -4.871 50.081 1.00 29.45 484 SER C CA 1
ATOM 10265 C C . SER C 2 406 ? 21.663 -3.892 51.135 1.00 30.03 484 SER C C 1
ATOM 10266 O O . SER C 2 406 ? 22.476 -3.162 51.715 1.00 29.94 484 SER C O 1
ATOM 10269 N N . LEU C 2 407 ? 20.350 -3.871 51.363 1.00 30.69 485 LEU C N 1
ATOM 10270 C CA . LEU C 2 407 ? 19.763 -3.014 52.403 1.00 31.70 485 LEU C CA 1
ATOM 10271 C C . LEU C 2 407 ? 20.247 -3.416 53.793 1.00 32.66 485 LEU C C 1
ATOM 10272 O O . LEU C 2 407 ? 20.612 -2.583 54.607 1.00 32.62 485 LEU C O 1
ATOM 10277 N N . GLU C 2 408 ? 20.271 -4.709 54.064 1.00 33.61 486 GLU C N 1
ATOM 10278 C CA . GLU C 2 408 ? 20.797 -5.194 55.325 1.00 35.32 486 GLU C CA 1
ATOM 10279 C C . GLU C 2 408 ? 22.282 -4.823 55.472 1.00 34.94 486 GLU C C 1
ATOM 10280 O O . GLU C 2 408 ? 22.710 -4.386 56.541 1.00 35.01 486 GLU C O 1
ATOM 10286 N N . ALA C 2 409 ? 23.056 -4.946 54.392 1.00 34.38 487 ALA C N 1
ATOM 10287 C CA . ALA C 2 409 ? 24.481 -4.589 54.411 1.00 34.72 487 ALA C CA 1
ATOM 10288 C C . ALA C 2 409 ? 24.692 -3.100 54.698 1.00 35.73 487 ALA C C 1
ATOM 10289 O O . ALA C 2 409 ? 25.583 -2.721 55.478 1.00 35.83 487 ALA C O 1
ATOM 10291 N N . LYS C 2 410 ? 23.848 -2.278 54.080 1.00 35.97 488 LYS C N 1
ATOM 10292 C CA . LYS C 2 410 ? 23.913 -0.831 54.202 1.00 37.35 488 LYS C CA 1
ATOM 10293 C C . LYS C 2 410 ? 23.786 -0.408 55.673 1.00 38.64 488 LYS C C 1
ATOM 10294 O O . LYS C 2 410 ? 24.579 0.411 56.164 1.00 38.63 488 LYS C O 1
ATOM 10300 N N . SER C 2 411 ? 22.807 -0.995 56.358 1.00 39.06 489 SER C N 1
ATOM 10301 C CA . SER C 2 411 ? 22.576 -0.747 57.784 1.00 41.14 489 SER C CA 1
ATOM 10302 C C . SER C 2 411 ? 23.766 -1.111 58.703 1.00 42.28 489 SER C C 1
ATOM 10303 O O . SER C 2 411 ? 23.899 -0.537 59.778 1.00 42.59 489 SER C O 1
ATOM 10306 N N . LEU C 2 412 ? 24.619 -2.048 58.277 1.00 42.55 490 LEU C N 1
ATOM 10307 C CA . LEU C 2 412 ? 25.819 -2.429 59.034 1.00 43.66 490 LEU C CA 1
ATOM 10308 C C . LEU C 2 412 ? 27.046 -1.557 58.775 1.00 44.42 490 LEU C C 1
ATOM 10309 O O . LEU C 2 412 ? 28.021 -1.667 59.508 1.00 44.47 490 LEU C O 1
ATOM 10314 N N . VAL C 2 413 ? 27.028 -0.722 57.735 1.00 44.86 491 VAL C N 1
ATOM 10315 C CA . VAL C 2 413 ? 28.202 0.082 57.378 1.00 46.26 491 VAL C CA 1
ATOM 10316 C C . VAL C 2 413 ? 28.096 1.429 58.074 1.00 48.43 491 VAL C C 1
ATOM 10317 O O . VAL C 2 413 ? 27.074 2.116 57.968 1.00 48.83 491 VAL C O 1
ATOM 10321 N N . SER C 2 414 ? 29.169 1.815 58.755 1.00 51.52 492 SER C N 1
ATOM 10322 C CA . SER C 2 414 ? 29.197 3.074 59.506 1.00 54.67 492 SER C CA 1
ATOM 10323 C C . SER C 2 414 ? 29.154 4.307 58.587 1.00 56.08 492 SER C C 1
ATOM 10324 O O . SER C 2 414 ? 28.285 5.175 58.728 1.00 57.11 492 SER C O 1
ATOM 10327 N N . GLY C 2 415 ? 30.076 4.373 57.634 1.00 56.45 493 GLY C N 1
ATOM 10328 C CA . GLY C 2 415 ? 30.133 5.505 56.719 1.00 58.29 493 GLY C CA 1
ATOM 10329 C C . GLY C 2 415 ? 28.910 5.637 55.820 1.00 58.68 493 GLY C C 1
ATOM 10330 O O . GLY C 2 415 ? 28.106 4.712 55.698 1.00 56.63 493 GLY C O 1
ATOM 10331 N N . THR C 2 416 ? 28.772 6.813 55.216 1.00 59.63 494 THR C N 1
ATOM 10332 C CA . THR C 2 416 ? 27.810 7.053 54.133 1.00 60.31 494 THR C CA 1
ATOM 10333 C C . THR C 2 416 ? 28.485 6.987 52.745 1.00 58.80 494 THR C C 1
ATOM 10334 O O . THR C 2 416 ? 27.821 7.132 51.720 1.00 58.29 494 THR C O 1
ATOM 10338 N N . LYS C 2 417 ? 29.800 6.776 52.719 1.00 57.78 495 LYS C N 1
ATOM 10339 C CA . LYS C 2 417 ? 30.561 6.815 51.481 1.00 58.09 495 LYS C CA 1
ATOM 10340 C C . LYS C 2 417 ? 30.474 5.450 50.811 1.00 55.45 495 LYS C C 1
ATOM 10341 O O . LYS C 2 417 ? 30.653 4.423 51.472 1.00 53.96 495 LYS C O 1
ATOM 10347 N N . VAL C 2 418 ? 30.251 5.447 49.499 1.00 53.38 496 VAL C N 1
ATOM 10348 C CA . VAL C 2 418 ? 30.190 4.200 48.726 1.00 52.48 496 VAL C CA 1
ATOM 10349 C C . VAL C 2 418 ? 31.456 3.353 48.935 1.00 51.51 496 VAL C C 1
ATOM 10350 O O . VAL C 2 418 ? 31.366 2.134 48.977 1.00 49.44 496 VAL C O 1
ATOM 10354 N N . GLN C 2 419 ? 32.620 3.989 49.099 1.00 50.90 497 GLN C N 1
ATOM 10355 C CA . GLN C 2 419 ? 33.864 3.245 49.333 1.00 51.18 497 GLN C CA 1
ATOM 10356 C C . GLN C 2 419 ? 33.834 2.389 50.594 1.00 50.80 497 GLN C C 1
ATOM 10357 O O . GLN C 2 419 ? 34.379 1.281 50.598 1.00 50.72 497 GLN C O 1
ATOM 10363 N N . ASP C 2 420 ? 33.219 2.911 51.659 1.00 50.25 498 ASP C N 1
ATOM 10364 C CA . ASP C 2 420 ? 33.160 2.200 52.943 1.00 49.76 498 ASP C CA 1
ATOM 10365 C C . ASP C 2 420 ? 32.288 0.953 52.822 1.00 46.73 498 ASP C C 1
ATOM 10366 O O . ASP C 2 420 ? 32.608 -0.087 53.396 1.00 47.27 498 ASP C O 1
ATOM 10371 N N . PHE C 2 421 ? 31.195 1.071 52.076 1.00 44.11 499 PHE C N 1
ATOM 10372 C CA . PHE C 2 421 ? 30.355 -0.091 51.729 1.00 42.71 499 PHE C CA 1
ATOM 10373 C C . PHE C 2 421 ? 31.155 -1.171 50.986 1.00 42.61 499 PHE C C 1
ATOM 10374 O O . PHE C 2 421 ? 31.145 -2.330 51.394 1.00 41.77 499 PHE C O 1
ATOM 10382 N N . LEU C 2 422 ? 31.860 -0.777 49.919 1.00 43.90 500 LEU C N 1
ATOM 10383 C CA . LEU C 2 422 ? 32.696 -1.710 49.135 1.00 44.77 500 LEU C CA 1
ATOM 10384 C C . LEU C 2 422 ? 33.706 -2.439 50.001 1.00 46.60 500 LEU C C 1
ATOM 10385 O O . LEU C 2 422 ? 33.900 -3.642 49.840 1.00 46.26 500 LEU C O 1
ATOM 10390 N N . ASN C 2 423 ? 34.335 -1.718 50.932 1.00 48.12 501 ASN C N 1
ATOM 10391 C CA . ASN C 2 423 ? 35.310 -2.328 51.843 1.00 49.30 501 ASN C CA 1
ATOM 10392 C C . ASN C 2 423 ? 34.669 -3.313 52.813 1.00 48.23 501 ASN C C 1
ATOM 10393 O O . ASN C 2 423 ? 35.216 -4.394 53.056 1.00 49.21 501 ASN C O 1
ATOM 10398 N N . PHE C 2 424 ? 33.512 -2.944 53.358 1.00 46.22 502 PHE C N 1
ATOM 10399 C CA . PHE C 2 424 ? 32.757 -3.822 54.248 1.00 45.07 502 PHE C CA 1
ATOM 10400 C C . PHE C 2 424 ? 32.351 -5.132 53.567 1.00 44.29 502 PHE C C 1
ATOM 10401 O O . PHE C 2 424 ? 32.549 -6.214 54.120 1.00 43.20 502 PHE C O 1
ATOM 10409 N N . VAL C 2 425 ? 31.759 -5.030 52.380 1.00 43.38 503 VAL C N 1
ATOM 10410 C CA . VAL C 2 425 ? 31.149 -6.206 51.742 1.00 43.37 503 VAL C CA 1
ATOM 10411 C C . VAL C 2 425 ? 32.187 -7.164 51.164 1.00 43.62 503 VAL C C 1
ATOM 10412 O O . VAL C 2 425 ? 31.900 -8.336 50.989 1.00 43.13 503 VAL C O 1
ATOM 10416 N N . LEU C 2 426 ? 33.381 -6.646 50.883 1.00 45.87 504 LEU C N 1
ATOM 10417 C CA . LEU C 2 426 ? 34.509 -7.427 50.377 1.00 48.22 504 LEU C CA 1
ATOM 10418 C C . LEU C 2 426 ? 35.439 -7.954 51.466 1.00 51.50 504 LEU C C 1
ATOM 10419 O O . LEU C 2 426 ? 36.252 -8.849 51.197 1.00 51.96 504 LEU C O 1
ATOM 10424 N N . ALA C 2 427 ? 35.336 -7.405 52.679 1.00 53.73 505 ALA C N 1
ATOM 10425 C CA . ALA C 2 427 ? 36.117 -7.904 53.804 1.00 56.53 505 ALA C CA 1
ATOM 10426 C C . ALA C 2 427 ? 35.861 -9.408 53.996 1.00 58.84 505 ALA C C 1
ATOM 10427 O O . ALA C 2 427 ? 34.707 -9.851 53.942 1.00 56.84 505 ALA C O 1
ATOM 10429 N N . PRO C 2 428 ? 36.933 -10.195 54.235 1.00 62.96 506 PRO C N 1
ATOM 10430 C CA . PRO C 2 428 ? 36.878 -11.676 54.186 1.00 63.26 506 PRO C CA 1
ATOM 10431 C C . PRO C 2 428 ? 35.846 -12.340 55.121 1.00 62.95 506 PRO C C 1
ATOM 10432 O O . PRO C 2 428 ? 35.400 -13.464 54.851 1.00 60.80 506 PRO C O 1
ATOM 10436 N N . GLU C 2 429 ? 35.490 -11.641 56.199 1.00 62.39 507 GLU C N 1
ATOM 10437 C CA . GLU C 2 429 ? 34.506 -12.109 57.186 1.00 63.31 507 GLU C CA 1
ATOM 10438 C C . GLU C 2 429 ? 33.142 -11.367 57.161 1.00 59.60 507 GLU C C 1
ATOM 10439 O O . GLU C 2 429 ? 32.329 -11.566 58.074 1.00 59.90 507 GLU C O 1
ATOM 10445 N N . PHE C 2 430 ? 32.928 -10.494 56.160 1.00 53.58 508 PHE C N 1
ATOM 10446 C CA . PHE C 2 430 ? 31.629 -9.857 55.863 1.00 48.79 508 PHE C CA 1
ATOM 10447 C C . PHE C 2 430 ? 30.474 -10.692 56.424 1.00 47.20 508 PHE C C 1
ATOM 10448 O O . PHE C 2 430 ? 30.301 -11.847 56.015 1.00 47.99 508 PHE C O 1
ATOM 10456 N N . PRO C 2 431 ? 29.694 -10.131 57.370 1.00 45.17 509 PRO C N 1
ATOM 10457 C CA . PRO C 2 431 ? 28.766 -11.003 58.097 1.00 44.11 509 PRO C CA 1
ATOM 10458 C C . PRO C 2 431 ? 27.507 -11.419 57.328 1.00 42.32 509 PRO C C 1
ATOM 10459 O O . PRO C 2 431 ? 26.741 -12.222 57.830 1.00 42.06 509 PRO C O 1
ATOM 10463 N N . LEU C 2 432 ? 27.295 -10.918 56.108 1.00 40.95 510 LEU C N 1
ATOM 10464 C CA . LEU C 2 432 ? 26.212 -11.451 55.270 1.00 39.04 510 LEU C CA 1
ATOM 10465 C C . LEU C 2 432 ? 26.729 -12.370 54.159 1.00 37.94 510 LEU C C 1
ATOM 10466 O O . LEU C 2 432 ? 26.016 -12.611 53.189 1.00 35.88 510 LEU C O 1
ATOM 10471 N N . GLY C 2 433 ? 27.943 -12.898 54.326 1.00 37.95 511 GLY C N 1
ATOM 10472 C CA . GLY C 2 433 ? 28.563 -13.819 53.360 1.00 37.67 511 GLY C CA 1
ATOM 10473 C C . GLY C 2 433 ? 27.730 -15.047 53.054 1.00 37.89 511 GLY C C 1
ATOM 10474 O O . GLY C 2 433 ? 27.617 -15.455 51.888 1.00 36.67 511 GLY C O 1
ATOM 10475 N N . ASP C 2 434 ? 27.135 -15.627 54.097 1.00 38.17 512 ASP C N 1
ATOM 10476 C CA . ASP C 2 434 ? 26.282 -16.809 53.955 1.00 38.47 512 ASP C CA 1
ATOM 10477 C C . ASP C 2 434 ? 25.026 -16.495 53.148 1.00 35.72 512 ASP C C 1
ATOM 10478 O O . ASP C 2 434 ? 24.606 -17.304 52.326 1.00 32.94 512 ASP C O 1
ATOM 10483 N N . LYS C 2 435 ? 24.451 -15.311 53.357 1.00 33.55 513 LYS C N 1
ATOM 10484 C CA . LYS C 2 435 ? 23.278 -14.904 52.583 1.00 32.75 513 LYS C CA 1
ATOM 10485 C C . LYS C 2 435 ? 23.604 -14.724 51.109 1.00 30.66 513 LYS C C 1
ATOM 10486 O O . LYS C 2 435 ? 22.826 -15.140 50.250 1.00 29.15 513 LYS C O 1
ATOM 10492 N N . VAL C 2 436 ? 24.738 -14.078 50.840 1.00 30.01 514 VAL C N 1
ATOM 10493 C CA . VAL C 2 436 ? 25.212 -13.877 49.464 1.00 29.41 514 VAL C CA 1
ATOM 10494 C C . VAL C 2 436 ? 25.518 -15.237 48.841 1.00 29.46 514 VAL C C 1
ATOM 10495 O O . VAL C 2 436 ? 25.144 -15.481 47.695 1.00 28.63 514 VAL C O 1
ATOM 10499 N N . SER C 2 437 ? 26.203 -16.111 49.587 1.00 30.40 515 SER C N 1
ATOM 10500 C CA . SER C 2 437 ? 26.501 -17.470 49.112 1.00 31.22 515 SER C CA 1
ATOM 10501 C C . SER C 2 437 ? 25.246 -18.274 48.771 1.00 30.63 515 SER C C 1
ATOM 10502 O O . SER C 2 437 ? 25.190 -18.924 47.732 1.00 29.20 515 SER C O 1
ATOM 10505 N N . ASN C 2 438 ? 24.249 -18.218 49.643 1.00 30.83 516 ASN C N 1
ATOM 10506 C CA . ASN C 2 438 ? 22.946 -18.850 49.402 1.00 30.76 516 ASN C CA 1
ATOM 10507 C C . ASN C 2 438 ? 22.233 -18.295 48.160 1.00 29.36 516 ASN C C 1
ATOM 10508 O O . ASN C 2 438 ? 21.647 -19.046 47.383 1.00 27.84 516 ASN C O 1
ATOM 10513 N N . LEU C 2 439 ? 22.294 -16.971 47.951 1.00 27.90 517 LEU C N 1
ATOM 10514 C CA . LEU C 2 439 ? 21.737 -16.394 46.736 1.00 26.80 517 LEU C CA 1
ATOM 10515 C C . LEU C 2 439 ? 22.535 -16.844 45.514 1.00 26.46 517 LEU C C 1
ATOM 10516 O O . LEU C 2 439 ? 21.957 -17.184 44.468 1.00 26.00 517 LEU C O 1
ATOM 10521 N N . ARG C 2 440 ? 23.859 -16.867 45.631 1.00 26.41 518 ARG C N 1
ATOM 10522 C CA . ARG C 2 440 ? 24.704 -17.272 44.503 1.00 27.04 518 ARG C CA 1
ATOM 10523 C C . ARG C 2 440 ? 24.383 -18.686 44.062 1.00 26.61 518 ARG C C 1
ATOM 10524 O O . ARG C 2 440 ? 24.360 -18.960 42.880 1.00 25.06 518 ARG C O 1
ATOM 10532 N N . ARG C 2 441 ? 24.122 -19.582 45.017 1.00 26.71 519 ARG C N 1
ATOM 10533 C CA . ARG C 2 441 ? 23.751 -20.955 44.674 1.00 27.57 519 ARG C CA 1
ATOM 10534 C C . ARG C 2 441 ? 22.475 -21.015 43.838 1.00 26.10 519 ARG C C 1
ATOM 10535 O O . ARG C 2 441 ? 22.410 -21.774 42.887 1.00 24.65 519 ARG C O 1
ATOM 10543 N N . LYS C 2 442 ? 21.472 -20.209 44.203 1.00 25.57 520 LYS C N 1
ATOM 10544 C CA . LYS C 2 442 ? 20.227 -20.127 43.434 1.00 25.60 520 LYS C CA 1
ATOM 10545 C C . LYS C 2 442 ? 20.473 -19.585 42.029 1.00 24.90 520 LYS C C 1
ATOM 10546 O O . LYS C 2 442 ? 19.936 -20.104 41.052 1.00 24.46 520 LYS C O 1
ATOM 10552 N N . VAL C 2 443 ? 21.271 -18.519 41.954 1.00 24.57 521 VAL C N 1
ATOM 10553 C CA . VAL C 2 443 ? 21.669 -17.896 40.676 1.00 23.86 521 VAL C CA 1
ATOM 10554 C C . VAL C 2 443 ? 22.372 -18.923 39.767 1.00 23.76 521 VAL C C 1
ATOM 10555 O O . VAL C 2 443 ? 21.984 -19.117 38.610 1.00 22.75 521 VAL C O 1
ATOM 10559 N N . GLU C 2 444 ? 23.408 -19.573 40.299 1.00 24.04 522 GLU C N 1
ATOM 10560 C CA . GLU C 2 444 ? 24.204 -20.522 39.517 1.00 24.56 522 GLU C CA 1
ATOM 10561 C C . GLU C 2 444 ? 23.417 -21.776 39.155 1.00 24.14 522 GLU C C 1
ATOM 10562 O O . GLU C 2 444 ? 23.586 -22.323 38.062 1.00 24.33 522 GLU C O 1
ATOM 10568 N N . ALA C 2 445 ? 22.502 -22.187 40.030 1.00 23.89 523 ALA C N 1
ATOM 10569 C CA . ALA C 2 445 ? 21.628 -23.333 39.744 1.00 24.17 523 ALA C CA 1
ATOM 10570 C C . ALA C 2 445 ? 20.623 -23.077 38.616 1.00 24.06 523 ALA C C 1
ATOM 10571 O O . ALA C 2 445 ? 20.177 -24.033 37.976 1.00 24.16 523 ALA C O 1
ATOM 10573 N N . LEU C 2 446 ? 20.269 -21.819 38.372 1.00 23.52 524 LEU C N 1
ATOM 10574 C CA . LEU C 2 446 ? 19.488 -21.450 37.194 1.00 23.54 524 LEU C CA 1
ATOM 10575 C C . LEU C 2 446 ? 20.392 -21.419 35.945 1.00 23.32 524 LEU C C 1
ATOM 10576 O O . LEU C 2 446 ? 20.114 -22.084 34.960 1.00 23.26 524 LEU C O 1
ATOM 10581 N N . ALA C 2 447 ? 21.494 -20.671 36.022 1.00 23.32 525 ALA C N 1
ATOM 10582 C CA . ALA C 2 447 ? 22.404 -20.495 34.878 1.00 23.14 525 ALA C CA 1
ATOM 10583 C C . ALA C 2 447 ? 22.965 -21.790 34.307 1.00 23.15 525 ALA C C 1
ATOM 10584 O O . ALA C 2 447 ? 23.017 -21.952 33.087 1.00 23.13 525 ALA C O 1
ATOM 10586 N N . THR C 2 448 ? 23.379 -22.713 35.167 1.00 23.42 526 THR C N 1
ATOM 10587 C CA . THR C 2 448 ? 24.088 -23.912 34.699 1.00 24.00 526 THR C CA 1
ATOM 10588 C C . THR C 2 448 ? 23.170 -24.946 34.048 1.00 25.03 526 THR C C 1
ATOM 10589 O O . THR C 2 448 ? 23.647 -25.941 33.540 1.00 25.13 526 THR C O 1
ATOM 10593 N N . GLN C 2 449 ? 21.867 -24.692 34.045 1.00 26.65 527 GLN C N 1
ATOM 10594 C CA . GLN C 2 449 ? 20.940 -25.489 33.264 1.00 28.03 527 GLN C CA 1
ATOM 10595 C C . GLN C 2 449 ? 20.962 -25.143 31.782 1.00 28.28 527 GLN C C 1
ATOM 10596 O O . GLN C 2 449 ? 20.301 -25.807 30.997 1.00 26.97 527 GLN C O 1
ATOM 10602 N N . TYR C 2 450 ? 21.681 -24.080 31.408 1.00 28.26 528 TYR C N 1
ATOM 10603 C CA . TYR C 2 450 ? 21.671 -23.595 30.040 1.00 29.51 528 TYR C CA 1
ATOM 10604 C C . TYR C 2 450 ? 23.059 -23.596 29.446 1.00 31.73 528 TYR C C 1
ATOM 10605 O O . TYR C 2 450 ? 24.021 -23.261 30.112 1.00 32.77 528 TYR C O 1
ATOM 10614 N N . PRO C 2 451 ? 23.169 -23.994 28.173 1.00 35.68 529 PRO C N 1
ATOM 10615 C CA . PRO C 2 451 ? 24.477 -23.994 27.548 1.00 36.78 529 PRO C CA 1
ATOM 10616 C C . PRO C 2 451 ? 24.846 -22.583 27.159 1.00 37.69 529 PRO C C 1
ATOM 10617 O O . PRO C 2 451 ? 24.027 -21.656 27.238 1.00 36.11 529 PRO C O 1
ATOM 10621 N N . ILE C 2 452 ? 26.073 -22.452 26.706 1.00 39.50 530 ILE C N 1
ATOM 10622 C CA . ILE C 2 452 ? 26.588 -21.185 26.273 1.00 41.79 530 ILE C CA 1
ATOM 10623 C C . ILE C 2 452 ? 27.227 -21.411 24.893 1.00 41.22 530 ILE C C 1
ATOM 10624 O O . ILE C 2 452 ? 28.034 -22.337 24.740 1.00 38.88 530 ILE C O 1
ATOM 10629 N N . PRO C 2 453 ? 26.828 -20.607 23.878 1.00 42.52 531 PRO C N 1
ATOM 10630 C CA . PRO C 2 453 ? 27.431 -20.776 22.542 1.00 43.42 531 PRO C CA 1
ATOM 10631 C C . PRO C 2 453 ? 28.920 -20.451 22.526 1.00 44.28 531 PRO C C 1
ATOM 10632 O O . PRO C 2 453 ? 29.473 -20.018 23.521 1.00 43.38 531 PRO C O 1
ATOM 10636 N N . GLY C 2 454 ? 29.553 -20.688 21.391 1.00 46.78 532 GLY C N 1
ATOM 10637 C CA . GLY C 2 454 ? 30.979 -20.425 21.216 1.00 48.82 532 GLY C CA 1
ATOM 10638 C C . GLY C 2 454 ? 31.772 -21.687 20.968 1.00 49.28 532 GLY C C 1
ATOM 10639 O O . GLY C 2 454 ? 31.249 -22.807 21.080 1.00 48.40 532 GLY C O 1
ATOM 10640 N N . VAL C 2 455 ? 33.044 -21.484 20.616 1.00 50.82 533 VAL C N 1
ATOM 10641 C CA . VAL C 2 455 ? 33.978 -22.585 20.294 1.00 51.61 533 VAL C CA 1
ATOM 10642 C C . VAL C 2 455 ? 34.318 -23.453 21.513 1.00 51.99 533 VAL C C 1
ATOM 10643 O O . VAL C 2 455 ? 34.971 -24.494 21.368 1.00 51.04 533 VAL C O 1
ATOM 10648 N N . PHE D 1 4 ? 18.177 -24.097 20.502 1.00 82.44 82 PHE D N 1
ATOM 10649 C CA . PHE D 1 4 ? 19.060 -23.354 19.529 1.00 82.02 82 PHE D CA 1
ATOM 10650 C C . PHE D 1 4 ? 20.093 -24.287 18.874 1.00 78.00 82 PHE D C 1
ATOM 10651 O O . PHE D 1 4 ? 20.207 -25.458 19.246 1.00 78.46 82 PHE D O 1
ATOM 10659 N N . LEU D 1 5 ? 20.838 -23.748 17.911 1.00 72.87 83 LEU D N 1
ATOM 10660 C CA . LEU D 1 5 ? 21.936 -24.465 17.237 1.00 68.60 83 LEU D CA 1
ATOM 10661 C C . LEU D 1 5 ? 23.261 -23.785 17.593 1.00 64.07 83 LEU D C 1
ATOM 10662 O O . LEU D 1 5 ? 23.261 -22.636 18.025 1.00 62.89 83 LEU D O 1
ATOM 10667 N N . ASP D 1 6 ? 24.387 -24.474 17.413 1.00 56.80 84 ASP D N 1
ATOM 10668 C CA . ASP D 1 6 ? 25.685 -23.774 17.422 1.00 53.42 84 ASP D CA 1
ATOM 10669 C C . ASP D 1 6 ? 26.626 -24.430 16.406 1.00 49.45 84 ASP D C 1
ATOM 10670 O O . ASP D 1 6 ? 27.724 -24.898 16.741 1.00 50.76 84 ASP D O 1
ATOM 10675 N N . TYR D 1 7 ? 26.152 -24.433 15.155 1.00 43.46 85 TYR D N 1
ATOM 10676 C CA . TYR D 1 7 ? 26.891 -24.918 13.988 1.00 40.02 85 TYR D CA 1
ATOM 10677 C C . TYR D 1 7 ? 28.250 -24.259 13.860 1.00 36.54 85 TYR D C 1
ATOM 10678 O O . TYR D 1 7 ? 28.409 -23.079 14.176 1.00 34.85 85 TYR D O 1
ATOM 10687 N N . GLY D 1 8 ? 29.221 -25.018 13.376 1.00 33.18 86 GLY D N 1
ATOM 10688 C CA . GLY D 1 8 ? 30.498 -24.463 12.993 1.00 31.17 86 GLY D CA 1
ATOM 10689 C C . GLY D 1 8 ? 30.339 -23.605 11.748 1.00 29.07 86 GLY D C 1
ATOM 10690 O O . GLY D 1 8 ? 29.298 -23.675 11.083 1.00 27.97 86 GLY D O 1
ATOM 10691 N N . LEU D 1 9 ? 31.371 -22.815 11.441 1.00 27.15 87 LEU D N 1
ATOM 10692 C CA . LEU D 1 9 ? 31.340 -21.906 10.299 1.00 26.38 87 LEU D CA 1
ATOM 10693 C C . LEU D 1 9 ? 31.029 -22.604 8.959 1.00 26.87 87 LEU D C 1
ATOM 10694 O O . LEU D 1 9 ? 30.234 -22.110 8.175 1.00 25.95 87 LEU D O 1
ATOM 10699 N N . SER D 1 10 ? 31.653 -23.759 8.707 1.00 27.52 88 SER D N 1
ATOM 10700 C CA . SER D 1 10 ? 31.429 -24.461 7.435 1.00 28.44 88 SER D CA 1
ATOM 10701 C C . SER D 1 10 ? 29.954 -24.815 7.235 1.00 29.28 88 SER D C 1
ATOM 10702 O O . SER D 1 10 ? 29.466 -24.797 6.103 1.00 29.96 88 SER D O 1
ATOM 10705 N N . GLU D 1 11 ? 29.230 -25.100 8.319 1.00 29.99 89 GLU D N 1
ATOM 10706 C CA . GLU D 1 11 ? 27.798 -25.397 8.236 1.00 31.42 89 GLU D CA 1
ATOM 10707 C C . GLU D 1 11 ? 26.926 -24.134 8.312 1.00 31.06 89 GLU D C 1
ATOM 10708 O O . GLU D 1 11 ? 25.989 -23.973 7.526 1.00 29.82 89 GLU D O 1
ATOM 10714 N N . ALA D 1 12 ? 27.247 -23.226 9.241 1.00 30.30 90 ALA D N 1
ATOM 10715 C CA . ALA D 1 12 ? 26.471 -21.992 9.408 1.00 29.88 90 ALA D CA 1
ATOM 10716 C C . ALA D 1 12 ? 26.549 -21.059 8.198 1.00 29.58 90 ALA D C 1
ATOM 10717 O O . ALA D 1 12 ? 25.537 -20.434 7.858 1.00 30.71 90 ALA D O 1
ATOM 10719 N N . ASP D 1 13 ? 27.731 -20.940 7.571 1.00 27.89 91 ASP D N 1
ATOM 10720 C CA . ASP D 1 13 ? 27.964 -19.942 6.507 1.00 27.37 91 ASP D CA 1
ATOM 10721 C C . ASP D 1 13 ? 28.984 -20.445 5.485 1.00 26.44 91 ASP D C 1
ATOM 10722 O O . ASP D 1 13 ? 30.121 -20.011 5.472 1.00 24.74 91 ASP D O 1
ATOM 10727 N N . PRO D 1 14 ? 28.563 -21.380 4.622 1.00 27.29 92 PRO D N 1
ATOM 10728 C CA . PRO D 1 14 ? 29.486 -21.920 3.619 1.00 27.66 92 PRO D CA 1
ATOM 10729 C C . PRO D 1 14 ? 30.121 -20.856 2.717 1.00 27.54 92 PRO D C 1
ATOM 10730 O O . PRO D 1 14 ? 31.283 -21.009 2.330 1.00 27.59 92 PRO D O 1
ATOM 10734 N N . ASP D 1 15 ? 29.412 -19.774 2.416 1.00 27.37 93 ASP D N 1
ATOM 10735 C CA . ASP D 1 15 ? 30.033 -18.693 1.625 1.00 27.95 93 ASP D CA 1
ATOM 10736 C C . ASP D 1 15 ? 31.215 -17.996 2.311 1.00 25.95 93 ASP D C 1
ATOM 10737 O O . ASP D 1 15 ? 32.231 -17.789 1.685 1.00 24.87 93 ASP D O 1
ATOM 10742 N N . VAL D 1 16 ? 31.067 -17.618 3.581 1.00 25.07 94 VAL D N 1
ATOM 10743 C CA . VAL D 1 16 ? 32.179 -17.028 4.339 1.00 24.09 94 VAL D CA 1
ATOM 10744 C C . VAL D 1 16 ? 33.303 -18.063 4.540 1.00 23.88 94 VAL D C 1
ATOM 10745 O O . VAL D 1 16 ? 34.469 -17.734 4.416 1.00 22.95 94 VAL D O 1
ATOM 10749 N N . HIS D 1 17 ? 32.940 -19.308 4.831 1.00 24.99 95 HIS D N 1
ATOM 10750 C CA . HIS D 1 17 ? 33.943 -20.396 4.944 1.00 25.61 95 HIS D CA 1
ATOM 10751 C C . HIS D 1 17 ? 34.757 -20.516 3.644 1.00 24.86 95 HIS D C 1
ATOM 10752 O O . HIS D 1 17 ? 35.974 -20.631 3.677 1.00 24.49 95 HIS D O 1
ATOM 10759 N N . ALA D 1 18 ? 34.071 -20.476 2.501 1.00 24.99 96 ALA D N 1
ATOM 10760 C CA . ALA D 1 18 ? 34.735 -20.574 1.195 1.00 24.78 96 ALA D CA 1
ATOM 10761 C C . ALA D 1 18 ? 35.693 -19.407 0.928 1.00 24.30 96 ALA D C 1
ATOM 10762 O O . ALA D 1 18 ? 36.812 -19.609 0.453 1.00 23.65 96 ALA D O 1
ATOM 10764 N N . ILE D 1 19 ? 35.284 -18.195 1.318 1.00 23.99 97 ILE D N 1
ATOM 10765 C CA . ILE D 1 19 ? 36.123 -17.013 1.214 1.00 24.13 97 ILE D CA 1
ATOM 10766 C C . ILE D 1 19 ? 37.389 -17.141 2.043 1.00 23.19 97 ILE D C 1
ATOM 10767 O O . ILE D 1 19 ? 38.456 -16.822 1.562 1.00 22.51 97 ILE D O 1
ATOM 10772 N N . ILE D 1 20 ? 37.272 -17.643 3.269 1.00 23.57 98 ILE D N 1
ATOM 10773 C CA . ILE D 1 20 ? 38.436 -17.831 4.145 1.00 23.36 98 ILE D CA 1
ATOM 10774 C C . ILE D 1 20 ? 39.363 -18.901 3.542 1.00 23.83 98 ILE D C 1
ATOM 10775 O O . ILE D 1 20 ? 40.590 -18.725 3.557 1.00 23.20 98 ILE D O 1
ATOM 10780 N N . ASN D 1 21 ? 38.783 -19.974 3.006 1.00 23.95 99 ASN D N 1
ATOM 10781 C CA . ASN D 1 21 ? 39.574 -20.988 2.279 1.00 25.09 99 ASN D CA 1
ATOM 10782 C C . ASN D 1 21 ? 40.377 -20.362 1.137 1.00 24.88 99 ASN D C 1
ATOM 10783 O O . ASN D 1 21 ? 41.583 -20.612 1.016 1.00 24.77 99 ASN D O 1
ATOM 10788 N N . LYS D 1 22 ? 39.733 -19.520 0.329 1.00 25.20 100 LYS D N 1
ATOM 10789 C CA . LYS D 1 22 ? 40.426 -18.814 -0.734 1.00 26.05 100 LYS D CA 1
ATOM 10790 C C . LYS D 1 22 ? 41.529 -17.886 -0.229 1.00 25.64 100 LYS D C 1
ATOM 10791 O O . LYS D 1 22 ? 42.609 -17.836 -0.829 1.00 24.18 100 LYS D O 1
ATOM 10797 N N . GLU D 1 23 ? 41.265 -17.149 0.860 1.00 25.26 101 GLU D N 1
ATOM 10798 C CA . GLU D 1 23 ? 42.286 -16.255 1.419 1.00 25.76 101 GLU D CA 1
ATOM 10799 C C . GLU D 1 23 ? 43.463 -17.024 2.023 1.00 25.46 101 GLU D C 1
ATOM 10800 O O . GLU D 1 23 ? 44.602 -16.590 1.898 1.00 24.74 101 GLU D O 1
ATOM 10806 N N . LYS D 1 24 ? 43.185 -18.154 2.652 1.00 26.16 102 LYS D N 1
ATOM 10807 C CA . LYS D 1 24 ? 44.235 -18.995 3.224 1.00 27.52 102 LYS D CA 1
ATOM 10808 C C . LYS D 1 24 ? 45.172 -19.479 2.102 1.00 26.36 102 LYS D C 1
ATOM 10809 O O . LYS D 1 24 ? 46.390 -19.401 2.217 1.00 25.61 102 LYS D O 1
ATOM 10815 N N . ASP D 1 25 ? 44.585 -19.908 0.998 1.00 25.57 103 ASP D N 1
ATOM 10816 C CA . ASP D 1 25 ? 45.355 -20.336 -0.173 1.00 25.86 103 ASP D CA 1
ATOM 10817 C C . ASP D 1 25 ? 46.172 -19.202 -0.793 1.00 24.76 103 ASP D C 1
ATOM 10818 O O . ASP D 1 25 ? 47.351 -19.397 -1.118 1.00 24.26 103 ASP D O 1
ATOM 10823 N N . ARG D 1 26 ? 45.565 -18.015 -0.922 1.00 24.02 104 ARG D N 1
ATOM 10824 C CA . ARG D 1 26 ? 46.260 -16.851 -1.441 1.00 23.95 104 ARG D CA 1
ATOM 10825 C C . ARG D 1 26 ? 47.465 -16.489 -0.576 1.00 23.18 104 ARG D C 1
ATOM 10826 O O . ARG D 1 26 ? 48.544 -16.204 -1.092 1.00 22.94 104 ARG D O 1
ATOM 10834 N N . GLN D 1 27 ? 47.278 -16.492 0.751 1.00 22.82 105 GLN D N 1
ATOM 10835 C CA . GLN D 1 27 ? 48.377 -16.210 1.664 1.00 22.73 105 GLN D CA 1
ATOM 10836 C C . GLN D 1 27 ? 49.478 -17.256 1.504 1.00 22.50 105 GLN D C 1
ATOM 10837 O O . GLN D 1 27 ? 50.673 -16.914 1.470 1.00 22.31 105 GLN D O 1
ATOM 10843 N N . PHE D 1 28 ? 49.078 -18.523 1.407 1.00 22.34 106 PHE D N 1
ATOM 10844 C CA . PHE D 1 28 ? 50.037 -19.620 1.233 1.00 22.92 106 PHE D CA 1
ATOM 10845 C C . PHE D 1 28 ? 50.857 -19.520 -0.059 1.00 23.17 106 PHE D C 1
ATOM 10846 O O . PHE D 1 28 ? 52.071 -19.696 -0.035 1.00 22.55 106 PHE D O 1
ATOM 10854 N N . ARG D 1 29 ? 50.181 -19.227 -1.168 1.00 24.08 107 ARG D N 1
ATOM 10855 C CA . ARG D 1 29 ? 50.806 -19.205 -2.503 1.00 25.45 107 ARG D CA 1
ATOM 10856 C C . ARG D 1 29 ? 51.582 -17.942 -2.863 1.00 25.13 107 ARG D C 1
ATOM 10857 O O . ARG D 1 29 ? 52.375 -17.963 -3.809 1.00 26.12 107 ARG D O 1
ATOM 10865 N N . SER D 1 30 ? 51.400 -16.860 -2.122 1.00 24.04 108 SER D N 1
ATOM 10866 C CA . SER D 1 30 ? 51.963 -15.553 -2.521 1.00 24.07 108 SER D CA 1
ATOM 10867 C C . SER D 1 30 ? 53.205 -15.166 -1.786 1.00 23.57 108 SER D C 1
ATOM 10868 O O . SER D 1 30 ? 53.444 -15.627 -0.678 1.00 23.18 108 SER D O 1
ATOM 10871 N N . LEU D 1 31 ? 54.003 -14.314 -2.433 1.00 23.24 109 LEU D N 1
ATOM 10872 C CA . LEU D 1 31 ? 55.082 -13.624 -1.746 1.00 23.23 109 LEU D CA 1
ATOM 10873 C C . LEU D 1 31 ? 54.485 -12.339 -1.206 1.00 22.67 109 LEU D C 1
ATOM 10874 O O . LEU D 1 31 ? 54.247 -11.404 -1.966 1.00 23.02 109 LEU D O 1
ATOM 10879 N N A GLU D 1 32 ? 54.210 -12.317 0.093 0.50 22.13 110 GLU D N 1
ATOM 10880 N N B GLU D 1 32 ? 54.208 -12.337 0.103 0.50 22.25 110 GLU D N 1
ATOM 10881 C CA A GLU D 1 32 ? 53.607 -11.165 0.716 0.50 21.76 110 GLU D CA 1
ATOM 10882 C CA B GLU D 1 32 ? 53.677 -11.181 0.812 0.50 21.97 110 GLU D CA 1
ATOM 10883 C C A GLU D 1 32 ? 54.730 -10.234 1.173 0.50 21.49 110 GLU D C 1
ATOM 10884 C C B GLU D 1 32 ? 54.810 -10.247 1.160 0.50 21.61 110 GLU D C 1
ATOM 10885 O O A GLU D 1 32 ? 55.385 -10.485 2.205 0.50 21.38 110 GLU D O 1
ATOM 10886 O O B GLU D 1 32 ? 55.543 -10.494 2.136 0.50 21.48 110 GLU D O 1
ATOM 10897 N N . LEU D 1 33 ? 54.943 -9.173 0.383 1.00 21.09 111 LEU D N 1
ATOM 10898 C CA . LEU D 1 33 ? 56.008 -8.196 0.583 1.00 21.20 111 LEU D CA 1
ATOM 10899 C C . LEU D 1 33 ? 55.519 -6.824 1.014 1.00 20.88 111 LEU D C 1
ATOM 10900 O O . LEU D 1 33 ? 56.299 -5.845 0.980 1.00 20.47 111 LEU D O 1
ATOM 10905 N N . ILE D 1 34 ? 54.252 -6.734 1.423 1.00 20.63 112 ILE D N 1
ATOM 10906 C CA . ILE D 1 34 ? 53.728 -5.474 1.987 1.00 20.98 112 ILE D CA 1
ATOM 10907 C C . ILE D 1 34 ? 54.450 -5.260 3.323 1.00 21.03 112 ILE D C 1
ATOM 10908 O O . ILE D 1 34 ? 54.415 -6.124 4.192 1.00 20.69 112 ILE D O 1
ATOM 10913 N N . ALA D 1 35 ? 55.105 -4.106 3.479 1.00 21.01 113 ALA D N 1
ATOM 10914 C CA . ALA D 1 35 ? 56.003 -3.893 4.611 1.00 21.41 113 ALA D CA 1
ATOM 10915 C C . ALA D 1 35 ? 55.288 -3.834 5.945 1.00 21.86 113 ALA D C 1
ATOM 10916 O O . ALA D 1 35 ? 55.900 -4.101 6.982 1.00 22.24 113 ALA D O 1
ATOM 10918 N N . SER D 1 36 ? 54.000 -3.510 5.904 1.00 22.13 114 SER D N 1
ATOM 10919 C CA . SER D 1 36 ? 53.153 -3.479 7.089 1.00 22.83 114 SER D CA 1
ATOM 10920 C C . SER D 1 36 ? 52.413 -4.782 7.421 1.00 23.01 114 SER D C 1
ATOM 10921 O O . SER D 1 36 ? 51.671 -4.837 8.415 1.00 24.35 114 SER D O 1
ATOM 10924 N N A GLU D 1 37 ? 52.582 -5.810 6.611 0.50 22.59 115 GLU D N 1
ATOM 10925 N N B GLU D 1 37 ? 52.549 -5.808 6.597 0.50 23.43 115 GLU D N 1
ATOM 10926 C CA A GLU D 1 37 ? 51.878 -7.063 6.823 0.50 22.55 115 GLU D CA 1
ATOM 10927 C CA B GLU D 1 37 ? 51.849 -7.063 6.846 0.50 23.97 115 GLU D CA 1
ATOM 10928 C C A GLU D 1 37 ? 52.751 -8.066 7.576 0.50 22.32 115 GLU D C 1
ATOM 10929 C C B GLU D 1 37 ? 52.741 -8.047 7.599 0.50 23.09 115 GLU D C 1
ATOM 10930 O O A GLU D 1 37 ? 53.990 -7.977 7.581 0.50 22.49 115 GLU D O 1
ATOM 10931 O O B GLU D 1 37 ? 53.977 -7.929 7.625 0.50 23.25 115 GLU D O 1
ATOM 10942 N N . ASN D 1 38 ? 52.094 -9.011 8.239 1.00 22.04 116 ASN D N 1
ATOM 10943 C CA . ASN D 1 38 ? 52.782 -10.116 8.863 1.00 21.45 116 ASN D CA 1
ATOM 10944 C C . ASN D 1 38 ? 51.806 -11.271 8.992 1.00 20.99 116 ASN D C 1
ATOM 10945 O O . ASN D 1 38 ? 50.674 -11.143 8.571 1.00 20.56 116 ASN D O 1
ATOM 10950 N N . PHE D 1 39 ? 52.274 -12.402 9.509 1.00 20.92 117 PHE D N 1
ATOM 10951 C CA . PHE D 1 39 ? 51.434 -13.565 9.749 1.00 21.26 117 PHE D CA 1
ATOM 10952 C C . PHE D 1 39 ? 51.433 -13.819 11.242 1.00 21.81 117 PHE D C 1
ATOM 10953 O O . PHE D 1 39 ? 52.494 -14.086 11.814 1.00 21.93 117 PHE D O 1
ATOM 10961 N N . THR D 1 40 ? 50.271 -13.641 11.875 1.00 21.69 118 THR D N 1
ATOM 10962 C CA . THR D 1 40 ? 50.170 -13.846 13.301 1.00 22.24 118 THR D CA 1
ATOM 10963 C C . THR D 1 40 ? 50.009 -15.343 13.594 1.00 21.85 118 THR D C 1
ATOM 10964 O O . THR D 1 40 ? 49.670 -16.149 12.703 1.00 22.03 118 THR D O 1
ATOM 10968 N N . SER D 1 41 ? 50.260 -15.706 14.840 1.00 21.19 119 SER D N 1
ATOM 10969 C CA . SER D 1 41 ? 50.368 -17.091 15.211 1.00 21.30 119 SER D CA 1
ATOM 10970 C C . SER D 1 41 ? 49.020 -17.765 15.424 1.00 21.33 119 SER D C 1
ATOM 10971 O O . SER D 1 41 ? 47.999 -17.117 15.643 1.00 20.71 119 SER D O 1
ATOM 10974 N N . LYS D 1 42 ? 49.055 -19.094 15.425 1.00 21.59 120 LYS D N 1
ATOM 10975 C CA . LYS D 1 42 ? 47.898 -19.883 15.823 1.00 22.11 120 LYS D CA 1
ATOM 10976 C C . LYS D 1 42 ? 47.419 -19.508 17.221 1.00 21.16 120 LYS D C 1
ATOM 10977 O O . LYS D 1 42 ? 46.237 -19.386 17.459 1.00 20.91 120 LYS D O 1
ATOM 10983 N N . ALA D 1 43 ? 48.340 -19.368 18.156 1.00 20.53 121 ALA D N 1
ATOM 10984 C CA . ALA D 1 43 ? 47.994 -19.066 19.550 1.00 20.36 121 ALA D CA 1
ATOM 10985 C C . ALA D 1 43 ? 47.265 -17.707 19.658 1.00 19.96 121 ALA D C 1
ATOM 10986 O O . ALA D 1 43 ? 46.277 -17.593 20.390 1.00 19.62 121 ALA D O 1
ATOM 10988 N N . VAL D 1 44 ? 47.772 -16.693 18.952 1.00 19.43 122 VAL D N 1
ATOM 10989 C CA . VAL D 1 44 ? 47.096 -15.383 18.910 1.00 19.15 122 VAL D CA 1
ATOM 10990 C C . VAL D 1 44 ? 45.680 -15.553 18.360 1.00 19.45 122 VAL D C 1
ATOM 10991 O O . VAL D 1 44 ? 44.725 -15.095 18.974 1.00 19.33 122 VAL D O 1
ATOM 10995 N N . MET D 1 45 ? 45.542 -16.218 17.207 1.00 20.02 123 MET D N 1
ATOM 10996 C CA . MET D 1 45 ? 44.213 -16.453 16.602 1.00 21.18 123 MET D CA 1
ATOM 10997 C C . MET D 1 45 ? 43.235 -17.189 17.527 1.00 21.26 123 MET D C 1
ATOM 10998 O O . MET D 1 45 ? 42.064 -16.840 17.604 1.00 20.76 123 MET D O 1
ATOM 11003 N N . GLU D 1 46 ? 43.750 -18.185 18.248 1.00 21.76 124 GLU D N 1
ATOM 11004 C CA . GLU D 1 46 ? 42.936 -18.911 19.231 1.00 22.55 124 GLU D CA 1
ATOM 11005 C C . GLU D 1 46 ? 42.445 -18.009 20.350 1.00 21.97 124 GLU D C 1
ATOM 11006 O O . GLU D 1 46 ? 41.295 -18.106 20.768 1.00 21.57 124 GLU D O 1
ATOM 11012 N N . ALA D 1 47 ? 43.281 -17.075 20.806 1.00 21.37 125 ALA D N 1
ATOM 11013 C CA . ALA D 1 47 ? 42.820 -16.132 21.836 1.00 21.44 125 ALA D CA 1
ATOM 11014 C C . ALA D 1 47 ? 41.775 -15.154 21.273 1.00 21.17 125 ALA D C 1
ATOM 11015 O O . ALA D 1 47 ? 40.774 -14.841 21.931 1.00 21.26 125 ALA D O 1
ATOM 11017 N N . VAL D 1 48 ? 42.022 -14.657 20.062 1.00 21.15 126 VAL D N 1
ATOM 11018 C CA . VAL D 1 48 ? 41.144 -13.660 19.455 1.00 21.17 126 VAL D CA 1
ATOM 11019 C C . VAL D 1 48 ? 39.773 -14.291 19.125 1.00 21.69 126 VAL D C 1
ATOM 11020 O O . VAL D 1 48 ? 38.725 -13.636 19.279 1.00 21.97 126 VAL D O 1
ATOM 11024 N N . GLY D 1 49 ? 39.795 -15.564 18.711 1.00 21.66 127 GLY D N 1
ATOM 11025 C CA . GLY D 1 49 ? 38.593 -16.331 18.398 1.00 21.98 127 GLY D CA 1
ATOM 11026 C C . GLY D 1 49 ? 37.959 -17.055 19.568 1.00 22.60 127 GLY D C 1
ATOM 11027 O O . GLY D 1 49 ? 37.312 -18.067 19.367 1.00 23.10 127 GLY D O 1
ATOM 11028 N N . SER D 1 50 ? 38.090 -16.524 20.784 1.00 23.09 128 SER D N 1
ATOM 11029 C CA . SER D 1 50 ? 37.621 -17.180 21.993 1.00 23.47 128 SER D CA 1
ATOM 11030 C C . SER D 1 50 ? 36.405 -16.476 22.539 1.00 23.89 128 SER D C 1
ATOM 11031 O O . SER D 1 50 ? 35.984 -15.409 22.048 1.00 24.14 128 SER D O 1
ATOM 11034 N N . CYS D 1 51 ? 35.904 -17.021 23.642 1.00 24.22 129 CYS D N 1
ATOM 11035 C CA . CYS D 1 51 ? 34.813 -16.424 24.417 1.00 24.50 129 CYS D CA 1
ATOM 11036 C C . CYS D 1 51 ? 35.143 -15.086 25.061 1.00 23.71 129 CYS D C 1
ATOM 11037 O O . CYS D 1 51 ? 34.271 -14.448 25.642 1.00 23.07 129 CYS D O 1
ATOM 11040 N N . LEU D 1 52 ? 36.407 -14.645 24.983 1.00 23.17 130 LEU D N 1
ATOM 11041 C CA . LEU D 1 52 ? 36.745 -13.309 25.402 1.00 22.90 130 LEU D CA 1
ATOM 11042 C C . LEU D 1 52 ? 35.929 -12.245 24.664 1.00 23.24 130 LEU D C 1
ATOM 11043 O O . LEU D 1 52 ? 35.705 -11.189 25.234 1.00 22.60 130 LEU D O 1
ATOM 11048 N N . THR D 1 53 ? 35.454 -12.517 23.449 1.00 24.05 131 THR D N 1
ATOM 11049 C CA A THR D 1 53 ? 34.615 -11.513 22.779 0.50 24.56 131 THR D CA 1
ATOM 11050 C CA B THR D 1 53 ? 34.569 -11.575 22.749 0.50 24.66 131 THR D CA 1
ATOM 11051 C C . THR D 1 53 ? 33.321 -11.241 23.563 1.00 25.27 131 THR D C 1
ATOM 11052 O O . THR D 1 53 ? 32.803 -10.137 23.479 1.00 24.93 131 THR D O 1
ATOM 11059 N N . ASN D 1 54 ? 32.828 -12.242 24.308 1.00 27.00 132 ASN D N 1
ATOM 11060 C CA . ASN D 1 54 ? 31.646 -12.099 25.178 1.00 28.88 132 ASN D CA 1
ATOM 11061 C C . ASN D 1 54 ? 31.954 -11.628 26.592 1.00 31.25 132 ASN D C 1
ATOM 11062 O O . ASN D 1 54 ? 31.044 -11.569 27.416 1.00 32.47 132 ASN D O 1
ATOM 11067 N N . LYS D 1 55 ? 33.217 -11.341 26.905 1.00 31.81 133 LYS D N 1
ATOM 11068 C CA . LYS D 1 55 ? 33.586 -10.858 28.221 1.00 33.57 133 LYS D CA 1
ATOM 11069 C C . LYS D 1 55 ? 33.340 -9.363 28.269 1.00 34.55 133 LYS D C 1
ATOM 11070 O O . LYS D 1 55 ? 33.822 -8.632 27.416 1.00 35.07 133 LYS D O 1
ATOM 11076 N N . TYR D 1 56 ? 32.642 -8.920 29.294 1.00 36.19 134 TYR D N 1
ATOM 11077 C CA . TYR D 1 56 ? 32.525 -7.493 29.605 1.00 37.94 134 TYR D CA 1
ATOM 11078 C C . TYR D 1 56 ? 33.492 -7.226 30.745 1.00 39.52 134 TYR D C 1
ATOM 11079 O O . TYR D 1 56 ? 33.397 -7.859 31.795 1.00 41.70 134 TYR D O 1
ATOM 11088 N N . SER D 1 57 ? 34.426 -6.300 30.548 1.00 39.77 135 SER D N 1
ATOM 11089 C CA . SER D 1 57 ? 35.317 -5.857 31.629 1.00 40.30 135 SER D CA 1
ATOM 11090 C C . SER D 1 57 ? 34.809 -4.501 32.130 1.00 41.25 135 SER D C 1
ATOM 11091 O O . SER D 1 57 ? 34.438 -4.336 33.321 1.00 39.89 135 SER D O 1
ATOM 11094 N N . GLU D 1 58 ? 34.781 -3.549 31.200 1.00 41.38 136 GLU D N 1
ATOM 11095 C CA . GLU D 1 58 ? 34.320 -2.201 31.476 1.00 42.91 136 GLU D CA 1
ATOM 11096 C C . GLU D 1 58 ? 33.504 -1.720 30.304 1.00 40.11 136 GLU D C 1
ATOM 11097 O O . GLU D 1 58 ? 33.674 -2.198 29.188 1.00 38.88 136 GLU D O 1
ATOM 11103 N N . GLY D 1 59 ? 32.561 -0.826 30.577 1.00 38.47 137 GLY D N 1
ATOM 11104 C CA . GLY D 1 59 ? 31.691 -0.289 29.521 1.00 37.92 137 GLY D CA 1
ATOM 11105 C C . GLY D 1 59 ? 31.267 1.122 29.849 1.00 36.73 137 GLY D C 1
ATOM 11106 O O . GLY D 1 59 ? 31.384 1.552 30.996 1.00 37.08 137 GLY D O 1
ATOM 11107 N N . LEU D 1 60 ? 30.787 1.842 28.841 1.00 35.45 138 LEU D N 1
ATOM 11108 C CA . LEU D 1 60 ? 30.338 3.217 29.041 1.00 36.03 138 LEU D CA 1
ATOM 11109 C C . LEU D 1 60 ? 29.145 3.293 30.019 1.00 36.36 138 LEU D C 1
ATOM 11110 O O . LEU D 1 60 ? 28.332 2.356 30.055 1.00 34.93 138 LEU D O 1
ATOM 11115 N N . PRO D 1 61 ? 29.017 4.389 30.788 1.00 36.19 139 PRO D N 1
ATOM 11116 C CA . PRO D 1 61 ? 29.891 5.570 30.713 1.00 36.80 139 PRO D CA 1
ATOM 11117 C C . PRO D 1 61 ? 31.252 5.433 31.431 1.00 37.47 139 PRO D C 1
ATOM 11118 O O . PRO D 1 61 ? 32.117 6.287 31.237 1.00 36.73 139 PRO D O 1
ATOM 11122 N N . GLY D 1 62 ? 31.439 4.382 32.236 1.00 39.57 140 GLY D N 1
ATOM 11123 C CA . GLY D 1 62 ? 32.738 4.099 32.875 1.00 41.52 140 GLY D CA 1
ATOM 11124 C C . GLY D 1 62 ? 32.810 4.552 34.317 1.00 44.30 140 GLY D C 1
ATOM 11125 O O . GLY D 1 62 ? 31.967 5.343 34.780 1.00 44.04 140 GLY D O 1
ATOM 11126 N N . LYS D 1 63 ? 33.828 4.070 35.024 1.00 47.23 141 LYS D N 1
ATOM 11127 C CA . LYS D 1 63 ? 33.917 4.254 36.483 1.00 51.69 141 LYS D CA 1
ATOM 11128 C C . LYS D 1 63 ? 34.111 5.713 36.902 1.00 52.16 141 LYS D C 1
ATOM 11129 O O . LYS D 1 63 ? 33.528 6.151 37.907 1.00 52.57 141 LYS D O 1
ATOM 11135 N N . ARG D 1 64 ? 34.898 6.462 36.128 1.00 52.19 142 ARG D N 1
ATOM 11136 C CA . ARG D 1 64 ? 35.114 7.904 36.368 1.00 53.48 142 ARG D CA 1
ATOM 11137 C C . ARG D 1 64 ? 33.798 8.727 36.449 1.00 51.25 142 ARG D C 1
ATOM 11138 O O . ARG D 1 64 ? 33.659 9.571 37.345 1.00 50.24 142 ARG D O 1
ATOM 11146 N N . TYR D 1 65 ? 32.849 8.467 35.538 1.00 48.47 143 TYR D N 1
ATOM 11147 C CA . TYR D 1 65 ? 31.511 9.104 35.559 1.00 47.04 143 TYR D CA 1
ATOM 11148 C C . TYR D 1 65 ? 30.807 8.986 36.924 1.00 45.52 143 TYR D C 1
ATOM 11149 O O . TYR D 1 65 ? 30.219 9.963 37.433 1.00 43.44 143 TYR D O 1
ATOM 11158 N N . TYR D 1 66 ? 30.899 7.800 37.519 1.00 44.20 144 TYR D N 1
ATOM 11159 C CA . TYR D 1 66 ? 30.334 7.535 38.848 1.00 45.14 144 TYR D CA 1
ATOM 11160 C C . TYR D 1 66 ? 31.255 7.903 40.036 1.00 47.52 144 TYR D C 1
ATOM 11161 O O . TYR D 1 66 ? 30.869 7.726 41.199 1.00 48.09 144 TYR D O 1
ATOM 11170 N N . GLY D 1 67 ? 32.452 8.417 39.745 1.00 49.70 145 GLY D N 1
ATOM 11171 C CA . GLY D 1 67 ? 33.453 8.726 40.767 1.00 51.29 145 GLY D CA 1
ATOM 11172 C C . GLY D 1 67 ? 34.127 7.488 41.347 1.00 53.06 145 GLY D C 1
ATOM 11173 O O . GLY D 1 67 ? 34.649 7.542 42.461 1.00 52.35 145 GLY D O 1
ATOM 11174 N N . GLY D 1 68 ? 34.134 6.388 40.584 1.00 54.13 146 GLY D N 1
ATOM 11175 C CA . GLY D 1 68 ? 34.620 5.093 41.057 1.00 55.46 146 GLY D CA 1
ATOM 11176 C C . GLY D 1 68 ? 36.125 4.911 40.962 1.00 57.10 146 GLY D C 1
ATOM 11177 O O . GLY D 1 68 ? 36.841 5.766 40.444 1.00 56.21 146 GLY D O 1
ATOM 11178 N N . ASN D 1 69 ? 36.596 3.768 41.450 1.00 59.68 147 ASN D N 1
ATOM 11179 C CA . ASN D 1 69 ? 38.034 3.447 41.462 1.00 61.82 147 ASN D CA 1
ATOM 11180 C C . ASN D 1 69 ? 38.526 2.989 40.084 1.00 61.08 147 ASN D C 1
ATOM 11181 O O . ASN D 1 69 ? 37.729 2.822 39.160 1.00 60.34 147 ASN D O 1
ATOM 11186 N N . GLU D 1 70 ? 39.841 2.800 39.956 1.00 61.96 148 GLU D N 1
ATOM 11187 C CA . GLU D 1 70 ? 40.432 2.177 38.758 1.00 61.66 148 GLU D CA 1
ATOM 11188 C C . GLU D 1 70 ? 39.884 0.754 38.587 1.00 58.33 148 GLU D C 1
ATOM 11189 O O . GLU D 1 70 ? 39.749 0.010 39.565 1.00 57.20 148 GLU D O 1
ATOM 11195 N N . HIS D 1 71 ? 39.561 0.384 37.351 1.00 55.57 149 HIS D N 1
ATOM 11196 C CA . HIS D 1 71 ? 39.099 -0.971 37.066 1.00 53.27 149 HIS D CA 1
ATOM 11197 C C . HIS D 1 71 ? 40.289 -1.957 37.037 1.00 50.30 149 HIS D C 1
ATOM 11198 O O . HIS D 1 71 ? 41.246 -1.753 36.286 1.00 49.22 149 HIS D O 1
ATOM 11205 N N . ILE D 1 72 ? 40.203 -3.012 37.848 1.00 46.09 150 ILE D N 1
ATOM 11206 C CA . ILE D 1 72 ? 41.215 -4.085 37.886 1.00 44.89 150 ILE D CA 1
ATOM 11207 C C . ILE D 1 72 ? 40.737 -5.243 36.993 1.00 41.29 150 ILE D C 1
ATOM 11208 O O . ILE D 1 72 ? 39.631 -5.760 37.200 1.00 41.03 150 ILE D O 1
ATOM 11213 N N . ASP D 1 73 ? 41.559 -5.632 36.005 1.00 37.16 151 ASP D N 1
ATOM 11214 C CA . ASP D 1 73 ? 41.317 -6.828 35.168 1.00 34.04 151 ASP D CA 1
ATOM 11215 C C . ASP D 1 73 ? 42.596 -7.635 34.940 1.00 31.69 151 ASP D C 1
ATOM 11216 O O . ASP D 1 73 ? 43.595 -7.091 34.490 1.00 29.66 151 ASP D O 1
ATOM 11221 N N . GLU D 1 74 ? 42.525 -8.934 35.198 1.00 31.41 152 GLU D N 1
ATOM 11222 C CA . GLU D 1 74 ? 43.705 -9.791 35.210 1.00 31.11 152 GLU D CA 1
ATOM 11223 C C . GLU D 1 74 ? 44.383 -9.802 33.837 1.00 29.15 152 GLU D C 1
ATOM 11224 O O . GLU D 1 74 ? 45.591 -9.625 33.727 1.00 28.26 152 GLU D O 1
ATOM 11230 N N . LEU D 1 75 ? 43.597 -9.980 32.786 1.00 27.42 153 LEU D N 1
ATOM 11231 C CA . LEU D 1 75 ? 44.153 -10.050 31.453 1.00 26.59 153 LEU D CA 1
ATOM 11232 C C . LEU D 1 75 ? 44.786 -8.703 31.024 1.00 25.70 153 LEU D C 1
ATOM 11233 O O . LEU D 1 75 ? 45.871 -8.660 30.444 1.00 24.52 153 LEU D O 1
ATOM 11238 N N . GLU D 1 76 ? 44.103 -7.590 31.303 1.00 25.21 154 GLU D N 1
ATOM 11239 C CA . GLU D 1 76 ? 44.660 -6.299 30.979 1.00 25.32 154 GLU D CA 1
ATOM 11240 C C . GLU D 1 76 ? 45.973 -6.026 31.706 1.00 24.33 154 GLU D C 1
ATOM 11241 O O . GLU D 1 76 ? 46.918 -5.551 31.111 1.00 24.02 154 GLU D O 1
ATOM 11247 N N . ILE D 1 77 ? 46.024 -6.343 32.992 1.00 24.17 155 ILE D N 1
ATOM 11248 C CA . ILE D 1 77 ? 47.245 -6.157 33.781 1.00 24.45 155 ILE D CA 1
ATOM 11249 C C . ILE D 1 77 ? 48.396 -6.991 33.234 1.00 23.93 155 ILE D C 1
ATOM 11250 O O . ILE D 1 77 ? 49.523 -6.506 33.124 1.00 23.90 155 ILE D O 1
ATOM 11255 N N . LEU D 1 78 ? 48.115 -8.248 32.907 1.00 23.62 156 LEU D N 1
ATOM 11256 C CA . LEU D 1 78 ? 49.112 -9.128 32.332 1.00 23.64 156 LEU D CA 1
ATOM 11257 C C . LEU D 1 78 ? 49.659 -8.538 31.046 1.00 23.27 156 LEU D C 1
ATOM 11258 O O . LEU D 1 78 ? 50.846 -8.534 30.806 1.00 22.47 156 LEU D O 1
ATOM 11263 N N . CYS D 1 79 ? 48.751 -8.068 30.207 1.00 23.54 157 CYS D N 1
ATOM 11264 C CA . CYS D 1 79 ? 49.095 -7.448 28.953 1.00 24.07 157 CYS D CA 1
ATOM 11265 C C . CYS D 1 79 ? 49.994 -6.229 29.149 1.00 24.44 157 CYS D C 1
ATOM 11266 O O . CYS D 1 79 ? 51.065 -6.107 28.519 1.00 23.91 157 CYS D O 1
ATOM 11269 N N . GLN D 1 80 ? 49.602 -5.369 30.090 1.00 25.16 158 GLN D N 1
ATOM 11270 C CA . GLN D 1 80 ? 50.424 -4.211 30.451 1.00 25.88 158 GLN D CA 1
ATOM 11271 C C . GLN D 1 80 ? 51.809 -4.608 30.928 1.00 26.12 158 GLN D C 1
ATOM 11272 O O . GLN D 1 80 ? 52.796 -4.043 30.429 1.00 25.39 158 GLN D O 1
ATOM 11278 N N . GLN D 1 81 ? 51.893 -5.601 31.829 1.00 26.48 159 GLN D N 1
ATOM 11279 C CA . GLN D 1 81 ? 53.191 -6.053 32.361 1.00 27.26 159 GLN D CA 1
ATOM 11280 C C . GLN D 1 81 ? 54.060 -6.566 31.218 1.00 25.87 159 GLN D C 1
ATOM 11281 O O . GLN D 1 81 ? 55.244 -6.270 31.130 1.00 25.37 159 GLN D O 1
ATOM 11287 N N . ARG D 1 82 ? 53.469 -7.372 30.350 1.00 24.47 160 ARG D N 1
ATOM 11288 C CA . ARG D 1 82 ? 54.217 -7.940 29.244 1.00 23.80 160 ARG D CA 1
ATOM 11289 C C . ARG D 1 82 ? 54.702 -6.916 28.219 1.00 23.63 160 ARG D C 1
ATOM 11290 O O . ARG D 1 82 ? 55.784 -7.090 27.665 1.00 24.06 160 ARG D O 1
ATOM 11298 N N . ALA D 1 83 ? 53.881 -5.904 27.950 1.00 23.29 161 ALA D N 1
ATOM 11299 C CA . ALA D 1 83 ? 54.245 -4.762 27.077 1.00 23.33 161 ALA D CA 1
ATOM 11300 C C . ALA D 1 83 ? 55.441 -4.008 27.633 1.00 23.69 161 ALA D C 1
ATOM 11301 O O . ALA D 1 83 ? 56.423 -3.765 26.927 1.00 23.58 161 ALA D O 1
ATOM 11303 N N . LEU D 1 84 ? 55.405 -3.694 28.921 1.00 24.06 162 LEU D N 1
ATOM 11304 C CA . LEU D 1 84 ? 56.559 -3.014 29.529 1.00 24.79 162 LEU D CA 1
ATOM 11305 C C . LEU D 1 84 ? 57.824 -3.865 29.443 1.00 25.04 162 LEU D C 1
ATOM 11306 O O . LEU D 1 84 ? 58.909 -3.365 29.107 1.00 25.03 162 LEU D O 1
ATOM 11311 N N . ALA D 1 85 ? 57.686 -5.162 29.746 1.00 24.88 163 ALA D N 1
ATOM 11312 C CA . ALA D 1 85 ? 58.797 -6.097 29.685 1.00 24.96 163 ALA D CA 1
ATOM 11313 C C . ALA D 1 85 ? 59.358 -6.261 28.273 1.00 24.49 163 ALA D C 1
ATOM 11314 O O . ALA D 1 85 ? 60.562 -6.294 28.083 1.00 24.93 163 ALA D O 1
ATOM 11316 N N . ALA D 1 86 ? 58.497 -6.348 27.272 1.00 24.01 164 ALA D N 1
ATOM 11317 C CA . ALA D 1 86 ? 58.955 -6.496 25.904 1.00 23.57 164 ALA D CA 1
ATOM 11318 C C . ALA D 1 86 ? 59.831 -5.329 25.408 1.00 23.78 164 ALA D C 1
ATOM 11319 O O . ALA D 1 86 ? 60.697 -5.533 24.544 1.00 23.79 164 ALA D O 1
ATOM 11321 N N . PHE D 1 87 ? 59.589 -4.130 25.946 1.00 23.54 165 PHE D N 1
ATOM 11322 C CA . PHE D 1 87 ? 60.328 -2.943 25.583 1.00 24.05 165 PHE D CA 1
ATOM 11323 C C . PHE D 1 87 ? 61.351 -2.531 26.636 1.00 25.26 165 PHE D C 1
ATOM 11324 O O . PHE D 1 87 ? 61.931 -1.457 26.537 1.00 25.73 165 PHE D O 1
ATOM 11332 N N . HIS D 1 88 ? 61.615 -3.431 27.587 1.00 26.14 166 HIS D N 1
ATOM 11333 C CA . HIS D 1 88 ? 62.617 -3.232 28.628 1.00 27.81 166 HIS D CA 1
ATOM 11334 C C . HIS D 1 88 ? 62.421 -1.944 29.433 1.00 27.42 166 HIS D C 1
ATOM 11335 O O . HIS D 1 88 ? 63.374 -1.207 29.715 1.00 27.65 166 HIS D O 1
ATOM 11342 N N . LEU D 1 89 ? 61.178 -1.728 29.857 1.00 26.86 167 LEU D N 1
ATOM 11343 C CA . LEU D 1 89 ? 60.771 -0.511 30.549 1.00 26.91 167 LEU D CA 1
ATOM 11344 C C . LEU D 1 89 ? 60.563 -0.733 32.037 1.00 27.88 167 LEU D C 1
ATOM 11345 O O . LEU D 1 89 ? 59.983 -1.732 32.445 1.00 27.87 167 LEU D O 1
ATOM 11350 N N . ASP D 1 90 ? 61.033 0.224 32.832 1.00 28.52 168 ASP D N 1
ATOM 11351 C CA . ASP D 1 90 ? 60.768 0.280 34.279 1.00 29.63 168 ASP D CA 1
ATOM 11352 C C . ASP D 1 90 ? 59.355 0.809 34.470 1.00 28.93 168 ASP D C 1
ATOM 11353 O O . ASP D 1 90 ? 59.041 1.914 34.023 1.00 28.63 168 ASP D O 1
ATOM 11358 N N . GLY D 1 91 ? 58.505 0.020 35.128 1.00 29.22 169 GLY D N 1
ATOM 11359 C CA . GLY D 1 91 ? 57.107 0.392 35.390 1.00 29.07 169 GLY D CA 1
ATOM 11360 C C . GLY D 1 91 ? 56.896 1.568 36.348 1.00 29.93 169 GLY D C 1
ATOM 11361 O O . GLY D 1 91 ? 55.821 2.129 36.409 1.00 29.28 169 GLY D O 1
ATOM 11362 N N . ASP D 1 92 ? 57.924 1.952 37.098 1.00 31.33 170 ASP D N 1
ATOM 11363 C CA . ASP D 1 92 ? 57.877 3.213 37.848 1.00 32.82 170 ASP D CA 1
ATOM 11364 C C . ASP D 1 92 ? 57.994 4.433 36.938 1.00 31.41 170 ASP D C 1
ATOM 11365 O O . ASP D 1 92 ? 57.568 5.508 37.314 1.00 31.25 170 ASP D O 1
ATOM 11370 N N . LYS D 1 93 ? 58.608 4.273 35.769 1.00 30.65 171 LYS D N 1
ATOM 11371 C CA . LYS D 1 93 ? 58.838 5.387 34.861 1.00 30.34 171 LYS D CA 1
ATOM 11372 C C . LYS D 1 93 ? 57.912 5.425 33.644 1.00 27.78 171 LYS D C 1
ATOM 11373 O O . LYS D 1 93 ? 57.678 6.484 33.095 1.00 26.14 171 LYS D O 1
ATOM 11379 N N . TRP D 1 94 ? 57.406 4.265 33.240 1.00 26.32 172 TRP D N 1
ATOM 11380 C CA . TRP D 1 94 ? 56.553 4.124 32.054 1.00 25.22 172 TRP D CA 1
ATOM 11381 C C . TRP D 1 94 ? 55.291 3.375 32.395 1.00 24.49 172 TRP D C 1
ATOM 11382 O O . TRP D 1 94 ? 55.333 2.393 33.138 1.00 24.08 172 TRP D O 1
ATOM 11393 N N . GLY D 1 95 ? 54.180 3.828 31.813 1.00 23.19 173 GLY D N 1
ATOM 11394 C CA . GLY D 1 95 ? 52.927 3.087 31.800 1.00 22.65 173 GLY D CA 1
ATOM 11395 C C . GLY D 1 95 ? 52.476 2.812 30.374 1.00 21.96 173 GLY D C 1
ATOM 11396 O O . GLY D 1 95 ? 53.072 3.293 29.403 1.00 21.52 173 GLY D O 1
ATOM 11397 N N . VAL D 1 96 ? 51.431 2.000 30.24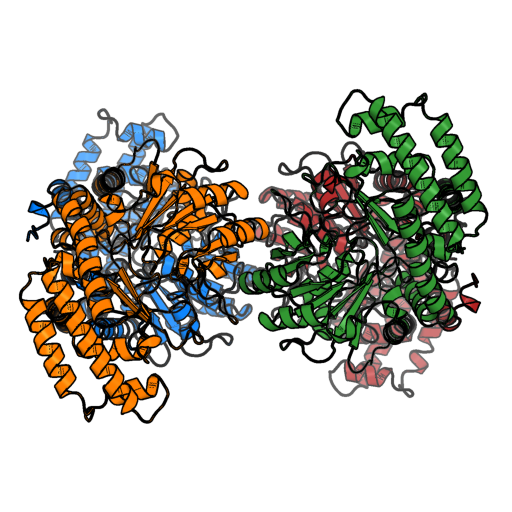0 1.00 21.67 174 VAL D N 1
ATOM 11398 C CA . VAL D 1 96 ? 50.944 1.631 28.904 1.00 21.38 174 VAL D CA 1
ATOM 11399 C C . VAL D 1 96 ? 49.449 1.451 28.977 1.00 21.01 174 VAL D C 1
ATOM 11400 O O . VAL D 1 96 ? 48.921 0.918 29.960 1.00 20.92 174 VAL D O 1
ATOM 11404 N N . ASN D 1 97 ? 48.763 1.919 27.931 1.00 20.34 175 ASN D N 1
ATOM 11405 C CA . ASN D 1 97 ? 47.360 1.651 27.743 1.00 19.93 175 ASN D CA 1
ATOM 11406 C C . ASN D 1 97 ? 47.258 0.711 26.537 1.00 19.54 175 ASN D C 1
ATOM 11407 O O . ASN D 1 97 ? 47.735 1.033 25.442 1.00 18.91 175 ASN D O 1
ATOM 11412 N N . VAL D 1 98 ? 46.629 -0.435 26.744 1.00 19.46 176 VAL D N 1
ATOM 11413 C CA . VAL D 1 98 ? 46.544 -1.489 25.728 1.00 19.71 176 VAL D CA 1
ATOM 11414 C C . VAL D 1 98 ? 45.164 -1.561 25.078 1.00 19.98 176 VAL D C 1
ATOM 11415 O O . VAL D 1 98 ? 44.880 -2.523 24.361 1.00 20.12 176 VAL D O 1
ATOM 11419 N N . GLN D 1 99 ? 44.296 -0.583 25.351 1.00 20.61 177 GLN D N 1
ATOM 11420 C CA . GLN D 1 99 ? 42.939 -0.564 24.836 1.00 21.19 177 GLN D CA 1
ATOM 11421 C C . GLN D 1 99 ? 42.721 0.015 23.443 1.00 20.52 177 GLN D C 1
ATOM 11422 O O . GLN D 1 99 ? 41.666 -0.260 22.881 1.00 20.23 177 GLN D O 1
ATOM 11428 N N . PRO D 1 100 ? 43.674 0.797 22.864 1.00 20.05 178 PRO D N 1
ATOM 11429 C CA . PRO D 1 100 ? 43.311 1.374 21.547 1.00 19.98 178 PRO D CA 1
ATOM 11430 C C . PRO D 1 100 ? 42.975 0.331 20.486 1.00 20.07 178 PRO D C 1
ATOM 11431 O O . PRO D 1 100 ? 43.585 -0.735 20.422 1.00 20.00 178 PRO D O 1
ATOM 11435 N N . LEU D 1 101 ? 41.988 0.639 19.664 1.00 20.65 179 LEU D N 1
ATOM 11436 C CA . LEU D 1 101 ? 41.475 -0.334 18.712 1.00 21.05 179 LEU D CA 1
ATOM 11437 C C . LEU D 1 101 ? 42.351 -0.543 17.476 1.00 20.76 179 LEU D C 1
ATOM 11438 O O . LEU D 1 101 ? 42.250 -1.581 16.842 1.00 20.26 179 LEU D O 1
ATOM 11443 N N . SER D 1 102 ? 43.204 0.432 17.160 1.00 20.93 180 SER D N 1
ATOM 11444 C CA . SER D 1 102 ? 44.142 0.352 16.063 1.00 21.48 180 SER D CA 1
ATOM 11445 C C . SER D 1 102 ? 45.157 1.477 16.223 1.00 20.69 180 SER D C 1
ATOM 11446 O O . SER D 1 102 ? 45.094 2.226 17.202 1.00 20.36 180 SER D O 1
ATOM 11449 N N . GLY D 1 103 ? 46.085 1.586 15.274 1.00 20.41 181 GLY D N 1
ATOM 11450 C CA . GLY D 1 103 ? 47.116 2.623 15.316 1.00 20.56 181 GLY D CA 1
ATOM 11451 C C . GLY D 1 103 ? 46.588 4.046 15.190 1.00 20.64 181 GLY D C 1
ATOM 11452 O O . GLY D 1 103 ? 47.020 4.943 15.935 1.00 20.33 181 GLY D O 1
ATOM 11453 N N . SER D 1 104 ? 45.685 4.271 14.235 1.00 20.90 182 SER D N 1
ATOM 11454 C CA . SER D 1 104 ? 45.154 5.611 14.015 1.00 21.58 182 SER D CA 1
ATOM 11455 C C . SER D 1 104 ? 44.374 6.140 15.239 1.00 21.43 182 SER D C 1
ATOM 11456 O O . SER D 1 104 ? 44.658 7.245 15.695 1.00 21.68 182 SER D O 1
ATOM 11459 N N . PRO D 1 105 ? 43.430 5.354 15.799 1.00 21.41 183 PRO D N 1
ATOM 11460 C CA . PRO D 1 105 ? 42.791 5.799 17.077 1.00 21.32 183 PRO D CA 1
ATOM 11461 C C . PRO D 1 105 ? 43.729 5.906 18.276 1.00 20.64 183 PRO D C 1
ATOM 11462 O O . PRO D 1 105 ? 43.495 6.755 19.119 1.00 21.17 183 PRO D O 1
ATOM 11466 N N . ALA D 1 106 ? 44.805 5.113 18.340 1.00 19.64 184 ALA D N 1
ATOM 11467 C CA . ALA D 1 106 ? 45.807 5.271 19.368 1.00 19.24 184 ALA D CA 1
ATOM 11468 C C . ALA D 1 106 ? 46.423 6.690 19.267 1.00 19.12 184 ALA D C 1
ATOM 11469 O O . ALA D 1 106 ? 46.513 7.411 20.260 1.00 19.05 184 ALA D O 1
ATOM 11471 N N . ASN D 1 107 ? 46.814 7.071 18.061 1.00 18.71 185 ASN D N 1
ATOM 11472 C CA . ASN D 1 107 ? 47.393 8.396 17.832 1.00 19.07 185 ASN D CA 1
ATOM 11473 C C . ASN D 1 107 ? 46.418 9.500 18.150 1.00 18.94 185 ASN D C 1
ATOM 11474 O O . ASN D 1 107 ? 46.773 10.479 18.823 1.00 19.03 185 ASN D O 1
ATOM 11479 N N . PHE D 1 108 ? 45.180 9.337 17.710 1.00 18.94 186 PHE D N 1
ATOM 11480 C CA . PHE D 1 108 ? 44.167 10.384 17.949 1.00 19.36 186 PHE D CA 1
ATOM 11481 C C . PHE D 1 108 ? 43.849 10.572 19.446 1.00 19.16 186 PHE D C 1
ATOM 11482 O O . PHE D 1 108 ? 43.568 11.681 19.899 1.00 19.18 186 PHE D O 1
ATOM 11490 N N . ALA D 1 109 ? 43.930 9.494 20.203 1.00 18.63 187 ALA D N 1
ATOM 11491 C CA . ALA D 1 109 ? 43.752 9.562 21.645 1.00 18.88 187 ALA D CA 1
ATOM 11492 C C . ALA D 1 109 ? 44.871 10.333 22.308 1.00 18.77 187 ALA D C 1
ATOM 11493 O O . ALA D 1 109 ? 44.621 11.072 23.252 1.00 19.07 187 ALA D O 1
ATOM 11495 N N . VAL D 1 110 ? 46.099 10.164 21.823 1.00 18.77 188 VAL D N 1
ATOM 11496 C CA . VAL D 1 110 ? 47.243 10.900 22.364 1.00 18.90 188 VAL D CA 1
ATOM 11497 C C . VAL D 1 110 ? 46.987 12.390 22.124 1.00 19.05 188 VAL D C 1
ATOM 11498 O O . VAL D 1 110 ? 47.106 13.198 23.033 1.00 18.77 188 VAL D O 1
ATOM 11502 N N . TYR D 1 111 ? 46.618 12.743 20.901 1.00 19.22 189 TYR D N 1
ATOM 11503 C CA . TYR D 1 111 ? 46.385 14.162 20.580 1.00 19.46 189 TYR D CA 1
ATOM 11504 C C . TYR D 1 111 ? 45.292 14.735 21.470 1.00 19.85 189 TYR D C 1
ATOM 11505 O O . TYR D 1 111 ? 45.443 15.847 22.010 1.00 19.98 189 TYR D O 1
ATOM 11514 N N . THR D 1 112 ? 44.190 13.997 21.608 1.00 20.01 190 THR D N 1
ATOM 11515 C CA . THR D 1 112 ? 43.078 14.385 22.458 1.00 20.28 190 THR D CA 1
ATOM 11516 C C . THR D 1 112 ? 43.530 14.545 23.908 1.00 20.61 190 THR D C 1
ATOM 11517 O O . THR D 1 112 ? 43.135 15.503 24.586 1.00 20.76 190 THR D O 1
ATOM 11521 N N . ALA D 1 113 ? 44.411 13.662 24.371 1.00 20.59 191 ALA D N 1
ATOM 11522 C CA . ALA D 1 113 ? 44.909 13.733 25.738 1.00 20.63 191 ALA D CA 1
ATOM 11523 C C . ALA D 1 113 ? 45.741 14.972 26.058 1.00 21.21 191 ALA D C 1
ATOM 11524 O O . ALA D 1 113 ? 45.566 15.574 27.129 1.00 21.26 191 ALA D O 1
ATOM 11526 N N . ILE D 1 114 ? 46.666 15.317 25.173 1.00 21.09 192 ILE D N 1
ATOM 11527 C CA . ILE D 1 114 ? 47.674 16.336 25.493 1.00 21.72 192 ILE D CA 1
ATOM 11528 C C . ILE D 1 114 ? 47.496 17.665 24.764 1.00 21.76 192 ILE D C 1
ATOM 11529 O O . ILE D 1 114 ? 48.198 18.627 25.114 1.00 21.82 192 ILE D O 1
ATOM 11534 N N . LEU D 1 115 ? 46.621 17.712 23.754 1.00 21.60 193 LEU D N 1
ATOM 11535 C CA . LEU D 1 115 ? 46.387 18.927 22.955 1.00 21.95 193 LEU D CA 1
ATOM 11536 C C . LEU D 1 115 ? 44.942 19.379 23.030 1.00 22.36 193 LEU D C 1
ATOM 11537 O O . LEU D 1 115 ? 44.036 18.588 23.274 1.00 22.32 193 LEU D O 1
ATOM 11542 N N . LYS D 1 116 ? 44.738 20.664 22.766 1.00 22.65 194 LYS D N 1
ATOM 11543 C CA . LYS D 1 116 ? 43.416 21.233 22.562 1.00 23.35 194 LYS D CA 1
ATOM 11544 C C . LYS D 1 116 ? 43.143 21.242 21.076 1.00 21.84 194 LYS D C 1
ATOM 11545 O O . LYS D 1 116 ? 44.092 21.211 20.282 1.00 21.53 194 LYS D O 1
ATOM 11551 N N . PRO D 1 117 ? 41.870 21.315 20.673 1.00 20.95 195 PRO D N 1
ATOM 11552 C CA . PRO D 1 117 ? 41.593 21.436 19.254 1.00 20.70 195 PRO D CA 1
ATOM 11553 C C . PRO D 1 117 ? 42.377 22.580 18.614 1.00 20.97 195 PRO D C 1
ATOM 11554 O O . PRO D 1 117 ? 42.538 23.634 19.237 1.00 20.76 195 PRO D O 1
ATOM 11558 N N . HIS D 1 118 ? 42.893 22.323 17.411 1.00 20.87 196 HIS D N 1
ATOM 11559 C CA . HIS D 1 118 ? 43.664 23.276 16.619 1.00 21.37 196 HIS D CA 1
ATOM 11560 C C . HIS D 1 118 ? 45.045 23.552 17.153 1.00 21.36 196 HIS D C 1
ATOM 11561 O O . HIS D 1 118 ? 45.708 24.445 16.619 1.00 21.40 196 HIS D O 1
ATOM 11568 N N . ASP D 1 119 ? 45.504 22.817 18.168 1.00 21.17 197 ASP D N 1
ATOM 11569 C CA . ASP D 1 119 ? 46.903 22.880 18.540 1.00 21.57 197 ASP D CA 1
ATOM 11570 C C . ASP D 1 119 ? 47.771 22.322 17.405 1.00 20.86 197 ASP D C 1
ATOM 11571 O O . ASP D 1 119 ? 47.332 21.542 16.569 1.00 20.34 197 ASP D O 1
ATOM 11576 N N . ARG D 1 120 ? 49.027 22.739 17.419 1.00 20.74 198 ARG D N 1
ATOM 11577 C CA . ARG D 1 120 ? 49.945 22.469 16.326 1.00 20.62 198 ARG D CA 1
ATOM 11578 C C . ARG D 1 120 ? 50.777 21.192 16.504 1.00 20.18 198 ARG D C 1
ATOM 11579 O O . ARG D 1 120 ? 51.310 20.944 17.569 1.00 19.88 198 ARG D O 1
ATOM 11587 N N . ILE D 1 121 ? 50.871 20.432 15.414 1.00 20.09 199 ILE D N 1
ATOM 11588 C CA . ILE D 1 121 ? 51.531 19.138 15.350 1.00 19.99 199 ILE D CA 1
ATOM 11589 C C . ILE D 1 121 ? 52.460 19.126 14.136 1.00 20.37 199 ILE D C 1
ATOM 11590 O O . ILE D 1 121 ? 52.080 19.569 13.068 1.00 20.38 199 ILE D O 1
ATOM 11595 N N . MET D 1 122 ? 53.659 18.570 14.275 1.00 20.73 200 MET D N 1
ATOM 11596 C CA . MET D 1 122 ? 54.503 18.310 13.103 1.00 21.18 200 MET D CA 1
ATOM 11597 C C . MET D 1 122 ? 54.805 16.834 13.004 1.00 21.09 200 MET D C 1
ATOM 11598 O O . MET D 1 122 ? 55.146 16.220 14.003 1.00 21.57 200 MET D O 1
ATOM 11603 N N . GLY D 1 123 ? 54.674 16.302 11.800 1.00 20.89 201 GLY D N 1
ATOM 11604 C CA . GLY D 1 123 ? 54.990 14.901 11.484 1.00 20.89 201 GLY D CA 1
ATOM 11605 C C . GLY D 1 123 ? 55.674 14.792 10.150 1.00 20.98 201 GLY D C 1
ATOM 11606 O O . GLY D 1 123 ? 55.629 15.717 9.333 1.00 20.53 201 GLY D O 1
ATOM 11607 N N . LEU D 1 124 ? 56.259 13.636 9.871 1.00 21.29 202 LEU D N 1
ATOM 11608 C CA . LEU D 1 124 ? 56.882 13.453 8.554 1.00 21.99 202 LEU D CA 1
ATOM 11609 C C . LEU D 1 124 ? 55.838 13.554 7.445 1.00 22.68 202 LEU D C 1
ATOM 11610 O O . LEU D 1 124 ? 54.731 13.013 7.569 1.00 22.29 202 LEU D O 1
ATOM 11615 N N . ASP D 1 125 ? 56.179 14.248 6.364 1.00 23.45 203 ASP D N 1
ATOM 11616 C CA . ASP D 1 125 ? 55.261 14.492 5.254 1.00 24.62 203 ASP D CA 1
ATOM 11617 C C . ASP D 1 125 ? 54.838 13.158 4.633 1.00 25.12 203 ASP D C 1
ATOM 11618 O O . ASP D 1 125 ? 55.689 12.255 4.445 1.00 24.22 203 ASP D O 1
ATOM 11623 N N . LEU D 1 126 ? 53.545 13.021 4.349 1.00 25.89 204 LEU D N 1
ATOM 11624 C CA . LEU D 1 126 ? 53.025 11.769 3.759 1.00 26.97 204 LEU D CA 1
ATOM 11625 C C . LEU D 1 126 ? 53.770 11.327 2.486 1.00 27.24 204 LEU D C 1
ATOM 11626 O O . LEU D 1 126 ? 54.215 10.182 2.423 1.00 26.52 204 LEU D O 1
ATOM 11631 N N . PRO D 1 127 ? 53.953 12.228 1.508 1.00 27.91 205 PRO D N 1
ATOM 11632 C CA . PRO D 1 127 ? 54.732 11.877 0.310 1.00 28.32 205 PRO D CA 1
ATOM 11633 C C . PRO D 1 127 ? 56.204 11.503 0.534 1.00 28.10 205 PRO D C 1
ATOM 11634 O O . PRO D 1 127 ? 56.831 10.976 -0.383 1.00 28.78 205 PRO D O 1
ATOM 11638 N N . HIS D 1 128 ? 56.741 11.790 1.721 1.00 27.02 206 HIS D N 1
ATOM 11639 C CA . HIS D 1 128 ? 58.089 11.426 2.092 1.00 27.08 206 HIS D CA 1
ATOM 11640 C C . HIS D 1 128 ? 58.137 10.252 3.083 1.00 26.48 206 HIS D C 1
ATOM 11641 O O . HIS D 1 128 ? 59.153 10.039 3.734 1.00 26.42 206 HIS D O 1
ATOM 11648 N N . GLY D 1 129 ? 57.037 9.503 3.189 1.00 26.19 207 GLY D N 1
ATOM 11649 C CA . GLY D 1 129 ? 56.997 8.275 3.978 1.00 26.01 207 GLY D CA 1
ATOM 11650 C C . GLY D 1 129 ? 56.347 8.407 5.330 1.00 26.03 207 GLY D C 1
ATOM 11651 O O . GLY D 1 129 ? 56.454 7.489 6.168 1.00 26.43 207 GLY D O 1
ATOM 11652 N N . GLY D 1 130 ? 55.645 9.516 5.561 1.00 25.68 208 GLY D N 1
ATOM 11653 C CA . GLY D 1 130 ? 54.948 9.710 6.818 1.00 25.71 208 GLY D CA 1
ATOM 11654 C C . GLY D 1 130 ? 53.675 8.878 6.881 1.00 25.93 208 GLY D C 1
ATOM 11655 O O . GLY D 1 130 ? 53.303 8.189 5.912 1.00 25.76 208 GLY D O 1
ATOM 11656 N N . HIS D 1 131 ? 53.002 8.929 8.017 1.00 26.08 209 HIS D N 1
ATOM 11657 C CA . HIS D 1 131 ? 51.698 8.310 8.113 1.00 26.26 209 HIS D CA 1
ATOM 11658 C C . HIS D 1 131 ? 50.606 9.342 8.107 1.00 25.40 209 HIS D C 1
ATOM 11659 O O . HIS D 1 131 ? 50.732 10.437 8.651 1.00 24.04 209 HIS D O 1
ATOM 11666 N N . LEU D 1 132 ? 49.516 8.964 7.476 1.00 25.11 210 LEU D N 1
ATOM 11667 C CA . LEU D 1 132 ? 48.404 9.855 7.320 1.00 25.73 210 LEU D CA 1
ATOM 11668 C C . LEU D 1 132 ? 47.859 10.412 8.643 1.00 24.24 210 LEU D C 1
ATOM 11669 O O . LEU D 1 132 ? 47.495 11.584 8.725 1.00 24.00 210 LEU D O 1
ATOM 11674 N N . SER D 1 133 ? 47.830 9.586 9.685 1.00 23.11 211 SER D N 1
ATOM 11675 C CA . SER D 1 133 ? 47.364 9.992 11.023 1.00 22.67 211 SER D CA 1
ATOM 11676 C C . SER D 1 133 ? 48.242 11.024 11.737 1.00 22.55 211 SER D C 1
ATOM 11677 O O . SER D 1 133 ? 47.869 11.523 12.810 1.00 22.07 211 SER D O 1
ATOM 11680 N N . HIS D 1 134 ? 49.417 11.303 11.184 1.00 22.42 212 HIS D N 1
ATOM 11681 C CA . HIS D 1 134 ? 50.263 12.373 11.721 1.00 23.05 212 HIS D CA 1
ATOM 11682 C C . HIS D 1 134 ? 49.918 13.731 11.110 1.00 23.57 212 HIS D C 1
ATOM 11683 O O . HIS D 1 134 ? 50.517 14.755 11.514 1.00 24.05 212 HIS D O 1
ATOM 11690 N N . GLY D 1 135 ? 49.002 13.735 10.145 1.00 23.48 213 GLY D N 1
ATOM 11691 C CA . GLY D 1 135 ? 48.494 14.950 9.499 1.00 24.33 213 GLY D CA 1
ATOM 11692 C C .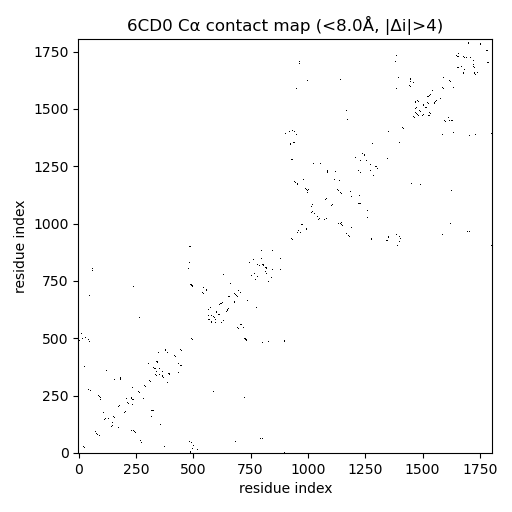 GLY D 1 135 ? 48.720 14.842 8.008 1.00 25.39 213 GLY D C 1
ATOM 11693 O O . GLY D 1 135 ? 49.774 14.354 7.549 1.00 25.55 213 GLY D O 1
ATOM 11694 N N . PHE D 1 136 ? 47.715 15.247 7.249 1.00 26.10 214 PHE D N 1
ATOM 11695 C CA . PHE D 1 136 ? 47.820 15.304 5.816 1.00 27.73 214 PHE D CA 1
ATOM 11696 C C . PHE D 1 136 ? 46.721 16.191 5.260 1.00 29.39 214 PHE D C 1
ATOM 11697 O O . PHE D 1 136 ? 45.525 15.978 5.514 1.00 28.31 214 PHE D O 1
ATOM 11705 N N . MET D 1 137 ? 47.154 17.192 4.504 1.00 31.82 215 MET D N 1
ATOM 11706 C CA . MET D 1 137 ? 46.267 18.081 3.795 1.00 34.52 215 MET D CA 1
ATOM 11707 C C . MET D 1 137 ? 46.792 18.245 2.391 1.00 36.86 215 MET D C 1
ATOM 11708 O O . MET D 1 137 ? 48.001 18.326 2.185 1.00 36.61 215 MET D O 1
ATOM 11713 N N . THR D 1 138 ? 45.867 18.281 1.440 1.00 40.40 216 THR D N 1
ATOM 11714 C CA . THR D 1 138 ? 46.157 18.634 0.058 1.00 41.53 216 THR D CA 1
ATOM 11715 C C . THR D 1 138 ? 45.851 20.113 -0.081 1.00 43.71 216 THR D C 1
ATOM 11716 O O . THR D 1 138 ? 45.374 20.752 0.860 1.00 43.47 216 THR D O 1
ATOM 11720 N N . ALA D 1 139 ? 46.110 20.647 -1.273 1.00 45.47 217 ALA D N 1
ATOM 11721 C CA . ALA D 1 139 ? 45.672 21.986 -1.633 1.00 46.76 217 ALA D CA 1
ATOM 11722 C C . ALA D 1 139 ? 44.148 22.152 -1.531 1.00 46.95 217 ALA D C 1
ATOM 11723 O O . ALA D 1 139 ? 43.670 23.235 -1.219 1.00 48.72 217 ALA D O 1
ATOM 11725 N N . LYS D 1 140 ? 43.396 21.080 -1.781 1.00 47.38 218 LYS D N 1
ATOM 11726 C CA . LYS D 1 140 ? 41.928 21.136 -1.776 1.00 48.22 218 LYS D CA 1
ATOM 11727 C C . LYS D 1 140 ? 41.288 20.875 -0.415 1.00 45.49 218 LYS D C 1
ATOM 11728 O O . LYS D 1 140 ? 40.256 21.456 -0.124 1.00 44.60 218 LYS D O 1
ATOM 11734 N N . ARG D 1 141 ? 41.854 19.976 0.397 1.00 42.17 219 ARG D N 1
ATOM 11735 C CA . ARG D 1 141 ? 41.161 19.529 1.611 1.00 40.51 219 ARG D CA 1
ATOM 11736 C C . ARG D 1 141 ? 42.041 18.951 2.716 1.00 35.81 219 ARG D C 1
ATOM 11737 O O . ARG D 1 141 ? 43.187 18.557 2.501 1.00 34.28 219 ARG D O 1
ATOM 11745 N N . ARG D 1 142 ? 41.453 18.907 3.901 1.00 32.08 220 ARG D N 1
ATOM 11746 C CA . ARG D 1 142 ? 42.063 18.278 5.065 1.00 30.02 220 ARG D CA 1
ATOM 11747 C C . ARG D 1 142 ? 41.681 16.800 5.014 1.00 29.03 220 ARG D C 1
ATOM 11748 O O . ARG D 1 142 ? 40.546 16.433 5.294 1.00 28.79 220 ARG D O 1
ATOM 11756 N N . VAL D 1 143 ? 42.638 15.957 4.684 1.00 27.80 221 VAL D N 1
ATOM 11757 C CA . VAL D 1 143 ? 42.321 14.572 4.371 1.00 27.17 221 VAL D CA 1
ATOM 11758 C C . VAL D 1 143 ? 42.276 13.753 5.663 1.00 25.67 221 VAL D C 1
ATOM 11759 O O . VAL D 1 143 ? 41.317 13.025 5.903 1.00 26.07 221 VAL D O 1
ATOM 11763 N N . SER D 1 144 ? 43.303 13.881 6.493 1.00 24.13 222 SER D N 1
ATOM 11764 C CA . SER D 1 144 ? 43.346 13.215 7.789 1.00 23.55 222 SER D CA 1
ATOM 11765 C C . SER D 1 144 ? 42.459 13.949 8.791 1.00 23.08 222 SER D C 1
ATOM 11766 O O . SER D 1 144 ? 42.474 15.175 8.840 1.00 23.47 222 SER D O 1
ATOM 11769 N N . GLY D 1 145 ? 41.733 13.200 9.623 1.00 22.46 223 GLY D N 1
ATOM 11770 C CA . GLY D 1 145 ? 41.107 13.736 10.835 1.00 21.75 223 GLY D CA 1
ATOM 11771 C C . GLY D 1 145 ? 42.058 14.503 11.733 1.00 21.35 223 GLY D C 1
ATOM 11772 O O . GLY D 1 145 ? 41.680 15.488 12.370 1.00 20.99 223 GLY D O 1
ATOM 11773 N N . THR D 1 146 ? 43.315 14.093 11.754 1.00 20.81 224 THR D N 1
ATOM 11774 C CA . THR D 1 146 ? 44.342 14.835 12.474 1.00 20.83 224 THR D CA 1
ATOM 11775 C C . THR D 1 146 ? 44.450 16.274 11.990 1.00 21.33 224 THR D C 1
ATOM 11776 O O . THR D 1 146 ? 44.590 17.179 12.830 1.00 21.52 224 THR D O 1
ATOM 11780 N N . SER D 1 147 ? 44.362 16.477 10.677 1.00 21.18 225 SER D N 1
ATOM 11781 C CA . SER D 1 147 ? 44.462 17.817 10.091 1.00 21.68 225 SER D CA 1
ATOM 11782 C C . SER D 1 147 ? 43.162 18.613 10.130 1.00 21.88 225 SER D C 1
ATOM 11783 O O . SER D 1 147 ? 43.182 19.832 9.901 1.00 22.52 225 SER D O 1
ATOM 11786 N N . ILE D 1 148 ? 42.050 17.950 10.429 1.00 21.50 226 ILE D N 1
ATOM 11787 C CA . ILE D 1 148 ? 40.759 18.608 10.642 1.00 21.71 226 ILE D CA 1
ATOM 11788 C C . ILE D 1 148 ? 40.696 19.197 12.043 1.00 21.14 226 ILE D C 1
ATOM 11789 O O . ILE D 1 148 ? 40.395 20.391 12.223 1.00 21.21 226 ILE D O 1
ATOM 11794 N N . TYR D 1 149 ? 41.031 18.376 13.029 1.00 20.39 227 TYR D N 1
ATOM 11795 C CA . TYR D 1 149 ? 40.880 18.767 14.449 1.00 20.20 227 TYR D CA 1
ATOM 11796 C C . TYR D 1 149 ? 42.102 19.444 15.056 1.00 20.05 227 TYR D C 1
ATOM 11797 O O . TYR D 1 149 ? 41.987 20.068 16.120 1.00 19.98 227 TYR D O 1
ATOM 11806 N N . PHE D 1 150 ? 43.251 19.315 14.386 1.00 20.06 228 PHE D N 1
ATOM 11807 C CA . PHE D 1 150 ? 44.517 19.919 14.799 1.00 20.13 228 PHE D CA 1
ATOM 11808 C C . PHE D 1 150 ? 45.133 20.593 13.595 1.00 20.60 228 PHE D C 1
ATOM 11809 O O . PHE D 1 150 ? 44.658 20.397 12.469 1.00 20.48 228 PHE D O 1
ATOM 11817 N N . GLU D 1 151 ? 46.129 21.442 13.869 1.00 21.10 229 GLU D N 1
ATOM 11818 C CA . GLU D 1 151 ? 46.855 22.169 12.860 1.00 21.89 229 GLU D CA 1
ATOM 11819 C C . GLU D 1 151 ? 48.217 21.510 12.616 1.00 22.07 229 GLU D C 1
ATOM 11820 O O . GLU D 1 151 ? 49.174 21.702 13.364 1.00 21.71 229 GLU D O 1
ATOM 11826 N N . SER D 1 152 ? 48.262 20.705 11.564 1.00 22.73 230 SER D N 1
ATOM 11827 C CA . SER D 1 152 ? 49.480 19.980 11.193 1.00 23.11 230 SER D CA 1
ATOM 11828 C C . SER D 1 152 ? 50.338 20.708 10.154 1.00 23.55 230 SER D C 1
ATOM 11829 O O . SER D 1 152 ? 49.821 21.363 9.237 1.00 23.94 230 SER D O 1
ATOM 11832 N N . MET D 1 153 ? 51.653 20.631 10.325 1.00 23.78 231 MET D N 1
ATOM 11833 C CA . MET D 1 153 ? 52.593 21.084 9.310 1.00 24.24 231 MET D CA 1
ATOM 11834 C C . MET D 1 153 ? 53.679 20.024 9.204 1.00 23.78 231 MET D C 1
ATOM 11835 O O . MET D 1 153 ? 54.220 19.629 10.221 1.00 23.47 231 MET D O 1
ATOM 11840 N N . PRO D 1 154 ? 53.979 19.559 7.988 1.00 23.63 232 PRO D N 1
ATOM 11841 C CA . PRO D 1 154 ? 54.922 18.450 7.848 1.00 23.55 232 PRO D CA 1
ATOM 11842 C C . PRO D 1 154 ? 56.373 18.904 7.928 1.00 23.97 232 PRO D C 1
ATOM 11843 O O . PRO D 1 154 ? 56.656 20.089 7.716 1.00 23.63 232 PRO D O 1
ATOM 11847 N N . TYR D 1 155 ? 57.262 17.974 8.274 1.00 23.73 233 TYR D N 1
ATOM 11848 C CA . TYR D 1 155 ? 58.687 18.096 7.954 1.00 24.21 233 TYR D CA 1
ATOM 11849 C C . TYR D 1 155 ? 59.063 17.088 6.871 1.00 24.79 233 TYR D C 1
ATOM 11850 O O . TYR D 1 155 ? 58.390 16.084 6.672 1.00 24.00 233 TYR D O 1
ATOM 11859 N N . ARG D 1 156 ? 60.162 17.378 6.180 1.00 26.23 234 ARG D N 1
ATOM 11860 C CA . ARG D 1 156 ? 60.523 16.695 4.965 1.00 27.00 234 ARG D CA 1
ATOM 11861 C C . ARG D 1 156 ? 61.935 16.101 5.052 1.00 27.35 234 ARG D C 1
ATOM 11862 O O . ARG D 1 156 ? 62.707 16.409 5.960 1.00 26.62 234 ARG D O 1
ATOM 11870 N N . LEU D 1 157 ? 62.181 15.142 4.169 1.00 27.27 235 LEU D N 1
ATOM 11871 C CA . LEU D 1 157 ? 63.502 14.621 3.880 1.00 28.88 235 LEU D CA 1
ATOM 11872 C C . LEU D 1 157 ? 64.304 15.643 3.079 1.00 30.39 235 LEU D C 1
ATOM 11873 O O . LEU D 1 157 ? 63.725 16.484 2.373 1.00 30.68 235 LEU D O 1
ATOM 11878 N N . ASP D 1 158 ? 65.619 15.568 3.232 1.00 31.43 236 ASP D N 1
ATOM 11879 C CA . ASP D 1 158 ? 66.578 16.140 2.274 1.00 33.72 236 ASP D CA 1
ATOM 11880 C C . ASP D 1 158 ? 66.520 15.246 1.040 1.00 34.71 236 ASP D C 1
ATOM 11881 O O . ASP D 1 158 ? 66.893 14.063 1.097 1.00 33.63 236 ASP D O 1
ATOM 11886 N N . GLU D 1 159 ? 66.013 15.786 -0.064 1.00 37.10 237 GLU D N 1
ATOM 11887 C CA . GLU D 1 159 ? 65.771 14.989 -1.258 1.00 39.92 237 GLU D CA 1
ATOM 11888 C C . GLU D 1 159 ? 67.039 14.417 -1.910 1.00 39.84 237 GLU D C 1
ATOM 11889 O O . GLU D 1 159 ? 66.967 13.377 -2.559 1.00 40.03 237 GLU D O 1
ATOM 11895 N N . SER D 1 160 ? 68.187 15.062 -1.709 1.00 40.15 238 SER D N 1
ATOM 11896 C CA . SER D 1 160 ? 69.465 14.523 -2.224 1.00 40.42 238 SER D CA 1
ATOM 11897 C C . SER D 1 160 ? 70.006 13.328 -1.423 1.00 39.16 238 SER D C 1
ATOM 11898 O O . SER D 1 160 ? 70.783 12.535 -1.964 1.00 39.98 238 SER D O 1
ATOM 11901 N N . THR D 1 161 ? 69.598 13.179 -0.158 1.00 36.14 239 THR D N 1
ATOM 11902 C CA . THR D 1 161 ? 70.099 12.100 0.705 1.00 34.39 239 THR D CA 1
ATOM 11903 C C . THR D 1 161 ? 69.022 11.072 1.093 1.00 32.67 239 THR D C 1
ATOM 11904 O O . THR D 1 161 ? 69.358 9.961 1.471 1.00 31.37 239 THR D O 1
ATOM 11908 N N . GLY D 1 162 ? 67.746 11.451 1.020 1.00 31.23 240 GLY D N 1
ATOM 11909 C CA . GLY D 1 162 ? 66.660 10.562 1.447 1.00 30.61 240 GLY D CA 1
ATOM 11910 C C . GLY D 1 162 ? 66.519 10.439 2.952 1.00 30.06 240 GLY D C 1
ATOM 11911 O O . GLY D 1 162 ? 65.799 9.567 3.424 1.00 29.72 240 GLY D O 1
ATOM 11912 N N . VAL D 1 163 ? 67.181 11.326 3.700 1.00 29.37 241 VAL D N 1
ATOM 11913 C CA . VAL D 1 163 ? 67.203 11.315 5.152 1.00 28.78 241 VAL D CA 1
ATOM 11914 C C . VAL D 1 163 ? 66.420 12.533 5.634 1.00 28.11 241 VAL D C 1
ATOM 11915 O O . VAL D 1 163 ? 66.378 13.561 4.945 1.00 27.73 241 VAL D O 1
ATOM 11919 N N . ILE D 1 164 ? 65.807 12.415 6.813 1.00 27.12 242 ILE D N 1
ATOM 11920 C CA . ILE D 1 164 ? 65.062 13.523 7.426 1.00 26.77 242 ILE D CA 1
ATOM 11921 C C . ILE D 1 164 ? 65.966 14.765 7.474 1.00 27.12 242 ILE D C 1
ATOM 11922 O O . ILE D 1 164 ? 67.128 14.677 7.928 1.00 27.00 242 ILE D O 1
ATOM 11927 N N . ASP D 1 165 ? 65.453 15.892 6.986 1.00 26.77 243 ASP D N 1
ATOM 11928 C CA . ASP D 1 165 ? 66.210 17.142 7.005 1.00 27.38 243 ASP D CA 1
ATOM 11929 C C . ASP D 1 165 ? 66.114 17.753 8.397 1.00 26.77 243 ASP D C 1
ATOM 11930 O O . ASP D 1 165 ? 65.282 18.614 8.660 1.00 26.51 243 ASP D O 1
ATOM 11935 N N . TYR D 1 166 ? 66.990 17.300 9.284 1.00 26.72 244 TYR D N 1
ATOM 11936 C CA . TYR D 1 166 ? 66.956 17.708 10.693 1.00 27.30 244 TYR D CA 1
ATOM 11937 C C . TYR D 1 166 ? 67.228 19.207 10.858 1.00 28.12 244 TYR D C 1
ATOM 11938 O O . TYR D 1 166 ? 66.643 19.841 11.719 1.00 27.52 244 TYR D O 1
ATOM 11947 N N . ASP D 1 167 ? 68.137 19.747 10.037 1.00 29.74 245 ASP D N 1
ATOM 11948 C CA . ASP D 1 167 ? 68.461 21.182 10.050 1.00 31.35 245 ASP D CA 1
ATOM 11949 C C . ASP D 1 167 ? 67.236 22.012 9.699 1.00 31.12 245 ASP D C 1
ATOM 11950 O O . ASP D 1 167 ? 66.966 23.017 10.349 1.00 30.65 245 ASP D O 1
ATOM 11955 N N . MET D 1 168 ? 66.470 21.583 8.699 1.00 30.82 246 MET D N 1
ATOM 11956 C CA . MET D 1 168 ? 65.277 22.343 8.334 1.00 30.32 246 MET D CA 1
ATOM 11957 C C . MET D 1 168 ? 64.182 22.195 9.378 1.00 29.79 246 MET D C 1
ATOM 11958 O O . MET D 1 168 ? 63.467 23.176 9.658 1.00 30.48 246 MET D O 1
ATOM 11963 N N . LEU D 1 169 ? 64.025 20.997 9.952 1.00 28.69 247 LEU D N 1
ATOM 11964 C CA . LEU D 1 169 ? 63.068 20.796 11.053 1.00 28.16 247 LEU D CA 1
ATOM 11965 C C . LEU D 1 169 ? 63.361 21.713 12.243 1.00 28.37 247 LEU D C 1
ATOM 11966 O O . LEU D 1 169 ? 62.450 22.297 12.810 1.00 27.52 247 LEU D O 1
ATOM 11971 N N . GLU D 1 170 ? 64.638 21.847 12.601 1.00 28.78 248 GLU D N 1
ATOM 11972 C CA . GLU D 1 170 ? 65.053 22.764 13.651 1.00 29.92 248 GLU D CA 1
ATOM 11973 C C . GLU D 1 170 ? 64.529 24.182 13.366 1.00 29.48 248 GLU D C 1
ATOM 11974 O O . GLU D 1 170 ? 63.963 24.824 14.258 1.00 29.75 248 GLU D O 1
ATOM 11980 N N . LYS D 1 171 ? 64.725 24.651 12.137 1.00 29.73 249 LYS D N 1
ATOM 11981 C CA . LYS D 1 171 ? 64.283 26.001 11.730 1.00 30.42 249 LYS D CA 1
ATOM 11982 C C . LYS D 1 171 ? 62.771 26.165 11.706 1.00 29.15 249 LYS D C 1
ATOM 11983 O O . LYS D 1 171 ? 62.249 27.153 12.240 1.00 28.89 249 LYS D O 1
ATOM 11989 N N . THR D 1 172 ? 62.077 25.219 11.071 1.00 27.79 250 THR D N 1
ATOM 11990 C CA . THR D 1 172 ? 60.632 25.339 10.878 1.00 27.01 250 THR D CA 1
ATOM 11991 C C . THR D 1 172 ? 59.856 25.123 12.185 1.00 26.39 250 THR D C 1
ATOM 11992 O O . THR D 1 172 ? 58.837 25.773 12.405 1.00 26.18 250 THR D O 1
ATOM 11996 N N . ALA D 1 173 ? 60.339 24.233 13.051 1.00 26.11 251 ALA D N 1
ATOM 11997 C CA . ALA D 1 173 ? 59.791 24.102 14.403 1.00 25.72 251 ALA D CA 1
ATOM 11998 C C . ALA D 1 173 ? 59.885 25.374 15.213 1.00 25.71 251 ALA D C 1
ATOM 11999 O O . ALA D 1 173 ? 58.969 25.712 15.945 1.00 25.14 251 ALA D O 1
ATOM 12001 N N . ALA D 1 174 ? 61.006 26.075 15.099 1.00 26.00 252 ALA D N 1
ATOM 12002 C CA . ALA D 1 174 ? 61.173 27.343 15.813 1.00 26.45 252 ALA D CA 1
ATOM 12003 C C . ALA D 1 174 ? 60.169 28.403 15.361 1.00 26.37 252 ALA D C 1
ATOM 12004 O O . ALA D 1 174 ? 59.764 29.238 16.163 1.00 27.80 252 ALA D O 1
ATOM 12006 N N . LEU D 1 175 ? 59.769 28.369 14.090 1.00 25.84 253 LEU D N 1
ATOM 12007 C CA . LEU D 1 175 ? 58.781 29.295 13.539 1.00 25.62 253 LEU D CA 1
ATOM 12008 C C . LEU D 1 175 ? 57.334 28.885 13.812 1.00 25.22 253 LEU D C 1
ATOM 12009 O O . LEU D 1 175 ? 56.503 29.682 14.252 1.00 25.08 253 LEU D O 1
ATOM 12014 N N . PHE D 1 176 ? 57.045 27.616 13.547 1.00 24.40 254 PHE D N 1
ATOM 12015 C CA . PHE D 1 176 ? 55.689 27.066 13.718 1.00 24.02 254 PHE D CA 1
ATOM 12016 C C . PHE D 1 176 ? 55.312 26.810 15.185 1.00 24.23 254 PHE D C 1
ATOM 12017 O O . PHE D 1 176 ? 54.139 26.912 15.541 1.00 24.06 254 PHE D O 1
ATOM 12025 N N . ARG D 1 177 ? 56.293 26.493 16.032 1.00 25.24 255 ARG D N 1
ATOM 12026 C CA . ARG D 1 177 ? 56.070 26.257 17.460 1.00 26.35 255 ARG D CA 1
ATOM 12027 C C . ARG D 1 177 ? 55.004 25.177 17.683 1.00 24.96 255 ARG D C 1
ATOM 12028 O O . ARG D 1 177 ? 53.976 25.410 18.294 1.00 24.25 255 ARG D O 1
ATOM 12036 N N . PRO D 1 178 ? 55.269 23.972 17.177 1.00 24.04 256 PRO D N 1
ATOM 12037 C CA . PRO D 1 178 ? 54.327 22.886 17.459 1.00 23.36 256 PRO D CA 1
ATOM 12038 C C . PRO D 1 178 ? 54.213 22.594 18.963 1.00 23.25 256 PRO D C 1
ATOM 12039 O O . PRO D 1 178 ? 55.197 22.769 19.707 1.00 22.94 256 PRO D O 1
ATOM 12043 N N . LYS D 1 179 ? 53.038 22.146 19.390 1.00 22.86 257 LYS D N 1
ATOM 12044 C CA . LYS D 1 179 ? 52.859 21.604 20.725 1.00 23.77 257 LYS D CA 1
ATOM 12045 C C . LYS D 1 179 ? 53.305 20.149 20.817 1.00 22.64 257 LYS D C 1
ATOM 12046 O O . LYS D 1 179 ? 53.623 19.696 21.896 1.00 22.90 257 LYS D O 1
ATOM 12052 N N . LEU D 1 180 ? 53.302 19.444 19.687 1.00 21.59 258 LEU D N 1
ATOM 12053 C CA . LEU D 1 180 ? 53.702 18.038 19.604 1.00 21.06 258 LEU D CA 1
ATOM 12054 C C . LEU D 1 180 ? 54.502 17.816 18.344 1.00 20.73 258 LEU D C 1
ATOM 12055 O O . LEU D 1 180 ? 54.078 18.221 17.253 1.00 20.35 258 LEU D O 1
ATOM 12060 N N . ILE D 1 181 ? 55.655 17.153 18.475 1.00 20.53 259 ILE D N 1
ATOM 12061 C CA . ILE D 1 181 ? 56.405 16.694 17.311 1.00 20.47 259 ILE D CA 1
ATOM 12062 C C . ILE D 1 181 ? 56.353 15.179 17.315 1.00 20.28 259 ILE D C 1
ATOM 12063 O O . ILE D 1 181 ? 56.587 14.560 18.343 1.00 20.45 259 ILE D O 1
ATOM 12068 N N . ILE D 1 182 ? 56.035 14.620 16.157 1.00 20.23 260 ILE D N 1
ATOM 12069 C CA . ILE D 1 182 ? 55.927 13.172 15.964 1.00 20.25 260 ILE D CA 1
ATOM 12070 C C . ILE D 1 182 ? 57.095 12.689 15.119 1.00 20.52 260 ILE D C 1
ATOM 12071 O O . ILE D 1 182 ? 57.359 13.212 14.038 1.00 21.01 260 ILE D O 1
ATOM 12076 N N . ALA D 1 183 ? 57.785 11.683 15.621 1.00 20.64 261 ALA D N 1
ATOM 12077 C CA . ALA D 1 183 ? 58.758 10.916 14.876 1.00 20.75 261 ALA D CA 1
ATOM 12078 C C . ALA D 1 183 ? 58.139 9.554 14.546 1.00 20.89 261 ALA D C 1
ATOM 12079 O O . ALA D 1 183 ? 57.183 9.118 15.208 1.00 20.41 261 ALA D O 1
ATOM 12081 N N . GLY D 1 184 ? 58.658 8.906 13.505 1.00 21.33 262 GLY D N 1
ATOM 12082 C CA . GLY D 1 184 ? 58.136 7.605 13.076 1.00 22.00 262 GLY D CA 1
ATOM 12083 C C . GLY D 1 184 ? 57.504 7.759 11.715 1.00 22.48 262 GLY D C 1
ATOM 12084 O O . GLY D 1 184 ? 57.163 8.860 11.304 1.00 23.40 262 GLY D O 1
ATOM 12085 N N . ALA D 1 185 ? 57.356 6.648 11.004 1.00 22.69 263 ALA D N 1
ATOM 12086 C CA . ALA D 1 185 ? 57.051 6.673 9.590 1.00 23.17 263 ALA D CA 1
ATOM 12087 C C . ALA D 1 185 ? 56.493 5.345 9.111 1.00 23.29 263 ALA D C 1
ATOM 12088 O O . ALA D 1 185 ? 56.687 4.312 9.761 1.00 23.76 263 ALA D O 1
ATOM 12090 N N A SER D 1 186 ? 55.818 5.396 7.970 0.50 23.60 264 SER D N 1
ATOM 12091 N N B SER D 1 186 ? 55.796 5.379 7.979 0.50 23.56 264 SER D N 1
ATOM 12092 C CA A SER D 1 186 ? 55.311 4.193 7.281 0.50 23.77 264 SER D CA 1
ATOM 12093 C CA B SER D 1 186 ? 55.329 4.141 7.305 0.50 23.69 264 SER D CA 1
ATOM 12094 C C A SER D 1 186 ? 56.240 3.666 6.191 0.50 23.89 264 SER D C 1
ATOM 12095 C C B SER D 1 186 ? 56.281 3.641 6.220 0.50 23.84 264 SER D C 1
ATOM 12096 O O A SER D 1 186 ? 56.168 2.490 5.826 0.50 23.38 264 SER D O 1
ATOM 12097 O O B SER D 1 186 ? 56.272 2.452 5.892 0.50 23.31 264 SER D O 1
ATOM 12102 N N . ALA D 1 187 ? 57.111 4.532 5.668 1.00 23.84 265 ALA D N 1
ATOM 12103 C CA . ALA D 1 187 ? 57.984 4.186 4.567 1.00 24.01 265 ALA D CA 1
ATOM 12104 C C . ALA D 1 187 ? 59.300 4.945 4.626 1.00 25.10 265 ALA D C 1
ATOM 12105 O O . ALA D 1 187 ? 59.745 5.475 3.610 1.00 26.97 265 ALA D O 1
ATOM 12107 N N . TYR D 1 188 ? 59.940 4.921 5.792 1.00 24.72 266 TYR D N 1
ATOM 12108 C CA . TYR D 1 188 ? 61.260 5.497 5.981 1.00 25.01 266 TYR D CA 1
ATOM 12109 C C . TYR D 1 188 ? 62.269 4.397 6.262 1.00 25.00 266 TYR D C 1
ATOM 12110 O O . TYR D 1 188 ? 62.136 3.652 7.245 1.00 24.96 266 TYR D O 1
ATOM 12119 N N . PRO D 1 189 ? 63.281 4.268 5.398 1.00 25.67 267 PRO D N 1
ATOM 12120 C CA . PRO D 1 189 ? 64.195 3.130 5.487 1.00 25.61 267 PRO D CA 1
ATOM 12121 C C . PRO D 1 189 ? 65.347 3.272 6.457 1.00 26.06 267 PRO D C 1
ATOM 12122 O O . PRO D 1 189 ? 66.203 2.387 6.499 1.00 26.54 267 PRO D O 1
ATOM 12126 N N . ARG D 1 190 ? 65.411 4.360 7.222 1.00 25.95 268 ARG D N 1
ATOM 12127 C CA . ARG D 1 190 ? 66.528 4.546 8.139 1.00 26.72 268 ARG D CA 1
ATOM 12128 C C . ARG D 1 190 ? 66.036 4.674 9.555 1.00 26.85 268 ARG D C 1
ATOM 12129 O O . ARG D 1 190 ? 64.862 4.927 9.782 1.00 26.21 268 ARG D O 1
ATOM 12137 N N . ASP D 1 191 ? 66.953 4.486 10.502 1.00 27.37 269 ASP D N 1
ATOM 12138 C CA . ASP D 1 191 ? 66.684 4.749 11.908 1.00 27.89 269 ASP D CA 1
ATOM 12139 C C . ASP D 1 191 ? 66.557 6.287 12.150 1.00 28.36 269 ASP D C 1
ATOM 12140 O O . ASP D 1 191 ? 66.980 7.088 11.327 1.00 28.57 269 ASP D O 1
ATOM 12145 N N . ILE D 1 192 ? 65.963 6.658 13.274 1.00 28.65 270 ILE D N 1
ATOM 12146 C CA . ILE D 1 192 ? 65.672 8.050 13.615 1.00 29.06 270 ILE D CA 1
ATOM 12147 C C . ILE D 1 192 ? 66.679 8.550 14.641 1.00 29.17 270 ILE D C 1
ATOM 12148 O O . ILE D 1 192 ? 67.013 7.838 15.585 1.00 29.17 270 ILE D O 1
ATOM 12153 N N . ASP D 1 193 ? 67.133 9.792 14.462 1.00 28.78 271 ASP D N 1
ATOM 12154 C CA . ASP D 1 193 ? 68.023 10.442 15.421 1.00 28.95 271 ASP D CA 1
ATOM 12155 C C . ASP D 1 193 ? 67.173 11.017 16.543 1.00 27.98 271 ASP D C 1
ATOM 12156 O O . ASP D 1 193 ? 66.789 12.193 16.507 1.00 27.64 271 ASP D O 1
ATOM 12161 N N . TYR D 1 194 ? 66.889 10.180 17.543 1.00 27.18 272 TYR D N 1
ATOM 12162 C CA . TYR D 1 194 ? 65.990 10.577 18.633 1.00 26.58 272 TYR D CA 1
ATOM 12163 C C . TYR D 1 194 ? 66.553 11.717 19.476 1.00 26.49 272 TYR D C 1
ATOM 12164 O O . TYR D 1 194 ? 65.791 12.548 19.957 1.00 25.73 272 TYR D O 1
ATOM 12173 N N . ALA D 1 195 ? 67.872 11.723 19.691 1.00 26.51 273 ALA D N 1
ATOM 12174 C CA . ALA D 1 195 ? 68.513 12.806 20.453 1.00 27.25 273 ALA D CA 1
ATOM 12175 C C . ALA D 1 195 ? 68.251 14.142 19.795 1.00 27.00 273 ALA D C 1
ATOM 12176 O O . ALA D 1 195 ? 67.965 15.128 20.479 1.00 27.72 273 ALA D O 1
ATOM 12178 N N . ARG D 1 196 ? 68.300 14.177 18.467 1.00 26.86 274 ARG D N 1
ATOM 12179 C CA . ARG D 1 196 ? 68.078 15.426 17.726 1.00 26.94 274 ARG D CA 1
ATOM 12180 C C . ARG D 1 196 ? 66.615 15.863 17.764 1.00 25.83 274 ARG D C 1
ATOM 12181 O O . ARG D 1 196 ? 66.320 17.058 17.883 1.00 25.13 274 ARG D O 1
ATOM 12189 N N . PHE D 1 197 ? 65.686 14.908 17.660 1.00 24.65 275 PHE D N 1
ATOM 12190 C CA . PHE D 1 197 ? 64.273 15.218 17.913 1.00 24.28 275 PHE D CA 1
ATOM 12191 C C . PHE D 1 197 ? 64.017 15.813 19.303 1.00 23.99 275 PHE D C 1
ATOM 12192 O O . PHE D 1 197 ? 63.217 16.728 19.450 1.00 23.85 275 PHE D O 1
ATOM 12200 N N . ARG D 1 198 ? 64.690 15.280 20.317 1.00 24.32 276 ARG D N 1
ATOM 12201 C CA . ARG D 1 198 ? 64.574 15.792 21.686 1.00 24.91 276 ARG D CA 1
ATOM 12202 C C . ARG D 1 198 ? 65.108 17.228 21.792 1.00 25.78 276 ARG D C 1
ATOM 12203 O O . ARG D 1 198 ? 64.467 18.090 22.412 1.00 24.95 276 ARG D O 1
ATOM 12211 N N . LYS D 1 199 ? 66.267 17.461 21.184 1.00 27.04 277 LYS D N 1
ATOM 12212 C CA . LYS D 1 199 ? 66.854 18.808 21.146 1.00 28.60 277 LYS D CA 1
ATOM 12213 C C . LYS D 1 199 ? 65.853 19.785 20.529 1.00 27.96 277 LYS D C 1
ATOM 12214 O O . LYS D 1 199 ? 65.534 20.829 21.114 1.00 27.52 277 LYS D O 1
ATOM 12220 N N . ILE D 1 200 ? 65.298 19.410 19.379 1.00 27.37 278 ILE D N 1
ATOM 12221 C CA . ILE D 1 200 ? 64.362 20.281 18.664 1.00 27.29 278 ILE D CA 1
ATOM 12222 C C . ILE D 1 200 ? 63.043 20.463 19.438 1.00 26.86 278 ILE D C 1
ATOM 12223 O O . ILE D 1 200 ? 62.516 21.590 19.537 1.00 26.85 278 ILE D O 1
ATOM 12228 N N . ALA D 1 201 ? 62.489 19.370 19.968 1.00 26.12 279 ALA D N 1
ATOM 12229 C CA . ALA D 1 201 ? 61.289 19.479 20.793 1.00 26.26 279 ALA D CA 1
ATOM 12230 C C . ALA D 1 201 ? 61.500 20.419 21.980 1.00 26.79 279 ALA D C 1
ATOM 12231 O O . ALA D 1 201 ? 60.676 21.281 22.229 1.00 26.70 279 ALA D O 1
ATOM 12233 N N . ASP D 1 202 ? 62.613 20.251 22.688 1.00 27.97 280 ASP D N 1
ATOM 12234 C CA . ASP D 1 202 ? 62.938 21.115 23.841 1.00 28.94 280 ASP D CA 1
ATOM 12235 C C . ASP D 1 202 ? 63.103 22.594 23.432 1.00 29.15 280 ASP D C 1
ATOM 12236 O O . ASP D 1 202 ? 62.767 23.488 24.217 1.00 28.97 280 ASP D O 1
ATOM 12241 N N . SER D 1 203 ? 63.577 22.841 22.216 1.00 29.19 281 SER D N 1
ATOM 12242 C CA . SER D 1 203 ? 63.742 24.226 21.689 1.00 29.94 281 SER D CA 1
ATOM 12243 C C . SER D 1 203 ? 62.434 25.038 21.664 1.00 29.58 281 SER D C 1
ATOM 12244 O O . SER D 1 203 ? 62.476 26.252 21.781 1.00 29.65 281 SER D O 1
ATOM 12247 N N . VAL D 1 204 ? 61.276 24.372 21.552 1.00 28.39 282 VAL D N 1
ATOM 12248 C CA . VAL D 1 204 ? 59.966 25.028 21.544 1.00 28.18 282 VAL D CA 1
ATOM 12249 C C . VAL D 1 204 ? 59.017 24.531 22.636 1.00 27.19 282 VAL D C 1
ATOM 12250 O O . VAL D 1 204 ? 57.858 24.927 22.683 1.00 27.11 282 VAL D O 1
ATOM 12254 N N . GLY D 1 205 ? 59.504 23.702 23.552 1.00 26.60 283 GLY D N 1
ATOM 12255 C CA . GLY D 1 205 ? 58.669 23.219 24.654 1.00 26.09 283 GLY D CA 1
ATOM 12256 C C . GLY D 1 205 ? 57.591 22.249 24.210 1.00 25.04 283 GLY D C 1
ATOM 12257 O O . GLY D 1 205 ? 56.528 22.164 24.832 1.00 24.96 283 GLY D O 1
ATOM 12258 N N . ALA D 1 206 ? 57.869 21.514 23.133 1.00 24.47 284 ALA D N 1
ATOM 12259 C CA . ALA D 1 206 ? 56.888 20.582 22.550 1.00 23.50 284 ALA D CA 1
ATOM 12260 C C . ALA D 1 206 ? 56.974 19.242 23.251 1.00 23.27 284 ALA D C 1
ATOM 12261 O O . ALA D 1 206 ? 58.055 18.819 23.699 1.00 23.54 284 ALA D O 1
ATOM 12263 N N . PHE D 1 207 ? 55.835 18.569 23.346 1.00 23.01 285 PHE D N 1
ATOM 12264 C CA . PHE D 1 207 ? 55.829 17.126 23.585 1.00 22.70 285 PHE D CA 1
ATOM 12265 C C . PHE D 1 207 ? 56.481 16.417 22.400 1.00 22.28 285 PHE D C 1
ATOM 12266 O O . PHE D 1 207 ? 56.455 16.905 21.277 1.00 21.85 285 PHE D O 1
ATOM 12274 N N . LEU D 1 208 ? 57.053 15.241 22.658 1.00 22.13 286 LEU D N 1
ATOM 12275 C CA . LEU D 1 208 ? 57.727 14.460 21.636 1.00 21.75 286 LEU D CA 1
ATOM 12276 C C . LEU D 1 208 ? 57.190 13.027 21.700 1.00 21.56 286 LEU D C 1
ATOM 12277 O O . LEU D 1 208 ? 57.229 12.393 22.750 1.00 21.31 286 LEU D O 1
ATOM 12282 N N . MET D 1 209 ? 56.710 12.542 20.564 1.00 21.62 287 MET D N 1
ATOM 12283 C CA . MET D 1 209 ? 56.152 11.203 20.451 1.00 21.92 287 MET D CA 1
ATOM 12284 C C . MET D 1 209 ? 56.853 10.436 19.340 1.00 21.54 287 MET D C 1
ATOM 12285 O O . MET D 1 209 ? 57.258 11.009 18.330 1.00 21.14 287 MET D O 1
ATOM 12290 N N . MET D 1 210 ? 56.971 9.116 19.527 1.00 21.20 288 MET D N 1
ATOM 12291 C CA . MET D 1 210 ? 57.414 8.216 18.503 1.00 21.18 288 MET D CA 1
ATOM 12292 C C . MET D 1 210 ? 56.263 7.286 18.177 1.00 20.45 288 MET D C 1
ATOM 12293 O O . MET D 1 210 ? 55.685 6.702 19.071 1.00 20.35 288 MET D O 1
ATOM 12298 N N . ASP D 1 211 ? 55.954 7.164 16.896 1.00 20.09 289 ASP D N 1
ATOM 12299 C CA . ASP D 1 211 ? 54.994 6.176 16.401 1.00 19.90 289 ASP D CA 1
ATOM 12300 C C . ASP D 1 211 ? 55.818 5.049 15.819 1.00 19.98 289 ASP D C 1
ATOM 12301 O O . ASP D 1 211 ? 56.354 5.149 14.710 1.00 19.48 289 ASP D O 1
ATOM 12306 N N . MET D 1 212 ? 55.946 3.977 16.580 1.00 20.30 290 MET D N 1
ATOM 12307 C CA . MET D 1 212 ? 56.804 2.846 16.162 1.00 20.66 290 MET D CA 1
ATOM 12308 C C . MET D 1 212 ? 56.054 1.691 15.485 1.00 20.78 290 MET D C 1
ATOM 12309 O O . MET D 1 212 ? 56.565 0.572 15.421 1.00 20.58 290 MET D O 1
ATOM 12314 N N . ALA D 1 213 ? 54.850 1.945 14.973 1.00 21.22 291 ALA D N 1
ATOM 12315 C CA . ALA D 1 213 ? 54.058 0.902 14.333 1.00 21.86 291 ALA D CA 1
ATOM 12316 C C . ALA D 1 213 ? 54.842 -0.003 13.379 1.00 22.49 291 ALA D C 1
ATOM 12317 O O . ALA D 1 213 ? 54.728 -1.224 13.464 1.00 22.99 291 ALA D O 1
ATOM 12319 N N . HIS D 1 214 ? 55.652 0.571 12.497 1.00 23.40 292 HIS D N 1
ATOM 12320 C CA . HIS D 1 214 ? 56.348 -0.251 11.490 1.00 24.34 292 HIS D CA 1
ATOM 12321 C C . HIS D 1 214 ? 57.573 -0.972 12.030 1.00 23.86 292 HIS D C 1
ATOM 12322 O O . HIS D 1 214 ? 58.000 -1.927 11.422 1.00 24.53 292 HIS D O 1
ATOM 12329 N N . VAL D 1 215 ? 58.126 -0.516 13.147 1.00 23.33 293 VAL D N 1
ATOM 12330 C CA . VAL D 1 215 ? 59.449 -0.930 13.618 1.00 23.15 293 VAL D CA 1
ATOM 12331 C C . VAL D 1 215 ? 59.457 -1.439 15.068 1.00 23.10 293 VAL D C 1
ATOM 12332 O O . VAL D 1 215 ? 60.540 -1.667 15.628 1.00 23.62 293 VAL D O 1
ATOM 12336 N N . SER D 1 216 ? 58.277 -1.627 15.682 1.00 22.65 294 SER D N 1
ATOM 12337 C CA . SER D 1 216 ? 58.208 -1.963 17.107 1.00 22.95 294 SER D CA 1
ATOM 12338 C C . SER D 1 216 ? 59.019 -3.199 17.505 1.00 23.09 294 SER D C 1
ATOM 12339 O O . SER D 1 216 ? 59.695 -3.210 18.543 1.00 23.09 294 SER D O 1
ATOM 12342 N N . GLY D 1 217 ? 58.956 -4.231 16.673 1.00 22.83 295 GLY D N 1
ATOM 12343 C CA . GLY D 1 217 ? 59.684 -5.482 16.947 1.00 23.46 295 GLY D CA 1
ATOM 12344 C C . GLY D 1 217 ? 61.181 -5.314 16.861 1.00 23.92 295 GLY D C 1
ATOM 12345 O O . GLY D 1 217 ? 61.925 -5.928 17.648 1.00 24.38 295 GLY D O 1
ATOM 12346 N N . LEU D 1 218 ? 61.644 -4.450 15.941 1.00 23.85 296 LEU D N 1
ATOM 12347 C CA . LEU D 1 218 ? 63.070 -4.153 15.809 1.00 24.34 296 LEU D CA 1
ATOM 12348 C C . LEU D 1 218 ? 63.574 -3.380 17.027 1.00 24.46 296 LEU D C 1
ATOM 12349 O O . LEU D 1 218 ? 64.740 -3.501 17.438 1.00 25.33 296 LEU D O 1
ATOM 12354 N N . ILE D 1 219 ? 62.694 -2.567 17.599 1.00 24.07 297 ILE D N 1
ATOM 12355 C CA . ILE D 1 219 ? 63.013 -1.851 18.827 1.00 23.93 297 ILE D CA 1
ATOM 12356 C C . ILE D 1 219 ? 63.030 -2.805 20.015 1.00 24.28 297 ILE D C 1
ATOM 12357 O O . ILE D 1 219 ? 63.947 -2.757 20.823 1.00 24.56 297 ILE D O 1
ATOM 12362 N N . ALA D 1 220 ? 62.014 -3.652 20.140 1.00 24.60 298 ALA D N 1
ATOM 12363 C CA . ALA D 1 220 ? 61.967 -4.619 21.247 1.00 25.34 298 ALA D CA 1
ATOM 12364 C C . ALA D 1 220 ? 63.214 -5.524 21.236 1.00 26.23 298 ALA D C 1
ATOM 12365 O O . ALA D 1 220 ? 63.783 -5.804 22.280 1.00 27.23 298 ALA D O 1
ATOM 12367 N N . ALA D 1 221 ? 63.682 -5.884 20.052 1.00 26.57 299 ALA D N 1
ATOM 12368 C CA . ALA D 1 221 ? 64.817 -6.801 19.880 1.00 27.25 299 ALA D CA 1
ATOM 12369 C C . ALA D 1 221 ? 66.165 -6.100 19.898 1.00 28.11 299 ALA D C 1
ATOM 12370 O O . ALA D 1 221 ? 67.193 -6.744 19.643 1.00 28.59 299 ALA D O 1
ATOM 12372 N N . SER D 1 222 ? 66.171 -4.785 20.160 1.00 28.55 300 SER D N 1
ATOM 12373 C CA . SER D 1 222 ? 67.366 -3.950 20.181 1.00 29.25 300 SER D CA 1
ATOM 12374 C C . SER D 1 222 ? 68.133 -3.942 18.879 1.00 29.18 300 SER D C 1
ATOM 12375 O O . SER D 1 222 ? 69.371 -3.781 18.885 1.00 29.91 300 SER D O 1
ATOM 12378 N N . VAL D 1 223 ? 67.424 -4.130 17.762 1.00 28.36 301 VAL D N 1
ATOM 12379 C CA . VAL D 1 223 ? 68.032 -4.045 16.451 1.00 28.57 301 VAL D CA 1
ATOM 12380 C C . VAL D 1 223 ? 68.209 -2.572 16.080 1.00 28.85 301 VAL D C 1
ATOM 12381 O O . VAL D 1 223 ? 69.263 -2.180 15.581 1.00 29.44 301 VAL D O 1
ATOM 12385 N N . LEU D 1 224 ? 67.174 -1.759 16.321 1.00 27.68 302 LEU D N 1
ATOM 12386 C CA . LEU D 1 224 ? 67.232 -0.316 16.111 1.00 28.11 302 LEU D CA 1
ATOM 12387 C C . LEU D 1 224 ? 67.319 0.386 17.450 1.00 27.95 302 LEU D C 1
ATOM 12388 O O . LEU D 1 224 ? 67.136 -0.238 18.487 1.00 28.09 302 LEU D O 1
ATOM 12393 N N . ALA D 1 225 ? 67.604 1.684 17.399 1.00 27.75 303 ALA D N 1
ATOM 12394 C CA . ALA D 1 225 ? 67.701 2.514 18.593 1.00 27.55 303 ALA D CA 1
ATOM 12395 C C . ALA D 1 225 ? 66.381 2.580 19.352 1.00 27.05 303 ALA D C 1
ATOM 12396 O O . ALA D 1 225 ? 65.292 2.363 18.799 1.00 26.59 303 ALA D O 1
ATOM 12398 N N . ASP D 1 226 ? 66.511 2.843 20.637 1.00 26.87 304 ASP D N 1
ATOM 12399 C CA . ASP D 1 226 ? 65.383 2.845 21.555 1.00 26.42 304 ASP D CA 1
ATOM 12400 C C . ASP D 1 226 ? 64.786 4.253 21.672 1.00 25.63 304 ASP D C 1
ATOM 12401 O O . ASP D 1 226 ? 65.436 5.133 22.231 1.00 26.47 304 ASP D O 1
ATOM 12406 N N . PRO D 1 227 ? 63.538 4.473 21.179 1.00 24.31 305 PRO D N 1
ATOM 12407 C CA . PRO D 1 227 ? 62.916 5.790 21.343 1.00 23.88 305 PRO D CA 1
ATOM 12408 C C . PRO D 1 227 ? 62.612 6.113 22.808 1.00 23.69 305 PRO D C 1
ATOM 12409 O O . PRO D 1 227 ? 62.536 7.290 23.175 1.00 23.67 305 PRO D O 1
ATOM 12413 N N . PHE D 1 228 ? 62.461 5.089 23.647 1.00 23.64 306 PHE D N 1
ATOM 12414 C CA . PHE D 1 228 ? 62.102 5.297 25.049 1.00 24.04 306 PHE D CA 1
ATOM 12415 C C . PHE D 1 228 ? 63.202 6.014 25.860 1.00 25.37 306 PHE D C 1
ATOM 12416 O O . PHE D 1 228 ? 62.942 6.536 26.932 1.00 25.29 306 PHE D O 1
ATOM 12424 N N . GLU D 1 229 ? 64.419 6.041 25.344 1.00 26.87 307 GLU D N 1
ATOM 12425 C CA . GLU D 1 229 ? 65.500 6.839 25.926 1.00 28.89 307 GLU D CA 1
ATOM 12426 C C . GLU D 1 229 ? 65.249 8.369 25.852 1.00 28.44 307 GLU D C 1
ATOM 12427 O O . GLU D 1 229 ? 65.778 9.131 26.672 1.00 28.88 307 GLU D O 1
ATOM 12433 N N . PHE D 1 230 ? 64.457 8.807 24.873 1.00 27.44 308 PHE D N 1
ATOM 12434 C CA . PHE D 1 230 ? 64.284 10.229 24.547 1.00 27.05 308 PHE D CA 1
ATOM 12435 C C . PHE D 1 230 ? 62.877 10.812 24.503 1.00 25.82 308 PHE D C 1
ATOM 12436 O O . PHE D 1 230 ? 62.703 12.002 24.793 1.00 26.18 308 PHE D O 1
ATOM 12444 N N . VAL D 1 231 ? 61.883 10.026 24.118 1.00 24.03 309 VAL D N 1
ATOM 12445 C CA . VAL D 1 231 ? 60.534 10.583 23.865 1.00 23.02 309 VAL D CA 1
ATOM 12446 C C . VAL D 1 231 ? 59.651 10.505 25.084 1.00 22.72 309 VAL D C 1
ATOM 12447 O O . VAL D 1 231 ? 59.979 9.811 26.039 1.00 23.25 309 VAL D O 1
ATOM 12451 N N . ASP D 1 232 ? 58.510 11.194 25.039 1.00 22.15 310 ASP D N 1
ATOM 12452 C CA . ASP D 1 232 ? 57.570 11.230 26.166 1.00 22.10 310 ASP D CA 1
ATOM 12453 C C . ASP D 1 232 ? 56.526 10.123 26.060 1.00 21.45 310 ASP D C 1
ATOM 12454 O O . ASP D 1 232 ? 56.012 9.646 27.082 1.00 21.60 310 ASP D O 1
ATOM 12459 N N . ILE D 1 233 ? 56.143 9.848 24.821 1.00 20.61 311 ILE D N 1
ATOM 12460 C CA . ILE D 1 233 ? 55.024 8.978 24.446 1.00 20.19 311 ILE D CA 1
ATOM 12461 C C . ILE D 1 233 ? 55.421 8.130 23.234 1.00 19.76 311 ILE D C 1
ATOM 12462 O O . ILE D 1 233 ? 56.069 8.632 22.298 1.00 19.52 311 ILE D O 1
ATOM 12467 N N . VAL D 1 234 ? 55.061 6.839 23.251 1.00 19.39 312 VAL D N 1
ATOM 12468 C CA . VAL D 1 234 ? 55.271 5.951 22.119 1.00 19.25 312 VAL D CA 1
ATOM 12469 C C . VAL D 1 234 ? 53.938 5.299 21.760 1.00 18.89 312 VAL D C 1
ATOM 12470 O O . VAL D 1 234 ? 53.258 4.767 22.632 1.00 19.26 312 VAL D O 1
ATOM 12474 N N . THR D 1 235 ? 53.546 5.370 20.502 1.00 18.61 313 THR D N 1
ATOM 12475 C CA . THR D 1 235 ? 52.362 4.635 20.045 1.00 18.43 313 THR D CA 1
ATOM 12476 C C . THR D 1 235 ? 52.785 3.542 19.117 1.00 18.33 313 THR D C 1
ATOM 12477 O O . THR D 1 235 ? 53.884 3.563 18.540 1.00 17.82 313 THR D O 1
ATOM 12481 N N . THR D 1 236 ? 51.904 2.563 18.956 1.00 18.59 314 THR D N 1
ATOM 12482 C CA . THR D 1 236 ? 52.180 1.466 18.057 1.00 19.05 314 THR D CA 1
ATOM 12483 C C . THR D 1 236 ? 50.910 0.722 17.675 1.00 19.11 314 THR D C 1
ATOM 12484 O O . THR D 1 236 ? 49.927 0.739 18.408 1.00 18.88 314 THR D O 1
ATOM 12488 N N . THR D 1 237 ? 50.945 0.100 16.512 1.00 19.34 315 THR D N 1
ATOM 12489 C CA . THR D 1 237 ? 50.004 -0.959 16.164 1.00 19.76 315 THR D CA 1
ATOM 12490 C C . THR D 1 237 ? 50.517 -2.237 16.828 1.00 20.42 315 THR D C 1
ATOM 12491 O O . THR D 1 237 ? 51.675 -2.326 17.246 1.00 20.45 315 THR D O 1
ATOM 12495 N N . THR D 1 238 ? 49.658 -3.227 16.937 1.00 21.17 316 THR D N 1
ATOM 12496 C CA . THR D 1 238 ? 50.058 -4.516 17.492 1.00 22.07 316 THR D CA 1
ATOM 12497 C C . THR D 1 238 ? 50.239 -5.616 16.417 1.00 23.12 316 THR D C 1
ATOM 12498 O O . THR D 1 238 ? 50.863 -6.647 16.688 1.00 22.57 316 THR D O 1
ATOM 12502 N N A HIS D 1 239 ? 49.855 -5.328 15.159 0.50 23.62 317 HIS D N 1
ATOM 12503 N N B HIS D 1 239 ? 49.545 -5.440 15.296 0.50 23.49 317 HIS D N 1
ATOM 12504 C CA A HIS D 1 239 ? 49.835 -6.327 14.071 0.50 24.61 317 HIS D CA 1
ATOM 12505 C CA B HIS D 1 239 ? 49.867 -6.105 14.073 0.50 24.37 317 HIS D CA 1
ATOM 12506 C C A HIS D 1 239 ? 51.080 -6.497 13.131 0.50 24.87 317 HIS D C 1
ATOM 12507 C C B HIS D 1 239 ? 51.122 -5.388 13.577 0.50 24.51 317 HIS D C 1
ATOM 12508 O O A HIS D 1 239 ? 51.545 -7.620 12.968 0.50 26.36 317 HIS D O 1
ATOM 12509 O O B HIS D 1 239 ? 51.660 -4.559 14.281 0.50 25.01 317 HIS D O 1
ATOM 12546 N N . SER D 1 241 ? 54.930 -5.216 12.944 1.00 25.69 319 SER D N 1
ATOM 12547 C CA . SER D 1 241 ? 56.203 -5.723 13.409 1.00 25.94 319 SER D CA 1
ATOM 12548 C C . SER D 1 241 ? 56.113 -6.650 14.651 1.00 25.40 319 SER D C 1
ATOM 12549 O O . SER D 1 241 ? 56.892 -7.606 14.794 1.00 25.59 319 SER D O 1
ATOM 12552 N N . LEU D 1 242 ? 55.154 -6.389 15.541 1.00 25.04 320 LEU D N 1
ATOM 12553 C CA . LEU D 1 242 ? 54.969 -7.200 16.728 1.00 25.09 320 LEU D CA 1
ATOM 12554 C C . LEU D 1 242 ? 54.298 -8.544 16.442 1.00 24.22 320 LEU D C 1
ATOM 12555 O O . LEU D 1 242 ? 54.324 -9.435 17.282 1.00 23.82 320 LEU D O 1
ATOM 12560 N N . ARG D 1 243 ? 53.688 -8.686 15.264 1.00 23.07 321 ARG D N 1
ATOM 12561 C CA . ARG D 1 243 ? 53.022 -9.931 14.849 1.00 22.81 321 ARG D CA 1
ATOM 12562 C C . ARG D 1 243 ? 51.878 -10.346 15.731 1.00 22.09 321 ARG D C 1
ATOM 12563 O O . ARG D 1 243 ? 51.613 -11.549 15.909 1.00 22.83 321 ARG D O 1
ATOM 12571 N N . GLY D 1 244 ? 51.167 -9.374 16.281 1.00 20.92 322 GLY D N 1
ATOM 12572 C CA . GLY D 1 244 ? 50.028 -9.652 17.083 1.00 20.48 322 GLY D CA 1
ATOM 12573 C C . GLY D 1 244 ? 48.703 -9.479 16.371 1.00 19.92 322 GLY D C 1
ATOM 12574 O O . GLY D 1 244 ? 48.636 -9.416 15.129 1.00 20.08 322 GLY D O 1
ATOM 12575 N N . PRO D 1 245 ? 47.616 -9.394 17.147 1.00 19.58 323 PRO D N 1
ATOM 12576 C CA . PRO D 1 245 ? 46.322 -9.126 16.574 1.00 19.61 323 PRO D CA 1
ATOM 12577 C C . PRO D 1 245 ? 46.245 -7.660 16.136 1.00 19.86 323 PRO D C 1
ATOM 12578 O O . PRO D 1 245 ? 47.152 -6.884 16.425 1.00 19.49 323 PRO D O 1
ATOM 12582 N N . ARG D 1 246 ? 45.168 -7.299 15.462 1.00 20.59 324 ARG D N 1
ATOM 12583 C CA . ARG D 1 246 ? 44.988 -5.912 15.008 1.00 21.53 324 ARG D CA 1
ATOM 12584 C C . ARG D 1 246 ? 44.519 -5.075 16.195 1.00 20.41 324 ARG D C 1
ATOM 12585 O O . ARG D 1 246 ? 43.513 -5.364 16.785 1.00 19.71 324 ARG D O 1
ATOM 12593 N N . GLY D 1 247 ? 45.259 -4.019 16.517 1.00 19.86 325 GLY D N 1
ATOM 12594 C CA . GLY D 1 247 ? 45.103 -3.311 17.763 1.00 19.65 325 GLY D CA 1
ATOM 12595 C C . GLY D 1 247 ? 46.146 -2.219 17.852 1.00 19.39 325 GLY D C 1
ATOM 12596 O O . GLY D 1 247 ? 46.877 -1.959 16.898 1.00 18.99 325 GLY D O 1
ATOM 12597 N N . GLY D 1 248 ? 46.216 -1.596 19.024 1.00 19.60 326 GLY D N 1
ATOM 12598 C CA . GLY D 1 248 ? 47.181 -0.526 19.274 1.00 19.41 326 GLY D CA 1
ATOM 12599 C C . GLY D 1 248 ? 47.523 -0.436 20.733 1.00 19.30 326 GLY D C 1
ATOM 12600 O O . GLY D 1 248 ? 46.842 -1.034 21.572 1.00 19.18 326 GLY D O 1
ATOM 12601 N N . MET D 1 249 ? 48.609 0.281 21.025 1.00 19.07 327 MET D N 1
ATOM 12602 C CA . MET D 1 249 ? 49.031 0.556 22.380 1.00 19.12 327 MET D CA 1
ATOM 12603 C C . MET D 1 249 ? 49.604 1.951 22.434 1.00 18.84 327 MET D C 1
ATOM 12604 O O . MET D 1 249 ? 50.158 2.453 21.446 1.00 18.11 327 MET D O 1
ATOM 12609 N N . ILE D 1 250 ? 49.520 2.529 23.630 1.00 18.66 328 ILE D N 1
ATOM 12610 C CA . ILE D 1 250 ? 50.129 3.816 23.921 1.00 18.74 328 ILE D CA 1
ATOM 12611 C C . ILE D 1 250 ? 50.964 3.691 25.181 1.00 19.08 328 ILE D C 1
ATOM 12612 O O . ILE D 1 250 ? 50.438 3.349 26.229 1.00 19.54 328 ILE D O 1
ATOM 12617 N N . PHE D 1 251 ? 52.242 3.976 25.069 1.00 19.30 329 PHE D N 1
ATOM 12618 C CA . PHE D 1 251 ? 53.131 4.048 26.236 1.00 19.88 329 PHE D CA 1
ATOM 12619 C C . PHE D 1 251 ? 53.380 5.511 26.587 1.00 20.13 329 PHE D C 1
ATOM 12620 O O . PHE D 1 251 ? 53.464 6.345 25.697 1.00 19.86 329 PHE D O 1
ATOM 12628 N N . PHE D 1 252 ? 53.593 5.797 27.872 1.00 20.91 330 PHE D N 1
ATOM 12629 C CA . PHE D 1 252 ? 53.766 7.170 28.328 1.00 21.41 330 PHE D CA 1
ATOM 12630 C C . PHE D 1 252 ? 54.619 7.237 29.573 1.00 22.66 330 PHE D C 1
ATOM 12631 O O . PHE D 1 252 ? 54.592 6.327 30.417 1.00 22.56 330 PHE D O 1
ATOM 12639 N N . LYS D 1 253 ? 55.366 8.333 29.703 1.00 23.69 331 LYS D N 1
ATOM 12640 C CA . LYS D 1 253 ? 56.035 8.605 30.961 1.00 25.23 331 LYS D CA 1
ATOM 12641 C C . LYS D 1 253 ? 55.026 8.785 32.101 1.00 25.69 331 LYS D C 1
ATOM 12642 O O . LYS D 1 253 ? 53.949 9.389 31.934 1.00 24.88 331 LYS D O 1
ATOM 12648 N N . LYS D 1 254 ? 55.401 8.269 33.268 1.00 27.36 332 LYS D N 1
ATOM 12649 C CA . LYS D 1 254 ? 54.633 8.466 34.480 1.00 28.67 332 LYS D CA 1
ATOM 12650 C C . LYS D 1 254 ? 55.025 9.730 35.271 1.00 29.93 332 LYS D C 1
ATOM 12651 O O . LYS D 1 254 ? 54.218 10.223 36.044 1.00 30.21 332 LYS D O 1
ATOM 12657 N N . ASP D 1 255 ? 56.229 10.248 35.077 1.00 31.46 333 ASP D N 1
ATOM 12658 C CA . ASP D 1 255 ? 56.594 11.568 35.644 1.00 33.14 333 ASP D CA 1
ATOM 12659 C C . ASP D 1 255 ? 55.895 12.654 34.842 1.00 32.12 333 ASP D C 1
ATOM 12660 O O . ASP D 1 255 ? 55.753 12.524 33.637 1.00 30.68 333 ASP D O 1
ATOM 12665 N N . ALA D 1 256 ? 55.469 13.734 35.503 1.00 32.07 334 ALA D N 1
ATOM 12666 C CA . ALA D 1 256 ? 54.817 14.852 34.802 1.00 31.40 334 ALA D CA 1
ATOM 12667 C C . ALA D 1 256 ? 55.697 15.372 33.670 1.00 30.65 334 ALA D C 1
ATOM 12668 O O . ALA D 1 256 ? 56.903 15.463 33.818 1.00 31.74 334 ALA D O 1
ATOM 12670 N N . VAL D 1 257 ? 55.089 15.656 32.524 1.00 29.74 335 VAL D N 1
ATOM 12671 C CA . VAL D 1 257 ? 55.787 16.187 31.370 1.00 29.34 335 VAL D CA 1
ATOM 12672 C C . VAL D 1 257 ? 55.128 17.518 31.022 1.00 29.61 335 VAL D C 1
ATOM 12673 O O . VAL D 1 257 ? 53.934 17.562 30.761 1.00 28.23 335 VAL D O 1
ATOM 12677 N N . HIS D 1 258 ? 55.905 18.605 31.054 1.00 31.34 336 HIS D N 1
ATOM 12678 C CA . HIS D 1 258 ? 55.362 19.957 30.862 1.00 32.20 336 HIS D CA 1
ATOM 12679 C C . HIS D 1 258 ? 54.129 20.184 31.758 1.00 32.63 336 HIS D C 1
ATOM 12680 O O . HIS D 1 258 ? 53.094 20.673 31.318 1.00 32.01 336 HIS D O 1
ATOM 12687 N N . GLY D 1 259 ? 54.260 19.766 33.015 1.00 33.51 337 GLY D N 1
ATOM 12688 C CA . GLY D 1 259 ? 53.185 19.888 34.006 1.00 34.41 337 GLY D CA 1
ATOM 12689 C C . GLY D 1 259 ? 51.952 19.021 33.843 1.00 34.32 337 GLY D C 1
ATOM 12690 O O . GLY D 1 259 ? 50.958 19.264 34.530 1.00 35.07 337 GLY D O 1
ATOM 12691 N N . VAL D 1 260 ? 52.002 18.008 32.966 1.00 33.33 338 VAL D N 1
ATOM 12692 C CA . VAL D 1 260 ? 50.838 17.183 32.609 1.00 32.63 338 VAL D CA 1
ATOM 12693 C C . VAL D 1 260 ? 51.060 15.753 33.073 1.00 31.53 338 VAL D C 1
ATOM 12694 O O . VAL D 1 260 ? 52.106 15.173 32.813 1.00 30.73 338 VAL D O 1
ATOM 12698 N N . ASP D 1 261 ? 50.060 15.217 33.767 1.00 31.26 339 ASP D N 1
ATOM 12699 C CA . ASP D 1 261 ? 50.001 13.803 34.148 1.00 30.74 339 ASP D CA 1
ATOM 12700 C C . ASP D 1 261 ? 49.543 13.043 32.901 1.00 28.67 339 ASP D C 1
ATOM 12701 O O . ASP D 1 261 ? 48.340 12.961 32.603 1.00 27.73 339 ASP D O 1
ATOM 12706 N N . LEU D 1 262 ? 50.512 12.506 32.166 1.00 26.95 340 LEU D N 1
ATOM 12707 C CA . LEU D 1 262 ? 50.212 11.809 30.919 1.00 26.18 340 LEU D CA 1
ATOM 12708 C C . LEU D 1 262 ? 49.341 10.580 31.126 1.00 25.91 340 LEU D C 1
ATOM 12709 O O . LEU D 1 262 ? 48.497 10.269 30.282 1.00 25.16 340 LEU D O 1
ATOM 12714 N N . GLU D 1 263 ? 49.529 9.888 32.249 1.00 27.00 341 GLU D N 1
ATOM 12715 C CA . GLU D 1 263 ? 48.774 8.658 32.532 1.00 27.27 341 GLU D CA 1
ATOM 12716 C C . GLU D 1 263 ? 47.271 8.910 32.576 1.00 27.03 341 GLU D C 1
ATOM 12717 O O . GLU D 1 263 ? 46.489 8.250 31.870 1.00 26.53 341 GLU D O 1
ATOM 12723 N N . SER D 1 264 ? 46.885 9.868 33.410 1.00 26.33 342 SER D N 1
ATOM 12724 C CA . SER D 1 264 ? 45.494 10.259 33.561 1.00 26.66 342 SER D CA 1
ATOM 12725 C C . SER D 1 264 ? 44.905 10.802 32.250 1.00 25.05 342 SER D C 1
ATOM 12726 O O . SER D 1 264 ? 43.783 10.443 31.834 1.00 23.95 342 SER D O 1
ATOM 12729 N N . ALA D 1 265 ? 45.665 11.670 31.606 1.00 24.14 343 ALA D N 1
ATOM 12730 C CA . ALA D 1 265 ? 45.233 12.282 30.356 1.00 23.60 343 ALA D CA 1
ATOM 12731 C C . ALA D 1 265 ? 44.945 11.248 29.257 1.00 22.60 343 ALA D C 1
ATOM 12732 O O . ALA D 1 265 ? 43.889 11.279 28.621 1.00 22.45 343 ALA D O 1
ATOM 12734 N N . ILE D 1 266 ? 45.893 10.343 29.042 1.00 22.45 344 ILE D N 1
ATOM 12735 C CA . ILE D 1 266 ? 45.796 9.327 27.994 1.00 22.04 344 ILE D CA 1
ATOM 12736 C C . ILE D 1 266 ? 44.704 8.334 28.313 1.00 22.00 344 ILE D C 1
ATOM 12737 O O . ILE D 1 266 ? 43.875 7.994 27.448 1.00 21.60 344 ILE D O 1
ATOM 12742 N N . ASN D 1 267 ? 44.659 7.874 29.551 1.00 22.72 345 ASN D N 1
ATOM 12743 C CA . ASN D 1 267 ? 43.657 6.862 29.897 1.00 23.18 345 ASN D CA 1
ATOM 12744 C C . ASN D 1 267 ? 42.251 7.427 29.715 1.00 23.85 345 ASN D C 1
ATOM 12745 O O . ASN D 1 267 ? 41.385 6.756 29.176 1.00 23.87 345 ASN D O 1
ATOM 12750 N N . ASN D 1 268 ? 42.038 8.665 30.148 1.00 24.49 346 ASN D N 1
ATOM 12751 C CA . ASN D 1 268 ? 40.728 9.337 29.955 1.00 25.35 346 ASN D CA 1
ATOM 12752 C C . ASN D 1 268 ? 40.345 9.619 28.506 1.00 24.19 346 ASN D C 1
ATOM 12753 O O . ASN D 1 268 ? 39.174 9.569 28.164 1.00 24.10 346 ASN D O 1
ATOM 12758 N N . ALA D 1 269 ? 41.329 9.881 27.655 1.00 23.02 347 ALA D N 1
ATOM 12759 C CA . ALA D 1 269 ? 41.073 10.129 26.231 1.00 22.74 347 ALA D CA 1
ATOM 12760 C C . ALA D 1 269 ? 40.652 8.852 25.506 1.00 22.46 347 ALA D C 1
ATOM 12761 O O . ALA D 1 269 ? 39.754 8.858 24.696 1.00 22.37 347 ALA D O 1
ATOM 12763 N N . VAL D 1 270 ? 41.290 7.738 25.841 1.00 22.52 348 VAL D N 1
ATOM 12764 C CA . VAL D 1 270 ? 40.951 6.450 25.245 1.00 22.55 348 VAL D CA 1
ATOM 12765 C C . VAL D 1 270 ? 39.553 6.044 25.657 1.00 23.99 348 VAL D C 1
ATOM 12766 O O . VAL D 1 270 ? 38.703 5.777 24.806 1.00 24.62 348 VAL D O 1
ATOM 12770 N N . PHE D 1 271 ? 39.313 6.044 26.959 1.00 25.30 349 PHE D N 1
ATOM 12771 C CA . PHE D 1 271 ? 38.029 5.640 27.496 1.00 27.26 349 PHE D CA 1
ATOM 12772 C C . PHE D 1 271 ? 37.741 6.434 28.757 1.00 27.35 349 PHE D C 1
ATOM 12773 O O . PHE D 1 271 ? 38.531 6.432 29.709 1.00 27.70 349 PHE D O 1
ATOM 12781 N N . PRO D 1 272 ? 36.626 7.165 28.804 1.00 28.22 350 PRO D N 1
ATOM 12782 C CA . PRO D 1 272 ? 35.529 7.113 27.845 1.00 28.26 350 PRO D CA 1
ATOM 12783 C C . PRO D 1 272 ? 35.630 8.126 26.683 1.00 28.05 350 PRO D C 1
ATOM 12784 O O . PRO D 1 272 ? 34.659 8.274 25.920 1.00 28.04 350 PRO D O 1
ATOM 12788 N N . GLY D 1 273 ? 36.754 8.847 26.575 1.00 27.03 351 GLY D N 1
ATOM 12789 C CA . GLY D 1 273 ? 36.856 9.958 25.638 1.00 26.62 351 GLY D CA 1
ATOM 12790 C C . GLY D 1 273 ? 36.444 9.563 24.243 1.00 25.60 351 GLY D C 1
ATOM 12791 O O . GLY D 1 273 ? 35.569 10.193 23.652 1.00 25.35 351 GLY D O 1
ATOM 12792 N N . LEU D 1 274 ? 37.071 8.513 23.718 1.00 24.40 352 LEU D N 1
ATOM 12793 C CA . LEU D 1 274 ? 36.953 8.180 22.298 1.00 24.40 352 LEU D CA 1
ATOM 12794 C C . LEU D 1 274 ? 36.436 6.793 21.978 1.00 24.30 352 LEU D C 1
ATOM 12795 O O . LEU D 1 274 ? 36.037 6.527 20.829 1.00 24.66 352 LEU D O 1
ATOM 12800 N N . GLN D 1 275 ? 36.506 5.893 22.949 1.00 24.02 353 GLN D N 1
ATOM 12801 C CA . GLN D 1 275 ? 36.072 4.506 22.769 1.00 23.85 353 GLN D CA 1
ATOM 12802 C C . GLN D 1 275 ? 35.131 4.126 23.894 1.00 23.65 353 GLN D C 1
ATOM 12803 O O . GLN D 1 275 ? 35.062 4.801 24.937 1.00 23.48 353 GLN D O 1
ATOM 12809 N N . GLY D 1 276 ? 34.435 3.017 23.683 1.00 24.00 354 GLY D N 1
ATOM 12810 C CA . GLY D 1 276 ? 33.651 2.366 24.710 1.00 25.05 354 GLY D CA 1
ATOM 12811 C C . GLY D 1 276 ? 34.483 1.254 25.349 1.00 25.90 354 GLY D C 1
ATOM 12812 O O . GLY D 1 276 ? 35.697 1.361 25.469 1.00 26.24 354 GLY D O 1
ATOM 12813 N N . GLY D 1 277 ? 33.841 0.169 25.732 1.00 26.41 355 GLY D N 1
ATOM 12814 C CA . GLY D 1 277 ? 34.557 -0.889 26.449 1.00 27.04 355 GLY D CA 1
ATOM 12815 C C . GLY D 1 277 ? 35.671 -1.568 25.658 1.00 26.18 355 GLY D C 1
ATOM 12816 O O . GLY D 1 277 ? 35.584 -1.669 24.435 1.00 25.93 355 GLY D O 1
ATOM 12817 N N . PRO D 1 278 ? 36.709 -2.056 26.358 1.00 26.26 356 PRO D N 1
ATOM 12818 C CA . PRO D 1 278 ? 37.814 -2.717 25.650 1.00 26.21 356 PRO D CA 1
ATOM 12819 C C . PRO D 1 278 ? 37.400 -4.015 24.933 1.00 25.21 356 PRO D C 1
ATOM 12820 O O . PRO D 1 278 ? 36.396 -4.656 25.298 1.00 25.88 356 PRO D O 1
ATOM 12824 N N . HIS D 1 279 ? 38.158 -4.351 23.895 1.00 23.40 357 HIS D N 1
ATOM 12825 C CA . HIS D 1 279 ? 37.962 -5.576 23.143 1.00 22.45 357 HIS D CA 1
ATOM 12826 C C . HIS D 1 279 ? 38.849 -6.625 23.764 1.00 22.31 357 HIS D C 1
ATOM 12827 O O . HIS D 1 279 ? 40.034 -6.708 23.462 1.00 22.15 357 HIS D O 1
ATOM 12834 N N . ASN D 1 280 ? 38.275 -7.414 24.664 1.00 22.37 358 ASN D N 1
ATOM 12835 C CA . ASN D 1 280 ? 39.075 -8.352 25.462 1.00 22.71 358 ASN D CA 1
ATOM 12836 C C . ASN D 1 280 ? 39.667 -9.500 24.688 1.00 21.87 358 ASN D C 1
ATOM 12837 O O . ASN D 1 280 ? 40.711 -10.022 25.059 1.00 21.82 358 ASN D O 1
ATOM 12842 N N . HIS D 1 281 ? 38.996 -9.909 23.617 1.00 21.04 359 HIS D N 1
ATOM 12843 C CA . HIS D 1 281 ? 39.557 -10.880 22.693 1.00 20.88 359 HIS D CA 1
ATOM 12844 C C . HIS D 1 281 ? 40.851 -10.424 22.053 1.00 20.26 359 HIS D C 1
ATOM 12845 O O . HIS D 1 281 ? 41.837 -11.182 22.003 1.00 20.10 359 HIS D O 1
ATOM 12852 N N . THR D 1 282 ? 40.877 -9.161 21.614 1.00 19.54 360 THR D N 1
ATOM 12853 C CA . THR D 1 282 ? 42.095 -8.585 21.068 1.00 19.32 360 THR D CA 1
ATOM 12854 C C . THR D 1 282 ? 43.175 -8.462 22.120 1.00 19.21 360 THR D C 1
ATOM 12855 O O . THR D 1 282 ? 44.341 -8.775 21.877 1.00 19.05 360 THR D O 1
ATOM 12859 N N . ILE D 1 283 ? 42.792 -8.005 23.303 1.00 19.12 361 ILE D N 1
ATOM 12860 C CA . ILE D 1 283 ? 43.765 -7.895 24.414 1.00 19.44 361 ILE D CA 1
ATOM 12861 C C . ILE D 1 283 ? 44.359 -9.268 24.777 1.00 19.31 361 ILE D C 1
ATOM 12862 O O . ILE D 1 283 ? 45.547 -9.370 25.106 1.00 19.47 361 ILE D O 1
ATOM 12867 N N . GLY D 1 284 ? 43.536 -10.310 24.712 1.00 19.14 362 GLY D N 1
ATOM 12868 C CA . GLY D 1 284 ? 44.015 -11.695 24.835 1.00 19.41 362 GLY D CA 1
ATOM 12869 C C . GLY D 1 284 ? 45.095 -12.053 23.846 1.00 19.20 362 GLY D C 1
ATOM 12870 O O . GLY D 1 284 ? 46.170 -12.539 24.219 1.00 19.82 362 GLY D O 1
ATOM 12871 N N . GLY D 1 285 ? 44.834 -11.806 22.572 1.00 18.70 363 GLY D N 1
ATOM 12872 C CA . GLY D 1 285 ? 45.824 -12.045 21.543 1.00 18.40 363 GLY D CA 1
ATOM 12873 C C . GLY D 1 285 ? 47.069 -11.200 21.713 1.00 18.25 363 GLY D C 1
ATOM 12874 O O . GLY D 1 285 ? 48.173 -11.664 21.464 1.00 18.01 363 GLY D O 1
ATOM 12875 N N . LEU D 1 286 ? 46.891 -9.962 22.142 1.00 18.24 364 LEU D N 1
ATOM 12876 C CA . LEU D 1 286 ? 48.032 -9.060 22.374 1.00 18.54 364 LEU D CA 1
ATOM 12877 C C . LEU D 1 286 ? 48.949 -9.598 23.463 1.00 18.77 364 LEU D C 1
ATOM 12878 O O . LEU D 1 286 ? 50.188 -9.629 23.310 1.00 18.36 364 LEU D O 1
ATOM 12883 N N . ALA D 1 287 ? 48.342 -10.065 24.554 1.00 19.13 365 ALA D N 1
ATOM 12884 C CA . ALA D 1 287 ? 49.116 -10.630 25.644 1.00 19.57 365 ALA D CA 1
ATOM 12885 C C . ALA D 1 287 ? 49.973 -11.801 25.138 1.00 19.72 365 ALA D C 1
ATOM 12886 O O . ALA D 1 287 ? 51.149 -11.895 25.492 1.00 20.03 365 ALA D O 1
ATOM 12888 N N . VAL D 1 288 ? 49.382 -12.671 24.310 1.00 19.76 366 VAL D N 1
ATOM 12889 C CA . VAL D 1 288 ? 50.093 -13.809 23.696 1.00 20.01 366 VAL D CA 1
ATOM 12890 C C . VAL D 1 288 ? 51.290 -13.327 22.869 1.00 20.35 366 VAL D C 1
ATOM 12891 O O . VAL D 1 288 ? 52.424 -13.836 23.038 1.00 20.29 366 VAL D O 1
ATOM 12895 N N . CYS D 1 289 ? 51.086 -12.333 21.997 1.00 20.42 367 CYS D N 1
ATOM 12896 C CA . CYS D 1 289 ? 52.215 -11.899 21.175 1.00 21.34 367 CYS D CA 1
ATOM 12897 C C . CYS D 1 289 ? 53.296 -11.186 21.991 1.00 21.30 367 CYS D C 1
ATOM 12898 O O . CYS D 1 289 ? 54.481 -11.318 21.672 1.00 21.61 367 CYS D O 1
ATOM 12901 N N . LEU D 1 290 ? 52.910 -10.491 23.063 1.00 21.15 368 LEU D N 1
ATOM 12902 C CA . LEU D 1 290 ? 53.893 -9.814 23.910 1.00 21.65 368 LEU D CA 1
ATOM 12903 C C . LEU D 1 290 ? 54.750 -10.781 24.722 1.00 22.45 368 LEU D C 1
ATOM 12904 O O . LEU D 1 290 ? 55.910 -10.478 24.973 1.00 23.00 368 LEU D O 1
ATOM 12909 N N . LYS D 1 291 ? 54.203 -11.933 25.090 1.00 22.53 369 LYS D N 1
ATOM 12910 C CA . LYS D 1 291 ? 55.022 -13.019 25.654 1.00 23.89 369 LYS D CA 1
ATOM 12911 C C . LYS D 1 291 ? 56.081 -13.465 24.645 1.00 23.62 369 LYS D C 1
ATOM 12912 O O . LYS D 1 291 ? 57.265 -13.549 24.971 1.00 23.63 369 LYS D O 1
ATOM 12918 N N . TYR D 1 292 ? 55.655 -13.754 23.427 1.00 23.30 370 TYR D N 1
ATOM 12919 C CA . TYR D 1 292 ? 56.590 -14.222 22.405 1.00 23.96 370 TYR D CA 1
ATOM 12920 C C . TYR D 1 292 ? 57.638 -13.147 22.106 1.00 23.58 370 TYR D C 1
ATOM 12921 O O . TYR D 1 292 ? 58.799 -13.481 21.863 1.00 23.41 370 TYR D O 1
ATOM 12930 N N . ALA D 1 293 ? 57.234 -11.877 22.162 1.00 23.35 371 ALA D N 1
ATOM 12931 C CA . ALA D 1 293 ? 58.149 -10.749 21.884 1.00 23.79 371 ALA D CA 1
ATOM 12932 C C . ALA D 1 293 ? 59.384 -10.668 22.818 1.00 24.83 371 ALA D C 1
ATOM 12933 O O . ALA D 1 293 ? 60.397 -10.047 22.462 1.00 24.84 371 ALA D O 1
ATOM 12935 N N . GLN D 1 294 ? 59.284 -11.289 23.990 1.00 25.94 372 GLN D N 1
ATOM 12936 C CA . GLN D 1 294 ? 60.369 -11.378 24.961 1.00 27.29 372 GLN D CA 1
ATOM 12937 C C . GLN D 1 294 ? 61.342 -12.528 24.731 1.00 27.63 372 GLN D C 1
ATOM 12938 O O . GLN D 1 294 ? 62.319 -12.627 25.463 1.00 28.64 372 GLN D O 1
ATOM 12944 N N . SER D 1 295 ? 61.088 -13.377 23.745 1.00 27.26 373 SER D N 1
ATOM 12945 C CA . SER D 1 295 ? 61.832 -14.622 23.576 1.00 27.74 373 SER D CA 1
ATOM 12946 C C . SER D 1 295 ? 63.091 -14.432 22.728 1.00 28.16 373 SER D C 1
ATOM 12947 O O . SER D 1 295 ? 63.143 -13.550 21.875 1.00 27.18 373 SER D O 1
ATOM 12950 N N . PRO D 1 296 ? 64.107 -15.289 22.938 1.00 29.40 374 PRO D N 1
ATOM 12951 C CA . PRO D 1 296 ? 65.269 -15.299 22.040 1.00 29.43 374 PRO D CA 1
ATOM 12952 C C . PRO D 1 296 ? 64.930 -15.526 20.575 1.00 28.49 374 PRO D C 1
ATOM 12953 O O . PRO D 1 296 ? 65.556 -14.948 19.700 1.00 28.23 374 PRO D O 1
ATOM 12957 N N . ASP D 1 297 ? 63.935 -16.349 20.304 1.00 28.08 375 ASP D N 1
ATOM 12958 C CA . ASP D 1 297 ? 63.537 -16.628 18.934 1.00 28.23 375 ASP D CA 1
ATOM 12959 C C . ASP D 1 297 ? 62.983 -15.386 18.224 1.00 26.39 375 ASP D C 1
ATOM 12960 O O . ASP D 1 297 ? 63.250 -15.180 17.043 1.00 25.27 375 ASP D O 1
ATOM 12965 N N . PHE D 1 298 ? 62.227 -14.566 18.942 1.00 25.18 376 PHE D N 1
ATOM 12966 C CA . PHE D 1 298 ? 61.739 -13.283 18.402 1.00 24.30 376 PHE D CA 1
ATOM 12967 C C . PHE D 1 298 ? 62.913 -12.363 18.073 1.00 24.25 376 PHE D C 1
ATOM 12968 O O . PHE D 1 298 ? 62.926 -11.725 17.030 1.00 23.81 376 PHE D O 1
ATOM 12976 N N . LYS D 1 299 ? 63.913 -12.314 18.943 1.00 24.82 377 LYS D N 1
ATOM 12977 C CA . LYS D 1 299 ? 65.099 -11.511 18.676 1.00 26.00 377 LYS D CA 1
ATOM 12978 C C . LYS D 1 299 ? 65.870 -11.999 17.429 1.00 25.85 377 LYS D C 1
ATOM 12979 O O . LYS D 1 299 ? 66.275 -11.198 16.589 1.00 25.58 377 LYS D O 1
ATOM 12985 N N . ASN D 1 300 ? 66.030 -13.305 17.286 1.00 25.95 378 ASN D N 1
ATOM 12986 C CA . ASN D 1 300 ? 66.634 -13.884 16.080 1.00 26.68 378 ASN D CA 1
ATOM 12987 C C . ASN D 1 300 ? 65.823 -13.552 14.839 1.00 25.00 378 ASN D C 1
ATOM 12988 O O . ASN D 1 300 ? 66.371 -13.155 13.804 1.00 24.28 378 ASN D O 1
ATOM 12993 N N . TYR D 1 301 ? 64.507 -13.705 14.955 1.00 23.51 379 TYR D N 1
ATOM 12994 C CA . TYR D 1 301 ? 63.587 -13.310 13.884 1.00 22.54 379 TYR D CA 1
ATOM 12995 C C . TYR D 1 301 ? 63.801 -11.867 13.421 1.00 22.32 379 TYR D C 1
ATOM 12996 O O . TYR D 1 301 ? 63.942 -11.607 12.234 1.00 22.22 379 TYR D O 1
ATOM 13005 N N . GLN D 1 302 ? 63.830 -10.938 14.350 1.00 22.62 380 GLN D N 1
ATOM 13006 C CA . GLN D 1 302 ? 63.980 -9.526 14.001 1.00 22.80 380 GLN D CA 1
ATOM 13007 C C . GLN D 1 302 ? 65.344 -9.238 13.359 1.00 23.34 380 GLN D C 1
ATOM 13008 O O . GLN D 1 302 ? 65.421 -8.477 12.401 1.00 23.30 380 GLN D O 1
ATOM 13014 N N . ASN D 1 303 ? 66.401 -9.873 13.845 1.00 23.96 381 ASN D N 1
ATOM 13015 C CA . ASN D 1 303 ? 67.695 -9.784 13.165 1.00 24.84 381 ASN D CA 1
ATOM 13016 C C . ASN D 1 303 ? 67.659 -10.345 11.736 1.00 24.38 381 ASN D C 1
ATOM 13017 O O . ASN D 1 303 ? 68.235 -9.725 10.828 1.00 24.50 381 ASN D O 1
ATOM 13022 N N . GLN D 1 304 ? 66.947 -11.459 11.532 1.00 23.97 382 GLN D N 1
ATOM 13023 C CA . GLN D 1 304 ? 66.751 -12.031 10.198 1.00 23.99 382 GLN D CA 1
ATOM 13024 C C . GLN D 1 304 ? 65.939 -11.121 9.273 1.00 23.17 382 GLN D C 1
ATOM 13025 O O . GLN D 1 304 ? 66.190 -11.079 8.056 1.00 22.81 382 GLN D O 1
ATOM 13031 N N . VAL D 1 305 ? 64.964 -10.414 9.835 1.00 22.37 383 VAL D N 1
ATOM 13032 C CA . VAL D 1 305 ? 64.205 -9.418 9.075 1.00 21.94 383 VAL D CA 1
ATOM 13033 C C . VAL D 1 305 ? 65.136 -8.375 8.421 1.00 22.24 383 VAL D C 1
ATOM 13034 O O . VAL D 1 305 ? 65.020 -8.075 7.228 1.00 22.18 383 VAL D O 1
ATOM 13038 N N . VAL D 1 306 ? 66.066 -7.841 9.204 1.00 22.80 384 VAL D N 1
ATOM 13039 C CA . VAL D 1 306 ? 67.027 -6.851 8.701 1.00 23.68 384 VAL D CA 1
ATOM 13040 C C . VAL D 1 306 ? 68.002 -7.450 7.680 1.00 23.88 384 VAL D C 1
ATOM 13041 O O . VAL D 1 306 ? 68.247 -6.838 6.620 1.00 23.72 384 VAL D O 1
ATOM 13045 N N . ALA D 1 307 ? 68.517 -8.647 7.967 1.00 23.91 385 ALA D N 1
ATOM 13046 C CA . ALA D 1 307 ? 69.435 -9.333 7.077 1.00 24.35 385 ALA D CA 1
ATOM 13047 C C . ALA D 1 307 ? 68.761 -9.642 5.748 1.00 24.36 385 ALA D C 1
ATOM 13048 O O . ALA D 1 307 ? 69.371 -9.472 4.685 1.00 24.54 385 ALA D O 1
ATOM 13050 N N . ASN D 1 308 ? 67.502 -10.066 5.813 1.00 23.91 386 ASN D N 1
ATOM 13051 C CA . ASN D 1 308 ? 66.749 -10.383 4.599 1.00 23.79 386 ASN D CA 1
ATOM 13052 C C . ASN D 1 308 ? 66.495 -9.132 3.743 1.00 23.82 386 ASN D C 1
ATOM 13053 O O . ASN D 1 308 ? 66.620 -9.176 2.519 1.00 23.75 386 ASN D O 1
ATOM 13058 N N . CYS D 1 309 ? 66.129 -8.029 4.386 1.00 23.99 387 CYS D N 1
ATOM 13059 C CA . CYS D 1 309 ? 65.943 -6.785 3.680 1.00 24.81 387 CYS D CA 1
ATOM 13060 C C . CYS D 1 309 ? 67.256 -6.341 3.017 1.00 25.81 387 CYS D C 1
ATOM 13061 O O . CYS D 1 309 ? 67.244 -5.890 1.861 1.00 25.39 387 CYS D O 1
ATOM 13064 N N . ARG D 1 310 ? 68.374 -6.527 3.716 1.00 27.05 388 ARG D N 1
ATOM 13065 C CA . ARG D 1 310 ? 69.695 -6.173 3.158 1.00 29.20 388 ARG D CA 1
ATOM 13066 C C . ARG D 1 310 ? 70.038 -7.034 1.945 1.00 28.19 388 ARG D C 1
ATOM 13067 O O . ARG D 1 310 ? 70.525 -6.506 0.949 1.00 28.67 388 ARG D O 1
ATOM 13075 N N . ALA D 1 311 ? 69.764 -8.334 2.022 1.00 27.38 389 ALA D N 1
ATOM 13076 C CA . ALA D 1 311 ? 70.010 -9.257 0.885 1.00 27.47 389 ALA D CA 1
ATOM 13077 C C . ALA D 1 311 ? 69.196 -8.832 -0.332 1.00 27.06 389 ALA D C 1
ATOM 13078 O O . ALA D 1 311 ? 69.710 -8.775 -1.437 1.00 27.20 389 ALA D O 1
ATOM 13080 N N . LEU D 1 312 ? 67.914 -8.539 -0.109 1.00 26.34 390 LEU D N 1
ATOM 13081 C CA . LEU D 1 312 ? 67.027 -8.059 -1.174 1.00 26.08 390 LEU D CA 1
ATOM 13082 C C . LEU D 1 312 ? 67.532 -6.745 -1.759 1.00 26.21 390 LEU D C 1
ATOM 13083 O O . LEU D 1 312 ? 67.630 -6.601 -2.981 1.00 26.09 390 LEU D O 1
ATOM 13088 N N . ALA D 1 313 ? 67.818 -5.782 -0.887 1.00 26.10 391 ALA D N 1
ATOM 13089 C CA . ALA D 1 313 ? 68.286 -4.461 -1.299 1.00 26.65 391 ALA D CA 1
ATOM 13090 C C . ALA D 1 313 ? 69.515 -4.596 -2.181 1.00 27.29 391 ALA D C 1
ATOM 13091 O O . ALA D 1 313 ? 69.581 -3.999 -3.266 1.00 27.81 391 ALA D O 1
ATOM 13093 N N . ASN D 1 314 ? 70.474 -5.385 -1.720 1.00 27.80 392 ASN D N 1
ATOM 13094 C CA . ASN D 1 314 ? 71.746 -5.526 -2.440 1.00 28.93 392 ASN D CA 1
ATOM 13095 C C . ASN D 1 314 ? 71.553 -6.154 -3.811 1.00 28.87 392 ASN D C 1
ATOM 13096 O O . ASN D 1 314 ? 72.167 -5.710 -4.784 1.00 29.02 392 ASN D O 1
ATOM 13101 N N . ARG D 1 315 ? 70.669 -7.144 -3.898 1.00 28.21 393 ARG D N 1
ATOM 13102 C CA . ARG D 1 315 ? 70.376 -7.791 -5.180 1.00 28.74 393 ARG D CA 1
ATOM 13103 C C . ARG D 1 315 ? 69.641 -6.847 -6.127 1.00 28.24 393 ARG D C 1
ATOM 13104 O O . ARG D 1 315 ? 69.947 -6.820 -7.315 1.00 27.73 393 ARG D O 1
ATOM 13112 N N . LEU D 1 316 ? 68.721 -6.032 -5.608 1.00 27.74 394 LEU D N 1
ATOM 13113 C CA . LEU D 1 316 ? 68.063 -5.009 -6.436 1.00 28.25 394 LEU D CA 1
ATOM 13114 C C . LEU D 1 316 ? 69.040 -3.985 -7.003 1.00 29.35 394 LEU D C 1
ATOM 13115 O O . LEU D 1 316 ? 68.895 -3.551 -8.154 1.00 29.68 394 LEU D O 1
ATOM 13120 N N . VAL D 1 317 ? 70.024 -3.598 -6.197 1.00 29.93 395 VAL D N 1
ATOM 13121 C CA . VAL D 1 317 ? 71.106 -2.720 -6.680 1.00 30.56 395 VAL D CA 1
ATOM 13122 C C . VAL D 1 317 ? 71.938 -3.416 -7.781 1.00 31.42 395 VAL D C 1
ATOM 13123 O O . VAL D 1 317 ? 72.281 -2.768 -8.784 1.00 31.46 395 VAL D O 1
ATOM 13127 N N . GLU D 1 318 ? 72.213 -4.713 -7.640 1.00 32.36 396 GLU D N 1
ATOM 13128 C CA . GLU D 1 318 ? 72.838 -5.505 -8.728 1.00 34.22 396 GLU D CA 1
ATOM 13129 C C . GLU D 1 318 ? 72.023 -5.465 -10.045 1.00 34.39 396 GLU D C 1
ATOM 13130 O O . GLU D 1 318 ? 72.594 -5.482 -11.151 1.00 33.36 396 GLU D O 1
ATOM 13136 N N . HIS D 1 319 ? 70.696 -5.408 -9.919 1.00 33.50 397 HIS D N 1
ATOM 13137 C CA . HIS D 1 319 ? 69.797 -5.204 -11.058 1.00 33.96 397 HIS D CA 1
ATOM 13138 C C . HIS D 1 319 ? 69.604 -3.748 -11.470 1.00 34.41 397 HIS D C 1
ATOM 13139 O O . HIS D 1 319 ? 68.758 -3.456 -12.311 1.00 34.31 397 HIS D O 1
ATOM 13146 N N . GLU D 1 320 ? 70.402 -2.845 -10.888 1.00 35.73 398 GLU D N 1
ATOM 13147 C CA . GLU D 1 320 ? 70.486 -1.433 -11.262 1.00 36.41 398 GLU D CA 1
ATOM 13148 C C . GLU D 1 320 ? 69.293 -0.583 -10.814 1.00 35.01 398 GLU D C 1
ATOM 13149 O O . GLU D 1 320 ? 69.028 0.456 -11.406 1.00 33.84 398 GLU D O 1
ATOM 13155 N N . TYR D 1 321 ? 68.605 -1.011 -9.739 1.00 33.33 399 TYR D N 1
ATOM 13156 C CA . TYR D 1 321 ? 67.575 -0.193 -9.096 1.00 32.41 399 TYR D CA 1
ATOM 13157 C C . TYR D 1 321 ? 68.207 0.795 -8.129 1.00 33.23 399 TYR D C 1
ATOM 13158 O O . TYR D 1 321 ? 69.159 0.461 -7.428 1.00 33.04 399 TYR D O 1
ATOM 13167 N N . LYS D 1 322 ? 67.650 1.997 -8.116 1.00 33.96 400 LYS D N 1
ATOM 13168 C CA . LYS D 1 322 ? 67.986 3.028 -7.130 1.00 35.57 400 LYS D CA 1
ATOM 13169 C C . LYS D 1 322 ? 67.078 2.860 -5.916 1.00 33.70 400 LYS D C 1
ATOM 13170 O O . LYS D 1 322 ? 65.856 2.713 -6.051 1.00 32.88 400 LYS D O 1
ATOM 13176 N N . LEU D 1 323 ? 67.691 2.895 -4.740 1.00 32.19 401 LEU D N 1
ATOM 13177 C CA . LEU D 1 323 ? 66.976 2.814 -3.485 1.00 30.75 401 LEU D CA 1
ATOM 13178 C C . LEU D 1 323 ? 66.993 4.183 -2.834 1.00 30.50 401 LEU D C 1
ATOM 13179 O O . LEU D 1 323 ? 68.056 4.816 -2.746 1.00 30.60 401 LEU D O 1
ATOM 13184 N N . VAL D 1 324 ? 65.829 4.631 -2.371 1.00 29.05 402 VAL D N 1
ATOM 13185 C CA . VAL D 1 324 ? 65.733 5.900 -1.665 1.00 29.26 402 VAL D CA 1
ATOM 13186 C C . VAL D 1 324 ? 66.589 5.783 -0.403 1.00 28.74 402 VAL D C 1
ATOM 13187 O O . VAL D 1 324 ? 66.484 4.811 0.337 1.00 27.25 402 VAL D O 1
ATOM 13191 N N . SER D 1 325 ? 67.429 6.800 -0.183 1.00 29.00 403 SER D N 1
ATOM 13192 C CA . SER D 1 325 ? 68.451 6.825 0.876 1.00 29.47 403 SER D CA 1
ATOM 13193 C C . SER D 1 325 ? 69.657 5.917 0.631 1.00 30.25 403 SER D C 1
ATOM 13194 O O . SER D 1 325 ? 70.556 5.835 1.482 1.00 30.67 403 SER D O 1
ATOM 13197 N N . GLY D 1 326 ? 69.671 5.227 -0.506 1.00 30.12 404 GLY D N 1
ATOM 13198 C CA . GLY D 1 326 ? 70.770 4.357 -0.881 1.00 30.92 404 GLY D CA 1
ATOM 13199 C C . GLY D 1 326 ? 70.785 3.006 -0.206 1.00 30.50 404 GLY D C 1
ATOM 13200 O O . GLY D 1 326 ? 71.798 2.320 -0.272 1.00 31.45 404 GLY D O 1
ATOM 13201 N N . GLY D 1 327 ? 69.691 2.622 0.458 1.00 29.17 405 GLY D N 1
ATOM 13202 C CA . GLY D 1 327 ? 69.653 1.358 1.216 1.00 28.66 405 GLY D CA 1
ATOM 13203 C C . GLY D 1 327 ? 68.648 1.420 2.357 1.00 27.81 405 GLY D C 1
ATOM 13204 O O . GLY D 1 327 ? 67.721 2.213 2.308 1.00 27.82 405 GLY D O 1
ATOM 13205 N N . SER D 1 328 ? 68.870 0.621 3.396 1.00 27.25 406 SER D N 1
ATOM 13206 C CA . SER D 1 328 ? 67.963 0.559 4.544 1.00 26.68 406 SER D CA 1
ATOM 13207 C C . SER D 1 328 ? 68.680 0.091 5.796 1.00 26.63 406 SER D C 1
ATOM 13208 O O . SER D 1 328 ? 69.618 -0.685 5.712 1.00 26.91 406 SER D O 1
ATOM 13211 N N . ASP D 1 329 ? 68.211 0.552 6.952 1.00 26.57 407 ASP D N 1
ATOM 13212 C CA . ASP D 1 329 ? 68.668 0.097 8.256 1.00 26.93 407 ASP D CA 1
ATOM 13213 C C . ASP D 1 329 ? 67.617 -0.896 8.833 1.00 25.83 407 ASP D C 1
ATOM 13214 O O . ASP D 1 329 ? 67.795 -1.430 9.917 1.00 25.43 407 ASP D O 1
ATOM 13219 N N . ASN D 1 330 ? 66.500 -1.092 8.143 1.00 25.03 408 ASN D N 1
ATOM 13220 C CA . ASN D 1 330 ? 65.345 -1.751 8.773 1.00 24.12 408 ASN D CA 1
ATOM 13221 C C . ASN D 1 330 ? 64.748 -2.870 7.887 1.00 23.37 408 ASN D C 1
ATOM 13222 O O . ASN D 1 330 ? 65.484 -3.564 7.202 1.00 22.99 408 ASN D O 1
ATOM 13227 N N . HIS D 1 331 ? 63.432 -3.026 7.946 1.00 22.75 409 HIS D N 1
ATOM 13228 C CA . HIS D 1 331 ? 62.659 -4.111 7.358 1.00 22.50 409 HIS D CA 1
ATOM 13229 C C . HIS D 1 331 ? 62.157 -3.785 5.958 1.00 22.70 409 HIS D C 1
ATOM 13230 O O . HIS D 1 331 ? 61.585 -4.650 5.309 1.00 22.29 409 HIS D O 1
ATOM 13237 N N . LEU D 1 332 ? 62.352 -2.556 5.486 1.00 23.39 410 LEU D N 1
ATOM 13238 C CA . LEU D 1 332 ? 61.855 -2.173 4.180 1.00 23.99 410 LEU D CA 1
ATOM 13239 C C . LEU D 1 332 ? 62.883 -1.472 3.303 1.00 25.03 410 LEU D C 1
ATOM 13240 O O . LEU D 1 332 ? 63.891 -0.925 3.785 1.00 24.91 410 LEU D O 1
ATOM 13245 N N . VAL D 1 333 ? 62.586 -1.484 2.012 1.00 25.89 411 VAL D N 1
ATOM 13246 C CA . VAL D 1 333 ? 63.274 -0.686 1.020 1.00 27.18 411 VAL D CA 1
ATOM 13247 C C . VAL D 1 333 ? 62.225 0.050 0.219 1.00 27.60 411 VAL D C 1
ATOM 13248 O O . VAL D 1 333 ? 61.103 -0.421 0.069 1.00 26.27 411 VAL D O 1
ATOM 13252 N N . LEU D 1 334 ? 62.598 1.252 -0.218 1.00 28.72 412 LEU D N 1
ATOM 13253 C CA . LEU D 1 334 ? 61.786 2.085 -1.070 1.00 30.04 412 LEU D CA 1
ATOM 13254 C C . LEU D 1 334 ? 62.575 2.225 -2.366 1.00 30.69 412 LEU D C 1
ATOM 13255 O O . LEU D 1 334 ? 63.692 2.781 -2.372 1.00 31.04 412 LEU D O 1
ATOM 13260 N N . VAL D 1 335 ? 62.060 1.600 -3.428 1.00 30.52 413 VAL D N 1
ATOM 13261 C CA . VAL D 1 335 ? 62.724 1.583 -4.735 1.00 30.87 413 VAL D CA 1
ATOM 13262 C C . VAL D 1 335 ? 62.210 2.766 -5.541 1.00 31.94 413 VAL D C 1
ATOM 13263 O O . VAL D 1 335 ? 61.013 2.926 -5.704 1.00 30.87 413 VAL D O 1
ATOM 13267 N N . ASP D 1 336 ? 63.131 3.589 -6.035 1.00 33.19 414 ASP D N 1
ATOM 13268 C CA . ASP D 1 336 ? 62.802 4.682 -6.935 1.00 33.94 414 ASP D CA 1
ATOM 13269 C C . ASP D 1 336 ? 62.843 4.141 -8.368 1.00 33.28 414 ASP D C 1
ATOM 13270 O O . ASP D 1 336 ? 63.917 3.838 -8.893 1.00 32.71 414 ASP D O 1
ATOM 13275 N N . LEU D 1 337 ? 61.670 3.987 -8.975 1.00 33.02 415 LEU D N 1
ATOM 13276 C CA . LEU D 1 337 ? 61.545 3.376 -10.303 1.00 33.62 415 LEU D CA 1
ATOM 13277 C C . LEU D 1 337 ? 61.672 4.385 -11.459 1.00 35.28 415 LEU D C 1
ATOM 13278 O O . LEU D 1 337 ? 61.672 3.987 -12.623 1.00 35.35 415 LEU D O 1
ATOM 13283 N N . ARG D 1 338 ? 61.795 5.673 -11.146 1.00 36.90 416 ARG D N 1
ATOM 13284 C CA . ARG D 1 338 ? 61.863 6.713 -12.185 1.00 38.60 416 ARG D CA 1
ATOM 13285 C C . ARG D 1 338 ? 62.977 6.456 -13.221 1.00 39.25 416 ARG D C 1
ATOM 13286 O O . ARG D 1 338 ? 62.690 6.510 -14.411 1.00 40.39 416 ARG D O 1
ATOM 13294 N N . PRO D 1 339 ? 64.218 6.107 -12.793 1.00 39.44 417 PRO D N 1
ATOM 13295 C CA . PRO D 1 339 ? 65.277 5.734 -13.766 1.00 40.17 417 PRO D CA 1
ATOM 13296 C C . PRO D 1 339 ? 64.999 4.513 -14.635 1.00 40.73 417 PRO D C 1
ATOM 13297 O O . PRO D 1 339 ? 65.629 4.351 -15.679 1.00 39.96 417 PRO D O 1
ATOM 13301 N N . SER D 1 340 ? 64.105 3.633 -14.177 1.00 40.10 418 SER D N 1
ATOM 13302 C CA . SER D 1 340 ? 63.682 2.466 -14.942 1.00 40.74 418 SER D CA 1
ATOM 13303 C C . SER D 1 340 ? 62.589 2.801 -15.957 1.00 40.49 418 SER D C 1
ATOM 13304 O O . SER D 1 340 ? 62.244 1.958 -16.782 1.00 42.12 418 SER D O 1
ATOM 13307 N N . GLY D 1 341 ? 62.044 4.014 -15.901 1.00 39.77 419 GLY D N 1
ATOM 13308 C CA . GLY D 1 341 ? 61.088 4.492 -16.903 1.00 39.12 419 GLY D CA 1
ATOM 13309 C C . GLY D 1 341 ? 59.663 4.033 -16.669 1.00 38.02 419 GLY D C 1
ATOM 13310 O O . GLY D 1 341 ? 58.871 3.949 -17.606 1.00 38.40 419 GLY D O 1
ATOM 13311 N N . ILE D 1 342 ? 59.306 3.760 -15.412 1.00 36.33 420 ILE D N 1
ATOM 13312 C CA . ILE D 1 342 ? 57.955 3.322 -15.103 1.00 34.85 420 ILE D CA 1
ATOM 13313 C C . ILE D 1 342 ? 57.623 3.648 -13.654 1.00 34.27 420 ILE D C 1
ATOM 13314 O O . ILE D 1 342 ? 58.513 3.756 -12.826 1.00 34.88 420 ILE D O 1
ATOM 13319 N N . ASP D 1 343 ? 56.337 3.818 -13.384 1.00 34.13 421 ASP D N 1
ATOM 13320 C CA . ASP D 1 343 ? 55.829 4.186 -12.065 1.00 34.03 421 ASP D CA 1
ATOM 13321 C C . ASP D 1 343 ? 55.445 2.958 -11.245 1.00 32.89 421 ASP D C 1
ATOM 13322 O O . ASP D 1 343 ? 55.301 1.852 -11.782 1.00 31.79 421 ASP D O 1
ATOM 13327 N N . GLY D 1 344 ? 55.224 3.205 -9.956 1.00 31.45 422 GLY D N 1
ATOM 13328 C CA . GLY D 1 344 ? 54.820 2.184 -9.004 1.00 30.62 422 GLY D CA 1
ATOM 13329 C C . GLY D 1 344 ? 53.440 1.595 -9.208 1.00 29.93 422 GLY D C 1
ATOM 13330 O O . GLY D 1 344 ? 53.258 0.440 -8.877 1.00 29.50 422 GLY D O 1
ATOM 13331 N N . ALA D 1 345 ? 52.458 2.365 -9.711 1.00 29.87 423 ALA D N 1
ATOM 13332 C CA . ALA D 1 345 ? 51.093 1.827 -9.912 1.00 29.87 423 ALA D CA 1
ATOM 13333 C C . ALA D 1 345 ? 51.056 0.709 -10.955 1.00 29.72 423 ALA D C 1
ATOM 13334 O O . ALA D 1 345 ? 50.416 -0.326 -10.751 1.00 28.70 423 ALA D O 1
ATOM 13336 N N . ARG D 1 346 ? 51.736 0.939 -12.070 1.00 29.94 424 ARG D N 1
ATOM 13337 C CA . ARG D 1 346 ? 51.803 -0.070 -13.125 1.00 30.23 424 ARG D CA 1
ATOM 13338 C C . ARG D 1 346 ? 52.533 -1.323 -12.641 1.00 28.38 424 ARG D C 1
ATOM 13339 O O . ARG D 1 346 ? 52.077 -2.445 -12.875 1.00 27.85 424 ARG D O 1
ATOM 13347 N N . VAL D 1 347 ? 53.656 -1.124 -11.945 1.00 27.28 425 VAL D N 1
ATOM 13348 C CA . VAL D 1 347 ? 54.467 -2.228 -11.461 1.00 26.84 425 VAL D CA 1
ATOM 13349 C C . VAL D 1 347 ? 53.724 -3.022 -10.383 1.00 26.60 425 VAL D C 1
ATOM 13350 O O . VAL D 1 347 ? 53.729 -4.246 -10.420 1.00 26.31 425 VAL D O 1
ATOM 13354 N N . GLU D 1 348 ? 53.116 -2.333 -9.421 1.00 27.24 426 GLU D N 1
ATOM 13355 C CA . GLU D 1 348 ? 52.344 -2.995 -8.364 1.00 28.06 426 GLU D CA 1
ATOM 13356 C C . GLU D 1 348 ? 51.307 -3.958 -8.949 1.00 27.09 426 GLU D C 1
ATOM 13357 O O . GLU D 1 348 ? 51.145 -5.089 -8.486 1.00 26.36 426 GLU D O 1
ATOM 13363 N N . LYS D 1 349 ? 50.619 -3.507 -9.996 1.00 27.54 427 LYS D N 1
ATOM 13364 C CA . LYS D 1 349 ? 49.586 -4.314 -10.621 1.00 27.48 427 LYS D CA 1
ATOM 13365 C C . LYS D 1 349 ? 50.130 -5.588 -11.263 1.00 26.54 427 LYS D C 1
ATOM 13366 O O . LYS D 1 349 ? 49.607 -6.685 -11.029 1.00 26.47 427 LYS D O 1
ATOM 13372 N N . ILE D 1 350 ? 51.149 -5.449 -12.100 1.00 26.07 428 ILE D N 1
ATOM 13373 C CA . ILE D 1 350 ? 51.746 -6.625 -12.763 1.00 25.25 428 ILE D CA 1
ATOM 13374 C C . ILE D 1 350 ? 52.273 -7.625 -11.728 1.00 24.67 428 ILE D C 1
ATOM 13375 O O . ILE D 1 350 ? 52.031 -8.842 -11.840 1.00 24.02 428 ILE D O 1
ATOM 13380 N N . LEU D 1 351 ? 52.973 -7.109 -10.720 1.00 24.31 429 LEU D N 1
ATOM 13381 C CA . LEU D 1 351 ? 53.499 -7.965 -9.660 1.00 24.08 429 LEU D CA 1
ATOM 13382 C C . LEU D 1 351 ? 52.380 -8.685 -8.896 1.00 23.95 429 LEU D C 1
ATOM 13383 O O . LEU D 1 351 ? 52.489 -9.891 -8.638 1.00 23.30 429 LEU D O 1
ATOM 13388 N N . ASP D 1 352 ? 51.285 -7.980 -8.610 1.00 24.11 430 ASP D N 1
ATOM 13389 C CA . ASP D 1 352 ? 50.117 -8.602 -7.941 1.00 25.00 430 ASP D CA 1
ATOM 13390 C C . ASP D 1 352 ? 49.550 -9.749 -8.774 1.00 24.38 430 ASP D C 1
ATOM 13391 O O . ASP D 1 352 ? 49.190 -10.804 -8.252 1.00 23.56 430 ASP D O 1
ATOM 13396 N N . MET D 1 353 ? 49.525 -9.558 -10.094 1.00 24.56 431 MET D N 1
ATOM 13397 C CA . MET D 1 353 ? 49.070 -10.589 -11.010 1.00 24.78 431 MET D CA 1
ATOM 13398 C C . MET D 1 353 ? 49.977 -11.824 -10.987 1.00 24.27 431 MET D C 1
ATOM 13399 O O . MET D 1 353 ? 49.516 -12.928 -11.206 1.00 24.19 431 MET D O 1
ATOM 13404 N N . ALA D 1 354 ? 51.260 -11.639 -10.701 1.00 23.55 432 ALA D N 1
ATOM 13405 C CA . ALA D 1 354 ? 52.197 -12.748 -10.538 1.00 23.49 432 ALA D CA 1
ATOM 13406 C C . ALA D 1 354 ? 52.349 -13.238 -9.057 1.00 23.27 432 ALA D C 1
ATOM 13407 O O . ALA D 1 354 ? 53.309 -13.946 -8.730 1.00 23.61 432 ALA D O 1
ATOM 13409 N N . SER D 1 355 ? 51.385 -12.885 -8.202 1.00 22.81 433 SER D N 1
ATOM 13410 C CA . SER D 1 355 ? 51.330 -13.269 -6.788 1.00 22.78 433 SER D CA 1
ATOM 13411 C C . SER D 1 355 ? 52.449 -12.658 -5.943 1.00 22.73 433 SER D C 1
ATOM 13412 O O . SER D 1 355 ? 52.841 -13.241 -4.932 1.00 22.46 433 SER D O 1
ATOM 13415 N N . ILE D 1 356 ? 52.967 -11.499 -6.351 1.00 23.38 434 ILE D N 1
ATOM 13416 C CA . ILE D 1 356 ? 53.921 -10.730 -5.552 1.00 24.04 434 ILE D CA 1
ATOM 13417 C C . ILE D 1 356 ? 53.146 -9.503 -5.084 1.00 24.56 434 ILE D C 1
ATOM 13418 O O . ILE D 1 356 ? 52.825 -8.629 -5.892 1.00 24.39 434 ILE D O 1
ATOM 13423 N N . THR D 1 357 ? 52.854 -9.435 -3.793 1.00 24.85 435 THR D N 1
ATOM 13424 C CA . THR D 1 357 ? 52.044 -8.335 -3.266 1.00 25.95 435 THR D CA 1
ATOM 13425 C C . THR D 1 357 ? 52.955 -7.350 -2.556 1.00 25.37 435 THR D C 1
ATOM 13426 O O . THR D 1 357 ? 53.709 -7.697 -1.648 1.00 24.12 435 THR D O 1
ATOM 13430 N N . LEU D 1 358 ? 52.900 -6.119 -3.024 1.00 24.99 436 LEU D N 1
ATOM 13431 C CA . LEU D 1 358 ? 53.622 -5.014 -2.408 1.00 25.30 436 LEU D CA 1
ATOM 13432 C C . LEU D 1 358 ? 52.788 -3.734 -2.646 1.00 26.28 436 LEU D C 1
ATOM 13433 O O . LEU D 1 358 ? 51.595 -3.857 -2.971 1.00 26.10 436 LEU D O 1
ATOM 13438 N N . ASN D 1 359 ? 53.371 -2.563 -2.398 1.00 27.19 437 ASN D N 1
ATOM 13439 C CA . ASN D 1 359 ? 52.688 -1.263 -2.513 1.00 28.95 437 ASN D CA 1
ATOM 13440 C C . ASN D 1 359 ? 53.436 -0.328 -3.387 1.00 28.73 437 ASN D C 1
ATOM 13441 O O . ASN D 1 359 ? 54.636 -0.154 -3.214 1.00 28.51 437 ASN D O 1
ATOM 13446 N N . LYS D 1 360 ? 52.722 0.357 -4.268 1.00 29.75 438 LYS D N 1
ATOM 13447 C CA . LYS D 1 360 ? 53.221 1.592 -4.829 1.00 30.91 438 LYS D CA 1
ATOM 13448 C C . LYS D 1 360 ? 53.389 2.588 -3.689 1.00 30.98 438 LYS D C 1
ATOM 13449 O O . LYS D 1 360 ? 52.648 2.532 -2.707 1.00 29.84 438 LYS D O 1
ATOM 13455 N N . ASN D 1 361 ? 54.355 3.482 -3.848 1.00 32.28 439 ASN D N 1
ATOM 13456 C CA . ASN D 1 361 ? 54.689 4.454 -2.825 1.00 33.65 439 ASN D CA 1
ATOM 13457 C C . ASN D 1 361 ? 55.317 5.685 -3.467 1.00 34.19 439 ASN D C 1
ATOM 13458 O O . ASN D 1 361 ? 56.162 5.560 -4.376 1.00 33.82 439 ASN D O 1
ATOM 13463 N N . SER D 1 362 ? 54.918 6.867 -2.986 1.00 34.98 440 SER D N 1
ATOM 13464 C CA . SER D 1 362 ? 55.595 8.101 -3.366 1.00 36.34 440 SER D CA 1
ATOM 13465 C C . SER D 1 362 ? 57.078 8.066 -3.038 1.00 36.86 440 SER D C 1
ATOM 13466 O O . SER D 1 362 ? 57.499 7.469 -2.049 1.00 37.53 440 SER D O 1
ATOM 13469 N N . VAL D 1 363 ? 57.847 8.736 -3.886 1.00 37.16 441 VAL D N 1
ATOM 13470 C CA . VAL D 1 363 ? 59.283 8.865 -3.800 1.00 37.75 441 VAL D CA 1
ATOM 13471 C C . VAL D 1 363 ? 59.583 10.382 -3.699 1.00 38.74 441 VAL D C 1
ATOM 13472 O O . VAL D 1 363 ? 58.921 11.167 -4.385 1.00 38.05 441 VAL D O 1
ATOM 13476 N N . PRO D 1 364 ? 60.565 10.793 -2.860 1.00 39.18 442 PRO D N 1
ATOM 13477 C CA . PRO D 1 364 ? 60.891 12.235 -2.814 1.00 40.70 442 PRO D CA 1
ATOM 13478 C C . PRO D 1 364 ? 61.316 12.748 -4.191 1.00 42.04 442 PRO D C 1
ATOM 13479 O O . PRO D 1 364 ? 62.123 12.088 -4.864 1.00 42.38 442 PRO D O 1
ATOM 13483 N N . GLY D 1 365 ? 60.768 13.895 -4.608 1.00 43.80 443 GLY D N 1
ATOM 13484 C CA . GLY D 1 365 ? 60.979 14.418 -5.967 1.00 44.74 443 GLY D CA 1
ATOM 13485 C C . GLY D 1 365 ? 59.872 14.133 -6.980 1.00 45.91 443 GLY D C 1
ATOM 13486 O O . GLY D 1 365 ? 59.886 14.711 -8.066 1.00 46.66 443 GLY D O 1
ATOM 13487 N N . ASP D 1 366 ? 58.923 13.247 -6.654 1.00 46.64 444 ASP D N 1
ATOM 13488 C CA . ASP D 1 366 ? 57.739 13.008 -7.509 1.00 48.11 444 ASP D CA 1
ATOM 13489 C C . ASP D 1 366 ? 56.946 14.294 -7.687 1.00 50.88 444 ASP D C 1
ATOM 13490 O O . ASP D 1 366 ? 56.715 15.008 -6.713 1.00 49.82 444 ASP D O 1
ATOM 13495 N N . LYS D 1 367 ? 56.480 14.549 -8.908 1.00 55.84 445 LYS D N 1
ATOM 13496 C CA . LYS D 1 367 ? 55.715 15.776 -9.208 1.00 59.04 445 LYS D CA 1
ATOM 13497 C C . LYS D 1 367 ? 54.268 15.702 -8.697 1.00 59.27 445 LYS D C 1
ATOM 13498 O O . LYS D 1 367 ? 53.686 16.729 -8.333 1.00 57.60 445 LYS D O 1
ATOM 13504 N N . SER D 1 368 ? 53.706 14.493 -8.653 1.00 58.32 446 SER D N 1
ATOM 13505 C CA . SER D 1 368 ? 52.304 14.285 -8.293 1.00 58.49 446 SER D CA 1
ATOM 13506 C C . SER D 1 368 ? 52.131 13.017 -7.461 1.00 58.73 446 SER D C 1
ATOM 13507 O O . SER D 1 368 ? 52.747 11.991 -7.767 1.00 57.02 446 SER D O 1
ATOM 13510 N N . ALA D 1 369 ? 51.271 13.084 -6.438 1.00 58.07 447 ALA D N 1
ATOM 13511 C CA . ALA D 1 369 ? 50.843 11.888 -5.681 1.00 57.99 447 ALA D CA 1
ATOM 13512 C C . ALA D 1 369 ? 49.976 10.930 -6.524 1.00 57.24 447 ALA D C 1
ATOM 13513 O O . ALA D 1 369 ? 49.854 9.744 -6.194 1.00 57.33 447 ALA D O 1
ATOM 13515 N N . LEU D 1 370 ? 49.383 11.448 -7.603 1.00 55.74 448 LEU D N 1
ATOM 13516 C CA . LEU D 1 370 ? 48.591 10.636 -8.532 1.00 54.56 448 LEU D CA 1
ATOM 13517 C C . LEU D 1 370 ? 49.445 9.648 -9.334 1.00 51.43 448 LEU D C 1
ATOM 13518 O O . LEU D 1 370 ? 48.910 8.688 -9.875 1.00 52.26 448 LEU D O 1
ATOM 13523 N N . VAL D 1 371 ? 50.753 9.893 -9.424 1.00 48.28 449 VAL D N 1
ATOM 13524 C CA . VAL D 1 371 ? 51.680 8.987 -10.109 1.00 45.98 449 VAL D CA 1
ATOM 13525 C C . VAL D 1 371 ? 52.838 8.661 -9.152 1.00 42.86 449 VAL D C 1
ATOM 13526 O O . VAL D 1 371 ? 53.870 9.349 -9.161 1.00 41.87 449 VAL D O 1
ATOM 13530 N N . PRO D 1 372 ? 52.664 7.624 -8.294 1.00 39.63 450 PRO D N 1
ATOM 13531 C CA . PRO D 1 372 ? 53.754 7.318 -7.364 1.00 37.32 450 PRO D CA 1
ATOM 13532 C C . PRO D 1 372 ? 54.958 6.733 -8.094 1.00 35.62 450 PRO D C 1
ATOM 13533 O O . PRO D 1 372 ? 54.818 5.819 -8.913 1.00 35.71 450 PRO D O 1
ATOM 13537 N N . GLY D 1 373 ? 56.125 7.278 -7.786 1.00 32.99 451 GLY D N 1
ATOM 13538 C CA . GLY D 1 373 ? 57.330 6.960 -8.491 1.00 32.63 451 GLY D CA 1
ATOM 13539 C C . GLY D 1 373 ? 58.016 5.684 -8.059 1.00 31.07 451 GLY D C 1
ATOM 13540 O O . GLY D 1 373 ? 58.935 5.258 -8.725 1.00 31.40 451 GLY D O 1
ATOM 13541 N N . GLY D 1 374 ? 57.583 5.069 -6.952 1.00 30.03 452 GLY D N 1
ATOM 13542 C CA . GLY D 1 374 ? 58.323 3.949 -6.388 1.00 29.15 452 GLY D CA 1
ATOM 13543 C C . GLY D 1 374 ? 57.460 2.827 -5.873 1.00 27.79 452 GLY D C 1
ATOM 13544 O O . GLY D 1 374 ? 56.245 2.843 -6.022 1.00 27.76 452 GLY D O 1
ATOM 13545 N N . ILE D 1 375 ? 58.129 1.824 -5.313 1.00 26.78 453 ILE D N 1
ATOM 13546 C CA . ILE D 1 375 ? 57.455 0.731 -4.620 1.00 25.96 453 ILE D CA 1
ATOM 13547 C C . ILE D 1 375 ? 58.120 0.520 -3.274 1.00 24.90 453 ILE D C 1
ATOM 13548 O O . ILE D 1 375 ? 59.332 0.710 -3.148 1.00 25.34 453 ILE D O 1
ATOM 13553 N N . ARG D 1 376 ? 57.308 0.161 -2.281 1.00 24.03 454 ARG D N 1
ATOM 13554 C CA . ARG D 1 376 ? 57.775 -0.196 -0.942 1.00 23.31 454 ARG D CA 1
ATOM 13555 C C . ARG D 1 376 ? 57.724 -1.710 -0.809 1.00 22.81 454 ARG D C 1
ATOM 13556 O O . ARG D 1 376 ? 56.681 -2.314 -1.078 1.00 22.60 454 ARG D O 1
ATOM 13564 N N . ILE D 1 377 ? 58.839 -2.296 -0.354 1.00 22.38 455 ILE D N 1
ATOM 13565 C CA . ILE D 1 377 ? 58.996 -3.750 -0.247 1.00 22.36 455 ILE D CA 1
ATOM 13566 C C . ILE D 1 377 ? 59.478 -4.026 1.183 1.00 21.67 455 ILE D C 1
ATOM 13567 O O . ILE D 1 377 ? 60.406 -3.369 1.650 1.00 22.04 455 ILE D O 1
ATOM 13572 N N . GLY D 1 378 ? 58.847 -4.969 1.869 1.00 20.82 456 GLY D N 1
ATOM 13573 C CA . GLY D 1 378 ? 59.230 -5.337 3.233 1.00 20.57 456 GLY D CA 1
ATOM 13574 C C . GLY D 1 378 ? 59.475 -6.817 3.418 1.00 20.50 456 GLY D C 1
ATOM 13575 O O . GLY D 1 378 ? 58.841 -7.655 2.745 1.00 20.89 456 GLY D O 1
ATOM 13576 N N . SER D 1 379 ? 60.419 -7.143 4.308 1.00 20.29 457 SER D N 1
ATOM 13577 C CA . SER D 1 379 ? 60.742 -8.528 4.662 1.00 20.17 457 SER D CA 1
ATOM 13578 C C . SER D 1 379 ? 60.010 -9.235 5.816 1.00 19.76 457 SER D C 1
ATOM 13579 O O . SER D 1 379 ? 60.174 -10.443 5.933 1.00 20.04 457 SER D O 1
ATOM 13582 N N . PRO D 1 380 ? 59.253 -8.520 6.687 1.00 19.52 458 PRO D N 1
ATOM 13583 C CA . PRO D 1 380 ? 58.781 -9.248 7.882 1.00 19.45 458 PRO D CA 1
ATOM 13584 C C . PRO D 1 380 ? 57.903 -10.455 7.629 1.00 19.25 458 PRO D C 1
ATOM 13585 O O . PRO D 1 380 ? 58.093 -11.482 8.266 1.00 19.13 458 PRO D O 1
ATOM 13589 N N . ALA D 1 381 ? 56.921 -10.333 6.750 1.00 19.13 459 ALA D N 1
ATOM 13590 C CA . ALA D 1 381 ? 55.992 -11.440 6.531 1.00 19.17 459 ALA D CA 1
ATOM 13591 C C . ALA D 1 381 ? 56.657 -12.691 5.997 1.00 19.49 459 ALA D C 1
ATOM 13592 O O . ALA D 1 381 ? 56.424 -13.773 6.514 1.00 19.40 459 ALA D O 1
ATOM 13594 N N . MET D 1 382 ? 57.474 -12.589 4.945 1.00 19.77 460 MET D N 1
ATOM 13595 C CA . MET D 1 382 ? 58.123 -13.802 4.437 1.00 20.05 460 MET D CA 1
ATOM 13596 C C . MET D 1 382 ? 59.236 -14.324 5.347 1.00 19.83 460 MET D C 1
ATOM 13597 O O . MET D 1 382 ? 59.480 -15.526 5.370 1.00 19.42 460 MET D O 1
ATOM 13602 N N . THR D 1 383 ? 59.841 -13.446 6.146 1.00 19.90 461 THR D N 1
ATOM 13603 C CA . THR D 1 383 ? 60.800 -13.865 7.184 1.00 20.19 461 THR D CA 1
ATOM 13604 C C . THR D 1 383 ? 60.101 -14.741 8.230 1.00 20.40 461 THR D C 1
ATOM 13605 O O . THR D 1 383 ? 60.660 -15.746 8.662 1.00 20.18 461 THR D O 1
ATOM 13609 N N . THR D 1 384 ? 58.863 -14.379 8.587 1.00 20.22 462 THR D N 1
ATOM 13610 C CA . THR D 1 384 ? 58.049 -15.171 9.508 1.00 20.36 462 THR D CA 1
ATOM 13611 C C . THR D 1 384 ? 57.871 -16.591 8.996 1.00 20.92 462 THR D C 1
ATOM 13612 O O . THR D 1 384 ? 57.895 -17.530 9.782 1.00 21.18 462 THR D O 1
ATOM 13616 N N . ARG D 1 385 ? 57.691 -16.754 7.683 1.00 21.56 463 ARG D N 1
ATOM 13617 C CA . ARG D 1 385 ? 57.514 -18.074 7.078 1.00 22.26 463 ARG D CA 1
ATOM 13618 C C . ARG D 1 385 ? 58.800 -18.894 6.978 1.00 23.18 463 ARG D C 1
ATOM 13619 O O . ARG D 1 385 ? 58.745 -20.120 6.788 1.00 23.86 463 ARG D O 1
ATOM 13627 N N . GLY D 1 386 ? 59.945 -18.252 7.148 1.00 23.32 464 GLY D N 1
ATOM 13628 C CA . GLY D 1 386 ? 61.221 -18.956 7.264 1.00 24.01 464 GLY D CA 1
ATOM 13629 C C . GLY D 1 386 ? 62.188 -18.673 6.130 1.00 24.07 464 GLY D C 1
ATOM 13630 O O . GLY D 1 386 ? 63.244 -19.302 6.060 1.00 24.11 464 GLY D O 1
ATOM 13631 N N . LEU D 1 387 ? 61.876 -17.722 5.238 1.00 23.85 465 LEU D N 1
ATOM 13632 C CA . LEU D 1 387 ? 62.807 -17.429 4.135 1.00 23.74 465 LEU D CA 1
ATOM 13633 C C . LEU D 1 387 ? 64.048 -16.767 4.692 1.00 24.22 465 LEU D C 1
ATOM 13634 O O . LEU D 1 387 ? 63.982 -16.010 5.650 1.00 23.85 465 LEU D O 1
ATOM 13639 N N . GLY D 1 388 ? 65.187 -17.056 4.078 1.00 24.95 466 GLY D N 1
ATOM 13640 C CA . GLY D 1 388 ? 66.447 -16.424 4.450 1.00 25.74 466 GLY D CA 1
ATOM 13641 C C . GLY 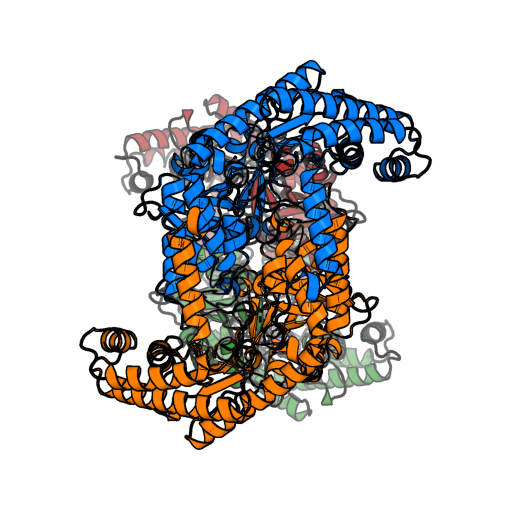D 1 388 ? 67.016 -15.568 3.332 1.00 26.08 466 GLY D C 1
ATOM 13642 O O . GLY D 1 388 ? 66.324 -15.229 2.375 1.00 25.04 466 GLY D O 1
ATOM 13643 N N . GLU D 1 389 ? 68.313 -15.276 3.436 1.00 27.14 467 GLU D N 1
ATOM 13644 C CA . GLU D 1 389 ? 68.952 -14.312 2.551 1.00 28.61 467 GLU D CA 1
ATOM 13645 C C . GLU D 1 389 ? 68.964 -14.741 1.090 1.00 28.51 467 GLU D C 1
ATOM 13646 O O . GLU D 1 389 ? 68.597 -13.952 0.223 1.00 27.62 467 GLU D O 1
ATOM 13652 N N . LYS D 1 390 ? 69.329 -15.998 0.834 1.00 29.64 468 LYS D N 1
ATOM 13653 C CA . LYS D 1 390 ? 69.297 -16.583 -0.528 1.00 30.76 468 LYS D CA 1
ATOM 13654 C C . LYS D 1 390 ? 67.917 -16.452 -1.165 1.00 28.43 468 LYS D C 1
ATOM 13655 O O . LYS D 1 390 ? 67.780 -16.142 -2.348 1.00 28.15 468 LYS D O 1
ATOM 13661 N N . GLU D 1 391 ? 66.889 -16.707 -0.372 1.00 27.13 469 GLU D N 1
ATOM 13662 C CA . GLU D 1 391 ? 65.506 -16.628 -0.869 1.00 25.91 469 GLU D CA 1
ATOM 13663 C C . GLU D 1 391 ? 65.096 -15.192 -1.165 1.00 24.99 469 GLU D C 1
ATOM 13664 O O . GLU D 1 391 ? 64.367 -14.938 -2.115 1.00 24.26 469 GLU D O 1
ATOM 13670 N N . PHE D 1 392 ? 65.579 -14.247 -0.367 1.00 24.52 470 PHE D N 1
ATOM 13671 C CA . PHE D 1 392 ? 65.310 -12.827 -0.625 1.00 24.17 470 PHE D CA 1
ATOM 13672 C C . PHE D 1 392 ? 66.079 -12.291 -1.842 1.00 24.54 470 PHE D C 1
ATOM 13673 O O . PHE D 1 392 ? 65.627 -11.368 -2.510 1.00 24.00 470 PHE D O 1
ATOM 13681 N N . GLU D 1 393 ? 67.232 -12.887 -2.135 1.00 25.49 471 GLU D N 1
ATOM 13682 C CA . GLU D 1 393 ? 67.924 -12.605 -3.398 1.00 26.06 471 GLU D CA 1
ATOM 13683 C C . GLU D 1 393 ? 67.082 -13.111 -4.571 1.00 25.36 471 GLU D C 1
ATOM 13684 O O . GLU D 1 393 ? 66.924 -12.406 -5.547 1.00 25.59 471 GLU D O 1
ATOM 13690 N N . LEU D 1 394 ? 66.499 -14.291 -4.443 1.00 25.24 472 LEU D N 1
ATOM 13691 C CA . LEU D 1 394 ? 65.569 -14.807 -5.449 1.00 24.98 472 LEU D CA 1
ATOM 13692 C C . LEU D 1 394 ? 64.353 -13.861 -5.598 1.00 24.27 472 LEU D C 1
ATOM 13693 O O . LEU D 1 394 ? 63.937 -13.548 -6.711 1.00 24.38 472 LEU D O 1
ATOM 13698 N N . ILE D 1 395 ? 63.796 -13.407 -4.484 1.00 23.69 473 ILE D N 1
ATOM 13699 C CA . ILE D 1 395 ? 62.687 -12.429 -4.519 1.00 23.07 473 ILE D CA 1
ATOM 13700 C C . ILE D 1 395 ? 63.054 -11.176 -5.351 1.00 23.27 473 ILE D C 1
ATOM 13701 O O . ILE D 1 395 ? 62.257 -10.719 -6.172 1.00 22.83 473 ILE D O 1
ATOM 13706 N N . ALA D 1 396 ? 64.267 -10.636 -5.164 1.00 23.44 474 ALA D N 1
ATOM 13707 C CA . ALA D 1 396 ? 64.727 -9.481 -5.914 1.00 24.01 474 ALA D CA 1
ATOM 13708 C C . ALA D 1 396 ? 64.728 -9.797 -7.411 1.00 24.59 474 ALA D C 1
ATOM 13709 O O . ALA D 1 396 ? 64.268 -8.977 -8.205 1.00 25.16 474 ALA D O 1
ATOM 13711 N N . ASP D 1 397 ? 65.212 -10.988 -7.773 1.00 25.37 475 ASP D N 1
ATOM 13712 C CA . ASP D 1 397 ? 65.212 -11.433 -9.186 1.00 26.25 475 ASP D CA 1
ATOM 13713 C C . ASP D 1 397 ? 63.785 -11.496 -9.748 1.00 25.94 475 ASP D C 1
ATOM 13714 O O . ASP D 1 397 ? 63.527 -11.050 -10.871 1.00 25.72 475 ASP D O 1
ATOM 13719 N N . LEU D 1 398 ? 62.857 -12.022 -8.950 1.00 24.84 476 LEU D N 1
ATOM 13720 C CA . LEU D 1 398 ? 61.468 -12.144 -9.383 1.00 24.90 476 LEU D CA 1
ATOM 13721 C C . LEU D 1 398 ? 60.770 -10.780 -9.555 1.00 24.89 476 LEU D C 1
ATOM 13722 O O . LEU D 1 398 ? 60.035 -10.578 -10.518 1.00 25.14 476 LEU D O 1
ATOM 13727 N N . ILE D 1 399 ? 61.018 -9.852 -8.637 1.00 24.41 477 ILE D N 1
ATOM 13728 C CA . ILE D 1 399 ? 60.555 -8.464 -8.778 1.00 24.67 477 ILE D CA 1
ATOM 13729 C C . ILE D 1 399 ? 61.085 -7.839 -10.070 1.00 25.29 477 ILE D C 1
ATOM 13730 O O . ILE D 1 399 ? 60.337 -7.228 -10.826 1.00 25.26 477 ILE D O 1
ATOM 13735 N N . HIS D 1 400 ? 62.378 -8.026 -10.320 1.00 25.95 478 HIS D N 1
ATOM 13736 C CA . HIS D 1 400 ? 63.025 -7.513 -11.531 1.00 26.68 478 HIS D CA 1
ATOM 13737 C C . HIS D 1 400 ? 62.372 -8.037 -12.799 1.00 26.91 478 HIS D C 1
ATOM 13738 O O . HIS D 1 400 ? 62.128 -7.267 -13.741 1.00 26.56 478 HIS D O 1
ATOM 13745 N N . GLU D 1 401 ? 62.072 -9.337 -12.806 1.00 27.26 479 GLU D N 1
ATOM 13746 C CA . GLU D 1 401 ? 61.332 -9.940 -13.907 1.00 28.18 479 GLU D CA 1
ATOM 13747 C C . GLU D 1 401 ? 59.968 -9.263 -14.096 1.00 27.14 479 GLU D C 1
ATOM 13748 O O . GLU D 1 401 ? 59.579 -8.948 -15.229 1.00 26.70 479 GLU D O 1
ATOM 13754 N N . GLY D 1 402 ? 59.251 -9.018 -13.001 1.00 26.01 480 GLY D N 1
ATOM 13755 C CA . GLY D 1 402 ? 57.968 -8.332 -13.076 1.00 25.53 480 GLY D CA 1
ATOM 13756 C C . GLY D 1 402 ? 58.046 -6.892 -13.559 1.00 25.76 480 GLY D C 1
ATOM 13757 O O . GLY D 1 402 ? 57.166 -6.434 -14.301 1.00 25.94 480 GLY D O 1
ATOM 13758 N N . VAL D 1 403 ? 59.093 -6.174 -13.159 1.00 25.97 481 VAL D N 1
ATOM 13759 C CA . VAL D 1 403 ? 59.318 -4.799 -13.648 1.00 26.79 481 VAL D CA 1
ATOM 13760 C C . VAL D 1 403 ? 59.532 -4.827 -15.169 1.00 28.11 481 VAL D C 1
ATOM 13761 O O . VAL D 1 403 ? 58.989 -3.975 -15.892 1.00 27.90 481 VAL D O 1
ATOM 13765 N N . ARG D 1 404 ? 60.298 -5.817 -15.644 1.00 29.34 482 ARG D N 1
ATOM 13766 C CA . ARG D 1 404 ? 60.569 -5.971 -17.081 1.00 31.09 482 ARG D CA 1
ATOM 13767 C C . ARG D 1 404 ? 59.284 -6.250 -17.844 1.00 30.00 482 ARG D C 1
ATOM 13768 O O . ARG D 1 404 ? 59.033 -5.611 -18.864 1.00 30.23 482 ARG D O 1
ATOM 13776 N N . ILE D 1 405 ? 58.428 -7.111 -17.289 1.00 28.68 483 ILE D N 1
ATOM 13777 C CA . ILE D 1 405 ? 57.110 -7.353 -17.867 1.00 27.91 483 ILE D CA 1
ATOM 13778 C C . ILE D 1 405 ? 56.275 -6.069 -17.886 1.00 28.07 483 ILE D C 1
ATOM 13779 O O . ILE D 1 405 ? 55.645 -5.766 -18.892 1.00 28.07 483 ILE D O 1
ATOM 13784 N N . SER D 1 406 ? 56.284 -5.313 -16.790 1.00 28.20 484 SER D N 1
ATOM 13785 C CA . SER D 1 406 ? 55.534 -4.048 -16.697 1.00 28.71 484 SER D CA 1
ATOM 13786 C C . SER D 1 406 ? 55.937 -3.023 -17.776 1.00 29.11 484 SER D C 1
ATOM 13787 O O . SER D 1 406 ? 55.076 -2.366 -18.392 1.00 28.98 484 SER D O 1
ATOM 13790 N N . LEU D 1 407 ? 57.240 -2.907 -18.004 1.00 29.52 485 LEU D N 1
ATOM 13791 C CA . LEU D 1 407 ? 57.774 -2.015 -19.048 1.00 30.89 485 LEU D CA 1
ATOM 13792 C C . LEU D 1 407 ? 57.346 -2.443 -20.437 1.00 31.90 485 LEU D C 1
ATOM 13793 O O . LEU D 1 407 ? 56.995 -1.600 -21.261 1.00 31.96 485 LEU D O 1
ATOM 13798 N N . GLU D 1 408 ? 57.388 -3.752 -20.694 1.00 32.72 486 GLU D N 1
ATOM 13799 C CA . GLU D 1 408 ? 56.885 -4.283 -21.953 1.00 34.27 486 GLU D CA 1
ATOM 13800 C C . GLU D 1 408 ? 55.391 -3.972 -22.112 1.00 33.66 486 GLU D C 1
ATOM 13801 O O . GLU D 1 408 ? 54.982 -3.485 -23.166 1.00 33.72 486 GLU D O 1
ATOM 13807 N N . ALA D 1 409 ? 54.591 -4.208 -21.059 1.00 32.56 487 ALA D N 1
ATOM 13808 C CA . ALA D 1 409 ? 53.153 -3.901 -21.083 1.00 32.75 487 ALA D CA 1
ATOM 13809 C C . ALA D 1 409 ? 52.885 -2.415 -21.366 1.00 34.05 487 ALA D C 1
ATOM 13810 O O . ALA D 1 409 ? 52.043 -2.083 -22.200 1.00 34.31 487 ALA D O 1
ATOM 13812 N N . LYS D 1 410 ? 53.637 -1.538 -20.713 1.00 34.49 488 LYS D N 1
ATOM 13813 C CA . LYS D 1 410 ? 53.482 -0.085 -20.881 1.00 36.10 488 LYS D CA 1
ATOM 13814 C C . LYS D 1 410 ? 53.623 0.343 -22.353 1.00 37.05 488 LYS D C 1
ATOM 13815 O O . LYS D 1 410 ? 52.837 1.144 -22.839 1.00 36.85 488 LYS D O 1
ATOM 13821 N N . SER D 1 411 ? 54.605 -0.216 -23.051 1.00 37.82 489 SER D N 1
ATOM 13822 C CA . SER D 1 411 ? 54.810 0.084 -24.474 1.00 39.47 489 SER D CA 1
ATOM 13823 C C . SER D 1 411 ? 53.659 -0.359 -25.401 1.00 40.58 489 SER D C 1
ATOM 13824 O O . SER D 1 411 ? 53.485 0.210 -26.461 1.00 41.59 489 SER D O 1
ATOM 13827 N N . LEU D 1 412 ? 52.882 -1.359 -24.994 1.00 40.14 490 LEU D N 1
ATOM 13828 C CA . LEU D 1 412 ? 51.747 -1.853 -25.779 1.00 41.21 490 LEU D CA 1
ATOM 13829 C C . LEU D 1 412 ? 50.464 -1.070 -25.569 1.00 42.11 490 LEU D C 1
ATOM 13830 O O . LEU D 1 412 ? 49.514 -1.236 -26.339 1.00 42.03 490 LEU D O 1
ATOM 13835 N N . VAL D 1 413 ? 50.416 -0.251 -24.521 1.00 42.30 491 VAL D N 1
ATOM 13836 C CA . VAL D 1 413 ? 49.202 0.472 -24.171 1.00 44.11 491 VAL D CA 1
ATOM 13837 C C . VAL D 1 413 ? 49.196 1.829 -24.887 1.00 46.76 491 VAL D C 1
ATOM 13838 O O . VAL D 1 413 ? 50.202 2.554 -24.877 1.00 47.37 491 VAL D O 1
ATOM 13842 N N . SER D 1 414 ? 48.056 2.147 -25.501 1.00 49.15 492 SER D N 1
ATOM 13843 C CA . SER D 1 414 ? 47.816 3.457 -26.100 1.00 51.59 492 SER D CA 1
ATOM 13844 C C . SER D 1 414 ? 47.410 4.471 -25.030 1.00 52.44 492 SER D C 1
ATOM 13845 O O . SER D 1 414 ? 46.346 4.339 -24.406 1.00 51.81 492 SER D O 1
ATOM 13848 N N . GLY D 1 415 ? 48.263 5.471 -24.825 1.00 54.44 493 GLY D N 1
ATOM 13849 C CA . GLY D 1 415 ? 47.971 6.579 -23.923 1.00 56.47 493 GLY D CA 1
ATOM 13850 C C . GLY D 1 415 ? 48.590 6.444 -22.543 1.00 58.45 493 GLY D C 1
ATOM 13851 O O . GLY D 1 415 ? 49.190 5.420 -22.202 1.00 57.42 493 GLY D O 1
ATOM 13852 N N . THR D 1 416 ? 48.384 7.492 -21.754 1.00 61.35 494 THR D N 1
ATOM 13853 C CA . THR D 1 416 ? 49.068 7.742 -20.483 1.00 62.81 494 THR D CA 1
ATOM 13854 C C . THR D 1 416 ? 48.244 7.310 -19.266 1.00 61.96 494 THR D C 1
ATOM 13855 O O . THR D 1 416 ? 48.785 7.190 -18.174 1.00 61.91 494 THR D O 1
ATOM 13859 N N . LYS D 1 417 ? 46.947 7.080 -19.447 1.00 62.68 495 LYS D N 1
ATOM 13860 C CA . LYS D 1 417 ? 46.036 6.872 -18.323 1.00 64.23 495 LYS D CA 1
ATOM 13861 C C . LYS D 1 417 ? 46.210 5.476 -17.685 1.00 62.54 495 LYS D C 1
ATOM 13862 O O . LYS D 1 417 ? 46.137 4.464 -18.378 1.00 60.81 495 LYS D O 1
ATOM 13868 N N . VAL D 1 418 ? 46.409 5.445 -16.364 1.00 60.40 496 VAL D N 1
ATOM 13869 C CA . VAL D 1 418 ? 46.569 4.191 -15.606 1.00 58.71 496 VAL D CA 1
ATOM 13870 C C . VAL D 1 418 ? 45.376 3.246 -15.824 1.00 57.70 496 VAL D C 1
ATOM 13871 O O . VAL D 1 418 ? 45.566 2.035 -15.903 1.00 56.47 496 VAL D O 1
ATOM 13875 N N . GLN D 1 419 ? 44.162 3.790 -15.930 1.00 55.87 497 GLN D N 1
ATOM 13876 C CA . GLN D 1 419 ? 42.977 2.981 -16.265 1.00 55.58 497 GLN D CA 1
ATOM 13877 C C . GLN D 1 419 ? 43.114 2.179 -17.569 1.00 53.61 497 GLN D C 1
ATOM 13878 O O . GLN D 1 419 ? 42.667 1.022 -17.641 1.00 52.62 497 GLN D O 1
ATOM 13884 N N . ASP D 1 420 ? 43.703 2.800 -18.590 1.00 51.62 498 ASP D N 1
ATOM 13885 C CA . ASP D 1 420 ? 43.971 2.120 -19.856 1.00 50.92 498 ASP D CA 1
ATOM 13886 C C . ASP D 1 420 ? 45.020 1.004 -19.706 1.00 47.26 498 ASP D C 1
ATOM 13887 O O . ASP D 1 420 ? 44.900 -0.055 -20.337 1.00 46.29 498 ASP D O 1
ATOM 13892 N N . PHE D 1 421 ? 46.046 1.243 -18.889 1.00 43.59 499 PHE D N 1
ATOM 13893 C CA . PHE D 1 421 ? 47.004 0.183 -18.547 1.00 41.23 499 PHE D CA 1
ATOM 13894 C C . PHE D 1 421 ? 46.277 -0.974 -17.859 1.00 41.53 499 PHE D C 1
ATOM 13895 O O . PHE D 1 421 ? 46.463 -2.131 -18.239 1.00 40.49 499 PHE D O 1
ATOM 13903 N N . LEU D 1 422 ? 45.448 -0.652 -16.861 1.00 43.17 500 LEU D N 1
ATOM 13904 C CA . LEU D 1 422 ? 44.678 -1.654 -16.111 1.00 44.34 500 LEU D CA 1
ATOM 13905 C C . LEU D 1 422 ? 43.745 -2.474 -16.992 1.00 45.85 500 LEU D C 1
ATOM 13906 O O . LEU D 1 422 ? 43.669 -3.703 -16.835 1.00 46.09 500 LEU D O 1
ATOM 13911 N N . ASN D 1 423 ? 43.043 -1.812 -17.913 1.00 46.12 501 ASN D N 1
ATOM 13912 C CA . ASN D 1 423 ? 42.168 -2.522 -18.853 1.00 46.53 501 ASN D CA 1
ATOM 13913 C C . ASN D 1 423 ? 42.956 -3.446 -19.768 1.00 44.53 501 ASN D C 1
ATOM 13914 O O . ASN D 1 423 ? 42.517 -4.560 -20.073 1.00 44.64 501 ASN D O 1
ATOM 13919 N N . PHE D 1 424 ? 44.129 -2.987 -20.192 1.00 41.95 502 PHE D N 1
ATOM 13920 C CA . PHE D 1 424 ? 44.963 -3.780 -21.075 1.00 40.33 502 PHE D CA 1
ATOM 13921 C C . PHE D 1 424 ? 45.447 -5.062 -20.384 1.00 38.76 502 PHE D C 1
ATOM 13922 O O . PHE D 1 424 ? 45.317 -6.161 -20.927 1.00 36.98 502 PHE D O 1
ATOM 13930 N N . VAL D 1 425 ? 45.987 -4.910 -19.178 1.00 37.76 503 VAL D N 1
ATOM 13931 C CA . VAL D 1 425 ? 46.624 -6.042 -18.486 1.00 37.35 503 VAL D CA 1
ATOM 13932 C C . VAL D 1 425 ? 45.617 -7.032 -17.917 1.00 37.40 503 VAL D C 1
ATOM 13933 O O . VAL D 1 425 ? 45.933 -8.205 -17.794 1.00 37.18 503 VAL D O 1
ATOM 13937 N N . LEU D 1 426 ? 44.409 -6.565 -17.602 1.00 39.02 504 LEU D N 1
ATOM 13938 C CA . LEU D 1 426 ? 43.334 -7.438 -17.139 1.00 41.13 504 LEU D CA 1
ATOM 13939 C C . LEU D 1 426 ? 42.498 -8.059 -18.253 1.00 42.75 504 LEU D C 1
ATOM 13940 O O . LEU D 1 426 ? 41.706 -8.963 -17.989 1.00 42.71 504 LEU D O 1
ATOM 13945 N N . ALA D 1 427 ? 42.681 -7.605 -19.495 1.00 45.31 505 ALA D N 1
ATOM 13946 C CA . ALA D 1 427 ? 41.970 -8.189 -20.633 1.00 46.12 505 ALA D CA 1
ATOM 13947 C C . ALA D 1 427 ? 42.256 -9.687 -20.711 1.00 47.42 505 ALA D C 1
ATOM 13948 O O . ALA D 1 427 ? 43.401 -10.107 -20.490 1.00 45.19 505 ALA D O 1
ATOM 13950 N N . PRO D 1 428 ? 41.227 -10.509 -21.039 1.00 49.94 506 PRO D N 1
ATOM 13951 C CA . PRO D 1 428 ? 41.436 -11.970 -21.039 1.00 50.01 506 PRO D CA 1
ATOM 13952 C C . PRO D 1 428 ? 42.548 -12.462 -21.976 1.00 49.53 506 PRO D C 1
ATOM 13953 O O . PRO D 1 428 ? 43.175 -13.485 -21.688 1.00 50.85 506 PRO D O 1
ATOM 13957 N N . GLU D 1 429 ? 42.792 -11.733 -23.067 1.00 49.34 507 GLU D N 1
ATOM 13958 C CA . GLU D 1 429 ? 43.812 -12.098 -24.054 1.00 48.65 507 GLU D CA 1
ATOM 13959 C C . GLU D 1 429 ? 45.099 -11.251 -23.949 1.00 44.95 507 GLU D C 1
ATOM 13960 O O . GLU D 1 429 ? 45.878 -11.174 -24.908 1.00 44.39 507 GLU D O 1
ATOM 13966 N N . PHE D 1 430 ? 45.329 -10.637 -22.786 1.00 40.29 508 PHE D N 1
ATOM 13967 C CA . PHE D 1 430 ? 46.542 -9.848 -22.516 1.00 37.86 508 PHE D CA 1
ATOM 13968 C C . PHE D 1 430 ? 47.777 -10.558 -23.096 1.00 36.55 508 PHE D C 1
ATOM 13969 O O . PHE D 1 430 ? 48.036 -11.707 -22.737 1.00 35.91 508 PHE D O 1
ATOM 13977 N N . PRO D 1 431 ? 48.505 -9.918 -24.044 1.00 35.82 509 PRO D N 1
ATOM 13978 C CA . PRO D 1 431 ? 49.516 -10.708 -24.764 1.00 35.53 509 PRO D CA 1
ATOM 13979 C C . PRO D 1 431 ? 50.779 -11.088 -23.983 1.00 34.57 509 PRO D C 1
ATOM 13980 O O . PRO D 1 431 ? 51.577 -11.875 -24.495 1.00 34.67 509 PRO D O 1
ATOM 13984 N N . LEU D 1 432 ? 50.970 -10.532 -22.782 1.00 33.41 510 LEU D N 1
ATOM 13985 C CA . LEU D 1 432 ? 52.054 -10.939 -21.912 1.00 32.47 510 LEU D CA 1
ATOM 13986 C C . LEU D 1 432 ? 51.560 -11.884 -20.809 1.00 31.76 510 LEU D C 1
ATOM 13987 O O . LEU D 1 432 ? 52.283 -12.115 -19.841 1.00 30.55 510 LEU D O 1
ATOM 13992 N N . GLY D 1 433 ? 50.347 -12.435 -20.964 1.00 31.31 511 GLY D N 1
ATOM 13993 C CA . GLY D 1 433 ? 49.786 -13.396 -20.018 1.00 31.08 511 GLY D CA 1
ATOM 13994 C C . GLY D 1 433 ? 50.684 -14.580 -19.723 1.00 31.00 511 GLY D C 1
ATOM 13995 O O . GLY D 1 433 ? 50.785 -15.001 -18.564 1.00 30.11 511 GLY D O 1
ATOM 13996 N N . ASP D 1 434 ? 51.327 -15.135 -20.749 1.00 31.17 512 ASP D N 1
ATOM 13997 C CA . ASP D 1 434 ? 52.221 -16.282 -20.540 1.00 31.99 512 ASP D CA 1
ATOM 13998 C C . ASP D 1 434 ? 53.460 -15.881 -19.703 1.00 30.45 512 ASP D C 1
ATOM 13999 O O . ASP D 1 434 ? 53.891 -16.634 -18.845 1.00 29.12 512 ASP D O 1
ATOM 14004 N N . LYS D 1 435 ? 54.007 -14.694 -19.949 1.00 29.29 513 LYS D N 1
ATOM 14005 C CA . LYS D 1 435 ? 55.130 -14.200 -19.153 1.00 29.04 513 LYS D CA 1
ATOM 14006 C C . LYS D 1 435 ? 54.728 -13.998 -17.695 1.00 27.50 513 LYS D C 1
ATOM 14007 O O . LYS D 1 435 ? 55.472 -14.377 -16.798 1.00 26.96 513 LYS D O 1
ATOM 14013 N N . VAL D 1 436 ? 53.560 -13.409 -17.473 1.00 26.26 514 VAL D N 1
ATOM 14014 C CA . VAL D 1 436 ? 53.013 -13.287 -16.104 1.00 25.93 514 VAL D CA 1
ATOM 14015 C C . VAL D 1 436 ? 52.805 -14.673 -15.437 1.00 25.88 514 VAL D C 1
ATOM 14016 O O . VAL D 1 436 ? 53.162 -14.863 -14.268 1.00 25.10 514 VAL D O 1
ATOM 14020 N N A SER D 1 437 ? 52.235 -15.620 -16.182 0.50 26.15 515 SER D N 1
ATOM 14021 N N B SER D 1 437 ? 52.233 -15.612 -16.192 0.50 25.99 515 SER D N 1
ATOM 14022 C CA A SER D 1 437 ? 52.021 -16.972 -15.680 0.50 26.20 515 SER D CA 1
ATOM 14023 C CA B SER D 1 437 ? 52.022 -16.973 -15.725 0.50 25.96 515 SER D CA 1
ATOM 14024 C C A SER D 1 437 ? 53.335 -17.679 -15.334 0.50 26.23 515 SER D C 1
ATOM 14025 C C B SER D 1 437 ? 53.333 -17.657 -15.333 0.50 26.08 515 SER D C 1
ATOM 14026 O O A SER D 1 437 ? 53.415 -18.347 -14.302 0.50 25.54 515 SER D O 1
ATOM 14027 O O B SER D 1 437 ? 53.408 -18.289 -14.278 0.50 25.37 515 SER D O 1
ATOM 14032 N N . ASN D 1 438 ? 54.351 -17.521 -16.187 1.00 26.20 516 ASN D N 1
ATOM 14033 C CA . ASN D 1 438 ? 55.678 -18.106 -15.924 1.00 26.72 516 ASN D CA 1
ATOM 14034 C C . ASN D 1 438 ? 56.320 -17.515 -14.667 1.00 25.68 516 ASN D C 1
ATOM 14035 O O . ASN D 1 438 ? 56.843 -18.257 -13.831 1.00 25.63 516 ASN D O 1
ATOM 14040 N N . LEU D 1 439 ? 56.224 -16.199 -14.509 1.00 25.04 517 LEU D N 1
ATOM 14041 C CA . LEU D 1 439 ? 56.686 -15.557 -13.265 1.00 24.57 517 LEU D CA 1
ATOM 14042 C C . LEU D 1 439 ? 55.884 -16.038 -12.039 1.00 24.63 517 LEU D C 1
ATOM 14043 O O . LEU D 1 439 ? 56.471 -16.434 -11.044 1.00 24.43 517 LEU D O 1
ATOM 14048 N N . ARG D 1 440 ? 54.556 -16.003 -12.125 1.00 24.86 518 ARG D N 1
ATOM 14049 C CA . ARG D 1 440 ? 53.685 -16.506 -11.052 1.00 25.68 518 ARG D CA 1
ATOM 14050 C C . ARG D 1 440 ? 54.049 -17.935 -10.600 1.00 25.06 518 ARG D C 1
ATOM 14051 O O . ARG D 1 440 ? 54.070 -18.246 -9.427 1.00 24.12 518 ARG D O 1
ATOM 14059 N N . ARG D 1 441 ? 54.349 -18.794 -11.545 1.00 25.61 519 ARG D N 1
ATOM 14060 C CA . ARG D 1 441 ? 54.747 -20.154 -11.200 1.00 26.84 519 ARG D CA 1
ATOM 14061 C C . ARG D 1 441 ? 56.044 -20.176 -10.375 1.00 26.02 519 ARG D C 1
ATOM 14062 O O . ARG D 1 441 ? 56.122 -20.890 -9.375 1.00 25.14 519 ARG D O 1
ATOM 14070 N N . LYS D 1 442 ? 57.020 -19.351 -10.736 1.00 26.41 520 LYS D N 1
ATOM 14071 C CA . LYS D 1 442 ? 58.251 -19.225 -9.941 1.00 26.81 520 LYS D CA 1
ATOM 14072 C C . LYS D 1 442 ? 58.023 -18.642 -8.555 1.00 25.45 520 LYS D C 1
ATOM 14073 O O . LYS D 1 442 ? 58.599 -19.114 -7.568 1.00 24.66 520 LYS D O 1
ATOM 14079 N N . VAL D 1 443 ? 57.179 -17.621 -8.495 1.00 24.38 521 VAL D N 1
ATOM 14080 C CA . VAL D 1 443 ? 56.797 -16.984 -7.239 1.00 23.69 521 VAL D CA 1
ATOM 14081 C C . VAL D 1 443 ? 56.162 -18.007 -6.291 1.00 23.56 521 VAL D C 1
ATOM 14082 O O . VAL D 1 443 ? 56.575 -18.156 -5.141 1.00 22.97 521 VAL D O 1
ATOM 14086 N N . GLU D 1 444 ? 55.163 -18.712 -6.800 1.00 23.63 522 GLU D N 1
ATOM 14087 C CA . GLU D 1 444 ? 54.455 -19.683 -6.000 1.00 24.18 522 GLU D CA 1
ATOM 14088 C C . GLU D 1 444 ? 55.298 -20.904 -5.630 1.00 23.93 522 GLU D C 1
ATOM 14089 O O . GLU D 1 444 ? 55.115 -21.460 -4.546 1.00 23.95 522 GLU D O 1
ATOM 14095 N N . ALA D 1 445 ? 56.235 -21.291 -6.498 1.00 24.10 523 ALA D N 1
ATOM 14096 C CA . ALA D 1 445 ? 57.148 -22.414 -6.219 1.00 23.85 523 ALA D CA 1
ATOM 14097 C C . ALA D 1 445 ? 58.075 -22.066 -5.038 1.00 23.66 523 ALA D C 1
ATOM 14098 O O . ALA D 1 445 ? 58.410 -22.934 -4.232 1.00 23.33 523 ALA D O 1
ATOM 14100 N N . LEU D 1 446 ? 58.448 -20.790 -4.911 1.00 23.10 524 LEU D N 1
ATOM 14101 C CA . LEU D 1 446 ? 59.202 -20.340 -3.754 1.00 23.31 524 LEU D CA 1
ATOM 14102 C C . LEU D 1 446 ? 58.339 -20.301 -2.506 1.00 23.43 524 LEU D C 1
ATOM 14103 O O . LEU D 1 446 ? 58.690 -20.889 -1.492 1.00 23.90 524 LEU D O 1
ATOM 14108 N N . ALA D 1 447 ? 57.218 -19.594 -2.577 1.00 23.44 525 ALA D N 1
ATOM 14109 C CA . ALA D 1 447 ? 56.358 -19.410 -1.411 1.00 23.38 525 ALA D CA 1
ATOM 14110 C C . ALA D 1 447 ? 55.856 -20.719 -0.787 1.00 23.29 525 ALA D C 1
ATOM 14111 O O . ALA D 1 447 ? 55.869 -20.867 0.445 1.00 23.12 525 ALA D O 1
ATOM 14113 N N . THR D 1 448 ? 55.437 -21.656 -1.627 1.00 23.39 526 THR D N 1
ATOM 14114 C CA . THR D 1 448 ? 54.834 -22.899 -1.144 1.00 24.06 526 THR D CA 1
ATOM 14115 C C . THR D 1 448 ? 55.845 -23.882 -0.559 1.00 25.46 526 THR D C 1
ATOM 14116 O O . THR D 1 448 ? 55.443 -24.917 -0.043 1.00 25.42 526 THR D O 1
ATOM 14120 N N . GLN D 1 449 ? 57.139 -23.561 -0.588 1.00 26.73 527 GLN D N 1
ATOM 14121 C CA . GLN D 1 449 ? 58.108 -24.376 0.154 1.00 28.84 527 GLN D CA 1
ATOM 14122 C C . GLN D 1 449 ? 58.089 -24.127 1.664 1.00 28.31 527 GLN D C 1
ATOM 14123 O O . GLN D 1 449 ? 58.731 -24.860 2.417 1.00 28.15 527 GLN D O 1
ATOM 14129 N N . TYR D 1 450 ? 57.403 -23.075 2.091 1.00 27.81 528 TYR D N 1
ATOM 14130 C CA . TYR D 1 450 ? 57.461 -22.606 3.464 1.00 28.40 528 TYR D CA 1
ATOM 14131 C C . TYR D 1 450 ? 56.115 -22.751 4.124 1.00 29.37 528 TYR D C 1
ATOM 14132 O O . TYR D 1 450 ? 55.091 -22.613 3.477 1.00 30.51 528 TYR D O 1
ATOM 14141 N N . PRO D 1 451 ? 56.111 -23.080 5.422 1.00 31.10 529 PRO D N 1
ATOM 14142 C CA . PRO D 1 451 ? 54.843 -23.159 6.110 1.00 31.27 529 PRO D CA 1
ATOM 14143 C C . PRO D 1 451 ? 54.311 -21.755 6.377 1.00 30.92 529 PRO D C 1
ATOM 14144 O O . PRO D 1 451 ? 55.023 -20.753 6.176 1.00 30.24 529 PRO D O 1
ATOM 14148 N N . ILE D 1 452 ? 53.061 -21.685 6.794 1.00 30.10 530 ILE D N 1
ATOM 14149 C CA . ILE D 1 452 ? 52.461 -20.417 7.211 1.00 30.26 530 ILE D CA 1
ATOM 14150 C C . ILE D 1 452 ? 51.799 -20.617 8.579 1.00 29.69 530 ILE D C 1
ATOM 14151 O O . ILE D 1 452 ? 51.119 -21.628 8.790 1.00 28.87 530 ILE D O 1
ATOM 14156 N N . PRO D 1 453 ? 52.028 -19.684 9.526 1.00 29.77 531 PRO D N 1
ATOM 14157 C CA . PRO D 1 453 ? 51.362 -19.869 10.829 1.00 30.19 531 PRO D CA 1
ATOM 14158 C C . PRO D 1 453 ? 49.859 -19.620 10.759 1.00 30.33 531 PRO D C 1
ATOM 14159 O O . PRO D 1 453 ? 49.360 -19.039 9.798 1.00 30.10 531 PRO D O 1
ATOM 14163 N N . GLY D 1 454 ? 49.164 -20.068 11.782 1.00 31.27 532 GLY D N 1
ATOM 14164 C CA . GLY D 1 454 ? 47.747 -19.762 11.959 1.00 32.45 532 GLY D CA 1
ATOM 14165 C C . GLY D 1 454 ? 46.983 -21.025 12.210 1.00 33.51 532 GLY D C 1
ATOM 14166 O O . GLY D 1 454 ? 47.526 -22.140 12.065 1.00 33.61 532 GLY D O 1
ATOM 14167 N N . VAL D 1 455 ? 45.730 -20.849 12.625 1.00 34.30 533 VAL D N 1
ATOM 14168 C CA . VAL D 1 455 ? 44.848 -21.977 12.934 1.00 35.00 533 VAL D CA 1
ATOM 14169 C C . VAL D 1 455 ? 44.605 -22.879 11.719 1.00 35.74 533 VAL D C 1
ATOM 14170 O O . VAL D 1 455 ? 44.431 -24.087 11.868 1.00 36.56 533 VAL D O 1
#

Radius of gyration: 38.6 Å; Cα contacts (8 Å, |Δi|>4): 4173; chains: 4; bounding box: 84×104×86 Å

Foldseek 3Di:
DDDDDCCVPPVVVVVVVVVVVVLLLLFAEFALLAAFFFAQLQVLLPDPLQVDFFFDAQVDTDDPDCPVLSVLLVLLFVLVCVLLVHDCQWKGKDFFFAAQLSLLVLLCQLQHAFAAEEEDAAQQLFADCSSFDADPVGGDHPCVVRYPYDYFYDPQVQSHGPLVVLLVVCLVRLGQEYEAEGRFRFEADPLVSVLVSCVSRLHAYEYECASCSLCSSLVLGDRNVVHHAKYKYACSVLSWDGGIMMMGTCPDRPNDRSVVSSSVSCPPNPDGGGRSSRSNRSSVSSVVSNDVVSSVLQVQLQQLQQLLLVLLVVVVWAWRSRGGSGFKTKTQCVVVPAFFLLLQLLCVLLSHHWGGGARRPDPDPPTHRITMTGRRHVSVLPDGSVLSSVVSVLSSLSVVLSVVLCVPQPDDDSVSSVCLCPPPVNVCVVSSPVSSVVSSVSSNVTDGHHD/DDDDDCCVPPVVVVVVVVVVVVLLLQFAAWALLAAFFFAQLVVLLPDPLQVDFFFDAQVGTPDDPCPVLSVLLVLLFVLVCVLLVHDCQFKGKDFFFAAQLSLLVLLCQLQHAFAAEEEEAAQLLFADCSSFDADPPGGDHPCVVRYPYDYFYDPLVQSHTPLVVLLVVCLVRLGQEYEAEGRFRFEADPLVSQLVSCVSRLHAYEYECASCSLCSSLVLGDHNVVRHAKYKYACCVLVWDHGIMMMGTCPARSNDRSVVSSSVSCPPNPDGGGRSSRSSRSSVSSVVSNDVVSSVLQVQLQQQQQLLLVLLVVVVWAWRSRGGSGFKIKTQCVVVPAFFLLLQVLCVLLSHHWGAGAGRPDPDPQTRRITMTGRNHVSQQPDGSVVSSVVNVLSSLSVVVSVVLCVVQPDPDSVSSVCQCPDPVNPCNVSSVVSSVVSSVSSNVTDGHHD/DDDDDCCVVPVPVVVVVVVVQVLLLQFAEFALQAAFAFAQLVVLLPDCLQVVFFAFPPGCVVVPHDDGDDPLQVLLFVLVCVLLVHDPLWKGKDFQFAAQLSLLVLLCQLQHAFAAEEEWAAQLLFADCSSFDDDPPGGDHPCVVRYPYDYFYDPQVQSHGPLVVLLVVCLVRLGQEYEAEGRFRFEADPLVSQLVSCVSRLHAYEYECASCVLCSSLVLGDHNVVHHAKYKYFCCGLLNFDGGIMMMGTCPARVNHRSVVSSVVSSPPNPDTTGSSSRSSRSSVSSVVSNDVVSSVLQVQLQLLQQLLLVLLVVVVWDWRSSGGSHFKTKTQCVVVPAFFLLLQVLCVLLSYHWDGGAGPPDPDPQTRRITMTGRRHVSNQPDGSVVSSVVSVLSSLSSVLSVVLCVVFDDPHSVSSVCLCPPPPNPCNVSSVVSSVSRSVSSNVTDGHHD/DDDDDCCVVPVPVVVVVVVVVVLLLQFAEFALLAAFFFAQLQDLLPDCLQVDFQFWPPGQVVVPHDDGDDPLQVLLFVLVCVLLVHDPLWKGKDFFFQAQLSLLVLLCQLQHAFAAEEEWAAQLLFADCSSFDDDPVGGDHPCVVRYPYDYFYCPQVQSHGPLVVLLVVCLVNLGQEYEAEGRFRFEADPLVSQLVSCVSRLHAYEYECASCSLCSSLVLGDHNVVHHAKYKYFCSLLSFDGGIMMMGTCPQRSNDRSVVSSVVSSPPNPDTTGSSSRSSRSSVSSVVSNDPVSSVLQVQLQQQQQLLLVLLVVVVWAWRSRGGSGFKTKTQCVVVPAFFLLLQVLCVLLSHHWDQGARPPDPDPVTRRITMTGRNHVSNQPDGSVLSSVVSVLSSLSSVLSVVLVVVFDDDDVVSSVCLCPPPPNPCVVSSVVSSVVSSVSSNVTDGRHD

Sequence (1805 aa):
FLDYGLSEADPDVHAIINKEKDRQFRSLELIASENFTSKAVMEAVGSCLTNKYSEGLPGKRYYGGNEHIDELEILCQQQRALAAFHLDGDKWGVNVQPLSGSPANFAVYTAILKPHDRIMGLDLPHGGHLSHGFMTAKRRVSGTSIYFESMPYRLDESTGVIDYDMLEKTAALFRPKLIIAGASAYPRDIDYARFRKIADSVGAFLMMDMAHVSGLIAASVLADPFEFVDIVTTTTHSLRGPRGGMIFFKKDAVHGVDLESAINNAVFPGLQGGPHNHTIGGLAVCLKYAQSPDFKNYQNQVVANCRALANRLVEHEYKLVSGGSDNHLVLVDLRPSGIDGARVEKILDMASITLNKNSVPGDKSALVPGGIRIGSPAMTTRGLGEKEFELIADLIHEGVRISLEAKSLVSGTKVQDFLNFVLAPEFPLGDKVSNLRRKVEALATQYPIPGVFLDYGLSEADPDVHAIINKEKDRQFRSLELIASENFTSKAVMEAVGSCLTNKYSEGLPGKRYYGGNEHIDELEILCQQRALAAFHLDGDKWGVNVQPLSGSPANFAVYTAILKPHDRIMGLDLPHGGHLSHGFMTAKRRVSGTSIYFESMPYRLDESTGVIDYDMLEKTAALFRPKLIIAGASAYPRDIDYARFRKIADSVGAFLMMDMAHVSGLIAASVLADPFEFVDIVTTTTHHSLRGPRGGMIFFKKDAVHGVDLESAINNAVFPGLQGGPHNHTIGGLAVCLKYAQSPDFKNYQNQVVANCRALANRLVEHEYKLVSGGSDNHLVLVDLRPSGIDGARVEKILDMASITLNKNSVPGDKSALVPGGIRIGSPAMTTRGLGEKEFELIADLIHEGVRISLEAKSLVSGTKVQDFLNFVLAPEFPLGDKVSNLRRKVEALATQYPIPGVFLDYGLSEADPDVHAIINKEKDRQFRSLELIASENFTSKAVMEEAVGSCLTNNKKYYSSEEGGLLPPGGKKRRYYYYGGGGNNEEHHIIDDEELEILCQQRALAAFHLDGDKWGVNVQPLSGSPANFAVYTAILKPHDRIMGLDLPHGGHLSHGFMTAKRRVSGTSIYFESMPYRLDESTGVIDYDMLEKTAALFRPKLIIAGASSAYPRDIDYARFRKIADSVGAFLMMDMAHVSGLIAASVLADPFEFVDIVTTTTHKSLRGPRRGGMIFFKKDAVHGVDLESAINNAVFPGLQGGPHNHTIGGLAVCLKYAQSPDFKNYQNQVVANCRALANRLVEHEYKLVSGGSDNHLVLVDLRPSGIDGARVEKILDMASITLNKNSVPGDKSALVPGGIRIGSPAMTTRGLGEKEFELIADLIHEGVRISLEAKSLVSGTKVQDFLNFVLAPEFPLGDKVSNLRRKVEALATQYPIPGVFLDYGLSEADPDVHAIINKEKDRQFRSLEELIASEENFTSKAVMEAVGSCLTTNKYSEGLPGKRYYGGNEHIDELEILCQQRALAAFHLDGDKWGVNVQPLSGSPANFAVYTAILKPHDRIMGLDLPHGGHLSHGFMTAKRRVSGTSIYFESMPYRLDESTGVIDYDMLEKTAALFRPKLIIAGASSAYPRDIDYARFRKIADSVGAFLMMDMAHVSGLIAASVLADPFEFVDIVTTTTHHSLRGPRGGMIFFKKDAVHGVDLESAINNAVFPGLQGGPHNHTIGGLAVCLKYAQSPDFKNYQNQVVANCRALANRLVEHEYKLVSGGSDNHLVLVDLRPSGIDGARVEKILDMASITLNKNSVPGDKSALVPGGIRIGSPAMTTRGLGEKEFELIADLIHEGVRISLEAKSLVSGTKVQDFLNFVLAPEFPLGDKVSSNLRRKVEALATQYPIPGV

Nearest PDB structures (foldseek):
  6cd0-assembly1_C  TM=1.002E+00  e=6.400E-90  Medicago truncatula
  6cd1-assembly1_D  TM=9.777E-01  e=3.079E-80  Medicago truncatula
  6qvl-assembly1_A  TM=9.612E-01  e=1.006E-61  Homo sapiens
  9box-assembly2_D  TM=9.574E-01  e=9.028E-62  Homo sapiens
  7qx8-assembly3_L  TM=9.437E-01  e=5.309E-54  Arabidopsis thaliana

CATH classification: 3.40.640.10

Organism: Medicago truncatula (NCBI:txid3880)

Solvent-accessible surface area: 60333 Å² total